Protein 2GVS (pdb70)

InterPro domains:
  IPR005055 Insect odorant-binding protein A10/Ejaculatory bulb-specific protein 3 [PF03392] (4-97)
  IPR005055 Insect odorant-binding protein A10/Ejaculatory bulb-specific protein 3 [PTHR11257] (2-106)
  IPR036682 Insect odorant-binding protein A10/Ejaculatory bulb-specific protein 3 superfamily [G3DSA:1.10.2080.10] (1-109)
  IPR036682 Insect odorant-binding protein A10/Ejaculatory bulb-specific protein 3 superfamily [SSF100910] (4-106)

Nearest PDB structures (foldseek):
  2gvs-assembly1_A  TM=9.656E-01  e=7.231E-16  Schistocerca gregaria
  1n8u-assembly1_A  TM=7.767E-01  e=3.009E-07  Mamestra brassicae
  7e8l-assembly1_A  TM=7.536E-01  e=5.246E-07  Spodoptera litura
  1kx9-assembly1_A  TM=8.229E-01  e=2.939E-06  Mamestra brassicae
  8xkt-assembly1_A  TM=8.349E-01  e=7.995E-06  Spodoptera litura

Foldseek 3Di:
DDDQAADDPHDGLVVCLVPVVNVVLLLCCQQPPHNPSHDPVSVVLVVCLLVCVVVVCPVGHPRSSVRSVVSLLSCCVPVVVSNCRVCCVSPVPCPPNCVRNVVPVPPDD

Organism: Schistocerca gregaria (NCBI:txid7010)

Sequence (109 aa):
EEKYTTKYDNVNLDEILANDRLLNKYVQCLLEDDESNCTADGKELKSVIPDALSNECAKCNEKQKEGTKKVLKHLINHKPDVWAQLKAKYDPDGTYSKKYEDREKELHQEEKYTTKYDNVNLDEILANDRLLNKYVQCLLEDDESNCTADGKELKSVIPDALSNECAKCNEKQKEGTKKVLKHLINHKPDVWAQLKAKYDPDGTYSKKYEDREKELHQEEKYTTKYDNVNLDEILANDRLLNKYVQCLLEDDESNCTADGKELKSVIPDALSNECAKCNEKQKEGTKKVLKHLINHKPDVWAQLKAKYDPDGTYSKKYEDREKELHQEEKYTTKYDNVNLDEILANDRLLNKYVQCLLEDDESNCTADGKELKSVIPDALSNECAKCNEKQKEGTKKVLKHLINHKPDVWAQLKAKYDPDGTYSKKYEDREKELHQEEKYTTKYDNVNLDEILANDRLLNKYVQCLLEDDESNCTADGKELKSVIPDALSNECAKCNEKQKEGTKKVLKHLINHKPDVWAQLKAKYDPDGTYSKKYEDREKELHQEEKYTTKYDNVNLDEILANDRLLNKYVQCLLEDDESNCTADGKELKSVIPDALSNECAKCNEKQKEGTKKVLKHLINHKPDVWAQLKAKYDPDGTYSKKYEDREKELHQEEKYTTKYDNVNLDEILANDRLLNKYVQCLLEDDESNCTADGKELKSVIPDALSNECAKCNEKQKEGTKKVLKHLINHKPDVWAQLKAKYDPDGTYSKKYEDREKELHQEEKYTTKYDNVNLDEILANDRLLNKYVQCLLEDDESNCTADGKELKSVIPDALSNECAKCNEKQKEGTKKVLKHLINHKPDVWAQLKAKYDPDGTYSKKYEDREKELHQEEKYTTKYDNVNLDEILANDRLLNKYVQCLLEDDESNCTADGKELKSVIPDALSNECAKCNEKQKEGTKKVLKHLINHKPDVWAQLKAKYDPDGTYSKKYEDREKELHQEEKYTTKYDNVNLDEILANDRLLNKYVQCLLEDDESNCTADGKELKSVIPDALSNECAKCNEKQKEGTKKVLKHLINHKPDVWAQLKAKYDPDGTYSKKYEDREKELHQEEKYTTKYDNVNLDEILANDRLLNKYVQCLLEDDESNCTADGKELKSVIPDALSNECAKCNEKQKEGTKKVLKHLINHKPDVWAQLKAKYDPDGTYSKKYEDREKELHQEEKYTTKYDNVNLDEILANDRLLNKYVQCLLEDDESNCTADGKELKSVIPDALSNECAKCNEKQKEGTKKVLKHLINHKPDVWAQLKAKYDPDGTYSKKYEDREKELHQEEKYTTKYDNVNLDEILANDRLLNKYVQCLLEDDESNCTADGKELKSVIPDALSNECAKCNEKQKEGTKKVLKHLINHKPDVWAQLKAKYDPDGTYSKKYEDREKELHQEEKYTTKYDNVNLDEILANDRLLNKYVQCLLEDDESNCTADGKELKSVIPDALSNECAKCNEKQKEGTKKVLKHLINHKPDVWAQLKAKYDPDGTYSKKYEDREKELHQEEKYTTKYDNVNLDEILANDRLLNKYVQCLLEDDESNCTADGKELKSVIPDALSNECAKCNEKQKEGTKKVLKHLINHKPDVWAQLKAKYDPDGTYSKKYEDREKELHQEEKYTTKYDNVNLDEILANDRLLNKYVQCLLEDDESNCTADGKELKSVIPDALSNECAKCNEKQKEGTKKVLKHLINHKPDVWAQLKAKYDPDGTYSKKYEDREKELHQEEKYTTKYDNVNLDEILANDRLLNKYVQCLLEDDESNCTADGKELKSVIPDALSNECAKCNEKQKEGTKKVLKHLINHKPDVWAQLKAKYDPDGTYSKKYEDREKELHQEEKYTTKYDNVNLDEILANDRLLNKYVQCLLEDDESNCTADGKELKSVIPDALSNECAKCNEKQKEGTKKVLKHLINHKPDVWAQLKAKYDPDGTYSKKYEDREKELHQEEKYTTKYDNVNLDEILANDRLLNKYVQCLLEDDESNCTADGKELKSVIPDALSNECAKCNEKQKEGTKKVLKHLINHKPDVWAQLKAKYDPDGTYSKKYEDREKELHQEEKYTTKYDNVNLDEILANDRLLNKYVQCLLEDDESNCTADGKELKSVIPDALSNECAKCNEKQKEGTKKVLKHLINHKPDVWAQLKAKYDPDGTYSKKYEDREKELHQ

Structure (mmCIF, N/CA/C/O backbone):
data_2GVS
#
_entry.id   2GVS
#
_cell.length_a   1.000
_cell.length_b   1.000
_cell.length_c   1.000
_cell.angle_alpha   90.00
_cell.angle_beta   90.00
_cell.angle_gamma   90.00
#
_symmetry.space_group_name_H-M   'P 1'
#
loop_
_atom_site.group_PDB
_atom_site.id
_atom_site.type_symbol
_atom_site.label_atom_id
_atom_site.label_alt_id
_atom_site.label_comp_id
_atom_site.label_asym_id
_atom_site.label_entity_id
_atom_site.label_seq_id
_atom_site.pdbx_PDB_ins_code
_atom_site.Cartn_x
_atom_site.Cartn_y
_atom_site.Cartn_z
_atom_site.occupancy
_atom_site.B_iso_or_equiv
_atom_site.auth_seq_id
_atom_site.auth_comp_id
_atom_site.auth_asym_id
_atom_site.auth_atom_id
_atom_site.pdbx_PDB_model_num
ATOM 1 N N . GLU A 1 1 ? -20.957 -8.045 0.153 1.00 0.00 1 GLU A N 1
ATOM 2 C CA . GLU A 1 1 ? -19.919 -9.109 0.179 1.00 0.00 1 GLU A CA 1
ATOM 3 C C . GLU A 1 1 ? -19.465 -9.385 1.614 1.00 0.00 1 GLU A C 1
ATOM 4 O O . GLU A 1 1 ? -19.242 -8.451 2.385 1.00 0.00 1 GLU A O 1
ATOM 18 N N . GLU A 1 2 ? -19.338 -10.660 1.992 1.00 0.00 2 GLU A N 1
ATOM 19 C CA . GLU A 1 2 ? -18.798 -11.069 3.302 1.00 0.00 2 GLU A CA 1
ATOM 20 C C . GLU A 1 2 ? -17.281 -10.804 3.421 1.00 0.00 2 GLU A C 1
ATOM 21 O O . GLU A 1 2 ? -16.575 -10.664 2.415 1.00 0.00 2 GLU A O 1
ATOM 33 N N . LYS A 1 3 ? -16.769 -10.776 4.660 1.00 0.00 3 LYS A N 1
ATOM 34 C CA . LYS A 1 3 ? -15.350 -10.551 4.999 1.00 0.00 3 LYS A CA 1
ATOM 35 C C . LYS A 1 3 ? -14.882 -11.478 6.128 1.00 0.00 3 LYS A C 1
ATOM 36 O O . LYS A 1 3 ? -15.679 -11.916 6.961 1.00 0.00 3 LYS A O 1
ATOM 55 N N . TYR A 1 4 ? -13.575 -11.752 6.146 1.00 0.00 4 TYR A N 1
ATOM 56 C CA . TYR A 1 4 ? -12.913 -12.750 6.998 1.00 0.00 4 TYR A CA 1
ATOM 57 C C . TYR A 1 4 ? -11.512 -12.272 7.437 1.00 0.00 4 TYR A C 1
ATOM 58 O O . TYR A 1 4 ? -11.031 -11.225 6.994 1.00 0.00 4 TYR A O 1
ATOM 76 N N . THR A 1 5 ? -10.853 -13.026 8.323 1.00 0.00 5 THR A N 1
ATOM 77 C CA . THR A 1 5 ? -9.504 -12.725 8.840 1.00 0.00 5 THR A CA 1
ATOM 78 C C . THR A 1 5 ? -8.403 -12.807 7.768 1.00 0.00 5 THR A C 1
ATOM 79 O O . THR A 1 5 ? -8.504 -13.541 6.781 1.00 0.00 5 THR A O 1
ATOM 90 N N . THR A 1 6 ? -7.327 -12.038 7.964 1.00 0.00 6 THR A N 1
ATOM 91 C CA . THR A 1 6 ? -6.219 -11.844 7.005 1.00 0.00 6 THR A CA 1
ATOM 92 C C . THR A 1 6 ? -5.193 -12.984 7.052 1.00 0.00 6 THR A C 1
ATOM 93 O O . THR A 1 6 ? -4.087 -12.816 7.568 1.00 0.00 6 THR A O 1
ATOM 104 N N . LYS A 1 7 ? -5.554 -14.166 6.534 1.00 0.00 7 LYS A N 1
ATOM 105 C CA . LYS A 1 7 ? -4.693 -15.356 6.472 1.00 0.00 7 LYS A CA 1
ATOM 106 C C . LYS A 1 7 ? -4.886 -16.173 5.185 1.00 0.00 7 LYS A C 1
ATOM 107 O O . LYS A 1 7 ? -6.007 -16.442 4.755 1.00 0.00 7 LYS A O 1
ATOM 126 N N . TYR A 1 8 ? -3.770 -16.579 4.594 1.00 0.00 8 TYR A N 1
ATOM 127 C CA . TYR A 1 8 ? -3.678 -17.342 3.343 1.00 0.00 8 TYR A CA 1
ATOM 128 C C . TYR A 1 8 ? -2.364 -18.137 3.335 1.00 0.00 8 TYR A C 1
ATOM 129 O O . TYR A 1 8 ? -1.298 -17.549 3.176 1.00 0.00 8 TYR A O 1
ATOM 147 N N . ASP A 1 9 ? -2.427 -19.459 3.537 1.00 0.00 9 ASP A N 1
ATOM 148 C CA . ASP A 1 9 ? -1.277 -20.390 3.531 1.00 0.00 9 ASP A CA 1
ATOM 149 C C . ASP A 1 9 ? -0.027 -19.879 4.296 1.00 0.00 9 ASP A C 1
ATOM 150 O O . ASP A 1 9 ? 1.079 -19.797 3.753 1.00 0.00 9 ASP A O 1
ATOM 159 N N . ASN A 1 10 ? -0.217 -19.520 5.574 1.00 0.00 10 ASN A N 1
ATOM 160 C CA . ASN A 1 10 ? 0.796 -18.936 6.469 1.00 0.00 10 ASN A CA 1
ATOM 161 C C . ASN A 1 10 ? 1.429 -17.628 5.955 1.00 0.00 10 ASN A C 1
ATOM 162 O O . ASN A 1 10 ? 2.651 -17.452 5.925 1.00 0.00 10 ASN A O 1
ATOM 173 N N . VAL A 1 11 ? 0.551 -16.685 5.608 1.00 0.00 11 VAL A N 1
ATOM 174 C CA . VAL A 1 11 ? 0.864 -15.275 5.335 1.00 0.00 11 VAL A CA 1
ATOM 175 C C . VAL A 1 11 ? -0.190 -14.399 6.000 1.00 0.00 11 VAL A C 1
ATOM 176 O O . VAL A 1 11 ? -1.368 -14.753 6.023 1.00 0.00 11 VAL A O 1
ATOM 189 N N . ASN A 1 12 ? 0.236 -13.267 6.552 1.00 0.00 12 ASN A N 1
ATOM 190 C CA . ASN A 1 12 ? -0.582 -12.222 7.175 1.00 0.00 12 ASN A CA 1
ATOM 191 C C . ASN A 1 12 ? 0.015 -10.848 6.811 1.00 0.00 12 ASN A C 1
ATOM 192 O O . ASN A 1 12 ? 1.163 -10.752 6.369 1.00 0.00 12 ASN A O 1
ATOM 203 N N . LEU A 1 13 ? -0.724 -9.771 7.092 1.00 0.00 13 LEU A N 1
ATOM 204 C CA . LEU A 1 13 ? -0.241 -8.392 6.948 1.00 0.00 13 LEU A CA 1
ATOM 205 C C . LEU A 1 13 ? 1.059 -8.096 7.701 1.00 0.00 13 LEU A C 1
ATOM 206 O O . LEU A 1 13 ? 1.907 -7.378 7.181 1.00 0.00 13 LEU A O 1
ATOM 222 N N . ASP A 1 14 ? 1.254 -8.666 8.889 1.00 0.00 14 ASP A N 1
ATOM 223 C CA . ASP A 1 14 ? 2.487 -8.476 9.661 1.00 0.00 14 ASP A CA 1
ATOM 224 C C . ASP A 1 14 ? 3.751 -8.884 8.885 1.00 0.00 14 ASP A C 1
ATOM 225 O O . ASP A 1 14 ? 4.797 -8.258 9.046 1.00 0.00 14 ASP A O 1
ATOM 234 N N . GLU A 1 15 ? 3.655 -9.887 8.007 1.00 0.00 15 GLU A N 1
ATOM 235 C CA . GLU A 1 15 ? 4.752 -10.293 7.123 1.00 0.00 15 GLU A CA 1
ATOM 236 C C . GLU A 1 15 ? 4.892 -9.358 5.905 1.00 0.00 15 GLU A C 1
ATOM 237 O O . GLU A 1 15 ? 6.003 -9.136 5.447 1.00 0.00 15 GLU A O 1
ATOM 249 N N . ILE A 1 16 ? 3.807 -8.759 5.402 1.00 0.00 16 ILE A N 1
ATOM 250 C CA . ILE A 1 16 ? 3.803 -7.872 4.214 1.00 0.00 16 ILE A CA 1
ATOM 251 C C . ILE A 1 16 ? 4.741 -6.679 4.404 1.00 0.00 16 ILE A C 1
ATOM 252 O O . ILE A 1 16 ? 5.684 -6.503 3.633 1.00 0.00 16 ILE A O 1
ATOM 268 N N . LEU A 1 17 ? 4.559 -5.912 5.475 1.00 0.00 17 LEU A N 1
ATOM 269 C CA . LEU A 1 17 ? 5.412 -4.755 5.797 1.00 0.00 17 LEU A CA 1
ATOM 270 C C . LEU A 1 17 ? 6.819 -5.189 6.243 1.00 0.00 17 LEU A C 1
ATOM 271 O O . LEU A 1 17 ? 7.800 -4.507 5.941 1.00 0.00 17 LEU A O 1
ATOM 287 N N . ALA A 1 18 ? 6.923 -6.309 6.970 1.00 0.00 18 ALA A N 1
ATOM 288 C CA . ALA A 1 18 ? 8.192 -6.832 7.477 1.00 0.00 18 ALA A CA 1
ATOM 289 C C . ALA A 1 18 ? 9.085 -7.448 6.376 1.00 0.00 18 ALA A C 1
ATOM 290 O O . ALA A 1 18 ? 10.306 -7.527 6.536 1.00 0.00 18 ALA A O 1
ATOM 297 N N . ASN A 1 19 ? 8.483 -7.872 5.260 1.00 0.00 19 ASN A N 1
ATOM 298 C CA . ASN A 1 19 ? 9.111 -8.595 4.159 1.00 0.00 19 ASN A CA 1
ATOM 299 C C . ASN A 1 19 ? 8.983 -7.784 2.864 1.00 0.00 19 ASN A C 1
ATOM 300 O O . ASN A 1 19 ? 8.073 -7.979 2.058 1.00 0.00 19 ASN A O 1
ATOM 311 N N . ASP A 1 20 ? 9.908 -6.849 2.652 1.00 0.00 20 ASP A N 1
ATOM 312 C CA . ASP A 1 20 ? 9.937 -6.013 1.449 1.00 0.00 20 ASP A CA 1
ATOM 313 C C . ASP A 1 20 ? 9.950 -6.818 0.137 1.00 0.00 20 ASP A C 1
ATOM 314 O O . ASP A 1 20 ? 9.461 -6.329 -0.880 1.00 0.00 20 ASP A O 1
ATOM 323 N N . ARG A 1 21 ? 10.450 -8.062 0.153 1.00 0.00 21 ARG A N 1
ATOM 324 C CA . ARG A 1 21 ? 10.382 -8.996 -0.988 1.00 0.00 21 ARG A CA 1
ATOM 325 C C . ARG A 1 21 ? 8.938 -9.290 -1.418 1.00 0.00 21 ARG A C 1
ATOM 326 O O . ARG A 1 21 ? 8.663 -9.368 -2.616 1.00 0.00 21 ARG A O 1
ATOM 347 N N . LEU A 1 22 ? 8.012 -9.405 -0.457 1.00 0.00 22 LEU A N 1
ATOM 348 C CA . LEU A 1 22 ? 6.567 -9.435 -0.723 1.00 0.00 22 LEU A CA 1
ATOM 349 C C . LEU A 1 22 ? 6.084 -8.050 -1.161 1.00 0.00 22 LEU A C 1
ATOM 350 O O . LEU A 1 22 ? 5.406 -7.919 -2.178 1.00 0.00 22 LEU A O 1
ATOM 366 N N . LEU A 1 23 ? 6.454 -7.010 -0.407 1.00 0.00 23 LEU A N 1
ATOM 367 C CA . LEU A 1 23 ? 5.931 -5.657 -0.596 1.00 0.00 23 LEU A CA 1
ATOM 368 C C . LEU A 1 23 ? 6.188 -5.131 -2.026 1.00 0.00 23 LEU A C 1
ATOM 369 O O . LEU A 1 23 ? 5.277 -4.630 -2.680 1.00 0.00 23 LEU A O 1
ATOM 385 N N . ASN A 1 24 ? 7.402 -5.314 -2.557 1.00 0.00 24 ASN A N 1
ATOM 386 C CA . ASN A 1 24 ? 7.798 -4.890 -3.910 1.00 0.00 24 ASN A CA 1
ATOM 387 C C . ASN A 1 24 ? 6.883 -5.447 -5.017 1.00 0.00 24 ASN A C 1
ATOM 388 O O . ASN A 1 24 ? 6.576 -4.732 -5.969 1.00 0.00 24 ASN A O 1
ATOM 399 N N . LYS A 1 25 ? 6.396 -6.686 -4.879 1.00 0.00 25 LYS A N 1
ATOM 400 C CA . LYS A 1 25 ? 5.416 -7.298 -5.796 1.00 0.00 25 LYS A CA 1
ATOM 401 C C . LYS A 1 25 ? 4.046 -6.619 -5.685 1.00 0.00 25 LYS A C 1
ATOM 402 O O . LYS A 1 25 ? 3.419 -6.306 -6.697 1.00 0.00 25 LYS A O 1
ATOM 421 N N . TYR A 1 26 ? 3.611 -6.347 -4.455 1.00 0.00 26 TYR A N 1
ATOM 422 C CA . TYR A 1 26 ? 2.326 -5.713 -4.151 1.00 0.00 26 TYR A CA 1
ATOM 423 C C . TYR A 1 26 ? 2.261 -4.268 -4.687 1.00 0.00 26 TYR A C 1
ATOM 424 O O . TYR A 1 26 ? 1.220 -3.857 -5.197 1.00 0.00 26 TYR A O 1
ATOM 442 N N . VAL A 1 27 ? 3.366 -3.510 -4.637 1.00 0.00 27 VAL A N 1
ATOM 443 C CA . VAL A 1 27 ? 3.456 -2.144 -5.209 1.00 0.00 27 VAL A CA 1
ATOM 444 C C . VAL A 1 27 ? 3.614 -2.115 -6.723 1.00 0.00 27 VAL A C 1
ATOM 445 O O . VAL A 1 27 ? 3.054 -1.240 -7.377 1.00 0.00 27 VAL A O 1
ATOM 458 N N . GLN A 1 28 ? 4.299 -3.095 -7.315 1.00 0.00 28 GLN A N 1
ATOM 459 C CA . GLN A 1 28 ? 4.459 -3.210 -8.774 1.00 0.00 28 GLN A CA 1
ATOM 460 C C . GLN A 1 28 ? 3.121 -3.115 -9.528 1.00 0.00 28 GLN A C 1
ATOM 461 O O . GLN A 1 28 ? 3.054 -2.516 -10.600 1.00 0.00 28 GLN A O 1
ATOM 475 N N . CYS A 1 29 ? 2.058 -3.622 -8.893 1.00 0.00 29 CYS A N 1
ATOM 476 C CA . CYS A 1 29 ? 0.659 -3.577 -9.313 1.00 0.00 29 CYS A CA 1
ATOM 477 C C . CYS A 1 29 ? 0.146 -2.211 -9.814 1.00 0.00 29 CYS A C 1
ATOM 478 O O . CYS A 1 29 ? -0.729 -2.169 -10.682 1.00 0.00 29 CYS A O 1
ATOM 485 N N . LEU A 1 30 ? 0.693 -1.103 -9.299 1.00 0.00 30 LEU A N 1
ATOM 486 C CA . LEU A 1 30 ? 0.342 0.264 -9.705 1.00 0.00 30 LEU A CA 1
ATOM 487 C C . LEU A 1 30 ? 1.552 1.140 -10.098 1.00 0.00 30 LEU A C 1
ATOM 488 O O . LEU A 1 30 ? 1.364 2.244 -10.613 1.00 0.00 30 LEU A O 1
ATOM 504 N N . LEU A 1 31 ? 2.782 0.655 -9.878 1.00 0.00 31 LEU A N 1
ATOM 505 C CA . LEU A 1 31 ? 4.030 1.349 -10.221 1.00 0.00 31 LEU A CA 1
ATOM 506 C C . LEU A 1 31 ? 4.426 1.102 -11.692 1.00 0.00 31 LEU A C 1
ATOM 507 O O . LEU A 1 31 ? 4.837 2.034 -12.385 1.00 0.00 31 LEU A O 1
ATOM 523 N N . GLU A 1 32 ? 4.268 -0.129 -12.189 1.00 0.00 32 GLU A N 1
ATOM 524 C CA . GLU A 1 32 ? 4.586 -0.489 -13.581 1.00 0.00 32 GLU A CA 1
ATOM 525 C C . GLU A 1 32 ? 3.473 -0.116 -14.583 1.00 0.00 32 GLU A C 1
ATOM 526 O O . GLU A 1 32 ? 2.334 0.181 -14.216 1.00 0.00 32 GLU A O 1
ATOM 538 N N . ASP A 1 33 ? 3.807 -0.167 -15.877 1.00 0.00 33 ASP A N 1
ATOM 539 C CA . ASP A 1 33 ? 2.880 0.034 -17.008 1.00 0.00 33 ASP A CA 1
ATOM 540 C C . ASP A 1 33 ? 1.935 -1.171 -17.266 1.00 0.00 33 ASP A C 1
ATOM 541 O O . ASP A 1 33 ? 1.113 -1.144 -18.184 1.00 0.00 33 ASP A O 1
ATOM 550 N N . ASP A 1 34 ? 2.025 -2.224 -16.446 1.00 0.00 34 ASP A N 1
ATOM 551 C CA . ASP A 1 34 ? 1.212 -3.447 -16.480 1.00 0.00 34 ASP A CA 1
ATOM 552 C C . ASP A 1 34 ? 0.762 -3.830 -15.056 1.00 0.00 34 ASP A C 1
ATOM 553 O O . ASP A 1 34 ? 1.324 -3.362 -14.064 1.00 0.00 34 ASP A O 1
ATOM 562 N N . GLU A 1 35 ? -0.239 -4.707 -14.950 1.00 0.00 35 GLU A N 1
ATOM 563 C CA . GLU A 1 35 ? -0.890 -5.089 -13.685 1.00 0.00 35 GLU A CA 1
ATOM 564 C C . GLU A 1 35 ? -0.986 -6.612 -13.465 1.00 0.00 35 GLU A C 1
ATOM 565 O O . GLU A 1 35 ? -1.638 -7.079 -12.531 1.00 0.00 35 GLU A O 1
ATOM 577 N N . SER A 1 36 ? -0.274 -7.402 -14.270 1.00 0.00 36 SER A N 1
ATOM 578 C CA . SER A 1 36 ? -0.126 -8.860 -14.079 1.00 0.00 36 SER A CA 1
ATOM 579 C C . SER A 1 36 ? 0.498 -9.244 -12.724 1.00 0.00 36 SER A C 1
ATOM 580 O O . SER A 1 36 ? 0.393 -10.389 -12.283 1.00 0.00 36 SER A O 1
ATOM 588 N N . ASN A 1 37 ? 1.158 -8.286 -12.061 1.00 0.00 37 ASN A N 1
ATOM 589 C CA . ASN A 1 37 ? 1.884 -8.456 -10.798 1.00 0.00 37 ASN A CA 1
ATOM 590 C C . ASN A 1 37 ? 0.967 -8.478 -9.557 1.00 0.00 37 ASN A C 1
ATOM 591 O O . ASN A 1 37 ? 1.408 -8.876 -8.479 1.00 0.00 37 ASN A O 1
ATOM 602 N N . CYS A 1 38 ? -0.283 -8.013 -9.684 1.00 0.00 38 CYS A N 1
ATOM 603 C CA . CYS A 1 38 ? -1.219 -7.834 -8.569 1.00 0.00 38 CYS A CA 1
ATOM 604 C C . CYS A 1 38 ? -1.604 -9.175 -7.904 1.00 0.00 38 CYS A C 1
ATOM 605 O O . CYS A 1 38 ? -2.377 -9.959 -8.461 1.00 0.00 38 CYS A O 1
ATOM 612 N N . THR A 1 39 ? -1.066 -9.437 -6.710 1.00 0.00 39 THR A N 1
ATOM 613 C CA . THR A 1 39 ? -1.270 -10.670 -5.924 1.00 0.00 39 THR A CA 1
ATOM 614 C C . THR A 1 39 ? -2.723 -10.852 -5.466 1.00 0.00 39 THR A C 1
ATOM 615 O O . THR A 1 39 ? -3.498 -9.897 -5.452 1.00 0.00 39 THR A O 1
ATOM 626 N N . ALA A 1 40 ? -3.091 -12.063 -5.035 1.00 0.00 40 ALA A N 1
ATOM 627 C CA . ALA A 1 40 ? -4.455 -12.412 -4.609 1.00 0.00 40 ALA A CA 1
ATOM 628 C C . ALA A 1 40 ? -4.992 -11.531 -3.458 1.00 0.00 40 ALA A C 1
ATOM 629 O O . ALA A 1 40 ? -6.141 -11.090 -3.502 1.00 0.00 40 ALA A O 1
ATOM 636 N N . ASP A 1 41 ? -4.152 -11.228 -2.460 1.00 0.00 41 ASP A N 1
ATOM 637 C CA . ASP A 1 41 ? -4.451 -10.239 -1.412 1.00 0.00 41 ASP A CA 1
ATOM 638 C C . ASP A 1 41 ? -3.985 -8.821 -1.801 1.00 0.00 41 ASP A C 1
ATOM 639 O O . ASP A 1 41 ? -4.652 -7.840 -1.478 1.00 0.00 41 ASP A O 1
ATOM 648 N N . GLY A 1 42 ? -2.881 -8.707 -2.549 1.00 0.00 42 GLY A N 1
ATOM 649 C CA . GLY A 1 42 ? -2.297 -7.433 -2.988 1.00 0.00 42 GLY A CA 1
ATOM 650 C C . GLY A 1 42 ? -3.248 -6.542 -3.784 1.00 0.00 42 GLY A C 1
ATOM 651 O O . GLY A 1 42 ? -3.358 -5.349 -3.500 1.00 0.00 42 GLY A O 1
ATOM 655 N N . LYS A 1 43 ? -3.988 -7.126 -4.733 1.00 0.00 43 LYS A N 1
ATOM 656 C CA . LYS A 1 43 ? -5.012 -6.427 -5.530 1.00 0.00 43 LYS A CA 1
ATOM 657 C C . LYS A 1 43 ? -6.167 -5.857 -4.704 1.00 0.00 43 LYS A C 1
ATOM 658 O O . LYS A 1 43 ? -6.719 -4.820 -5.062 1.00 0.00 43 LYS A O 1
ATOM 677 N N . GLU A 1 44 ? -6.523 -6.511 -3.603 1.00 0.00 44 GLU A N 1
ATOM 678 C CA . GLU A 1 44 ? -7.550 -6.047 -2.669 1.00 0.00 44 GLU A CA 1
ATOM 679 C C . GLU A 1 44 ? -6.979 -4.969 -1.733 1.00 0.00 44 GLU A C 1
ATOM 680 O O . GLU A 1 44 ? -7.585 -3.907 -1.590 1.00 0.00 44 GLU A O 1
ATOM 692 N N . LEU A 1 45 ? -5.781 -5.185 -1.171 1.00 0.00 45 LEU A N 1
ATOM 693 C CA . LEU A 1 45 ? -5.059 -4.215 -0.338 1.00 0.00 45 LEU A CA 1
ATOM 694 C C . LEU A 1 45 ? -4.857 -2.882 -1.077 1.00 0.00 45 LEU A C 1
ATOM 695 O O . LEU A 1 45 ? -5.288 -1.838 -0.590 1.00 0.00 45 LEU A O 1
ATOM 711 N N . LYS A 1 46 ? -4.299 -2.896 -2.294 1.00 0.00 46 LYS A N 1
ATOM 712 C CA . LYS A 1 46 ? -4.071 -1.675 -3.090 1.00 0.00 46 LYS A CA 1
ATOM 713 C C . LYS A 1 46 ? -5.362 -0.972 -3.521 1.00 0.00 46 LYS A C 1
ATOM 714 O O . LYS A 1 46 ? -5.338 0.231 -3.760 1.00 0.00 46 LYS A O 1
ATOM 733 N N . SER A 1 47 ? -6.468 -1.713 -3.636 1.00 0.00 47 SER A N 1
ATOM 734 C CA . SER A 1 47 ? -7.782 -1.191 -4.048 1.00 0.00 47 SER A CA 1
ATOM 735 C C . SER A 1 47 ? -8.506 -0.465 -2.907 1.00 0.00 47 SER A C 1
ATOM 736 O O . SER A 1 47 ? -9.233 0.500 -3.152 1.00 0.00 47 SER A O 1
ATOM 744 N N . VAL A 1 48 ? -8.252 -0.852 -1.649 1.00 0.00 48 VAL A N 1
ATOM 745 C CA . VAL A 1 48 ? -8.772 -0.142 -0.466 1.00 0.00 48 VAL A CA 1
ATOM 746 C C . VAL A 1 48 ? -7.845 0.980 0.033 1.00 0.00 48 VAL A C 1
ATOM 747 O O . VAL A 1 48 ? -8.314 1.891 0.716 1.00 0.00 48 VAL A O 1
ATOM 760 N N . ILE A 1 49 ? -6.551 0.985 -0.327 1.00 0.00 49 ILE A N 1
ATOM 761 C CA . ILE A 1 49 ? -5.633 2.080 0.045 1.00 0.00 49 ILE A CA 1
ATOM 762 C C . ILE A 1 49 ? -6.200 3.464 -0.347 1.00 0.00 49 ILE A C 1
ATOM 763 O O . ILE A 1 49 ? -6.222 4.347 0.513 1.00 0.00 49 ILE A O 1
ATOM 779 N N . PRO A 1 50 ? -6.700 3.688 -1.584 1.00 0.00 50 PRO A N 1
ATOM 780 C CA . PRO A 1 50 ? -7.265 4.983 -1.964 1.00 0.00 50 PRO A CA 1
ATOM 781 C C . PRO A 1 50 ? -8.633 5.244 -1.307 1.00 0.00 50 PRO A C 1
ATOM 782 O O . PRO A 1 50 ? -9.012 6.396 -1.116 1.00 0.00 50 PRO A O 1
ATOM 793 N N . ASP A 1 51 ? -9.371 4.208 -0.897 1.00 0.00 51 ASP A N 1
ATOM 794 C CA . ASP A 1 51 ? -10.626 4.342 -0.137 1.00 0.00 51 ASP A CA 1
ATOM 795 C C . ASP A 1 51 ? -10.403 4.947 1.260 1.00 0.00 51 ASP A C 1
ATOM 796 O O . ASP A 1 51 ? -11.254 5.692 1.754 1.00 0.00 51 ASP A O 1
ATOM 805 N N . ALA A 1 52 ? -9.236 4.711 1.874 1.00 0.00 52 ALA A N 1
ATOM 806 C CA . ALA A 1 52 ? -8.803 5.400 3.093 1.00 0.00 52 ALA A CA 1
ATOM 807 C C . ALA A 1 52 ? -8.579 6.919 2.898 1.00 0.00 52 ALA A C 1
ATOM 808 O O . ALA A 1 52 ? -8.436 7.651 3.879 1.00 0.00 52 ALA A O 1
ATOM 815 N N . LEU A 1 53 ? -8.596 7.397 1.648 1.00 0.00 53 LEU A N 1
ATOM 816 C CA . LEU A 1 53 ? -8.449 8.804 1.256 1.00 0.00 53 LEU A CA 1
ATOM 817 C C . LEU A 1 53 ? -9.774 9.362 0.691 1.00 0.00 53 LEU A C 1
ATOM 818 O O . LEU A 1 53 ? -10.094 10.533 0.901 1.00 0.00 53 LEU A O 1
ATOM 834 N N . SER A 1 54 ? -10.563 8.520 0.008 1.00 0.00 54 SER A N 1
ATOM 835 C CA . SER A 1 54 ? -11.839 8.884 -0.629 1.00 0.00 54 SER A CA 1
ATOM 836 C C . SER A 1 54 ? -13.010 8.971 0.365 1.00 0.00 54 SER A C 1
ATOM 837 O O . SER A 1 54 ? -13.858 9.861 0.264 1.00 0.00 54 SER A O 1
ATOM 845 N N . ASN A 1 55 ? -13.043 8.061 1.347 1.00 0.00 55 ASN A N 1
ATOM 846 C CA . ASN A 1 55 ? -14.118 7.909 2.337 1.00 0.00 55 ASN A CA 1
ATOM 847 C C . ASN A 1 55 ? -13.593 7.393 3.694 1.00 0.00 55 ASN A C 1
ATOM 848 O O . ASN A 1 55 ? -14.332 6.747 4.434 1.00 0.00 55 ASN A O 1
ATOM 859 N N . GLU A 1 56 ? -12.317 7.631 4.020 1.00 0.00 56 GLU A N 1
ATOM 860 C CA . GLU A 1 56 ? -11.671 7.202 5.279 1.00 0.00 56 GLU A CA 1
ATOM 861 C C . GLU A 1 56 ? -11.889 5.706 5.611 1.00 0.00 56 GLU A C 1
ATOM 862 O O . GLU A 1 56 ? -11.976 5.314 6.777 1.00 0.00 56 GLU A O 1
ATOM 874 N N . CYS A 1 57 ? -11.997 4.862 4.573 1.00 0.00 57 CYS A N 1
ATOM 875 C CA . CYS A 1 57 ? -12.304 3.430 4.662 1.00 0.00 57 CYS A CA 1
ATOM 876 C C . CYS A 1 57 ? -13.645 3.123 5.377 1.00 0.00 57 CYS A C 1
ATOM 877 O O . CYS A 1 57 ? -13.810 2.066 5.979 1.00 0.00 57 CYS A O 1
ATOM 884 N N . ALA A 1 58 ? -14.633 4.022 5.360 1.00 0.00 58 ALA A N 1
ATOM 885 C CA . ALA A 1 58 ? -15.888 3.834 6.094 1.00 0.00 58 ALA A CA 1
ATOM 886 C C . ALA A 1 58 ? -16.703 2.601 5.649 1.00 0.00 58 ALA A C 1
ATOM 887 O O . ALA A 1 58 ? -17.392 1.988 6.469 1.00 0.00 58 ALA A O 1
ATOM 894 N N . LYS A 1 59 ? -16.586 2.201 4.374 1.00 0.00 59 LYS A N 1
ATOM 895 C CA . LYS A 1 59 ? -17.212 0.988 3.810 1.00 0.00 59 LYS A CA 1
ATOM 896 C C . LYS A 1 59 ? -16.503 -0.331 4.177 1.00 0.00 59 LYS A C 1
ATOM 897 O O . LYS A 1 59 ? -17.026 -1.409 3.892 1.00 0.00 59 LYS A O 1
ATOM 916 N N . CYS A 1 60 ? -15.309 -0.260 4.766 1.00 0.00 60 CYS A N 1
ATOM 917 C CA . CYS A 1 60 ? -14.410 -1.380 5.018 1.00 0.00 60 CYS A CA 1
ATOM 918 C C . CYS A 1 60 ? -14.811 -2.248 6.221 1.00 0.00 60 CYS A C 1
ATOM 919 O O . CYS A 1 60 ? -15.558 -1.830 7.110 1.00 0.00 60 CYS A O 1
ATOM 926 N N . ASN A 1 61 ? -14.206 -3.433 6.290 1.00 0.00 61 ASN A N 1
ATOM 927 C CA . ASN A 1 61 ? -14.071 -4.226 7.518 1.00 0.00 61 ASN A CA 1
ATOM 928 C C . ASN A 1 61 ? -12.895 -3.719 8.374 1.00 0.00 61 ASN A C 1
ATOM 929 O O . ASN A 1 61 ? -11.925 -3.166 7.852 1.00 0.00 61 ASN A O 1
ATOM 940 N N . GLU A 1 62 ? -12.953 -3.954 9.689 1.00 0.00 62 GLU A N 1
ATOM 941 C CA . GLU A 1 62 ? -11.949 -3.486 10.664 1.00 0.00 62 GLU A CA 1
ATOM 942 C C . GLU A 1 62 ? -10.499 -3.871 10.320 1.00 0.00 62 GLU A C 1
ATOM 943 O O . GLU A 1 62 ? -9.573 -3.098 10.579 1.00 0.00 62 GLU A O 1
ATOM 955 N N . LYS A 1 63 ? -10.298 -5.037 9.687 1.00 0.00 63 LYS A N 1
ATOM 956 C CA . LYS A 1 63 ? -8.961 -5.532 9.316 1.00 0.00 63 LYS A CA 1
ATOM 957 C C . LYS A 1 63 ? -8.300 -4.652 8.259 1.00 0.00 63 LYS A C 1
ATOM 958 O O . LYS A 1 63 ? -7.119 -4.336 8.372 1.00 0.00 63 LYS A O 1
ATOM 977 N N . GLN A 1 64 ? -9.076 -4.205 7.273 1.00 0.00 64 GLN A N 1
ATOM 978 C CA . GLN A 1 64 ? -8.647 -3.220 6.271 1.00 0.00 64 GLN A CA 1
ATOM 979 C C . GLN A 1 64 ? -8.488 -1.818 6.874 1.00 0.00 64 GLN A C 1
ATOM 980 O O . GLN A 1 64 ? -7.454 -1.191 6.654 1.00 0.00 64 GLN A O 1
ATOM 994 N N . LYS A 1 65 ? -9.466 -1.351 7.672 1.00 0.00 65 LYS A N 1
ATOM 995 C CA . LYS A 1 65 ? -9.427 -0.036 8.356 1.00 0.00 65 LYS A CA 1
ATOM 996 C C . LYS A 1 65 ? -8.136 0.188 9.149 1.00 0.00 65 LYS A C 1
ATOM 997 O O . LYS A 1 65 ? -7.495 1.228 9.001 1.00 0.00 65 LYS A O 1
ATOM 1016 N N . GLU A 1 66 ? -7.744 -0.781 9.978 1.00 0.00 66 GLU A N 1
ATOM 1017 C CA . GLU A 1 66 ? -6.461 -0.743 10.692 1.00 0.00 66 GLU A CA 1
ATOM 1018 C C . GLU A 1 66 ? -5.281 -1.058 9.763 1.00 0.00 66 GLU A C 1
ATOM 1019 O O . GLU A 1 66 ? -4.249 -0.389 9.834 1.00 0.00 66 GLU A O 1
ATOM 1031 N N . GLY A 1 67 ? -5.436 -2.061 8.892 1.00 0.00 67 GLY A N 1
ATOM 1032 C CA . GLY A 1 67 ? -4.395 -2.607 8.023 1.00 0.00 67 GLY A CA 1
ATOM 1033 C C . GLY A 1 67 ? -3.792 -1.596 7.055 1.00 0.00 67 GLY A C 1
ATOM 1034 O O . GLY A 1 67 ? -2.606 -1.296 7.146 1.00 0.00 67 GLY A O 1
ATOM 1038 N N . THR A 1 68 ? -4.572 -1.010 6.146 1.00 0.00 68 THR A N 1
ATOM 1039 C CA . THR A 1 68 ? -3.999 -0.056 5.180 1.00 0.00 68 THR A CA 1
ATOM 1040 C C . THR A 1 68 ? -3.453 1.198 5.857 1.00 0.00 68 THR A C 1
ATOM 1041 O O . THR A 1 68 ? -2.422 1.706 5.423 1.00 0.00 68 THR A O 1
ATOM 1052 N N . LYS A 1 69 ? -4.064 1.645 6.965 1.00 0.00 69 LYS A N 1
ATOM 1053 C CA . LYS A 1 69 ? -3.588 2.764 7.800 1.00 0.00 69 LYS A CA 1
ATOM 1054 C C . LYS A 1 69 ? -2.204 2.504 8.409 1.00 0.00 69 LYS A C 1
ATOM 1055 O O . LYS A 1 69 ? -1.329 3.360 8.308 1.00 0.00 69 LYS A O 1
ATOM 1074 N N . LYS A 1 70 ? -1.961 1.331 9.009 1.00 0.00 70 LYS A N 1
ATOM 1075 C CA . LYS A 1 70 ? -0.621 0.953 9.513 1.00 0.00 70 LYS A CA 1
ATOM 1076 C C . LYS A 1 70 ? 0.370 0.739 8.368 1.00 0.00 70 LYS A C 1
ATOM 1077 O O . LYS A 1 70 ? 1.502 1.213 8.432 1.00 0.00 70 LYS A O 1
ATOM 1096 N N . VAL A 1 71 ? -0.039 0.056 7.303 1.00 0.00 71 VAL A N 1
ATOM 1097 C CA . VAL A 1 71 ? 0.818 -0.287 6.150 1.00 0.00 71 VAL A CA 1
ATOM 1098 C C . VAL A 1 71 ? 1.319 0.952 5.420 1.00 0.00 71 VAL A C 1
ATOM 1099 O O . VAL A 1 71 ? 2.511 1.035 5.141 1.00 0.00 71 VAL A O 1
ATOM 1112 N N . LEU A 1 72 ? 0.460 1.955 5.233 1.00 0.00 72 LEU A N 1
ATOM 1113 C CA . LEU A 1 72 ? 0.797 3.276 4.698 1.00 0.00 72 LEU A CA 1
ATOM 1114 C C . LEU A 1 72 ? 2.037 3.876 5.365 1.00 0.00 72 LEU A C 1
ATOM 1115 O O . LEU A 1 72 ? 2.935 4.334 4.662 1.00 0.00 72 LEU A O 1
ATOM 1131 N N . LYS A 1 73 ? 2.129 3.805 6.701 1.00 0.00 73 LYS A N 1
ATOM 1132 C CA . LYS A 1 73 ? 3.199 4.436 7.488 1.00 0.00 73 LYS A CA 1
ATOM 1133 C C . LYS A 1 73 ? 4.545 3.727 7.303 1.00 0.00 73 LYS A C 1
ATOM 1134 O O . LYS A 1 73 ? 5.581 4.370 7.126 1.00 0.00 73 LYS A O 1
ATOM 1153 N N . HIS A 1 74 ? 4.515 2.394 7.299 1.00 0.00 74 HIS A N 1
ATOM 1154 C CA . HIS A 1 74 ? 5.669 1.540 6.998 1.00 0.00 74 HIS A CA 1
ATOM 1155 C C . HIS A 1 74 ? 6.133 1.727 5.554 1.00 0.00 74 HIS A C 1
ATOM 1156 O O . HIS A 1 74 ? 7.325 1.904 5.331 1.00 0.00 74 HIS A O 1
ATOM 1171 N N . LEU A 1 75 ? 5.220 1.735 4.582 1.00 0.00 75 LEU A N 1
ATOM 1172 C CA . LEU A 1 75 ? 5.552 1.880 3.161 1.00 0.00 75 LEU A CA 1
ATOM 1173 C C . LEU A 1 75 ? 6.270 3.210 2.887 1.00 0.00 75 LEU A C 1
ATOM 1174 O O . LEU A 1 75 ? 7.318 3.208 2.250 1.00 0.00 75 LEU A O 1
ATOM 1190 N N . ILE A 1 76 ? 5.766 4.332 3.416 1.00 0.00 76 ILE A N 1
ATOM 1191 C CA . ILE A 1 76 ? 6.431 5.639 3.264 1.00 0.00 76 ILE A CA 1
ATOM 1192 C C . ILE A 1 76 ? 7.823 5.673 3.930 1.00 0.00 76 ILE A C 1
ATOM 1193 O O . ILE A 1 76 ? 8.742 6.288 3.389 1.00 0.00 76 ILE A O 1
ATOM 1209 N N . ASN A 1 77 ? 8.024 4.954 5.044 1.00 0.00 77 ASN A N 1
ATOM 1210 C CA . ASN A 1 77 ? 9.328 4.846 5.726 1.00 0.00 77 ASN A CA 1
ATOM 1211 C C . ASN A 1 77 ? 10.325 3.861 5.074 1.00 0.00 77 ASN A C 1
ATOM 1212 O O . ASN A 1 77 ? 11.532 4.109 5.099 1.00 0.00 77 ASN A O 1
ATOM 1223 N N . HIS A 1 78 ? 9.847 2.753 4.494 1.00 0.00 78 HIS A N 1
ATOM 1224 C CA . HIS A 1 78 ? 10.683 1.626 4.020 1.00 0.00 78 HIS A CA 1
ATOM 1225 C C . HIS A 1 78 ? 10.771 1.480 2.496 1.00 0.00 78 HIS A C 1
ATOM 1226 O O . HIS A 1 78 ? 11.720 0.882 1.985 1.00 0.00 78 HIS A O 1
ATOM 1241 N N . LYS A 1 79 ? 9.824 2.069 1.768 1.00 0.00 79 LYS A N 1
ATOM 1242 C CA . LYS A 1 79 ? 9.791 2.206 0.303 1.00 0.00 79 LYS A CA 1
ATOM 1243 C C . LYS A 1 79 ? 9.519 3.665 -0.104 1.00 0.00 79 LYS A C 1
ATOM 1244 O O . LYS A 1 79 ? 8.579 3.923 -0.851 1.00 0.00 79 LYS A O 1
ATOM 1263 N N . PRO A 1 80 ? 10.341 4.632 0.347 1.00 0.00 80 PRO A N 1
ATOM 1264 C CA . PRO A 1 80 ? 10.123 6.062 0.092 1.00 0.00 80 PRO A CA 1
ATOM 1265 C C . PRO A 1 80 ? 10.135 6.409 -1.410 1.00 0.00 80 PRO A C 1
ATOM 1266 O O . PRO A 1 80 ? 9.278 7.157 -1.885 1.00 0.00 80 PRO A O 1
ATOM 1277 N N . ASP A 1 81 ? 11.052 5.805 -2.175 1.00 0.00 81 ASP A N 1
ATOM 1278 C CA . ASP A 1 81 ? 11.170 5.990 -3.631 1.00 0.00 81 ASP A CA 1
ATOM 1279 C C . ASP A 1 81 ? 9.938 5.499 -4.416 1.00 0.00 81 ASP A C 1
ATOM 1280 O O . ASP A 1 81 ? 9.525 6.134 -5.389 1.00 0.00 81 ASP A O 1
ATOM 1289 N N . VAL A 1 82 ? 9.348 4.365 -4.014 1.00 0.00 82 VAL A N 1
ATOM 1290 C CA . VAL A 1 82 ? 8.131 3.811 -4.641 1.00 0.00 82 VAL A CA 1
ATOM 1291 C C . VAL A 1 82 ? 6.864 4.478 -4.107 1.00 0.00 82 VAL A C 1
ATOM 1292 O O . VAL A 1 82 ? 5.939 4.739 -4.874 1.00 0.00 82 VAL A O 1
ATOM 1305 N N . TRP A 1 83 ? 6.823 4.826 -2.818 1.00 0.00 83 TRP A N 1
ATOM 1306 C CA . TRP A 1 83 ? 5.734 5.601 -2.221 1.00 0.00 83 TRP A CA 1
ATOM 1307 C C . TRP A 1 83 ? 5.435 6.886 -3.003 1.00 0.00 83 TRP A C 1
ATOM 1308 O O . TRP A 1 83 ? 4.274 7.144 -3.307 1.00 0.00 83 TRP A O 1
ATOM 1329 N N . ALA A 1 84 ? 6.459 7.643 -3.414 1.00 0.00 84 ALA A N 1
ATOM 1330 C CA . ALA A 1 84 ? 6.294 8.835 -4.252 1.00 0.00 84 ALA A CA 1
ATOM 1331 C C . ALA A 1 84 ? 5.483 8.574 -5.544 1.00 0.00 84 ALA A C 1
ATOM 1332 O O . ALA A 1 84 ? 4.791 9.469 -6.026 1.00 0.00 84 ALA A O 1
ATOM 1339 N N . GLN A 1 85 ? 5.524 7.350 -6.083 1.00 0.00 85 GLN A N 1
ATOM 1340 C CA . GLN A 1 85 ? 4.749 6.914 -7.256 1.00 0.00 85 GLN A CA 1
ATOM 1341 C C . GLN A 1 85 ? 3.284 6.601 -6.902 1.00 0.00 85 GLN A C 1
ATOM 1342 O O . GLN A 1 85 ? 2.379 6.948 -7.664 1.00 0.00 85 GLN A O 1
ATOM 1356 N N . LEU A 1 86 ? 3.046 6.013 -5.719 1.00 0.00 86 LEU A N 1
ATOM 1357 C CA . LEU A 1 86 ? 1.702 5.804 -5.144 1.00 0.00 86 LEU A CA 1
ATOM 1358 C C . LEU A 1 86 ? 0.993 7.152 -4.973 1.00 0.00 86 LEU A C 1
ATOM 1359 O O . LEU A 1 86 ? 0.009 7.418 -5.661 1.00 0.00 86 LEU A O 1
ATOM 1375 N N . LYS A 1 87 ? 1.530 8.036 -4.117 1.00 0.00 87 LYS A N 1
ATOM 1376 C CA . LYS A 1 87 ? 0.905 9.328 -3.783 1.00 0.00 87 LYS A CA 1
ATOM 1377 C C . LYS A 1 87 ? 0.734 10.249 -4.993 1.00 0.00 87 LYS A C 1
ATOM 1378 O O . LYS A 1 87 ? -0.178 11.061 -5.010 1.00 0.00 87 LYS A O 1
ATOM 1397 N N . ALA A 1 88 ? 1.576 10.138 -6.016 1.00 0.00 88 ALA A N 1
ATOM 1398 C CA . ALA A 1 88 ? 1.457 10.945 -7.235 1.00 0.00 88 ALA A CA 1
ATOM 1399 C C . ALA A 1 88 ? 0.201 10.590 -8.049 1.00 0.00 88 ALA A C 1
ATOM 1400 O O . ALA A 1 88 ? -0.542 11.479 -8.472 1.00 0.00 88 ALA A O 1
ATOM 1407 N N . LYS A 1 89 ? -0.061 9.288 -8.234 1.00 0.00 89 LYS A N 1
ATOM 1408 C CA . LYS A 1 89 ? -1.279 8.776 -8.882 1.00 0.00 89 LYS A CA 1
ATOM 1409 C C . LYS A 1 89 ? -2.513 8.941 -7.983 1.00 0.00 89 LYS A C 1
ATOM 1410 O O . LYS A 1 89 ? -3.595 9.272 -8.468 1.00 0.00 89 LYS A O 1
ATOM 1429 N N . TYR A 1 90 ? -2.345 8.715 -6.678 1.00 0.00 90 TYR A N 1
ATOM 1430 C CA . TYR A 1 90 ? -3.436 8.651 -5.696 1.00 0.00 90 TYR A CA 1
ATOM 1431 C C . TYR A 1 90 ? -3.811 10.020 -5.096 1.00 0.00 90 TYR A C 1
ATOM 1432 O O . TYR A 1 90 ? -4.916 10.171 -4.573 1.00 0.00 90 TYR A O 1
ATOM 1450 N N . ASP A 1 91 ? -2.930 11.019 -5.187 1.00 0.00 91 ASP A N 1
ATOM 1451 C CA . ASP A 1 91 ? -3.102 12.364 -4.626 1.00 0.00 91 ASP A CA 1
ATOM 1452 C C . ASP A 1 91 ? -2.314 13.426 -5.440 1.00 0.00 91 ASP A C 1
ATOM 1453 O O . ASP A 1 91 ? -1.285 13.941 -4.984 1.00 0.00 91 ASP A O 1
ATOM 1462 N N . PRO A 1 92 ? -2.759 13.760 -6.668 1.00 0.00 92 PRO A N 1
ATOM 1463 C CA . PRO A 1 92 ? -2.022 14.622 -7.604 1.00 0.00 92 PRO A CA 1
ATOM 1464 C C . PRO A 1 92 ? -1.843 16.086 -7.147 1.00 0.00 92 PRO A C 1
ATOM 1465 O O . PRO A 1 92 ? -1.113 16.841 -7.792 1.00 0.00 92 PRO A O 1
ATOM 1476 N N . ASP A 1 93 ? -2.466 16.493 -6.036 1.00 0.00 93 ASP A N 1
ATOM 1477 C CA . ASP A 1 93 ? -2.341 17.825 -5.422 1.00 0.00 93 ASP A CA 1
ATOM 1478 C C . ASP A 1 93 ? -1.655 17.795 -4.037 1.00 0.00 93 ASP A C 1
ATOM 1479 O O . ASP A 1 93 ? -1.398 18.851 -3.452 1.00 0.00 93 ASP A O 1
ATOM 1488 N N . GLY A 1 94 ? -1.328 16.608 -3.508 1.00 0.00 94 GLY A N 1
ATOM 1489 C CA . GLY A 1 94 ? -0.724 16.431 -2.177 1.00 0.00 94 GLY A CA 1
ATOM 1490 C C . GLY A 1 94 ? -1.626 16.854 -1.003 1.00 0.00 94 GLY A C 1
ATOM 1491 O O . GLY A 1 94 ? -1.122 17.161 0.079 1.00 0.00 94 GLY A O 1
ATOM 1495 N N . THR A 1 95 ? -2.943 16.928 -1.217 1.00 0.00 95 THR A N 1
ATOM 1496 C CA . THR A 1 95 ? -3.935 17.470 -0.273 1.00 0.00 95 THR A CA 1
ATOM 1497 C C . THR A 1 95 ? -4.074 16.651 1.018 1.00 0.00 95 THR A C 1
ATOM 1498 O O . THR A 1 95 ? -4.372 17.226 2.067 1.00 0.00 95 THR A O 1
ATOM 1509 N N . TYR A 1 96 ? -3.829 15.334 0.983 1.00 0.00 96 TYR A N 1
ATOM 1510 C CA . TYR A 1 96 ? -3.997 14.440 2.140 1.00 0.00 96 TYR A CA 1
ATOM 1511 C C . TYR A 1 96 ? -2.871 13.411 2.322 1.00 0.00 96 TYR A C 1
ATOM 1512 O O . TYR A 1 96 ? -2.618 13.009 3.457 1.00 0.00 96 TYR A O 1
ATOM 1530 N N . SER A 1 97 ? -2.127 13.031 1.281 1.00 0.00 97 SER A N 1
ATOM 1531 C CA . SER A 1 97 ? -0.940 12.173 1.425 1.00 0.00 97 SER A CA 1
ATOM 1532 C C . SER A 1 97 ? 0.177 12.836 2.244 1.00 0.00 97 SER A C 1
ATOM 1533 O O . SER A 1 97 ? 0.906 12.167 2.982 1.00 0.00 97 SER A O 1
ATOM 1541 N N . LYS A 1 98 ? 0.280 14.172 2.178 1.00 0.00 98 LYS A N 1
ATOM 1542 C CA . LYS A 1 98 ? 1.270 14.966 2.925 1.00 0.00 98 LYS A CA 1
ATOM 1543 C C . LYS A 1 98 ? 1.102 14.898 4.455 1.00 0.00 98 LYS A C 1
ATOM 1544 O O . LYS A 1 98 ? 2.076 15.091 5.181 1.00 0.00 98 LYS A O 1
ATOM 1563 N N . LYS A 1 99 ? -0.104 14.566 4.946 1.00 0.00 99 LYS A N 1
ATOM 1564 C CA . LYS A 1 99 ? -0.469 14.471 6.380 1.00 0.00 99 LYS A CA 1
ATOM 1565 C C . LYS A 1 99 ? 0.411 13.514 7.198 1.00 0.00 99 LYS A C 1
ATOM 1566 O O . LYS A 1 99 ? 0.570 13.718 8.401 1.00 0.00 99 LYS A O 1
ATOM 1585 N N . TYR A 1 100 ? 0.992 12.498 6.556 1.00 0.00 100 TYR A N 1
ATOM 1586 C CA . TYR A 1 100 ? 1.824 11.461 7.180 1.00 0.00 100 TYR A CA 1
ATOM 1587 C C . TYR A 1 100 ? 3.138 11.217 6.421 1.00 0.00 100 TYR A C 1
ATOM 1588 O O . TYR A 1 100 ? 4.096 10.729 7.017 1.00 0.00 100 TYR A O 1
ATOM 1606 N N . GLU A 1 101 ? 3.240 11.620 5.148 1.00 0.00 101 GLU A N 1
ATOM 1607 C CA . GLU A 1 101 ? 4.525 11.737 4.441 1.00 0.00 101 GLU A CA 1
ATOM 1608 C C . GLU A 1 101 ? 5.536 12.627 5.192 1.00 0.00 101 GLU A C 1
ATOM 1609 O O . GLU A 1 101 ? 6.734 12.346 5.188 1.00 0.00 101 GLU A O 1
ATOM 1621 N N . ASP A 1 102 ? 5.053 13.658 5.892 1.00 0.00 102 ASP A N 1
ATOM 1622 C CA . ASP A 1 102 ? 5.843 14.619 6.678 1.00 0.00 102 ASP A CA 1
ATOM 1623 C C . ASP A 1 102 ? 6.749 13.965 7.743 1.00 0.00 102 ASP A C 1
ATOM 1624 O O . ASP A 1 102 ? 7.758 14.548 8.148 1.00 0.00 102 ASP A O 1
ATOM 1633 N N . ARG A 1 103 ? 6.418 12.737 8.173 1.00 0.00 103 ARG A N 1
ATOM 1634 C CA . ARG A 1 103 ? 7.233 11.905 9.074 1.00 0.00 103 ARG A CA 1
ATOM 1635 C C . ARG A 1 103 ? 8.625 11.573 8.513 1.00 0.00 103 ARG A C 1
ATOM 1636 O O . ARG A 1 103 ? 9.536 11.316 9.299 1.00 0.00 103 ARG A O 1
ATOM 1657 N N . GLU A 1 104 ? 8.802 11.616 7.188 1.00 0.00 104 GLU A N 1
ATOM 1658 C CA . GLU A 1 104 ? 10.086 11.383 6.497 1.00 0.00 104 GLU A CA 1
ATOM 1659 C C . GLU A 1 104 ? 10.444 12.498 5.502 1.00 0.00 104 GLU A C 1
ATOM 1660 O O . GLU A 1 104 ? 11.609 12.898 5.432 1.00 0.00 104 GLU A O 1
ATOM 1672 N N . LYS A 1 105 ? 9.449 13.008 4.755 1.00 0.00 105 LYS A N 1
ATOM 1673 C CA . LYS A 1 105 ? 9.562 14.082 3.741 1.00 0.00 105 LYS A CA 1
ATOM 1674 C C . LYS A 1 105 ? 10.784 13.896 2.821 1.00 0.00 105 LYS A C 1
ATOM 1675 O O . LYS A 1 105 ? 11.706 14.710 2.780 1.00 0.00 105 LYS A O 1
ATOM 1694 N N . GLU A 1 106 ? 10.815 12.765 2.112 1.00 0.00 106 GLU A N 1
ATOM 1695 C CA . GLU A 1 106 ? 11.970 12.340 1.298 1.00 0.00 106 GLU A CA 1
ATOM 1696 C C . GLU A 1 106 ? 12.246 13.210 0.049 1.00 0.00 106 GLU A C 1
ATOM 1697 O O . GLU A 1 106 ? 13.348 13.153 -0.502 1.00 0.00 106 GLU A O 1
ATOM 1709 N N . LEU A 1 107 ? 11.285 14.045 -0.373 1.00 0.00 107 LEU A N 1
ATOM 1710 C CA . LEU A 1 107 ? 11.457 15.075 -1.408 1.00 0.00 107 LEU A CA 1
ATOM 1711 C C . LEU A 1 107 ? 12.400 16.192 -0.917 1.00 0.00 107 LEU A C 1
ATOM 1712 O O . LEU A 1 107 ? 11.949 17.190 -0.343 1.00 0.00 107 LEU A O 1
ATOM 1728 N N . HIS A 1 108 ? 13.711 16.030 -1.132 1.00 0.00 108 HIS A N 1
ATOM 1729 C CA . HIS A 1 108 ? 14.729 17.046 -0.822 1.00 0.00 108 HIS A CA 1
ATOM 1730 C C . HIS A 1 108 ? 14.415 18.385 -1.511 1.00 0.00 108 HIS A C 1
ATOM 1731 O O . HIS A 1 108 ? 14.029 18.409 -2.686 1.00 0.00 108 HIS A O 1
ATOM 1746 N N . GLN A 1 109 ? 14.600 19.494 -0.786 1.00 0.00 109 GLN A N 1
ATOM 1747 C CA . GLN A 1 109 ? 14.458 20.865 -1.304 1.00 0.00 109 GLN A CA 1
ATOM 1748 C C . GLN A 1 109 ? 15.441 21.163 -2.456 1.00 0.00 109 GLN A C 1
ATOM 1749 O O . GLN A 1 109 ? 16.582 20.643 -2.417 1.00 0.00 109 GLN A O 1
ATOM 1764 N N . GLU A 1 1 ? -20.350 -4.344 0.589 1.00 0.00 1 GLU A N 2
ATOM 1765 C CA . GLU A 1 1 ? -20.055 -4.474 2.040 1.00 0.00 1 GLU A CA 2
ATOM 1766 C C . GLU A 1 1 ? -19.936 -5.955 2.425 1.00 0.00 1 GLU A C 2
ATOM 1767 O O . GLU A 1 1 ? -20.894 -6.715 2.277 1.00 0.00 1 GLU A O 2
ATOM 1781 N N . GLU A 1 2 ? -18.756 -6.381 2.882 1.00 0.00 2 GLU A N 2
ATOM 1782 C CA . GLU A 1 2 ? -18.449 -7.764 3.296 1.00 0.00 2 GLU A CA 2
ATOM 1783 C C . GLU A 1 2 ? -17.266 -7.813 4.288 1.00 0.00 2 GLU A C 2
ATOM 1784 O O . GLU A 1 2 ? -16.644 -6.784 4.567 1.00 0.00 2 GLU A O 2
ATOM 1796 N N . LYS A 1 3 ? -16.936 -9.008 4.804 1.00 0.00 3 LYS A N 2
ATOM 1797 C CA . LYS A 1 3 ? -15.820 -9.252 5.741 1.00 0.00 3 LYS A CA 2
ATOM 1798 C C . LYS A 1 3 ? -15.006 -10.490 5.334 1.00 0.00 3 LYS A C 2
ATOM 1799 O O . LYS A 1 3 ? -15.557 -11.463 4.815 1.00 0.00 3 LYS A O 2
ATOM 1818 N N . TYR A 1 4 ? -13.698 -10.440 5.582 1.00 0.00 4 TYR A N 2
ATOM 1819 C CA . TYR A 1 4 ? -12.700 -11.454 5.208 1.00 0.00 4 TYR A CA 2
ATOM 1820 C C . TYR A 1 4 ? -11.421 -11.329 6.062 1.00 0.00 4 TYR A C 2
ATOM 1821 O O . TYR A 1 4 ? -11.283 -10.392 6.853 1.00 0.00 4 TYR A O 2
ATOM 1839 N N . THR A 1 5 ? -10.481 -12.268 5.901 1.00 0.00 5 THR A N 2
ATOM 1840 C CA . THR A 1 5 ? -9.238 -12.394 6.690 1.00 0.00 5 THR A CA 2
ATOM 1841 C C . THR A 1 5 ? -8.027 -12.695 5.788 1.00 0.00 5 THR A C 2
ATOM 1842 O O . THR A 1 5 ? -8.110 -13.492 4.850 1.00 0.00 5 THR A O 2
ATOM 1853 N N . THR A 1 6 ? -6.882 -12.059 6.068 1.00 0.00 6 THR A N 2
ATOM 1854 C CA . THR A 1 6 ? -5.644 -12.163 5.267 1.00 0.00 6 THR A CA 2
ATOM 1855 C C . THR A 1 6 ? -4.741 -13.285 5.786 1.00 0.00 6 THR A C 2
ATOM 1856 O O . THR A 1 6 ? -3.874 -13.062 6.635 1.00 0.00 6 THR A O 2
ATOM 1867 N N . LYS A 1 7 ? -4.963 -14.505 5.283 1.00 0.00 7 LYS A N 2
ATOM 1868 C CA . LYS A 1 7 ? -4.138 -15.698 5.529 1.00 0.00 7 LYS A CA 2
ATOM 1869 C C . LYS A 1 7 ? -4.218 -16.687 4.361 1.00 0.00 7 LYS A C 2
ATOM 1870 O O . LYS A 1 7 ? -5.272 -17.258 4.088 1.00 0.00 7 LYS A O 2
ATOM 1889 N N . TYR A 1 8 ? -3.091 -16.904 3.687 1.00 0.00 8 TYR A N 2
ATOM 1890 C CA . TYR A 1 8 ? -2.968 -17.832 2.556 1.00 0.00 8 TYR A CA 2
ATOM 1891 C C . TYR A 1 8 ? -1.591 -18.505 2.585 1.00 0.00 8 TYR A C 2
ATOM 1892 O O . TYR A 1 8 ? -0.574 -17.815 2.609 1.00 0.00 8 TYR A O 2
ATOM 1910 N N . ASP A 1 9 ? -1.557 -19.843 2.607 1.00 0.00 9 ASP A N 2
ATOM 1911 C CA . ASP A 1 9 ? -0.341 -20.678 2.703 1.00 0.00 9 ASP A CA 2
ATOM 1912 C C . ASP A 1 9 ? 0.688 -20.195 3.758 1.00 0.00 9 ASP A C 2
ATOM 1913 O O . ASP A 1 9 ? 1.892 -20.114 3.500 1.00 0.00 9 ASP A O 2
ATOM 1922 N N . ASN A 1 10 ? 0.197 -19.847 4.957 1.00 0.00 10 ASN A N 2
ATOM 1923 C CA . ASN A 1 10 ? 0.956 -19.235 6.060 1.00 0.00 10 ASN A CA 2
ATOM 1924 C C . ASN A 1 10 ? 1.718 -17.955 5.667 1.00 0.00 10 ASN A C 2
ATOM 1925 O O . ASN A 1 10 ? 2.941 -17.850 5.808 1.00 0.00 10 ASN A O 2
ATOM 1936 N N . VAL A 1 11 ? 0.952 -16.964 5.204 1.00 0.00 11 VAL A N 2
ATOM 1937 C CA . VAL A 1 11 ? 1.419 -15.603 4.898 1.00 0.00 11 VAL A CA 2
ATOM 1938 C C . VAL A 1 11 ? 0.364 -14.597 5.349 1.00 0.00 11 VAL A C 2
ATOM 1939 O O . VAL A 1 11 ? -0.833 -14.836 5.182 1.00 0.00 11 VAL A O 2
ATOM 1952 N N . ASN A 1 12 ? 0.809 -13.473 5.912 1.00 0.00 12 ASN A N 2
ATOM 1953 C CA . ASN A 1 12 ? -0.040 -12.443 6.507 1.00 0.00 12 ASN A CA 2
ATOM 1954 C C . ASN A 1 12 ? 0.505 -11.029 6.261 1.00 0.00 12 ASN A C 2
ATOM 1955 O O . ASN A 1 12 ? 1.673 -10.847 5.918 1.00 0.00 12 ASN A O 2
ATOM 1966 N N . LEU A 1 13 ? -0.323 -10.020 6.544 1.00 0.00 13 LEU A N 2
ATOM 1967 C CA . LEU A 1 13 ? 0.031 -8.604 6.443 1.00 0.00 13 LEU A CA 2
ATOM 1968 C C . LEU A 1 13 ? 1.288 -8.197 7.221 1.00 0.00 13 LEU A C 2
ATOM 1969 O O . LEU A 1 13 ? 2.080 -7.407 6.722 1.00 0.00 13 LEU A O 2
ATOM 1985 N N . ASP A 1 14 ? 1.508 -8.729 8.421 1.00 0.00 14 ASP A N 2
ATOM 1986 C CA . ASP A 1 14 ? 2.705 -8.387 9.198 1.00 0.00 14 ASP A CA 2
ATOM 1987 C C . ASP A 1 14 ? 4.008 -8.835 8.524 1.00 0.00 14 ASP A C 2
ATOM 1988 O O . ASP A 1 14 ? 5.014 -8.133 8.606 1.00 0.00 14 ASP A O 2
ATOM 1997 N N . GLU A 1 15 ? 3.972 -9.945 7.783 1.00 0.00 15 GLU A N 2
ATOM 1998 C CA . GLU A 1 15 ? 5.074 -10.360 6.911 1.00 0.00 15 GLU A CA 2
ATOM 1999 C C . GLU A 1 15 ? 5.200 -9.427 5.693 1.00 0.00 15 GLU A C 2
ATOM 2000 O O . GLU A 1 15 ? 6.310 -9.184 5.240 1.00 0.00 15 GLU A O 2
ATOM 2012 N N . ILE A 1 16 ? 4.103 -8.845 5.186 1.00 0.00 16 ILE A N 2
ATOM 2013 C CA . ILE A 1 16 ? 4.124 -7.951 4.001 1.00 0.00 16 ILE A CA 2
ATOM 2014 C C . ILE A 1 16 ? 5.009 -6.723 4.244 1.00 0.00 16 ILE A C 2
ATOM 2015 O O . ILE A 1 16 ? 6.021 -6.553 3.565 1.00 0.00 16 ILE A O 2
ATOM 2031 N N . LEU A 1 17 ? 4.727 -5.932 5.276 1.00 0.00 17 LEU A N 2
ATOM 2032 C CA . LEU A 1 17 ? 5.549 -4.763 5.640 1.00 0.00 17 LEU A CA 2
ATOM 2033 C C . LEU A 1 17 ? 6.955 -5.171 6.115 1.00 0.00 17 LEU A C 2
ATOM 2034 O O . LEU A 1 17 ? 7.922 -4.452 5.854 1.00 0.00 17 LEU A O 2
ATOM 2050 N N . ALA A 1 18 ? 7.076 -6.307 6.810 1.00 0.00 18 ALA A N 2
ATOM 2051 C CA . ALA A 1 18 ? 8.359 -6.806 7.310 1.00 0.00 18 ALA A CA 2
ATOM 2052 C C . ALA A 1 18 ? 9.282 -7.366 6.202 1.00 0.00 18 ALA A C 2
ATOM 2053 O O . ALA A 1 18 ? 10.492 -7.493 6.414 1.00 0.00 18 ALA A O 2
ATOM 2060 N N . ASN A 1 19 ? 8.729 -7.693 5.029 1.00 0.00 19 ASN A N 2
ATOM 2061 C CA . ASN A 1 19 ? 9.401 -8.389 3.934 1.00 0.00 19 ASN A CA 2
ATOM 2062 C C . ASN A 1 19 ? 9.250 -7.607 2.622 1.00 0.00 19 ASN A C 2
ATOM 2063 O O . ASN A 1 19 ? 8.343 -7.846 1.822 1.00 0.00 19 ASN A O 2
ATOM 2074 N N . ASP A 1 20 ? 10.155 -6.657 2.382 1.00 0.00 20 ASP A N 2
ATOM 2075 C CA . ASP A 1 20 ? 10.156 -5.839 1.165 1.00 0.00 20 ASP A CA 2
ATOM 2076 C C . ASP A 1 20 ? 10.166 -6.660 -0.140 1.00 0.00 20 ASP A C 2
ATOM 2077 O O . ASP A 1 20 ? 9.647 -6.193 -1.154 1.00 0.00 20 ASP A O 2
ATOM 2086 N N . ARG A 1 21 ? 10.694 -7.892 -0.113 1.00 0.00 21 ARG A N 2
ATOM 2087 C CA . ARG A 1 21 ? 10.641 -8.846 -1.238 1.00 0.00 21 ARG A CA 2
ATOM 2088 C C . ARG A 1 21 ? 9.204 -9.170 -1.662 1.00 0.00 21 ARG A C 2
ATOM 2089 O O . ARG A 1 21 ? 8.916 -9.240 -2.856 1.00 0.00 21 ARG A O 2
ATOM 2110 N N . LEU A 1 22 ? 8.299 -9.332 -0.689 1.00 0.00 22 LEU A N 2
ATOM 2111 C CA . LEU A 1 22 ? 6.855 -9.462 -0.917 1.00 0.00 22 LEU A CA 2
ATOM 2112 C C . LEU A 1 22 ? 6.259 -8.108 -1.311 1.00 0.00 22 LEU A C 2
ATOM 2113 O O . LEU A 1 22 ? 5.531 -8.013 -2.298 1.00 0.00 22 LEU A O 2
ATOM 2129 N N . LEU A 1 23 ? 6.603 -7.052 -0.563 1.00 0.00 23 LEU A N 2
ATOM 2130 C CA . LEU A 1 23 ? 6.057 -5.705 -0.737 1.00 0.00 23 LEU A CA 2
ATOM 2131 C C . LEU A 1 23 ? 6.241 -5.192 -2.180 1.00 0.00 23 LEU A C 2
ATOM 2132 O O . LEU A 1 23 ? 5.298 -4.686 -2.782 1.00 0.00 23 LEU A O 2
ATOM 2148 N N . ASN A 1 24 ? 7.419 -5.407 -2.777 1.00 0.00 24 ASN A N 2
ATOM 2149 C CA . ASN A 1 24 ? 7.733 -5.038 -4.166 1.00 0.00 24 ASN A CA 2
ATOM 2150 C C . ASN A 1 24 ? 6.712 -5.573 -5.190 1.00 0.00 24 ASN A C 2
ATOM 2151 O O . ASN A 1 24 ? 6.410 -4.881 -6.161 1.00 0.00 24 ASN A O 2
ATOM 2162 N N . LYS A 1 25 ? 6.126 -6.755 -4.953 1.00 0.00 25 LYS A N 2
ATOM 2163 C CA . LYS A 1 25 ? 5.074 -7.353 -5.798 1.00 0.00 25 LYS A CA 2
ATOM 2164 C C . LYS A 1 25 ? 3.763 -6.568 -5.666 1.00 0.00 25 LYS A C 2
ATOM 2165 O O . LYS A 1 25 ? 3.142 -6.196 -6.662 1.00 0.00 25 LYS A O 2
ATOM 2184 N N . TYR A 1 26 ? 3.391 -6.263 -4.421 1.00 0.00 26 TYR A N 2
ATOM 2185 C CA . TYR A 1 26 ? 2.170 -5.545 -4.046 1.00 0.00 26 TYR A CA 2
ATOM 2186 C C . TYR A 1 26 ? 2.165 -4.110 -4.600 1.00 0.00 26 TYR A C 2
ATOM 2187 O O . TYR A 1 26 ? 1.130 -3.645 -5.075 1.00 0.00 26 TYR A O 2
ATOM 2205 N N . VAL A 1 27 ? 3.315 -3.421 -4.601 1.00 0.00 27 VAL A N 2
ATOM 2206 C CA . VAL A 1 27 ? 3.457 -2.075 -5.199 1.00 0.00 27 VAL A CA 2
ATOM 2207 C C . VAL A 1 27 ? 3.545 -2.094 -6.719 1.00 0.00 27 VAL A C 2
ATOM 2208 O O . VAL A 1 27 ? 2.912 -1.260 -7.359 1.00 0.00 27 VAL A O 2
ATOM 2221 N N . GLN A 1 28 ? 4.235 -3.065 -7.327 1.00 0.00 28 GLN A N 2
ATOM 2222 C CA . GLN A 1 28 ? 4.291 -3.207 -8.795 1.00 0.00 28 GLN A CA 2
ATOM 2223 C C . GLN A 1 28 ? 2.899 -3.186 -9.439 1.00 0.00 28 GLN A C 2
ATOM 2224 O O . GLN A 1 28 ? 2.742 -2.613 -10.512 1.00 0.00 28 GLN A O 2
ATOM 2238 N N . CYS A 1 29 ? 1.881 -3.695 -8.737 1.00 0.00 29 CYS A N 2
ATOM 2239 C CA . CYS A 1 29 ? 0.475 -3.646 -9.133 1.00 0.00 29 CYS A CA 2
ATOM 2240 C C . CYS A 1 29 ? -0.033 -2.280 -9.654 1.00 0.00 29 CYS A C 2
ATOM 2241 O O . CYS A 1 29 ? -0.950 -2.241 -10.480 1.00 0.00 29 CYS A O 2
ATOM 2248 N N . LEU A 1 30 ? 0.573 -1.169 -9.212 1.00 0.00 30 LEU A N 2
ATOM 2249 C CA . LEU A 1 30 ? 0.330 0.179 -9.740 1.00 0.00 30 LEU A CA 2
ATOM 2250 C C . LEU A 1 30 ? 1.608 0.942 -10.174 1.00 0.00 30 LEU A C 2
ATOM 2251 O O . LEU A 1 30 ? 1.503 2.025 -10.755 1.00 0.00 30 LEU A O 2
ATOM 2267 N N . LEU A 1 31 ? 2.805 0.393 -9.917 1.00 0.00 31 LEU A N 2
ATOM 2268 C CA . LEU A 1 31 ? 4.102 0.988 -10.277 1.00 0.00 31 LEU A CA 2
ATOM 2269 C C . LEU A 1 31 ? 4.494 0.682 -11.737 1.00 0.00 31 LEU A C 2
ATOM 2270 O O . LEU A 1 31 ? 4.850 1.607 -12.470 1.00 0.00 31 LEU A O 2
ATOM 2286 N N . GLU A 1 32 ? 4.411 -0.576 -12.192 1.00 0.00 32 GLU A N 2
ATOM 2287 C CA . GLU A 1 32 ? 4.705 -0.907 -13.600 1.00 0.00 32 GLU A CA 2
ATOM 2288 C C . GLU A 1 32 ? 3.523 -0.556 -14.537 1.00 0.00 32 GLU A C 2
ATOM 2289 O O . GLU A 1 32 ? 2.410 -0.265 -14.093 1.00 0.00 32 GLU A O 2
ATOM 2301 N N . ASP A 1 33 ? 3.743 -0.611 -15.853 1.00 0.00 33 ASP A N 2
ATOM 2302 C CA . ASP A 1 33 ? 2.737 -0.368 -16.905 1.00 0.00 33 ASP A CA 2
ATOM 2303 C C . ASP A 1 33 ? 1.806 -1.573 -17.192 1.00 0.00 33 ASP A C 2
ATOM 2304 O O . ASP A 1 33 ? 1.160 -1.658 -18.239 1.00 0.00 33 ASP A O 2
ATOM 2313 N N . ASP A 1 34 ? 1.731 -2.503 -16.243 1.00 0.00 34 ASP A N 2
ATOM 2314 C CA . ASP A 1 34 ? 0.925 -3.733 -16.240 1.00 0.00 34 ASP A CA 2
ATOM 2315 C C . ASP A 1 34 ? 0.332 -4.019 -14.839 1.00 0.00 34 ASP A C 2
ATOM 2316 O O . ASP A 1 34 ? 0.621 -3.320 -13.868 1.00 0.00 34 ASP A O 2
ATOM 2325 N N . GLU A 1 35 ? -0.503 -5.059 -14.725 1.00 0.00 35 GLU A N 2
ATOM 2326 C CA . GLU A 1 35 ? -1.186 -5.456 -13.476 1.00 0.00 35 GLU A CA 2
ATOM 2327 C C . GLU A 1 35 ? -1.079 -6.962 -13.155 1.00 0.00 35 GLU A C 2
ATOM 2328 O O . GLU A 1 35 ? -1.722 -7.465 -12.235 1.00 0.00 35 GLU A O 2
ATOM 2340 N N . SER A 1 36 ? -0.222 -7.691 -13.877 1.00 0.00 36 SER A N 2
ATOM 2341 C CA . SER A 1 36 ? 0.051 -9.121 -13.643 1.00 0.00 36 SER A CA 2
ATOM 2342 C C . SER A 1 36 ? 0.608 -9.408 -12.235 1.00 0.00 36 SER A C 2
ATOM 2343 O O . SER A 1 36 ? 0.379 -10.480 -11.669 1.00 0.00 36 SER A O 2
ATOM 2351 N N . ASN A 1 37 ? 1.309 -8.433 -11.639 1.00 0.00 37 ASN A N 2
ATOM 2352 C CA . ASN A 1 37 ? 1.927 -8.546 -10.314 1.00 0.00 37 ASN A CA 2
ATOM 2353 C C . ASN A 1 37 ? 0.968 -8.309 -9.129 1.00 0.00 37 ASN A C 2
ATOM 2354 O O . ASN A 1 37 ? 1.369 -8.501 -7.980 1.00 0.00 37 ASN A O 2
ATOM 2365 N N . CYS A 1 38 ? -0.292 -7.932 -9.373 1.00 0.00 38 CYS A N 2
ATOM 2366 C CA . CYS A 1 38 ? -1.308 -7.831 -8.319 1.00 0.00 38 CYS A CA 2
ATOM 2367 C C . CYS A 1 38 ? -1.635 -9.218 -7.724 1.00 0.00 38 CYS A C 2
ATOM 2368 O O . CYS A 1 38 ? -2.291 -10.042 -8.371 1.00 0.00 38 CYS A O 2
ATOM 2375 N N . THR A 1 39 ? -1.170 -9.498 -6.502 1.00 0.00 39 THR A N 2
ATOM 2376 C CA . THR A 1 39 ? -1.426 -10.765 -5.789 1.00 0.00 39 THR A CA 2
ATOM 2377 C C . THR A 1 39 ? -2.872 -10.854 -5.273 1.00 0.00 39 THR A C 2
ATOM 2378 O O . THR A 1 39 ? -3.590 -9.852 -5.234 1.00 0.00 39 THR A O 2
ATOM 2389 N N . ALA A 1 40 ? -3.309 -12.049 -4.852 1.00 0.00 40 ALA A N 2
ATOM 2390 C CA . ALA A 1 40 ? -4.683 -12.304 -4.396 1.00 0.00 40 ALA A CA 2
ATOM 2391 C C . ALA A 1 40 ? -5.147 -11.395 -3.235 1.00 0.00 40 ALA A C 2
ATOM 2392 O O . ALA A 1 40 ? -6.314 -10.998 -3.196 1.00 0.00 40 ALA A O 2
ATOM 2399 N N . ASP A 1 41 ? -4.242 -11.023 -2.322 1.00 0.00 41 ASP A N 2
ATOM 2400 C CA . ASP A 1 41 ? -4.506 -10.036 -1.263 1.00 0.00 41 ASP A CA 2
ATOM 2401 C C . ASP A 1 41 ? -4.013 -8.627 -1.640 1.00 0.00 41 ASP A C 2
ATOM 2402 O O . ASP A 1 41 ? -4.698 -7.645 -1.350 1.00 0.00 41 ASP A O 2
ATOM 2411 N N . GLY A 1 42 ? -2.881 -8.509 -2.346 1.00 0.00 42 GLY A N 2
ATOM 2412 C CA . GLY A 1 42 ? -2.288 -7.230 -2.752 1.00 0.00 42 GLY A CA 2
ATOM 2413 C C . GLY A 1 42 ? -3.187 -6.382 -3.643 1.00 0.00 42 GLY A C 2
ATOM 2414 O O . GLY A 1 42 ? -3.274 -5.169 -3.449 1.00 0.00 42 GLY A O 2
ATOM 2418 N N . LYS A 1 43 ? -3.923 -7.019 -4.561 1.00 0.00 43 LYS A N 2
ATOM 2419 C CA . LYS A 1 43 ? -4.986 -6.404 -5.359 1.00 0.00 43 LYS A CA 2
ATOM 2420 C C . LYS A 1 43 ? -6.067 -5.764 -4.496 1.00 0.00 43 LYS A C 2
ATOM 2421 O O . LYS A 1 43 ? -6.520 -4.663 -4.799 1.00 0.00 43 LYS A O 2
ATOM 2440 N N . GLU A 1 44 ? -6.499 -6.435 -3.434 1.00 0.00 44 GLU A N 2
ATOM 2441 C CA . GLU A 1 44 ? -7.556 -5.911 -2.580 1.00 0.00 44 GLU A CA 2
ATOM 2442 C C . GLU A 1 44 ? -7.014 -4.788 -1.682 1.00 0.00 44 GLU A C 2
ATOM 2443 O O . GLU A 1 44 ? -7.620 -3.720 -1.608 1.00 0.00 44 GLU A O 2
ATOM 2455 N N . LEU A 1 45 ? -5.828 -4.988 -1.091 1.00 0.00 45 LEU A N 2
ATOM 2456 C CA . LEU A 1 45 ? -5.090 -4.013 -0.281 1.00 0.00 45 LEU A CA 2
ATOM 2457 C C . LEU A 1 45 ? -4.876 -2.698 -1.046 1.00 0.00 45 LEU A C 2
ATOM 2458 O O . LEU A 1 45 ? -5.318 -1.647 -0.589 1.00 0.00 45 LEU A O 2
ATOM 2474 N N . LYS A 1 46 ? -4.299 -2.736 -2.252 1.00 0.00 46 LYS A N 2
ATOM 2475 C CA . LYS A 1 46 ? -4.065 -1.523 -3.059 1.00 0.00 46 LYS A CA 2
ATOM 2476 C C . LYS A 1 46 ? -5.355 -0.855 -3.540 1.00 0.00 46 LYS A C 2
ATOM 2477 O O . LYS A 1 46 ? -5.349 0.346 -3.792 1.00 0.00 46 LYS A O 2
ATOM 2496 N N . SER A 1 47 ? -6.443 -1.619 -3.683 1.00 0.00 47 SER A N 2
ATOM 2497 C CA . SER A 1 47 ? -7.759 -1.118 -4.111 1.00 0.00 47 SER A CA 2
ATOM 2498 C C . SER A 1 47 ? -8.487 -0.365 -2.989 1.00 0.00 47 SER A C 2
ATOM 2499 O O . SER A 1 47 ? -9.195 0.608 -3.256 1.00 0.00 47 SER A O 2
ATOM 2507 N N . VAL A 1 48 ? -8.260 -0.743 -1.723 1.00 0.00 48 VAL A N 2
ATOM 2508 C CA . VAL A 1 48 ? -8.802 -0.031 -0.552 1.00 0.00 48 VAL A CA 2
ATOM 2509 C C . VAL A 1 48 ? -7.888 1.095 -0.033 1.00 0.00 48 VAL A C 2
ATOM 2510 O O . VAL A 1 48 ? -8.376 2.009 0.630 1.00 0.00 48 VAL A O 2
ATOM 2523 N N . ILE A 1 49 ? -6.584 1.093 -0.355 1.00 0.00 49 ILE A N 2
ATOM 2524 C CA . ILE A 1 49 ? -5.671 2.183 0.037 1.00 0.00 49 ILE A CA 2
ATOM 2525 C C . ILE A 1 49 ? -6.233 3.567 -0.359 1.00 0.00 49 ILE A C 2
ATOM 2526 O O . ILE A 1 49 ? -6.278 4.442 0.506 1.00 0.00 49 ILE A O 2
ATOM 2542 N N . PRO A 1 50 ? -6.705 3.794 -1.607 1.00 0.00 50 PRO A N 2
ATOM 2543 C CA . PRO A 1 50 ? -7.258 5.090 -2.003 1.00 0.00 50 PRO A CA 2
ATOM 2544 C C . PRO A 1 50 ? -8.651 5.350 -1.401 1.00 0.00 50 PRO A C 2
ATOM 2545 O O . PRO A 1 50 ? -9.034 6.503 -1.215 1.00 0.00 50 PRO A O 2
ATOM 2556 N N . ASP A 1 51 ? -9.409 4.311 -1.032 1.00 0.00 51 ASP A N 2
ATOM 2557 C CA . ASP A 1 51 ? -10.689 4.449 -0.313 1.00 0.00 51 ASP A CA 2
ATOM 2558 C C . ASP A 1 51 ? -10.502 5.044 1.094 1.00 0.00 51 ASP A C 2
ATOM 2559 O O . ASP A 1 51 ? -11.343 5.821 1.552 1.00 0.00 51 ASP A O 2
ATOM 2568 N N . ALA A 1 52 ? -9.367 4.774 1.749 1.00 0.00 52 ALA A N 2
ATOM 2569 C CA . ALA A 1 52 ? -8.974 5.453 2.988 1.00 0.00 52 ALA A CA 2
ATOM 2570 C C . ALA A 1 52 ? -8.705 6.966 2.808 1.00 0.00 52 ALA A C 2
ATOM 2571 O O . ALA A 1 52 ? -8.608 7.694 3.796 1.00 0.00 52 ALA A O 2
ATOM 2578 N N . LEU A 1 53 ? -8.641 7.449 1.559 1.00 0.00 53 LEU A N 2
ATOM 2579 C CA . LEU A 1 53 ? -8.414 8.850 1.174 1.00 0.00 53 LEU A CA 2
ATOM 2580 C C . LEU A 1 53 ? -9.667 9.493 0.534 1.00 0.00 53 LEU A C 2
ATOM 2581 O O . LEU A 1 53 ? -9.710 10.711 0.350 1.00 0.00 53 LEU A O 2
ATOM 2597 N N . SER A 1 54 ? -10.689 8.687 0.212 1.00 0.00 54 SER A N 2
ATOM 2598 C CA . SER A 1 54 ? -11.904 9.090 -0.522 1.00 0.00 54 SER A CA 2
ATOM 2599 C C . SER A 1 54 ? -13.169 9.053 0.349 1.00 0.00 54 SER A C 2
ATOM 2600 O O . SER A 1 54 ? -14.043 9.916 0.236 1.00 0.00 54 SER A O 2
ATOM 2608 N N . ASN A 1 55 ? -13.241 8.082 1.267 1.00 0.00 55 ASN A N 2
ATOM 2609 C CA . ASN A 1 55 ? -14.343 7.857 2.212 1.00 0.00 55 ASN A CA 2
ATOM 2610 C C . ASN A 1 55 ? -13.824 7.341 3.570 1.00 0.00 55 ASN A C 2
ATOM 2611 O O . ASN A 1 55 ? -14.559 6.683 4.302 1.00 0.00 55 ASN A O 2
ATOM 2622 N N . GLU A 1 56 ? -12.554 7.604 3.911 1.00 0.00 56 GLU A N 2
ATOM 2623 C CA . GLU A 1 56 ? -11.907 7.209 5.178 1.00 0.00 56 GLU A CA 2
ATOM 2624 C C . GLU A 1 56 ? -12.091 5.715 5.535 1.00 0.00 56 GLU A C 2
ATOM 2625 O O . GLU A 1 56 ? -12.179 5.340 6.706 1.00 0.00 56 GLU A O 2
ATOM 2637 N N . CYS A 1 57 ? -12.167 4.852 4.509 1.00 0.00 57 CYS A N 2
ATOM 2638 C CA . CYS A 1 57 ? -12.447 3.415 4.624 1.00 0.00 57 CYS A CA 2
ATOM 2639 C C . CYS A 1 57 ? -13.787 3.096 5.340 1.00 0.00 57 CYS A C 2
ATOM 2640 O O . CYS A 1 57 ? -13.935 2.057 5.978 1.00 0.00 57 CYS A O 2
ATOM 2647 N N . ALA A 1 58 ? -14.789 3.979 5.281 1.00 0.00 58 ALA A N 2
ATOM 2648 C CA . ALA A 1 58 ? -16.041 3.808 6.024 1.00 0.00 58 ALA A CA 2
ATOM 2649 C C . ALA A 1 58 ? -16.890 2.598 5.583 1.00 0.00 58 ALA A C 2
ATOM 2650 O O . ALA A 1 58 ? -17.638 2.045 6.393 1.00 0.00 58 ALA A O 2
ATOM 2657 N N . LYS A 1 59 ? -16.751 2.155 4.324 1.00 0.00 59 LYS A N 2
ATOM 2658 C CA . LYS A 1 59 ? -17.420 0.952 3.782 1.00 0.00 59 LYS A CA 2
ATOM 2659 C C . LYS A 1 59 ? -16.622 -0.356 3.971 1.00 0.00 59 LYS A C 2
ATOM 2660 O O . LYS A 1 59 ? -17.077 -1.422 3.552 1.00 0.00 59 LYS A O 2
ATOM 2679 N N . CYS A 1 60 ? -15.434 -0.283 4.572 1.00 0.00 60 CYS A N 2
ATOM 2680 C CA . CYS A 1 60 ? -14.509 -1.391 4.784 1.00 0.00 60 CYS A CA 2
ATOM 2681 C C . CYS A 1 60 ? -14.904 -2.317 5.947 1.00 0.00 60 CYS A C 2
ATOM 2682 O O . CYS A 1 60 ? -15.717 -1.977 6.809 1.00 0.00 60 CYS A O 2
ATOM 2689 N N . ASN A 1 61 ? -14.218 -3.458 6.015 1.00 0.00 61 ASN A N 2
ATOM 2690 C CA . ASN A 1 61 ? -14.087 -4.283 7.219 1.00 0.00 61 ASN A CA 2
ATOM 2691 C C . ASN A 1 61 ? -12.955 -3.756 8.117 1.00 0.00 61 ASN A C 2
ATOM 2692 O O . ASN A 1 61 ? -11.965 -3.204 7.631 1.00 0.00 61 ASN A O 2
ATOM 2703 N N . GLU A 1 62 ? -13.071 -3.972 9.431 1.00 0.00 62 GLU A N 2
ATOM 2704 C CA . GLU A 1 62 ? -12.124 -3.480 10.451 1.00 0.00 62 GLU A CA 2
ATOM 2705 C C . GLU A 1 62 ? -10.654 -3.842 10.177 1.00 0.00 62 GLU A C 2
ATOM 2706 O O . GLU A 1 62 ? -9.748 -3.063 10.483 1.00 0.00 62 GLU A O 2
ATOM 2718 N N . LYS A 1 63 ? -10.417 -5.000 9.546 1.00 0.00 63 LYS A N 2
ATOM 2719 C CA . LYS A 1 63 ? -9.071 -5.485 9.209 1.00 0.00 63 LYS A CA 2
ATOM 2720 C C . LYS A 1 63 ? -8.373 -4.606 8.175 1.00 0.00 63 LYS A C 2
ATOM 2721 O O . LYS A 1 63 ? -7.183 -4.342 8.312 1.00 0.00 63 LYS A O 2
ATOM 2740 N N . GLN A 1 64 ? -9.110 -4.117 7.178 1.00 0.00 64 GLN A N 2
ATOM 2741 C CA . GLN A 1 64 ? -8.612 -3.130 6.213 1.00 0.00 64 GLN A CA 2
ATOM 2742 C C . GLN A 1 64 ? -8.499 -1.735 6.839 1.00 0.00 64 GLN A C 2
ATOM 2743 O O . GLN A 1 64 ? -7.473 -1.083 6.661 1.00 0.00 64 GLN A O 2
ATOM 2757 N N . LYS A 1 65 ? -9.508 -1.302 7.614 1.00 0.00 65 LYS A N 2
ATOM 2758 C CA . LYS A 1 65 ? -9.512 0.003 8.316 1.00 0.00 65 LYS A CA 2
ATOM 2759 C C . LYS A 1 65 ? -8.256 0.232 9.163 1.00 0.00 65 LYS A C 2
ATOM 2760 O O . LYS A 1 65 ? -7.666 1.311 9.106 1.00 0.00 65 LYS A O 2
ATOM 2779 N N . GLU A 1 66 ? -7.827 -0.773 9.927 1.00 0.00 66 GLU A N 2
ATOM 2780 C CA . GLU A 1 66 ? -6.526 -0.753 10.610 1.00 0.00 66 GLU A CA 2
ATOM 2781 C C . GLU A 1 66 ? -5.359 -1.064 9.659 1.00 0.00 66 GLU A C 2
ATOM 2782 O O . GLU A 1 66 ? -4.350 -0.361 9.681 1.00 0.00 66 GLU A O 2
ATOM 2794 N N . GLY A 1 67 ? -5.498 -2.094 8.818 1.00 0.00 67 GLY A N 2
ATOM 2795 C CA . GLY A 1 67 ? -4.443 -2.647 7.966 1.00 0.00 67 GLY A CA 2
ATOM 2796 C C . GLY A 1 67 ? -3.825 -1.654 6.986 1.00 0.00 67 GLY A C 2
ATOM 2797 O O . GLY A 1 67 ? -2.621 -1.416 7.043 1.00 0.00 67 GLY A O 2
ATOM 2801 N N . THR A 1 68 ? -4.602 -1.021 6.106 1.00 0.00 68 THR A N 2
ATOM 2802 C CA . THR A 1 68 ? -4.021 -0.059 5.151 1.00 0.00 68 THR A CA 2
ATOM 2803 C C . THR A 1 68 ? -3.461 1.175 5.852 1.00 0.00 68 THR A C 2
ATOM 2804 O O . THR A 1 68 ? -2.395 1.648 5.466 1.00 0.00 68 THR A O 2
ATOM 2815 N N . LYS A 1 69 ? -4.109 1.643 6.929 1.00 0.00 69 LYS A N 2
ATOM 2816 C CA . LYS A 1 69 ? -3.660 2.764 7.776 1.00 0.00 69 LYS A CA 2
ATOM 2817 C C . LYS A 1 69 ? -2.271 2.532 8.389 1.00 0.00 69 LYS A C 2
ATOM 2818 O O . LYS A 1 69 ? -1.425 3.423 8.325 1.00 0.00 69 LYS A O 2
ATOM 2837 N N . LYS A 1 70 ? -1.997 1.344 8.945 1.00 0.00 70 LYS A N 2
ATOM 2838 C CA . LYS A 1 70 ? -0.653 0.974 9.445 1.00 0.00 70 LYS A CA 2
ATOM 2839 C C . LYS A 1 70 ? 0.337 0.685 8.316 1.00 0.00 70 LYS A C 2
ATOM 2840 O O . LYS A 1 70 ? 1.470 1.159 8.366 1.00 0.00 70 LYS A O 2
ATOM 2859 N N . VAL A 1 71 ? -0.058 -0.042 7.274 1.00 0.00 71 VAL A N 2
ATOM 2860 C CA . VAL A 1 71 ? 0.809 -0.366 6.115 1.00 0.00 71 VAL A CA 2
ATOM 2861 C C . VAL A 1 71 ? 1.327 0.872 5.390 1.00 0.00 71 VAL A C 2
ATOM 2862 O O . VAL A 1 71 ? 2.524 0.943 5.119 1.00 0.00 71 VAL A O 2
ATOM 2875 N N . LEU A 1 72 ? 0.477 1.878 5.167 1.00 0.00 72 LEU A N 2
ATOM 2876 C CA . LEU A 1 72 ? 0.843 3.175 4.583 1.00 0.00 72 LEU A CA 2
ATOM 2877 C C . LEU A 1 72 ? 2.066 3.795 5.259 1.00 0.00 72 LEU A C 2
ATOM 2878 O O . LEU A 1 72 ? 2.974 4.248 4.565 1.00 0.00 72 LEU A O 2
ATOM 2894 N N . LYS A 1 73 ? 2.134 3.747 6.597 1.00 0.00 73 LYS A N 2
ATOM 2895 C CA . LYS A 1 73 ? 3.207 4.368 7.385 1.00 0.00 73 LYS A CA 2
ATOM 2896 C C . LYS A 1 73 ? 4.539 3.640 7.189 1.00 0.00 73 LYS A C 2
ATOM 2897 O O . LYS A 1 73 ? 5.571 4.272 6.967 1.00 0.00 73 LYS A O 2
ATOM 2916 N N . HIS A 1 74 ? 4.506 2.307 7.213 1.00 0.00 74 HIS A N 2
ATOM 2917 C CA . HIS A 1 74 ? 5.661 1.445 6.922 1.00 0.00 74 HIS A CA 2
ATOM 2918 C C . HIS A 1 74 ? 6.152 1.646 5.488 1.00 0.00 74 HIS A C 2
ATOM 2919 O O . HIS A 1 74 ? 7.348 1.810 5.281 1.00 0.00 74 HIS A O 2
ATOM 2934 N N . LEU A 1 75 ? 5.250 1.684 4.507 1.00 0.00 75 LEU A N 2
ATOM 2935 C CA . LEU A 1 75 ? 5.601 1.862 3.096 1.00 0.00 75 LEU A CA 2
ATOM 2936 C C . LEU A 1 75 ? 6.325 3.195 2.854 1.00 0.00 75 LEU A C 2
ATOM 2937 O O . LEU A 1 75 ? 7.380 3.199 2.225 1.00 0.00 75 LEU A O 2
ATOM 2953 N N . ILE A 1 76 ? 5.829 4.312 3.402 1.00 0.00 76 ILE A N 2
ATOM 2954 C CA . ILE A 1 76 ? 6.525 5.610 3.299 1.00 0.00 76 ILE A CA 2
ATOM 2955 C C . ILE A 1 76 ? 7.868 5.613 4.058 1.00 0.00 76 ILE A C 2
ATOM 2956 O O . ILE A 1 76 ? 8.844 6.182 3.573 1.00 0.00 76 ILE A O 2
ATOM 2972 N N . ASN A 1 77 ? 7.959 4.915 5.199 1.00 0.00 77 ASN A N 2
ATOM 2973 C CA . ASN A 1 77 ? 9.206 4.757 5.969 1.00 0.00 77 ASN A CA 2
ATOM 2974 C C . ASN A 1 77 ? 10.282 3.910 5.260 1.00 0.00 77 ASN A C 2
ATOM 2975 O O . ASN A 1 77 ? 11.470 4.224 5.349 1.00 0.00 77 ASN A O 2
ATOM 2986 N N . HIS A 1 78 ? 9.876 2.831 4.579 1.00 0.00 78 HIS A N 2
ATOM 2987 C CA . HIS A 1 78 ? 10.772 1.755 4.110 1.00 0.00 78 HIS A CA 2
ATOM 2988 C C . HIS A 1 78 ? 10.928 1.655 2.588 1.00 0.00 78 HIS A C 2
ATOM 2989 O O . HIS A 1 78 ? 11.925 1.114 2.106 1.00 0.00 78 HIS A O 2
ATOM 3004 N N . LYS A 1 79 ? 9.978 2.204 1.831 1.00 0.00 79 LYS A N 2
ATOM 3005 C CA . LYS A 1 79 ? 9.977 2.298 0.363 1.00 0.00 79 LYS A CA 2
ATOM 3006 C C . LYS A 1 79 ? 9.623 3.724 -0.088 1.00 0.00 79 LYS A C 2
ATOM 3007 O O . LYS A 1 79 ? 8.700 3.896 -0.876 1.00 0.00 79 LYS A O 2
ATOM 3026 N N . PRO A 1 80 ? 10.353 4.758 0.372 1.00 0.00 80 PRO A N 2
ATOM 3027 C CA . PRO A 1 80 ? 10.020 6.164 0.106 1.00 0.00 80 PRO A CA 2
ATOM 3028 C C . PRO A 1 80 ? 10.016 6.511 -1.394 1.00 0.00 80 PRO A C 2
ATOM 3029 O O . PRO A 1 80 ? 9.115 7.194 -1.878 1.00 0.00 80 PRO A O 2
ATOM 3040 N N . ASP A 1 81 ? 10.993 5.994 -2.145 1.00 0.00 81 ASP A N 2
ATOM 3041 C CA . ASP A 1 81 ? 11.110 6.197 -3.599 1.00 0.00 81 ASP A CA 2
ATOM 3042 C C . ASP A 1 81 ? 9.952 5.572 -4.408 1.00 0.00 81 ASP A C 2
ATOM 3043 O O . ASP A 1 81 ? 9.507 6.149 -5.401 1.00 0.00 81 ASP A O 2
ATOM 3052 N N . VAL A 1 82 ? 9.439 4.408 -3.984 1.00 0.00 82 VAL A N 2
ATOM 3053 C CA . VAL A 1 82 ? 8.264 3.763 -4.606 1.00 0.00 82 VAL A CA 2
ATOM 3054 C C . VAL A 1 82 ? 6.952 4.354 -4.087 1.00 0.00 82 VAL A C 2
ATOM 3055 O O . VAL A 1 82 ? 6.032 4.587 -4.871 1.00 0.00 82 VAL A O 2
ATOM 3068 N N . TRP A 1 83 ? 6.869 4.677 -2.794 1.00 0.00 83 TRP A N 2
ATOM 3069 C CA . TRP A 1 83 ? 5.761 5.432 -2.206 1.00 0.00 83 TRP A CA 2
ATOM 3070 C C . TRP A 1 83 ? 5.466 6.724 -2.977 1.00 0.00 83 TRP A C 2
ATOM 3071 O O . TRP A 1 83 ? 4.302 7.006 -3.253 1.00 0.00 83 TRP A O 2
ATOM 3092 N N . ALA A 1 84 ? 6.493 7.462 -3.409 1.00 0.00 84 ALA A N 2
ATOM 3093 C CA . ALA A 1 84 ? 6.331 8.654 -4.242 1.00 0.00 84 ALA A CA 2
ATOM 3094 C C . ALA A 1 84 ? 5.502 8.410 -5.523 1.00 0.00 84 ALA A C 2
ATOM 3095 O O . ALA A 1 84 ? 4.803 9.309 -5.987 1.00 0.00 84 ALA A O 2
ATOM 3102 N N . GLN A 1 85 ? 5.532 7.191 -6.072 1.00 0.00 85 GLN A N 2
ATOM 3103 C CA . GLN A 1 85 ? 4.751 6.777 -7.246 1.00 0.00 85 GLN A CA 2
ATOM 3104 C C . GLN A 1 85 ? 3.283 6.484 -6.888 1.00 0.00 85 GLN A C 2
ATOM 3105 O O . GLN A 1 85 ? 2.383 6.811 -7.664 1.00 0.00 85 GLN A O 2
ATOM 3119 N N . LEU A 1 86 ? 3.042 5.941 -5.686 1.00 0.00 86 LEU A N 2
ATOM 3120 C CA . LEU A 1 86 ? 1.701 5.780 -5.097 1.00 0.00 86 LEU A CA 2
ATOM 3121 C C . LEU A 1 86 ? 1.041 7.154 -4.928 1.00 0.00 86 LEU A C 2
ATOM 3122 O O . LEU A 1 86 ? 0.069 7.455 -5.623 1.00 0.00 86 LEU A O 2
ATOM 3138 N N . LYS A 1 87 ? 1.609 8.026 -4.079 1.00 0.00 87 LYS A N 2
ATOM 3139 C CA . LYS A 1 87 ? 1.014 9.332 -3.735 1.00 0.00 87 LYS A CA 2
ATOM 3140 C C . LYS A 1 87 ? 0.835 10.262 -4.938 1.00 0.00 87 LYS A C 2
ATOM 3141 O O . LYS A 1 87 ? -0.066 11.086 -4.941 1.00 0.00 87 LYS A O 2
ATOM 3160 N N . ALA A 1 88 ? 1.669 10.142 -5.964 1.00 0.00 88 ALA A N 2
ATOM 3161 C CA . ALA A 1 88 ? 1.581 10.970 -7.170 1.00 0.00 88 ALA A CA 2
ATOM 3162 C C . ALA A 1 88 ? 0.331 10.656 -8.009 1.00 0.00 88 ALA A C 2
ATOM 3163 O O . ALA A 1 88 ? -0.363 11.568 -8.461 1.00 0.00 88 ALA A O 2
ATOM 3170 N N . LYS A 1 89 ? 0.026 9.365 -8.199 1.00 0.00 89 LYS A N 2
ATOM 3171 C CA . LYS A 1 89 ? -1.191 8.901 -8.881 1.00 0.00 89 LYS A CA 2
ATOM 3172 C C . LYS A 1 89 ? -2.429 9.040 -7.983 1.00 0.00 89 LYS A C 2
ATOM 3173 O O . LYS A 1 89 ? -3.503 9.400 -8.464 1.00 0.00 89 LYS A O 2
ATOM 3192 N N . TYR A 1 90 ? -2.273 8.769 -6.685 1.00 0.00 90 TYR A N 2
ATOM 3193 C CA . TYR A 1 90 ? -3.371 8.704 -5.712 1.00 0.00 90 TYR A CA 2
ATOM 3194 C C . TYR A 1 90 ? -3.732 10.067 -5.089 1.00 0.00 90 TYR A C 2
ATOM 3195 O O . TYR A 1 90 ? -4.846 10.227 -4.591 1.00 0.00 90 TYR A O 2
ATOM 3213 N N . ASP A 1 91 ? -2.831 11.052 -5.135 1.00 0.00 91 ASP A N 2
ATOM 3214 C CA . ASP A 1 91 ? -3.009 12.391 -4.556 1.00 0.00 91 ASP A CA 2
ATOM 3215 C C . ASP A 1 91 ? -2.220 13.462 -5.352 1.00 0.00 91 ASP A C 2
ATOM 3216 O O . ASP A 1 91 ? -1.197 13.976 -4.882 1.00 0.00 91 ASP A O 2
ATOM 3225 N N . PRO A 1 92 ? -2.655 13.802 -6.582 1.00 0.00 92 PRO A N 2
ATOM 3226 C CA . PRO A 1 92 ? -1.909 14.667 -7.508 1.00 0.00 92 PRO A CA 2
ATOM 3227 C C . PRO A 1 92 ? -1.728 16.128 -7.043 1.00 0.00 92 PRO A C 2
ATOM 3228 O O . PRO A 1 92 ? -0.975 16.878 -7.669 1.00 0.00 92 PRO A O 2
ATOM 3239 N N . ASP A 1 93 ? -2.369 16.537 -5.943 1.00 0.00 93 ASP A N 2
ATOM 3240 C CA . ASP A 1 93 ? -2.222 17.856 -5.305 1.00 0.00 93 ASP A CA 2
ATOM 3241 C C . ASP A 1 93 ? -1.578 17.784 -3.901 1.00 0.00 93 ASP A C 2
ATOM 3242 O O . ASP A 1 93 ? -1.314 18.821 -3.285 1.00 0.00 93 ASP A O 2
ATOM 3251 N N . GLY A 1 94 ? -1.291 16.578 -3.392 1.00 0.00 94 GLY A N 2
ATOM 3252 C CA . GLY A 1 94 ? -0.730 16.346 -2.053 1.00 0.00 94 GLY A CA 2
ATOM 3253 C C . GLY A 1 94 ? -1.647 16.770 -0.891 1.00 0.00 94 GLY A C 2
ATOM 3254 O O . GLY A 1 94 ? -1.155 17.053 0.204 1.00 0.00 94 GLY A O 2
ATOM 3258 N N . THR A 1 95 ? -2.958 16.864 -1.123 1.00 0.00 95 THR A N 2
ATOM 3259 C CA . THR A 1 95 ? -3.958 17.415 -0.190 1.00 0.00 95 THR A CA 2
ATOM 3260 C C . THR A 1 95 ? -4.088 16.621 1.118 1.00 0.00 95 THR A C 2
ATOM 3261 O O . THR A 1 95 ? -4.405 17.212 2.154 1.00 0.00 95 THR A O 2
ATOM 3272 N N . TYR A 1 96 ? -3.807 15.312 1.112 1.00 0.00 96 TYR A N 2
ATOM 3273 C CA . TYR A 1 96 ? -3.926 14.441 2.294 1.00 0.00 96 TYR A CA 2
ATOM 3274 C C . TYR A 1 96 ? -2.737 13.489 2.497 1.00 0.00 96 TYR A C 2
ATOM 3275 O O . TYR A 1 96 ? -2.440 13.161 3.645 1.00 0.00 96 TYR A O 2
ATOM 3293 N N . SER A 1 97 ? -1.986 13.118 1.453 1.00 0.00 97 SER A N 2
ATOM 3294 C CA . SER A 1 97 ? -0.756 12.319 1.600 1.00 0.00 97 SER A CA 2
ATOM 3295 C C . SER A 1 97 ? 0.286 12.991 2.505 1.00 0.00 97 SER A C 2
ATOM 3296 O O . SER A 1 97 ? 1.004 12.318 3.250 1.00 0.00 97 SER A O 2
ATOM 3304 N N . LYS A 1 98 ? 0.347 14.332 2.491 1.00 0.00 98 LYS A N 2
ATOM 3305 C CA . LYS A 1 98 ? 1.308 15.121 3.279 1.00 0.00 98 LYS A CA 2
ATOM 3306 C C . LYS A 1 98 ? 1.175 14.928 4.796 1.00 0.00 98 LYS A C 2
ATOM 3307 O O . LYS A 1 98 ? 2.174 15.037 5.503 1.00 0.00 98 LYS A O 2
ATOM 3326 N N . LYS A 1 99 ? -0.025 14.585 5.290 1.00 0.00 99 LYS A N 2
ATOM 3327 C CA . LYS A 1 99 ? -0.355 14.381 6.717 1.00 0.00 99 LYS A CA 2
ATOM 3328 C C . LYS A 1 99 ? 0.549 13.365 7.436 1.00 0.00 99 LYS A C 2
ATOM 3329 O O . LYS A 1 99 ? 0.740 13.480 8.646 1.00 0.00 99 LYS A O 2
ATOM 3348 N N . TYR A 1 100 ? 1.117 12.404 6.705 1.00 0.00 100 TYR A N 2
ATOM 3349 C CA . TYR A 1 100 ? 1.983 11.337 7.229 1.00 0.00 100 TYR A CA 2
ATOM 3350 C C . TYR A 1 100 ? 3.274 11.144 6.412 1.00 0.00 100 TYR A C 2
ATOM 3351 O O . TYR A 1 100 ? 4.259 10.657 6.964 1.00 0.00 100 TYR A O 2
ATOM 3369 N N . GLU A 1 101 ? 3.334 11.597 5.154 1.00 0.00 101 GLU A N 2
ATOM 3370 C CA . GLU A 1 101 ? 4.601 11.774 4.419 1.00 0.00 101 GLU A CA 2
ATOM 3371 C C . GLU A 1 101 ? 5.580 12.689 5.184 1.00 0.00 101 GLU A C 2
ATOM 3372 O O . GLU A 1 101 ? 6.765 12.375 5.322 1.00 0.00 101 GLU A O 2
ATOM 3384 N N . ASP A 1 102 ? 5.070 13.796 5.738 1.00 0.00 102 ASP A N 2
ATOM 3385 C CA . ASP A 1 102 ? 5.830 14.771 6.532 1.00 0.00 102 ASP A CA 2
ATOM 3386 C C . ASP A 1 102 ? 6.499 14.169 7.784 1.00 0.00 102 ASP A C 2
ATOM 3387 O O . ASP A 1 102 ? 7.483 14.728 8.277 1.00 0.00 102 ASP A O 2
ATOM 3396 N N . ARG A 1 103 ? 6.005 13.026 8.296 1.00 0.00 103 ARG A N 2
ATOM 3397 C CA . ARG A 1 103 ? 6.610 12.323 9.440 1.00 0.00 103 ARG A CA 2
ATOM 3398 C C . ARG A 1 103 ? 8.057 11.897 9.184 1.00 0.00 103 ARG A C 2
ATOM 3399 O O . ARG A 1 103 ? 8.828 11.807 10.142 1.00 0.00 103 ARG A O 2
ATOM 3420 N N . GLU A 1 104 ? 8.420 11.674 7.918 1.00 0.00 104 GLU A N 2
ATOM 3421 C CA . GLU A 1 104 ? 9.755 11.225 7.501 1.00 0.00 104 GLU A CA 2
ATOM 3422 C C . GLU A 1 104 ? 10.431 12.187 6.511 1.00 0.00 104 GLU A C 2
ATOM 3423 O O . GLU A 1 104 ? 11.629 12.452 6.642 1.00 0.00 104 GLU A O 2
ATOM 3435 N N . LYS A 1 105 ? 9.670 12.731 5.544 1.00 0.00 105 LYS A N 2
ATOM 3436 C CA . LYS A 1 105 ? 10.130 13.649 4.478 1.00 0.00 105 LYS A CA 2
ATOM 3437 C C . LYS A 1 105 ? 11.452 13.202 3.811 1.00 0.00 105 LYS A C 2
ATOM 3438 O O . LYS A 1 105 ? 12.399 13.971 3.654 1.00 0.00 105 LYS A O 2
ATOM 3457 N N . GLU A 1 106 ? 11.517 11.928 3.414 1.00 0.00 106 GLU A N 2
ATOM 3458 C CA . GLU A 1 106 ? 12.670 11.340 2.700 1.00 0.00 106 GLU A CA 2
ATOM 3459 C C . GLU A 1 106 ? 12.885 11.928 1.287 1.00 0.00 106 GLU A C 2
ATOM 3460 O O . GLU A 1 106 ? 13.995 11.873 0.747 1.00 0.00 106 GLU A O 2
ATOM 3472 N N . LEU A 1 107 ? 11.832 12.505 0.690 1.00 0.00 107 LEU A N 2
ATOM 3473 C CA . LEU A 1 107 ? 11.833 13.149 -0.630 1.00 0.00 107 LEU A CA 2
ATOM 3474 C C . LEU A 1 107 ? 12.540 14.521 -0.598 1.00 0.00 107 LEU A C 2
ATOM 3475 O O . LEU A 1 107 ? 11.920 15.587 -0.654 1.00 0.00 107 LEU A O 2
ATOM 3491 N N . HIS A 1 108 ? 13.868 14.464 -0.483 1.00 0.00 108 HIS A N 2
ATOM 3492 C CA . HIS A 1 108 ? 14.825 15.565 -0.665 1.00 0.00 108 HIS A CA 2
ATOM 3493 C C . HIS A 1 108 ? 14.720 16.241 -2.051 1.00 0.00 108 HIS A C 2
ATOM 3494 O O . HIS A 1 108 ? 14.145 15.683 -2.992 1.00 0.00 108 HIS A O 2
ATOM 3509 N N . GLN A 1 109 ? 15.329 17.426 -2.183 1.00 0.00 109 GLN A N 2
ATOM 3510 C CA . GLN A 1 109 ? 15.368 18.253 -3.404 1.00 0.00 109 GLN A CA 2
ATOM 3511 C C . GLN A 1 109 ? 16.750 18.914 -3.559 1.00 0.00 109 GLN A C 2
ATOM 3512 O O . GLN A 1 109 ? 17.462 18.568 -4.527 1.00 0.00 109 GLN A O 2
ATOM 3527 N N . GLU A 1 1 ? -19.403 -4.576 16.880 1.00 0.00 1 GLU A N 3
ATOM 3528 C CA . GLU A 1 1 ? -18.204 -4.878 16.057 1.00 0.00 1 GLU A CA 3
ATOM 3529 C C . GLU A 1 1 ? -17.877 -6.374 16.068 1.00 0.00 1 GLU A C 3
ATOM 3530 O O . GLU A 1 1 ? -18.309 -7.104 16.959 1.00 0.00 1 GLU A O 3
ATOM 3544 N N . GLU A 1 2 ? -17.127 -6.850 15.070 1.00 0.00 2 GLU A N 3
ATOM 3545 C CA . GLU A 1 2 ? -16.721 -8.259 14.909 1.00 0.00 2 GLU A CA 3
ATOM 3546 C C . GLU A 1 2 ? -15.308 -8.386 14.304 1.00 0.00 2 GLU A C 3
ATOM 3547 O O . GLU A 1 2 ? -14.788 -7.431 13.715 1.00 0.00 2 GLU A O 3
ATOM 3559 N N . LYS A 1 3 ? -14.685 -9.567 14.446 1.00 0.00 3 LYS A N 3
ATOM 3560 C CA . LYS A 1 3 ? -13.289 -9.849 14.051 1.00 0.00 3 LYS A CA 3
ATOM 3561 C C . LYS A 1 3 ? -13.132 -11.260 13.465 1.00 0.00 3 LYS A C 3
ATOM 3562 O O . LYS A 1 3 ? -13.873 -12.179 13.820 1.00 0.00 3 LYS A O 3
ATOM 3581 N N . TYR A 1 4 ? -12.136 -11.420 12.593 1.00 0.00 4 TYR A N 3
ATOM 3582 C CA . TYR A 1 4 ? -11.736 -12.671 11.939 1.00 0.00 4 TYR A CA 3
ATOM 3583 C C . TYR A 1 4 ? -10.256 -12.603 11.501 1.00 0.00 4 TYR A C 3
ATOM 3584 O O . TYR A 1 4 ? -9.541 -11.667 11.876 1.00 0.00 4 TYR A O 3
ATOM 3602 N N . THR A 1 5 ? -9.771 -13.580 10.726 1.00 0.00 5 THR A N 3
ATOM 3603 C CA . THR A 1 5 ? -8.356 -13.706 10.312 1.00 0.00 5 THR A CA 3
ATOM 3604 C C . THR A 1 5 ? -8.184 -13.845 8.790 1.00 0.00 5 THR A C 3
ATOM 3605 O O . THR A 1 5 ? -9.130 -14.156 8.064 1.00 0.00 5 THR A O 3
ATOM 3616 N N . THR A 1 6 ? -6.963 -13.593 8.296 1.00 0.00 6 THR A N 3
ATOM 3617 C CA . THR A 1 6 ? -6.639 -13.485 6.853 1.00 0.00 6 THR A CA 3
ATOM 3618 C C . THR A 1 6 ? -5.392 -14.300 6.455 1.00 0.00 6 THR A C 3
ATOM 3619 O O . THR A 1 6 ? -4.711 -14.000 5.472 1.00 0.00 6 THR A O 3
ATOM 3630 N N . LYS A 1 7 ? -5.064 -15.336 7.241 1.00 0.00 7 LYS A N 3
ATOM 3631 C CA . LYS A 1 7 ? -4.012 -16.327 6.941 1.00 0.00 7 LYS A CA 3
ATOM 3632 C C . LYS A 1 7 ? -4.314 -17.101 5.652 1.00 0.00 7 LYS A C 3
ATOM 3633 O O . LYS A 1 7 ? -5.312 -17.814 5.566 1.00 0.00 7 LYS A O 3
ATOM 3652 N N . TYR A 1 8 ? -3.419 -17.009 4.675 1.00 0.00 8 TYR A N 3
ATOM 3653 C CA . TYR A 1 8 ? -3.500 -17.751 3.413 1.00 0.00 8 TYR A CA 3
ATOM 3654 C C . TYR A 1 8 ? -2.102 -18.248 3.027 1.00 0.00 8 TYR A C 3
ATOM 3655 O O . TYR A 1 8 ? -1.166 -17.455 2.963 1.00 0.00 8 TYR A O 3
ATOM 3673 N N . ASP A 1 9 ? -1.951 -19.563 2.824 1.00 0.00 9 ASP A N 3
ATOM 3674 C CA . ASP A 1 9 ? -0.665 -20.255 2.595 1.00 0.00 9 ASP A CA 3
ATOM 3675 C C . ASP A 1 9 ? 0.456 -19.858 3.591 1.00 0.00 9 ASP A C 3
ATOM 3676 O O . ASP A 1 9 ? 1.625 -19.718 3.222 1.00 0.00 9 ASP A O 3
ATOM 3685 N N . ASN A 1 10 ? 0.090 -19.670 4.869 1.00 0.00 10 ASN A N 3
ATOM 3686 C CA . ASN A 1 10 ? 0.960 -19.196 5.959 1.00 0.00 10 ASN A CA 3
ATOM 3687 C C . ASN A 1 10 ? 1.603 -17.819 5.696 1.00 0.00 10 ASN A C 3
ATOM 3688 O O . ASN A 1 10 ? 2.799 -17.611 5.928 1.00 0.00 10 ASN A O 3
ATOM 3699 N N . VAL A 1 11 ? 0.783 -16.861 5.249 1.00 0.00 11 VAL A N 3
ATOM 3700 C CA . VAL A 1 11 ? 1.153 -15.452 5.040 1.00 0.00 11 VAL A CA 3
ATOM 3701 C C . VAL A 1 11 ? 0.029 -14.532 5.521 1.00 0.00 11 VAL A C 3
ATOM 3702 O O . VAL A 1 11 ? -1.150 -14.894 5.469 1.00 0.00 11 VAL A O 3
ATOM 3715 N N . ASN A 1 12 ? 0.405 -13.337 5.977 1.00 0.00 12 ASN A N 3
ATOM 3716 C CA . ASN A 1 12 ? -0.478 -12.319 6.547 1.00 0.00 12 ASN A CA 3
ATOM 3717 C C . ASN A 1 12 ? 0.033 -10.905 6.249 1.00 0.00 12 ASN A C 3
ATOM 3718 O O . ASN A 1 12 ? 1.202 -10.710 5.911 1.00 0.00 12 ASN A O 3
ATOM 3729 N N . LEU A 1 13 ? -0.821 -9.907 6.501 1.00 0.00 13 LEU A N 3
ATOM 3730 C CA . LEU A 1 13 ? -0.467 -8.488 6.462 1.00 0.00 13 LEU A CA 3
ATOM 3731 C C . LEU A 1 13 ? 0.794 -8.152 7.250 1.00 0.00 13 LEU A C 3
ATOM 3732 O O . LEU A 1 13 ? 1.673 -7.506 6.702 1.00 0.00 13 LEU A O 3
ATOM 3748 N N . ASP A 1 14 ? 0.940 -8.631 8.486 1.00 0.00 14 ASP A N 3
ATOM 3749 C CA . ASP A 1 14 ? 2.134 -8.372 9.306 1.00 0.00 14 ASP A CA 3
ATOM 3750 C C . ASP A 1 14 ? 3.460 -8.794 8.643 1.00 0.00 14 ASP A C 3
ATOM 3751 O O . ASP A 1 14 ? 4.507 -8.222 8.939 1.00 0.00 14 ASP A O 3
ATOM 3760 N N . GLU A 1 15 ? 3.422 -9.760 7.721 1.00 0.00 15 GLU A N 3
ATOM 3761 C CA . GLU A 1 15 ? 4.562 -10.147 6.886 1.00 0.00 15 GLU A CA 3
ATOM 3762 C C . GLU A 1 15 ? 4.758 -9.178 5.703 1.00 0.00 15 GLU A C 3
ATOM 3763 O O . GLU A 1 15 ? 5.889 -8.883 5.333 1.00 0.00 15 GLU A O 3
ATOM 3775 N N . ILE A 1 16 ? 3.676 -8.632 5.136 1.00 0.00 16 ILE A N 3
ATOM 3776 C CA . ILE A 1 16 ? 3.709 -7.727 3.964 1.00 0.00 16 ILE A CA 3
ATOM 3777 C C . ILE A 1 16 ? 4.561 -6.484 4.236 1.00 0.00 16 ILE A C 3
ATOM 3778 O O . ILE A 1 16 ? 5.558 -6.269 3.547 1.00 0.00 16 ILE A O 3
ATOM 3794 N N . LEU A 1 17 ? 4.265 -5.721 5.291 1.00 0.00 17 LEU A N 3
ATOM 3795 C CA . LEU A 1 17 ? 5.085 -4.563 5.681 1.00 0.00 17 LEU A CA 3
ATOM 3796 C C . LEU A 1 17 ? 6.470 -4.938 6.260 1.00 0.00 17 LEU A C 3
ATOM 3797 O O . LEU A 1 17 ? 7.391 -4.121 6.192 1.00 0.00 17 LEU A O 3
ATOM 3813 N N . ALA A 1 18 ? 6.638 -6.138 6.831 1.00 0.00 18 ALA A N 3
ATOM 3814 C CA . ALA A 1 18 ? 7.914 -6.594 7.403 1.00 0.00 18 ALA A CA 3
ATOM 3815 C C . ALA A 1 18 ? 8.938 -7.012 6.339 1.00 0.00 18 ALA A C 3
ATOM 3816 O O . ALA A 1 18 ? 10.146 -6.844 6.526 1.00 0.00 18 ALA A O 3
ATOM 3823 N N . ASN A 1 19 ? 8.451 -7.580 5.236 1.00 0.00 19 ASN A N 3
ATOM 3824 C CA . ASN A 1 19 ? 9.246 -8.288 4.241 1.00 0.00 19 ASN A CA 3
ATOM 3825 C C . ASN A 1 19 ? 9.113 -7.565 2.894 1.00 0.00 19 ASN A C 3
ATOM 3826 O O . ASN A 1 19 ? 8.262 -7.884 2.064 1.00 0.00 19 ASN A O 3
ATOM 3837 N N . ASP A 1 20 ? 9.961 -6.559 2.673 1.00 0.00 20 ASP A N 3
ATOM 3838 C CA . ASP A 1 20 ? 9.924 -5.702 1.481 1.00 0.00 20 ASP A CA 3
ATOM 3839 C C . ASP A 1 20 ? 9.992 -6.467 0.147 1.00 0.00 20 ASP A C 3
ATOM 3840 O O . ASP A 1 20 ? 9.446 -5.999 -0.849 1.00 0.00 20 ASP A O 3
ATOM 3849 N N . ARG A 1 21 ? 10.603 -7.659 0.120 1.00 0.00 21 ARG A N 3
ATOM 3850 C CA . ARG A 1 21 ? 10.584 -8.569 -1.044 1.00 0.00 21 ARG A CA 3
ATOM 3851 C C . ARG A 1 21 ? 9.168 -8.993 -1.461 1.00 0.00 21 ARG A C 3
ATOM 3852 O O . ARG A 1 21 ? 8.900 -9.114 -2.657 1.00 0.00 21 ARG A O 3
ATOM 3873 N N . LEU A 1 22 ? 8.256 -9.174 -0.499 1.00 0.00 22 LEU A N 3
ATOM 3874 C CA . LEU A 1 22 ? 6.819 -9.340 -0.752 1.00 0.00 22 LEU A CA 3
ATOM 3875 C C . LEU A 1 22 ? 6.224 -8.001 -1.202 1.00 0.00 22 LEU A C 3
ATOM 3876 O O . LEU A 1 22 ? 5.575 -7.924 -2.242 1.00 0.00 22 LEU A O 3
ATOM 3892 N N . LEU A 1 23 ? 6.496 -6.933 -0.442 1.00 0.00 23 LEU A N 3
ATOM 3893 C CA . LEU A 1 23 ? 5.934 -5.598 -0.661 1.00 0.00 23 LEU A CA 3
ATOM 3894 C C . LEU A 1 23 ? 6.175 -5.088 -2.099 1.00 0.00 23 LEU A C 3
ATOM 3895 O O . LEU A 1 23 ? 5.246 -4.620 -2.753 1.00 0.00 23 LEU A O 3
ATOM 3911 N N . ASN A 1 24 ? 7.389 -5.254 -2.636 1.00 0.00 24 ASN A N 3
ATOM 3912 C CA . ASN A 1 24 ? 7.769 -4.846 -3.999 1.00 0.00 24 ASN A CA 3
ATOM 3913 C C . ASN A 1 24 ? 6.827 -5.401 -5.086 1.00 0.00 24 ASN A C 3
ATOM 3914 O O . ASN A 1 24 ? 6.546 -4.707 -6.062 1.00 0.00 24 ASN A O 3
ATOM 3925 N N . LYS A 1 25 ? 6.283 -6.609 -4.894 1.00 0.00 25 LYS A N 3
ATOM 3926 C CA . LYS A 1 25 ? 5.302 -7.239 -5.797 1.00 0.00 25 LYS A CA 3
ATOM 3927 C C . LYS A 1 25 ? 3.926 -6.565 -5.695 1.00 0.00 25 LYS A C 3
ATOM 3928 O O . LYS A 1 25 ? 3.287 -6.291 -6.710 1.00 0.00 25 LYS A O 3
ATOM 3947 N N . TYR A 1 26 ? 3.502 -6.241 -4.472 1.00 0.00 26 TYR A N 3
ATOM 3948 C CA . TYR A 1 26 ? 2.239 -5.555 -4.176 1.00 0.00 26 TYR A CA 3
ATOM 3949 C C . TYR A 1 26 ? 2.220 -4.119 -4.727 1.00 0.00 26 TYR A C 3
ATOM 3950 O O . TYR A 1 26 ? 1.205 -3.695 -5.274 1.00 0.00 26 TYR A O 3
ATOM 3968 N N . VAL A 1 27 ? 3.337 -3.382 -4.654 1.00 0.00 27 VAL A N 3
ATOM 3969 C CA . VAL A 1 27 ? 3.453 -2.033 -5.255 1.00 0.00 27 VAL A CA 3
ATOM 3970 C C . VAL A 1 27 ? 3.610 -2.080 -6.770 1.00 0.00 27 VAL A C 3
ATOM 3971 O O . VAL A 1 27 ? 2.974 -1.292 -7.462 1.00 0.00 27 VAL A O 3
ATOM 3984 N N . GLN A 1 28 ? 4.347 -3.047 -7.326 1.00 0.00 28 GLN A N 3
ATOM 3985 C CA . GLN A 1 28 ? 4.453 -3.261 -8.781 1.00 0.00 28 GLN A CA 3
ATOM 3986 C C . GLN A 1 28 ? 3.084 -3.324 -9.486 1.00 0.00 28 GLN A C 3
ATOM 3987 O O . GLN A 1 28 ? 2.980 -2.912 -10.638 1.00 0.00 28 GLN A O 3
ATOM 4001 N N . CYS A 1 29 ? 2.035 -3.767 -8.780 1.00 0.00 29 CYS A N 3
ATOM 4002 C CA . CYS A 1 29 ? 0.643 -3.781 -9.243 1.00 0.00 29 CYS A CA 3
ATOM 4003 C C . CYS A 1 29 ? 0.108 -2.431 -9.766 1.00 0.00 29 CYS A C 3
ATOM 4004 O O . CYS A 1 29 ? -0.806 -2.410 -10.593 1.00 0.00 29 CYS A O 3
ATOM 4011 N N . LEU A 1 30 ? 0.689 -1.310 -9.318 1.00 0.00 30 LEU A N 3
ATOM 4012 C CA . LEU A 1 30 ? 0.389 0.035 -9.819 1.00 0.00 30 LEU A CA 3
ATOM 4013 C C . LEU A 1 30 ? 1.636 0.856 -10.222 1.00 0.00 30 LEU A C 3
ATOM 4014 O O . LEU A 1 30 ? 1.499 1.880 -10.892 1.00 0.00 30 LEU A O 3
ATOM 4030 N N . LEU A 1 31 ? 2.845 0.405 -9.859 1.00 0.00 31 LEU A N 3
ATOM 4031 C CA . LEU A 1 31 ? 4.125 1.012 -10.250 1.00 0.00 31 LEU A CA 3
ATOM 4032 C C . LEU A 1 31 ? 4.506 0.633 -11.696 1.00 0.00 31 LEU A C 3
ATOM 4033 O O . LEU A 1 31 ? 4.862 1.511 -12.483 1.00 0.00 31 LEU A O 3
ATOM 4049 N N . GLU A 1 32 ? 4.411 -0.648 -12.071 1.00 0.00 32 GLU A N 3
ATOM 4050 C CA . GLU A 1 32 ? 4.793 -1.111 -13.413 1.00 0.00 32 GLU A CA 3
ATOM 4051 C C . GLU A 1 32 ? 3.655 -0.967 -14.445 1.00 0.00 32 GLU A C 3
ATOM 4052 O O . GLU A 1 32 ? 2.485 -0.779 -14.102 1.00 0.00 32 GLU A O 3
ATOM 4064 N N . ASP A 1 33 ? 3.999 -1.092 -15.731 1.00 0.00 33 ASP A N 3
ATOM 4065 C CA . ASP A 1 33 ? 3.067 -1.046 -16.871 1.00 0.00 33 ASP A CA 3
ATOM 4066 C C . ASP A 1 33 ? 2.190 -2.316 -17.038 1.00 0.00 33 ASP A C 3
ATOM 4067 O O . ASP A 1 33 ? 1.454 -2.435 -18.021 1.00 0.00 33 ASP A O 3
ATOM 4076 N N . ASP A 1 34 ? 2.235 -3.266 -16.094 1.00 0.00 34 ASP A N 3
ATOM 4077 C CA . ASP A 1 34 ? 1.469 -4.521 -16.120 1.00 0.00 34 ASP A CA 3
ATOM 4078 C C . ASP A 1 34 ? 0.887 -4.910 -14.749 1.00 0.00 34 ASP A C 3
ATOM 4079 O O . ASP A 1 34 ? 1.534 -4.818 -13.704 1.00 0.00 34 ASP A O 3
ATOM 4088 N N . GLU A 1 35 ? -0.353 -5.408 -14.777 1.00 0.00 35 GLU A N 3
ATOM 4089 C CA . GLU A 1 35 ? -1.090 -5.914 -13.608 1.00 0.00 35 GLU A CA 3
ATOM 4090 C C . GLU A 1 35 ? -0.834 -7.403 -13.308 1.00 0.00 35 GLU A C 3
ATOM 4091 O O . GLU A 1 35 ? -1.402 -7.964 -12.371 1.00 0.00 35 GLU A O 3
ATOM 4103 N N . SER A 1 36 ? 0.083 -8.033 -14.049 1.00 0.00 36 SER A N 3
ATOM 4104 C CA . SER A 1 36 ? 0.533 -9.420 -13.815 1.00 0.00 36 SER A CA 3
ATOM 4105 C C . SER A 1 36 ? 1.081 -9.634 -12.390 1.00 0.00 36 SER A C 3
ATOM 4106 O O . SER A 1 36 ? 0.971 -10.718 -11.812 1.00 0.00 36 SER A O 3
ATOM 4114 N N . ASN A 1 37 ? 1.634 -8.568 -11.802 1.00 0.00 37 ASN A N 3
ATOM 4115 C CA . ASN A 1 37 ? 2.199 -8.525 -10.452 1.00 0.00 37 ASN A CA 3
ATOM 4116 C C . ASN A 1 37 ? 1.145 -8.609 -9.327 1.00 0.00 37 ASN A C 3
ATOM 4117 O O . ASN A 1 37 ? 1.481 -8.973 -8.200 1.00 0.00 37 ASN A O 3
ATOM 4128 N N . CYS A 1 38 ? -0.112 -8.246 -9.599 1.00 0.00 38 CYS A N 3
ATOM 4129 C CA . CYS A 1 38 ? -1.166 -8.149 -8.585 1.00 0.00 38 CYS A CA 3
ATOM 4130 C C . CYS A 1 38 ? -1.543 -9.534 -8.015 1.00 0.00 38 CYS A C 3
ATOM 4131 O O . CYS A 1 38 ? -2.084 -10.380 -8.732 1.00 0.00 38 CYS A O 3
ATOM 4138 N N . THR A 1 39 ? -1.267 -9.777 -6.728 1.00 0.00 39 THR A N 3
ATOM 4139 C CA . THR A 1 39 ? -1.621 -11.037 -6.042 1.00 0.00 39 THR A CA 3
ATOM 4140 C C . THR A 1 39 ? -3.116 -11.108 -5.694 1.00 0.00 39 THR A C 3
ATOM 4141 O O . THR A 1 39 ? -3.826 -10.097 -5.722 1.00 0.00 39 THR A O 3
ATOM 4152 N N . ALA A 1 40 ? -3.589 -12.304 -5.319 1.00 0.00 40 ALA A N 3
ATOM 4153 C CA . ALA A 1 40 ? -4.983 -12.603 -4.962 1.00 0.00 40 ALA A CA 3
ATOM 4154 C C . ALA A 1 40 ? -5.580 -11.729 -3.835 1.00 0.00 40 ALA A C 3
ATOM 4155 O O . ALA A 1 40 ? -6.801 -11.580 -3.760 1.00 0.00 40 ALA A O 3
ATOM 4162 N N . ASP A 1 41 ? -4.742 -11.128 -2.984 1.00 0.00 41 ASP A N 3
ATOM 4163 C CA . ASP A 1 41 ? -5.143 -10.190 -1.923 1.00 0.00 41 ASP A CA 3
ATOM 4164 C C . ASP A 1 41 ? -4.460 -8.811 -2.033 1.00 0.00 41 ASP A C 3
ATOM 4165 O O . ASP A 1 41 ? -5.002 -7.820 -1.540 1.00 0.00 41 ASP A O 3
ATOM 4174 N N . GLY A 1 42 ? -3.348 -8.695 -2.767 1.00 0.00 42 GLY A N 3
ATOM 4175 C CA . GLY A 1 42 ? -2.701 -7.417 -3.072 1.00 0.00 42 GLY A CA 3
ATOM 4176 C C . GLY A 1 42 ? -3.564 -6.496 -3.930 1.00 0.00 42 GLY A C 3
ATOM 4177 O O . GLY A 1 42 ? -3.628 -5.295 -3.660 1.00 0.00 42 GLY A O 3
ATOM 4181 N N . LYS A 1 43 ? -4.296 -7.053 -4.905 1.00 0.00 43 LYS A N 3
ATOM 4182 C CA . LYS A 1 43 ? -5.283 -6.295 -5.699 1.00 0.00 43 LYS A CA 3
ATOM 4183 C C . LYS A 1 43 ? -6.451 -5.740 -4.881 1.00 0.00 43 LYS A C 3
ATOM 4184 O O . LYS A 1 43 ? -7.006 -4.704 -5.235 1.00 0.00 43 LYS A O 3
ATOM 4203 N N . GLU A 1 44 ? -6.816 -6.401 -3.783 1.00 0.00 44 GLU A N 3
ATOM 4204 C CA . GLU A 1 44 ? -7.806 -5.890 -2.833 1.00 0.00 44 GLU A CA 3
ATOM 4205 C C . GLU A 1 44 ? -7.193 -4.787 -1.950 1.00 0.00 44 GLU A C 3
ATOM 4206 O O . GLU A 1 44 ? -7.752 -3.694 -1.863 1.00 0.00 44 GLU A O 3
ATOM 4218 N N . LEU A 1 45 ? -6.009 -5.025 -1.368 1.00 0.00 45 LEU A N 3
ATOM 4219 C CA . LEU A 1 45 ? -5.257 -4.065 -0.551 1.00 0.00 45 LEU A CA 3
ATOM 4220 C C . LEU A 1 45 ? -5.038 -2.737 -1.294 1.00 0.00 45 LEU A C 3
ATOM 4221 O O . LEU A 1 45 ? -5.465 -1.690 -0.815 1.00 0.00 45 LEU A O 3
ATOM 4237 N N . LYS A 1 46 ? -4.477 -2.761 -2.507 1.00 0.00 46 LYS A N 3
ATOM 4238 C CA . LYS A 1 46 ? -4.267 -1.545 -3.315 1.00 0.00 46 LYS A CA 3
ATOM 4239 C C . LYS A 1 46 ? -5.563 -0.831 -3.711 1.00 0.00 46 LYS A C 3
ATOM 4240 O O . LYS A 1 46 ? -5.520 0.356 -4.018 1.00 0.00 46 LYS A O 3
ATOM 4259 N N . SER A 1 47 ? -6.685 -1.553 -3.751 1.00 0.00 47 SER A N 3
ATOM 4260 C CA . SER A 1 47 ? -8.011 -1.018 -4.098 1.00 0.00 47 SER A CA 3
ATOM 4261 C C . SER A 1 47 ? -8.693 -0.335 -2.905 1.00 0.00 47 SER A C 3
ATOM 4262 O O . SER A 1 47 ? -9.408 0.653 -3.083 1.00 0.00 47 SER A O 3
ATOM 4270 N N . VAL A 1 48 ? -8.415 -0.783 -1.672 1.00 0.00 48 VAL A N 3
ATOM 4271 C CA . VAL A 1 48 ? -8.868 -0.106 -0.443 1.00 0.00 48 VAL A CA 3
ATOM 4272 C C . VAL A 1 48 ? -7.927 1.015 0.025 1.00 0.00 48 VAL A C 3
ATOM 4273 O O . VAL A 1 48 ? -8.382 1.942 0.695 1.00 0.00 48 VAL A O 3
ATOM 4286 N N . ILE A 1 49 ? -6.642 1.001 -0.361 1.00 0.00 49 ILE A N 3
ATOM 4287 C CA . ILE A 1 49 ? -5.695 2.071 0.000 1.00 0.00 49 ILE A CA 3
ATOM 4288 C C . ILE A 1 49 ? -6.245 3.470 -0.363 1.00 0.00 49 ILE A C 3
ATOM 4289 O O . ILE A 1 49 ? -6.239 4.345 0.506 1.00 0.00 49 ILE A O 3
ATOM 4305 N N . PRO A 1 50 ? -6.751 3.711 -1.594 1.00 0.00 50 PRO A N 3
ATOM 4306 C CA . PRO A 1 50 ? -7.292 5.017 -1.969 1.00 0.00 50 PRO A CA 3
ATOM 4307 C C . PRO A 1 50 ? -8.664 5.293 -1.329 1.00 0.00 50 PRO A C 3
ATOM 4308 O O . PRO A 1 50 ? -9.015 6.448 -1.097 1.00 0.00 50 PRO A O 3
ATOM 4319 N N . ASP A 1 51 ? -9.440 4.261 -0.979 1.00 0.00 51 ASP A N 3
ATOM 4320 C CA . ASP A 1 51 ? -10.707 4.405 -0.241 1.00 0.00 51 ASP A CA 3
ATOM 4321 C C . ASP A 1 51 ? -10.504 4.952 1.181 1.00 0.00 51 ASP A C 3
ATOM 4322 O O . ASP A 1 51 ? -11.352 5.690 1.687 1.00 0.00 51 ASP A O 3
ATOM 4331 N N . ALA A 1 52 ? -9.354 4.677 1.808 1.00 0.00 52 ALA A N 3
ATOM 4332 C CA . ALA A 1 52 ? -8.938 5.319 3.058 1.00 0.00 52 ALA A CA 3
ATOM 4333 C C . ALA A 1 52 ? -8.670 6.836 2.923 1.00 0.00 52 ALA A C 3
ATOM 4334 O O . ALA A 1 52 ? -8.488 7.521 3.930 1.00 0.00 52 ALA A O 3
ATOM 4341 N N . LEU A 1 53 ? -8.697 7.368 1.695 1.00 0.00 53 LEU A N 3
ATOM 4342 C CA . LEU A 1 53 ? -8.518 8.784 1.357 1.00 0.00 53 LEU A CA 3
ATOM 4343 C C . LEU A 1 53 ? -9.821 9.379 0.775 1.00 0.00 53 LEU A C 3
ATOM 4344 O O . LEU A 1 53 ? -10.147 10.536 1.039 1.00 0.00 53 LEU A O 3
ATOM 4360 N N . SER A 1 54 ? -10.587 8.577 0.022 1.00 0.00 54 SER A N 3
ATOM 4361 C CA . SER A 1 54 ? -11.847 8.969 -0.634 1.00 0.00 54 SER A CA 3
ATOM 4362 C C . SER A 1 54 ? -13.058 8.986 0.316 1.00 0.00 54 SER A C 3
ATOM 4363 O O . SER A 1 54 ? -13.915 9.869 0.229 1.00 0.00 54 SER A O 3
ATOM 4371 N N . ASN A 1 55 ? -13.115 8.030 1.251 1.00 0.00 55 ASN A N 3
ATOM 4372 C CA . ASN A 1 55 ? -14.212 7.822 2.211 1.00 0.00 55 ASN A CA 3
ATOM 4373 C C . ASN A 1 55 ? -13.698 7.339 3.582 1.00 0.00 55 ASN A C 3
ATOM 4374 O O . ASN A 1 55 ? -14.444 6.716 4.335 1.00 0.00 55 ASN A O 3
ATOM 4385 N N . GLU A 1 56 ? -12.425 7.589 3.914 1.00 0.00 56 GLU A N 3
ATOM 4386 C CA . GLU A 1 56 ? -11.785 7.197 5.187 1.00 0.00 56 GLU A CA 3
ATOM 4387 C C . GLU A 1 56 ? -11.981 5.707 5.551 1.00 0.00 56 GLU A C 3
ATOM 4388 O O . GLU A 1 56 ? -12.027 5.337 6.725 1.00 0.00 56 GLU A O 3
ATOM 4400 N N . CYS A 1 57 ? -12.104 4.842 4.531 1.00 0.00 57 CYS A N 3
ATOM 4401 C CA . CYS A 1 57 ? -12.382 3.408 4.665 1.00 0.00 57 CYS A CA 3
ATOM 4402 C C . CYS A 1 57 ? -13.701 3.123 5.430 1.00 0.00 57 CYS A C 3
ATOM 4403 O O . CYS A 1 57 ? -13.831 2.116 6.120 1.00 0.00 57 CYS A O 3
ATOM 4410 N N . ALA A 1 58 ? -14.700 4.010 5.363 1.00 0.00 58 ALA A N 3
ATOM 4411 C CA . ALA A 1 58 ? -15.928 3.885 6.153 1.00 0.00 58 ALA A CA 3
ATOM 4412 C C . ALA A 1 58 ? -16.796 2.663 5.793 1.00 0.00 58 ALA A C 3
ATOM 4413 O O . ALA A 1 58 ? -17.515 2.144 6.651 1.00 0.00 58 ALA A O 3
ATOM 4420 N N . LYS A 1 59 ? -16.700 2.167 4.549 1.00 0.00 59 LYS A N 3
ATOM 4421 C CA . LYS A 1 59 ? -17.373 0.930 4.093 1.00 0.00 59 LYS A CA 3
ATOM 4422 C C . LYS A 1 59 ? -16.563 -0.361 4.337 1.00 0.00 59 LYS A C 3
ATOM 4423 O O . LYS A 1 59 ? -17.024 -1.451 3.996 1.00 0.00 59 LYS A O 3
ATOM 4442 N N . CYS A 1 60 ? -15.364 -0.256 4.910 1.00 0.00 60 CYS A N 3
ATOM 4443 C CA . CYS A 1 60 ? -14.437 -1.355 5.165 1.00 0.00 60 CYS A CA 3
ATOM 4444 C C . CYS A 1 60 ? -14.761 -2.149 6.444 1.00 0.00 60 CYS A C 3
ATOM 4445 O O . CYS A 1 60 ? -15.447 -1.673 7.351 1.00 0.00 60 CYS A O 3
ATOM 4452 N N . ASN A 1 61 ? -14.151 -3.329 6.548 1.00 0.00 61 ASN A N 3
ATOM 4453 C CA . ASN A 1 61 ? -13.928 -4.044 7.812 1.00 0.00 61 ASN A CA 3
ATOM 4454 C C . ASN A 1 61 ? -12.677 -3.532 8.540 1.00 0.00 61 ASN A C 3
ATOM 4455 O O . ASN A 1 61 ? -11.714 -3.091 7.911 1.00 0.00 61 ASN A O 3
ATOM 4466 N N . GLU A 1 62 ? -12.649 -3.699 9.862 1.00 0.00 62 GLU A N 3
ATOM 4467 C CA . GLU A 1 62 ? -11.537 -3.344 10.749 1.00 0.00 62 GLU A CA 3
ATOM 4468 C C . GLU A 1 62 ? -10.166 -3.856 10.256 1.00 0.00 62 GLU A C 3
ATOM 4469 O O . GLU A 1 62 ? -9.191 -3.101 10.269 1.00 0.00 62 GLU A O 3
ATOM 4481 N N . LYS A 1 63 ? -10.096 -5.107 9.772 1.00 0.00 63 LYS A N 3
ATOM 4482 C CA . LYS A 1 63 ? -8.854 -5.719 9.257 1.00 0.00 63 LYS A CA 3
ATOM 4483 C C . LYS A 1 63 ? -8.219 -4.890 8.130 1.00 0.00 63 LYS A C 3
ATOM 4484 O O . LYS A 1 63 ? -7.002 -4.727 8.106 1.00 0.00 63 LYS A O 3
ATOM 4503 N N . GLN A 1 64 ? -9.036 -4.329 7.233 1.00 0.00 64 GLN A N 3
ATOM 4504 C CA . GLN A 1 64 ? -8.601 -3.402 6.180 1.00 0.00 64 GLN A CA 3
ATOM 4505 C C . GLN A 1 64 ? -8.364 -1.978 6.703 1.00 0.00 64 GLN A C 3
ATOM 4506 O O . GLN A 1 64 ? -7.337 -1.387 6.379 1.00 0.00 64 GLN A O 3
ATOM 4520 N N . LYS A 1 65 ? -9.272 -1.441 7.536 1.00 0.00 65 LYS A N 3
ATOM 4521 C CA . LYS A 1 65 ? -9.168 -0.089 8.135 1.00 0.00 65 LYS A CA 3
ATOM 4522 C C . LYS A 1 65 ? -7.837 0.137 8.851 1.00 0.00 65 LYS A C 3
ATOM 4523 O O . LYS A 1 65 ? -7.170 1.142 8.612 1.00 0.00 65 LYS A O 3
ATOM 4542 N N . GLU A 1 66 ? -7.437 -0.795 9.714 1.00 0.00 66 GLU A N 3
ATOM 4543 C CA . GLU A 1 66 ? -6.111 -0.775 10.346 1.00 0.00 66 GLU A CA 3
ATOM 4544 C C . GLU A 1 66 ? -5.014 -1.240 9.377 1.00 0.00 66 GLU A C 3
ATOM 4545 O O . GLU A 1 66 ? -3.926 -0.669 9.365 1.00 0.00 66 GLU A O 3
ATOM 4557 N N . GLY A 1 67 ? -5.310 -2.242 8.541 1.00 0.00 67 GLY A N 3
ATOM 4558 C CA . GLY A 1 67 ? -4.384 -2.861 7.588 1.00 0.00 67 GLY A CA 3
ATOM 4559 C C . GLY A 1 67 ? -3.748 -1.897 6.588 1.00 0.00 67 GLY A C 3
ATOM 4560 O O . GLY A 1 67 ? -2.530 -1.916 6.420 1.00 0.00 67 GLY A O 3
ATOM 4564 N N . THR A 1 68 ? -4.518 -1.016 5.947 1.00 0.00 68 THR A N 3
ATOM 4565 C CA . THR A 1 68 ? -3.942 0.022 5.077 1.00 0.00 68 THR A CA 3
ATOM 4566 C C . THR A 1 68 ? -3.312 1.161 5.869 1.00 0.00 68 THR A C 3
ATOM 4567 O O . THR A 1 68 ? -2.233 1.609 5.491 1.00 0.00 68 THR A O 3
ATOM 4578 N N . LYS A 1 69 ? -3.915 1.598 6.986 1.00 0.00 69 LYS A N 3
ATOM 4579 C CA . LYS A 1 69 ? -3.392 2.678 7.848 1.00 0.00 69 LYS A CA 3
ATOM 4580 C C . LYS A 1 69 ? -1.976 2.387 8.360 1.00 0.00 69 LYS A C 3
ATOM 4581 O O . LYS A 1 69 ? -1.085 3.225 8.223 1.00 0.00 69 LYS A O 3
ATOM 4600 N N . LYS A 1 70 ? -1.746 1.186 8.902 1.00 0.00 70 LYS A N 3
ATOM 4601 C CA . LYS A 1 70 ? -0.415 0.732 9.342 1.00 0.00 70 LYS A CA 3
ATOM 4602 C C . LYS A 1 70 ? 0.549 0.647 8.156 1.00 0.00 70 LYS A C 3
ATOM 4603 O O . LYS A 1 70 ? 1.655 1.179 8.222 1.00 0.00 70 LYS A O 3
ATOM 4622 N N . VAL A 1 71 ? 0.149 0.018 7.052 1.00 0.00 71 VAL A N 3
ATOM 4623 C CA . VAL A 1 71 ? 1.029 -0.238 5.897 1.00 0.00 71 VAL A CA 3
ATOM 4624 C C . VAL A 1 71 ? 1.454 1.036 5.179 1.00 0.00 71 VAL A C 3
ATOM 4625 O O . VAL A 1 71 ? 2.638 1.170 4.887 1.00 0.00 71 VAL A O 3
ATOM 4638 N N . LEU A 1 72 ? 0.558 2.010 5.003 1.00 0.00 72 LEU A N 3
ATOM 4639 C CA . LEU A 1 72 ? 0.874 3.337 4.459 1.00 0.00 72 LEU A CA 3
ATOM 4640 C C . LEU A 1 72 ? 2.082 3.977 5.148 1.00 0.00 72 LEU A C 3
ATOM 4641 O O . LEU A 1 72 ? 2.963 4.489 4.459 1.00 0.00 72 LEU A O 3
ATOM 4657 N N . LYS A 1 73 ? 2.176 3.875 6.482 1.00 0.00 73 LYS A N 3
ATOM 4658 C CA . LYS A 1 73 ? 3.230 4.517 7.281 1.00 0.00 73 LYS A CA 3
ATOM 4659 C C . LYS A 1 73 ? 4.585 3.826 7.097 1.00 0.00 73 LYS A C 3
ATOM 4660 O O . LYS A 1 73 ? 5.605 4.485 6.895 1.00 0.00 73 LYS A O 3
ATOM 4679 N N . HIS A 1 74 ? 4.590 2.492 7.125 1.00 0.00 74 HIS A N 3
ATOM 4680 C CA . HIS A 1 74 ? 5.771 1.660 6.852 1.00 0.00 74 HIS A CA 3
ATOM 4681 C C . HIS A 1 74 ? 6.256 1.848 5.417 1.00 0.00 74 HIS A C 3
ATOM 4682 O O . HIS A 1 74 ? 7.453 2.016 5.212 1.00 0.00 74 HIS A O 3
ATOM 4697 N N . LEU A 1 75 ? 5.357 1.878 4.432 1.00 0.00 75 LEU A N 3
ATOM 4698 C CA . LEU A 1 75 ? 5.725 2.046 3.023 1.00 0.00 75 LEU A CA 3
ATOM 4699 C C . LEU A 1 75 ? 6.453 3.378 2.794 1.00 0.00 75 LEU A C 3
ATOM 4700 O O . LEU A 1 75 ? 7.514 3.389 2.178 1.00 0.00 75 LEU A O 3
ATOM 4716 N N . ILE A 1 76 ? 5.940 4.491 3.334 1.00 0.00 76 ILE A N 3
ATOM 4717 C CA . ILE A 1 76 ? 6.620 5.796 3.232 1.00 0.00 76 ILE A CA 3
ATOM 4718 C C . ILE A 1 76 ? 7.965 5.811 3.992 1.00 0.00 76 ILE A C 3
ATOM 4719 O O . ILE A 1 76 ? 8.929 6.410 3.517 1.00 0.00 76 ILE A O 3
ATOM 4735 N N . ASN A 1 77 ? 8.079 5.087 5.115 1.00 0.00 77 ASN A N 3
ATOM 4736 C CA . ASN A 1 77 ? 9.331 4.943 5.884 1.00 0.00 77 ASN A CA 3
ATOM 4737 C C . ASN A 1 77 ? 10.393 4.028 5.233 1.00 0.00 77 ASN A C 3
ATOM 4738 O O . ASN A 1 77 ? 11.590 4.251 5.428 1.00 0.00 77 ASN A O 3
ATOM 4749 N N . HIS A 1 78 ? 9.979 2.997 4.487 1.00 0.00 78 HIS A N 3
ATOM 4750 C CA . HIS A 1 78 ? 10.858 1.902 4.016 1.00 0.00 78 HIS A CA 3
ATOM 4751 C C . HIS A 1 78 ? 11.002 1.785 2.492 1.00 0.00 78 HIS A C 3
ATOM 4752 O O . HIS A 1 78 ? 11.987 1.227 2.009 1.00 0.00 78 HIS A O 3
ATOM 4767 N N . LYS A 1 79 ? 10.052 2.335 1.739 1.00 0.00 79 LYS A N 3
ATOM 4768 C CA . LYS A 1 79 ? 10.034 2.426 0.272 1.00 0.00 79 LYS A CA 3
ATOM 4769 C C . LYS A 1 79 ? 9.687 3.854 -0.178 1.00 0.00 79 LYS A C 3
ATOM 4770 O O . LYS A 1 79 ? 8.763 4.030 -0.963 1.00 0.00 79 LYS A O 3
ATOM 4789 N N . PRO A 1 80 ? 10.422 4.885 0.280 1.00 0.00 80 PRO A N 3
ATOM 4790 C CA . PRO A 1 80 ? 10.101 6.293 0.003 1.00 0.00 80 PRO A CA 3
ATOM 4791 C C . PRO A 1 80 ? 10.093 6.619 -1.503 1.00 0.00 80 PRO A C 3
ATOM 4792 O O . PRO A 1 80 ? 9.198 7.310 -1.991 1.00 0.00 80 PRO A O 3
ATOM 4803 N N . ASP A 1 81 ? 11.053 6.072 -2.255 1.00 0.00 81 ASP A N 3
ATOM 4804 C CA . ASP A 1 81 ? 11.164 6.247 -3.713 1.00 0.00 81 ASP A CA 3
ATOM 4805 C C . ASP A 1 81 ? 9.983 5.649 -4.504 1.00 0.00 81 ASP A C 3
ATOM 4806 O O . ASP A 1 81 ? 9.566 6.213 -5.518 1.00 0.00 81 ASP A O 3
ATOM 4815 N N . VAL A 1 82 ? 9.438 4.508 -4.061 1.00 0.00 82 VAL A N 3
ATOM 4816 C CA . VAL A 1 82 ? 8.248 3.878 -4.669 1.00 0.00 82 VAL A CA 3
ATOM 4817 C C . VAL A 1 82 ? 6.948 4.482 -4.136 1.00 0.00 82 VAL A C 3
ATOM 4818 O O . VAL A 1 82 ? 6.020 4.721 -4.906 1.00 0.00 82 VAL A O 3
ATOM 4831 N N . TRP A 1 83 ? 6.888 4.808 -2.843 1.00 0.00 83 TRP A N 3
ATOM 4832 C CA . TRP A 1 83 ? 5.787 5.554 -2.233 1.00 0.00 83 TRP A CA 3
ATOM 4833 C C . TRP A 1 83 ? 5.465 6.844 -2.998 1.00 0.00 83 TRP A C 3
ATOM 4834 O O . TRP A 1 83 ? 4.297 7.095 -3.284 1.00 0.00 83 TRP A O 3
ATOM 4855 N N . ALA A 1 84 ? 6.478 7.611 -3.419 1.00 0.00 84 ALA A N 3
ATOM 4856 C CA . ALA A 1 84 ? 6.300 8.807 -4.247 1.00 0.00 84 ALA A CA 3
ATOM 4857 C C . ALA A 1 84 ? 5.475 8.557 -5.531 1.00 0.00 84 ALA A C 3
ATOM 4858 O O . ALA A 1 84 ? 4.786 9.459 -6.004 1.00 0.00 84 ALA A O 3
ATOM 4865 N N . GLN A 1 85 ? 5.500 7.335 -6.075 1.00 0.00 85 GLN A N 3
ATOM 4866 C CA . GLN A 1 85 ? 4.719 6.913 -7.248 1.00 0.00 85 GLN A CA 3
ATOM 4867 C C . GLN A 1 85 ? 3.255 6.606 -6.888 1.00 0.00 85 GLN A C 3
ATOM 4868 O O . GLN A 1 85 ? 2.349 6.926 -7.662 1.00 0.00 85 GLN A O 3
ATOM 4882 N N . LEU A 1 86 ? 3.018 6.050 -5.691 1.00 0.00 86 LEU A N 3
ATOM 4883 C CA . LEU A 1 86 ? 1.677 5.853 -5.109 1.00 0.00 86 LEU A CA 3
ATOM 4884 C C . LEU A 1 86 ? 0.989 7.210 -4.923 1.00 0.00 86 LEU A C 3
ATOM 4885 O O . LEU A 1 86 ? 0.010 7.505 -5.611 1.00 0.00 86 LEU A O 3
ATOM 4901 N N . LYS A 1 87 ? 1.546 8.075 -4.060 1.00 0.00 87 LYS A N 3
ATOM 4902 C CA . LYS A 1 87 ? 0.950 9.376 -3.704 1.00 0.00 87 LYS A CA 3
ATOM 4903 C C . LYS A 1 87 ? 0.770 10.318 -4.895 1.00 0.00 87 LYS A C 3
ATOM 4904 O O . LYS A 1 87 ? -0.134 11.138 -4.882 1.00 0.00 87 LYS A O 3
ATOM 4923 N N . ALA A 1 88 ? 1.598 10.212 -5.930 1.00 0.00 88 ALA A N 3
ATOM 4924 C CA . ALA A 1 88 ? 1.497 11.065 -7.118 1.00 0.00 88 ALA A CA 3
ATOM 4925 C C . ALA A 1 88 ? 0.209 10.808 -7.918 1.00 0.00 88 ALA A C 3
ATOM 4926 O O . ALA A 1 88 ? -0.491 11.751 -8.291 1.00 0.00 88 ALA A O 3
ATOM 4933 N N . LYS A 1 89 ? -0.124 9.531 -8.153 1.00 0.00 89 LYS A N 3
ATOM 4934 C CA . LYS A 1 89 ? -1.377 9.126 -8.809 1.00 0.00 89 LYS A CA 3
ATOM 4935 C C . LYS A 1 89 ? -2.574 9.228 -7.857 1.00 0.00 89 LYS A C 3
ATOM 4936 O O . LYS A 1 89 ? -3.653 9.653 -8.265 1.00 0.00 89 LYS A O 3
ATOM 4955 N N . TYR A 1 90 ? -2.378 8.841 -6.595 1.00 0.00 90 TYR A N 3
ATOM 4956 C CA . TYR A 1 90 ? -3.445 8.734 -5.592 1.00 0.00 90 TYR A CA 3
ATOM 4957 C C . TYR A 1 90 ? -3.797 10.079 -4.932 1.00 0.00 90 TYR A C 3
ATOM 4958 O O . TYR A 1 90 ? -4.894 10.218 -4.390 1.00 0.00 90 TYR A O 3
ATOM 4976 N N . ASP A 1 91 ? -2.902 11.070 -4.988 1.00 0.00 91 ASP A N 3
ATOM 4977 C CA . ASP A 1 91 ? -3.078 12.398 -4.390 1.00 0.00 91 ASP A CA 3
ATOM 4978 C C . ASP A 1 91 ? -2.290 13.484 -5.166 1.00 0.00 91 ASP A C 3
ATOM 4979 O O . ASP A 1 91 ? -1.257 13.976 -4.692 1.00 0.00 91 ASP A O 3
ATOM 4988 N N . PRO A 1 92 ? -2.740 13.870 -6.377 1.00 0.00 92 PRO A N 3
ATOM 4989 C CA . PRO A 1 92 ? -2.011 14.776 -7.277 1.00 0.00 92 PRO A CA 3
ATOM 4990 C C . PRO A 1 92 ? -1.814 16.216 -6.755 1.00 0.00 92 PRO A C 3
ATOM 4991 O O . PRO A 1 92 ? -1.084 16.992 -7.374 1.00 0.00 92 PRO A O 3
ATOM 5002 N N . ASP A 1 93 ? -2.414 16.579 -5.614 1.00 0.00 93 ASP A N 3
ATOM 5003 C CA . ASP A 1 93 ? -2.231 17.870 -4.927 1.00 0.00 93 ASP A CA 3
ATOM 5004 C C . ASP A 1 93 ? -1.529 17.734 -3.555 1.00 0.00 93 ASP A C 3
ATOM 5005 O O . ASP A 1 93 ? -1.180 18.740 -2.933 1.00 0.00 93 ASP A O 3
ATOM 5014 N N . GLY A 1 94 ? -1.291 16.503 -3.083 1.00 0.00 94 GLY A N 3
ATOM 5015 C CA . GLY A 1 94 ? -0.665 16.195 -1.789 1.00 0.00 94 GLY A CA 3
ATOM 5016 C C . GLY A 1 94 ? -1.507 16.542 -0.546 1.00 0.00 94 GLY A C 3
ATOM 5017 O O . GLY A 1 94 ? -0.994 16.481 0.573 1.00 0.00 94 GLY A O 3
ATOM 5021 N N . THR A 1 95 ? -2.775 16.928 -0.727 1.00 0.00 95 THR A N 3
ATOM 5022 C CA . THR A 1 95 ? -3.662 17.532 0.288 1.00 0.00 95 THR A CA 3
ATOM 5023 C C . THR A 1 95 ? -3.877 16.666 1.537 1.00 0.00 95 THR A C 3
ATOM 5024 O O . THR A 1 95 ? -4.089 17.209 2.624 1.00 0.00 95 THR A O 3
ATOM 5035 N N . TYR A 1 96 ? -3.773 15.339 1.418 1.00 0.00 96 TYR A N 3
ATOM 5036 C CA . TYR A 1 96 ? -3.914 14.393 2.537 1.00 0.00 96 TYR A CA 3
ATOM 5037 C C . TYR A 1 96 ? -2.731 13.420 2.661 1.00 0.00 96 TYR A C 3
ATOM 5038 O O . TYR A 1 96 ? -2.446 12.965 3.766 1.00 0.00 96 TYR A O 3
ATOM 5056 N N . SER A 1 97 ? -1.965 13.187 1.592 1.00 0.00 97 SER A N 3
ATOM 5057 C CA . SER A 1 97 ? -0.686 12.461 1.614 1.00 0.00 97 SER A CA 3
ATOM 5058 C C . SER A 1 97 ? 0.301 13.071 2.620 1.00 0.00 97 SER A C 3
ATOM 5059 O O . SER A 1 97 ? 0.930 12.365 3.415 1.00 0.00 97 SER A O 3
ATOM 5067 N N . LYS A 1 98 ? 0.413 14.409 2.629 1.00 0.00 98 LYS A N 3
ATOM 5068 C CA . LYS A 1 98 ? 1.337 15.146 3.506 1.00 0.00 98 LYS A CA 3
ATOM 5069 C C . LYS A 1 98 ? 1.087 14.947 5.005 1.00 0.00 98 LYS A C 3
ATOM 5070 O O . LYS A 1 98 ? 2.034 15.065 5.779 1.00 0.00 98 LYS A O 3
ATOM 5089 N N . LYS A 1 99 ? -0.133 14.572 5.421 1.00 0.00 99 LYS A N 3
ATOM 5090 C CA . LYS A 1 99 ? -0.505 14.304 6.830 1.00 0.00 99 LYS A CA 3
ATOM 5091 C C . LYS A 1 99 ? 0.404 13.272 7.523 1.00 0.00 99 LYS A C 3
ATOM 5092 O O . LYS A 1 99 ? 0.541 13.312 8.747 1.00 0.00 99 LYS A O 3
ATOM 5111 N N . TYR A 1 100 ? 1.039 12.383 6.753 1.00 0.00 100 TYR A N 3
ATOM 5112 C CA . TYR A 1 100 ? 1.952 11.336 7.236 1.00 0.00 100 TYR A CA 3
ATOM 5113 C C . TYR A 1 100 ? 3.251 11.209 6.420 1.00 0.00 100 TYR A C 3
ATOM 5114 O O . TYR A 1 100 ? 4.242 10.741 6.974 1.00 0.00 100 TYR A O 3
ATOM 5132 N N . GLU A 1 101 ? 3.318 11.681 5.168 1.00 0.00 101 GLU A N 3
ATOM 5133 C CA . GLU A 1 101 ? 4.597 11.894 4.458 1.00 0.00 101 GLU A CA 3
ATOM 5134 C C . GLU A 1 101 ? 5.515 12.892 5.200 1.00 0.00 101 GLU A C 3
ATOM 5135 O O . GLU A 1 101 ? 6.727 12.675 5.277 1.00 0.00 101 GLU A O 3
ATOM 5147 N N . ASP A 1 102 ? 4.946 13.939 5.818 1.00 0.00 102 ASP A N 3
ATOM 5148 C CA . ASP A 1 102 ? 5.690 14.953 6.591 1.00 0.00 102 ASP A CA 3
ATOM 5149 C C . ASP A 1 102 ? 6.531 14.365 7.745 1.00 0.00 102 ASP A C 3
ATOM 5150 O O . ASP A 1 102 ? 7.485 15.001 8.201 1.00 0.00 102 ASP A O 3
ATOM 5159 N N . ARG A 1 103 ? 6.191 13.155 8.216 1.00 0.00 103 ARG A N 3
ATOM 5160 C CA . ARG A 1 103 ? 6.927 12.392 9.239 1.00 0.00 103 ARG A CA 3
ATOM 5161 C C . ARG A 1 103 ? 8.382 12.096 8.835 1.00 0.00 103 ARG A C 3
ATOM 5162 O O . ARG A 1 103 ? 9.252 12.081 9.701 1.00 0.00 103 ARG A O 3
ATOM 5183 N N . GLU A 1 104 ? 8.662 11.914 7.538 1.00 0.00 104 GLU A N 3
ATOM 5184 C CA . GLU A 1 104 ? 9.976 11.465 7.031 1.00 0.00 104 GLU A CA 3
ATOM 5185 C C . GLU A 1 104 ? 10.578 12.363 5.937 1.00 0.00 104 GLU A C 3
ATOM 5186 O O . GLU A 1 104 ? 11.775 12.659 5.981 1.00 0.00 104 GLU A O 3
ATOM 5198 N N . LYS A 1 105 ? 9.760 12.804 4.969 1.00 0.00 105 LYS A N 3
ATOM 5199 C CA . LYS A 1 105 ? 10.132 13.645 3.812 1.00 0.00 105 LYS A CA 3
ATOM 5200 C C . LYS A 1 105 ? 11.424 13.239 3.071 1.00 0.00 105 LYS A C 3
ATOM 5201 O O . LYS A 1 105 ? 12.187 14.094 2.621 1.00 0.00 105 LYS A O 3
ATOM 5220 N N . GLU A 1 106 ? 11.681 11.939 2.899 1.00 0.00 106 GLU A N 3
ATOM 5221 C CA . GLU A 1 106 ? 12.861 11.408 2.177 1.00 0.00 106 GLU A CA 3
ATOM 5222 C C . GLU A 1 106 ? 12.767 11.506 0.630 1.00 0.00 106 GLU A C 3
ATOM 5223 O O . GLU A 1 106 ? 13.453 10.783 -0.099 1.00 0.00 106 GLU A O 3
ATOM 5235 N N . LEU A 1 107 ? 11.915 12.399 0.110 1.00 0.00 107 LEU A N 3
ATOM 5236 C CA . LEU A 1 107 ? 11.849 12.797 -1.304 1.00 0.00 107 LEU A CA 3
ATOM 5237 C C . LEU A 1 107 ? 13.155 13.449 -1.825 1.00 0.00 107 LEU A C 3
ATOM 5238 O O . LEU A 1 107 ? 14.065 13.768 -1.051 1.00 0.00 107 LEU A O 3
ATOM 5254 N N . HIS A 1 108 ? 13.243 13.663 -3.147 1.00 0.00 108 HIS A N 3
ATOM 5255 C CA . HIS A 1 108 ? 14.477 14.087 -3.846 1.00 0.00 108 HIS A CA 3
ATOM 5256 C C . HIS A 1 108 ? 14.376 15.431 -4.599 1.00 0.00 108 HIS A C 3
ATOM 5257 O O . HIS A 1 108 ? 15.409 16.041 -4.889 1.00 0.00 108 HIS A O 3
ATOM 5272 N N . GLN A 1 109 ? 13.162 15.904 -4.915 1.00 0.00 109 GLN A N 3
ATOM 5273 C CA . GLN A 1 109 ? 12.909 17.178 -5.620 1.00 0.00 109 GLN A CA 3
ATOM 5274 C C . GLN A 1 109 ? 13.375 18.408 -4.812 1.00 0.00 109 GLN A C 3
ATOM 5275 O O . GLN A 1 109 ? 13.016 18.520 -3.616 1.00 0.00 109 GLN A O 3
ATOM 5290 N N . GLU A 1 1 ? -20.561 -4.931 1.325 1.00 0.00 1 GLU A N 4
ATOM 5291 C CA . GLU A 1 1 ? -19.627 -4.738 2.466 1.00 0.00 1 GLU A CA 4
ATOM 5292 C C . GLU A 1 1 ? -18.822 -6.024 2.721 1.00 0.00 1 GLU A C 4
ATOM 5293 O O . GLU A 1 1 ? -19.149 -6.827 3.596 1.00 0.00 1 GLU A O 4
ATOM 5307 N N . GLU A 1 2 ? -17.792 -6.279 1.907 1.00 0.00 2 GLU A N 4
ATOM 5308 C CA . GLU A 1 2 ? -17.026 -7.540 1.928 1.00 0.00 2 GLU A CA 4
ATOM 5309 C C . GLU A 1 2 ? -16.019 -7.610 3.097 1.00 0.00 2 GLU A C 4
ATOM 5310 O O . GLU A 1 2 ? -15.330 -6.629 3.404 1.00 0.00 2 GLU A O 4
ATOM 5322 N N . LYS A 1 3 ? -15.923 -8.781 3.746 1.00 0.00 3 LYS A N 4
ATOM 5323 C CA . LYS A 1 3 ? -15.003 -9.048 4.869 1.00 0.00 3 LYS A CA 4
ATOM 5324 C C . LYS A 1 3 ? -14.657 -10.534 5.031 1.00 0.00 3 LYS A C 4
ATOM 5325 O O . LYS A 1 3 ? -15.526 -11.399 4.895 1.00 0.00 3 LYS A O 4
ATOM 5344 N N . TYR A 1 4 ? -13.386 -10.814 5.325 1.00 0.00 4 TYR A N 4
ATOM 5345 C CA . TYR A 1 4 ? -12.821 -12.133 5.634 1.00 0.00 4 TYR A CA 4
ATOM 5346 C C . TYR A 1 4 ? -11.431 -11.987 6.295 1.00 0.00 4 TYR A C 4
ATOM 5347 O O . TYR A 1 4 ? -10.832 -10.906 6.282 1.00 0.00 4 TYR A O 4
ATOM 5365 N N . THR A 1 5 ? -10.922 -13.061 6.905 1.00 0.00 5 THR A N 4
ATOM 5366 C CA . THR A 1 5 ? -9.613 -13.113 7.590 1.00 0.00 5 THR A CA 4
ATOM 5367 C C . THR A 1 5 ? -8.422 -13.198 6.619 1.00 0.00 5 THR A C 4
ATOM 5368 O O . THR A 1 5 ? -8.566 -13.588 5.459 1.00 0.00 5 THR A O 4
ATOM 5379 N N . THR A 1 6 ? -7.216 -12.854 7.094 1.00 0.00 6 THR A N 4
ATOM 5380 C CA . THR A 1 6 ? -5.992 -12.710 6.272 1.00 0.00 6 THR A CA 4
ATOM 5381 C C . THR A 1 6 ? -4.939 -13.743 6.677 1.00 0.00 6 THR A C 4
ATOM 5382 O O . THR A 1 6 ? -3.993 -13.442 7.406 1.00 0.00 6 THR A O 4
ATOM 5393 N N . LYS A 1 7 ? -5.137 -14.991 6.236 1.00 0.00 7 LYS A N 4
ATOM 5394 C CA . LYS A 1 7 ? -4.229 -16.124 6.463 1.00 0.00 7 LYS A CA 4
ATOM 5395 C C . LYS A 1 7 ? -4.316 -17.160 5.338 1.00 0.00 7 LYS A C 4
ATOM 5396 O O . LYS A 1 7 ? -5.336 -17.827 5.167 1.00 0.00 7 LYS A O 4
ATOM 5415 N N . TYR A 1 8 ? -3.231 -17.303 4.581 1.00 0.00 8 TYR A N 4
ATOM 5416 C CA . TYR A 1 8 ? -3.097 -18.265 3.478 1.00 0.00 8 TYR A CA 4
ATOM 5417 C C . TYR A 1 8 ? -1.661 -18.801 3.435 1.00 0.00 8 TYR A C 4
ATOM 5418 O O . TYR A 1 8 ? -0.715 -18.017 3.396 1.00 0.00 8 TYR A O 4
ATOM 5436 N N . ASP A 1 9 ? -1.496 -20.129 3.474 1.00 0.00 9 ASP A N 4
ATOM 5437 C CA . ASP A 1 9 ? -0.203 -20.840 3.542 1.00 0.00 9 ASP A CA 4
ATOM 5438 C C . ASP A 1 9 ? 0.807 -20.237 4.556 1.00 0.00 9 ASP A C 4
ATOM 5439 O O . ASP A 1 9 ? 1.995 -20.076 4.268 1.00 0.00 9 ASP A O 4
ATOM 5448 N N . ASN A 1 10 ? 0.312 -19.877 5.750 1.00 0.00 10 ASN A N 4
ATOM 5449 C CA . ASN A 1 10 ? 1.038 -19.161 6.811 1.00 0.00 10 ASN A CA 4
ATOM 5450 C C . ASN A 1 10 ? 1.702 -17.851 6.347 1.00 0.00 10 ASN A C 4
ATOM 5451 O O . ASN A 1 10 ? 2.915 -17.652 6.450 1.00 0.00 10 ASN A O 4
ATOM 5462 N N . VAL A 1 11 ? 0.855 -16.930 5.875 1.00 0.00 11 VAL A N 4
ATOM 5463 C CA . VAL A 1 11 ? 1.216 -15.554 5.501 1.00 0.00 11 VAL A CA 4
ATOM 5464 C C . VAL A 1 11 ? 0.135 -14.591 5.992 1.00 0.00 11 VAL A C 4
ATOM 5465 O O . VAL A 1 11 ? -1.054 -14.885 5.888 1.00 0.00 11 VAL A O 4
ATOM 5478 N N . ASN A 1 12 ? 0.560 -13.448 6.533 1.00 0.00 12 ASN A N 4
ATOM 5479 C CA . ASN A 1 12 ? -0.269 -12.363 7.067 1.00 0.00 12 ASN A CA 4
ATOM 5480 C C . ASN A 1 12 ? 0.304 -11.005 6.639 1.00 0.00 12 ASN A C 4
ATOM 5481 O O . ASN A 1 12 ? 1.458 -10.901 6.209 1.00 0.00 12 ASN A O 4
ATOM 5492 N N . LEU A 1 13 ? -0.473 -9.945 6.874 1.00 0.00 13 LEU A N 4
ATOM 5493 C CA . LEU A 1 13 ? -0.029 -8.558 6.729 1.00 0.00 13 LEU A CA 4
ATOM 5494 C C . LEU A 1 13 ? 1.274 -8.248 7.470 1.00 0.00 13 LEU A C 4
ATOM 5495 O O . LEU A 1 13 ? 2.139 -7.586 6.914 1.00 0.00 13 LEU A O 4
ATOM 5511 N N . ASP A 1 14 ? 1.453 -8.761 8.687 1.00 0.00 14 ASP A N 4
ATOM 5512 C CA . ASP A 1 14 ? 2.670 -8.535 9.476 1.00 0.00 14 ASP A CA 4
ATOM 5513 C C . ASP A 1 14 ? 3.965 -8.913 8.735 1.00 0.00 14 ASP A C 4
ATOM 5514 O O . ASP A 1 14 ? 4.998 -8.280 8.945 1.00 0.00 14 ASP A O 4
ATOM 5523 N N . GLU A 1 15 ? 3.914 -9.904 7.838 1.00 0.00 15 GLU A N 4
ATOM 5524 C CA . GLU A 1 15 ? 5.045 -10.286 6.987 1.00 0.00 15 GLU A CA 4
ATOM 5525 C C . GLU A 1 15 ? 5.213 -9.340 5.781 1.00 0.00 15 GLU A C 4
ATOM 5526 O O . GLU A 1 15 ? 6.333 -9.071 5.371 1.00 0.00 15 GLU A O 4
ATOM 5538 N N . ILE A 1 16 ? 4.121 -8.793 5.240 1.00 0.00 16 ILE A N 4
ATOM 5539 C CA . ILE A 1 16 ? 4.093 -7.882 4.069 1.00 0.00 16 ILE A CA 4
ATOM 5540 C C . ILE A 1 16 ? 4.955 -6.641 4.307 1.00 0.00 16 ILE A C 4
ATOM 5541 O O . ILE A 1 16 ? 5.944 -6.428 3.608 1.00 0.00 16 ILE A O 4
ATOM 5557 N N . LEU A 1 17 ? 4.663 -5.871 5.353 1.00 0.00 17 LEU A N 4
ATOM 5558 C CA . LEU A 1 17 ? 5.437 -4.673 5.717 1.00 0.00 17 LEU A CA 4
ATOM 5559 C C . LEU A 1 17 ? 6.839 -5.017 6.259 1.00 0.00 17 LEU A C 4
ATOM 5560 O O . LEU A 1 17 ? 7.765 -4.221 6.100 1.00 0.00 17 LEU A O 4
ATOM 5576 N N . ALA A 1 18 ? 7.010 -6.189 6.881 1.00 0.00 18 ALA A N 4
ATOM 5577 C CA . ALA A 1 18 ? 8.305 -6.661 7.373 1.00 0.00 18 ALA A CA 4
ATOM 5578 C C . ALA A 1 18 ? 9.225 -7.218 6.262 1.00 0.00 18 ALA A C 4
ATOM 5579 O O . ALA A 1 18 ? 10.431 -7.358 6.482 1.00 0.00 18 ALA A O 4
ATOM 5586 N N . ASN A 1 19 ? 8.681 -7.523 5.079 1.00 0.00 19 ASN A N 4
ATOM 5587 C CA . ASN A 1 19 ? 9.373 -8.202 3.988 1.00 0.00 19 ASN A CA 4
ATOM 5588 C C . ASN A 1 19 ? 9.227 -7.448 2.657 1.00 0.00 19 ASN A C 4
ATOM 5589 O O . ASN A 1 19 ? 8.260 -7.623 1.914 1.00 0.00 19 ASN A O 4
ATOM 5600 N N . ASP A 1 20 ? 10.223 -6.634 2.311 1.00 0.00 20 ASP A N 4
ATOM 5601 C CA . ASP A 1 20 ? 10.232 -5.898 1.045 1.00 0.00 20 ASP A CA 4
ATOM 5602 C C . ASP A 1 20 ? 10.175 -6.799 -0.206 1.00 0.00 20 ASP A C 4
ATOM 5603 O O . ASP A 1 20 ? 9.660 -6.369 -1.238 1.00 0.00 20 ASP A O 4
ATOM 5612 N N . ARG A 1 21 ? 10.661 -8.048 -0.123 1.00 0.00 21 ARG A N 4
ATOM 5613 C CA . ARG A 1 21 ? 10.602 -9.032 -1.224 1.00 0.00 21 ARG A CA 4
ATOM 5614 C C . ARG A 1 21 ? 9.150 -9.383 -1.580 1.00 0.00 21 ARG A C 4
ATOM 5615 O O . ARG A 1 21 ? 8.811 -9.477 -2.760 1.00 0.00 21 ARG A O 4
ATOM 5636 N N . LEU A 1 22 ? 8.287 -9.530 -0.567 1.00 0.00 22 LEU A N 4
ATOM 5637 C CA . LEU A 1 22 ? 6.831 -9.624 -0.735 1.00 0.00 22 LEU A CA 4
ATOM 5638 C C . LEU A 1 22 ? 6.274 -8.280 -1.226 1.00 0.00 22 LEU A C 4
ATOM 5639 O O . LEU A 1 22 ? 5.603 -8.229 -2.257 1.00 0.00 22 LEU A O 4
ATOM 5655 N N . LEU A 1 23 ? 6.603 -7.195 -0.513 1.00 0.00 23 LEU A N 4
ATOM 5656 C CA . LEU A 1 23 ? 6.066 -5.847 -0.720 1.00 0.00 23 LEU A CA 4
ATOM 5657 C C . LEU A 1 23 ? 6.211 -5.377 -2.183 1.00 0.00 23 LEU A C 4
ATOM 5658 O O . LEU A 1 23 ? 5.263 -4.855 -2.764 1.00 0.00 23 LEU A O 4
ATOM 5674 N N . ASN A 1 24 ? 7.361 -5.637 -2.817 1.00 0.00 24 ASN A N 4
ATOM 5675 C CA . ASN A 1 24 ? 7.669 -5.241 -4.203 1.00 0.00 24 ASN A CA 4
ATOM 5676 C C . ASN A 1 24 ? 6.595 -5.655 -5.231 1.00 0.00 24 ASN A C 4
ATOM 5677 O O . ASN A 1 24 ? 6.326 -4.901 -6.165 1.00 0.00 24 ASN A O 4
ATOM 5688 N N . LYS A 1 25 ? 5.925 -6.799 -5.037 1.00 0.00 25 LYS A N 4
ATOM 5689 C CA . LYS A 1 25 ? 4.824 -7.271 -5.905 1.00 0.00 25 LYS A CA 4
ATOM 5690 C C . LYS A 1 25 ? 3.551 -6.443 -5.712 1.00 0.00 25 LYS A C 4
ATOM 5691 O O . LYS A 1 25 ? 2.872 -6.078 -6.672 1.00 0.00 25 LYS A O 4
ATOM 5710 N N . TYR A 1 26 ? 3.257 -6.118 -4.454 1.00 0.00 26 TYR A N 4
ATOM 5711 C CA . TYR A 1 26 ? 2.074 -5.380 -4.017 1.00 0.00 26 TYR A CA 4
ATOM 5712 C C . TYR A 1 26 ? 2.143 -3.915 -4.485 1.00 0.00 26 TYR A C 4
ATOM 5713 O O . TYR A 1 26 ? 1.120 -3.348 -4.864 1.00 0.00 26 TYR A O 4
ATOM 5731 N N . VAL A 1 27 ? 3.345 -3.321 -4.539 1.00 0.00 27 VAL A N 4
ATOM 5732 C CA . VAL A 1 27 ? 3.574 -1.992 -5.147 1.00 0.00 27 VAL A CA 4
ATOM 5733 C C . VAL A 1 27 ? 3.627 -2.025 -6.668 1.00 0.00 27 VAL A C 4
ATOM 5734 O O . VAL A 1 27 ? 2.964 -1.210 -7.303 1.00 0.00 27 VAL A O 4
ATOM 5747 N N . GLN A 1 28 ? 4.312 -2.992 -7.287 1.00 0.00 28 GLN A N 4
ATOM 5748 C CA . GLN A 1 28 ? 4.323 -3.162 -8.752 1.00 0.00 28 GLN A CA 4
ATOM 5749 C C . GLN A 1 28 ? 2.918 -3.200 -9.368 1.00 0.00 28 GLN A C 4
ATOM 5750 O O . GLN A 1 28 ? 2.742 -2.768 -10.503 1.00 0.00 28 GLN A O 4
ATOM 5764 N N . CYS A 1 29 ? 1.919 -3.650 -8.607 1.00 0.00 29 CYS A N 4
ATOM 5765 C CA . CYS A 1 29 ? 0.512 -3.634 -8.987 1.00 0.00 29 CYS A CA 4
ATOM 5766 C C . CYS A 1 29 ? -0.026 -2.271 -9.477 1.00 0.00 29 CYS A C 4
ATOM 5767 O O . CYS A 1 29 ? -0.976 -2.236 -10.262 1.00 0.00 29 CYS A O 4
ATOM 5774 N N . LEU A 1 30 ? 0.602 -1.160 -9.066 1.00 0.00 30 LEU A N 4
ATOM 5775 C CA . LEU A 1 30 ? 0.348 0.180 -9.606 1.00 0.00 30 LEU A CA 4
ATOM 5776 C C . LEU A 1 30 ? 1.617 0.949 -10.053 1.00 0.00 30 LEU A C 4
ATOM 5777 O O . LEU A 1 30 ? 1.499 1.942 -10.773 1.00 0.00 30 LEU A O 4
ATOM 5793 N N . LEU A 1 31 ? 2.822 0.498 -9.669 1.00 0.00 31 LEU A N 4
ATOM 5794 C CA . LEU A 1 31 ? 4.109 1.065 -10.105 1.00 0.00 31 LEU A CA 4
ATOM 5795 C C . LEU A 1 31 ? 4.445 0.645 -11.547 1.00 0.00 31 LEU A C 4
ATOM 5796 O O . LEU A 1 31 ? 4.829 1.491 -12.357 1.00 0.00 31 LEU A O 4
ATOM 5812 N N . GLU A 1 32 ? 4.288 -0.639 -11.889 1.00 0.00 32 GLU A N 4
ATOM 5813 C CA . GLU A 1 32 ? 4.572 -1.130 -13.241 1.00 0.00 32 GLU A CA 4
ATOM 5814 C C . GLU A 1 32 ? 3.444 -0.783 -14.238 1.00 0.00 32 GLU A C 4
ATOM 5815 O O . GLU A 1 32 ? 2.332 -0.408 -13.856 1.00 0.00 32 GLU A O 4
ATOM 5827 N N . ASP A 1 33 ? 3.727 -0.920 -15.535 1.00 0.00 33 ASP A N 4
ATOM 5828 C CA . ASP A 1 33 ? 2.818 -0.552 -16.633 1.00 0.00 33 ASP A CA 4
ATOM 5829 C C . ASP A 1 33 ? 1.612 -1.508 -16.826 1.00 0.00 33 ASP A C 4
ATOM 5830 O O . ASP A 1 33 ? 0.711 -1.211 -17.613 1.00 0.00 33 ASP A O 4
ATOM 5839 N N . ASP A 1 34 ? 1.556 -2.634 -16.101 1.00 0.00 34 ASP A N 4
ATOM 5840 C CA . ASP A 1 34 ? 0.480 -3.637 -16.171 1.00 0.00 34 ASP A CA 4
ATOM 5841 C C . ASP A 1 34 ? 0.109 -4.198 -14.787 1.00 0.00 34 ASP A C 4
ATOM 5842 O O . ASP A 1 34 ? 0.966 -4.459 -13.938 1.00 0.00 34 ASP A O 4
ATOM 5851 N N . GLU A 1 35 ? -1.181 -4.475 -14.592 1.00 0.00 35 GLU A N 4
ATOM 5852 C CA . GLU A 1 35 ? -1.757 -5.054 -13.365 1.00 0.00 35 GLU A CA 4
ATOM 5853 C C . GLU A 1 35 ? -1.612 -6.587 -13.258 1.00 0.00 35 GLU A C 4
ATOM 5854 O O . GLU A 1 35 ? -2.055 -7.207 -12.293 1.00 0.00 35 GLU A O 4
ATOM 5866 N N . SER A 1 36 ? -0.924 -7.208 -14.218 1.00 0.00 36 SER A N 4
ATOM 5867 C CA . SER A 1 36 ? -0.509 -8.623 -14.162 1.00 0.00 36 SER A CA 4
ATOM 5868 C C . SER A 1 36 ? 0.389 -8.930 -12.946 1.00 0.00 36 SER A C 4
ATOM 5869 O O . SER A 1 36 ? 0.418 -10.052 -12.438 1.00 0.00 36 SER A O 4
ATOM 5877 N N . ASN A 1 37 ? 1.094 -7.907 -12.444 1.00 0.00 37 ASN A N 4
ATOM 5878 C CA . ASN A 1 37 ? 1.951 -7.958 -11.257 1.00 0.00 37 ASN A CA 4
ATOM 5879 C C . ASN A 1 37 ? 1.205 -8.231 -9.934 1.00 0.00 37 ASN A C 4
ATOM 5880 O O . ASN A 1 37 ? 1.827 -8.668 -8.963 1.00 0.00 37 ASN A O 4
ATOM 5891 N N . CYS A 1 38 ? -0.094 -7.927 -9.862 1.00 0.00 38 CYS A N 4
ATOM 5892 C CA . CYS A 1 38 ? -0.860 -7.967 -8.611 1.00 0.00 38 CYS A CA 4
ATOM 5893 C C . CYS A 1 38 ? -1.018 -9.396 -8.049 1.00 0.00 38 CYS A C 4
ATOM 5894 O O . CYS A 1 38 ? -1.148 -10.364 -8.806 1.00 0.00 38 CYS A O 4
ATOM 5901 N N . THR A 1 39 ? -1.071 -9.531 -6.718 1.00 0.00 39 THR A N 4
ATOM 5902 C CA . THR A 1 39 ? -1.293 -10.812 -6.016 1.00 0.00 39 THR A CA 4
ATOM 5903 C C . THR A 1 39 ? -2.753 -10.962 -5.569 1.00 0.00 39 THR A C 4
ATOM 5904 O O . THR A 1 39 ? -3.510 -9.987 -5.545 1.00 0.00 39 THR A O 4
ATOM 5915 N N . ALA A 1 40 ? -3.161 -12.187 -5.211 1.00 0.00 40 ALA A N 4
ATOM 5916 C CA . ALA A 1 40 ? -4.556 -12.564 -4.938 1.00 0.00 40 ALA A CA 4
ATOM 5917 C C . ALA A 1 40 ? -5.274 -11.718 -3.860 1.00 0.00 40 ALA A C 4
ATOM 5918 O O . ALA A 1 40 ? -6.492 -11.538 -3.937 1.00 0.00 40 ALA A O 4
ATOM 5925 N N . ASP A 1 41 ? -4.533 -11.162 -2.896 1.00 0.00 41 ASP A N 4
ATOM 5926 C CA . ASP A 1 41 ? -5.044 -10.239 -1.868 1.00 0.00 41 ASP A CA 4
ATOM 5927 C C . ASP A 1 41 ? -4.293 -8.893 -1.817 1.00 0.00 41 ASP A C 4
ATOM 5928 O O . ASP A 1 41 ? -4.844 -7.911 -1.318 1.00 0.00 41 ASP A O 4
ATOM 5937 N N . GLY A 1 42 ? -3.107 -8.786 -2.432 1.00 0.00 42 GLY A N 4
ATOM 5938 C CA . GLY A 1 42 ? -2.441 -7.502 -2.681 1.00 0.00 42 GLY A CA 4
ATOM 5939 C C . GLY A 1 42 ? -3.249 -6.576 -3.586 1.00 0.00 42 GLY A C 4
ATOM 5940 O O . GLY A 1 42 ? -3.299 -5.368 -3.344 1.00 0.00 42 GLY A O 4
ATOM 5944 N N . LYS A 1 43 ? -3.963 -7.143 -4.569 1.00 0.00 43 LYS A N 4
ATOM 5945 C CA . LYS A 1 43 ? -4.966 -6.450 -5.381 1.00 0.00 43 LYS A CA 4
ATOM 5946 C C . LYS A 1 43 ? -6.078 -5.833 -4.536 1.00 0.00 43 LYS A C 4
ATOM 5947 O O . LYS A 1 43 ? -6.529 -4.732 -4.840 1.00 0.00 43 LYS A O 4
ATOM 5966 N N . GLU A 1 44 ? -6.526 -6.504 -3.478 1.00 0.00 44 GLU A N 4
ATOM 5967 C CA . GLU A 1 44 ? -7.575 -5.956 -2.618 1.00 0.00 44 GLU A CA 4
ATOM 5968 C C . GLU A 1 44 ? -7.012 -4.869 -1.689 1.00 0.00 44 GLU A C 4
ATOM 5969 O O . GLU A 1 44 ? -7.581 -3.781 -1.617 1.00 0.00 44 GLU A O 4
ATOM 5981 N N . LEU A 1 45 ? -5.854 -5.121 -1.059 1.00 0.00 45 LEU A N 4
ATOM 5982 C CA . LEU A 1 45 ? -5.117 -4.163 -0.225 1.00 0.00 45 LEU A CA 4
ATOM 5983 C C . LEU A 1 45 ? -4.874 -2.842 -0.972 1.00 0.00 45 LEU A C 4
ATOM 5984 O O . LEU A 1 45 ? -5.289 -1.787 -0.500 1.00 0.00 45 LEU A O 4
ATOM 6000 N N . LYS A 1 46 ? -4.297 -2.882 -2.178 1.00 0.00 46 LYS A N 4
ATOM 6001 C CA . LYS A 1 46 ? -4.036 -1.669 -2.972 1.00 0.00 46 LYS A CA 4
ATOM 6002 C C . LYS A 1 46 ? -5.308 -0.972 -3.468 1.00 0.00 46 LYS A C 4
ATOM 6003 O O . LYS A 1 46 ? -5.273 0.227 -3.718 1.00 0.00 46 LYS A O 4
ATOM 6022 N N . SER A 1 47 ? -6.410 -1.713 -3.625 1.00 0.00 47 SER A N 4
ATOM 6023 C CA . SER A 1 47 ? -7.708 -1.191 -4.083 1.00 0.00 47 SER A CA 4
ATOM 6024 C C . SER A 1 47 ? -8.461 -0.447 -2.971 1.00 0.00 47 SER A C 4
ATOM 6025 O O . SER A 1 47 ? -9.159 0.530 -3.247 1.00 0.00 47 SER A O 4
ATOM 6033 N N . VAL A 1 48 ? -8.268 -0.834 -1.702 1.00 0.00 48 VAL A N 4
ATOM 6034 C CA . VAL A 1 48 ? -8.819 -0.109 -0.542 1.00 0.00 48 VAL A CA 4
ATOM 6035 C C . VAL A 1 48 ? -7.921 1.039 -0.047 1.00 0.00 48 VAL A C 4
ATOM 6036 O O . VAL A 1 48 ? -8.430 1.973 0.572 1.00 0.00 48 VAL A O 4
ATOM 6049 N N . ILE A 1 49 ? -6.612 1.036 -0.353 1.00 0.00 49 ILE A N 4
ATOM 6050 C CA . ILE A 1 49 ? -5.709 2.138 0.033 1.00 0.00 49 ILE A CA 4
ATOM 6051 C C . ILE A 1 49 ? -6.266 3.514 -0.398 1.00 0.00 49 ILE A C 4
ATOM 6052 O O . ILE A 1 49 ? -6.332 4.404 0.451 1.00 0.00 49 ILE A O 4
ATOM 6068 N N . PRO A 1 50 ? -6.703 3.721 -1.661 1.00 0.00 50 PRO A N 4
ATOM 6069 C CA . PRO A 1 50 ? -7.228 5.016 -2.100 1.00 0.00 50 PRO A CA 4
ATOM 6070 C C . PRO A 1 50 ? -8.633 5.304 -1.536 1.00 0.00 50 PRO A C 4
ATOM 6071 O O . PRO A 1 50 ? -9.002 6.463 -1.360 1.00 0.00 50 PRO A O 4
ATOM 6082 N N . ASP A 1 51 ? -9.416 4.276 -1.195 1.00 0.00 51 ASP A N 4
ATOM 6083 C CA . ASP A 1 51 ? -10.714 4.426 -0.514 1.00 0.00 51 ASP A CA 4
ATOM 6084 C C . ASP A 1 51 ? -10.568 4.991 0.909 1.00 0.00 51 ASP A C 4
ATOM 6085 O O . ASP A 1 51 ? -11.433 5.744 1.368 1.00 0.00 51 ASP A O 4
ATOM 6094 N N . ALA A 1 52 ? -9.444 4.730 1.583 1.00 0.00 52 ALA A N 4
ATOM 6095 C CA . ALA A 1 52 ? -9.082 5.407 2.830 1.00 0.00 52 ALA A CA 4
ATOM 6096 C C . ALA A 1 52 ? -8.792 6.920 2.660 1.00 0.00 52 ALA A C 4
ATOM 6097 O O . ALA A 1 52 ? -8.685 7.638 3.655 1.00 0.00 52 ALA A O 4
ATOM 6104 N N . LEU A 1 53 ? -8.718 7.412 1.415 1.00 0.00 53 LEU A N 4
ATOM 6105 C CA . LEU A 1 53 ? -8.469 8.816 1.048 1.00 0.00 53 LEU A CA 4
ATOM 6106 C C . LEU A 1 53 ? -9.699 9.481 0.387 1.00 0.00 53 LEU A C 4
ATOM 6107 O O . LEU A 1 53 ? -9.712 10.698 0.199 1.00 0.00 53 LEU A O 4
ATOM 6123 N N . SER A 1 54 ? -10.732 8.694 0.049 1.00 0.00 54 SER A N 4
ATOM 6124 C CA . SER A 1 54 ? -11.916 9.124 -0.723 1.00 0.00 54 SER A CA 4
ATOM 6125 C C . SER A 1 54 ? -13.238 8.978 0.052 1.00 0.00 54 SER A C 4
ATOM 6126 O O . SER A 1 54 ? -14.168 9.761 -0.151 1.00 0.00 54 SER A O 4
ATOM 6134 N N . ASN A 1 55 ? -13.312 8.019 0.982 1.00 0.00 55 ASN A N 4
ATOM 6135 C CA . ASN A 1 55 ? -14.425 7.815 1.925 1.00 0.00 55 ASN A CA 4
ATOM 6136 C C . ASN A 1 55 ? -13.924 7.334 3.305 1.00 0.00 55 ASN A C 4
ATOM 6137 O O . ASN A 1 55 ? -14.664 6.694 4.048 1.00 0.00 55 ASN A O 4
ATOM 6148 N N . GLU A 1 56 ? -12.657 7.604 3.650 1.00 0.00 56 GLU A N 4
ATOM 6149 C CA . GLU A 1 56 ? -12.019 7.234 4.931 1.00 0.00 56 GLU A CA 4
ATOM 6150 C C . GLU A 1 56 ? -12.199 5.747 5.314 1.00 0.00 56 GLU A C 4
ATOM 6151 O O . GLU A 1 56 ? -12.266 5.392 6.493 1.00 0.00 56 GLU A O 4
ATOM 6163 N N . CYS A 1 57 ? -12.288 4.866 4.304 1.00 0.00 57 CYS A N 4
ATOM 6164 C CA . CYS A 1 57 ? -12.550 3.430 4.450 1.00 0.00 57 CYS A CA 4
ATOM 6165 C C . CYS A 1 57 ? -13.868 3.125 5.207 1.00 0.00 57 CYS A C 4
ATOM 6166 O O . CYS A 1 57 ? -13.984 2.120 5.904 1.00 0.00 57 CYS A O 4
ATOM 6173 N N . ALA A 1 58 ? -14.886 3.988 5.125 1.00 0.00 58 ALA A N 4
ATOM 6174 C CA . ALA A 1 58 ? -16.124 3.820 5.891 1.00 0.00 58 ALA A CA 4
ATOM 6175 C C . ALA A 1 58 ? -16.945 2.570 5.502 1.00 0.00 58 ALA A C 4
ATOM 6176 O O . ALA A 1 58 ? -17.627 1.995 6.355 1.00 0.00 58 ALA A O 4
ATOM 6183 N N . LYS A 1 59 ? -16.849 2.116 4.240 1.00 0.00 59 LYS A N 4
ATOM 6184 C CA . LYS A 1 59 ? -17.460 0.851 3.766 1.00 0.00 59 LYS A CA 4
ATOM 6185 C C . LYS A 1 59 ? -16.704 -0.434 4.166 1.00 0.00 59 LYS A C 4
ATOM 6186 O O . LYS A 1 59 ? -17.189 -1.543 3.933 1.00 0.00 59 LYS A O 4
ATOM 6205 N N . CYS A 1 60 ? -15.496 -0.295 4.713 1.00 0.00 60 CYS A N 4
ATOM 6206 C CA . CYS A 1 60 ? -14.566 -1.378 5.021 1.00 0.00 60 CYS A CA 4
ATOM 6207 C C . CYS A 1 60 ? -14.930 -2.151 6.303 1.00 0.00 60 CYS A C 4
ATOM 6208 O O . CYS A 1 60 ? -15.828 -1.770 7.059 1.00 0.00 60 CYS A O 4
ATOM 6215 N N . ASN A 1 61 ? -14.148 -3.198 6.587 1.00 0.00 61 ASN A N 4
ATOM 6216 C CA . ASN A 1 61 ? -14.090 -3.851 7.901 1.00 0.00 61 ASN A CA 4
ATOM 6217 C C . ASN A 1 61 ? -12.839 -3.432 8.691 1.00 0.00 61 ASN A C 4
ATOM 6218 O O . ASN A 1 61 ? -11.884 -2.889 8.136 1.00 0.00 61 ASN A O 4
ATOM 6229 N N . GLU A 1 62 ? -12.826 -3.740 9.987 1.00 0.00 62 GLU A N 4
ATOM 6230 C CA . GLU A 1 62 ? -11.767 -3.333 10.926 1.00 0.00 62 GLU A CA 4
ATOM 6231 C C . GLU A 1 62 ? -10.355 -3.799 10.533 1.00 0.00 62 GLU A C 4
ATOM 6232 O O . GLU A 1 62 ? -9.382 -3.088 10.799 1.00 0.00 62 GLU A O 4
ATOM 6244 N N . LYS A 1 63 ? -10.230 -4.957 9.865 1.00 0.00 63 LYS A N 4
ATOM 6245 C CA . LYS A 1 63 ? -8.926 -5.519 9.468 1.00 0.00 63 LYS A CA 4
ATOM 6246 C C . LYS A 1 63 ? -8.297 -4.692 8.353 1.00 0.00 63 LYS A C 4
ATOM 6247 O O . LYS A 1 63 ? -7.119 -4.352 8.419 1.00 0.00 63 LYS A O 4
ATOM 6266 N N . GLN A 1 64 ? -9.106 -4.323 7.360 1.00 0.00 64 GLN A N 4
ATOM 6267 C CA . GLN A 1 64 ? -8.719 -3.424 6.268 1.00 0.00 64 GLN A CA 4
ATOM 6268 C C . GLN A 1 64 ? -8.465 -1.993 6.767 1.00 0.00 64 GLN A C 4
ATOM 6269 O O . GLN A 1 64 ? -7.417 -1.428 6.461 1.00 0.00 64 GLN A O 4
ATOM 6283 N N . LYS A 1 65 ? -9.378 -1.434 7.577 1.00 0.00 65 LYS A N 4
ATOM 6284 C CA . LYS A 1 65 ? -9.283 -0.074 8.157 1.00 0.00 65 LYS A CA 4
ATOM 6285 C C . LYS A 1 65 ? -7.980 0.158 8.923 1.00 0.00 65 LYS A C 4
ATOM 6286 O O . LYS A 1 65 ? -7.286 1.142 8.671 1.00 0.00 65 LYS A O 4
ATOM 6305 N N . GLU A 1 66 ? -7.629 -0.746 9.840 1.00 0.00 66 GLU A N 4
ATOM 6306 C CA . GLU A 1 66 ? -6.349 -0.684 10.557 1.00 0.00 66 GLU A CA 4
ATOM 6307 C C . GLU A 1 66 ? -5.171 -1.073 9.652 1.00 0.00 66 GLU A C 4
ATOM 6308 O O . GLU A 1 66 ? -4.119 -0.435 9.712 1.00 0.00 66 GLU A O 4
ATOM 6320 N N . GLY A 1 67 ? -5.353 -2.091 8.804 1.00 0.00 67 GLY A N 4
ATOM 6321 C CA . GLY A 1 67 ? -4.333 -2.662 7.923 1.00 0.00 67 GLY A CA 4
ATOM 6322 C C . GLY A 1 67 ? -3.738 -1.666 6.931 1.00 0.00 67 GLY A C 4
ATOM 6323 O O . GLY A 1 67 ? -2.533 -1.438 6.946 1.00 0.00 67 GLY A O 4
ATOM 6327 N N . THR A 1 68 ? -4.544 -1.010 6.093 1.00 0.00 68 THR A N 4
ATOM 6328 C CA . THR A 1 68 ? -3.991 -0.035 5.138 1.00 0.00 68 THR A CA 4
ATOM 6329 C C . THR A 1 68 ? -3.398 1.186 5.833 1.00 0.00 68 THR A C 4
ATOM 6330 O O . THR A 1 68 ? -2.346 1.660 5.412 1.00 0.00 68 THR A O 4
ATOM 6341 N N . LYS A 1 69 ? -4.008 1.652 6.931 1.00 0.00 69 LYS A N 4
ATOM 6342 C CA . LYS A 1 69 ? -3.524 2.783 7.742 1.00 0.00 69 LYS A CA 4
ATOM 6343 C C . LYS A 1 69 ? -2.138 2.528 8.349 1.00 0.00 69 LYS A C 4
ATOM 6344 O O . LYS A 1 69 ? -1.285 3.411 8.295 1.00 0.00 69 LYS A O 4
ATOM 6363 N N . LYS A 1 70 ? -1.873 1.326 8.876 1.00 0.00 70 LYS A N 4
ATOM 6364 C CA . LYS A 1 70 ? -0.527 0.933 9.341 1.00 0.00 70 LYS A CA 4
ATOM 6365 C C . LYS A 1 70 ? 0.434 0.709 8.170 1.00 0.00 70 LYS A C 4
ATOM 6366 O O . LYS A 1 70 ? 1.574 1.161 8.215 1.00 0.00 70 LYS A O 4
ATOM 6385 N N . VAL A 1 71 ? 0.007 0.032 7.108 1.00 0.00 71 VAL A N 4
ATOM 6386 C CA . VAL A 1 71 ? 0.865 -0.320 5.958 1.00 0.00 71 VAL A CA 4
ATOM 6387 C C . VAL A 1 71 ? 1.382 0.908 5.219 1.00 0.00 71 VAL A C 4
ATOM 6388 O O . VAL A 1 71 ? 2.578 0.978 4.950 1.00 0.00 71 VAL A O 4
ATOM 6401 N N . LEU A 1 72 ? 0.527 1.907 4.992 1.00 0.00 72 LEU A N 4
ATOM 6402 C CA . LEU A 1 72 ? 0.894 3.217 4.442 1.00 0.00 72 LEU A CA 4
ATOM 6403 C C . LEU A 1 72 ? 2.088 3.830 5.178 1.00 0.00 72 LEU A C 4
ATOM 6404 O O . LEU A 1 72 ? 3.032 4.268 4.524 1.00 0.00 72 LEU A O 4
ATOM 6420 N N . LYS A 1 73 ? 2.091 3.784 6.519 1.00 0.00 73 LYS A N 4
ATOM 6421 C CA . LYS A 1 73 ? 3.118 4.406 7.369 1.00 0.00 73 LYS A CA 4
ATOM 6422 C C . LYS A 1 73 ? 4.475 3.710 7.222 1.00 0.00 73 LYS A C 4
ATOM 6423 O O . LYS A 1 73 ? 5.504 4.365 7.051 1.00 0.00 73 LYS A O 4
ATOM 6442 N N . HIS A 1 74 ? 4.472 2.378 7.239 1.00 0.00 74 HIS A N 4
ATOM 6443 C CA . HIS A 1 74 ? 5.657 1.548 6.976 1.00 0.00 74 HIS A CA 4
ATOM 6444 C C . HIS A 1 74 ? 6.177 1.756 5.555 1.00 0.00 74 HIS A C 4
ATOM 6445 O O . HIS A 1 74 ? 7.374 1.957 5.384 1.00 0.00 74 HIS A O 4
ATOM 6460 N N . LEU A 1 75 ? 5.308 1.760 4.542 1.00 0.00 75 LEU A N 4
ATOM 6461 C CA . LEU A 1 75 ? 5.716 1.936 3.145 1.00 0.00 75 LEU A CA 4
ATOM 6462 C C . LEU A 1 75 ? 6.426 3.283 2.934 1.00 0.00 75 LEU A C 4
ATOM 6463 O O . LEU A 1 75 ? 7.489 3.313 2.324 1.00 0.00 75 LEU A O 4
ATOM 6479 N N . ILE A 1 76 ? 5.909 4.385 3.490 1.00 0.00 76 ILE A N 4
ATOM 6480 C CA . ILE A 1 76 ? 6.590 5.692 3.418 1.00 0.00 76 ILE A CA 4
ATOM 6481 C C . ILE A 1 76 ? 7.908 5.713 4.226 1.00 0.00 76 ILE A C 4
ATOM 6482 O O . ILE A 1 76 ? 8.886 6.304 3.774 1.00 0.00 76 ILE A O 4
ATOM 6498 N N . ASN A 1 77 ? 7.984 5.011 5.369 1.00 0.00 77 ASN A N 4
ATOM 6499 C CA . ASN A 1 77 ? 9.204 4.911 6.199 1.00 0.00 77 ASN A CA 4
ATOM 6500 C C . ASN A 1 77 ? 10.281 3.939 5.657 1.00 0.00 77 ASN A C 4
ATOM 6501 O O . ASN A 1 77 ? 11.453 4.075 6.016 1.00 0.00 77 ASN A O 4
ATOM 6512 N N . HIS A 1 78 ? 9.920 2.975 4.799 1.00 0.00 78 HIS A N 4
ATOM 6513 C CA . HIS A 1 78 ? 10.817 1.891 4.334 1.00 0.00 78 HIS A CA 4
ATOM 6514 C C . HIS A 1 78 ? 10.998 1.779 2.813 1.00 0.00 78 HIS A C 4
ATOM 6515 O O . HIS A 1 78 ? 12.003 1.237 2.351 1.00 0.00 78 HIS A O 4
ATOM 6530 N N . LYS A 1 79 ? 10.060 2.317 2.033 1.00 0.00 79 LYS A N 4
ATOM 6531 C CA . LYS A 1 79 ? 10.074 2.398 0.563 1.00 0.00 79 LYS A CA 4
ATOM 6532 C C . LYS A 1 79 ? 9.729 3.820 0.090 1.00 0.00 79 LYS A C 4
ATOM 6533 O O . LYS A 1 79 ? 8.830 3.987 -0.728 1.00 0.00 79 LYS A O 4
ATOM 6552 N N . PRO A 1 80 ? 10.443 4.861 0.562 1.00 0.00 80 PRO A N 4
ATOM 6553 C CA . PRO A 1 80 ? 10.121 6.263 0.270 1.00 0.00 80 PRO A CA 4
ATOM 6554 C C . PRO A 1 80 ? 10.164 6.587 -1.235 1.00 0.00 80 PRO A C 4
ATOM 6555 O O . PRO A 1 80 ? 9.291 7.282 -1.755 1.00 0.00 80 PRO A O 4
ATOM 6566 N N . ASP A 1 81 ? 11.144 6.029 -1.954 1.00 0.00 81 ASP A N 4
ATOM 6567 C CA . ASP A 1 81 ? 11.312 6.195 -3.406 1.00 0.00 81 ASP A CA 4
ATOM 6568 C C . ASP A 1 81 ? 10.141 5.631 -4.233 1.00 0.00 81 ASP A C 4
ATOM 6569 O O . ASP A 1 81 ? 9.758 6.225 -5.245 1.00 0.00 81 ASP A O 4
ATOM 6578 N N . VAL A 1 82 ? 9.579 4.488 -3.817 1.00 0.00 82 VAL A N 4
ATOM 6579 C CA . VAL A 1 82 ? 8.406 3.853 -4.452 1.00 0.00 82 VAL A CA 4
ATOM 6580 C C . VAL A 1 82 ? 7.095 4.456 -3.949 1.00 0.00 82 VAL A C 4
ATOM 6581 O O . VAL A 1 82 ? 6.184 4.690 -4.742 1.00 0.00 82 VAL A O 4
ATOM 6594 N N . TRP A 1 83 ? 7.002 4.782 -2.658 1.00 0.00 83 TRP A N 4
ATOM 6595 C CA . TRP A 1 83 ? 5.882 5.525 -2.074 1.00 0.00 83 TRP A CA 4
ATOM 6596 C C . TRP A 1 83 ? 5.572 6.811 -2.851 1.00 0.00 83 TRP A C 4
ATOM 6597 O O . TRP A 1 83 ? 4.408 7.062 -3.154 1.00 0.00 83 TRP A O 4
ATOM 6618 N N . ALA A 1 84 ? 6.591 7.576 -3.261 1.00 0.00 84 ALA A N 4
ATOM 6619 C CA . ALA A 1 84 ? 6.422 8.768 -4.096 1.00 0.00 84 ALA A CA 4
ATOM 6620 C C . ALA A 1 84 ? 5.608 8.507 -5.385 1.00 0.00 84 ALA A C 4
ATOM 6621 O O . ALA A 1 84 ? 4.906 9.399 -5.859 1.00 0.00 84 ALA A O 4
ATOM 6628 N N . GLN A 1 85 ? 5.656 7.287 -5.932 1.00 0.00 85 GLN A N 4
ATOM 6629 C CA . GLN A 1 85 ? 4.880 6.861 -7.109 1.00 0.00 85 GLN A CA 4
ATOM 6630 C C . GLN A 1 85 ? 3.411 6.557 -6.766 1.00 0.00 85 GLN A C 4
ATOM 6631 O O . GLN A 1 85 ? 2.517 6.884 -7.549 1.00 0.00 85 GLN A O 4
ATOM 6645 N N . LEU A 1 86 ? 3.157 5.991 -5.577 1.00 0.00 86 LEU A N 4
ATOM 6646 C CA . LEU A 1 86 ? 1.806 5.788 -5.020 1.00 0.00 86 LEU A CA 4
ATOM 6647 C C . LEU A 1 86 ? 1.104 7.142 -4.869 1.00 0.00 86 LEU A C 4
ATOM 6648 O O . LEU A 1 86 ? 0.143 7.421 -5.587 1.00 0.00 86 LEU A O 4
ATOM 6664 N N . LYS A 1 87 ? 1.631 8.021 -4.001 1.00 0.00 87 LYS A N 4
ATOM 6665 C CA . LYS A 1 87 ? 1.011 9.319 -3.678 1.00 0.00 87 LYS A CA 4
ATOM 6666 C C . LYS A 1 87 ? 0.862 10.242 -4.888 1.00 0.00 87 LYS A C 4
ATOM 6667 O O . LYS A 1 87 ? -0.057 11.047 -4.920 1.00 0.00 87 LYS A O 4
ATOM 6686 N N . ALA A 1 88 ? 1.727 10.131 -5.891 1.00 0.00 88 ALA A N 4
ATOM 6687 C CA . ALA A 1 88 ? 1.648 10.960 -7.098 1.00 0.00 88 ALA A CA 4
ATOM 6688 C C . ALA A 1 88 ? 0.393 10.655 -7.930 1.00 0.00 88 ALA A C 4
ATOM 6689 O O . ALA A 1 88 ? -0.314 11.577 -8.346 1.00 0.00 88 ALA A O 4
ATOM 6696 N N . LYS A 1 89 ? 0.099 9.367 -8.157 1.00 0.00 89 LYS A N 4
ATOM 6697 C CA . LYS A 1 89 ? -1.097 8.927 -8.890 1.00 0.00 89 LYS A CA 4
ATOM 6698 C C . LYS A 1 89 ? -2.360 8.952 -8.016 1.00 0.00 89 LYS A C 4
ATOM 6699 O O . LYS A 1 89 ? -3.446 9.258 -8.510 1.00 0.00 89 LYS A O 4
ATOM 6718 N N . TYR A 1 90 ? -2.214 8.657 -6.722 1.00 0.00 90 TYR A N 4
ATOM 6719 C CA . TYR A 1 90 ? -3.317 8.574 -5.755 1.00 0.00 90 TYR A CA 4
ATOM 6720 C C . TYR A 1 90 ? -3.719 9.937 -5.158 1.00 0.00 90 TYR A C 4
ATOM 6721 O O . TYR A 1 90 ? -4.844 10.081 -4.680 1.00 0.00 90 TYR A O 4
ATOM 6739 N N . ASP A 1 91 ? -2.835 10.937 -5.199 1.00 0.00 91 ASP A N 4
ATOM 6740 C CA . ASP A 1 91 ? -3.051 12.284 -4.652 1.00 0.00 91 ASP A CA 4
ATOM 6741 C C . ASP A 1 91 ? -2.296 13.350 -5.486 1.00 0.00 91 ASP A C 4
ATOM 6742 O O . ASP A 1 91 ? -1.291 13.914 -5.035 1.00 0.00 91 ASP A O 4
ATOM 6751 N N . PRO A 1 92 ? -2.743 13.630 -6.728 1.00 0.00 92 PRO A N 4
ATOM 6752 C CA . PRO A 1 92 ? -2.048 14.527 -7.662 1.00 0.00 92 PRO A CA 4
ATOM 6753 C C . PRO A 1 92 ? -1.992 16.003 -7.213 1.00 0.00 92 PRO A C 4
ATOM 6754 O O . PRO A 1 92 ? -1.260 16.795 -7.809 1.00 0.00 92 PRO A O 4
ATOM 6765 N N . ASP A 1 93 ? -2.719 16.376 -6.156 1.00 0.00 93 ASP A N 4
ATOM 6766 C CA . ASP A 1 93 ? -2.684 17.704 -5.525 1.00 0.00 93 ASP A CA 4
ATOM 6767 C C . ASP A 1 93 ? -1.900 17.719 -4.192 1.00 0.00 93 ASP A C 4
ATOM 6768 O O . ASP A 1 93 ? -1.687 18.788 -3.614 1.00 0.00 93 ASP A O 4
ATOM 6777 N N . GLY A 1 94 ? -1.455 16.556 -3.696 1.00 0.00 94 GLY A N 4
ATOM 6778 C CA . GLY A 1 94 ? -0.760 16.397 -2.409 1.00 0.00 94 GLY A CA 4
ATOM 6779 C C . GLY A 1 94 ? -1.565 16.873 -1.188 1.00 0.00 94 GLY A C 4
ATOM 6780 O O . GLY A 1 94 ? -0.978 17.368 -0.222 1.00 0.00 94 GLY A O 4
ATOM 6784 N N . THR A 1 95 ? -2.899 16.796 -1.249 1.00 0.00 95 THR A N 4
ATOM 6785 C CA . THR A 1 95 ? -3.819 17.378 -0.251 1.00 0.00 95 THR A CA 4
ATOM 6786 C C . THR A 1 95 ? -3.895 16.574 1.053 1.00 0.00 95 THR A C 4
ATOM 6787 O O . THR A 1 95 ? -4.121 17.161 2.114 1.00 0.00 95 THR A O 4
ATOM 6798 N N . TYR A 1 96 ? -3.672 15.256 1.014 1.00 0.00 96 TYR A N 4
ATOM 6799 C CA . TYR A 1 96 ? -3.807 14.359 2.174 1.00 0.00 96 TYR A CA 4
ATOM 6800 C C . TYR A 1 96 ? -2.648 13.365 2.341 1.00 0.00 96 TYR A C 4
ATOM 6801 O O . TYR A 1 96 ? -2.398 12.940 3.468 1.00 0.00 96 TYR A O 4
ATOM 6819 N N . SER A 1 97 ? -1.871 13.062 1.295 1.00 0.00 97 SER A N 4
ATOM 6820 C CA . SER A 1 97 ? -0.616 12.295 1.404 1.00 0.00 97 SER A CA 4
ATOM 6821 C C . SER A 1 97 ? 0.381 12.936 2.384 1.00 0.00 97 SER A C 4
ATOM 6822 O O . SER A 1 97 ? 1.089 12.248 3.127 1.00 0.00 97 SER A O 4
ATOM 6830 N N . LYS A 1 98 ? 0.385 14.275 2.431 1.00 0.00 98 LYS A N 4
ATOM 6831 C CA . LYS A 1 98 ? 1.260 15.112 3.266 1.00 0.00 98 LYS A CA 4
ATOM 6832 C C . LYS A 1 98 ? 1.157 14.814 4.768 1.00 0.00 98 LYS A C 4
ATOM 6833 O O . LYS A 1 98 ? 2.170 14.841 5.467 1.00 0.00 98 LYS A O 4
ATOM 6852 N N . LYS A 1 99 ? -0.060 14.499 5.245 1.00 0.00 99 LYS A N 4
ATOM 6853 C CA . LYS A 1 99 ? -0.439 14.329 6.666 1.00 0.00 99 LYS A CA 4
ATOM 6854 C C . LYS A 1 99 ? 0.434 13.333 7.439 1.00 0.00 99 LYS A C 4
ATOM 6855 O O . LYS A 1 99 ? 0.588 13.469 8.653 1.00 0.00 99 LYS A O 4
ATOM 6874 N N . TYR A 1 100 ? 1.011 12.363 6.734 1.00 0.00 100 TYR A N 4
ATOM 6875 C CA . TYR A 1 100 ? 1.864 11.301 7.280 1.00 0.00 100 TYR A CA 4
ATOM 6876 C C . TYR A 1 100 ? 3.199 11.157 6.531 1.00 0.00 100 TYR A C 4
ATOM 6877 O O . TYR A 1 100 ? 4.154 10.649 7.121 1.00 0.00 100 TYR A O 4
ATOM 6895 N N . GLU A 1 101 ? 3.318 11.655 5.291 1.00 0.00 101 GLU A N 4
ATOM 6896 C CA . GLU A 1 101 ? 4.612 11.840 4.613 1.00 0.00 101 GLU A CA 4
ATOM 6897 C C . GLU A 1 101 ? 5.572 12.747 5.406 1.00 0.00 101 GLU A C 4
ATOM 6898 O O . GLU A 1 101 ? 6.766 12.452 5.491 1.00 0.00 101 GLU A O 4
ATOM 6910 N N . ASP A 1 102 ? 5.056 13.809 6.038 1.00 0.00 102 ASP A N 4
ATOM 6911 C CA . ASP A 1 102 ? 5.836 14.788 6.817 1.00 0.00 102 ASP A CA 4
ATOM 6912 C C . ASP A 1 102 ? 6.686 14.176 7.952 1.00 0.00 102 ASP A C 4
ATOM 6913 O O . ASP A 1 102 ? 7.662 14.796 8.384 1.00 0.00 102 ASP A O 4
ATOM 6922 N N . ARG A 1 103 ? 6.343 12.970 8.434 1.00 0.00 103 ARG A N 4
ATOM 6923 C CA . ARG A 1 103 ? 7.130 12.207 9.423 1.00 0.00 103 ARG A CA 4
ATOM 6924 C C . ARG A 1 103 ? 8.566 11.945 8.952 1.00 0.00 103 ARG A C 4
ATOM 6925 O O . ARG A 1 103 ? 9.481 11.961 9.774 1.00 0.00 103 ARG A O 4
ATOM 6946 N N . GLU A 1 104 ? 8.763 11.743 7.647 1.00 0.00 104 GLU A N 4
ATOM 6947 C CA . GLU A 1 104 ? 10.053 11.367 7.045 1.00 0.00 104 GLU A CA 4
ATOM 6948 C C . GLU A 1 104 ? 10.511 12.344 5.949 1.00 0.00 104 GLU A C 4
ATOM 6949 O O . GLU A 1 104 ? 11.674 12.752 5.933 1.00 0.00 104 GLU A O 4
ATOM 6961 N N . LYS A 1 105 ? 9.593 12.734 5.051 1.00 0.00 105 LYS A N 4
ATOM 6962 C CA . LYS A 1 105 ? 9.805 13.640 3.903 1.00 0.00 105 LYS A CA 4
ATOM 6963 C C . LYS A 1 105 ? 11.058 13.313 3.058 1.00 0.00 105 LYS A C 4
ATOM 6964 O O . LYS A 1 105 ? 11.785 14.200 2.614 1.00 0.00 105 LYS A O 4
ATOM 6983 N N . GLU A 1 106 ? 11.308 12.023 2.810 1.00 0.00 106 GLU A N 4
ATOM 6984 C CA . GLU A 1 106 ? 12.457 11.513 2.027 1.00 0.00 106 GLU A CA 4
ATOM 6985 C C . GLU A 1 106 ? 12.142 11.325 0.521 1.00 0.00 106 GLU A C 4
ATOM 6986 O O . GLU A 1 106 ? 12.692 10.441 -0.142 1.00 0.00 106 GLU A O 4
ATOM 6998 N N . LEU A 1 107 ? 11.236 12.142 -0.030 1.00 0.00 107 LEU A N 4
ATOM 6999 C CA . LEU A 1 107 ? 10.970 12.231 -1.475 1.00 0.00 107 LEU A CA 4
ATOM 7000 C C . LEU A 1 107 ? 12.199 12.683 -2.301 1.00 0.00 107 LEU A C 4
ATOM 7001 O O . LEU A 1 107 ? 13.232 13.075 -1.753 1.00 0.00 107 LEU A O 4
ATOM 7017 N N . HIS A 1 108 ? 12.067 12.665 -3.635 1.00 0.00 108 HIS A N 4
ATOM 7018 C CA . HIS A 1 108 ? 13.083 13.062 -4.633 1.00 0.00 108 HIS A CA 4
ATOM 7019 C C . HIS A 1 108 ? 13.377 14.586 -4.683 1.00 0.00 108 HIS A C 4
ATOM 7020 O O . HIS A 1 108 ? 13.258 15.219 -5.737 1.00 0.00 108 HIS A O 4
ATOM 7035 N N . GLN A 1 109 ? 13.713 15.182 -3.531 1.00 0.00 109 GLN A N 4
ATOM 7036 C CA . GLN A 1 109 ? 14.114 16.589 -3.338 1.00 0.00 109 GLN A CA 4
ATOM 7037 C C . GLN A 1 109 ? 15.270 17.014 -4.268 1.00 0.00 109 GLN A C 4
ATOM 7038 O O . GLN A 1 109 ? 15.171 18.108 -4.868 1.00 0.00 109 GLN A O 4
ATOM 7053 N N . GLU A 1 1 ? -20.322 -6.896 6.107 1.00 0.00 1 GLU A N 5
ATOM 7054 C CA . GLU A 1 1 ? -20.058 -7.844 4.995 1.00 0.00 1 GLU A CA 5
ATOM 7055 C C . GLU A 1 1 ? -19.139 -8.969 5.473 1.00 0.00 1 GLU A C 5
ATOM 7056 O O . GLU A 1 1 ? -18.110 -8.707 6.098 1.00 0.00 1 GLU A O 5
ATOM 7070 N N . GLU A 1 2 ? -19.508 -10.226 5.216 1.00 0.00 2 GLU A N 5
ATOM 7071 C CA . GLU A 1 2 ? -18.746 -11.409 5.644 1.00 0.00 2 GLU A CA 5
ATOM 7072 C C . GLU A 1 2 ? -17.380 -11.517 4.939 1.00 0.00 2 GLU A C 5
ATOM 7073 O O . GLU A 1 2 ? -17.299 -11.512 3.706 1.00 0.00 2 GLU A O 5
ATOM 7085 N N . LYS A 1 3 ? -16.319 -11.690 5.738 1.00 0.00 3 LYS A N 5
ATOM 7086 C CA . LYS A 1 3 ? -14.957 -12.083 5.331 1.00 0.00 3 LYS A CA 5
ATOM 7087 C C . LYS A 1 3 ? -14.328 -12.994 6.399 1.00 0.00 3 LYS A C 5
ATOM 7088 O O . LYS A 1 3 ? -14.886 -13.170 7.486 1.00 0.00 3 LYS A O 5
ATOM 7107 N N . TYR A 1 4 ? -13.148 -13.535 6.098 1.00 0.00 4 TYR A N 5
ATOM 7108 C CA . TYR A 1 4 ? -12.335 -14.373 6.990 1.00 0.00 4 TYR A CA 5
ATOM 7109 C C . TYR A 1 4 ? -10.949 -13.739 7.215 1.00 0.00 4 TYR A C 5
ATOM 7110 O O . TYR A 1 4 ? -10.563 -12.795 6.518 1.00 0.00 4 TYR A O 5
ATOM 7128 N N . THR A 1 5 ? -10.212 -14.221 8.219 1.00 0.00 5 THR A N 5
ATOM 7129 C CA . THR A 1 5 ? -8.905 -13.668 8.627 1.00 0.00 5 THR A CA 5
ATOM 7130 C C . THR A 1 5 ? -7.840 -13.764 7.519 1.00 0.00 5 THR A C 5
ATOM 7131 O O . THR A 1 5 ? -7.896 -14.628 6.637 1.00 0.00 5 THR A O 5
ATOM 7142 N N . THR A 1 6 ? -6.853 -12.861 7.548 1.00 0.00 6 THR A N 5
ATOM 7143 C CA . THR A 1 6 ? -5.789 -12.752 6.527 1.00 0.00 6 THR A CA 5
ATOM 7144 C C . THR A 1 6 ? -4.707 -13.814 6.745 1.00 0.00 6 THR A C 5
ATOM 7145 O O . THR A 1 6 ? -3.714 -13.563 7.427 1.00 0.00 6 THR A O 5
ATOM 7156 N N . LYS A 1 7 ? -4.903 -15.014 6.182 1.00 0.00 7 LYS A N 5
ATOM 7157 C CA . LYS A 1 7 ? -3.948 -16.134 6.216 1.00 0.00 7 LYS A CA 5
ATOM 7158 C C . LYS A 1 7 ? -4.040 -17.021 4.968 1.00 0.00 7 LYS A C 5
ATOM 7159 O O . LYS A 1 7 ? -5.067 -17.643 4.699 1.00 0.00 7 LYS A O 5
ATOM 7178 N N . TYR A 1 8 ? -2.940 -17.098 4.223 1.00 0.00 8 TYR A N 5
ATOM 7179 C CA . TYR A 1 8 ? -2.796 -17.926 3.020 1.00 0.00 8 TYR A CA 5
ATOM 7180 C C . TYR A 1 8 ? -1.356 -18.447 2.934 1.00 0.00 8 TYR A C 5
ATOM 7181 O O . TYR A 1 8 ? -0.418 -17.653 2.975 1.00 0.00 8 TYR A O 5
ATOM 7199 N N . ASP A 1 9 ? -1.177 -19.771 2.847 1.00 0.00 9 ASP A N 5
ATOM 7200 C CA . ASP A 1 9 ? 0.128 -20.465 2.796 1.00 0.00 9 ASP A CA 5
ATOM 7201 C C . ASP A 1 9 ? 1.168 -19.958 3.830 1.00 0.00 9 ASP A C 5
ATOM 7202 O O . ASP A 1 9 ? 2.350 -19.779 3.520 1.00 0.00 9 ASP A O 5
ATOM 7211 N N . ASN A 1 10 ? 0.720 -19.724 5.072 1.00 0.00 10 ASN A N 5
ATOM 7212 C CA . ASN A 1 10 ? 1.498 -19.148 6.183 1.00 0.00 10 ASN A CA 5
ATOM 7213 C C . ASN A 1 10 ? 2.112 -17.772 5.879 1.00 0.00 10 ASN A C 5
ATOM 7214 O O . ASN A 1 10 ? 3.315 -17.541 6.036 1.00 0.00 10 ASN A O 5
ATOM 7225 N N . VAL A 1 11 ? 1.240 -16.837 5.493 1.00 0.00 11 VAL A N 5
ATOM 7226 C CA . VAL A 1 11 ? 1.554 -15.418 5.265 1.00 0.00 11 VAL A CA 5
ATOM 7227 C C . VAL A 1 11 ? 0.443 -14.547 5.843 1.00 0.00 11 VAL A C 5
ATOM 7228 O O . VAL A 1 11 ? -0.730 -14.917 5.807 1.00 0.00 11 VAL A O 5
ATOM 7241 N N . ASN A 1 12 ? 0.818 -13.395 6.393 1.00 0.00 12 ASN A N 5
ATOM 7242 C CA . ASN A 1 12 ? -0.056 -12.347 6.926 1.00 0.00 12 ASN A CA 5
ATOM 7243 C C . ASN A 1 12 ? 0.487 -10.972 6.499 1.00 0.00 12 ASN A C 5
ATOM 7244 O O . ASN A 1 12 ? 1.643 -10.844 6.089 1.00 0.00 12 ASN A O 5
ATOM 7255 N N . LEU A 1 13 ? -0.312 -9.923 6.700 1.00 0.00 13 LEU A N 5
ATOM 7256 C CA . LEU A 1 13 ? 0.099 -8.531 6.497 1.00 0.00 13 LEU A CA 5
ATOM 7257 C C . LEU A 1 13 ? 1.362 -8.119 7.255 1.00 0.00 13 LEU A C 5
ATOM 7258 O O . LEU A 1 13 ? 2.183 -7.391 6.708 1.00 0.00 13 LEU A O 5
ATOM 7274 N N . ASP A 1 14 ? 1.555 -8.589 8.486 1.00 0.00 14 ASP A N 5
ATOM 7275 C CA . ASP A 1 14 ? 2.753 -8.241 9.256 1.00 0.00 14 ASP A CA 5
ATOM 7276 C C . ASP A 1 14 ? 4.053 -8.722 8.582 1.00 0.00 14 ASP A C 5
ATOM 7277 O O . ASP A 1 14 ? 5.086 -8.071 8.726 1.00 0.00 14 ASP A O 5
ATOM 7286 N N . GLU A 1 15 ? 4.010 -9.801 7.790 1.00 0.00 15 GLU A N 5
ATOM 7287 C CA . GLU A 1 15 ? 5.131 -10.221 6.939 1.00 0.00 15 GLU A CA 5
ATOM 7288 C C . GLU A 1 15 ? 5.310 -9.288 5.723 1.00 0.00 15 GLU A C 5
ATOM 7289 O O . GLU A 1 15 ? 6.437 -9.038 5.320 1.00 0.00 15 GLU A O 5
ATOM 7301 N N . ILE A 1 16 ? 4.231 -8.734 5.158 1.00 0.00 16 ILE A N 5
ATOM 7302 C CA . ILE A 1 16 ? 4.253 -7.866 3.955 1.00 0.00 16 ILE A CA 5
ATOM 7303 C C . ILE A 1 16 ? 5.131 -6.635 4.189 1.00 0.00 16 ILE A C 5
ATOM 7304 O O . ILE A 1 16 ? 6.155 -6.474 3.524 1.00 0.00 16 ILE A O 5
ATOM 7320 N N . LEU A 1 17 ? 4.832 -5.834 5.206 1.00 0.00 17 LEU A N 5
ATOM 7321 C CA . LEU A 1 17 ? 5.646 -4.658 5.573 1.00 0.00 17 LEU A CA 5
ATOM 7322 C C . LEU A 1 17 ? 7.048 -5.045 6.082 1.00 0.00 17 LEU A C 5
ATOM 7323 O O . LEU A 1 17 ? 8.012 -4.319 5.832 1.00 0.00 17 LEU A O 5
ATOM 7339 N N . ALA A 1 18 ? 7.175 -6.173 6.792 1.00 0.00 18 ALA A N 5
ATOM 7340 C CA . ALA A 1 18 ? 8.455 -6.661 7.320 1.00 0.00 18 ALA A CA 5
ATOM 7341 C C . ALA A 1 18 ? 9.393 -7.244 6.240 1.00 0.00 18 ALA A C 5
ATOM 7342 O O . ALA A 1 18 ? 10.598 -7.380 6.474 1.00 0.00 18 ALA A O 5
ATOM 7349 N N . ASN A 1 19 ? 8.856 -7.577 5.063 1.00 0.00 19 ASN A N 5
ATOM 7350 C CA . ASN A 1 19 ? 9.536 -8.268 3.975 1.00 0.00 19 ASN A CA 5
ATOM 7351 C C . ASN A 1 19 ? 9.376 -7.462 2.679 1.00 0.00 19 ASN A C 5
ATOM 7352 O O . ASN A 1 19 ? 8.496 -7.723 1.857 1.00 0.00 19 ASN A O 5
ATOM 7363 N N . ASP A 1 20 ? 10.230 -6.457 2.482 1.00 0.00 20 ASP A N 5
ATOM 7364 C CA . ASP A 1 20 ? 10.198 -5.609 1.285 1.00 0.00 20 ASP A CA 5
ATOM 7365 C C . ASP A 1 20 ? 10.274 -6.404 -0.032 1.00 0.00 20 ASP A C 5
ATOM 7366 O O . ASP A 1 20 ? 9.744 -5.961 -1.049 1.00 0.00 20 ASP A O 5
ATOM 7375 N N . ARG A 1 21 ? 10.879 -7.598 -0.010 1.00 0.00 21 ARG A N 5
ATOM 7376 C CA . ARG A 1 21 ? 10.920 -8.543 -1.143 1.00 0.00 21 ARG A CA 5
ATOM 7377 C C . ARG A 1 21 ? 9.521 -9.011 -1.574 1.00 0.00 21 ARG A C 5
ATOM 7378 O O . ARG A 1 21 ? 9.277 -9.173 -2.770 1.00 0.00 21 ARG A O 5
ATOM 7399 N N . LEU A 1 22 ? 8.593 -9.178 -0.622 1.00 0.00 22 LEU A N 5
ATOM 7400 C CA . LEU A 1 22 ? 7.158 -9.351 -0.891 1.00 0.00 22 LEU A CA 5
ATOM 7401 C C . LEU A 1 22 ? 6.537 -8.020 -1.330 1.00 0.00 22 LEU A C 5
ATOM 7402 O O . LEU A 1 22 ? 5.873 -7.957 -2.363 1.00 0.00 22 LEU A O 5
ATOM 7418 N N . LEU A 1 23 ? 6.783 -6.950 -0.562 1.00 0.00 23 LEU A N 5
ATOM 7419 C CA . LEU A 1 23 ? 6.169 -5.629 -0.748 1.00 0.00 23 LEU A CA 5
ATOM 7420 C C . LEU A 1 23 ? 6.367 -5.092 -2.178 1.00 0.00 23 LEU A C 5
ATOM 7421 O O . LEU A 1 23 ? 5.424 -4.606 -2.799 1.00 0.00 23 LEU A O 5
ATOM 7437 N N . ASN A 1 24 ? 7.564 -5.264 -2.746 1.00 0.00 24 ASN A N 5
ATOM 7438 C CA . ASN A 1 24 ? 7.900 -4.870 -4.120 1.00 0.00 24 ASN A CA 5
ATOM 7439 C C . ASN A 1 24 ? 6.911 -5.412 -5.169 1.00 0.00 24 ASN A C 5
ATOM 7440 O O . ASN A 1 24 ? 6.654 -4.721 -6.150 1.00 0.00 24 ASN A O 5
ATOM 7451 N N . LYS A 1 25 ? 6.305 -6.586 -4.953 1.00 0.00 25 LYS A N 5
ATOM 7452 C CA . LYS A 1 25 ? 5.282 -7.178 -5.841 1.00 0.00 25 LYS A CA 5
ATOM 7453 C C . LYS A 1 25 ? 3.936 -6.452 -5.713 1.00 0.00 25 LYS A C 5
ATOM 7454 O O . LYS A 1 25 ? 3.269 -6.176 -6.710 1.00 0.00 25 LYS A O 5
ATOM 7473 N N . TYR A 1 26 ? 3.566 -6.107 -4.479 1.00 0.00 26 TYR A N 5
ATOM 7474 C CA . TYR A 1 26 ? 2.319 -5.423 -4.120 1.00 0.00 26 TYR A CA 5
ATOM 7475 C C . TYR A 1 26 ? 2.288 -3.989 -4.670 1.00 0.00 26 TYR A C 5
ATOM 7476 O O . TYR A 1 26 ? 1.244 -3.540 -5.143 1.00 0.00 26 TYR A O 5
ATOM 7494 N N . VAL A 1 27 ? 3.428 -3.286 -4.677 1.00 0.00 27 VAL A N 5
ATOM 7495 C CA . VAL A 1 27 ? 3.552 -1.952 -5.303 1.00 0.00 27 VAL A CA 5
ATOM 7496 C C . VAL A 1 27 ? 3.595 -2.012 -6.825 1.00 0.00 27 VAL A C 5
ATOM 7497 O O . VAL A 1 27 ? 2.928 -1.219 -7.483 1.00 0.00 27 VAL A O 5
ATOM 7510 N N . GLN A 1 28 ? 4.282 -2.994 -7.410 1.00 0.00 28 GLN A N 5
ATOM 7511 C CA . GLN A 1 28 ? 4.363 -3.194 -8.868 1.00 0.00 28 GLN A CA 5
ATOM 7512 C C . GLN A 1 28 ? 2.986 -3.225 -9.553 1.00 0.00 28 GLN A C 5
ATOM 7513 O O . GLN A 1 28 ? 2.859 -2.790 -10.696 1.00 0.00 28 GLN A O 5
ATOM 7527 N N . CYS A 1 29 ? 1.960 -3.678 -8.822 1.00 0.00 29 CYS A N 5
ATOM 7528 C CA . CYS A 1 29 ? 0.550 -3.693 -9.207 1.00 0.00 29 CYS A CA 5
ATOM 7529 C C . CYS A 1 29 ? -0.001 -2.357 -9.749 1.00 0.00 29 CYS A C 5
ATOM 7530 O O . CYS A 1 29 ? -0.913 -2.361 -10.579 1.00 0.00 29 CYS A O 5
ATOM 7537 N N . LEU A 1 30 ? 0.567 -1.224 -9.316 1.00 0.00 30 LEU A N 5
ATOM 7538 C CA . LEU A 1 30 ? 0.230 0.115 -9.813 1.00 0.00 30 LEU A CA 5
ATOM 7539 C C . LEU A 1 30 ? 1.451 0.962 -10.234 1.00 0.00 30 LEU A C 5
ATOM 7540 O O . LEU A 1 30 ? 1.280 1.985 -10.901 1.00 0.00 30 LEU A O 5
ATOM 7556 N N . LEU A 1 31 ? 2.676 0.540 -9.885 1.00 0.00 31 LEU A N 5
ATOM 7557 C CA . LEU A 1 31 ? 3.931 1.176 -10.304 1.00 0.00 31 LEU A CA 5
ATOM 7558 C C . LEU A 1 31 ? 4.259 0.843 -11.772 1.00 0.00 31 LEU A C 5
ATOM 7559 O O . LEU A 1 31 ? 4.591 1.744 -12.544 1.00 0.00 31 LEU A O 5
ATOM 7575 N N . GLU A 1 32 ? 4.127 -0.422 -12.185 1.00 0.00 32 GLU A N 5
ATOM 7576 C CA . GLU A 1 32 ? 4.373 -0.842 -13.573 1.00 0.00 32 GLU A CA 5
ATOM 7577 C C . GLU A 1 32 ? 3.119 -0.712 -14.463 1.00 0.00 32 GLU A C 5
ATOM 7578 O O . GLU A 1 32 ? 1.995 -0.532 -13.988 1.00 0.00 32 GLU A O 5
ATOM 7590 N N . ASP A 1 33 ? 3.316 -0.828 -15.780 1.00 0.00 33 ASP A N 5
ATOM 7591 C CA . ASP A 1 33 ? 2.268 -0.724 -16.809 1.00 0.00 33 ASP A CA 5
ATOM 7592 C C . ASP A 1 33 ? 1.359 -1.977 -16.930 1.00 0.00 33 ASP A C 5
ATOM 7593 O O . ASP A 1 33 ? 0.476 -2.022 -17.788 1.00 0.00 33 ASP A O 5
ATOM 7602 N N . ASP A 1 34 ? 1.544 -2.995 -16.077 1.00 0.00 34 ASP A N 5
ATOM 7603 C CA . ASP A 1 34 ? 0.808 -4.270 -16.103 1.00 0.00 34 ASP A CA 5
ATOM 7604 C C . ASP A 1 34 ? 0.362 -4.723 -14.700 1.00 0.00 34 ASP A C 5
ATOM 7605 O O . ASP A 1 34 ? 1.061 -4.534 -13.701 1.00 0.00 34 ASP A O 5
ATOM 7614 N N . GLU A 1 35 ? -0.797 -5.387 -14.645 1.00 0.00 35 GLU A N 5
ATOM 7615 C CA . GLU A 1 35 ? -1.487 -5.795 -13.406 1.00 0.00 35 GLU A CA 5
ATOM 7616 C C . GLU A 1 35 ? -1.314 -7.281 -13.044 1.00 0.00 35 GLU A C 5
ATOM 7617 O O . GLU A 1 35 ? -1.856 -7.765 -12.051 1.00 0.00 35 GLU A O 5
ATOM 7629 N N . SER A 1 36 ? -0.501 -8.006 -13.811 1.00 0.00 36 SER A N 5
ATOM 7630 C CA . SER A 1 36 ? -0.143 -9.416 -13.565 1.00 0.00 36 SER A CA 5
ATOM 7631 C C . SER A 1 36 ? 0.556 -9.643 -12.212 1.00 0.00 36 SER A C 5
ATOM 7632 O O . SER A 1 36 ? 0.566 -10.757 -11.687 1.00 0.00 36 SER A O 5
ATOM 7640 N N . ASN A 1 37 ? 1.142 -8.582 -11.646 1.00 0.00 37 ASN A N 5
ATOM 7641 C CA . ASN A 1 37 ? 1.879 -8.589 -10.378 1.00 0.00 37 ASN A CA 5
ATOM 7642 C C . ASN A 1 37 ? 0.969 -8.551 -9.130 1.00 0.00 37 ASN A C 5
ATOM 7643 O O . ASN A 1 37 ? 1.425 -8.857 -8.028 1.00 0.00 37 ASN A O 5
ATOM 7654 N N . CYS A 1 38 ? -0.302 -8.165 -9.286 1.00 0.00 38 CYS A N 5
ATOM 7655 C CA . CYS A 1 38 ? -1.270 -8.047 -8.192 1.00 0.00 38 CYS A CA 5
ATOM 7656 C C . CYS A 1 38 ? -1.638 -9.435 -7.620 1.00 0.00 38 CYS A C 5
ATOM 7657 O O . CYS A 1 38 ? -2.257 -10.249 -8.312 1.00 0.00 38 CYS A O 5
ATOM 7664 N N . THR A 1 39 ? -1.266 -9.724 -6.367 1.00 0.00 39 THR A N 5
ATOM 7665 C CA . THR A 1 39 ? -1.607 -10.994 -5.689 1.00 0.00 39 THR A CA 5
ATOM 7666 C C . THR A 1 39 ? -3.084 -11.044 -5.267 1.00 0.00 39 THR A C 5
ATOM 7667 O O . THR A 1 39 ? -3.770 -10.018 -5.246 1.00 0.00 39 THR A O 5
ATOM 7678 N N . ALA A 1 40 ? -3.579 -12.232 -4.896 1.00 0.00 40 ALA A N 5
ATOM 7679 C CA . ALA A 1 40 ? -4.973 -12.475 -4.492 1.00 0.00 40 ALA A CA 5
ATOM 7680 C C . ALA A 1 40 ? -5.482 -11.597 -3.325 1.00 0.00 40 ALA A C 5
ATOM 7681 O O . ALA A 1 40 ? -6.686 -11.354 -3.219 1.00 0.00 40 ALA A O 5
ATOM 7688 N N . ASP A 1 41 ? -4.580 -11.091 -2.478 1.00 0.00 41 ASP A N 5
ATOM 7689 C CA . ASP A 1 41 ? -4.874 -10.174 -1.366 1.00 0.00 41 ASP A CA 5
ATOM 7690 C C . ASP A 1 41 ? -4.222 -8.788 -1.536 1.00 0.00 41 ASP A C 5
ATOM 7691 O O . ASP A 1 41 ? -4.782 -7.788 -1.079 1.00 0.00 41 ASP A O 5
ATOM 7700 N N . GLY A 1 42 ? -3.114 -8.684 -2.280 1.00 0.00 42 GLY A N 5
ATOM 7701 C CA . GLY A 1 42 ? -2.489 -7.412 -2.646 1.00 0.00 42 GLY A CA 5
ATOM 7702 C C . GLY A 1 42 ? -3.373 -6.542 -3.533 1.00 0.00 42 GLY A C 5
ATOM 7703 O O . GLY A 1 42 ? -3.436 -5.328 -3.338 1.00 0.00 42 GLY A O 5
ATOM 7707 N N . LYS A 1 43 ? -4.122 -7.163 -4.454 1.00 0.00 43 LYS A N 5
ATOM 7708 C CA . LYS A 1 43 ? -5.136 -6.493 -5.287 1.00 0.00 43 LYS A CA 5
ATOM 7709 C C . LYS A 1 43 ? -6.258 -5.833 -4.485 1.00 0.00 43 LYS A C 5
ATOM 7710 O O . LYS A 1 43 ? -6.760 -4.788 -4.886 1.00 0.00 43 LYS A O 5
ATOM 7729 N N . GLU A 1 44 ? -6.643 -6.424 -3.355 1.00 0.00 44 GLU A N 5
ATOM 7730 C CA . GLU A 1 44 ? -7.649 -5.860 -2.456 1.00 0.00 44 GLU A CA 5
ATOM 7731 C C . GLU A 1 44 ? -7.021 -4.749 -1.606 1.00 0.00 44 GLU A C 5
ATOM 7732 O O . GLU A 1 44 ? -7.557 -3.642 -1.581 1.00 0.00 44 GLU A O 5
ATOM 7744 N N . LEU A 1 45 ? -5.844 -4.994 -1.007 1.00 0.00 45 LEU A N 5
ATOM 7745 C CA . LEU A 1 45 ? -5.072 -4.020 -0.228 1.00 0.00 45 LEU A CA 5
ATOM 7746 C C . LEU A 1 45 ? -4.846 -2.724 -1.017 1.00 0.00 45 LEU A C 5
ATOM 7747 O O . LEU A 1 45 ? -5.257 -1.654 -0.575 1.00 0.00 45 LEU A O 5
ATOM 7763 N N . LYS A 1 46 ? -4.292 -2.802 -2.231 1.00 0.00 46 LYS A N 5
ATOM 7764 C CA . LYS A 1 46 ? -4.025 -1.616 -3.063 1.00 0.00 46 LYS A CA 5
ATOM 7765 C C . LYS A 1 46 ? -5.292 -0.897 -3.531 1.00 0.00 46 LYS A C 5
ATOM 7766 O O . LYS A 1 46 ? -5.237 0.297 -3.813 1.00 0.00 46 LYS A O 5
ATOM 7785 N N . SER A 1 47 ? -6.412 -1.616 -3.637 1.00 0.00 47 SER A N 5
ATOM 7786 C CA . SER A 1 47 ? -7.710 -1.078 -4.074 1.00 0.00 47 SER A CA 5
ATOM 7787 C C . SER A 1 47 ? -8.435 -0.334 -2.945 1.00 0.00 47 SER A C 5
ATOM 7788 O O . SER A 1 47 ? -9.140 0.645 -3.198 1.00 0.00 47 SER A O 5
ATOM 7796 N N . VAL A 1 48 ? -8.204 -0.726 -1.685 1.00 0.00 48 VAL A N 5
ATOM 7797 C CA . VAL A 1 48 ? -8.727 -0.018 -0.506 1.00 0.00 48 VAL A CA 5
ATOM 7798 C C . VAL A 1 48 ? -7.810 1.117 -0.011 1.00 0.00 48 VAL A C 5
ATOM 7799 O O . VAL A 1 48 ? -8.299 2.047 0.631 1.00 0.00 48 VAL A O 5
ATOM 7812 N N . ILE A 1 49 ? -6.506 1.110 -0.341 1.00 0.00 49 ILE A N 5
ATOM 7813 C CA . ILE A 1 49 ? -5.586 2.203 0.031 1.00 0.00 49 ILE A CA 5
ATOM 7814 C C . ILE A 1 49 ? -6.133 3.582 -0.397 1.00 0.00 49 ILE A C 5
ATOM 7815 O O . ILE A 1 49 ? -6.182 4.477 0.449 1.00 0.00 49 ILE A O 5
ATOM 7831 N N . PRO A 1 50 ? -6.581 3.790 -1.657 1.00 0.00 50 PRO A N 5
ATOM 7832 C CA . PRO A 1 50 ? -7.101 5.087 -2.091 1.00 0.00 50 PRO A CA 5
ATOM 7833 C C . PRO A 1 50 ? -8.494 5.384 -1.504 1.00 0.00 50 PRO A C 5
ATOM 7834 O O . PRO A 1 50 ? -8.846 6.546 -1.310 1.00 0.00 50 PRO A O 5
ATOM 7845 N N . ASP A 1 51 ? -9.284 4.360 -1.160 1.00 0.00 51 ASP A N 5
ATOM 7846 C CA . ASP A 1 51 ? -10.575 4.515 -0.465 1.00 0.00 51 ASP A CA 5
ATOM 7847 C C . ASP A 1 51 ? -10.412 5.118 0.939 1.00 0.00 51 ASP A C 5
ATOM 7848 O O . ASP A 1 51 ? -11.262 5.900 1.376 1.00 0.00 51 ASP A O 5
ATOM 7857 N N . ALA A 1 52 ? -9.293 4.851 1.620 1.00 0.00 52 ALA A N 5
ATOM 7858 C CA . ALA A 1 52 ? -8.929 5.525 2.869 1.00 0.00 52 ALA A CA 5
ATOM 7859 C C . ALA A 1 52 ? -8.663 7.041 2.700 1.00 0.00 52 ALA A C 5
ATOM 7860 O O . ALA A 1 52 ? -8.593 7.767 3.693 1.00 0.00 52 ALA A O 5
ATOM 7867 N N . LEU A 1 53 ? -8.570 7.527 1.455 1.00 0.00 53 LEU A N 5
ATOM 7868 C CA . LEU A 1 53 ? -8.352 8.931 1.078 1.00 0.00 53 LEU A CA 5
ATOM 7869 C C . LEU A 1 53 ? -9.599 9.558 0.407 1.00 0.00 53 LEU A C 5
ATOM 7870 O O . LEU A 1 53 ? -9.643 10.773 0.201 1.00 0.00 53 LEU A O 5
ATOM 7886 N N . SER A 1 54 ? -10.612 8.742 0.079 1.00 0.00 54 SER A N 5
ATOM 7887 C CA . SER A 1 54 ? -11.808 9.127 -0.695 1.00 0.00 54 SER A CA 5
ATOM 7888 C C . SER A 1 54 ? -13.100 9.077 0.138 1.00 0.00 54 SER A C 5
ATOM 7889 O O . SER A 1 54 ? -13.981 9.928 -0.004 1.00 0.00 54 SER A O 5
ATOM 7897 N N . ASN A 1 55 ? -13.185 8.109 1.056 1.00 0.00 55 ASN A N 5
ATOM 7898 C CA . ASN A 1 55 ? -14.305 7.873 1.977 1.00 0.00 55 ASN A CA 5
ATOM 7899 C C . ASN A 1 55 ? -13.809 7.358 3.346 1.00 0.00 55 ASN A C 5
ATOM 7900 O O . ASN A 1 55 ? -14.554 6.694 4.062 1.00 0.00 55 ASN A O 5
ATOM 7911 N N . GLU A 1 56 ? -12.548 7.628 3.709 1.00 0.00 56 GLU A N 5
ATOM 7912 C CA . GLU A 1 56 ? -11.927 7.253 4.995 1.00 0.00 56 GLU A CA 5
ATOM 7913 C C . GLU A 1 56 ? -12.105 5.762 5.367 1.00 0.00 56 GLU A C 5
ATOM 7914 O O . GLU A 1 56 ? -12.215 5.402 6.540 1.00 0.00 56 GLU A O 5
ATOM 7926 N N . CYS A 1 57 ? -12.150 4.885 4.352 1.00 0.00 57 CYS A N 5
ATOM 7927 C CA . CYS A 1 57 ? -12.427 3.446 4.479 1.00 0.00 57 CYS A CA 5
ATOM 7928 C C . CYS A 1 57 ? -13.780 3.130 5.165 1.00 0.00 57 CYS A C 5
ATOM 7929 O O . CYS A 1 57 ? -13.939 2.092 5.801 1.00 0.00 57 CYS A O 5
ATOM 7936 N N . ALA A 1 58 ? -14.785 4.007 5.081 1.00 0.00 58 ALA A N 5
ATOM 7937 C CA . ALA A 1 58 ? -16.053 3.830 5.792 1.00 0.00 58 ALA A CA 5
ATOM 7938 C C . ALA A 1 58 ? -16.863 2.594 5.348 1.00 0.00 58 ALA A C 5
ATOM 7939 O O . ALA A 1 58 ? -17.580 2.002 6.159 1.00 0.00 58 ALA A O 5
ATOM 7946 N N . LYS A 1 59 ? -16.713 2.167 4.085 1.00 0.00 59 LYS A N 5
ATOM 7947 C CA . LYS A 1 59 ? -17.316 0.935 3.538 1.00 0.00 59 LYS A CA 5
ATOM 7948 C C . LYS A 1 59 ? -16.569 -0.360 3.919 1.00 0.00 59 LYS A C 5
ATOM 7949 O O . LYS A 1 59 ? -17.057 -1.455 3.634 1.00 0.00 59 LYS A O 5
ATOM 7968 N N . CYS A 1 60 ? -15.389 -0.255 4.533 1.00 0.00 60 CYS A N 5
ATOM 7969 C CA . CYS A 1 60 ? -14.508 -1.366 4.875 1.00 0.00 60 CYS A CA 5
ATOM 7970 C C . CYS A 1 60 ? -14.972 -2.151 6.112 1.00 0.00 60 CYS A C 5
ATOM 7971 O O . CYS A 1 60 ? -15.713 -1.652 6.962 1.00 0.00 60 CYS A O 5
ATOM 7978 N N . ASN A 1 61 ? -14.417 -3.353 6.257 1.00 0.00 61 ASN A N 5
ATOM 7979 C CA . ASN A 1 61 ? -14.339 -4.081 7.533 1.00 0.00 61 ASN A CA 5
ATOM 7980 C C . ASN A 1 61 ? -13.080 -3.666 8.311 1.00 0.00 61 ASN A C 5
ATOM 7981 O O . ASN A 1 61 ? -12.090 -3.220 7.725 1.00 0.00 61 ASN A O 5
ATOM 7992 N N . GLU A 1 62 ? -13.100 -3.836 9.634 1.00 0.00 62 GLU A N 5
ATOM 7993 C CA . GLU A 1 62 ? -12.047 -3.370 10.547 1.00 0.00 62 GLU A CA 5
ATOM 7994 C C . GLU A 1 62 ? -10.652 -3.933 10.230 1.00 0.00 62 GLU A C 5
ATOM 7995 O O . GLU A 1 62 ? -9.657 -3.235 10.435 1.00 0.00 62 GLU A O 5
ATOM 8007 N N . LYS A 1 63 ? -10.571 -5.147 9.659 1.00 0.00 63 LYS A N 5
ATOM 8008 C CA . LYS A 1 63 ? -9.290 -5.739 9.233 1.00 0.00 63 LYS A CA 5
ATOM 8009 C C . LYS A 1 63 ? -8.599 -4.881 8.170 1.00 0.00 63 LYS A C 5
ATOM 8010 O O . LYS A 1 63 ? -7.392 -4.660 8.239 1.00 0.00 63 LYS A O 5
ATOM 8029 N N . GLN A 1 64 ? -9.372 -4.370 7.210 1.00 0.00 64 GLN A N 5
ATOM 8030 C CA . GLN A 1 64 ? -8.880 -3.494 6.141 1.00 0.00 64 GLN A CA 5
ATOM 8031 C C . GLN A 1 64 ? -8.627 -2.068 6.652 1.00 0.00 64 GLN A C 5
ATOM 8032 O O . GLN A 1 64 ? -7.567 -1.515 6.364 1.00 0.00 64 GLN A O 5
ATOM 8046 N N . LYS A 1 65 ? -9.541 -1.514 7.469 1.00 0.00 65 LYS A N 5
ATOM 8047 C CA . LYS A 1 65 ? -9.401 -0.179 8.097 1.00 0.00 65 LYS A CA 5
ATOM 8048 C C . LYS A 1 65 ? -8.087 -0.022 8.862 1.00 0.00 65 LYS A C 5
ATOM 8049 O O . LYS A 1 65 ? -7.337 0.919 8.609 1.00 0.00 65 LYS A O 5
ATOM 8068 N N . GLU A 1 66 ? -7.797 -0.932 9.796 1.00 0.00 66 GLU A N 5
ATOM 8069 C CA . GLU A 1 66 ? -6.543 -0.915 10.555 1.00 0.00 66 GLU A CA 5
ATOM 8070 C C . GLU A 1 66 ? -5.362 -1.343 9.670 1.00 0.00 66 GLU A C 5
ATOM 8071 O O . GLU A 1 66 ? -4.303 -0.716 9.730 1.00 0.00 66 GLU A O 5
ATOM 8083 N N . GLY A 1 67 ? -5.557 -2.352 8.811 1.00 0.00 67 GLY A N 5
ATOM 8084 C CA . GLY A 1 67 ? -4.536 -2.903 7.920 1.00 0.00 67 GLY A CA 5
ATOM 8085 C C . GLY A 1 67 ? -3.891 -1.858 7.012 1.00 0.00 67 GLY A C 5
ATOM 8086 O O . GLY A 1 67 ? -2.683 -1.642 7.095 1.00 0.00 67 GLY A O 5
ATOM 8090 N N . THR A 1 68 ? -4.659 -1.146 6.185 1.00 0.00 68 THR A N 5
ATOM 8091 C CA . THR A 1 68 ? -4.068 -0.107 5.323 1.00 0.00 68 THR A CA 5
ATOM 8092 C C . THR A 1 68 ? -3.537 1.080 6.122 1.00 0.00 68 THR A C 5
ATOM 8093 O O . THR A 1 68 ? -2.494 1.618 5.761 1.00 0.00 68 THR A O 5
ATOM 8104 N N . LYS A 1 69 ? -4.183 1.462 7.234 1.00 0.00 69 LYS A N 5
ATOM 8105 C CA . LYS A 1 69 ? -3.738 2.578 8.089 1.00 0.00 69 LYS A CA 5
ATOM 8106 C C . LYS A 1 69 ? -2.348 2.345 8.697 1.00 0.00 69 LYS A C 5
ATOM 8107 O O . LYS A 1 69 ? -1.533 3.268 8.700 1.00 0.00 69 LYS A O 5
ATOM 8126 N N . LYS A 1 70 ? -2.033 1.125 9.157 1.00 0.00 70 LYS A N 5
ATOM 8127 C CA . LYS A 1 70 ? -0.661 0.771 9.575 1.00 0.00 70 LYS A CA 5
ATOM 8128 C C . LYS A 1 70 ? 0.279 0.597 8.381 1.00 0.00 70 LYS A C 5
ATOM 8129 O O . LYS A 1 70 ? 1.382 1.141 8.395 1.00 0.00 70 LYS A O 5
ATOM 8148 N N . VAL A 1 71 ? -0.131 -0.107 7.328 1.00 0.00 71 VAL A N 5
ATOM 8149 C CA . VAL A 1 71 ? 0.712 -0.372 6.138 1.00 0.00 71 VAL A CA 5
ATOM 8150 C C . VAL A 1 71 ? 1.167 0.891 5.413 1.00 0.00 71 VAL A C 5
ATOM 8151 O O . VAL A 1 71 ? 2.358 0.994 5.113 1.00 0.00 71 VAL A O 5
ATOM 8164 N N . LEU A 1 72 ? 0.280 1.864 5.173 1.00 0.00 72 LEU A N 5
ATOM 8165 C CA . LEU A 1 72 ? 0.626 3.066 4.405 1.00 0.00 72 LEU A CA 5
ATOM 8166 C C . LEU A 1 72 ? 1.824 3.818 4.996 1.00 0.00 72 LEU A C 5
ATOM 8167 O O . LEU A 1 72 ? 2.665 4.292 4.235 1.00 0.00 72 LEU A O 5
ATOM 8183 N N . LYS A 1 73 ? 1.950 3.842 6.333 1.00 0.00 73 LYS A N 5
ATOM 8184 C CA . LYS A 1 73 ? 3.052 4.493 7.049 1.00 0.00 73 LYS A CA 5
ATOM 8185 C C . LYS A 1 73 ? 4.366 3.743 6.876 1.00 0.00 73 LYS A C 5
ATOM 8186 O O . LYS A 1 73 ? 5.408 4.347 6.619 1.00 0.00 73 LYS A O 5
ATOM 8205 N N . HIS A 1 74 ? 4.332 2.414 6.992 1.00 0.00 74 HIS A N 5
ATOM 8206 C CA . HIS A 1 74 ? 5.528 1.598 6.787 1.00 0.00 74 HIS A CA 5
ATOM 8207 C C . HIS A 1 74 ? 6.035 1.749 5.350 1.00 0.00 74 HIS A C 5
ATOM 8208 O O . HIS A 1 74 ? 7.231 1.910 5.143 1.00 0.00 74 HIS A O 5
ATOM 8223 N N . LEU A 1 75 ? 5.137 1.770 4.366 1.00 0.00 75 LEU A N 5
ATOM 8224 C CA . LEU A 1 75 ? 5.479 1.947 2.953 1.00 0.00 75 LEU A CA 5
ATOM 8225 C C . LEU A 1 75 ? 6.241 3.260 2.694 1.00 0.00 75 LEU A C 5
ATOM 8226 O O . LEU A 1 75 ? 7.301 3.226 2.073 1.00 0.00 75 LEU A O 5
ATOM 8242 N N . ILE A 1 76 ? 5.779 4.396 3.228 1.00 0.00 76 ILE A N 5
ATOM 8243 C CA . ILE A 1 76 ? 6.510 5.678 3.139 1.00 0.00 76 ILE A CA 5
ATOM 8244 C C . ILE A 1 76 ? 7.855 5.651 3.891 1.00 0.00 76 ILE A C 5
ATOM 8245 O O . ILE A 1 76 ? 8.827 6.251 3.432 1.00 0.00 76 ILE A O 5
ATOM 8261 N N . ASN A 1 77 ? 7.951 4.910 5.002 1.00 0.00 77 ASN A N 5
ATOM 8262 C CA . ASN A 1 77 ? 9.191 4.758 5.784 1.00 0.00 77 ASN A CA 5
ATOM 8263 C C . ASN A 1 77 ? 10.237 3.823 5.139 1.00 0.00 77 ASN A C 5
ATOM 8264 O O . ASN A 1 77 ? 11.438 4.063 5.282 1.00 0.00 77 ASN A O 5
ATOM 8275 N N . HIS A 1 78 ? 9.800 2.767 4.442 1.00 0.00 78 HIS A N 5
ATOM 8276 C CA . HIS A 1 78 ? 10.656 1.660 3.966 1.00 0.00 78 HIS A CA 5
ATOM 8277 C C . HIS A 1 78 ? 10.821 1.584 2.445 1.00 0.00 78 HIS A C 5
ATOM 8278 O O . HIS A 1 78 ? 11.801 1.013 1.961 1.00 0.00 78 HIS A O 5
ATOM 8293 N N . LYS A 1 79 ? 9.902 2.188 1.689 1.00 0.00 79 LYS A N 5
ATOM 8294 C CA . LYS A 1 79 ? 9.928 2.315 0.225 1.00 0.00 79 LYS A CA 5
ATOM 8295 C C . LYS A 1 79 ? 9.667 3.769 -0.200 1.00 0.00 79 LYS A C 5
ATOM 8296 O O . LYS A 1 79 ? 8.766 4.011 -0.995 1.00 0.00 79 LYS A O 5
ATOM 8315 N N . PRO A 1 80 ? 10.451 4.749 0.288 1.00 0.00 80 PRO A N 5
ATOM 8316 C CA . PRO A 1 80 ? 10.217 6.179 0.036 1.00 0.00 80 PRO A CA 5
ATOM 8317 C C . PRO A 1 80 ? 10.265 6.540 -1.462 1.00 0.00 80 PRO A C 5
ATOM 8318 O O . PRO A 1 80 ? 9.445 7.320 -1.947 1.00 0.00 80 PRO A O 5
ATOM 8329 N N . ASP A 1 81 ? 11.188 5.929 -2.213 1.00 0.00 81 ASP A N 5
ATOM 8330 C CA . ASP A 1 81 ? 11.330 6.121 -3.666 1.00 0.00 81 ASP A CA 5
ATOM 8331 C C . ASP A 1 81 ? 10.112 5.633 -4.477 1.00 0.00 81 ASP A C 5
ATOM 8332 O O . ASP A 1 81 ? 9.707 6.283 -5.444 1.00 0.00 81 ASP A O 5
ATOM 8341 N N . VAL A 1 82 ? 9.515 4.496 -4.096 1.00 0.00 82 VAL A N 5
ATOM 8342 C CA . VAL A 1 82 ? 8.299 3.951 -4.735 1.00 0.00 82 VAL A CA 5
ATOM 8343 C C . VAL A 1 82 ? 7.031 4.620 -4.197 1.00 0.00 82 VAL A C 5
ATOM 8344 O O . VAL A 1 82 ? 6.106 4.898 -4.958 1.00 0.00 82 VAL A O 5
ATOM 8357 N N . TRP A 1 83 ? 6.999 4.948 -2.907 1.00 0.00 83 TRP A N 5
ATOM 8358 C CA . TRP A 1 83 ? 5.940 5.734 -2.273 1.00 0.00 83 TRP A CA 5
ATOM 8359 C C . TRP A 1 83 ? 5.652 7.044 -3.017 1.00 0.00 83 TRP A C 5
ATOM 8360 O O . TRP A 1 83 ? 4.488 7.358 -3.256 1.00 0.00 83 TRP A O 5
ATOM 8381 N N . ALA A 1 84 ? 6.684 7.767 -3.465 1.00 0.00 84 ALA A N 5
ATOM 8382 C CA . ALA A 1 84 ? 6.525 8.967 -4.292 1.00 0.00 84 ALA A CA 5
ATOM 8383 C C . ALA A 1 84 ? 5.685 8.726 -5.567 1.00 0.00 84 ALA A C 5
ATOM 8384 O O . ALA A 1 84 ? 4.984 9.631 -6.015 1.00 0.00 84 ALA A O 5
ATOM 8391 N N . GLN A 1 85 ? 5.704 7.510 -6.123 1.00 0.00 85 GLN A N 5
ATOM 8392 C CA . GLN A 1 85 ? 4.884 7.101 -7.275 1.00 0.00 85 GLN A CA 5
ATOM 8393 C C . GLN A 1 85 ? 3.428 6.810 -6.870 1.00 0.00 85 GLN A C 5
ATOM 8394 O O . GLN A 1 85 ? 2.504 7.190 -7.593 1.00 0.00 85 GLN A O 5
ATOM 8408 N N . LEU A 1 86 ? 3.224 6.201 -5.693 1.00 0.00 86 LEU A N 5
ATOM 8409 C CA . LEU A 1 86 ? 1.896 5.995 -5.082 1.00 0.00 86 LEU A CA 5
ATOM 8410 C C . LEU A 1 86 ? 1.203 7.346 -4.880 1.00 0.00 86 LEU A C 5
ATOM 8411 O O . LEU A 1 86 ? 0.213 7.632 -5.553 1.00 0.00 86 LEU A O 5
ATOM 8427 N N . LYS A 1 87 ? 1.763 8.217 -4.025 1.00 0.00 87 LYS A N 5
ATOM 8428 C CA . LYS A 1 87 ? 1.150 9.507 -3.666 1.00 0.00 87 LYS A CA 5
ATOM 8429 C C . LYS A 1 87 ? 0.950 10.442 -4.859 1.00 0.00 87 LYS A C 5
ATOM 8430 O O . LYS A 1 87 ? 0.021 11.234 -4.856 1.00 0.00 87 LYS A O 5
ATOM 8449 N N . ALA A 1 88 ? 1.784 10.350 -5.889 1.00 0.00 88 ALA A N 5
ATOM 8450 C CA . ALA A 1 88 ? 1.660 11.180 -7.091 1.00 0.00 88 ALA A CA 5
ATOM 8451 C C . ALA A 1 88 ? 0.392 10.851 -7.898 1.00 0.00 88 ALA A C 5
ATOM 8452 O O . ALA A 1 88 ? -0.346 11.756 -8.295 1.00 0.00 88 ALA A O 5
ATOM 8459 N N . LYS A 1 89 ? 0.120 9.557 -8.114 1.00 0.00 89 LYS A N 5
ATOM 8460 C CA . LYS A 1 89 ? -1.088 9.079 -8.803 1.00 0.00 89 LYS A CA 5
ATOM 8461 C C . LYS A 1 89 ? -2.329 9.136 -7.902 1.00 0.00 89 LYS A C 5
ATOM 8462 O O . LYS A 1 89 ? -3.424 9.439 -8.376 1.00 0.00 89 LYS A O 5
ATOM 8481 N N . TYR A 1 90 ? -2.156 8.866 -6.607 1.00 0.00 90 TYR A N 5
ATOM 8482 C CA . TYR A 1 90 ? -3.241 8.770 -5.621 1.00 0.00 90 TYR A CA 5
ATOM 8483 C C . TYR A 1 90 ? -3.630 10.122 -4.996 1.00 0.00 90 TYR A C 5
ATOM 8484 O O . TYR A 1 90 ? -4.729 10.248 -4.458 1.00 0.00 90 TYR A O 5
ATOM 8502 N N . ASP A 1 91 ? -2.764 11.137 -5.078 1.00 0.00 91 ASP A N 5
ATOM 8503 C CA . ASP A 1 91 ? -2.967 12.471 -4.504 1.00 0.00 91 ASP A CA 5
ATOM 8504 C C . ASP A 1 91 ? -2.237 13.554 -5.339 1.00 0.00 91 ASP A C 5
ATOM 8505 O O . ASP A 1 91 ? -1.159 14.028 -4.958 1.00 0.00 91 ASP A O 5
ATOM 8514 N N . PRO A 1 92 ? -2.785 13.945 -6.507 1.00 0.00 92 PRO A N 5
ATOM 8515 C CA . PRO A 1 92 ? -2.099 14.792 -7.491 1.00 0.00 92 PRO A CA 5
ATOM 8516 C C . PRO A 1 92 ? -1.789 16.230 -7.030 1.00 0.00 92 PRO A C 5
ATOM 8517 O O . PRO A 1 92 ? -1.067 16.945 -7.730 1.00 0.00 92 PRO A O 5
ATOM 8528 N N . ASP A 1 93 ? -2.283 16.663 -5.862 1.00 0.00 93 ASP A N 5
ATOM 8529 C CA . ASP A 1 93 ? -1.948 17.956 -5.235 1.00 0.00 93 ASP A CA 5
ATOM 8530 C C . ASP A 1 93 ? -1.210 17.817 -3.885 1.00 0.00 93 ASP A C 5
ATOM 8531 O O . ASP A 1 93 ? -0.750 18.811 -3.319 1.00 0.00 93 ASP A O 5
ATOM 8540 N N . GLY A 1 94 ? -1.084 16.593 -3.359 1.00 0.00 94 GLY A N 5
ATOM 8541 C CA . GLY A 1 94 ? -0.513 16.310 -2.038 1.00 0.00 94 GLY A CA 5
ATOM 8542 C C . GLY A 1 94 ? -1.358 16.812 -0.856 1.00 0.00 94 GLY A C 5
ATOM 8543 O O . GLY A 1 94 ? -0.802 17.051 0.220 1.00 0.00 94 GLY A O 5
ATOM 8547 N N . THR A 1 95 ? -2.665 17.036 -1.049 1.00 0.00 95 THR A N 5
ATOM 8548 C CA . THR A 1 95 ? -3.594 17.599 -0.046 1.00 0.00 95 THR A CA 5
ATOM 8549 C C . THR A 1 95 ? -3.711 16.766 1.238 1.00 0.00 95 THR A C 5
ATOM 8550 O O . THR A 1 95 ? -3.860 17.339 2.320 1.00 0.00 95 THR A O 5
ATOM 8561 N N . TYR A 1 96 ? -3.622 15.434 1.151 1.00 0.00 96 TYR A N 5
ATOM 8562 C CA . TYR A 1 96 ? -3.841 14.511 2.277 1.00 0.00 96 TYR A CA 5
ATOM 8563 C C . TYR A 1 96 ? -2.720 13.479 2.463 1.00 0.00 96 TYR A C 5
ATOM 8564 O O . TYR A 1 96 ? -2.570 12.962 3.570 1.00 0.00 96 TYR A O 5
ATOM 8582 N N . SER A 1 97 ? -1.872 13.228 1.459 1.00 0.00 97 SER A N 5
ATOM 8583 C CA . SER A 1 97 ? -0.665 12.401 1.618 1.00 0.00 97 SER A CA 5
ATOM 8584 C C . SER A 1 97 ? 0.288 12.963 2.684 1.00 0.00 97 SER A C 5
ATOM 8585 O O . SER A 1 97 ? 0.889 12.219 3.463 1.00 0.00 97 SER A O 5
ATOM 8593 N N . LYS A 1 98 ? 0.379 14.301 2.765 1.00 0.00 98 LYS A N 5
ATOM 8594 C CA . LYS A 1 98 ? 1.251 15.049 3.685 1.00 0.00 98 LYS A CA 5
ATOM 8595 C C . LYS A 1 98 ? 1.023 14.722 5.167 1.00 0.00 98 LYS A C 5
ATOM 8596 O O . LYS A 1 98 ? 1.969 14.765 5.950 1.00 0.00 98 LYS A O 5
ATOM 8615 N N . LYS A 1 99 ? -0.212 14.361 5.542 1.00 0.00 99 LYS A N 5
ATOM 8616 C CA . LYS A 1 99 ? -0.660 14.089 6.926 1.00 0.00 99 LYS A CA 5
ATOM 8617 C C . LYS A 1 99 ? 0.159 13.006 7.651 1.00 0.00 99 LYS A C 5
ATOM 8618 O O . LYS A 1 99 ? 0.211 13.003 8.881 1.00 0.00 99 LYS A O 5
ATOM 8637 N N . TYR A 1 100 ? 0.813 12.120 6.896 1.00 0.00 100 TYR A N 5
ATOM 8638 C CA . TYR A 1 100 ? 1.675 11.035 7.389 1.00 0.00 100 TYR A CA 5
ATOM 8639 C C . TYR A 1 100 ? 2.997 10.914 6.602 1.00 0.00 100 TYR A C 5
ATOM 8640 O O . TYR A 1 100 ? 3.972 10.396 7.142 1.00 0.00 100 TYR A O 5
ATOM 8658 N N . GLU A 1 101 ? 3.095 11.439 5.375 1.00 0.00 101 GLU A N 5
ATOM 8659 C CA . GLU A 1 101 ? 4.370 11.566 4.645 1.00 0.00 101 GLU A CA 5
ATOM 8660 C C . GLU A 1 101 ? 5.367 12.533 5.324 1.00 0.00 101 GLU A C 5
ATOM 8661 O O . GLU A 1 101 ? 6.576 12.284 5.316 1.00 0.00 101 GLU A O 5
ATOM 8673 N N . ASP A 1 102 ? 4.870 13.583 5.991 1.00 0.00 102 ASP A N 5
ATOM 8674 C CA . ASP A 1 102 ? 5.675 14.576 6.725 1.00 0.00 102 ASP A CA 5
ATOM 8675 C C . ASP A 1 102 ? 6.513 13.969 7.870 1.00 0.00 102 ASP A C 5
ATOM 8676 O O . ASP A 1 102 ? 7.530 14.544 8.267 1.00 0.00 102 ASP A O 5
ATOM 8685 N N . ARG A 1 103 ? 6.107 12.796 8.386 1.00 0.00 103 ARG A N 5
ATOM 8686 C CA . ARG A 1 103 ? 6.827 12.027 9.418 1.00 0.00 103 ARG A CA 5
ATOM 8687 C C . ARG A 1 103 ? 8.290 11.747 9.053 1.00 0.00 103 ARG A C 5
ATOM 8688 O O . ARG A 1 103 ? 9.135 11.713 9.946 1.00 0.00 103 ARG A O 5
ATOM 8709 N N . GLU A 1 104 ? 8.594 11.584 7.761 1.00 0.00 104 GLU A N 5
ATOM 8710 C CA . GLU A 1 104 ? 9.942 11.257 7.269 1.00 0.00 104 GLU A CA 5
ATOM 8711 C C . GLU A 1 104 ? 10.431 12.199 6.157 1.00 0.00 104 GLU A C 5
ATOM 8712 O O . GLU A 1 104 ? 11.577 12.648 6.215 1.00 0.00 104 GLU A O 5
ATOM 8724 N N . LYS A 1 105 ? 9.576 12.519 5.167 1.00 0.00 105 LYS A N 5
ATOM 8725 C CA . LYS A 1 105 ? 9.878 13.338 3.969 1.00 0.00 105 LYS A CA 5
ATOM 8726 C C . LYS A 1 105 ? 11.286 13.142 3.369 1.00 0.00 105 LYS A C 5
ATOM 8727 O O . LYS A 1 105 ? 12.000 14.099 3.063 1.00 0.00 105 LYS A O 5
ATOM 8746 N N . GLU A 1 106 ? 11.685 11.879 3.195 1.00 0.00 106 GLU A N 5
ATOM 8747 C CA . GLU A 1 106 ? 12.993 11.430 2.675 1.00 0.00 106 GLU A CA 5
ATOM 8748 C C . GLU A 1 106 ? 13.150 11.635 1.148 1.00 0.00 106 GLU A C 5
ATOM 8749 O O . GLU A 1 106 ? 13.427 10.704 0.389 1.00 0.00 106 GLU A O 5
ATOM 8761 N N . LEU A 1 107 ? 12.965 12.876 0.681 1.00 0.00 107 LEU A N 5
ATOM 8762 C CA . LEU A 1 107 ? 13.197 13.307 -0.710 1.00 0.00 107 LEU A CA 5
ATOM 8763 C C . LEU A 1 107 ? 14.679 13.220 -1.152 1.00 0.00 107 LEU A C 5
ATOM 8764 O O . LEU A 1 107 ? 14.968 13.314 -2.348 1.00 0.00 107 LEU A O 5
ATOM 8780 N N . HIS A 1 108 ? 15.609 13.015 -0.209 1.00 0.00 108 HIS A N 5
ATOM 8781 C CA . HIS A 1 108 ? 17.055 12.833 -0.429 1.00 0.00 108 HIS A CA 5
ATOM 8782 C C . HIS A 1 108 ? 17.583 11.607 0.340 1.00 0.00 108 HIS A C 5
ATOM 8783 O O . HIS A 1 108 ? 16.940 11.135 1.283 1.00 0.00 108 HIS A O 5
ATOM 8798 N N . GLN A 1 109 ? 18.756 11.102 -0.061 1.00 0.00 109 GLN A N 5
ATOM 8799 C CA . GLN A 1 109 ? 19.388 9.870 0.448 1.00 0.00 109 GLN A CA 5
ATOM 8800 C C . GLN A 1 109 ? 20.924 9.979 0.444 1.00 0.00 109 GLN A C 5
ATOM 8801 O O . GLN A 1 109 ? 21.499 10.374 -0.596 1.00 0.00 109 GLN A O 5
ATOM 8816 N N . GLU A 1 1 ? -17.624 -12.300 19.274 1.00 0.00 1 GLU A N 6
ATOM 8817 C CA . GLU A 1 1 ? -17.922 -11.921 17.867 1.00 0.00 1 GLU A CA 6
ATOM 8818 C C . GLU A 1 1 ? -17.131 -12.797 16.893 1.00 0.00 1 GLU A C 6
ATOM 8819 O O . GLU A 1 1 ? -15.958 -13.086 17.131 1.00 0.00 1 GLU A O 6
ATOM 8833 N N . GLU A 1 2 ? -17.755 -13.228 15.792 1.00 0.00 2 GLU A N 6
ATOM 8834 C CA . GLU A 1 2 ? -17.069 -13.896 14.671 1.00 0.00 2 GLU A CA 6
ATOM 8835 C C . GLU A 1 2 ? -16.335 -12.885 13.771 1.00 0.00 2 GLU A C 6
ATOM 8836 O O . GLU A 1 2 ? -16.802 -11.761 13.557 1.00 0.00 2 GLU A O 6
ATOM 8848 N N . LYS A 1 3 ? -15.194 -13.309 13.215 1.00 0.00 3 LYS A N 6
ATOM 8849 C CA . LYS A 1 3 ? -14.378 -12.569 12.238 1.00 0.00 3 LYS A CA 6
ATOM 8850 C C . LYS A 1 3 ? -13.505 -13.524 11.410 1.00 0.00 3 LYS A C 6
ATOM 8851 O O . LYS A 1 3 ? -13.335 -14.690 11.771 1.00 0.00 3 LYS A O 6
ATOM 8870 N N . TYR A 1 4 ? -12.938 -13.010 10.319 1.00 0.00 4 TYR A N 6
ATOM 8871 C CA . TYR A 1 4 ? -12.129 -13.758 9.347 1.00 0.00 4 TYR A CA 6
ATOM 8872 C C . TYR A 1 4 ? -10.856 -12.961 9.015 1.00 0.00 4 TYR A C 6
ATOM 8873 O O . TYR A 1 4 ? -10.927 -11.817 8.559 1.00 0.00 4 TYR A O 6
ATOM 8891 N N . THR A 1 5 ? -9.686 -13.545 9.293 1.00 0.00 5 THR A N 6
ATOM 8892 C CA . THR A 1 5 ? -8.372 -12.907 9.071 1.00 0.00 5 THR A CA 6
ATOM 8893 C C . THR A 1 5 ? -7.954 -12.930 7.587 1.00 0.00 5 THR A C 6
ATOM 8894 O O . THR A 1 5 ? -8.516 -13.677 6.778 1.00 0.00 5 THR A O 6
ATOM 8905 N N . THR A 1 6 ? -6.945 -12.134 7.218 1.00 0.00 6 THR A N 6
ATOM 8906 C CA . THR A 1 6 ? -6.415 -12.030 5.838 1.00 0.00 6 THR A CA 6
ATOM 8907 C C . THR A 1 6 ? -5.307 -13.058 5.515 1.00 0.00 6 THR A C 6
ATOM 8908 O O . THR A 1 6 ? -4.494 -12.839 4.612 1.00 0.00 6 THR A O 6
ATOM 8919 N N . LYS A 1 7 ? -5.236 -14.176 6.248 1.00 0.00 7 LYS A N 6
ATOM 8920 C CA . LYS A 1 7 ? -4.280 -15.276 6.007 1.00 0.00 7 LYS A CA 6
ATOM 8921 C C . LYS A 1 7 ? -4.486 -15.977 4.654 1.00 0.00 7 LYS A C 6
ATOM 8922 O O . LYS A 1 7 ? -5.610 -16.273 4.249 1.00 0.00 7 LYS A O 6
ATOM 8941 N N . TYR A 1 8 ? -3.387 -16.328 3.998 1.00 0.00 8 TYR A N 6
ATOM 8942 C CA . TYR A 1 8 ? -3.346 -17.182 2.804 1.00 0.00 8 TYR A CA 6
ATOM 8943 C C . TYR A 1 8 ? -1.982 -17.880 2.752 1.00 0.00 8 TYR A C 6
ATOM 8944 O O . TYR A 1 8 ? -0.961 -17.208 2.865 1.00 0.00 8 TYR A O 6
ATOM 8962 N N . ASP A 1 9 ? -1.955 -19.210 2.607 1.00 0.00 9 ASP A N 6
ATOM 8963 C CA . ASP A 1 9 ? -0.737 -20.047 2.520 1.00 0.00 9 ASP A CA 6
ATOM 8964 C C . ASP A 1 9 ? 0.388 -19.674 3.523 1.00 0.00 9 ASP A C 6
ATOM 8965 O O . ASP A 1 9 ? 1.566 -19.586 3.168 1.00 0.00 9 ASP A O 6
ATOM 8974 N N . ASN A 1 10 ? 0.017 -19.448 4.793 1.00 0.00 10 ASN A N 6
ATOM 8975 C CA . ASN A 1 10 ? 0.901 -19.022 5.894 1.00 0.00 10 ASN A CA 6
ATOM 8976 C C . ASN A 1 10 ? 1.592 -17.660 5.686 1.00 0.00 10 ASN A C 6
ATOM 8977 O O . ASN A 1 10 ? 2.752 -17.464 6.060 1.00 0.00 10 ASN A O 6
ATOM 8988 N N . VAL A 1 11 ? 0.844 -16.694 5.142 1.00 0.00 11 VAL A N 6
ATOM 8989 C CA . VAL A 1 11 ? 1.244 -15.284 4.997 1.00 0.00 11 VAL A CA 6
ATOM 8990 C C . VAL A 1 11 ? 0.109 -14.359 5.439 1.00 0.00 11 VAL A C 6
ATOM 8991 O O . VAL A 1 11 ? -1.066 -14.684 5.270 1.00 0.00 11 VAL A O 6
ATOM 9004 N N . ASN A 1 12 ? 0.471 -13.198 5.989 1.00 0.00 12 ASN A N 6
ATOM 9005 C CA . ASN A 1 12 ? -0.429 -12.141 6.457 1.00 0.00 12 ASN A CA 6
ATOM 9006 C C . ASN A 1 12 ? 0.183 -10.756 6.224 1.00 0.00 12 ASN A C 6
ATOM 9007 O O . ASN A 1 12 ? 1.367 -10.621 5.908 1.00 0.00 12 ASN A O 6
ATOM 9018 N N . LEU A 1 13 ? -0.619 -9.721 6.475 1.00 0.00 13 LEU A N 6
ATOM 9019 C CA . LEU A 1 13 ? -0.205 -8.320 6.388 1.00 0.00 13 LEU A CA 6
ATOM 9020 C C . LEU A 1 13 ? 1.051 -7.979 7.196 1.00 0.00 13 LEU A C 6
ATOM 9021 O O . LEU A 1 13 ? 1.918 -7.265 6.705 1.00 0.00 13 LEU A O 6
ATOM 9037 N N . ASP A 1 14 ? 1.195 -8.508 8.410 1.00 0.00 14 ASP A N 6
ATOM 9038 C CA . ASP A 1 14 ? 2.388 -8.256 9.226 1.00 0.00 14 ASP A CA 6
ATOM 9039 C C . ASP A 1 14 ? 3.685 -8.774 8.569 1.00 0.00 14 ASP A C 6
ATOM 9040 O O . ASP A 1 14 ? 4.748 -8.202 8.802 1.00 0.00 14 ASP A O 6
ATOM 9049 N N . GLU A 1 15 ? 3.614 -9.796 7.705 1.00 0.00 15 GLU A N 6
ATOM 9050 C CA . GLU A 1 15 ? 4.742 -10.221 6.862 1.00 0.00 15 GLU A CA 6
ATOM 9051 C C . GLU A 1 15 ? 4.964 -9.274 5.665 1.00 0.00 15 GLU A C 6
ATOM 9052 O O . GLU A 1 15 ? 6.100 -9.030 5.282 1.00 0.00 15 GLU A O 6
ATOM 9064 N N . ILE A 1 16 ? 3.900 -8.701 5.093 1.00 0.00 16 ILE A N 6
ATOM 9065 C CA . ILE A 1 16 ? 3.941 -7.783 3.925 1.00 0.00 16 ILE A CA 6
ATOM 9066 C C . ILE A 1 16 ? 4.857 -6.579 4.179 1.00 0.00 16 ILE A C 6
ATOM 9067 O O . ILE A 1 16 ? 5.845 -6.402 3.469 1.00 0.00 16 ILE A O 6
ATOM 9083 N N . LEU A 1 17 ? 4.619 -5.810 5.242 1.00 0.00 17 LEU A N 6
ATOM 9084 C CA . LEU A 1 17 ? 5.477 -4.670 5.621 1.00 0.00 17 LEU A CA 6
ATOM 9085 C C . LEU A 1 17 ? 6.864 -5.128 6.116 1.00 0.00 17 LEU A C 6
ATOM 9086 O O . LEU A 1 17 ? 7.858 -4.438 5.880 1.00 0.00 17 LEU A O 6
ATOM 9102 N N . ALA A 1 18 ? 6.940 -6.273 6.803 1.00 0.00 18 ALA A N 6
ATOM 9103 C CA . ALA A 1 18 ? 8.189 -6.814 7.345 1.00 0.00 18 ALA A CA 6
ATOM 9104 C C . ALA A 1 18 ? 9.132 -7.396 6.269 1.00 0.00 18 ALA A C 6
ATOM 9105 O O . ALA A 1 18 ? 10.343 -7.485 6.488 1.00 0.00 18 ALA A O 6
ATOM 9112 N N . ASN A 1 19 ? 8.591 -7.777 5.108 1.00 0.00 19 ASN A N 6
ATOM 9113 C CA . ASN A 1 19 ? 9.278 -8.463 4.019 1.00 0.00 19 ASN A CA 6
ATOM 9114 C C . ASN A 1 19 ? 9.147 -7.643 2.728 1.00 0.00 19 ASN A C 6
ATOM 9115 O O . ASN A 1 19 ? 8.254 -7.860 1.907 1.00 0.00 19 ASN A O 6
ATOM 9126 N N . ASP A 1 20 ? 10.046 -6.678 2.540 1.00 0.00 20 ASP A N 6
ATOM 9127 C CA . ASP A 1 20 ? 10.063 -5.799 1.365 1.00 0.00 20 ASP A CA 6
ATOM 9128 C C . ASP A 1 20 ? 10.071 -6.551 0.023 1.00 0.00 20 ASP A C 6
ATOM 9129 O O . ASP A 1 20 ? 9.574 -6.024 -0.971 1.00 0.00 20 ASP A O 6
ATOM 9138 N N . ARG A 1 21 ? 10.580 -7.790 -0.012 1.00 0.00 21 ARG A N 6
ATOM 9139 C CA . ARG A 1 21 ? 10.500 -8.691 -1.178 1.00 0.00 21 ARG A CA 6
ATOM 9140 C C . ARG A 1 21 ? 9.051 -8.943 -1.614 1.00 0.00 21 ARG A C 6
ATOM 9141 O O . ARG A 1 21 ? 8.749 -8.872 -2.806 1.00 0.00 21 ARG A O 6
ATOM 9162 N N . LEU A 1 22 ? 8.152 -9.202 -0.653 1.00 0.00 22 LEU A N 6
ATOM 9163 C CA . LEU A 1 22 ? 6.706 -9.294 -0.895 1.00 0.00 22 LEU A CA 6
ATOM 9164 C C . LEU A 1 22 ? 6.159 -7.917 -1.282 1.00 0.00 22 LEU A C 6
ATOM 9165 O O . LEU A 1 22 ? 5.439 -7.791 -2.271 1.00 0.00 22 LEU A O 6
ATOM 9181 N N . LEU A 1 23 ? 6.535 -6.877 -0.531 1.00 0.00 23 LEU A N 6
ATOM 9182 C CA . LEU A 1 23 ? 6.024 -5.521 -0.730 1.00 0.00 23 LEU A CA 6
ATOM 9183 C C . LEU A 1 23 ? 6.278 -5.015 -2.165 1.00 0.00 23 LEU A C 6
ATOM 9184 O O . LEU A 1 23 ? 5.362 -4.522 -2.818 1.00 0.00 23 LEU A O 6
ATOM 9200 N N . ASN A 1 24 ? 7.488 -5.216 -2.700 1.00 0.00 24 ASN A N 6
ATOM 9201 C CA . ASN A 1 24 ? 7.883 -4.821 -4.061 1.00 0.00 24 ASN A CA 6
ATOM 9202 C C . ASN A 1 24 ? 6.948 -5.364 -5.156 1.00 0.00 24 ASN A C 6
ATOM 9203 O O . ASN A 1 24 ? 6.685 -4.659 -6.127 1.00 0.00 24 ASN A O 6
ATOM 9214 N N . LYS A 1 25 ? 6.397 -6.572 -4.985 1.00 0.00 25 LYS A N 6
ATOM 9215 C CA . LYS A 1 25 ? 5.392 -7.169 -5.887 1.00 0.00 25 LYS A CA 6
ATOM 9216 C C . LYS A 1 25 ? 4.038 -6.455 -5.771 1.00 0.00 25 LYS A C 6
ATOM 9217 O O . LYS A 1 25 ? 3.404 -6.147 -6.780 1.00 0.00 25 LYS A O 6
ATOM 9236 N N . TYR A 1 26 ? 3.623 -6.152 -4.542 1.00 0.00 26 TYR A N 6
ATOM 9237 C CA . TYR A 1 26 ? 2.346 -5.504 -4.227 1.00 0.00 26 TYR A CA 6
ATOM 9238 C C . TYR A 1 26 ? 2.301 -4.053 -4.736 1.00 0.00 26 TYR A C 6
ATOM 9239 O O . TYR A 1 26 ? 1.261 -3.609 -5.218 1.00 0.00 26 TYR A O 6
ATOM 9257 N N . VAL A 1 27 ? 3.426 -3.328 -4.703 1.00 0.00 27 VAL A N 6
ATOM 9258 C CA . VAL A 1 27 ? 3.553 -1.988 -5.316 1.00 0.00 27 VAL A CA 6
ATOM 9259 C C . VAL A 1 27 ? 3.690 -2.046 -6.833 1.00 0.00 27 VAL A C 6
ATOM 9260 O O . VAL A 1 27 ? 3.089 -1.237 -7.528 1.00 0.00 27 VAL A O 6
ATOM 9273 N N . GLN A 1 28 ? 4.379 -3.045 -7.390 1.00 0.00 28 GLN A N 6
ATOM 9274 C CA . GLN A 1 28 ? 4.467 -3.248 -8.847 1.00 0.00 28 GLN A CA 6
ATOM 9275 C C . GLN A 1 28 ? 3.092 -3.293 -9.538 1.00 0.00 28 GLN A C 6
ATOM 9276 O O . GLN A 1 28 ? 2.971 -2.864 -10.684 1.00 0.00 28 GLN A O 6
ATOM 9290 N N . CYS A 1 29 ? 2.058 -3.737 -8.810 1.00 0.00 29 CYS A N 6
ATOM 9291 C CA . CYS A 1 29 ? 0.652 -3.744 -9.223 1.00 0.00 29 CYS A CA 6
ATOM 9292 C C . CYS A 1 29 ? 0.103 -2.388 -9.708 1.00 0.00 29 CYS A C 6
ATOM 9293 O O . CYS A 1 29 ? -0.831 -2.360 -10.513 1.00 0.00 29 CYS A O 6
ATOM 9300 N N . LEU A 1 30 ? 0.693 -1.273 -9.260 1.00 0.00 30 LEU A N 6
ATOM 9301 C CA . LEU A 1 30 ? 0.352 0.078 -9.716 1.00 0.00 30 LEU A CA 6
ATOM 9302 C C . LEU A 1 30 ? 1.560 0.920 -10.180 1.00 0.00 30 LEU A C 6
ATOM 9303 O O . LEU A 1 30 ? 1.355 1.978 -10.779 1.00 0.00 30 LEU A O 6
ATOM 9319 N N . LEU A 1 31 ? 2.800 0.471 -9.936 1.00 0.00 31 LEU A N 6
ATOM 9320 C CA . LEU A 1 31 ? 4.029 1.172 -10.336 1.00 0.00 31 LEU A CA 6
ATOM 9321 C C . LEU A 1 31 ? 4.435 0.843 -11.786 1.00 0.00 31 LEU A C 6
ATOM 9322 O O . LEU A 1 31 ? 4.780 1.751 -12.542 1.00 0.00 31 LEU A O 6
ATOM 9338 N N . GLU A 1 32 ? 4.369 -0.431 -12.196 1.00 0.00 32 GLU A N 6
ATOM 9339 C CA . GLU A 1 32 ? 4.746 -0.861 -13.553 1.00 0.00 32 GLU A CA 6
ATOM 9340 C C . GLU A 1 32 ? 3.550 -0.896 -14.527 1.00 0.00 32 GLU A C 6
ATOM 9341 O O . GLU A 1 32 ? 2.385 -0.799 -14.135 1.00 0.00 32 GLU A O 6
ATOM 9353 N N . ASP A 1 33 ? 3.846 -1.041 -15.822 1.00 0.00 33 ASP A N 6
ATOM 9354 C CA . ASP A 1 33 ? 2.886 -1.032 -16.940 1.00 0.00 33 ASP A CA 6
ATOM 9355 C C . ASP A 1 33 ? 2.014 -2.311 -17.059 1.00 0.00 33 ASP A C 6
ATOM 9356 O O . ASP A 1 33 ? 1.307 -2.487 -18.055 1.00 0.00 33 ASP A O 6
ATOM 9365 N N . ASP A 1 34 ? 2.040 -3.208 -16.066 1.00 0.00 34 ASP A N 6
ATOM 9366 C CA . ASP A 1 34 ? 1.287 -4.472 -16.049 1.00 0.00 34 ASP A CA 6
ATOM 9367 C C . ASP A 1 34 ? 0.695 -4.813 -14.670 1.00 0.00 34 ASP A C 6
ATOM 9368 O O . ASP A 1 34 ? 1.297 -4.589 -13.617 1.00 0.00 34 ASP A O 6
ATOM 9377 N N . GLU A 1 35 ? -0.500 -5.411 -14.695 1.00 0.00 35 GLU A N 6
ATOM 9378 C CA . GLU A 1 35 ? -1.249 -5.863 -13.511 1.00 0.00 35 GLU A CA 6
ATOM 9379 C C . GLU A 1 35 ? -1.025 -7.349 -13.175 1.00 0.00 35 GLU A C 6
ATOM 9380 O O . GLU A 1 35 ? -1.603 -7.883 -12.228 1.00 0.00 35 GLU A O 6
ATOM 9392 N N . SER A 1 36 ? -0.134 -8.014 -13.912 1.00 0.00 36 SER A N 6
ATOM 9393 C CA . SER A 1 36 ? 0.277 -9.414 -13.678 1.00 0.00 36 SER A CA 6
ATOM 9394 C C . SER A 1 36 ? 0.881 -9.648 -12.282 1.00 0.00 36 SER A C 6
ATOM 9395 O O . SER A 1 36 ? 0.893 -10.772 -11.777 1.00 0.00 36 SER A O 6
ATOM 9403 N N . ASN A 1 37 ? 1.379 -8.578 -11.655 1.00 0.00 37 ASN A N 6
ATOM 9404 C CA . ASN A 1 37 ? 2.008 -8.564 -10.331 1.00 0.00 37 ASN A CA 6
ATOM 9405 C C . ASN A 1 37 ? 1.006 -8.667 -9.162 1.00 0.00 37 ASN A C 6
ATOM 9406 O O . ASN A 1 37 ? 1.388 -9.026 -8.050 1.00 0.00 37 ASN A O 6
ATOM 9417 N N . CYS A 1 38 ? -0.262 -8.314 -9.392 1.00 0.00 38 CYS A N 6
ATOM 9418 C CA . CYS A 1 38 ? -1.283 -8.202 -8.348 1.00 0.00 38 CYS A CA 6
ATOM 9419 C C . CYS A 1 38 ? -1.702 -9.589 -7.811 1.00 0.00 38 CYS A C 6
ATOM 9420 O O . CYS A 1 38 ? -2.328 -10.373 -8.530 1.00 0.00 38 CYS A O 6
ATOM 9427 N N . THR A 1 39 ? -1.376 -9.904 -6.551 1.00 0.00 39 THR A N 6
ATOM 9428 C CA . THR A 1 39 ? -1.863 -11.121 -5.864 1.00 0.00 39 THR A CA 6
ATOM 9429 C C . THR A 1 39 ? -3.343 -10.986 -5.473 1.00 0.00 39 THR A C 6
ATOM 9430 O O . THR A 1 39 ? -3.893 -9.882 -5.491 1.00 0.00 39 THR A O 6
ATOM 9441 N N . ALA A 1 40 ? -4.004 -12.087 -5.097 1.00 0.00 40 ALA A N 6
ATOM 9442 C CA . ALA A 1 40 ? -5.425 -12.083 -4.721 1.00 0.00 40 ALA A CA 6
ATOM 9443 C C . ALA A 1 40 ? -5.753 -11.094 -3.579 1.00 0.00 40 ALA A C 6
ATOM 9444 O O . ALA A 1 40 ? -6.723 -10.338 -3.667 1.00 0.00 40 ALA A O 6
ATOM 9451 N N . ASP A 1 41 ? -4.922 -11.056 -2.533 1.00 0.00 41 ASP A N 6
ATOM 9452 C CA . ASP A 1 41 ? -5.046 -10.127 -1.404 1.00 0.00 41 ASP A CA 6
ATOM 9453 C C . ASP A 1 41 ? -4.319 -8.786 -1.633 1.00 0.00 41 ASP A C 6
ATOM 9454 O O . ASP A 1 41 ? -4.770 -7.761 -1.123 1.00 0.00 41 ASP A O 6
ATOM 9463 N N . GLY A 1 42 ? -3.254 -8.748 -2.445 1.00 0.00 42 GLY A N 6
ATOM 9464 C CA . GLY A 1 42 ? -2.530 -7.519 -2.792 1.00 0.00 42 GLY A CA 6
ATOM 9465 C C . GLY A 1 42 ? -3.336 -6.574 -3.679 1.00 0.00 42 GLY A C 6
ATOM 9466 O O . GLY A 1 42 ? -3.358 -5.364 -3.446 1.00 0.00 42 GLY A O 6
ATOM 9470 N N . LYS A 1 43 ? -4.074 -7.136 -4.642 1.00 0.00 43 LYS A N 6
ATOM 9471 C CA . LYS A 1 43 ? -5.104 -6.446 -5.435 1.00 0.00 43 LYS A CA 6
ATOM 9472 C C . LYS A 1 43 ? -6.179 -5.825 -4.543 1.00 0.00 43 LYS A C 6
ATOM 9473 O O . LYS A 1 43 ? -6.531 -4.662 -4.715 1.00 0.00 43 LYS A O 6
ATOM 9492 N N . GLU A 1 44 ? -6.706 -6.578 -3.580 1.00 0.00 44 GLU A N 6
ATOM 9493 C CA . GLU A 1 44 ? -7.722 -6.060 -2.664 1.00 0.00 44 GLU A CA 6
ATOM 9494 C C . GLU A 1 44 ? -7.146 -4.937 -1.779 1.00 0.00 44 GLU A C 6
ATOM 9495 O O . GLU A 1 44 ? -7.755 -3.873 -1.667 1.00 0.00 44 GLU A O 6
ATOM 9507 N N . LEU A 1 45 ? -5.932 -5.121 -1.238 1.00 0.00 45 LEU A N 6
ATOM 9508 C CA . LEU A 1 45 ? -5.209 -4.130 -0.434 1.00 0.00 45 LEU A CA 6
ATOM 9509 C C . LEU A 1 45 ? -4.984 -2.823 -1.209 1.00 0.00 45 LEU A C 6
ATOM 9510 O O . LEU A 1 45 ? -5.417 -1.765 -0.755 1.00 0.00 45 LEU A O 6
ATOM 9526 N N . LYS A 1 46 ? -4.392 -2.864 -2.412 1.00 0.00 46 LYS A N 6
ATOM 9527 C CA . LYS A 1 46 ? -4.149 -1.651 -3.215 1.00 0.00 46 LYS A CA 6
ATOM 9528 C C . LYS A 1 46 ? -5.437 -0.953 -3.654 1.00 0.00 46 LYS A C 6
ATOM 9529 O O . LYS A 1 46 ? -5.417 0.249 -3.908 1.00 0.00 46 LYS A O 6
ATOM 9548 N N . SER A 1 47 ? -6.538 -1.698 -3.763 1.00 0.00 47 SER A N 6
ATOM 9549 C CA . SER A 1 47 ? -7.847 -1.194 -4.198 1.00 0.00 47 SER A CA 6
ATOM 9550 C C . SER A 1 47 ? -8.571 -0.436 -3.076 1.00 0.00 47 SER A C 6
ATOM 9551 O O . SER A 1 47 ? -9.286 0.530 -3.345 1.00 0.00 47 SER A O 6
ATOM 9559 N N . VAL A 1 48 ? -8.328 -0.803 -1.808 1.00 0.00 48 VAL A N 6
ATOM 9560 C CA . VAL A 1 48 ? -8.852 -0.079 -0.635 1.00 0.00 48 VAL A CA 6
ATOM 9561 C C . VAL A 1 48 ? -7.932 1.053 -0.147 1.00 0.00 48 VAL A C 6
ATOM 9562 O O . VAL A 1 48 ? -8.415 1.978 0.512 1.00 0.00 48 VAL A O 6
ATOM 9575 N N . ILE A 1 49 ? -6.637 1.058 -0.495 1.00 0.00 49 ILE A N 6
ATOM 9576 C CA . ILE A 1 49 ? -5.727 2.154 -0.111 1.00 0.00 49 ILE A CA 6
ATOM 9577 C C . ILE A 1 49 ? -6.298 3.537 -0.495 1.00 0.00 49 ILE A C 6
ATOM 9578 O O . ILE A 1 49 ? -6.327 4.412 0.369 1.00 0.00 49 ILE A O 6
ATOM 9594 N N . PRO A 1 50 ? -6.797 3.767 -1.736 1.00 0.00 50 PRO A N 6
ATOM 9595 C CA . PRO A 1 50 ? -7.361 5.059 -2.116 1.00 0.00 50 PRO A CA 6
ATOM 9596 C C . PRO A 1 50 ? -8.740 5.330 -1.481 1.00 0.00 50 PRO A C 6
ATOM 9597 O O . PRO A 1 50 ? -9.124 6.471 -1.298 1.00 0.00 50 PRO A O 6
ATOM 9608 N N . ASP A 1 51 ? -9.488 4.279 -1.080 1.00 0.00 51 ASP A N 6
ATOM 9609 C CA . ASP A 1 51 ? -10.750 4.425 -0.337 1.00 0.00 51 ASP A CA 6
ATOM 9610 C C . ASP A 1 51 ? -10.538 5.028 1.062 1.00 0.00 51 ASP A C 6
ATOM 9611 O O . ASP A 1 51 ? -11.363 5.810 1.532 1.00 0.00 51 ASP A O 6
ATOM 9620 N N . ALA A 1 52 ? -9.388 4.759 1.698 1.00 0.00 52 ALA A N 6
ATOM 9621 C CA . ALA A 1 52 ? -8.962 5.448 2.919 1.00 0.00 52 ALA A CA 6
ATOM 9622 C C . ALA A 1 52 ? -8.694 6.960 2.725 1.00 0.00 52 ALA A C 6
ATOM 9623 O O . ALA A 1 52 ? -8.567 7.693 3.703 1.00 0.00 52 ALA A O 6
ATOM 9630 N N . LEU A 1 53 ? -8.664 7.433 1.469 1.00 0.00 53 LEU A N 6
ATOM 9631 C CA . LEU A 1 53 ? -8.438 8.828 1.068 1.00 0.00 53 LEU A CA 6
ATOM 9632 C C . LEU A 1 53 ? -9.708 9.476 0.464 1.00 0.00 53 LEU A C 6
ATOM 9633 O O . LEU A 1 53 ? -9.741 10.687 0.245 1.00 0.00 53 LEU A O 6
ATOM 9649 N N . SER A 1 54 ? -10.757 8.675 0.216 1.00 0.00 54 SER A N 6
ATOM 9650 C CA . SER A 1 54 ? -12.005 9.074 -0.464 1.00 0.00 54 SER A CA 6
ATOM 9651 C C . SER A 1 54 ? -13.242 8.998 0.448 1.00 0.00 54 SER A C 6
ATOM 9652 O O . SER A 1 54 ? -14.138 9.840 0.367 1.00 0.00 54 SER A O 6
ATOM 9660 N N . ASN A 1 55 ? -13.266 8.019 1.359 1.00 0.00 55 ASN A N 6
ATOM 9661 C CA . ASN A 1 55 ? -14.332 7.765 2.340 1.00 0.00 55 ASN A CA 6
ATOM 9662 C C . ASN A 1 55 ? -13.761 7.240 3.675 1.00 0.00 55 ASN A C 6
ATOM 9663 O O . ASN A 1 55 ? -14.453 6.545 4.414 1.00 0.00 55 ASN A O 6
ATOM 9674 N N . GLU A 1 56 ? -12.492 7.539 3.984 1.00 0.00 56 GLU A N 6
ATOM 9675 C CA . GLU A 1 56 ? -11.802 7.173 5.240 1.00 0.00 56 GLU A CA 6
ATOM 9676 C C . GLU A 1 56 ? -11.921 5.677 5.618 1.00 0.00 56 GLU A C 6
ATOM 9677 O O . GLU A 1 56 ? -11.928 5.311 6.795 1.00 0.00 56 GLU A O 6
ATOM 9689 N N . CYS A 1 57 ? -12.026 4.800 4.608 1.00 0.00 57 CYS A N 6
ATOM 9690 C CA . CYS A 1 57 ? -12.262 3.359 4.745 1.00 0.00 57 CYS A CA 6
ATOM 9691 C C . CYS A 1 57 ? -13.563 3.020 5.510 1.00 0.00 57 CYS A C 6
ATOM 9692 O O . CYS A 1 57 ? -13.656 1.999 6.192 1.00 0.00 57 CYS A O 6
ATOM 9699 N N . ALA A 1 58 ? -14.592 3.869 5.455 1.00 0.00 58 ALA A N 6
ATOM 9700 C CA . ALA A 1 58 ? -15.805 3.678 6.248 1.00 0.00 58 ALA A CA 6
ATOM 9701 C C . ALA A 1 58 ? -16.592 2.408 5.875 1.00 0.00 58 ALA A C 6
ATOM 9702 O O . ALA A 1 58 ? -17.116 1.735 6.766 1.00 0.00 58 ALA A O 6
ATOM 9709 N N . LYS A 1 59 ? -16.595 2.023 4.591 1.00 0.00 59 LYS A N 6
ATOM 9710 C CA . LYS A 1 59 ? -17.237 0.785 4.098 1.00 0.00 59 LYS A CA 6
ATOM 9711 C C . LYS A 1 59 ? -16.414 -0.500 4.323 1.00 0.00 59 LYS A C 6
ATOM 9712 O O . LYS A 1 59 ? -16.921 -1.601 4.107 1.00 0.00 59 LYS A O 6
ATOM 9731 N N . CYS A 1 60 ? -15.159 -0.373 4.755 1.00 0.00 60 CYS A N 6
ATOM 9732 C CA . CYS A 1 60 ? -14.229 -1.467 5.014 1.00 0.00 60 CYS A CA 6
ATOM 9733 C C . CYS A 1 60 ? -14.596 -2.290 6.255 1.00 0.00 60 CYS A C 6
ATOM 9734 O O . CYS A 1 60 ? -15.210 -1.788 7.200 1.00 0.00 60 CYS A O 6
ATOM 9741 N N . ASN A 1 61 ? -14.077 -3.511 6.306 1.00 0.00 61 ASN A N 6
ATOM 9742 C CA . ASN A 1 61 ? -13.930 -4.293 7.539 1.00 0.00 61 ASN A CA 6
ATOM 9743 C C . ASN A 1 61 ? -12.722 -3.819 8.370 1.00 0.00 61 ASN A C 6
ATOM 9744 O O . ASN A 1 61 ? -11.788 -3.215 7.838 1.00 0.00 61 ASN A O 6
ATOM 9755 N N . GLU A 1 62 ? -12.704 -4.143 9.668 1.00 0.00 62 GLU A N 6
ATOM 9756 C CA . GLU A 1 62 ? -11.642 -3.741 10.612 1.00 0.00 62 GLU A CA 6
ATOM 9757 C C . GLU A 1 62 ? -10.222 -4.110 10.153 1.00 0.00 62 GLU A C 6
ATOM 9758 O O . GLU A 1 62 ? -9.281 -3.337 10.359 1.00 0.00 62 GLU A O 6
ATOM 9770 N N . LYS A 1 63 ? -10.074 -5.262 9.482 1.00 0.00 63 LYS A N 6
ATOM 9771 C CA . LYS A 1 63 ? -8.786 -5.764 8.981 1.00 0.00 63 LYS A CA 6
ATOM 9772 C C . LYS A 1 63 ? -8.184 -4.832 7.923 1.00 0.00 63 LYS A C 6
ATOM 9773 O O . LYS A 1 63 ? -6.974 -4.630 7.903 1.00 0.00 63 LYS A O 6
ATOM 9792 N N . GLN A 1 64 ? -9.030 -4.241 7.075 1.00 0.00 64 GLN A N 6
ATOM 9793 C CA . GLN A 1 64 ? -8.642 -3.218 6.097 1.00 0.00 64 GLN A CA 6
ATOM 9794 C C . GLN A 1 64 ? -8.476 -1.836 6.738 1.00 0.00 64 GLN A C 6
ATOM 9795 O O . GLN A 1 64 ? -7.448 -1.203 6.509 1.00 0.00 64 GLN A O 6
ATOM 9809 N N . LYS A 1 65 ? -9.433 -1.393 7.571 1.00 0.00 65 LYS A N 6
ATOM 9810 C CA . LYS A 1 65 ? -9.374 -0.093 8.284 1.00 0.00 65 LYS A CA 6
ATOM 9811 C C . LYS A 1 65 ? -8.039 0.117 9.002 1.00 0.00 65 LYS A C 6
ATOM 9812 O O . LYS A 1 65 ? -7.386 1.139 8.807 1.00 0.00 65 LYS A O 6
ATOM 9831 N N . GLU A 1 66 ? -7.631 -0.850 9.824 1.00 0.00 66 GLU A N 6
ATOM 9832 C CA . GLU A 1 66 ? -6.336 -0.820 10.512 1.00 0.00 66 GLU A CA 6
ATOM 9833 C C . GLU A 1 66 ? -5.180 -1.193 9.573 1.00 0.00 66 GLU A C 6
ATOM 9834 O O . GLU A 1 66 ? -4.112 -0.587 9.650 1.00 0.00 66 GLU A O 6
ATOM 9846 N N . GLY A 1 67 ? -5.402 -2.152 8.668 1.00 0.00 67 GLY A N 6
ATOM 9847 C CA . GLY A 1 67 ? -4.402 -2.675 7.739 1.00 0.00 67 GLY A CA 6
ATOM 9848 C C . GLY A 1 67 ? -3.823 -1.622 6.800 1.00 0.00 67 GLY A C 6
ATOM 9849 O O . GLY A 1 67 ? -2.628 -1.351 6.854 1.00 0.00 67 GLY A O 6
ATOM 9853 N N . THR A 1 68 ? -4.624 -0.961 5.963 1.00 0.00 68 THR A N 6
ATOM 9854 C CA . THR A 1 68 ? -4.063 0.054 5.053 1.00 0.00 68 THR A CA 6
ATOM 9855 C C . THR A 1 68 ? -3.498 1.253 5.812 1.00 0.00 68 THR A C 6
ATOM 9856 O O . THR A 1 68 ? -2.455 1.772 5.423 1.00 0.00 68 THR A O 6
ATOM 9867 N N . LYS A 1 69 ? -4.116 1.647 6.936 1.00 0.00 69 LYS A N 6
ATOM 9868 C CA . LYS A 1 69 ? -3.655 2.741 7.808 1.00 0.00 69 LYS A CA 6
ATOM 9869 C C . LYS A 1 69 ? -2.275 2.479 8.428 1.00 0.00 69 LYS A C 6
ATOM 9870 O O . LYS A 1 69 ? -1.436 3.380 8.417 1.00 0.00 69 LYS A O 6
ATOM 9889 N N . LYS A 1 70 ? -1.998 1.262 8.922 1.00 0.00 70 LYS A N 6
ATOM 9890 C CA . LYS A 1 70 ? -0.643 0.875 9.368 1.00 0.00 70 LYS A CA 6
ATOM 9891 C C . LYS A 1 70 ? 0.312 0.756 8.178 1.00 0.00 70 LYS A C 6
ATOM 9892 O O . LYS A 1 70 ? 1.429 1.261 8.229 1.00 0.00 70 LYS A O 6
ATOM 9911 N N . VAL A 1 71 ? -0.106 0.108 7.093 1.00 0.00 71 VAL A N 6
ATOM 9912 C CA . VAL A 1 71 ? 0.756 -0.208 5.938 1.00 0.00 71 VAL A CA 6
ATOM 9913 C C . VAL A 1 71 ? 1.260 1.030 5.207 1.00 0.00 71 VAL A C 6
ATOM 9914 O O . VAL A 1 71 ? 2.461 1.112 4.965 1.00 0.00 71 VAL A O 6
ATOM 9927 N N . LEU A 1 72 ? 0.402 2.020 4.936 1.00 0.00 72 LEU A N 6
ATOM 9928 C CA . LEU A 1 72 ? 0.796 3.288 4.303 1.00 0.00 72 LEU A CA 6
ATOM 9929 C C . LEU A 1 72 ? 1.977 3.951 5.018 1.00 0.00 72 LEU A C 6
ATOM 9930 O O . LEU A 1 72 ? 2.894 4.430 4.353 1.00 0.00 72 LEU A O 6
ATOM 9946 N N . LYS A 1 73 ? 2.003 3.898 6.358 1.00 0.00 73 LYS A N 6
ATOM 9947 C CA . LYS A 1 73 ? 3.019 4.541 7.200 1.00 0.00 73 LYS A CA 6
ATOM 9948 C C . LYS A 1 73 ? 4.379 3.853 7.079 1.00 0.00 73 LYS A C 6
ATOM 9949 O O . LYS A 1 73 ? 5.402 4.508 6.879 1.00 0.00 73 LYS A O 6
ATOM 9968 N N . HIS A 1 74 ? 4.378 2.524 7.150 1.00 0.00 74 HIS A N 6
ATOM 9969 C CA . HIS A 1 74 ? 5.559 1.684 6.909 1.00 0.00 74 HIS A CA 6
ATOM 9970 C C . HIS A 1 74 ? 6.070 1.860 5.481 1.00 0.00 74 HIS A C 6
ATOM 9971 O O . HIS A 1 74 ? 7.269 2.036 5.295 1.00 0.00 74 HIS A O 6
ATOM 9986 N N . LEU A 1 75 ? 5.189 1.867 4.481 1.00 0.00 75 LEU A N 6
ATOM 9987 C CA . LEU A 1 75 ? 5.571 2.019 3.075 1.00 0.00 75 LEU A CA 6
ATOM 9988 C C . LEU A 1 75 ? 6.301 3.351 2.831 1.00 0.00 75 LEU A C 6
ATOM 9989 O O . LEU A 1 75 ? 7.364 3.349 2.217 1.00 0.00 75 LEU A O 6
ATOM 10005 N N . ILE A 1 76 ? 5.798 4.476 3.360 1.00 0.00 76 ILE A N 6
ATOM 10006 C CA . ILE A 1 76 ? 6.501 5.768 3.258 1.00 0.00 76 ILE A CA 6
ATOM 10007 C C . ILE A 1 76 ? 7.827 5.774 4.047 1.00 0.00 76 ILE A C 6
ATOM 10008 O O . ILE A 1 76 ? 8.816 6.332 3.574 1.00 0.00 76 ILE A O 6
ATOM 10024 N N . ASN A 1 77 ? 7.898 5.092 5.199 1.00 0.00 77 ASN A N 6
ATOM 10025 C CA . ASN A 1 77 ? 9.126 4.973 6.007 1.00 0.00 77 ASN A CA 6
ATOM 10026 C C . ASN A 1 77 ? 10.207 4.048 5.400 1.00 0.00 77 ASN A C 6
ATOM 10027 O O . ASN A 1 77 ? 11.399 4.292 5.598 1.00 0.00 77 ASN A O 6
ATOM 10038 N N . HIS A 1 78 ? 9.809 2.999 4.669 1.00 0.00 78 HIS A N 6
ATOM 10039 C CA . HIS A 1 78 ? 10.698 1.906 4.210 1.00 0.00 78 HIS A CA 6
ATOM 10040 C C . HIS A 1 78 ? 10.883 1.802 2.690 1.00 0.00 78 HIS A C 6
ATOM 10041 O O . HIS A 1 78 ? 11.889 1.261 2.231 1.00 0.00 78 HIS A O 6
ATOM 10056 N N . LYS A 1 79 ? 9.946 2.343 1.909 1.00 0.00 79 LYS A N 6
ATOM 10057 C CA . LYS A 1 79 ? 9.969 2.419 0.440 1.00 0.00 79 LYS A CA 6
ATOM 10058 C C . LYS A 1 79 ? 9.639 3.842 -0.043 1.00 0.00 79 LYS A C 6
ATOM 10059 O O . LYS A 1 79 ? 8.760 4.011 -0.872 1.00 0.00 79 LYS A O 6
ATOM 10078 N N . PRO A 1 80 ? 10.357 4.878 0.443 1.00 0.00 80 PRO A N 6
ATOM 10079 C CA . PRO A 1 80 ? 10.033 6.285 0.178 1.00 0.00 80 PRO A CA 6
ATOM 10080 C C . PRO A 1 80 ? 10.038 6.643 -1.320 1.00 0.00 80 PRO A C 6
ATOM 10081 O O . PRO A 1 80 ? 9.138 7.325 -1.809 1.00 0.00 80 PRO A O 6
ATOM 10092 N N . ASP A 1 81 ? 11.024 6.134 -2.068 1.00 0.00 81 ASP A N 6
ATOM 10093 C CA . ASP A 1 81 ? 11.149 6.347 -3.520 1.00 0.00 81 ASP A CA 6
ATOM 10094 C C . ASP A 1 81 ? 10.001 5.722 -4.341 1.00 0.00 81 ASP A C 6
ATOM 10095 O O . ASP A 1 81 ? 9.547 6.311 -5.324 1.00 0.00 81 ASP A O 6
ATOM 10104 N N . VAL A 1 82 ? 9.506 4.542 -3.942 1.00 0.00 82 VAL A N 6
ATOM 10105 C CA . VAL A 1 82 ? 8.357 3.880 -4.592 1.00 0.00 82 VAL A CA 6
ATOM 10106 C C . VAL A 1 82 ? 7.023 4.440 -4.093 1.00 0.00 82 VAL A C 6
ATOM 10107 O O . VAL A 1 82 ? 6.107 4.649 -4.887 1.00 0.00 82 VAL A O 6
ATOM 10120 N N . TRP A 1 83 ? 6.919 4.762 -2.803 1.00 0.00 83 TRP A N 6
ATOM 10121 C CA . TRP A 1 83 ? 5.788 5.481 -2.217 1.00 0.00 83 TRP A CA 6
ATOM 10122 C C . TRP A 1 83 ? 5.450 6.763 -2.991 1.00 0.00 83 TRP A C 6
ATOM 10123 O O . TRP A 1 83 ? 4.280 6.998 -3.279 1.00 0.00 83 TRP A O 6
ATOM 10144 N N . ALA A 1 84 ? 6.453 7.541 -3.416 1.00 0.00 84 ALA A N 6
ATOM 10145 C CA . ALA A 1 84 ? 6.256 8.725 -4.257 1.00 0.00 84 ALA A CA 6
ATOM 10146 C C . ALA A 1 84 ? 5.433 8.450 -5.536 1.00 0.00 84 ALA A C 6
ATOM 10147 O O . ALA A 1 84 ? 4.711 9.328 -6.001 1.00 0.00 84 ALA A O 6
ATOM 10154 N N . GLN A 1 85 ? 5.489 7.231 -6.082 1.00 0.00 85 GLN A N 6
ATOM 10155 C CA . GLN A 1 85 ? 4.723 6.802 -7.263 1.00 0.00 85 GLN A CA 6
ATOM 10156 C C . GLN A 1 85 ? 3.256 6.486 -6.923 1.00 0.00 85 GLN A C 6
ATOM 10157 O O . GLN A 1 85 ? 2.365 6.744 -7.736 1.00 0.00 85 GLN A O 6
ATOM 10171 N N . LEU A 1 86 ? 3.001 5.993 -5.705 1.00 0.00 86 LEU A N 6
ATOM 10172 C CA . LEU A 1 86 ? 1.650 5.841 -5.136 1.00 0.00 86 LEU A CA 6
ATOM 10173 C C . LEU A 1 86 ? 1.009 7.222 -4.959 1.00 0.00 86 LEU A C 6
ATOM 10174 O O . LEU A 1 86 ? 0.050 7.549 -5.659 1.00 0.00 86 LEU A O 6
ATOM 10190 N N . LYS A 1 87 ? 1.581 8.069 -4.090 1.00 0.00 87 LYS A N 6
ATOM 10191 C CA . LYS A 1 87 ? 1.006 9.379 -3.728 1.00 0.00 87 LYS A CA 6
ATOM 10192 C C . LYS A 1 87 ? 0.861 10.342 -4.907 1.00 0.00 87 LYS A C 6
ATOM 10193 O O . LYS A 1 87 ? -0.032 11.174 -4.896 1.00 0.00 87 LYS A O 6
ATOM 10212 N N . ALA A 1 88 ? 1.704 10.240 -5.930 1.00 0.00 88 ALA A N 6
ATOM 10213 C CA . ALA A 1 88 ? 1.628 11.106 -7.111 1.00 0.00 88 ALA A CA 6
ATOM 10214 C C . ALA A 1 88 ? 0.347 10.859 -7.926 1.00 0.00 88 ALA A C 6
ATOM 10215 O O . ALA A 1 88 ? -0.348 11.802 -8.311 1.00 0.00 88 ALA A O 6
ATOM 10222 N N . LYS A 1 89 ? 0.022 9.581 -8.162 1.00 0.00 89 LYS A N 6
ATOM 10223 C CA . LYS A 1 89 ? -1.194 9.146 -8.865 1.00 0.00 89 LYS A CA 6
ATOM 10224 C C . LYS A 1 89 ? -2.442 9.200 -7.971 1.00 0.00 89 LYS A C 6
ATOM 10225 O O . LYS A 1 89 ? -3.531 9.504 -8.457 1.00 0.00 89 LYS A O 6
ATOM 10244 N N . TYR A 1 90 ? -2.281 8.935 -6.672 1.00 0.00 90 TYR A N 6
ATOM 10245 C CA . TYR A 1 90 ? -3.374 8.877 -5.689 1.00 0.00 90 TYR A CA 6
ATOM 10246 C C . TYR A 1 90 ? -3.700 10.240 -5.044 1.00 0.00 90 TYR A C 6
ATOM 10247 O O . TYR A 1 90 ? -4.790 10.411 -4.492 1.00 0.00 90 TYR A O 6
ATOM 10265 N N . ASP A 1 91 ? -2.793 11.216 -5.117 1.00 0.00 91 ASP A N 6
ATOM 10266 C CA . ASP A 1 91 ? -2.934 12.549 -4.519 1.00 0.00 91 ASP A CA 6
ATOM 10267 C C . ASP A 1 91 ? -2.127 13.621 -5.296 1.00 0.00 91 ASP A C 6
ATOM 10268 O O . ASP A 1 91 ? -1.067 14.070 -4.839 1.00 0.00 91 ASP A O 6
ATOM 10277 N N . PRO A 1 92 ? -2.595 14.049 -6.486 1.00 0.00 92 PRO A N 6
ATOM 10278 C CA . PRO A 1 92 ? -1.863 14.962 -7.373 1.00 0.00 92 PRO A CA 6
ATOM 10279 C C . PRO A 1 92 ? -1.642 16.386 -6.816 1.00 0.00 92 PRO A C 6
ATOM 10280 O O . PRO A 1 92 ? -0.910 17.169 -7.424 1.00 0.00 92 PRO A O 6
ATOM 10291 N N . ASP A 1 93 ? -2.228 16.726 -5.661 1.00 0.00 93 ASP A N 6
ATOM 10292 C CA . ASP A 1 93 ? -2.040 18.003 -4.951 1.00 0.00 93 ASP A CA 6
ATOM 10293 C C . ASP A 1 93 ? -1.332 17.844 -3.585 1.00 0.00 93 ASP A C 6
ATOM 10294 O O . ASP A 1 93 ? -0.965 18.840 -2.955 1.00 0.00 93 ASP A O 6
ATOM 10303 N N . GLY A 1 94 ? -1.111 16.607 -3.124 1.00 0.00 94 GLY A N 6
ATOM 10304 C CA . GLY A 1 94 ? -0.503 16.278 -1.825 1.00 0.00 94 GLY A CA 6
ATOM 10305 C C . GLY A 1 94 ? -1.365 16.602 -0.589 1.00 0.00 94 GLY A C 6
ATOM 10306 O O . GLY A 1 94 ? -0.875 16.499 0.539 1.00 0.00 94 GLY A O 6
ATOM 10310 N N . THR A 1 95 ? -2.624 17.010 -0.782 1.00 0.00 95 THR A N 6
ATOM 10311 C CA . THR A 1 95 ? -3.522 17.588 0.236 1.00 0.00 95 THR A CA 6
ATOM 10312 C C . THR A 1 95 ? -3.783 16.677 1.443 1.00 0.00 95 THR A C 6
ATOM 10313 O O . THR A 1 95 ? -3.995 17.181 2.549 1.00 0.00 95 THR A O 6
ATOM 10324 N N . TYR A 1 96 ? -3.719 15.351 1.272 1.00 0.00 96 TYR A N 6
ATOM 10325 C CA . TYR A 1 96 ? -3.907 14.366 2.348 1.00 0.00 96 TYR A CA 6
ATOM 10326 C C . TYR A 1 96 ? -2.708 13.420 2.517 1.00 0.00 96 TYR A C 6
ATOM 10327 O O . TYR A 1 96 ? -2.464 12.957 3.629 1.00 0.00 96 TYR A O 6
ATOM 10345 N N . SER A 1 97 ? -1.896 13.212 1.479 1.00 0.00 97 SER A N 6
ATOM 10346 C CA . SER A 1 97 ? -0.615 12.489 1.531 1.00 0.00 97 SER A CA 6
ATOM 10347 C C . SER A 1 97 ? 0.343 13.088 2.570 1.00 0.00 97 SER A C 6
ATOM 10348 O O . SER A 1 97 ? 0.939 12.371 3.383 1.00 0.00 97 SER A O 6
ATOM 10356 N N . LYS A 1 98 ? 0.472 14.422 2.586 1.00 0.00 98 LYS A N 6
ATOM 10357 C CA . LYS A 1 98 ? 1.396 15.150 3.472 1.00 0.00 98 LYS A CA 6
ATOM 10358 C C . LYS A 1 98 ? 1.134 14.943 4.969 1.00 0.00 98 LYS A C 6
ATOM 10359 O O . LYS A 1 98 ? 2.072 15.046 5.757 1.00 0.00 98 LYS A O 6
ATOM 10378 N N . LYS A 1 99 ? -0.091 14.572 5.369 1.00 0.00 99 LYS A N 6
ATOM 10379 C CA . LYS A 1 99 ? -0.478 14.298 6.771 1.00 0.00 99 LYS A CA 6
ATOM 10380 C C . LYS A 1 99 ? 0.393 13.230 7.458 1.00 0.00 99 LYS A C 6
ATOM 10381 O O . LYS A 1 99 ? 0.521 13.245 8.684 1.00 0.00 99 LYS A O 6
ATOM 10400 N N . TYR A 1 100 ? 1.016 12.339 6.682 1.00 0.00 100 TYR A N 6
ATOM 10401 C CA . TYR A 1 100 ? 1.900 11.266 7.165 1.00 0.00 100 TYR A CA 6
ATOM 10402 C C . TYR A 1 100 ? 3.204 11.112 6.353 1.00 0.00 100 TYR A C 6
ATOM 10403 O O . TYR A 1 100 ? 4.177 10.587 6.888 1.00 0.00 100 TYR A O 6
ATOM 10421 N N . GLU A 1 101 ? 3.297 11.624 5.120 1.00 0.00 101 GLU A N 6
ATOM 10422 C CA . GLU A 1 101 ? 4.589 11.824 4.428 1.00 0.00 101 GLU A CA 6
ATOM 10423 C C . GLU A 1 101 ? 5.527 12.782 5.199 1.00 0.00 101 GLU A C 6
ATOM 10424 O O . GLU A 1 101 ? 6.733 12.534 5.291 1.00 0.00 101 GLU A O 6
ATOM 10436 N N . ASP A 1 102 ? 4.984 13.835 5.825 1.00 0.00 102 ASP A N 6
ATOM 10437 C CA . ASP A 1 102 ? 5.752 14.855 6.568 1.00 0.00 102 ASP A CA 6
ATOM 10438 C C . ASP A 1 102 ? 6.561 14.278 7.746 1.00 0.00 102 ASP A C 6
ATOM 10439 O O . ASP A 1 102 ? 7.533 14.893 8.195 1.00 0.00 102 ASP A O 6
ATOM 10448 N N . ARG A 1 103 ? 6.170 13.097 8.246 1.00 0.00 103 ARG A N 6
ATOM 10449 C CA . ARG A 1 103 ? 6.856 12.345 9.310 1.00 0.00 103 ARG A CA 6
ATOM 10450 C C . ARG A 1 103 ? 8.302 11.969 8.965 1.00 0.00 103 ARG A C 6
ATOM 10451 O O . ARG A 1 103 ? 9.112 11.823 9.879 1.00 0.00 103 ARG A O 6
ATOM 10472 N N . GLU A 1 104 ? 8.631 11.837 7.677 1.00 0.00 104 GLU A N 6
ATOM 10473 C CA . GLU A 1 104 ? 9.958 11.420 7.201 1.00 0.00 104 GLU A CA 6
ATOM 10474 C C . GLU A 1 104 ? 10.577 12.431 6.227 1.00 0.00 104 GLU A C 6
ATOM 10475 O O . GLU A 1 104 ? 11.686 12.906 6.486 1.00 0.00 104 GLU A O 6
ATOM 10487 N N . LYS A 1 105 ? 9.873 12.777 5.133 1.00 0.00 105 LYS A N 6
ATOM 10488 C CA . LYS A 1 105 ? 10.352 13.684 4.060 1.00 0.00 105 LYS A CA 6
ATOM 10489 C C . LYS A 1 105 ? 11.817 13.450 3.616 1.00 0.00 105 LYS A C 6
ATOM 10490 O O . LYS A 1 105 ? 12.550 14.390 3.309 1.00 0.00 105 LYS A O 6
ATOM 10509 N N . GLU A 1 106 ? 12.271 12.193 3.588 1.00 0.00 106 GLU A N 6
ATOM 10510 C CA . GLU A 1 106 ? 13.678 11.846 3.291 1.00 0.00 106 GLU A CA 6
ATOM 10511 C C . GLU A 1 106 ? 14.107 12.106 1.828 1.00 0.00 106 GLU A C 6
ATOM 10512 O O . GLU A 1 10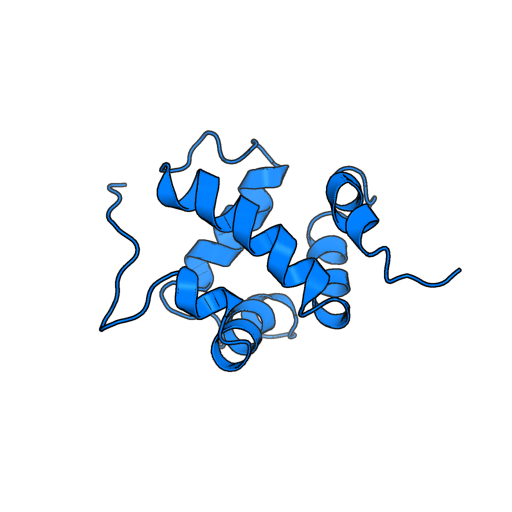6 ? 15.305 12.156 1.525 1.00 0.00 106 GLU A O 6
ATOM 10524 N N . LEU A 1 107 ? 13.138 12.302 0.923 1.00 0.00 107 LEU A N 6
ATOM 10525 C CA . LEU A 1 107 ? 13.374 12.662 -0.476 1.00 0.00 107 LEU A CA 6
ATOM 10526 C C . LEU A 1 107 ? 14.052 14.042 -0.601 1.00 0.00 107 LEU A C 6
ATOM 10527 O O . LEU A 1 107 ? 13.825 14.952 0.201 1.00 0.00 107 LEU A O 6
ATOM 10543 N N . HIS A 1 108 ? 14.868 14.195 -1.646 1.00 0.00 108 HIS A N 6
ATOM 10544 C CA . HIS A 1 108 ? 15.744 15.357 -1.888 1.00 0.00 108 HIS A CA 6
ATOM 10545 C C . HIS A 1 108 ? 15.809 15.739 -3.384 1.00 0.00 108 HIS A C 6
ATOM 10546 O O . HIS A 1 108 ? 16.829 16.230 -3.876 1.00 0.00 108 HIS A O 6
ATOM 10561 N N . GLN A 1 109 ? 14.714 15.467 -4.108 1.00 0.00 109 GLN A N 6
ATOM 10562 C CA . GLN A 1 109 ? 14.498 15.791 -5.530 1.00 0.00 109 GLN A CA 6
ATOM 10563 C C . GLN A 1 109 ? 14.583 17.304 -5.816 1.00 0.00 109 GLN A C 6
ATOM 10564 O O . GLN A 1 109 ? 15.183 17.677 -6.850 1.00 0.00 109 GLN A O 6
ATOM 10579 N N . GLU A 1 1 ? -13.262 -14.743 23.273 1.00 0.00 1 GLU A N 7
ATOM 10580 C CA . GLU A 1 1 ? -12.067 -14.162 22.607 1.00 0.00 1 GLU A CA 7
ATOM 10581 C C . GLU A 1 1 ? -11.834 -14.835 21.247 1.00 0.00 1 GLU A C 7
ATOM 10582 O O . GLU A 1 1 ? -11.268 -15.927 21.173 1.00 0.00 1 GLU A O 7
ATOM 10596 N N . GLU A 1 2 ? -12.298 -14.209 20.161 1.00 0.00 2 GLU A N 7
ATOM 10597 C CA . GLU A 1 2 ? -12.159 -14.702 18.776 1.00 0.00 2 GLU A CA 7
ATOM 10598 C C . GLU A 1 2 ? -12.225 -13.533 17.771 1.00 0.00 2 GLU A C 7
ATOM 10599 O O . GLU A 1 2 ? -12.984 -12.582 17.976 1.00 0.00 2 GLU A O 7
ATOM 10611 N N . LYS A 1 3 ? -11.442 -13.608 16.683 1.00 0.00 3 LYS A N 7
ATOM 10612 C CA . LYS A 1 3 ? -11.313 -12.585 15.621 1.00 0.00 3 LYS A CA 7
ATOM 10613 C C . LYS A 1 3 ? -11.208 -13.235 14.226 1.00 0.00 3 LYS A C 7
ATOM 10614 O O . LYS A 1 3 ? -11.046 -14.451 14.110 1.00 0.00 3 LYS A O 7
ATOM 10633 N N . TYR A 1 4 ? -11.258 -12.417 13.172 1.00 0.00 4 TYR A N 7
ATOM 10634 C CA . TYR A 1 4 ? -11.316 -12.838 11.759 1.00 0.00 4 TYR A CA 7
ATOM 10635 C C . TYR A 1 4 ? -10.027 -12.468 10.994 1.00 0.00 4 TYR A C 7
ATOM 10636 O O . TYR A 1 4 ? -10.045 -11.726 10.010 1.00 0.00 4 TYR A O 7
ATOM 10654 N N . THR A 1 5 ? -8.881 -12.931 11.502 1.00 0.00 5 THR A N 7
ATOM 10655 C CA . THR A 1 5 ? -7.524 -12.678 10.972 1.00 0.00 5 THR A CA 7
ATOM 10656 C C . THR A 1 5 ? -7.377 -13.010 9.478 1.00 0.00 5 THR A C 7
ATOM 10657 O O . THR A 1 5 ? -7.835 -14.050 9.005 1.00 0.00 5 THR A O 7
ATOM 10668 N N . THR A 1 6 ? -6.688 -12.136 8.734 1.00 0.00 6 THR A N 7
ATOM 10669 C CA . THR A 1 6 ? -6.548 -12.156 7.258 1.00 0.00 6 THR A CA 7
ATOM 10670 C C . THR A 1 6 ? -5.493 -13.160 6.728 1.00 0.00 6 THR A C 7
ATOM 10671 O O . THR A 1 6 ? -4.872 -12.967 5.680 1.00 0.00 6 THR A O 7
ATOM 10682 N N . LYS A 1 7 ? -5.255 -14.249 7.470 1.00 0.00 7 LYS A N 7
ATOM 10683 C CA . LYS A 1 7 ? -4.280 -15.304 7.142 1.00 0.00 7 LYS A CA 7
ATOM 10684 C C . LYS A 1 7 ? -4.669 -16.123 5.900 1.00 0.00 7 LYS A C 7
ATOM 10685 O O . LYS A 1 7 ? -5.829 -16.487 5.706 1.00 0.00 7 LYS A O 7
ATOM 10704 N N . TYR A 1 8 ? -3.672 -16.487 5.105 1.00 0.00 8 TYR A N 7
ATOM 10705 C CA . TYR A 1 8 ? -3.771 -17.429 3.983 1.00 0.00 8 TYR A CA 7
ATOM 10706 C C . TYR A 1 8 ? -2.387 -18.042 3.739 1.00 0.00 8 TYR A C 7
ATOM 10707 O O . TYR A 1 8 ? -1.396 -17.319 3.782 1.00 0.00 8 TYR A O 7
ATOM 10725 N N . ASP A 1 9 ? -2.305 -19.356 3.496 1.00 0.00 9 ASP A N 7
ATOM 10726 C CA . ASP A 1 9 ? -1.058 -20.103 3.218 1.00 0.00 9 ASP A CA 7
ATOM 10727 C C . ASP A 1 9 ? 0.139 -19.751 4.143 1.00 0.00 9 ASP A C 7
ATOM 10728 O O . ASP A 1 9 ? 1.287 -19.651 3.701 1.00 0.00 9 ASP A O 7
ATOM 10737 N N . ASN A 1 10 ? -0.132 -19.556 5.443 1.00 0.00 10 ASN A N 7
ATOM 10738 C CA . ASN A 1 10 ? 0.826 -19.120 6.476 1.00 0.00 10 ASN A CA 7
ATOM 10739 C C . ASN A 1 10 ? 1.513 -17.764 6.196 1.00 0.00 10 ASN A C 7
ATOM 10740 O O . ASN A 1 10 ? 2.698 -17.573 6.489 1.00 0.00 10 ASN A O 7
ATOM 10751 N N . VAL A 1 11 ? 0.745 -16.799 5.682 1.00 0.00 11 VAL A N 7
ATOM 10752 C CA . VAL A 1 11 ? 1.144 -15.392 5.494 1.00 0.00 11 VAL A CA 7
ATOM 10753 C C . VAL A 1 11 ? 0.063 -14.447 6.023 1.00 0.00 11 VAL A C 7
ATOM 10754 O O . VAL A 1 11 ? -1.122 -14.788 6.044 1.00 0.00 11 VAL A O 7
ATOM 10767 N N . ASN A 1 12 ? 0.479 -13.247 6.428 1.00 0.00 12 ASN A N 7
ATOM 10768 C CA . ASN A 1 12 ? -0.365 -12.154 6.918 1.00 0.00 12 ASN A CA 7
ATOM 10769 C C . ASN A 1 12 ? 0.228 -10.794 6.536 1.00 0.00 12 ASN A C 7
ATOM 10770 O O . ASN A 1 12 ? 1.387 -10.689 6.127 1.00 0.00 12 ASN A O 7
ATOM 10781 N N . LEU A 1 13 ? -0.550 -9.737 6.780 1.00 0.00 13 LEU A N 7
ATOM 10782 C CA . LEU A 1 13 ? -0.100 -8.349 6.658 1.00 0.00 13 LEU A CA 7
ATOM 10783 C C . LEU A 1 13 ? 1.174 -8.040 7.454 1.00 0.00 13 LEU A C 7
ATOM 10784 O O . LEU A 1 13 ? 2.030 -7.307 6.972 1.00 0.00 13 LEU A O 7
ATOM 10800 N N . ASP A 1 14 ? 1.336 -8.627 8.640 1.00 0.00 14 ASP A N 7
ATOM 10801 C CA . ASP A 1 14 ? 2.541 -8.456 9.459 1.00 0.00 14 ASP A CA 7
ATOM 10802 C C . ASP A 1 14 ? 3.831 -8.836 8.714 1.00 0.00 14 ASP A C 7
ATOM 10803 O O . ASP A 1 14 ? 4.861 -8.189 8.901 1.00 0.00 14 ASP A O 7
ATOM 10812 N N . GLU A 1 15 ? 3.777 -9.842 7.837 1.00 0.00 15 GLU A N 7
ATOM 10813 C CA . GLU A 1 15 ? 4.901 -10.227 6.980 1.00 0.00 15 GLU A CA 7
ATOM 10814 C C . GLU A 1 15 ? 5.050 -9.281 5.773 1.00 0.00 15 GLU A C 7
ATOM 10815 O O . GLU A 1 15 ? 6.166 -9.026 5.346 1.00 0.00 15 GLU A O 7
ATOM 10827 N N . ILE A 1 16 ? 3.961 -8.711 5.246 1.00 0.00 16 ILE A N 7
ATOM 10828 C CA . ILE A 1 16 ? 3.967 -7.805 4.069 1.00 0.00 16 ILE A CA 7
ATOM 10829 C C . ILE A 1 16 ? 4.878 -6.594 4.287 1.00 0.00 16 ILE A C 7
ATOM 10830 O O . ILE A 1 16 ? 5.831 -6.396 3.534 1.00 0.00 16 ILE A O 7
ATOM 10846 N N . LEU A 1 17 ? 4.671 -5.836 5.362 1.00 0.00 17 LEU A N 7
ATOM 10847 C CA . LEU A 1 17 ? 5.508 -4.674 5.705 1.00 0.00 17 LEU A CA 7
ATOM 10848 C C . LEU A 1 17 ? 6.914 -5.098 6.166 1.00 0.00 17 LEU A C 7
ATOM 10849 O O . LEU A 1 17 ? 7.892 -4.402 5.886 1.00 0.00 17 LEU A O 7
ATOM 10865 N N . ALA A 1 18 ? 7.017 -6.225 6.879 1.00 0.00 18 ALA A N 7
ATOM 10866 C CA . ALA A 1 18 ? 8.282 -6.742 7.404 1.00 0.00 18 ALA A CA 7
ATOM 10867 C C . ALA A 1 18 ? 9.205 -7.336 6.314 1.00 0.00 18 ALA A C 7
ATOM 10868 O O . ALA A 1 18 ? 10.422 -7.409 6.500 1.00 0.00 18 ALA A O 7
ATOM 10875 N N . ASN A 1 19 ? 8.633 -7.747 5.179 1.00 0.00 19 ASN A N 7
ATOM 10876 C CA . ASN A 1 19 ? 9.285 -8.463 4.088 1.00 0.00 19 ASN A CA 7
ATOM 10877 C C . ASN A 1 19 ? 9.161 -7.650 2.793 1.00 0.00 19 ASN A C 7
ATOM 10878 O O . ASN A 1 19 ? 8.261 -7.856 1.977 1.00 0.00 19 ASN A O 7
ATOM 10889 N N . ASP A 1 20 ? 10.073 -6.699 2.593 1.00 0.00 20 ASP A N 7
ATOM 10890 C CA . ASP A 1 20 ? 10.098 -5.853 1.396 1.00 0.00 20 ASP A CA 7
ATOM 10891 C C . ASP A 1 20 ? 10.133 -6.648 0.078 1.00 0.00 20 ASP A C 7
ATOM 10892 O O . ASP A 1 20 ? 9.651 -6.158 -0.942 1.00 0.00 20 ASP A O 7
ATOM 10901 N N . ARG A 1 21 ? 10.652 -7.884 0.094 1.00 0.00 21 ARG A N 7
ATOM 10902 C CA . ARG A 1 21 ? 10.617 -8.817 -1.050 1.00 0.00 21 ARG A CA 7
ATOM 10903 C C . ARG A 1 21 ? 9.183 -9.151 -1.487 1.00 0.00 21 ARG A C 7
ATOM 10904 O O . ARG A 1 21 ? 8.918 -9.233 -2.687 1.00 0.00 21 ARG A O 7
ATOM 10925 N N . LEU A 1 22 ? 8.254 -9.292 -0.532 1.00 0.00 22 LEU A N 7
ATOM 10926 C CA . LEU A 1 22 ? 6.811 -9.367 -0.801 1.00 0.00 22 LEU A CA 7
ATOM 10927 C C . LEU A 1 22 ? 6.281 -7.996 -1.227 1.00 0.00 22 LEU A C 7
ATOM 10928 O O . LEU A 1 22 ? 5.595 -7.884 -2.243 1.00 0.00 22 LEU A O 7
ATOM 10944 N N . LEU A 1 23 ? 6.622 -6.948 -0.468 1.00 0.00 23 LEU A N 7
ATOM 10945 C CA . LEU A 1 23 ? 6.086 -5.601 -0.665 1.00 0.00 23 LEU A CA 7
ATOM 10946 C C . LEU A 1 23 ? 6.335 -5.094 -2.100 1.00 0.00 23 LEU A C 7
ATOM 10947 O O . LEU A 1 23 ? 5.417 -4.609 -2.754 1.00 0.00 23 LEU A O 7
ATOM 10963 N N . ASN A 1 24 ? 7.545 -5.297 -2.636 1.00 0.00 24 ASN A N 7
ATOM 10964 C CA . ASN A 1 24 ? 7.930 -4.934 -4.008 1.00 0.00 24 ASN A CA 7
ATOM 10965 C C . ASN A 1 24 ? 6.991 -5.510 -5.086 1.00 0.00 24 ASN A C 7
ATOM 10966 O O . ASN A 1 24 ? 6.750 -4.840 -6.089 1.00 0.00 24 ASN A O 7
ATOM 10977 N N . LYS A 1 25 ? 6.419 -6.703 -4.876 1.00 0.00 25 LYS A N 7
ATOM 10978 C CA . LYS A 1 25 ? 5.414 -7.306 -5.772 1.00 0.00 25 LYS A CA 7
ATOM 10979 C C . LYS A 1 25 ? 4.053 -6.611 -5.629 1.00 0.00 25 LYS A C 7
ATOM 10980 O O . LYS A 1 25 ? 3.412 -6.277 -6.626 1.00 0.00 25 LYS A O 7
ATOM 10999 N N . TYR A 1 26 ? 3.647 -6.340 -4.387 1.00 0.00 26 TYR A N 7
ATOM 11000 C CA . TYR A 1 26 ? 2.390 -5.665 -4.044 1.00 0.00 26 TYR A CA 7
ATOM 11001 C C . TYR A 1 26 ? 2.333 -4.222 -4.584 1.00 0.00 26 TYR A C 7
ATOM 11002 O O . TYR A 1 26 ? 1.274 -3.787 -5.028 1.00 0.00 26 TYR A O 7
ATOM 11020 N N . VAL A 1 27 ? 3.459 -3.495 -4.614 1.00 0.00 27 VAL A N 7
ATOM 11021 C CA . VAL A 1 27 ? 3.560 -2.168 -5.264 1.00 0.00 27 VAL A CA 7
ATOM 11022 C C . VAL A 1 27 ? 3.645 -2.257 -6.783 1.00 0.00 27 VAL A C 7
ATOM 11023 O O . VAL A 1 27 ? 2.986 -1.482 -7.467 1.00 0.00 27 VAL A O 7
ATOM 11036 N N . GLN A 1 28 ? 4.369 -3.229 -7.345 1.00 0.00 28 GLN A N 7
ATOM 11037 C CA . GLN A 1 28 ? 4.477 -3.430 -8.804 1.00 0.00 28 GLN A CA 7
ATOM 11038 C C . GLN A 1 28 ? 3.113 -3.467 -9.513 1.00 0.00 28 GLN A C 7
ATOM 11039 O O . GLN A 1 28 ? 2.997 -2.974 -10.633 1.00 0.00 28 GLN A O 7
ATOM 11053 N N . CYS A 1 29 ? 2.089 -3.961 -8.807 1.00 0.00 29 CYS A N 7
ATOM 11054 C CA . CYS A 1 29 ? 0.675 -3.963 -9.183 1.00 0.00 29 CYS A CA 7
ATOM 11055 C C . CYS A 1 29 ? 0.133 -2.634 -9.752 1.00 0.00 29 CYS A C 7
ATOM 11056 O O . CYS A 1 29 ? -0.763 -2.641 -10.600 1.00 0.00 29 CYS A O 7
ATOM 11063 N N . LEU A 1 30 ? 0.675 -1.500 -9.294 1.00 0.00 30 LEU A N 7
ATOM 11064 C CA . LEU A 1 30 ? 0.293 -0.150 -9.726 1.00 0.00 30 LEU A CA 7
ATOM 11065 C C . LEU A 1 30 ? 1.488 0.757 -10.095 1.00 0.00 30 LEU A C 7
ATOM 11066 O O . LEU A 1 30 ? 1.288 1.821 -10.684 1.00 0.00 30 LEU A O 7
ATOM 11082 N N . LEU A 1 31 ? 2.722 0.340 -9.782 1.00 0.00 31 LEU A N 7
ATOM 11083 C CA . LEU A 1 31 ? 3.960 1.033 -10.155 1.00 0.00 31 LEU A CA 7
ATOM 11084 C C . LEU A 1 31 ? 4.320 0.760 -11.628 1.00 0.00 31 LEU A C 7
ATOM 11085 O O . LEU A 1 31 ? 4.662 1.692 -12.359 1.00 0.00 31 LEU A O 7
ATOM 11101 N N . GLU A 1 32 ? 4.208 -0.491 -12.088 1.00 0.00 32 GLU A N 7
ATOM 11102 C CA . GLU A 1 32 ? 4.470 -0.845 -13.490 1.00 0.00 32 GLU A CA 7
ATOM 11103 C C . GLU A 1 32 ? 3.296 -0.477 -14.423 1.00 0.00 32 GLU A C 7
ATOM 11104 O O . GLU A 1 32 ? 2.176 -0.203 -13.983 1.00 0.00 32 GLU A O 7
ATOM 11116 N N . ASP A 1 33 ? 3.540 -0.514 -15.737 1.00 0.00 33 ASP A N 7
ATOM 11117 C CA . ASP A 1 33 ? 2.537 -0.287 -16.795 1.00 0.00 33 ASP A CA 7
ATOM 11118 C C . ASP A 1 33 ? 1.562 -1.480 -17.007 1.00 0.00 33 ASP A C 7
ATOM 11119 O O . ASP A 1 33 ? 0.762 -1.485 -17.945 1.00 0.00 33 ASP A O 7
ATOM 11128 N N . ASP A 1 34 ? 1.609 -2.496 -16.138 1.00 0.00 34 ASP A N 7
ATOM 11129 C CA . ASP A 1 34 ? 0.815 -3.732 -16.181 1.00 0.00 34 ASP A CA 7
ATOM 11130 C C . ASP A 1 34 ? 0.342 -4.140 -14.771 1.00 0.00 34 ASP A C 7
ATOM 11131 O O . ASP A 1 34 ? 0.946 -3.762 -13.766 1.00 0.00 34 ASP A O 7
ATOM 11140 N N . GLU A 1 35 ? -0.713 -4.962 -14.702 1.00 0.00 35 GLU A N 7
ATOM 11141 C CA . GLU A 1 35 ? -1.366 -5.402 -13.450 1.00 0.00 35 GLU A CA 7
ATOM 11142 C C . GLU A 1 35 ? -1.449 -6.935 -13.295 1.00 0.00 35 GLU A C 7
ATOM 11143 O O . GLU A 1 35 ? -2.058 -7.451 -12.356 1.00 0.00 35 GLU A O 7
ATOM 11155 N N . SER A 1 36 ? -0.788 -7.684 -14.184 1.00 0.00 36 SER A N 7
ATOM 11156 C CA . SER A 1 36 ? -0.674 -9.158 -14.106 1.00 0.00 36 SER A CA 7
ATOM 11157 C C . SER A 1 36 ? 0.124 -9.653 -12.885 1.00 0.00 36 SER A C 7
ATOM 11158 O O . SER A 1 36 ? 0.111 -10.841 -12.560 1.00 0.00 36 SER A O 7
ATOM 11166 N N . ASN A 1 37 ? 0.821 -8.737 -12.208 1.00 0.00 37 ASN A N 7
ATOM 11167 C CA . ASN A 1 37 ? 1.673 -8.957 -11.038 1.00 0.00 37 ASN A CA 7
ATOM 11168 C C . ASN A 1 37 ? 0.979 -8.629 -9.695 1.00 0.00 37 ASN A C 7
ATOM 11169 O O . ASN A 1 37 ? 1.590 -8.798 -8.638 1.00 0.00 37 ASN A O 7
ATOM 11180 N N . CYS A 1 38 ? -0.295 -8.215 -9.706 1.00 0.00 38 CYS A N 7
ATOM 11181 C CA . CYS A 1 38 ? -1.110 -8.119 -8.486 1.00 0.00 38 CYS A CA 7
ATOM 11182 C C . CYS A 1 38 ? -1.429 -9.523 -7.925 1.00 0.00 38 CYS A C 7
ATOM 11183 O O . CYS A 1 38 ? -1.844 -10.411 -8.677 1.00 0.00 38 CYS A O 7
ATOM 11190 N N . THR A 1 39 ? -1.273 -9.735 -6.612 1.00 0.00 39 THR A N 7
ATOM 11191 C CA . THR A 1 39 ? -1.622 -11.009 -5.944 1.00 0.00 39 THR A CA 7
ATOM 11192 C C . THR A 1 39 ? -3.094 -11.042 -5.513 1.00 0.00 39 THR A C 7
ATOM 11193 O O . THR A 1 39 ? -3.750 -10.002 -5.445 1.00 0.00 39 THR A O 7
ATOM 11204 N N . ALA A 1 40 ? -3.619 -12.228 -5.182 1.00 0.00 40 ALA A N 7
ATOM 11205 C CA . ALA A 1 40 ? -5.023 -12.441 -4.799 1.00 0.00 40 ALA A CA 7
ATOM 11206 C C . ALA A 1 40 ? -5.514 -11.594 -3.600 1.00 0.00 40 ALA A C 7
ATOM 11207 O O . ALA A 1 40 ? -6.712 -11.320 -3.498 1.00 0.00 40 ALA A O 7
ATOM 11214 N N . ASP A 1 41 ? -4.608 -11.151 -2.719 1.00 0.00 41 ASP A N 7
ATOM 11215 C CA . ASP A 1 41 ? -4.910 -10.253 -1.591 1.00 0.00 41 ASP A CA 7
ATOM 11216 C C . ASP A 1 41 ? -4.255 -8.868 -1.739 1.00 0.00 41 ASP A C 7
ATOM 11217 O O . ASP A 1 41 ? -4.857 -7.864 -1.357 1.00 0.00 41 ASP A O 7
ATOM 11226 N N . GLY A 1 42 ? -3.085 -8.767 -2.381 1.00 0.00 42 GLY A N 7
ATOM 11227 C CA . GLY A 1 42 ? -2.436 -7.491 -2.703 1.00 0.00 42 GLY A CA 7
ATOM 11228 C C . GLY A 1 42 ? -3.273 -6.601 -3.617 1.00 0.00 42 GLY A C 7
ATOM 11229 O O . GLY A 1 42 ? -3.339 -5.388 -3.415 1.00 0.00 42 GLY A O 7
ATOM 11233 N N . LYS A 1 43 ? -3.986 -7.210 -4.573 1.00 0.00 43 LYS A N 7
ATOM 11234 C CA . LYS A 1 43 ? -4.973 -6.526 -5.423 1.00 0.00 43 LYS A CA 7
ATOM 11235 C C . LYS A 1 43 ? -6.141 -5.922 -4.643 1.00 0.00 43 LYS A C 7
ATOM 11236 O O . LYS A 1 43 ? -6.680 -4.903 -5.061 1.00 0.00 43 LYS A O 7
ATOM 11255 N N . GLU A 1 44 ? -6.530 -6.531 -3.524 1.00 0.00 44 GLU A N 7
ATOM 11256 C CA . GLU A 1 44 ? -7.589 -6.024 -2.658 1.00 0.00 44 GLU A CA 7
ATOM 11257 C C . GLU A 1 44 ? -7.044 -4.912 -1.748 1.00 0.00 44 GLU A C 7
ATOM 11258 O O . GLU A 1 44 ? -7.636 -3.837 -1.666 1.00 0.00 44 GLU A O 7
ATOM 11270 N N . LEU A 1 45 ? -5.864 -5.130 -1.145 1.00 0.00 45 LEU A N 7
ATOM 11271 C CA . LEU A 1 45 ? -5.143 -4.156 -0.318 1.00 0.00 45 LEU A CA 7
ATOM 11272 C C . LEU A 1 45 ? -4.913 -2.844 -1.083 1.00 0.00 45 LEU A C 7
ATOM 11273 O O . LEU A 1 45 ? -5.326 -1.783 -0.621 1.00 0.00 45 LEU A O 7
ATOM 11289 N N . LYS A 1 46 ? -4.344 -2.899 -2.293 1.00 0.00 46 LYS A N 7
ATOM 11290 C CA . LYS A 1 46 ? -4.124 -1.696 -3.116 1.00 0.00 46 LYS A CA 7
ATOM 11291 C C . LYS A 1 46 ? -5.430 -1.014 -3.534 1.00 0.00 46 LYS A C 7
ATOM 11292 O O . LYS A 1 46 ? -5.447 0.196 -3.728 1.00 0.00 46 LYS A O 7
ATOM 11311 N N . SER A 1 47 ? -6.520 -1.774 -3.670 1.00 0.00 47 SER A N 7
ATOM 11312 C CA . SER A 1 47 ? -7.832 -1.256 -4.094 1.00 0.00 47 SER A CA 7
ATOM 11313 C C . SER A 1 47 ? -8.511 -0.447 -2.983 1.00 0.00 47 SER A C 7
ATOM 11314 O O . SER A 1 47 ? -9.199 0.538 -3.260 1.00 0.00 47 SER A O 7
ATOM 11322 N N . VAL A 1 48 ? -8.259 -0.799 -1.716 1.00 0.00 48 VAL A N 7
ATOM 11323 C CA . VAL A 1 48 ? -8.770 -0.064 -0.550 1.00 0.00 48 VAL A CA 7
ATOM 11324 C C . VAL A 1 48 ? -7.842 1.066 -0.071 1.00 0.00 48 VAL A C 7
ATOM 11325 O O . VAL A 1 48 ? -8.315 2.000 0.580 1.00 0.00 48 VAL A O 7
ATOM 11338 N N . ILE A 1 49 ? -6.546 1.053 -0.423 1.00 0.00 49 ILE A N 7
ATOM 11339 C CA . ILE A 1 49 ? -5.617 2.136 -0.054 1.00 0.00 49 ILE A CA 7
ATOM 11340 C C . ILE A 1 49 ? -6.165 3.527 -0.449 1.00 0.00 49 ILE A C 7
ATOM 11341 O O . ILE A 1 49 ? -6.188 4.410 0.411 1.00 0.00 49 ILE A O 7
ATOM 11357 N N . PRO A 1 50 ? -6.645 3.755 -1.694 1.00 0.00 50 PRO A N 7
ATOM 11358 C CA . PRO A 1 50 ? -7.186 5.053 -2.098 1.00 0.00 50 PRO A CA 7
ATOM 11359 C C . PRO A 1 50 ? -8.581 5.325 -1.504 1.00 0.00 50 PRO A C 7
ATOM 11360 O O . PRO A 1 50 ? -8.955 6.480 -1.318 1.00 0.00 50 PRO A O 7
ATOM 11371 N N . ASP A 1 51 ? -9.351 4.290 -1.147 1.00 0.00 51 ASP A N 7
ATOM 11372 C CA . ASP A 1 51 ? -10.638 4.434 -0.445 1.00 0.00 51 ASP A CA 7
ATOM 11373 C C . ASP A 1 51 ? -10.470 5.033 0.961 1.00 0.00 51 ASP A C 7
ATOM 11374 O O . ASP A 1 51 ? -11.318 5.811 1.404 1.00 0.00 51 ASP A O 7
ATOM 11383 N N . ALA A 1 52 ? -9.344 4.771 1.632 1.00 0.00 52 ALA A N 7
ATOM 11384 C CA . ALA A 1 52 ? -8.969 5.455 2.871 1.00 0.00 52 ALA A CA 7
ATOM 11385 C C . ALA A 1 52 ? -8.713 6.971 2.694 1.00 0.00 52 ALA A C 7
ATOM 11386 O O . ALA A 1 52 ? -8.631 7.702 3.682 1.00 0.00 52 ALA A O 7
ATOM 11393 N N . LEU A 1 53 ? -8.641 7.452 1.445 1.00 0.00 53 LEU A N 7
ATOM 11394 C CA . LEU A 1 53 ? -8.426 8.851 1.055 1.00 0.00 53 LEU A CA 7
ATOM 11395 C C . LEU A 1 53 ? -9.677 9.475 0.391 1.00 0.00 53 LEU A C 7
ATOM 11396 O O . LEU A 1 53 ? -9.721 10.686 0.171 1.00 0.00 53 LEU A O 7
ATOM 11412 N N . SER A 1 54 ? -10.697 8.657 0.089 1.00 0.00 54 SER A N 7
ATOM 11413 C CA . SER A 1 54 ? -11.908 9.032 -0.668 1.00 0.00 54 SER A CA 7
ATOM 11414 C C . SER A 1 54 ? -13.192 8.955 0.174 1.00 0.00 54 SER A C 7
ATOM 11415 O O . SER A 1 54 ? -14.090 9.789 0.037 1.00 0.00 54 SER A O 7
ATOM 11423 N N . ASN A 1 55 ? -13.252 7.987 1.095 1.00 0.00 55 ASN A N 7
ATOM 11424 C CA . ASN A 1 55 ? -14.361 7.733 2.027 1.00 0.00 55 ASN A CA 7
ATOM 11425 C C . ASN A 1 55 ? -13.845 7.248 3.398 1.00 0.00 55 ASN A C 7
ATOM 11426 O O . ASN A 1 55 ? -14.572 6.586 4.134 1.00 0.00 55 ASN A O 7
ATOM 11437 N N . GLU A 1 56 ? -12.584 7.545 3.745 1.00 0.00 56 GLU A N 7
ATOM 11438 C CA . GLU A 1 56 ? -11.943 7.193 5.029 1.00 0.00 56 GLU A CA 7
ATOM 11439 C C . GLU A 1 56 ? -12.097 5.704 5.420 1.00 0.00 56 GLU A C 7
ATOM 11440 O O . GLU A 1 56 ? -12.180 5.354 6.599 1.00 0.00 56 GLU A O 7
ATOM 11452 N N . CYS A 1 57 ? -12.150 4.817 4.414 1.00 0.00 57 CYS A N 7
ATOM 11453 C CA . CYS A 1 57 ? -12.397 3.376 4.558 1.00 0.00 57 CYS A CA 7
ATOM 11454 C C . CYS A 1 57 ? -13.729 3.041 5.283 1.00 0.00 57 CYS A C 7
ATOM 11455 O O . CYS A 1 57 ? -13.851 2.017 5.952 1.00 0.00 57 CYS A O 7
ATOM 11462 N N . ALA A 1 58 ? -14.751 3.897 5.192 1.00 0.00 58 ALA A N 7
ATOM 11463 C CA . ALA A 1 58 ? -16.010 3.721 5.922 1.00 0.00 58 ALA A CA 7
ATOM 11464 C C . ALA A 1 58 ? -16.854 2.509 5.472 1.00 0.00 58 ALA A C 7
ATOM 11465 O O . ALA A 1 58 ? -17.651 1.988 6.257 1.00 0.00 58 ALA A O 7
ATOM 11472 N N . LYS A 1 59 ? -16.669 2.034 4.232 1.00 0.00 59 LYS A N 7
ATOM 11473 C CA . LYS A 1 59 ? -17.301 0.809 3.696 1.00 0.00 59 LYS A CA 7
ATOM 11474 C C . LYS A 1 59 ? -16.481 -0.476 3.936 1.00 0.00 59 LYS A C 7
ATOM 11475 O O . LYS A 1 59 ? -16.921 -1.564 3.561 1.00 0.00 59 LYS A O 7
ATOM 11494 N N . CYS A 1 60 ? -15.303 -0.366 4.549 1.00 0.00 60 CYS A N 7
ATOM 11495 C CA . CYS A 1 60 ? -14.392 -1.465 4.848 1.00 0.00 60 CYS A CA 7
ATOM 11496 C C . CYS A 1 60 ? -14.831 -2.295 6.066 1.00 0.00 60 CYS A C 7
ATOM 11497 O O . CYS A 1 60 ? -15.625 -1.855 6.903 1.00 0.00 60 CYS A O 7
ATOM 11504 N N . ASN A 1 61 ? -14.211 -3.465 6.211 1.00 0.00 61 ASN A N 7
ATOM 11505 C CA . ASN A 1 61 ? -14.113 -4.190 7.483 1.00 0.00 61 ASN A CA 7
ATOM 11506 C C . ASN A 1 61 ? -12.922 -3.672 8.308 1.00 0.00 61 ASN A C 7
ATOM 11507 O O . ASN A 1 61 ? -11.944 -3.159 7.759 1.00 0.00 61 ASN A O 7
ATOM 11518 N N . GLU A 1 62 ? -12.975 -3.835 9.631 1.00 0.00 62 GLU A N 7
ATOM 11519 C CA . GLU A 1 62 ? -11.979 -3.302 10.573 1.00 0.00 62 GLU A CA 7
ATOM 11520 C C . GLU A 1 62 ? -10.539 -3.769 10.297 1.00 0.00 62 GLU A C 7
ATOM 11521 O O . GLU A 1 62 ? -9.589 -3.028 10.559 1.00 0.00 62 GLU A O 7
ATOM 11533 N N . LYS A 1 63 ? -10.366 -4.963 9.714 1.00 0.00 63 LYS A N 7
ATOM 11534 C CA . LYS A 1 63 ? -9.040 -5.515 9.388 1.00 0.00 63 LYS A CA 7
ATOM 11535 C C . LYS A 1 63 ? -8.350 -4.726 8.271 1.00 0.00 63 LYS A C 7
ATOM 11536 O O . LYS A 1 63 ? -7.162 -4.432 8.375 1.00 0.00 63 LYS A O 7
ATOM 11555 N N . GLN A 1 64 ? -9.103 -4.315 7.250 1.00 0.00 64 GLN A N 7
ATOM 11556 C CA . GLN A 1 64 ? -8.645 -3.350 6.235 1.00 0.00 64 GLN A CA 7
ATOM 11557 C C . GLN A 1 64 ? -8.413 -1.953 6.827 1.00 0.00 64 GLN A C 7
ATOM 11558 O O . GLN A 1 64 ? -7.350 -1.378 6.603 1.00 0.00 64 GLN A O 7
ATOM 11572 N N . LYS A 1 65 ? -9.372 -1.429 7.608 1.00 0.00 65 LYS A N 7
ATOM 11573 C CA . LYS A 1 65 ? -9.283 -0.099 8.257 1.00 0.00 65 LYS A CA 7
ATOM 11574 C C . LYS A 1 65 ? -8.008 0.080 9.086 1.00 0.00 65 LYS A C 7
ATOM 11575 O O . LYS A 1 65 ? -7.332 1.099 8.960 1.00 0.00 65 LYS A O 7
ATOM 11594 N N . GLU A 1 66 ? -7.660 -0.904 9.917 1.00 0.00 66 GLU A N 7
ATOM 11595 C CA . GLU A 1 66 ? -6.384 -0.923 10.646 1.00 0.00 66 GLU A CA 7
ATOM 11596 C C . GLU A 1 66 ? -5.199 -1.227 9.717 1.00 0.00 66 GLU A C 7
ATOM 11597 O O . GLU A 1 66 ? -4.156 -0.580 9.821 1.00 0.00 66 GLU A O 7
ATOM 11609 N N . GLY A 1 67 ? -5.365 -2.187 8.801 1.00 0.00 67 GLY A N 7
ATOM 11610 C CA . GLY A 1 67 ? -4.333 -2.690 7.895 1.00 0.00 67 GLY A CA 7
ATOM 11611 C C . GLY A 1 67 ? -3.746 -1.633 6.961 1.00 0.00 67 GLY A C 7
ATOM 11612 O O . GLY A 1 67 ? -2.559 -1.335 7.050 1.00 0.00 67 GLY A O 7
ATOM 11616 N N . THR A 1 68 ? -4.537 -1.010 6.088 1.00 0.00 68 THR A N 7
ATOM 11617 C CA . THR A 1 68 ? -3.982 -0.004 5.163 1.00 0.00 68 THR A CA 7
ATOM 11618 C C . THR A 1 68 ? -3.445 1.225 5.897 1.00 0.00 68 THR A C 7
ATOM 11619 O O . THR A 1 68 ? -2.421 1.766 5.485 1.00 0.00 68 THR A O 7
ATOM 11630 N N . LYS A 1 69 ? -4.064 1.620 7.021 1.00 0.00 69 LYS A N 7
ATOM 11631 C CA . LYS A 1 69 ? -3.612 2.728 7.882 1.00 0.00 69 LYS A CA 7
ATOM 11632 C C . LYS A 1 69 ? -2.209 2.498 8.460 1.00 0.00 69 LYS A C 7
ATOM 11633 O O . LYS A 1 69 ? -1.370 3.394 8.384 1.00 0.00 69 LYS A O 7
ATOM 11652 N N . LYS A 1 70 ? -1.920 1.303 8.992 1.00 0.00 70 LYS A N 7
ATOM 11653 C CA . LYS A 1 70 ? -0.559 0.938 9.444 1.00 0.00 70 LYS A CA 7
ATOM 11654 C C . LYS A 1 70 ? 0.401 0.780 8.262 1.00 0.00 70 LYS A C 7
ATOM 11655 O O . LYS A 1 70 ? 1.525 1.275 8.307 1.00 0.00 70 LYS A O 7
ATOM 11674 N N . VAL A 1 71 ? -0.020 0.113 7.190 1.00 0.00 71 VAL A N 7
ATOM 11675 C CA . VAL A 1 71 ? 0.826 -0.214 6.025 1.00 0.00 71 VAL A CA 7
ATOM 11676 C C . VAL A 1 71 ? 1.329 1.028 5.299 1.00 0.00 71 VAL A C 7
ATOM 11677 O O . VAL A 1 71 ? 2.522 1.103 5.018 1.00 0.00 71 VAL A O 7
ATOM 11690 N N . LEU A 1 72 ? 0.476 2.034 5.092 1.00 0.00 72 LEU A N 7
ATOM 11691 C CA . LEU A 1 72 ? 0.856 3.330 4.516 1.00 0.00 72 LEU A CA 7
ATOM 11692 C C . LEU A 1 72 ? 2.071 3.957 5.209 1.00 0.00 72 LEU A C 7
ATOM 11693 O O . LEU A 1 72 ? 2.964 4.449 4.522 1.00 0.00 72 LEU A O 7
ATOM 11709 N N . LYS A 1 73 ? 2.156 3.868 6.546 1.00 0.00 73 LYS A N 7
ATOM 11710 C CA . LYS A 1 73 ? 3.220 4.495 7.343 1.00 0.00 73 LYS A CA 7
ATOM 11711 C C . LYS A 1 73 ? 4.557 3.768 7.167 1.00 0.00 73 LYS A C 7
ATOM 11712 O O . LYS A 1 73 ? 5.597 4.394 6.964 1.00 0.00 73 LYS A O 7
ATOM 11731 N N . HIS A 1 74 ? 4.519 2.435 7.193 1.00 0.00 74 HIS A N 7
ATOM 11732 C CA . HIS A 1 74 ? 5.667 1.564 6.908 1.00 0.00 74 HIS A CA 7
ATOM 11733 C C . HIS A 1 74 ? 6.153 1.748 5.470 1.00 0.00 74 HIS A C 7
ATOM 11734 O O . HIS A 1 74 ? 7.352 1.872 5.261 1.00 0.00 74 HIS A O 7
ATOM 11749 N N . LEU A 1 75 ? 5.253 1.811 4.490 1.00 0.00 75 LEU A N 7
ATOM 11750 C CA . LEU A 1 75 ? 5.615 1.981 3.081 1.00 0.00 75 LEU A CA 7
ATOM 11751 C C . LEU A 1 75 ? 6.356 3.309 2.846 1.00 0.00 75 LEU A C 7
ATOM 11752 O O . LEU A 1 75 ? 7.417 3.302 2.228 1.00 0.00 75 LEU A O 7
ATOM 11768 N N . ILE A 1 76 ? 5.865 4.432 3.389 1.00 0.00 76 ILE A N 7
ATOM 11769 C CA . ILE A 1 76 ? 6.569 5.728 3.292 1.00 0.00 76 ILE A CA 7
ATOM 11770 C C . ILE A 1 76 ? 7.919 5.718 4.037 1.00 0.00 76 ILE A C 7
ATOM 11771 O O . ILE A 1 76 ? 8.886 6.308 3.561 1.00 0.00 76 ILE A O 7
ATOM 11787 N N . ASN A 1 77 ? 8.026 4.988 5.156 1.00 0.00 77 ASN A N 7
ATOM 11788 C CA . ASN A 1 77 ? 9.282 4.807 5.906 1.00 0.00 77 ASN A CA 7
ATOM 11789 C C . ASN A 1 77 ? 10.329 3.934 5.180 1.00 0.00 77 ASN A C 7
ATOM 11790 O O . ASN A 1 77 ? 11.515 4.271 5.165 1.00 0.00 77 ASN A O 7
ATOM 11801 N N . HIS A 1 78 ? 9.902 2.806 4.603 1.00 0.00 78 HIS A N 7
ATOM 11802 C CA . HIS A 1 78 ? 10.783 1.729 4.108 1.00 0.00 78 HIS A CA 7
ATOM 11803 C C . HIS A 1 78 ? 10.958 1.694 2.586 1.00 0.00 78 HIS A C 7
ATOM 11804 O O . HIS A 1 78 ? 11.960 1.171 2.092 1.00 0.00 78 HIS A O 7
ATOM 11819 N N . LYS A 1 79 ? 10.011 2.266 1.842 1.00 0.00 79 LYS A N 7
ATOM 11820 C CA . LYS A 1 79 ? 10.006 2.389 0.376 1.00 0.00 79 LYS A CA 7
ATOM 11821 C C . LYS A 1 79 ? 9.670 3.829 -0.046 1.00 0.00 79 LYS A C 7
ATOM 11822 O O . LYS A 1 79 ? 8.750 4.028 -0.832 1.00 0.00 79 LYS A O 7
ATOM 11841 N N . PRO A 1 80 ? 10.413 4.845 0.433 1.00 0.00 80 PRO A N 7
ATOM 11842 C CA . PRO A 1 80 ? 10.107 6.261 0.183 1.00 0.00 80 PRO A CA 7
ATOM 11843 C C . PRO A 1 80 ? 10.123 6.621 -1.315 1.00 0.00 80 PRO A C 7
ATOM 11844 O O . PRO A 1 80 ? 9.257 7.354 -1.794 1.00 0.00 80 PRO A O 7
ATOM 11855 N N . ASP A 1 81 ? 11.075 6.061 -2.067 1.00 0.00 81 ASP A N 7
ATOM 11856 C CA . ASP A 1 81 ? 11.204 6.256 -3.520 1.00 0.00 81 ASP A CA 7
ATOM 11857 C C . ASP A 1 81 ? 10.029 5.670 -4.334 1.00 0.00 81 ASP A C 7
ATOM 11858 O O . ASP A 1 81 ? 9.575 6.288 -5.298 1.00 0.00 81 ASP A O 7
ATOM 11867 N N . VAL A 1 82 ? 9.508 4.497 -3.946 1.00 0.00 82 VAL A N 7
ATOM 11868 C CA . VAL A 1 82 ? 8.325 3.883 -4.587 1.00 0.00 82 VAL A CA 7
ATOM 11869 C C . VAL A 1 82 ? 7.024 4.503 -4.073 1.00 0.00 82 VAL A C 7
ATOM 11870 O O . VAL A 1 82 ? 6.111 4.756 -4.858 1.00 0.00 82 VAL A O 7
ATOM 11883 N N . TRP A 1 83 ? 6.950 4.826 -2.780 1.00 0.00 83 TRP A N 7
ATOM 11884 C CA . TRP A 1 83 ? 5.851 5.589 -2.187 1.00 0.00 83 TRP A CA 7
ATOM 11885 C C . TRP A 1 83 ? 5.561 6.879 -2.961 1.00 0.00 83 TRP A C 7
ATOM 11886 O O . TRP A 1 83 ? 4.402 7.138 -3.274 1.00 0.00 83 TRP A O 7
ATOM 11907 N N . ALA A 1 84 ? 6.588 7.640 -3.359 1.00 0.00 84 ALA A N 7
ATOM 11908 C CA . ALA A 1 84 ? 6.433 8.850 -4.170 1.00 0.00 84 ALA A CA 7
ATOM 11909 C C . ALA A 1 84 ? 5.641 8.619 -5.478 1.00 0.00 84 ALA A C 7
ATOM 11910 O O . ALA A 1 84 ? 4.978 9.535 -5.961 1.00 0.00 84 ALA A O 7
ATOM 11917 N N . GLN A 1 85 ? 5.658 7.400 -6.032 1.00 0.00 85 GLN A N 7
ATOM 11918 C CA . GLN A 1 85 ? 4.877 7.000 -7.212 1.00 0.00 85 GLN A CA 7
ATOM 11919 C C . GLN A 1 85 ? 3.405 6.719 -6.865 1.00 0.00 85 GLN A C 7
ATOM 11920 O O . GLN A 1 85 ? 2.510 7.107 -7.619 1.00 0.00 85 GLN A O 7
ATOM 11934 N N . LEU A 1 86 ? 3.153 6.104 -5.699 1.00 0.00 86 LEU A N 7
ATOM 11935 C CA . LEU A 1 86 ? 1.807 5.886 -5.139 1.00 0.00 86 LEU A CA 7
ATOM 11936 C C . LEU A 1 86 ? 1.093 7.229 -4.963 1.00 0.00 86 LEU A C 7
ATOM 11937 O O . LEU A 1 86 ? 0.123 7.512 -5.664 1.00 0.00 86 LEU A O 7
ATOM 11953 N N . LYS A 1 87 ? 1.623 8.095 -4.087 1.00 0.00 87 LYS A N 7
ATOM 11954 C CA . LYS A 1 87 ? 1.002 9.382 -3.731 1.00 0.00 87 LYS A CA 7
ATOM 11955 C C . LYS A 1 87 ? 0.851 10.338 -4.914 1.00 0.00 87 LYS A C 7
ATOM 11956 O O . LYS A 1 87 ? -0.057 11.155 -4.917 1.00 0.00 87 LYS A O 7
ATOM 11975 N N . ALA A 1 88 ? 1.715 10.255 -5.918 1.00 0.00 88 ALA A N 7
ATOM 11976 C CA . ALA A 1 88 ? 1.640 11.110 -7.105 1.00 0.00 88 ALA A CA 7
ATOM 11977 C C . ALA A 1 88 ? 0.398 10.803 -7.956 1.00 0.00 88 ALA A C 7
ATOM 11978 O O . ALA A 1 88 ? -0.319 11.717 -8.374 1.00 0.00 88 ALA A O 7
ATOM 11985 N N . LYS A 1 89 ? 0.119 9.511 -8.180 1.00 0.00 89 LYS A N 7
ATOM 11986 C CA . LYS A 1 89 ? -1.073 9.035 -8.896 1.00 0.00 89 LYS A CA 7
ATOM 11987 C C . LYS A 1 89 ? -2.335 9.091 -8.025 1.00 0.00 89 LYS A C 7
ATOM 11988 O O . LYS A 1 89 ? -3.420 9.377 -8.530 1.00 0.00 89 LYS A O 7
ATOM 12007 N N . TYR A 1 90 ? -2.193 8.836 -6.721 1.00 0.00 90 TYR A N 7
ATOM 12008 C CA . TYR A 1 90 ? -3.304 8.739 -5.762 1.00 0.00 90 TYR A CA 7
ATOM 12009 C C . TYR A 1 90 ? -3.696 10.087 -5.127 1.00 0.00 90 TYR A C 7
ATOM 12010 O O . TYR A 1 90 ? -4.816 10.221 -4.636 1.00 0.00 90 TYR A O 7
ATOM 12028 N N . ASP A 1 91 ? -2.811 11.087 -5.148 1.00 0.00 91 ASP A N 7
ATOM 12029 C CA . ASP A 1 91 ? -3.018 12.413 -4.550 1.00 0.00 91 ASP A CA 7
ATOM 12030 C C . ASP A 1 91 ? -2.228 13.509 -5.312 1.00 0.00 91 ASP A C 7
ATOM 12031 O O . ASP A 1 91 ? -1.201 14.001 -4.825 1.00 0.00 91 ASP A O 7
ATOM 12040 N N . PRO A 1 92 ? -2.666 13.900 -6.526 1.00 0.00 92 PRO A N 7
ATOM 12041 C CA . PRO A 1 92 ? -1.928 14.814 -7.409 1.00 0.00 92 PRO A CA 7
ATOM 12042 C C . PRO A 1 92 ? -1.769 16.256 -6.880 1.00 0.00 92 PRO A C 7
ATOM 12043 O O . PRO A 1 92 ? -1.032 17.044 -7.476 1.00 0.00 92 PRO A O 7
ATOM 12054 N N . ASP A 1 93 ? -2.408 16.607 -5.758 1.00 0.00 93 ASP A N 7
ATOM 12055 C CA . ASP A 1 93 ? -2.255 17.892 -5.055 1.00 0.00 93 ASP A CA 7
ATOM 12056 C C . ASP A 1 93 ? -1.553 17.748 -3.683 1.00 0.00 93 ASP A C 7
ATOM 12057 O O . ASP A 1 93 ? -1.199 18.749 -3.055 1.00 0.00 93 ASP A O 7
ATOM 12066 N N . GLY A 1 94 ? -1.317 16.514 -3.222 1.00 0.00 94 GLY A N 7
ATOM 12067 C CA . GLY A 1 94 ? -0.681 16.181 -1.941 1.00 0.00 94 GLY A CA 7
ATOM 12068 C C . GLY A 1 94 ? -1.511 16.498 -0.683 1.00 0.00 94 GLY A C 7
ATOM 12069 O O . GLY A 1 94 ? -0.991 16.362 0.427 1.00 0.00 94 GLY A O 7
ATOM 12073 N N . THR A 1 95 ? -2.764 16.937 -0.833 1.00 0.00 95 THR A N 7
ATOM 12074 C CA . THR A 1 95 ? -3.599 17.576 0.204 1.00 0.00 95 THR A CA 7
ATOM 12075 C C . THR A 1 95 ? -3.841 16.717 1.453 1.00 0.00 95 THR A C 7
ATOM 12076 O O . THR A 1 95 ? -3.988 17.262 2.549 1.00 0.00 95 THR A O 7
ATOM 12087 N N . TYR A 1 96 ? -3.832 15.387 1.321 1.00 0.00 96 TYR A N 7
ATOM 12088 C CA . TYR A 1 96 ? -4.000 14.437 2.433 1.00 0.00 96 TYR A CA 7
ATOM 12089 C C . TYR A 1 96 ? -2.798 13.495 2.585 1.00 0.00 96 TYR A C 7
ATOM 12090 O O . TYR A 1 96 ? -2.495 13.076 3.700 1.00 0.00 96 TYR A O 7
ATOM 12108 N N . SER A 1 97 ? -2.041 13.252 1.512 1.00 0.00 97 SER A N 7
ATOM 12109 C CA . SER A 1 97 ? -0.740 12.571 1.526 1.00 0.00 97 SER A CA 7
ATOM 12110 C C . SER A 1 97 ? 0.256 13.221 2.502 1.00 0.00 97 SER A C 7
ATOM 12111 O O . SER A 1 97 ? 0.959 12.529 3.246 1.00 0.00 97 SER A O 7
ATOM 12119 N N . LYS A 1 98 ? 0.274 14.563 2.568 1.00 0.00 98 LYS A N 7
ATOM 12120 C CA . LYS A 1 98 ? 1.180 15.324 3.447 1.00 0.00 98 LYS A CA 7
ATOM 12121 C C . LYS A 1 98 ? 1.030 15.023 4.941 1.00 0.00 98 LYS A C 7
ATOM 12122 O O . LYS A 1 98 ? 2.001 15.186 5.677 1.00 0.00 98 LYS A O 7
ATOM 12141 N N . LYS A 1 99 ? -0.153 14.577 5.387 1.00 0.00 99 LYS A N 7
ATOM 12142 C CA . LYS A 1 99 ? -0.502 14.342 6.804 1.00 0.00 99 LYS A CA 7
ATOM 12143 C C . LYS A 1 99 ? 0.364 13.279 7.503 1.00 0.00 99 LYS A C 7
ATOM 12144 O O . LYS A 1 99 ? 0.402 13.242 8.734 1.00 0.00 99 LYS A O 7
ATOM 12163 N N . TYR A 1 100 ? 1.048 12.427 6.732 1.00 0.00 100 TYR A N 7
ATOM 12164 C CA . TYR A 1 100 ? 1.950 11.378 7.221 1.00 0.00 100 TYR A CA 7
ATOM 12165 C C . TYR A 1 100 ? 3.245 11.259 6.397 1.00 0.00 100 TYR A C 7
ATOM 12166 O O . TYR A 1 100 ? 4.237 10.752 6.920 1.00 0.00 100 TYR A O 7
ATOM 12184 N N . GLU A 1 101 ? 3.297 11.765 5.154 1.00 0.00 101 GLU A N 7
ATOM 12185 C CA . GLU A 1 101 ? 4.561 11.938 4.418 1.00 0.00 101 GLU A CA 7
ATOM 12186 C C . GLU A 1 101 ? 5.560 12.826 5.183 1.00 0.00 101 GLU A C 7
ATOM 12187 O O . GLU A 1 101 ? 6.748 12.502 5.267 1.00 0.00 101 GLU A O 7
ATOM 12199 N N . ASP A 1 102 ? 5.078 13.928 5.767 1.00 0.00 102 ASP A N 7
ATOM 12200 C CA . ASP A 1 102 ? 5.885 14.906 6.507 1.00 0.00 102 ASP A CA 7
ATOM 12201 C C . ASP A 1 102 ? 6.670 14.315 7.696 1.00 0.00 102 ASP A C 7
ATOM 12202 O O . ASP A 1 102 ? 7.666 14.901 8.128 1.00 0.00 102 ASP A O 7
ATOM 12211 N N . ARG A 1 103 ? 6.235 13.159 8.218 1.00 0.00 103 ARG A N 7
ATOM 12212 C CA . ARG A 1 103 ? 6.898 12.425 9.305 1.00 0.00 103 ARG A CA 7
ATOM 12213 C C . ARG A 1 103 ? 8.318 11.976 8.944 1.00 0.00 103 ARG A C 7
ATOM 12214 O O . ARG A 1 103 ? 9.164 11.891 9.835 1.00 0.00 103 ARG A O 7
ATOM 12235 N N . GLU A 1 104 ? 8.598 11.742 7.657 1.00 0.00 104 GLU A N 7
ATOM 12236 C CA . GLU A 1 104 ? 9.908 11.272 7.172 1.00 0.00 104 GLU A CA 7
ATOM 12237 C C . GLU A 1 104 ? 10.483 12.161 6.053 1.00 0.00 104 GLU A C 7
ATOM 12238 O O . GLU A 1 104 ? 11.641 12.575 6.130 1.00 0.00 104 GLU A O 7
ATOM 12250 N N . LYS A 1 105 ? 9.669 12.481 5.031 1.00 0.00 105 LYS A N 7
ATOM 12251 C CA . LYS A 1 105 ? 9.995 13.317 3.853 1.00 0.00 105 LYS A CA 7
ATOM 12252 C C . LYS A 1 105 ? 11.307 12.957 3.117 1.00 0.00 105 LYS A C 7
ATOM 12253 O O . LYS A 1 105 ? 11.902 13.792 2.439 1.00 0.00 105 LYS A O 7
ATOM 12272 N N . GLU A 1 106 ? 11.752 11.700 3.194 1.00 0.00 106 GLU A N 7
ATOM 12273 C CA . GLU A 1 106 ? 12.985 11.159 2.574 1.00 0.00 106 GLU A CA 7
ATOM 12274 C C . GLU A 1 106 ? 12.883 10.916 1.041 1.00 0.00 106 GLU A C 7
ATOM 12275 O O . GLU A 1 106 ? 13.391 9.924 0.515 1.00 0.00 106 GLU A O 7
ATOM 12287 N N . LEU A 1 107 ? 12.200 11.808 0.314 1.00 0.00 107 LEU A N 7
ATOM 12288 C CA . LEU A 1 107 ? 11.864 11.687 -1.117 1.00 0.00 107 LEU A CA 7
ATOM 12289 C C . LEU A 1 107 ? 12.086 12.988 -1.929 1.00 0.00 107 LEU A C 7
ATOM 12290 O O . LEU A 1 107 ? 11.451 13.206 -2.963 1.00 0.00 107 LEU A O 7
ATOM 12306 N N . HIS A 1 108 ? 12.993 13.856 -1.463 1.00 0.00 108 HIS A N 7
ATOM 12307 C CA . HIS A 1 108 ? 13.298 15.173 -2.054 1.00 0.00 108 HIS A CA 7
ATOM 12308 C C . HIS A 1 108 ? 14.810 15.373 -2.282 1.00 0.00 108 HIS A C 7
ATOM 12309 O O . HIS A 1 108 ? 15.634 14.676 -1.681 1.00 0.00 108 HIS A O 7
ATOM 12324 N N . GLN A 1 109 ? 15.160 16.320 -3.163 1.00 0.00 109 GLN A N 7
ATOM 12325 C CA . GLN A 1 109 ? 16.537 16.703 -3.537 1.00 0.00 109 GLN A CA 7
ATOM 12326 C C . GLN A 1 109 ? 17.410 17.105 -2.331 1.00 0.00 109 GLN A C 7
ATOM 12327 O O . GLN A 1 109 ? 16.937 17.882 -1.469 1.00 0.00 109 GLN A O 7
ATOM 12342 N N . GLU A 1 1 ? -18.274 -9.889 5.613 1.00 0.00 1 GLU A N 8
ATOM 12343 C CA . GLU A 1 1 ? -18.661 -10.259 7.002 1.00 0.00 1 GLU A CA 8
ATOM 12344 C C . GLU A 1 1 ? -17.708 -11.320 7.565 1.00 0.00 1 GLU A C 8
ATOM 12345 O O . GLU A 1 1 ? -16.889 -11.007 8.430 1.00 0.00 1 GLU A O 8
ATOM 12359 N N . GLU A 1 2 ? -17.764 -12.560 7.064 1.00 0.00 2 GLU A N 8
ATOM 12360 C CA . GLU A 1 2 ? -16.729 -13.589 7.290 1.00 0.00 2 GLU A CA 8
ATOM 12361 C C . GLU A 1 2 ? -15.388 -13.214 6.602 1.00 0.00 2 GLU A C 8
ATOM 12362 O O . GLU A 1 2 ? -15.285 -12.175 5.940 1.00 0.00 2 GLU A O 8
ATOM 12374 N N . LYS A 1 3 ? -14.353 -14.058 6.740 1.00 0.00 3 LYS A N 8
ATOM 12375 C CA . LYS A 1 3 ? -12.993 -13.863 6.180 1.00 0.00 3 LYS A CA 8
ATOM 12376 C C . LYS A 1 3 ? -12.304 -12.577 6.668 1.00 0.00 3 LYS A C 8
ATOM 12377 O O . LYS A 1 3 ? -11.597 -11.883 5.937 1.00 0.00 3 LYS A O 8
ATOM 12396 N N . TYR A 1 4 ? -12.509 -12.298 7.953 1.00 0.00 4 TYR A N 8
ATOM 12397 C CA . TYR A 1 4 ? -11.871 -11.254 8.767 1.00 0.00 4 TYR A CA 8
ATOM 12398 C C . TYR A 1 4 ? -10.325 -11.285 8.813 1.00 0.00 4 TYR A C 8
ATOM 12399 O O . TYR A 1 4 ? -9.713 -10.333 9.295 1.00 0.00 4 TYR A O 8
ATOM 12417 N N . THR A 1 5 ? -9.691 -12.360 8.336 1.00 0.00 5 THR A N 8
ATOM 12418 C CA . THR A 1 5 ? -8.235 -12.595 8.344 1.00 0.00 5 THR A CA 8
ATOM 12419 C C . THR A 1 5 ? -7.768 -13.202 7.009 1.00 0.00 5 THR A C 8
ATOM 12420 O O . THR A 1 5 ? -8.585 -13.677 6.215 1.00 0.00 5 THR A O 8
ATOM 12431 N N . THR A 1 6 ? -6.459 -13.170 6.738 1.00 0.00 6 THR A N 8
ATOM 12432 C CA . THR A 1 6 ? -5.862 -13.390 5.403 1.00 0.00 6 THR A CA 8
ATOM 12433 C C . THR A 1 6 ? -4.724 -14.429 5.401 1.00 0.00 6 THR A C 8
ATOM 12434 O O . THR A 1 6 ? -3.868 -14.431 4.513 1.00 0.00 6 THR A O 8
ATOM 12445 N N . LYS A 1 7 ? -4.710 -15.332 6.393 1.00 0.00 7 LYS A N 8
ATOM 12446 C CA . LYS A 1 7 ? -3.786 -16.476 6.478 1.00 0.00 7 LYS A CA 8
ATOM 12447 C C . LYS A 1 7 ? -3.896 -17.434 5.278 1.00 0.00 7 LYS A C 8
ATOM 12448 O O . LYS A 1 7 ? -4.836 -18.221 5.179 1.00 0.00 7 LYS A O 8
ATOM 12467 N N . TYR A 1 8 ? -2.895 -17.417 4.399 1.00 0.00 8 TYR A N 8
ATOM 12468 C CA . TYR A 1 8 ? -2.765 -18.346 3.268 1.00 0.00 8 TYR A CA 8
ATOM 12469 C C . TYR A 1 8 ? -1.301 -18.775 3.114 1.00 0.00 8 TYR A C 8
ATOM 12470 O O . TYR A 1 8 ? -0.412 -17.926 3.109 1.00 0.00 8 TYR A O 8
ATOM 12488 N N . ASP A 1 9 ? -1.045 -20.086 3.019 1.00 0.00 9 ASP A N 8
ATOM 12489 C CA . ASP A 1 9 ? 0.301 -20.698 2.980 1.00 0.00 9 ASP A CA 8
ATOM 12490 C C . ASP A 1 9 ? 1.276 -20.158 4.061 1.00 0.00 9 ASP A C 8
ATOM 12491 O O . ASP A 1 9 ? 2.474 -19.984 3.819 1.00 0.00 9 ASP A O 8
ATOM 12500 N N . ASN A 1 10 ? 0.752 -19.884 5.265 1.00 0.00 10 ASN A N 8
ATOM 12501 C CA . ASN A 1 10 ? 1.440 -19.215 6.380 1.00 0.00 10 ASN A CA 8
ATOM 12502 C C . ASN A 1 10 ? 2.061 -17.852 6.015 1.00 0.00 10 ASN A C 8
ATOM 12503 O O . ASN A 1 10 ? 3.257 -17.605 6.200 1.00 0.00 10 ASN A O 8
ATOM 12514 N N . VAL A 1 11 ? 1.204 -16.955 5.518 1.00 0.00 11 VAL A N 8
ATOM 12515 C CA . VAL A 1 11 ? 1.518 -15.553 5.201 1.00 0.00 11 VAL A CA 8
ATOM 12516 C C . VAL A 1 11 ? 0.345 -14.658 5.611 1.00 0.00 11 VAL A C 8
ATOM 12517 O O . VAL A 1 11 ? -0.813 -15.062 5.501 1.00 0.00 11 VAL A O 8
ATOM 12530 N N . ASN A 1 12 ? 0.646 -13.446 6.081 1.00 0.00 12 ASN A N 8
ATOM 12531 C CA . ASN A 1 12 ? -0.315 -12.436 6.534 1.00 0.00 12 ASN A CA 8
ATOM 12532 C C . ASN A 1 12 ? 0.207 -11.017 6.299 1.00 0.00 12 ASN A C 8
ATOM 12533 O O . ASN A 1 12 ? 1.386 -10.803 6.010 1.00 0.00 12 ASN A O 8
ATOM 12544 N N . LEU A 1 13 ? -0.675 -10.041 6.527 1.00 0.00 13 LEU A N 8
ATOM 12545 C CA . LEU A 1 13 ? -0.360 -8.614 6.484 1.00 0.00 13 LEU A CA 8
ATOM 12546 C C . LEU A 1 13 ? 0.878 -8.239 7.296 1.00 0.00 13 LEU A C 8
ATOM 12547 O O . LEU A 1 13 ? 1.750 -7.562 6.773 1.00 0.00 13 LEU A O 8
ATOM 12563 N N . ASP A 1 14 ? 1.007 -8.717 8.536 1.00 0.00 14 ASP A N 8
ATOM 12564 C CA . ASP A 1 14 ? 2.162 -8.410 9.391 1.00 0.00 14 ASP A CA 8
ATOM 12565 C C . ASP A 1 14 ? 3.521 -8.797 8.778 1.00 0.00 14 ASP A C 8
ATOM 12566 O O . ASP A 1 14 ? 4.532 -8.167 9.087 1.00 0.00 14 ASP A O 8
ATOM 12575 N N . GLU A 1 15 ? 3.557 -9.790 7.886 1.00 0.00 15 GLU A N 8
ATOM 12576 C CA . GLU A 1 15 ? 4.743 -10.134 7.093 1.00 0.00 15 GLU A CA 8
ATOM 12577 C C . GLU A 1 15 ? 4.906 -9.207 5.871 1.00 0.00 15 GLU A C 8
ATOM 12578 O O . GLU A 1 15 ? 6.028 -8.893 5.503 1.00 0.00 15 GLU A O 8
ATOM 12590 N N . ILE A 1 16 ? 3.818 -8.715 5.268 1.00 0.00 16 ILE A N 8
ATOM 12591 C CA . ILE A 1 16 ? 3.832 -7.812 4.087 1.00 0.00 16 ILE A CA 8
ATOM 12592 C C . ILE A 1 16 ? 4.629 -6.533 4.361 1.00 0.00 16 ILE A C 8
ATOM 12593 O O . ILE A 1 16 ? 5.635 -6.294 3.693 1.00 0.00 16 ILE A O 8
ATOM 12609 N N . LEU A 1 17 ? 4.280 -5.756 5.390 1.00 0.00 17 LEU A N 8
ATOM 12610 C CA . LEU A 1 17 ? 5.051 -4.562 5.767 1.00 0.00 17 LEU A CA 8
ATOM 12611 C C . LEU A 1 17 ? 6.447 -4.881 6.349 1.00 0.00 17 LEU A C 8
ATOM 12612 O O . LEU A 1 17 ? 7.354 -4.055 6.241 1.00 0.00 17 LEU A O 8
ATOM 12628 N N . ALA A 1 18 ? 6.630 -6.054 6.967 1.00 0.00 18 ALA A N 8
ATOM 12629 C CA . ALA A 1 18 ? 7.904 -6.485 7.554 1.00 0.00 18 ALA A CA 8
ATOM 12630 C C . ALA A 1 18 ? 8.897 -7.077 6.530 1.00 0.00 18 ALA A C 8
ATOM 12631 O O . ALA A 1 18 ? 10.094 -7.176 6.815 1.00 0.00 18 ALA A O 8
ATOM 12638 N N . ASN A 1 19 ? 8.416 -7.461 5.344 1.00 0.00 19 ASN A N 8
ATOM 12639 C CA . ASN A 1 19 ? 9.158 -8.169 4.308 1.00 0.00 19 ASN A CA 8
ATOM 12640 C C . ASN A 1 19 ? 9.076 -7.392 2.989 1.00 0.00 19 ASN A C 8
ATOM 12641 O O . ASN A 1 19 ? 8.225 -7.651 2.137 1.00 0.00 19 ASN A O 8
ATOM 12652 N N . ASP A 1 20 ? 9.963 -6.413 2.810 1.00 0.00 20 ASP A N 8
ATOM 12653 C CA . ASP A 1 20 ? 9.991 -5.590 1.596 1.00 0.00 20 ASP A CA 8
ATOM 12654 C C . ASP A 1 20 ? 10.135 -6.419 0.302 1.00 0.00 20 ASP A C 8
ATOM 12655 O O . ASP A 1 20 ? 9.700 -5.964 -0.755 1.00 0.00 20 ASP A O 8
ATOM 12664 N N . ARG A 1 21 ? 10.691 -7.641 0.363 1.00 0.00 21 ARG A N 8
ATOM 12665 C CA . ARG A 1 21 ? 10.749 -8.578 -0.778 1.00 0.00 21 ARG A CA 8
ATOM 12666 C C . ARG A 1 21 ? 9.356 -9.014 -1.253 1.00 0.00 21 ARG A C 8
ATOM 12667 O O . ARG A 1 21 ? 9.142 -9.148 -2.457 1.00 0.00 21 ARG A O 8
ATOM 12688 N N . LEU A 1 22 ? 8.405 -9.188 -0.327 1.00 0.00 22 LEU A N 8
ATOM 12689 C CA . LEU A 1 22 ? 6.977 -9.345 -0.640 1.00 0.00 22 LEU A CA 8
ATOM 12690 C C . LEU A 1 22 ? 6.392 -8.008 -1.100 1.00 0.00 22 LEU A C 8
ATOM 12691 O O . LEU A 1 22 ? 5.745 -7.944 -2.143 1.00 0.00 22 LEU A O 8
ATOM 12707 N N . LEU A 1 23 ? 6.647 -6.935 -0.340 1.00 0.00 23 LEU A N 8
ATOM 12708 C CA . LEU A 1 23 ? 6.058 -5.613 -0.568 1.00 0.00 23 LEU A CA 8
ATOM 12709 C C . LEU A 1 23 ? 6.318 -5.111 -2.002 1.00 0.00 23 LEU A C 8
ATOM 12710 O O . LEU A 1 23 ? 5.398 -4.658 -2.680 1.00 0.00 23 LEU A O 8
ATOM 12726 N N . ASN A 1 24 ? 7.543 -5.288 -2.511 1.00 0.00 24 ASN A N 8
ATOM 12727 C CA . ASN A 1 24 ? 7.938 -4.938 -3.881 1.00 0.00 24 ASN A CA 8
ATOM 12728 C C . ASN A 1 24 ? 7.024 -5.548 -4.963 1.00 0.00 24 ASN A C 8
ATOM 12729 O O . ASN A 1 24 ? 6.836 -4.924 -6.004 1.00 0.00 24 ASN A O 8
ATOM 12740 N N . LYS A 1 25 ? 6.415 -6.716 -4.718 1.00 0.00 25 LYS A N 8
ATOM 12741 C CA . LYS A 1 25 ? 5.447 -7.362 -5.628 1.00 0.00 25 LYS A CA 8
ATOM 12742 C C . LYS A 1 25 ? 4.089 -6.651 -5.591 1.00 0.00 25 LYS A C 8
ATOM 12743 O O . LYS A 1 25 ? 3.476 -6.404 -6.629 1.00 0.00 25 LYS A O 8
ATOM 12762 N N . TYR A 1 26 ? 3.645 -6.289 -4.385 1.00 0.00 26 TYR A N 8
ATOM 12763 C CA . TYR A 1 26 ? 2.364 -5.632 -4.110 1.00 0.00 26 TYR A CA 8
ATOM 12764 C C . TYR A 1 26 ? 2.319 -4.196 -4.655 1.00 0.00 26 TYR A C 8
ATOM 12765 O O . TYR A 1 26 ? 1.280 -3.768 -5.150 1.00 0.00 26 TYR A O 8
ATOM 12783 N N . VAL A 1 27 ? 3.442 -3.466 -4.631 1.00 0.00 27 VAL A N 8
ATOM 12784 C CA . VAL A 1 27 ? 3.556 -2.139 -5.275 1.00 0.00 27 VAL A CA 8
ATOM 12785 C C . VAL A 1 27 ? 3.642 -2.223 -6.792 1.00 0.00 27 VAL A C 8
ATOM 12786 O O . VAL A 1 27 ? 3.009 -1.433 -7.485 1.00 0.00 27 VAL A O 8
ATOM 12799 N N . GLN A 1 28 ? 4.340 -3.218 -7.338 1.00 0.00 28 GLN A N 8
ATOM 12800 C CA . GLN A 1 28 ? 4.474 -3.409 -8.790 1.00 0.00 28 GLN A CA 8
ATOM 12801 C C . GLN A 1 28 ? 3.120 -3.448 -9.521 1.00 0.00 28 GLN A C 8
ATOM 12802 O O . GLN A 1 28 ? 3.019 -2.962 -10.646 1.00 0.00 28 GLN A O 8
ATOM 12816 N N . CYS A 1 29 ? 2.083 -3.937 -8.828 1.00 0.00 29 CYS A N 8
ATOM 12817 C CA . CYS A 1 29 ? 0.684 -3.982 -9.259 1.00 0.00 29 CYS A CA 8
ATOM 12818 C C . CYS A 1 29 ? 0.151 -2.670 -9.862 1.00 0.00 29 CYS A C 8
ATOM 12819 O O . CYS A 1 29 ? -0.648 -2.700 -10.801 1.00 0.00 29 CYS A O 8
ATOM 12826 N N . LEU A 1 30 ? 0.614 -1.523 -9.350 1.00 0.00 30 LEU A N 8
ATOM 12827 C CA . LEU A 1 30 ? 0.196 -0.187 -9.788 1.00 0.00 30 LEU A CA 8
ATOM 12828 C C . LEU A 1 30 ? 1.366 0.733 -10.193 1.00 0.00 30 LEU A C 8
ATOM 12829 O O . LEU A 1 30 ? 1.132 1.803 -10.761 1.00 0.00 30 LEU A O 8
ATOM 12845 N N . LEU A 1 31 ? 2.614 0.324 -9.932 1.00 0.00 31 LEU A N 8
ATOM 12846 C CA . LEU A 1 31 ? 3.829 1.049 -10.325 1.00 0.00 31 LEU A CA 8
ATOM 12847 C C . LEU A 1 31 ? 4.230 0.711 -11.774 1.00 0.00 31 LEU A C 8
ATOM 12848 O O . LEU A 1 31 ? 4.556 1.616 -12.544 1.00 0.00 31 LEU A O 8
ATOM 12864 N N . GLU A 1 32 ? 4.158 -0.564 -12.174 1.00 0.00 32 GLU A N 8
ATOM 12865 C CA . GLU A 1 32 ? 4.439 -0.994 -13.551 1.00 0.00 32 GLU A CA 8
ATOM 12866 C C . GLU A 1 32 ? 3.174 -1.002 -14.431 1.00 0.00 32 GLU A C 8
ATOM 12867 O O . GLU A 1 32 ? 2.042 -1.056 -13.948 1.00 0.00 32 GLU A O 8
ATOM 12879 N N . ASP A 1 33 ? 3.377 -0.975 -15.751 1.00 0.00 33 ASP A N 8
ATOM 12880 C CA . ASP A 1 33 ? 2.310 -0.889 -16.763 1.00 0.00 33 ASP A CA 8
ATOM 12881 C C . ASP A 1 33 ? 1.617 -2.241 -17.076 1.00 0.00 33 ASP A C 8
ATOM 12882 O O . ASP A 1 33 ? 0.657 -2.286 -17.847 1.00 0.00 33 ASP A O 8
ATOM 12891 N N . ASP A 1 34 ? 2.091 -3.351 -16.496 1.00 0.00 34 ASP A N 8
ATOM 12892 C CA . ASP A 1 34 ? 1.693 -4.721 -16.871 1.00 0.00 34 ASP A CA 8
ATOM 12893 C C . ASP A 1 34 ? 0.626 -5.365 -15.960 1.00 0.00 34 ASP A C 8
ATOM 12894 O O . ASP A 1 34 ? -0.083 -6.264 -16.411 1.00 0.00 34 ASP A O 8
ATOM 12903 N N . GLU A 1 35 ? 0.507 -4.920 -14.701 1.00 0.00 35 GLU A N 8
ATOM 12904 C CA . GLU A 1 35 ? -0.428 -5.338 -13.623 1.00 0.00 35 GLU A CA 8
ATOM 12905 C C . GLU A 1 35 ? -0.667 -6.846 -13.353 1.00 0.00 35 GLU A C 8
ATOM 12906 O O . GLU A 1 35 ? -1.427 -7.211 -12.456 1.00 0.00 35 GLU A O 8
ATOM 12918 N N . SER A 1 36 ? 0.020 -7.742 -14.058 1.00 0.00 36 SER A N 8
ATOM 12919 C CA . SER A 1 36 ? -0.070 -9.208 -13.891 1.00 0.00 36 SER A CA 8
ATOM 12920 C C . SER A 1 36 ? 0.363 -9.683 -12.490 1.00 0.00 36 SER A C 8
ATOM 12921 O O . SER A 1 36 ? -0.092 -10.708 -11.977 1.00 0.00 36 SER A O 8
ATOM 12929 N N . ASN A 1 37 ? 1.221 -8.889 -11.847 1.00 0.00 37 ASN A N 8
ATOM 12930 C CA . ASN A 1 37 ? 1.755 -9.062 -10.492 1.00 0.00 37 ASN A CA 8
ATOM 12931 C C . ASN A 1 37 ? 0.800 -8.625 -9.356 1.00 0.00 37 ASN A C 8
ATOM 12932 O O . ASN A 1 37 ? 1.138 -8.806 -8.184 1.00 0.00 37 ASN A O 8
ATOM 12943 N N . CYS A 1 38 ? -0.402 -8.115 -9.656 1.00 0.00 38 CYS A N 8
ATOM 12944 C CA . CYS A 1 38 ? -1.476 -7.990 -8.664 1.00 0.00 38 CYS A CA 8
ATOM 12945 C C . CYS A 1 38 ? -1.959 -9.383 -8.201 1.00 0.00 38 CYS A C 8
ATOM 12946 O O . CYS A 1 38 ? -2.663 -10.074 -8.944 1.00 0.00 38 CYS A O 8
ATOM 12953 N N . THR A 1 39 ? -1.603 -9.811 -6.984 1.00 0.00 39 THR A N 8
ATOM 12954 C CA . THR A 1 39 ? -2.174 -11.029 -6.369 1.00 0.00 39 THR A CA 8
ATOM 12955 C C . THR A 1 39 ? -3.639 -10.801 -5.975 1.00 0.00 39 THR A C 8
ATOM 12956 O O . THR A 1 39 ? -4.087 -9.656 -5.888 1.00 0.00 39 THR A O 8
ATOM 12967 N N . ALA A 1 40 ? -4.404 -11.865 -5.707 1.00 0.00 40 ALA A N 8
ATOM 12968 C CA . ALA A 1 40 ? -5.811 -11.748 -5.296 1.00 0.00 40 ALA A CA 8
ATOM 12969 C C . ALA A 1 40 ? -6.008 -10.864 -4.042 1.00 0.00 40 ALA A C 8
ATOM 12970 O O . ALA A 1 40 ? -6.975 -10.104 -3.959 1.00 0.00 40 ALA A O 8
ATOM 12977 N N . ASP A 1 41 ? -5.065 -10.918 -3.095 1.00 0.00 41 ASP A N 8
ATOM 12978 C CA . ASP A 1 41 ? -5.087 -10.116 -1.864 1.00 0.00 41 ASP A CA 8
ATOM 12979 C C . ASP A 1 41 ? -4.378 -8.760 -2.028 1.00 0.00 41 ASP A C 8
ATOM 12980 O O . ASP A 1 41 ? -4.827 -7.762 -1.464 1.00 0.00 41 ASP A O 8
ATOM 12989 N N . GLY A 1 42 ? -3.319 -8.685 -2.844 1.00 0.00 42 GLY A N 8
ATOM 12990 C CA . GLY A 1 42 ? -2.603 -7.444 -3.160 1.00 0.00 42 GLY A CA 8
ATOM 12991 C C . GLY A 1 42 ? -3.445 -6.452 -3.958 1.00 0.00 42 GLY A C 8
ATOM 12992 O O . GLY A 1 42 ? -3.453 -5.257 -3.660 1.00 0.00 42 GLY A O 8
ATOM 12996 N N . LYS A 1 43 ? -4.226 -6.964 -4.916 1.00 0.00 43 LYS A N 8
ATOM 12997 C CA . LYS A 1 43 ? -5.269 -6.232 -5.646 1.00 0.00 43 LYS A CA 8
ATOM 12998 C C . LYS A 1 43 ? -6.308 -5.626 -4.703 1.00 0.00 43 LYS A C 8
ATOM 12999 O O . LYS A 1 43 ? -6.631 -4.450 -4.824 1.00 0.00 43 LYS A O 8
ATOM 13018 N N . GLU A 1 44 ? -6.834 -6.408 -3.764 1.00 0.00 44 GLU A N 8
ATOM 13019 C CA . GLU A 1 44 ? -7.815 -5.909 -2.795 1.00 0.00 44 GLU A CA 8
ATOM 13020 C C . GLU A 1 44 ? -7.190 -4.847 -1.872 1.00 0.00 44 GLU A C 8
ATOM 13021 O O . GLU A 1 44 ? -7.762 -3.767 -1.724 1.00 0.00 44 GLU A O 8
ATOM 13033 N N . LEU A 1 45 ? -5.986 -5.099 -1.336 1.00 0.00 45 LEU A N 8
ATOM 13034 C CA . LEU A 1 45 ? -5.229 -4.161 -0.499 1.00 0.00 45 LEU A CA 8
ATOM 13035 C C . LEU A 1 45 ? -4.998 -2.821 -1.218 1.00 0.00 45 LEU A C 8
ATOM 13036 O O . LEU A 1 45 ? -5.394 -1.777 -0.701 1.00 0.00 45 LEU A O 8
ATOM 13052 N N . LYS A 1 46 ? -4.446 -2.817 -2.437 1.00 0.00 46 LYS A N 8
ATOM 13053 C CA . LYS A 1 46 ? -4.214 -1.570 -3.187 1.00 0.00 46 LYS A CA 8
ATOM 13054 C C . LYS A 1 46 ? -5.507 -0.878 -3.621 1.00 0.00 46 LYS A C 8
ATOM 13055 O O . LYS A 1 46 ? -5.509 0.331 -3.808 1.00 0.00 46 LYS A O 8
ATOM 13074 N N . SER A 1 47 ? -6.602 -1.626 -3.776 1.00 0.00 47 SER A N 8
ATOM 13075 C CA . SER A 1 47 ? -7.915 -1.084 -4.162 1.00 0.00 47 SER A CA 8
ATOM 13076 C C . SER A 1 47 ? -8.594 -0.349 -3.000 1.00 0.00 47 SER A C 8
ATOM 13077 O O . SER A 1 47 ? -9.342 0.602 -3.231 1.00 0.00 47 SER A O 8
ATOM 13085 N N . VAL A 1 48 ? -8.301 -0.732 -1.749 1.00 0.00 48 VAL A N 8
ATOM 13086 C CA . VAL A 1 48 ? -8.798 -0.033 -0.553 1.00 0.00 48 VAL A CA 8
ATOM 13087 C C . VAL A 1 48 ? -7.854 1.071 -0.049 1.00 0.00 48 VAL A C 8
ATOM 13088 O O . VAL A 1 48 ? -8.311 1.990 0.631 1.00 0.00 48 VAL A O 8
ATOM 13101 N N . ILE A 1 49 ? -6.561 1.051 -0.409 1.00 0.00 49 ILE A N 8
ATOM 13102 C CA . ILE A 1 49 ? -5.622 2.121 -0.029 1.00 0.00 49 ILE A CA 8
ATOM 13103 C C . ILE A 1 49 ? -6.176 3.519 -0.389 1.00 0.00 49 ILE A C 8
ATOM 13104 O O . ILE A 1 49 ? -6.188 4.382 0.491 1.00 0.00 49 ILE A O 8
ATOM 13120 N N . PRO A 1 50 ? -6.677 3.772 -1.621 1.00 0.00 50 PRO A N 8
ATOM 13121 C CA . PRO A 1 50 ? -7.232 5.075 -1.988 1.00 0.00 50 PRO A CA 8
ATOM 13122 C C . PRO A 1 50 ? -8.618 5.333 -1.369 1.00 0.00 50 PRO A C 8
ATOM 13123 O O . PRO A 1 50 ? -8.993 6.486 -1.164 1.00 0.00 50 PRO A O 8
ATOM 13134 N N . ASP A 1 51 ? -9.380 4.295 -1.008 1.00 0.00 51 ASP A N 8
ATOM 13135 C CA . ASP A 1 51 ? -10.655 4.435 -0.280 1.00 0.00 51 ASP A CA 8
ATOM 13136 C C . ASP A 1 51 ? -10.456 5.002 1.134 1.00 0.00 51 ASP A C 8
ATOM 13137 O O . ASP A 1 51 ? -11.287 5.779 1.612 1.00 0.00 51 ASP A O 8
ATOM 13146 N N . ALA A 1 52 ? -9.322 4.713 1.780 1.00 0.00 52 ALA A N 8
ATOM 13147 C CA . ALA A 1 52 ? -8.914 5.372 3.024 1.00 0.00 52 ALA A CA 8
ATOM 13148 C C . ALA A 1 52 ? -8.645 6.889 2.864 1.00 0.00 52 ALA A C 8
ATOM 13149 O O . ALA A 1 52 ? -8.546 7.604 3.862 1.00 0.00 52 ALA A O 8
ATOM 13156 N N . LEU A 1 53 ? -8.583 7.387 1.622 1.00 0.00 53 LEU A N 8
ATOM 13157 C CA . LEU A 1 53 ? -8.364 8.793 1.250 1.00 0.00 53 LEU A CA 8
ATOM 13158 C C . LEU A 1 53 ? -9.633 9.442 0.647 1.00 0.00 53 LEU A C 8
ATOM 13159 O O . LEU A 1 53 ? -9.670 10.658 0.449 1.00 0.00 53 LEU A O 8
ATOM 13175 N N . SER A 1 54 ? -10.675 8.643 0.373 1.00 0.00 54 SER A N 8
ATOM 13176 C CA . SER A 1 54 ? -11.908 9.046 -0.335 1.00 0.00 54 SER A CA 8
ATOM 13177 C C . SER A 1 54 ? -13.172 8.938 0.536 1.00 0.00 54 SER A C 8
ATOM 13178 O O . SER A 1 54 ? -14.100 9.738 0.396 1.00 0.00 54 SER A O 8
ATOM 13186 N N . ASN A 1 55 ? -13.197 7.973 1.461 1.00 0.00 55 ASN A N 8
ATOM 13187 C CA . ASN A 1 55 ? -14.292 7.693 2.402 1.00 0.00 55 ASN A CA 8
ATOM 13188 C C . ASN A 1 55 ? -13.756 7.169 3.752 1.00 0.00 55 ASN A C 8
ATOM 13189 O O . ASN A 1 55 ? -14.474 6.488 4.480 1.00 0.00 55 ASN A O 8
ATOM 13200 N N . GLU A 1 56 ? -12.490 7.452 4.086 1.00 0.00 56 GLU A N 8
ATOM 13201 C CA . GLU A 1 56 ? -11.821 7.050 5.341 1.00 0.00 56 GLU A CA 8
ATOM 13202 C C . GLU A 1 56 ? -11.973 5.548 5.679 1.00 0.00 56 GLU A C 8
ATOM 13203 O O . GLU A 1 56 ? -12.026 5.154 6.846 1.00 0.00 56 GLU A O 8
ATOM 13215 N N . CYS A 1 57 ? -12.059 4.698 4.643 1.00 0.00 57 CYS A N 8
ATOM 13216 C CA . CYS A 1 57 ? -12.313 3.255 4.743 1.00 0.00 57 CYS A CA 8
ATOM 13217 C C . CYS A 1 57 ? -13.625 2.904 5.493 1.00 0.00 57 CYS A C 8
ATOM 13218 O O . CYS A 1 57 ? -13.734 1.862 6.135 1.00 0.00 57 CYS A O 8
ATOM 13225 N N . ALA A 1 58 ? -14.647 3.765 5.456 1.00 0.00 58 ALA A N 8
ATOM 13226 C CA . ALA A 1 58 ? -15.881 3.565 6.221 1.00 0.00 58 ALA A CA 8
ATOM 13227 C C . ALA A 1 58 ? -16.715 2.342 5.784 1.00 0.00 58 ALA A C 8
ATOM 13228 O O . ALA A 1 58 ? -17.437 1.766 6.602 1.00 0.00 58 ALA A O 8
ATOM 13235 N N . LYS A 1 59 ? -16.595 1.916 4.517 1.00 0.00 59 LYS A N 8
ATOM 13236 C CA . LYS A 1 59 ? -17.241 0.699 3.981 1.00 0.00 59 LYS A CA 8
ATOM 13237 C C . LYS A 1 59 ? -16.440 -0.600 4.212 1.00 0.00 59 LYS A C 8
ATOM 13238 O O . LYS A 1 59 ? -16.905 -1.684 3.854 1.00 0.00 59 LYS A O 8
ATOM 13257 N N . CYS A 1 60 ? -15.241 -0.506 4.788 1.00 0.00 60 CYS A N 8
ATOM 13258 C CA . CYS A 1 60 ? -14.314 -1.610 5.024 1.00 0.00 60 CYS A CA 8
ATOM 13259 C C . CYS A 1 60 ? -14.680 -2.462 6.251 1.00 0.00 60 CYS A C 8
ATOM 13260 O O . CYS A 1 60 ? -15.437 -2.045 7.131 1.00 0.00 60 CYS A O 8
ATOM 13267 N N . ASN A 1 61 ? -14.037 -3.626 6.354 1.00 0.00 61 ASN A N 8
ATOM 13268 C CA . ASN A 1 61 ? -13.866 -4.360 7.616 1.00 0.00 61 ASN A CA 8
ATOM 13269 C C . ASN A 1 61 ? -12.666 -3.809 8.406 1.00 0.00 61 ASN A C 8
ATOM 13270 O O . ASN A 1 61 ? -11.713 -3.288 7.824 1.00 0.00 61 ASN A O 8
ATOM 13281 N N . GLU A 1 62 ? -12.675 -3.973 9.732 1.00 0.00 62 GLU A N 8
ATOM 13282 C CA . GLU A 1 62 ? -11.640 -3.434 10.634 1.00 0.00 62 GLU A CA 8
ATOM 13283 C C . GLU A 1 62 ? -10.202 -3.857 10.277 1.00 0.00 62 GLU A C 8
ATOM 13284 O O . GLU A 1 62 ? -9.265 -3.080 10.478 1.00 0.00 62 GLU A O 8
ATOM 13296 N N . LYS A 1 63 ? -10.022 -5.051 9.690 1.00 0.00 63 LYS A N 8
ATOM 13297 C CA . LYS A 1 63 ? -8.702 -5.542 9.260 1.00 0.00 63 LYS A CA 8
ATOM 13298 C C . LYS A 1 63 ? -8.117 -4.738 8.103 1.00 0.00 63 LYS A C 8
ATOM 13299 O O . LYS A 1 63 ? -6.916 -4.503 8.082 1.00 0.00 63 LYS A O 8
ATOM 13318 N N . GLN A 1 64 ? -8.958 -4.271 7.181 1.00 0.00 64 GLN A N 8
ATOM 13319 C CA . GLN A 1 64 ? -8.554 -3.303 6.147 1.00 0.00 64 GLN A CA 8
ATOM 13320 C C . GLN A 1 64 ? -8.347 -1.900 6.731 1.00 0.00 64 GLN A C 8
ATOM 13321 O O . GLN A 1 64 ? -7.318 -1.283 6.457 1.00 0.00 64 GLN A O 8
ATOM 13335 N N . LYS A 1 65 ? -9.279 -1.418 7.568 1.00 0.00 65 LYS A N 8
ATOM 13336 C CA . LYS A 1 65 ? -9.211 -0.090 8.221 1.00 0.00 65 LYS A CA 8
ATOM 13337 C C . LYS A 1 65 ? -7.895 0.144 8.967 1.00 0.00 65 LYS A C 8
ATOM 13338 O O . LYS A 1 65 ? -7.275 1.191 8.799 1.00 0.00 65 LYS A O 8
ATOM 13357 N N . GLU A 1 66 ? -7.456 -0.822 9.774 1.00 0.00 66 GLU A N 8
ATOM 13358 C CA . GLU A 1 66 ? -6.128 -0.803 10.404 1.00 0.00 66 GLU A CA 8
ATOM 13359 C C . GLU A 1 66 ? -5.014 -1.226 9.433 1.00 0.00 66 GLU A C 8
ATOM 13360 O O . GLU A 1 66 ? -3.925 -0.658 9.468 1.00 0.00 66 GLU A O 8
ATOM 13372 N N . GLY A 1 67 ? -5.276 -2.202 8.558 1.00 0.00 67 GLY A N 8
ATOM 13373 C CA . GLY A 1 67 ? -4.294 -2.836 7.674 1.00 0.00 67 GLY A CA 8
ATOM 13374 C C . GLY A 1 67 ? -3.666 -1.913 6.637 1.00 0.00 67 GLY A C 8
ATOM 13375 O O . GLY A 1 67 ? -2.447 -1.896 6.504 1.00 0.00 67 GLY A O 8
ATOM 13379 N N . THR A 1 68 ? -4.445 -1.106 5.918 1.00 0.00 68 THR A N 8
ATOM 13380 C CA . THR A 1 68 ? -3.865 -0.120 4.989 1.00 0.00 68 THR A CA 8
ATOM 13381 C C . THR A 1 68 ? -3.269 1.077 5.726 1.00 0.00 68 THR A C 8
ATOM 13382 O O . THR A 1 68 ? -2.205 1.550 5.335 1.00 0.00 68 THR A O 8
ATOM 13393 N N . LYS A 1 69 ? -3.883 1.517 6.834 1.00 0.00 69 LYS A N 8
ATOM 13394 C CA . LYS A 1 69 ? -3.397 2.597 7.716 1.00 0.00 69 LYS A CA 8
ATOM 13395 C C . LYS A 1 69 ? -1.994 2.322 8.276 1.00 0.00 69 LYS A C 8
ATOM 13396 O O . LYS A 1 69 ? -1.095 3.144 8.112 1.00 0.00 69 LYS A O 8
ATOM 13415 N N . LYS A 1 70 ? -1.778 1.156 8.895 1.00 0.00 70 LYS A N 8
ATOM 13416 C CA . LYS A 1 70 ? -0.456 0.725 9.392 1.00 0.00 70 LYS A CA 8
ATOM 13417 C C . LYS A 1 70 ? 0.543 0.615 8.241 1.00 0.00 70 LYS A C 8
ATOM 13418 O O . LYS A 1 70 ? 1.658 1.119 8.340 1.00 0.00 70 LYS A O 8
ATOM 13437 N N . VAL A 1 71 ? 0.156 -0.006 7.129 1.00 0.00 71 VAL A N 8
ATOM 13438 C CA . VAL A 1 71 ? 1.050 -0.270 5.989 1.00 0.00 71 VAL A CA 8
ATOM 13439 C C . VAL A 1 71 ? 1.498 1.004 5.289 1.00 0.00 71 VAL A C 8
ATOM 13440 O O . VAL A 1 71 ? 2.687 1.130 5.017 1.00 0.00 71 VAL A O 8
ATOM 13453 N N . LEU A 1 72 ? 0.616 1.989 5.117 1.00 0.00 72 LEU A N 8
ATOM 13454 C CA . LEU A 1 72 ? 0.942 3.324 4.599 1.00 0.00 72 LEU A CA 8
ATOM 13455 C C . LEU A 1 72 ? 2.151 3.946 5.301 1.00 0.00 72 LEU A C 8
ATOM 13456 O O . LEU A 1 72 ? 3.041 4.456 4.621 1.00 0.00 72 LEU A O 8
ATOM 13472 N N . LYS A 1 73 ? 2.234 3.836 6.634 1.00 0.00 73 LYS A N 8
ATOM 13473 C CA . LYS A 1 73 ? 3.292 4.462 7.440 1.00 0.00 73 LYS A CA 8
ATOM 13474 C C . LYS A 1 73 ? 4.639 3.760 7.244 1.00 0.00 73 LYS A C 8
ATOM 13475 O O . LYS A 1 73 ? 5.663 4.410 7.039 1.00 0.00 73 LYS A O 8
ATOM 13494 N N . HIS A 1 74 ? 4.634 2.427 7.255 1.00 0.00 74 HIS A N 8
ATOM 13495 C CA . HIS A 1 74 ? 5.808 1.594 6.957 1.00 0.00 74 HIS A CA 8
ATOM 13496 C C . HIS A 1 74 ? 6.281 1.798 5.517 1.00 0.00 74 HIS A C 8
ATOM 13497 O O . HIS A 1 74 ? 7.475 1.972 5.304 1.00 0.00 74 HIS A O 8
ATOM 13512 N N . LEU A 1 75 ? 5.375 1.832 4.537 1.00 0.00 75 LEU A N 8
ATOM 13513 C CA . LEU A 1 75 ? 5.726 2.013 3.126 1.00 0.00 75 LEU A CA 8
ATOM 13514 C C . LEU A 1 75 ? 6.435 3.355 2.901 1.00 0.00 75 LEU A C 8
ATOM 13515 O O . LEU A 1 75 ? 7.481 3.381 2.260 1.00 0.00 75 LEU A O 8
ATOM 13531 N N . ILE A 1 76 ? 5.927 4.458 3.463 1.00 0.00 76 ILE A N 8
ATOM 13532 C CA . ILE A 1 76 ? 6.604 5.763 3.363 1.00 0.00 76 ILE A CA 8
ATOM 13533 C C . ILE A 1 76 ? 7.963 5.762 4.094 1.00 0.00 76 ILE A C 8
ATOM 13534 O O . ILE A 1 76 ? 8.933 6.308 3.570 1.00 0.00 76 ILE A O 8
ATOM 13550 N N . ASN A 1 77 ? 8.077 5.073 5.240 1.00 0.00 77 ASN A N 8
ATOM 13551 C CA . ASN A 1 77 ? 9.335 4.942 6.001 1.00 0.00 77 ASN A CA 8
ATOM 13552 C C . ASN A 1 77 ? 10.402 4.044 5.335 1.00 0.00 77 ASN A C 8
ATOM 13553 O O . ASN A 1 77 ? 11.600 4.285 5.500 1.00 0.00 77 ASN A O 8
ATOM 13564 N N . HIS A 1 78 ? 9.986 3.000 4.607 1.00 0.00 78 HIS A N 8
ATOM 13565 C CA . HIS A 1 78 ? 10.869 1.922 4.108 1.00 0.00 78 HIS A CA 8
ATOM 13566 C C . HIS A 1 78 ? 11.002 1.837 2.582 1.00 0.00 78 HIS A C 8
ATOM 13567 O O . HIS A 1 78 ? 12.008 1.333 2.080 1.00 0.00 78 HIS A O 8
ATOM 13582 N N . LYS A 1 79 ? 10.024 2.365 1.848 1.00 0.00 79 LYS A N 8
ATOM 13583 C CA . LYS A 1 79 ? 9.993 2.480 0.383 1.00 0.00 79 LYS A CA 8
ATOM 13584 C C . LYS A 1 79 ? 9.637 3.914 -0.045 1.00 0.00 79 LYS A C 8
ATOM 13585 O O . LYS A 1 79 ? 8.694 4.098 -0.809 1.00 0.00 79 LYS A O 8
ATOM 13604 N N . PRO A 1 80 ? 10.377 4.941 0.415 1.00 0.00 80 PRO A N 8
ATOM 13605 C CA . PRO A 1 80 ? 10.076 6.352 0.128 1.00 0.00 80 PRO A CA 8
ATOM 13606 C C . PRO A 1 80 ? 10.092 6.667 -1.379 1.00 0.00 80 PRO A C 8
ATOM 13607 O O . PRO A 1 80 ? 9.251 7.407 -1.888 1.00 0.00 80 PRO A O 8
ATOM 13618 N N . ASP A 1 81 ? 11.029 6.052 -2.100 1.00 0.00 81 ASP A N 8
ATOM 13619 C CA . ASP A 1 81 ? 11.204 6.119 -3.554 1.00 0.00 81 ASP A CA 8
ATOM 13620 C C . ASP A 1 81 ? 10.033 5.527 -4.367 1.00 0.00 81 ASP A C 8
ATOM 13621 O O . ASP A 1 81 ? 9.679 6.070 -5.416 1.00 0.00 81 ASP A O 8
ATOM 13630 N N . VAL A 1 82 ? 9.416 4.433 -3.904 1.00 0.00 82 VAL A N 8
ATOM 13631 C CA . VAL A 1 82 ? 8.205 3.857 -4.526 1.00 0.00 82 VAL A CA 8
ATOM 13632 C C . VAL A 1 82 ? 6.925 4.527 -4.021 1.00 0.00 82 VAL A C 8
ATOM 13633 O O . VAL A 1 82 ? 6.016 4.783 -4.808 1.00 0.00 82 VAL A O 8
ATOM 13646 N N . TRP A 1 83 ? 6.865 4.884 -2.736 1.00 0.00 83 TRP A N 8
ATOM 13647 C CA . TRP A 1 83 ? 5.779 5.673 -2.150 1.00 0.00 83 TRP A CA 8
ATOM 13648 C C . TRP A 1 83 ? 5.500 6.956 -2.942 1.00 0.00 83 TRP A C 8
ATOM 13649 O O . TRP A 1 83 ? 4.340 7.245 -3.229 1.00 0.00 83 TRP A O 8
ATOM 13670 N N . ALA A 1 84 ? 6.542 7.668 -3.384 1.00 0.00 84 ALA A N 8
ATOM 13671 C CA . ALA A 1 84 ? 6.425 8.839 -4.257 1.00 0.00 84 ALA A CA 8
ATOM 13672 C C . ALA A 1 84 ? 5.568 8.589 -5.517 1.00 0.00 84 ALA A C 8
ATOM 13673 O O . ALA A 1 84 ? 4.889 9.501 -5.986 1.00 0.00 84 ALA A O 8
ATOM 13680 N N . GLN A 1 85 ? 5.563 7.362 -6.048 1.00 0.00 85 GLN A N 8
ATOM 13681 C CA . GLN A 1 85 ? 4.764 6.957 -7.213 1.00 0.00 85 GLN A CA 8
ATOM 13682 C C . GLN A 1 85 ? 3.291 6.713 -6.843 1.00 0.00 85 GLN A C 8
ATOM 13683 O O . GLN A 1 85 ? 2.398 7.107 -7.593 1.00 0.00 85 GLN A O 8
ATOM 13697 N N . LEU A 1 86 ? 3.038 6.136 -5.660 1.00 0.00 86 LEU A N 8
ATOM 13698 C CA . LEU A 1 86 ? 1.698 5.976 -5.061 1.00 0.00 86 LEU A CA 8
ATOM 13699 C C . LEU A 1 86 ? 1.051 7.346 -4.840 1.00 0.00 86 LEU A C 8
ATOM 13700 O O . LEU A 1 86 ? 0.055 7.660 -5.491 1.00 0.00 86 LEU A O 8
ATOM 13716 N N . LYS A 1 87 ? 1.646 8.202 -3.996 1.00 0.00 87 LYS A N 8
ATOM 13717 C CA . LYS A 1 87 ? 1.078 9.519 -3.662 1.00 0.00 87 LYS A CA 8
ATOM 13718 C C . LYS A 1 87 ? 0.898 10.430 -4.881 1.00 0.00 87 LYS A C 8
ATOM 13719 O O . LYS A 1 87 ? 0.020 11.279 -4.885 1.00 0.00 87 LYS A O 8
ATOM 13738 N N . ALA A 1 88 ? 1.704 10.264 -5.924 1.00 0.00 88 ALA A N 8
ATOM 13739 C CA . ALA A 1 88 ? 1.625 11.085 -7.138 1.00 0.00 88 ALA A CA 8
ATOM 13740 C C . ALA A 1 88 ? 0.321 10.853 -7.919 1.00 0.00 88 ALA A C 8
ATOM 13741 O O . ALA A 1 88 ? -0.364 11.811 -8.278 1.00 0.00 88 ALA A O 8
ATOM 13748 N N . LYS A 1 89 ? -0.036 9.586 -8.173 1.00 0.00 89 LYS A N 8
ATOM 13749 C CA . LYS A 1 89 ? -1.288 9.214 -8.857 1.00 0.00 89 LYS A CA 8
ATOM 13750 C C . LYS A 1 89 ? -2.515 9.213 -7.941 1.00 0.00 89 LYS A C 8
ATOM 13751 O O . LYS A 1 89 ? -3.611 9.560 -8.382 1.00 0.00 89 LYS A O 8
ATOM 13770 N N . TYR A 1 90 ? -2.329 8.854 -6.672 1.00 0.00 90 TYR A N 8
ATOM 13771 C CA . TYR A 1 90 ? -3.399 8.805 -5.657 1.00 0.00 90 TYR A CA 8
ATOM 13772 C C . TYR A 1 90 ? -3.705 10.175 -5.022 1.00 0.00 90 TYR A C 8
ATOM 13773 O O . TYR A 1 90 ? -4.768 10.352 -4.424 1.00 0.00 90 TYR A O 8
ATOM 13791 N N . ASP A 1 91 ? -2.804 11.151 -5.161 1.00 0.00 91 ASP A N 8
ATOM 13792 C CA . ASP A 1 91 ? -2.920 12.492 -4.569 1.00 0.00 91 ASP A CA 8
ATOM 13793 C C . ASP A 1 91 ? -2.073 13.548 -5.325 1.00 0.00 91 ASP A C 8
ATOM 13794 O O . ASP A 1 91 ? -1.107 14.094 -4.778 1.00 0.00 91 ASP A O 8
ATOM 13803 N N . PRO A 1 92 ? -2.396 13.857 -6.598 1.00 0.00 92 PRO A N 8
ATOM 13804 C CA . PRO A 1 92 ? -1.624 14.789 -7.436 1.00 0.00 92 PRO A CA 8
ATOM 13805 C C . PRO A 1 92 ? -1.528 16.238 -6.908 1.00 0.00 92 PRO A C 8
ATOM 13806 O O . PRO A 1 92 ? -0.712 17.013 -7.410 1.00 0.00 92 PRO A O 8
ATOM 13817 N N . ASP A 1 93 ? -2.310 16.610 -5.888 1.00 0.00 93 ASP A N 8
ATOM 13818 C CA . ASP A 1 93 ? -2.227 17.901 -5.182 1.00 0.00 93 ASP A CA 8
ATOM 13819 C C . ASP A 1 93 ? -1.527 17.803 -3.806 1.00 0.00 93 ASP A C 8
ATOM 13820 O O . ASP A 1 93 ? -1.223 18.826 -3.185 1.00 0.00 93 ASP A O 8
ATOM 13829 N N . GLY A 1 94 ? -1.239 16.588 -3.325 1.00 0.00 94 GLY A N 8
ATOM 13830 C CA . GLY A 1 94 ? -0.636 16.309 -2.014 1.00 0.00 94 GLY A CA 8
ATOM 13831 C C . GLY A 1 94 ? -1.496 16.708 -0.803 1.00 0.00 94 GLY A C 8
ATOM 13832 O O . GLY A 1 94 ? -0.960 16.884 0.292 1.00 0.00 94 GLY A O 8
ATOM 13836 N N . THR A 1 95 ? -2.804 16.904 -0.993 1.00 0.00 95 THR A N 8
ATOM 13837 C CA . THR A 1 95 ? -3.738 17.486 -0.012 1.00 0.00 95 THR A CA 8
ATOM 13838 C C . THR A 1 95 ? -3.903 16.646 1.261 1.00 0.00 95 THR A C 8
ATOM 13839 O O . THR A 1 95 ? -4.147 17.215 2.330 1.00 0.00 95 THR A O 8
ATOM 13850 N N . TYR A 1 96 ? -3.735 15.320 1.190 1.00 0.00 96 TYR A N 8
ATOM 13851 C CA . TYR A 1 96 ? -3.909 14.412 2.338 1.00 0.00 96 TYR A CA 8
ATOM 13852 C C . TYR A 1 96 ? -2.742 13.439 2.558 1.00 0.00 96 TYR A C 8
ATOM 13853 O O . TYR A 1 96 ? -2.552 12.966 3.678 1.00 0.00 96 TYR A O 8
ATOM 13871 N N . SER A 1 97 ? -1.900 13.196 1.552 1.00 0.00 97 SER A N 8
ATOM 13872 C CA . SER A 1 97 ? -0.668 12.405 1.697 1.00 0.00 97 SER A CA 8
ATOM 13873 C C . SER A 1 97 ? 0.340 13.066 2.642 1.00 0.00 97 SER A C 8
ATOM 13874 O O . SER A 1 97 ? 0.993 12.385 3.437 1.00 0.00 97 SER A O 8
ATOM 13882 N N . LYS A 1 98 ? 0.429 14.404 2.620 1.00 0.00 98 LYS A N 8
ATOM 13883 C CA . LYS A 1 98 ? 1.311 15.192 3.501 1.00 0.00 98 LYS A CA 8
ATOM 13884 C C . LYS A 1 98 ? 1.068 14.961 4.998 1.00 0.00 98 LYS A C 8
ATOM 13885 O O . LYS A 1 98 ? 2.010 15.101 5.774 1.00 0.00 98 LYS A O 8
ATOM 13904 N N . LYS A 1 99 ? -0.144 14.565 5.413 1.00 0.00 99 LYS A N 8
ATOM 13905 C CA . LYS A 1 99 ? -0.518 14.324 6.825 1.00 0.00 99 LYS A CA 8
ATOM 13906 C C . LYS A 1 99 ? 0.383 13.309 7.550 1.00 0.00 99 LYS A C 8
ATOM 13907 O O . LYS A 1 99 ? 0.497 13.368 8.775 1.00 0.00 99 LYS A O 8
ATOM 13926 N N . TYR A 1 100 ? 1.044 12.417 6.806 1.00 0.00 100 TYR A N 8
ATOM 13927 C CA . TYR A 1 100 ? 1.969 11.397 7.319 1.00 0.00 100 TYR A CA 8
ATOM 13928 C C . TYR A 1 100 ? 3.243 11.250 6.464 1.00 0.00 100 TYR A C 8
ATOM 13929 O O . TYR A 1 100 ? 4.263 10.809 6.989 1.00 0.00 100 TYR A O 8
ATOM 13947 N N . GLU A 1 101 ? 3.253 11.673 5.194 1.00 0.00 101 GLU A N 8
ATOM 13948 C CA . GLU A 1 101 ? 4.493 11.805 4.409 1.00 0.00 101 GLU A CA 8
ATOM 13949 C C . GLU A 1 101 ? 5.451 12.855 5.007 1.00 0.00 101 GLU A C 8
ATOM 13950 O O . GLU A 1 101 ? 6.664 12.635 5.060 1.00 0.00 101 GLU A O 8
ATOM 13962 N N . ASP A 1 102 ? 4.915 13.957 5.550 1.00 0.00 102 ASP A N 8
ATOM 13963 C CA . ASP A 1 102 ? 5.695 14.989 6.246 1.00 0.00 102 ASP A CA 8
ATOM 13964 C C . ASP A 1 102 ? 6.415 14.475 7.512 1.00 0.00 102 ASP A C 8
ATOM 13965 O O . ASP A 1 102 ? 7.379 15.096 7.968 1.00 0.00 102 ASP A O 8
ATOM 13974 N N . ARG A 1 103 ? 5.965 13.344 8.088 1.00 0.00 103 ARG A N 8
ATOM 13975 C CA . ARG A 1 103 ? 6.562 12.718 9.282 1.00 0.00 103 ARG A CA 8
ATOM 13976 C C . ARG A 1 103 ? 8.044 12.367 9.106 1.00 0.00 103 ARG A C 8
ATOM 13977 O O . ARG A 1 103 ? 8.781 12.368 10.092 1.00 0.00 103 ARG A O 8
ATOM 13998 N N . GLU A 1 104 ? 8.482 12.091 7.874 1.00 0.00 104 GLU A N 8
ATOM 13999 C CA . GLU A 1 104 ? 9.793 11.489 7.598 1.00 0.00 104 GLU A CA 8
ATOM 14000 C C . GLU A 1 104 ? 10.637 12.296 6.597 1.00 0.00 104 GLU A C 8
ATOM 14001 O O . GLU A 1 104 ? 11.802 12.582 6.886 1.00 0.00 104 GLU A O 8
ATOM 14013 N N . LYS A 1 105 ? 10.046 12.721 5.463 1.00 0.00 105 LYS A N 8
ATOM 14014 C CA . LYS A 1 105 ? 10.666 13.601 4.441 1.00 0.00 105 LYS A CA 8
ATOM 14015 C C . LYS A 1 105 ? 12.087 13.199 3.980 1.00 0.00 105 LYS A C 8
ATOM 14016 O O . LYS A 1 105 ? 12.882 14.049 3.574 1.00 0.00 105 LYS A O 8
ATOM 14035 N N . GLU A 1 106 ? 12.423 11.908 3.994 1.00 0.00 106 GLU A N 8
ATOM 14036 C CA . GLU A 1 106 ? 13.724 11.392 3.518 1.00 0.00 106 GLU A CA 8
ATOM 14037 C C . GLU A 1 106 ? 13.877 11.374 1.980 1.00 0.00 106 GLU A C 8
ATOM 14038 O O . GLU A 1 106 ? 14.957 11.071 1.470 1.00 0.00 106 GLU A O 8
ATOM 14050 N N . LEU A 1 107 ? 12.811 11.696 1.235 1.00 0.00 107 LEU A N 8
ATOM 14051 C CA . LEU A 1 107 ? 12.787 11.831 -0.226 1.00 0.00 107 LEU A CA 8
ATOM 14052 C C . LEU A 1 107 ? 13.726 12.968 -0.690 1.00 0.00 107 LEU A C 8
ATOM 14053 O O . LEU A 1 107 ? 13.340 14.142 -0.705 1.00 0.00 107 LEU A O 8
ATOM 14069 N N . HIS A 1 108 ? 14.974 12.630 -1.040 1.00 0.00 108 HIS A N 8
ATOM 14070 C CA . HIS A 1 108 ? 16.000 13.584 -1.498 1.00 0.00 108 HIS A CA 8
ATOM 14071 C C . HIS A 1 108 ? 15.580 14.336 -2.778 1.00 0.00 108 HIS A C 8
ATOM 14072 O O . HIS A 1 108 ? 14.879 13.785 -3.633 1.00 0.00 108 HIS A O 8
ATOM 14087 N N . GLN A 1 109 ? 16.048 15.583 -2.922 1.00 0.00 109 GLN A N 8
ATOM 14088 C CA . GLN A 1 109 ? 15.757 16.498 -4.039 1.00 0.00 109 GLN A CA 8
ATOM 14089 C C . GLN A 1 109 ? 16.957 17.418 -4.332 1.00 0.00 109 GLN A C 8
ATOM 14090 O O . GLN A 1 109 ? 17.463 18.072 -3.392 1.00 0.00 109 GLN A O 8
ATOM 14105 N N . GLU A 1 1 ? -19.801 -3.578 9.010 1.00 0.00 1 GLU A N 9
ATOM 14106 C CA . GLU A 1 1 ? -19.703 -4.442 7.803 1.00 0.00 1 GLU A CA 9
ATOM 14107 C C . GLU A 1 1 ? -19.090 -5.802 8.162 1.00 0.00 1 GLU A C 9
ATOM 14108 O O . GLU A 1 1 ? -18.255 -5.888 9.064 1.00 0.00 1 GLU A O 9
ATOM 14122 N N . GLU A 1 2 ? -19.521 -6.875 7.493 1.00 0.00 2 GLU A N 9
ATOM 14123 C CA . GLU A 1 2 ? -19.025 -8.246 7.711 1.00 0.00 2 GLU A CA 9
ATOM 14124 C C . GLU A 1 2 ? -17.524 -8.409 7.386 1.00 0.00 2 GLU A C 9
ATOM 14125 O O . GLU A 1 2 ? -16.956 -7.665 6.576 1.00 0.00 2 GLU A O 9
ATOM 14137 N N . LYS A 1 3 ? -16.883 -9.415 7.998 1.00 0.00 3 LYS A N 9
ATOM 14138 C CA . LYS A 1 3 ? -15.453 -9.730 7.821 1.00 0.00 3 LYS A CA 9
ATOM 14139 C C . LYS A 1 3 ? -15.105 -11.201 8.074 1.00 0.00 3 LYS A C 9
ATOM 14140 O O . LYS A 1 3 ? -15.859 -11.939 8.710 1.00 0.00 3 LYS A O 9
ATOM 14159 N N . TYR A 1 4 ? -13.916 -11.585 7.612 1.00 0.00 4 TYR A N 9
ATOM 14160 C CA . TYR A 1 4 ? -13.292 -12.904 7.764 1.00 0.00 4 TYR A CA 9
ATOM 14161 C C . TYR A 1 4 ? -11.788 -12.737 8.041 1.00 0.00 4 TYR A C 9
ATOM 14162 O O . TYR A 1 4 ? -11.211 -11.679 7.771 1.00 0.00 4 TYR A O 9
ATOM 14180 N N . THR A 1 5 ? -11.147 -13.751 8.626 1.00 0.00 5 THR A N 9
ATOM 14181 C CA . THR A 1 5 ? -9.741 -13.680 9.068 1.00 0.00 5 THR A CA 9
ATOM 14182 C C . THR A 1 5 ? -8.737 -13.669 7.906 1.00 0.00 5 THR A C 9
ATOM 14183 O O . THR A 1 5 ? -8.960 -14.253 6.842 1.00 0.00 5 THR A O 9
ATOM 14194 N N . THR A 1 6 ? -7.600 -12.999 8.119 1.00 0.00 6 THR A N 9
ATOM 14195 C CA . THR A 1 6 ? -6.516 -12.827 7.134 1.00 0.00 6 THR A CA 9
ATOM 14196 C C . THR A 1 6 ? -5.528 -13.991 7.210 1.00 0.00 6 THR A C 9
ATOM 14197 O O . THR A 1 6 ? -4.682 -14.019 8.106 1.00 0.00 6 THR A O 9
ATOM 14208 N N . LYS A 1 7 ? -5.636 -14.973 6.307 1.00 0.00 7 LYS A N 9
ATOM 14209 C CA . LYS A 1 7 ? -4.694 -16.095 6.179 1.00 0.00 7 LYS A CA 9
ATOM 14210 C C . LYS A 1 7 ? -4.873 -16.855 4.862 1.00 0.00 7 LYS A C 9
ATOM 14211 O O . LYS A 1 7 ? -5.954 -17.363 4.568 1.00 0.00 7 LYS A O 9
ATOM 14230 N N . TYR A 1 8 ? -3.795 -16.968 4.091 1.00 0.00 8 TYR A N 9
ATOM 14231 C CA . TYR A 1 8 ? -3.746 -17.719 2.832 1.00 0.00 8 TYR A CA 9
ATOM 14232 C C . TYR A 1 8 ? -2.348 -18.327 2.661 1.00 0.00 8 TYR A C 9
ATOM 14233 O O . TYR A 1 8 ? -1.363 -17.592 2.635 1.00 0.00 8 TYR A O 9
ATOM 14251 N N . ASP A 1 9 ? -2.252 -19.661 2.589 1.00 0.00 9 ASP A N 9
ATOM 14252 C CA . ASP A 1 9 ? -0.990 -20.428 2.513 1.00 0.00 9 ASP A CA 9
ATOM 14253 C C . ASP A 1 9 ? 0.097 -19.965 3.519 1.00 0.00 9 ASP A C 9
ATOM 14254 O O . ASP A 1 9 ? 1.280 -19.858 3.186 1.00 0.00 9 ASP A O 9
ATOM 14263 N N . ASN A 1 10 ? -0.319 -19.679 4.763 1.00 0.00 10 ASN A N 9
ATOM 14264 C CA . ASN A 1 10 ? 0.498 -19.102 5.842 1.00 0.00 10 ASN A CA 9
ATOM 14265 C C . ASN A 1 10 ? 1.237 -17.807 5.456 1.00 0.00 10 ASN A C 9
ATOM 14266 O O . ASN A 1 10 ? 2.469 -17.735 5.430 1.00 0.00 10 ASN A O 9
ATOM 14277 N N . VAL A 1 11 ? 0.435 -16.772 5.195 1.00 0.00 11 VAL A N 9
ATOM 14278 C CA . VAL A 1 11 ? 0.853 -15.391 4.914 1.00 0.00 11 VAL A CA 9
ATOM 14279 C C . VAL A 1 11 ? -0.076 -14.428 5.656 1.00 0.00 11 VAL A C 9
ATOM 14280 O O . VAL A 1 11 ? -1.271 -14.702 5.792 1.00 0.00 11 VAL A O 9
ATOM 14293 N N . ASN A 1 12 ? 0.460 -13.306 6.140 1.00 0.00 12 ASN A N 9
ATOM 14294 C CA . ASN A 1 12 ? -0.273 -12.220 6.805 1.00 0.00 12 ASN A CA 9
ATOM 14295 C C . ASN A 1 12 ? 0.327 -10.848 6.460 1.00 0.00 12 ASN A C 9
ATOM 14296 O O . ASN A 1 12 ? 1.471 -10.739 6.018 1.00 0.00 12 ASN A O 9
ATOM 14307 N N . LEU A 1 13 ? -0.420 -9.788 6.778 1.00 0.00 13 LEU A N 9
ATOM 14308 C CA . LEU A 1 13 ? 0.039 -8.404 6.686 1.00 0.00 13 LEU A CA 9
ATOM 14309 C C . LEU A 1 13 ? 1.320 -8.105 7.468 1.00 0.00 13 LEU A C 9
ATOM 14310 O O . LEU A 1 13 ? 2.181 -7.397 6.960 1.00 0.00 13 LEU A O 9
ATOM 14326 N N . ASP A 1 14 ? 1.479 -8.657 8.672 1.00 0.00 14 ASP A N 9
ATOM 14327 C CA . ASP A 1 14 ? 2.688 -8.455 9.478 1.00 0.00 14 ASP A CA 9
ATOM 14328 C C . ASP A 1 14 ? 3.972 -8.843 8.724 1.00 0.00 14 ASP A C 9
ATOM 14329 O O . ASP A 1 14 ? 4.995 -8.174 8.850 1.00 0.00 14 ASP A O 9
ATOM 14338 N N . GLU A 1 15 ? 3.903 -9.887 7.895 1.00 0.00 15 GLU A N 9
ATOM 14339 C CA . GLU A 1 15 ? 4.978 -10.300 6.993 1.00 0.00 15 GLU A CA 9
ATOM 14340 C C . GLU A 1 15 ? 5.112 -9.370 5.767 1.00 0.00 15 GLU A C 9
ATOM 14341 O O . GLU A 1 15 ? 6.231 -9.083 5.353 1.00 0.00 15 GLU A O 9
ATOM 14353 N N . ILE A 1 16 ? 4.019 -8.819 5.227 1.00 0.00 16 ILE A N 9
ATOM 14354 C CA . ILE A 1 16 ? 4.034 -7.921 4.041 1.00 0.00 16 ILE A CA 9
ATOM 14355 C C . ILE A 1 16 ? 4.958 -6.712 4.244 1.00 0.00 16 ILE A C 9
ATOM 14356 O O . ILE A 1 16 ? 5.908 -6.524 3.485 1.00 0.00 16 ILE A O 9
ATOM 14372 N N . LEU A 1 17 ? 4.763 -5.946 5.314 1.00 0.00 17 LEU A N 9
ATOM 14373 C CA . LEU A 1 17 ? 5.586 -4.771 5.648 1.00 0.00 17 LEU A CA 9
ATOM 14374 C C . LEU A 1 17 ? 6.988 -5.165 6.156 1.00 0.00 17 LEU A C 9
ATOM 14375 O O . LEU A 1 17 ? 7.936 -4.395 5.990 1.00 0.00 17 LEU A O 9
ATOM 14391 N N . ALA A 1 18 ? 7.126 -6.338 6.784 1.00 0.00 18 ALA A N 9
ATOM 14392 C CA . ALA A 1 18 ? 8.391 -6.809 7.352 1.00 0.00 18 ALA A CA 9
ATOM 14393 C C . ALA A 1 18 ? 9.376 -7.307 6.280 1.00 0.00 18 ALA A C 9
ATOM 14394 O O . ALA A 1 18 ? 10.593 -7.283 6.484 1.00 0.00 18 ALA A O 9
ATOM 14401 N N . ASN A 1 19 ? 8.845 -7.769 5.147 1.00 0.00 19 ASN A N 9
ATOM 14402 C CA . ASN A 1 19 ? 9.567 -8.470 4.093 1.00 0.00 19 ASN A CA 9
ATOM 14403 C C . ASN A 1 19 ? 9.352 -7.737 2.760 1.00 0.00 19 ASN A C 9
ATOM 14404 O O . ASN A 1 19 ? 8.484 -8.081 1.956 1.00 0.00 19 ASN A O 9
ATOM 14415 N N . ASP A 1 20 ? 10.166 -6.710 2.516 1.00 0.00 20 ASP A N 9
ATOM 14416 C CA . ASP A 1 20 ? 10.106 -5.875 1.310 1.00 0.00 20 ASP A CA 9
ATOM 14417 C C . ASP A 1 20 ? 10.156 -6.664 -0.009 1.00 0.00 20 ASP A C 9
ATOM 14418 O O . ASP A 1 20 ? 9.608 -6.202 -1.008 1.00 0.00 20 ASP A O 9
ATOM 14427 N N . ARG A 1 21 ? 10.753 -7.865 -0.020 1.00 0.00 21 ARG A N 9
ATOM 14428 C CA . ARG A 1 21 ? 10.709 -8.809 -1.157 1.00 0.00 21 ARG A CA 9
ATOM 14429 C C . ARG A 1 21 ? 9.287 -9.088 -1.660 1.00 0.00 21 ARG A C 9
ATOM 14430 O O . ARG A 1 21 ? 9.050 -9.173 -2.865 1.00 0.00 21 ARG A O 9
ATOM 14451 N N . LEU A 1 22 ? 8.347 -9.198 -0.720 1.00 0.00 22 LEU A N 9
ATOM 14452 C CA . LEU A 1 22 ? 6.910 -9.342 -0.961 1.00 0.00 22 LEU A CA 9
ATOM 14453 C C . LEU A 1 22 ? 6.316 -7.986 -1.348 1.00 0.00 22 LEU A C 9
ATOM 14454 O O . LEU A 1 22 ? 5.637 -7.868 -2.366 1.00 0.00 22 LEU A O 9
ATOM 14470 N N . LEU A 1 23 ? 6.622 -6.951 -0.557 1.00 0.00 23 LEU A N 9
ATOM 14471 C CA . LEU A 1 23 ? 6.064 -5.609 -0.719 1.00 0.00 23 LEU A CA 9
ATOM 14472 C C . LEU A 1 23 ? 6.310 -5.060 -2.140 1.00 0.00 23 LEU A C 9
ATOM 14473 O O . LEU A 1 23 ? 5.393 -4.560 -2.783 1.00 0.00 23 LEU A O 9
ATOM 14489 N N . ASN A 1 24 ? 7.525 -5.235 -2.671 1.00 0.00 24 ASN A N 9
ATOM 14490 C CA . ASN A 1 24 ? 7.913 -4.817 -4.024 1.00 0.00 24 ASN A CA 9
ATOM 14491 C C . ASN A 1 24 ? 6.993 -5.376 -5.123 1.00 0.00 24 ASN A C 9
ATOM 14492 O O . ASN A 1 24 ? 6.734 -4.666 -6.091 1.00 0.00 24 ASN A O 9
ATOM 14503 N N . LYS A 1 25 ? 6.450 -6.590 -4.964 1.00 0.00 25 LYS A N 9
ATOM 14504 C CA . LYS A 1 25 ? 5.462 -7.179 -5.888 1.00 0.00 25 LYS A CA 9
ATOM 14505 C C . LYS A 1 25 ? 4.087 -6.515 -5.735 1.00 0.00 25 LYS A C 9
ATOM 14506 O O . LYS A 1 25 ? 3.444 -6.176 -6.729 1.00 0.00 25 LYS A O 9
ATOM 14525 N N . TYR A 1 26 ? 3.664 -6.284 -4.491 1.00 0.00 26 TYR A N 9
ATOM 14526 C CA . TYR A 1 26 ? 2.388 -5.643 -4.146 1.00 0.00 26 TYR A CA 9
ATOM 14527 C C . TYR A 1 26 ? 2.307 -4.198 -4.669 1.00 0.00 26 TYR A C 9
ATOM 14528 O O . TYR A 1 26 ? 1.253 -3.787 -5.150 1.00 0.00 26 TYR A O 9
ATOM 14546 N N . VAL A 1 27 ? 3.411 -3.440 -4.645 1.00 0.00 27 VAL A N 9
ATOM 14547 C CA . VAL A 1 27 ? 3.493 -2.095 -5.256 1.00 0.00 27 VAL A CA 9
ATOM 14548 C C . VAL A 1 27 ? 3.604 -2.145 -6.777 1.00 0.00 27 VAL A C 9
ATOM 14549 O O . VAL A 1 27 ? 2.947 -1.359 -7.452 1.00 0.00 27 VAL A O 9
ATOM 14562 N N . GLN A 1 28 ? 4.336 -3.106 -7.346 1.00 0.00 28 GLN A N 9
ATOM 14563 C CA . GLN A 1 28 ? 4.457 -3.306 -8.803 1.00 0.00 28 GLN A CA 9
ATOM 14564 C C . GLN A 1 28 ? 3.100 -3.367 -9.526 1.00 0.00 28 GLN A C 9
ATOM 14565 O O . GLN A 1 28 ? 3.003 -2.960 -10.682 1.00 0.00 28 GLN A O 9
ATOM 14579 N N . CYS A 1 29 ? 2.056 -3.817 -8.818 1.00 0.00 29 CYS A N 9
ATOM 14580 C CA . CYS A 1 29 ? 0.653 -3.824 -9.233 1.00 0.00 29 CYS A CA 9
ATOM 14581 C C . CYS A 1 29 ? 0.130 -2.491 -9.806 1.00 0.00 29 CYS A C 9
ATOM 14582 O O . CYS A 1 29 ? -0.738 -2.498 -10.682 1.00 0.00 29 CYS A O 9
ATOM 14589 N N . LEU A 1 30 ? 0.679 -1.359 -9.347 1.00 0.00 30 LEU A N 9
ATOM 14590 C CA . LEU A 1 30 ? 0.368 -0.018 -9.855 1.00 0.00 30 LEU A CA 9
ATOM 14591 C C . LEU A 1 30 ? 1.613 0.824 -10.222 1.00 0.00 30 LEU A C 9
ATOM 14592 O O . LEU A 1 30 ? 1.476 1.871 -10.857 1.00 0.00 30 LEU A O 9
ATOM 14608 N N . LEU A 1 31 ? 2.821 0.369 -9.859 1.00 0.00 31 LEU A N 9
ATOM 14609 C CA . LEU A 1 31 ? 4.101 0.982 -10.238 1.00 0.00 31 LEU A CA 9
ATOM 14610 C C . LEU A 1 31 ? 4.429 0.714 -11.719 1.00 0.00 31 LEU A C 9
ATOM 14611 O O . LEU A 1 31 ? 4.753 1.652 -12.451 1.00 0.00 31 LEU A O 9
ATOM 14627 N N . GLU A 1 32 ? 4.317 -0.534 -12.190 1.00 0.00 32 GLU A N 9
ATOM 14628 C CA . GLU A 1 32 ? 4.539 -0.851 -13.608 1.00 0.00 32 GLU A CA 9
ATOM 14629 C C . GLU A 1 32 ? 3.340 -0.458 -14.497 1.00 0.00 32 GLU A C 9
ATOM 14630 O O . GLU A 1 32 ? 2.222 -0.233 -14.027 1.00 0.00 32 GLU A O 9
ATOM 14642 N N . ASP A 1 33 ? 3.565 -0.433 -15.815 1.00 0.00 33 ASP A N 9
ATOM 14643 C CA . ASP A 1 33 ? 2.537 -0.243 -16.852 1.00 0.00 33 ASP A CA 9
ATOM 14644 C C . ASP A 1 33 ? 1.573 -1.449 -17.020 1.00 0.00 33 ASP A C 9
ATOM 14645 O O . ASP A 1 33 ? 0.677 -1.414 -17.867 1.00 0.00 33 ASP A O 9
ATOM 14654 N N . ASP A 1 34 ? 1.729 -2.511 -16.219 1.00 0.00 34 ASP A N 9
ATOM 14655 C CA . ASP A 1 34 ? 0.948 -3.755 -16.262 1.00 0.00 34 ASP A CA 9
ATOM 14656 C C . ASP A 1 34 ? 0.555 -4.224 -14.846 1.00 0.00 34 ASP A C 9
ATOM 14657 O O . ASP A 1 34 ? 1.284 -4.018 -13.872 1.00 0.00 34 ASP A O 9
ATOM 14666 N N . GLU A 1 35 ? -0.589 -4.901 -14.742 1.00 0.00 35 GLU A N 9
ATOM 14667 C CA . GLU A 1 35 ? -1.246 -5.305 -13.484 1.00 0.00 35 GLU A CA 9
ATOM 14668 C C . GLU A 1 35 ? -1.189 -6.826 -13.226 1.00 0.00 35 GLU A C 9
ATOM 14669 O O . GLU A 1 35 ? -1.829 -7.347 -12.311 1.00 0.00 35 GLU A O 9
ATOM 14681 N N . SER A 1 36 ? -0.383 -7.554 -13.999 1.00 0.00 36 SER A N 9
ATOM 14682 C CA . SER A 1 36 ? -0.081 -8.983 -13.791 1.00 0.00 36 SER A CA 9
ATOM 14683 C C . SER A 1 36 ? 0.530 -9.300 -12.422 1.00 0.00 36 SER A C 9
ATOM 14684 O O . SER A 1 36 ? 0.351 -10.397 -11.890 1.00 0.00 36 SER A O 9
ATOM 14692 N N . ASN A 1 37 ? 1.241 -8.333 -11.837 1.00 0.00 37 ASN A N 9
ATOM 14693 C CA . ASN A 1 37 ? 1.901 -8.445 -10.538 1.00 0.00 37 ASN A CA 9
ATOM 14694 C C . ASN A 1 37 ? 0.932 -8.523 -9.342 1.00 0.00 37 ASN A C 9
ATOM 14695 O O . ASN A 1 37 ? 1.348 -8.881 -8.240 1.00 0.00 37 ASN A O 9
ATOM 14706 N N . CYS A 1 38 ? -0.339 -8.151 -9.526 1.00 0.00 38 CYS A N 9
ATOM 14707 C CA . CYS A 1 38 ? -1.308 -8.048 -8.429 1.00 0.00 38 CYS A CA 9
ATOM 14708 C C . CYS A 1 38 ? -1.686 -9.440 -7.872 1.00 0.00 38 CYS A C 9
ATOM 14709 O O . CYS A 1 38 ? -2.322 -10.237 -8.569 1.00 0.00 38 CYS A O 9
ATOM 14716 N N . THR A 1 39 ? -1.305 -9.749 -6.626 1.00 0.00 39 THR A N 9
ATOM 14717 C CA . THR A 1 39 ? -1.630 -11.033 -5.967 1.00 0.00 39 THR A CA 9
ATOM 14718 C C . THR A 1 39 ? -3.099 -11.103 -5.523 1.00 0.00 39 THR A C 9
ATOM 14719 O O . THR A 1 39 ? -3.789 -10.082 -5.472 1.00 0.00 39 THR A O 9
ATOM 14730 N N . ALA A 1 40 ? -3.579 -12.301 -5.164 1.00 0.00 40 ALA A N 9
ATOM 14731 C CA . ALA A 1 40 ? -4.967 -12.571 -4.758 1.00 0.00 40 ALA A CA 9
ATOM 14732 C C . ALA A 1 40 ? -5.493 -11.709 -3.585 1.00 0.00 40 ALA A C 9
ATOM 14733 O O . ALA A 1 40 ? -6.702 -11.495 -3.477 1.00 0.00 40 ALA A O 9
ATOM 14740 N N . ASP A 1 41 ? -4.601 -11.187 -2.735 1.00 0.00 41 ASP A N 9
ATOM 14741 C CA . ASP A 1 41 ? -4.922 -10.282 -1.617 1.00 0.00 41 ASP A CA 9
ATOM 14742 C C . ASP A 1 41 ? -4.218 -8.914 -1.717 1.00 0.00 41 ASP A C 9
ATOM 14743 O O . ASP A 1 41 ? -4.741 -7.923 -1.203 1.00 0.00 41 ASP A O 9
ATOM 14752 N N . GLY A 1 42 ? -3.112 -8.804 -2.462 1.00 0.00 42 GLY A N 9
ATOM 14753 C CA . GLY A 1 42 ? -2.482 -7.526 -2.807 1.00 0.00 42 GLY A CA 9
ATOM 14754 C C . GLY A 1 42 ? -3.379 -6.638 -3.662 1.00 0.00 42 GLY A C 9
ATOM 14755 O O . GLY A 1 42 ? -3.466 -5.434 -3.421 1.00 0.00 42 GLY A O 9
ATOM 14759 N N . LYS A 1 43 ? -4.116 -7.239 -4.605 1.00 0.00 43 LYS A N 9
ATOM 14760 C CA . LYS A 1 43 ? -5.146 -6.560 -5.412 1.00 0.00 43 LYS A CA 9
ATOM 14761 C C . LYS A 1 43 ? -6.284 -5.952 -4.587 1.00 0.00 43 LYS A C 9
ATOM 14762 O O . LYS A 1 43 ? -6.817 -4.912 -4.961 1.00 0.00 43 LYS A O 9
ATOM 14781 N N . GLU A 1 44 ? -6.643 -6.577 -3.469 1.00 0.00 44 GLU A N 9
ATOM 14782 C CA . GLU A 1 44 ? -7.648 -6.061 -2.536 1.00 0.00 44 GLU A CA 9
ATOM 14783 C C . GLU A 1 44 ? -7.044 -4.952 -1.663 1.00 0.00 44 GLU A C 9
ATOM 14784 O O . GLU A 1 44 ? -7.606 -3.859 -1.606 1.00 0.00 44 GLU A O 9
ATOM 14796 N N . LEU A 1 45 ? -5.865 -5.184 -1.068 1.00 0.00 45 LEU A N 9
ATOM 14797 C CA . LEU A 1 45 ? -5.115 -4.204 -0.274 1.00 0.00 45 LEU A CA 9
ATOM 14798 C C . LEU A 1 45 ? -4.914 -2.894 -1.052 1.00 0.00 45 LEU A C 9
ATOM 14799 O O . LEU A 1 45 ? -5.343 -1.836 -0.597 1.00 0.00 45 LEU A O 9
ATOM 14815 N N . LYS A 1 46 ? -4.362 -2.951 -2.268 1.00 0.00 46 LYS A N 9
ATOM 14816 C CA . LYS A 1 46 ? -4.115 -1.756 -3.094 1.00 0.00 46 LYS A CA 9
ATOM 14817 C C . LYS A 1 46 ? -5.394 -1.047 -3.547 1.00 0.00 46 LYS A C 9
ATOM 14818 O O . LYS A 1 46 ? -5.347 0.145 -3.832 1.00 0.00 46 LYS A O 9
ATOM 14837 N N . SER A 1 47 ? -6.513 -1.771 -3.639 1.00 0.00 47 SER A N 9
ATOM 14838 C CA . SER A 1 47 ? -7.820 -1.237 -4.056 1.00 0.00 47 SER A CA 9
ATOM 14839 C C . SER A 1 47 ? -8.540 -0.498 -2.919 1.00 0.00 47 SER A C 9
ATOM 14840 O O . SER A 1 47 ? -9.239 0.486 -3.170 1.00 0.00 47 SER A O 9
ATOM 14848 N N . VAL A 1 48 ? -8.308 -0.892 -1.660 1.00 0.00 48 VAL A N 9
ATOM 14849 C CA . VAL A 1 48 ? -8.818 -0.169 -0.480 1.00 0.00 48 VAL A CA 9
ATOM 14850 C C . VAL A 1 48 ? -7.880 0.951 0.007 1.00 0.00 48 VAL A C 9
ATOM 14851 O O . VAL A 1 48 ? -8.353 1.891 0.647 1.00 0.00 48 VAL A O 9
ATOM 14864 N N . ILE A 1 49 ? -6.578 0.927 -0.327 1.00 0.00 49 ILE A N 9
ATOM 14865 C CA . ILE A 1 49 ? -5.652 2.018 0.036 1.00 0.00 49 ILE A CA 9
ATOM 14866 C C . ILE A 1 49 ? -6.204 3.397 -0.391 1.00 0.00 49 ILE A C 9
ATOM 14867 O O . ILE A 1 49 ? -6.228 4.299 0.448 1.00 0.00 49 ILE A O 9
ATOM 14883 N N . PRO A 1 50 ? -6.683 3.596 -1.641 1.00 0.00 50 PRO A N 9
ATOM 14884 C CA . PRO A 1 50 ? -7.237 4.881 -2.066 1.00 0.00 50 PRO A CA 9
ATOM 14885 C C . PRO A 1 50 ? -8.634 5.148 -1.477 1.00 0.00 50 PRO A C 9
ATOM 14886 O O . PRO A 1 50 ? -9.020 6.305 -1.336 1.00 0.00 50 PRO A O 9
ATOM 14897 N N . ASP A 1 51 ? -9.396 4.123 -1.080 1.00 0.00 51 ASP A N 9
ATOM 14898 C CA . ASP A 1 51 ? -10.698 4.299 -0.411 1.00 0.00 51 ASP A CA 9
ATOM 14899 C C . ASP A 1 51 ? -10.551 4.914 0.991 1.00 0.00 51 ASP A C 9
ATOM 14900 O O . ASP A 1 51 ? -11.410 5.688 1.420 1.00 0.00 51 ASP A O 9
ATOM 14909 N N . ALA A 1 52 ? -9.426 4.671 1.675 1.00 0.00 52 ALA A N 9
ATOM 14910 C CA . ALA A 1 52 ? -9.020 5.400 2.884 1.00 0.00 52 ALA A CA 9
ATOM 14911 C C . ALA A 1 52 ? -8.774 6.909 2.665 1.00 0.00 52 ALA A C 9
ATOM 14912 O O . ALA A 1 52 ? -8.614 7.651 3.635 1.00 0.00 52 ALA A O 9
ATOM 14919 N N . LEU A 1 53 ? -8.788 7.372 1.410 1.00 0.00 53 LEU A N 9
ATOM 14920 C CA . LEU A 1 53 ? -8.572 8.764 0.996 1.00 0.00 53 LEU A CA 9
ATOM 14921 C C . LEU A 1 53 ? -9.845 9.339 0.336 1.00 0.00 53 LEU A C 9
ATOM 14922 O O . LEU A 1 53 ? -10.190 10.501 0.552 1.00 0.00 53 LEU A O 9
ATOM 14938 N N . SER A 1 54 ? -10.573 8.508 -0.423 1.00 0.00 54 SER A N 9
ATOM 14939 C CA . SER A 1 54 ? -11.827 8.843 -1.118 1.00 0.00 54 SER A CA 9
ATOM 14940 C C . SER A 1 54 ? -13.043 8.953 -0.180 1.00 0.00 54 SER A C 9
ATOM 14941 O O . SER A 1 54 ? -13.877 9.848 -0.333 1.00 0.00 54 SER A O 9
ATOM 14949 N N . ASN A 1 55 ? -13.132 8.056 0.810 1.00 0.00 55 ASN A N 9
ATOM 14950 C CA . ASN A 1 55 ? -14.256 7.921 1.751 1.00 0.00 55 ASN A CA 9
ATOM 14951 C C . ASN A 1 55 ? -13.786 7.509 3.162 1.00 0.00 55 ASN A C 9
ATOM 14952 O O . ASN A 1 55 ? -14.557 6.920 3.917 1.00 0.00 55 ASN A O 9
ATOM 14963 N N . GLU A 1 56 ? -12.521 7.766 3.521 1.00 0.00 56 GLU A N 9
ATOM 14964 C CA . GLU A 1 56 ? -11.923 7.405 4.823 1.00 0.00 56 GLU A CA 9
ATOM 14965 C C . GLU A 1 56 ? -12.153 5.928 5.213 1.00 0.00 56 GLU A C 9
ATOM 14966 O O . GLU A 1 56 ? -12.273 5.583 6.390 1.00 0.00 56 GLU A O 9
ATOM 14978 N N . CYS A 1 57 ? -12.225 5.047 4.203 1.00 0.00 57 CYS A N 9
ATOM 14979 C CA . CYS A 1 57 ? -12.496 3.614 4.340 1.00 0.00 57 CYS A CA 9
ATOM 14980 C C . CYS A 1 57 ? -13.857 3.315 5.023 1.00 0.00 57 CYS A C 9
ATOM 14981 O O . CYS A 1 57 ? -14.034 2.277 5.649 1.00 0.00 57 CYS A O 9
ATOM 14988 N N . ALA A 1 58 ? -14.851 4.206 4.950 1.00 0.00 58 ALA A N 9
ATOM 14989 C CA . ALA A 1 58 ? -16.112 4.048 5.681 1.00 0.00 58 ALA A CA 9
ATOM 14990 C C . ALA A 1 58 ? -16.940 2.808 5.276 1.00 0.00 58 ALA A C 9
ATOM 14991 O O . ALA A 1 58 ? -17.720 2.301 6.086 1.00 0.00 58 ALA A O 9
ATOM 14998 N N . LYS A 1 59 ? -16.747 2.290 4.053 1.00 0.00 59 LYS A N 9
ATOM 14999 C CA . LYS A 1 59 ? -17.352 1.028 3.578 1.00 0.00 59 LYS A CA 9
ATOM 15000 C C . LYS A 1 59 ? -16.547 -0.242 3.930 1.00 0.00 59 LYS A C 9
ATOM 15001 O O . LYS A 1 59 ? -16.984 -1.353 3.624 1.00 0.00 59 LYS A O 9
ATOM 15020 N N . CYS A 1 60 ? -15.377 -0.097 4.551 1.00 0.00 60 CYS A N 9
ATOM 15021 C CA . CYS A 1 60 ? -14.461 -1.173 4.923 1.00 0.00 60 CYS A CA 9
ATOM 15022 C C . CYS A 1 60 ? -14.896 -1.935 6.188 1.00 0.00 60 CYS A C 9
ATOM 15023 O O . CYS A 1 60 ? -15.824 -1.540 6.899 1.00 0.00 60 CYS A O 9
ATOM 15030 N N . ASN A 1 61 ? -14.144 -2.992 6.510 1.00 0.00 61 ASN A N 9
ATOM 15031 C CA . ASN A 1 61 ? -14.150 -3.634 7.830 1.00 0.00 61 ASN A CA 9
ATOM 15032 C C . ASN A 1 61 ? -12.928 -3.225 8.675 1.00 0.00 61 ASN A C 9
ATOM 15033 O O . ASN A 1 61 ? -11.982 -2.615 8.177 1.00 0.00 61 ASN A O 9
ATOM 15044 N N . GLU A 1 62 ? -12.932 -3.599 9.956 1.00 0.00 62 GLU A N 9
ATOM 15045 C CA . GLU A 1 62 ? -11.872 -3.249 10.915 1.00 0.00 62 GLU A CA 9
ATOM 15046 C C . GLU A 1 62 ? -10.471 -3.745 10.516 1.00 0.00 62 GLU A C 9
ATOM 15047 O O . GLU A 1 62 ? -9.485 -3.046 10.764 1.00 0.00 62 GLU A O 9
ATOM 15059 N N . LYS A 1 63 ? -10.368 -4.912 9.859 1.00 0.00 63 LYS A N 9
ATOM 15060 C CA . LYS A 1 63 ? -9.076 -5.485 9.444 1.00 0.00 63 LYS A CA 9
ATOM 15061 C C . LYS A 1 63 ? -8.451 -4.673 8.313 1.00 0.00 63 LYS A C 9
ATOM 15062 O O . LYS A 1 63 ? -7.259 -4.377 8.352 1.00 0.00 63 LYS A O 9
ATOM 15081 N N . GLN A 1 64 ? -9.269 -4.262 7.344 1.00 0.00 64 GLN A N 9
ATOM 15082 C CA . GLN A 1 64 ? -8.865 -3.369 6.255 1.00 0.00 64 GLN A CA 9
ATOM 15083 C C . GLN A 1 64 ? -8.516 -1.965 6.771 1.00 0.00 64 GLN A C 9
ATOM 15084 O O . GLN A 1 64 ? -7.433 -1.467 6.467 1.00 0.00 64 GLN A O 9
ATOM 15098 N N . LYS A 1 65 ? -9.384 -1.356 7.595 1.00 0.00 65 LYS A N 9
ATOM 15099 C CA . LYS A 1 65 ? -9.172 -0.018 8.187 1.00 0.00 65 LYS A CA 9
ATOM 15100 C C . LYS A 1 65 ? -7.871 0.096 8.981 1.00 0.00 65 LYS A C 9
ATOM 15101 O O . LYS A 1 65 ? -7.102 1.027 8.747 1.00 0.00 65 LYS A O 9
ATOM 15120 N N . GLU A 1 66 ? -7.599 -0.835 9.895 1.00 0.00 66 GLU A N 9
ATOM 15121 C CA . GLU A 1 66 ? -6.321 -0.852 10.623 1.00 0.00 66 GLU A CA 9
ATOM 15122 C C . GLU A 1 66 ? -5.151 -1.238 9.706 1.00 0.00 66 GLU A C 9
ATOM 15123 O O . GLU A 1 66 ? -4.082 -0.631 9.791 1.00 0.00 66 GLU A O 9
ATOM 15135 N N . GLY A 1 67 ? -5.361 -2.211 8.813 1.00 0.00 67 GLY A N 9
ATOM 15136 C CA . GLY A 1 67 ? -4.358 -2.758 7.900 1.00 0.00 67 GLY A CA 9
ATOM 15137 C C . GLY A 1 67 ? -3.766 -1.727 6.943 1.00 0.00 67 GLY A C 9
ATOM 15138 O O . GLY A 1 67 ? -2.564 -1.480 6.978 1.00 0.00 67 GLY A O 9
ATOM 15142 N N . THR A 1 68 ? -4.567 -1.065 6.109 1.00 0.00 68 THR A N 9
ATOM 15143 C CA . THR A 1 68 ? -4.008 -0.078 5.169 1.00 0.00 68 THR A CA 9
ATOM 15144 C C . THR A 1 68 ? -3.423 1.139 5.880 1.00 0.00 68 THR A C 9
ATOM 15145 O O . THR A 1 68 ? -2.388 1.638 5.446 1.00 0.00 68 THR A O 9
ATOM 15156 N N . LYS A 1 69 ? -4.014 1.576 7.003 1.00 0.00 69 LYS A N 9
ATOM 15157 C CA . LYS A 1 69 ? -3.510 2.695 7.822 1.00 0.00 69 LYS A CA 9
ATOM 15158 C C . LYS A 1 69 ? -2.114 2.426 8.394 1.00 0.00 69 LYS A C 9
ATOM 15159 O O . LYS A 1 69 ? -1.244 3.291 8.304 1.00 0.00 69 LYS A O 9
ATOM 15178 N N . LYS A 1 70 ? -1.861 1.227 8.938 1.00 0.00 70 LYS A N 9
ATOM 15179 C CA . LYS A 1 70 ? -0.511 0.824 9.385 1.00 0.00 70 LYS A CA 9
ATOM 15180 C C . LYS A 1 70 ? 0.434 0.635 8.198 1.00 0.00 70 LYS A C 9
ATOM 15181 O O . LYS A 1 70 ? 1.575 1.088 8.239 1.00 0.00 70 LYS A O 9
ATOM 15200 N N . VAL A 1 71 ? -0.014 -0.011 7.126 1.00 0.00 71 VAL A N 9
ATOM 15201 C CA . VAL A 1 71 ? 0.827 -0.336 5.957 1.00 0.00 71 VAL A CA 9
ATOM 15202 C C . VAL A 1 71 ? 1.332 0.908 5.237 1.00 0.00 71 VAL A C 9
ATOM 15203 O O . VAL A 1 71 ? 2.531 0.997 4.984 1.00 0.00 71 VAL A O 9
ATOM 15216 N N . LEU A 1 72 ? 0.471 1.906 5.016 1.00 0.00 72 LEU A N 9
ATOM 15217 C CA . LEU A 1 72 ? 0.837 3.217 4.464 1.00 0.00 72 LEU A CA 9
ATOM 15218 C C . LEU A 1 72 ? 2.038 3.833 5.187 1.00 0.00 72 LEU A C 9
ATOM 15219 O O . LEU A 1 72 ? 2.958 4.306 4.523 1.00 0.00 72 LEU A O 9
ATOM 15235 N N . LYS A 1 73 ? 2.074 3.752 6.526 1.00 0.00 73 LYS A N 9
ATOM 15236 C CA . LYS A 1 73 ? 3.101 4.375 7.376 1.00 0.00 73 LYS A CA 9
ATOM 15237 C C . LYS A 1 73 ? 4.469 3.702 7.214 1.00 0.00 73 LYS A C 9
ATOM 15238 O O . LYS A 1 73 ? 5.492 4.373 7.060 1.00 0.00 73 LYS A O 9
ATOM 15257 N N . HIS A 1 74 ? 4.481 2.368 7.215 1.00 0.00 74 HIS A N 9
ATOM 15258 C CA . HIS A 1 74 ? 5.673 1.553 6.945 1.00 0.00 74 HIS A CA 9
ATOM 15259 C C . HIS A 1 74 ? 6.161 1.757 5.513 1.00 0.00 74 HIS A C 9
ATOM 15260 O O . HIS A 1 74 ? 7.354 1.957 5.317 1.00 0.00 74 HIS A O 9
ATOM 15275 N N . LEU A 1 75 ? 5.268 1.757 4.522 1.00 0.00 75 LEU A N 9
ATOM 15276 C CA . LEU A 1 75 ? 5.633 1.928 3.113 1.00 0.00 75 LEU A CA 9
ATOM 15277 C C . LEU A 1 75 ? 6.329 3.281 2.878 1.00 0.00 75 LEU A C 9
ATOM 15278 O O . LEU A 1 75 ? 7.389 3.312 2.262 1.00 0.00 75 LEU A O 9
ATOM 15294 N N . ILE A 1 76 ? 5.801 4.388 3.419 1.00 0.00 76 ILE A N 9
ATOM 15295 C CA . ILE A 1 76 ? 6.456 5.707 3.318 1.00 0.00 76 ILE A CA 9
ATOM 15296 C C . ILE A 1 76 ? 7.814 5.751 4.051 1.00 0.00 76 ILE A C 9
ATOM 15297 O O . ILE A 1 76 ? 8.749 6.386 3.565 1.00 0.00 76 ILE A O 9
ATOM 15313 N N . ASN A 1 77 ? 7.968 5.024 5.168 1.00 0.00 77 ASN A N 9
ATOM 15314 C CA . ASN A 1 77 ? 9.232 4.934 5.923 1.00 0.00 77 ASN A CA 9
ATOM 15315 C C . ASN A 1 77 ? 10.292 3.993 5.311 1.00 0.00 77 ASN A C 9
ATOM 15316 O O . ASN A 1 77 ? 11.489 4.241 5.465 1.00 0.00 77 ASN A O 9
ATOM 15327 N N . HIS A 1 78 ? 9.873 2.929 4.619 1.00 0.00 78 HIS A N 9
ATOM 15328 C CA . HIS A 1 78 ? 10.757 1.843 4.139 1.00 0.00 78 HIS A CA 9
ATOM 15329 C C . HIS A 1 78 ? 10.904 1.746 2.615 1.00 0.00 78 HIS A C 9
ATOM 15330 O O . HIS A 1 78 ? 11.897 1.205 2.125 1.00 0.00 78 HIS A O 9
ATOM 15345 N N . LYS A 1 79 ? 9.952 2.299 1.865 1.00 0.00 79 LYS A N 9
ATOM 15346 C CA . LYS A 1 79 ? 9.939 2.406 0.398 1.00 0.00 79 LYS A CA 9
ATOM 15347 C C . LYS A 1 79 ? 9.591 3.839 -0.039 1.00 0.00 79 LYS A C 9
ATOM 15348 O O . LYS A 1 79 ? 8.661 4.027 -0.816 1.00 0.00 79 LYS A O 9
ATOM 15367 N N . PRO A 1 80 ? 10.334 4.864 0.421 1.00 0.00 80 PRO A N 9
ATOM 15368 C CA . PRO A 1 80 ? 10.017 6.276 0.165 1.00 0.00 80 PRO A CA 9
ATOM 15369 C C . PRO A 1 80 ? 10.016 6.627 -1.334 1.00 0.00 80 PRO A C 9
ATOM 15370 O O . PRO A 1 80 ? 9.128 7.332 -1.815 1.00 0.00 80 PRO A O 9
ATOM 15381 N N . ASP A 1 81 ? 10.980 6.092 -2.091 1.00 0.00 81 ASP A N 9
ATOM 15382 C CA . ASP A 1 81 ? 11.095 6.292 -3.544 1.00 0.00 81 ASP A CA 9
ATOM 15383 C C . ASP A 1 81 ? 9.922 5.691 -4.348 1.00 0.00 81 ASP A C 9
ATOM 15384 O O . ASP A 1 81 ? 9.458 6.295 -5.317 1.00 0.00 81 ASP A O 9
ATOM 15393 N N . VAL A 1 82 ? 9.414 4.518 -3.943 1.00 0.00 82 VAL A N 9
ATOM 15394 C CA . VAL A 1 82 ? 8.235 3.885 -4.570 1.00 0.00 82 VAL A CA 9
ATOM 15395 C C . VAL A 1 82 ? 6.926 4.481 -4.049 1.00 0.00 82 VAL A C 9
ATOM 15396 O O . VAL A 1 82 ? 6.001 4.707 -4.828 1.00 0.00 82 VAL A O 9
ATOM 15409 N N . TRP A 1 83 ? 6.853 4.817 -2.758 1.00 0.00 83 TRP A N 9
ATOM 15410 C CA . TRP A 1 83 ? 5.745 5.571 -2.170 1.00 0.00 83 TRP A CA 9
ATOM 15411 C C . TRP A 1 83 ? 5.443 6.855 -2.951 1.00 0.00 83 TRP A C 9
ATOM 15412 O O . TRP A 1 83 ? 4.277 7.111 -3.244 1.00 0.00 83 TRP A O 9
ATOM 15433 N N . ALA A 1 84 ? 6.463 7.609 -3.377 1.00 0.00 84 ALA A N 9
ATOM 15434 C CA . ALA A 1 84 ? 6.289 8.795 -4.220 1.00 0.00 84 ALA A CA 9
ATOM 15435 C C . ALA A 1 84 ? 5.471 8.521 -5.504 1.00 0.00 84 ALA A C 9
ATOM 15436 O O . ALA A 1 84 ? 4.750 9.400 -5.972 1.00 0.00 84 ALA A O 9
ATOM 15443 N N . GLN A 1 85 ? 5.533 7.301 -6.050 1.00 0.00 85 GLN A N 9
ATOM 15444 C CA . GLN A 1 85 ? 4.758 6.865 -7.221 1.00 0.00 85 GLN A CA 9
ATOM 15445 C C . GLN A 1 85 ? 3.299 6.534 -6.863 1.00 0.00 85 GLN A C 9
ATOM 15446 O O . GLN A 1 85 ? 2.388 6.859 -7.628 1.00 0.00 85 GLN A O 9
ATOM 15460 N N . LEU A 1 86 ? 3.073 5.949 -5.677 1.00 0.00 86 LEU A N 9
ATOM 15461 C CA . LEU A 1 86 ? 1.733 5.736 -5.095 1.00 0.00 86 LEU A CA 9
ATOM 15462 C C . LEU A 1 86 ? 1.023 7.084 -4.934 1.00 0.00 86 LEU A C 9
ATOM 15463 O O . LEU A 1 86 ? 0.026 7.346 -5.612 1.00 0.00 86 LEU A O 9
ATOM 15479 N N . LYS A 1 87 ? 1.577 7.978 -4.098 1.00 0.00 87 LYS A N 9
ATOM 15480 C CA . LYS A 1 87 ? 0.956 9.271 -3.772 1.00 0.00 87 LYS A CA 9
ATOM 15481 C C . LYS A 1 87 ? 0.781 10.186 -4.980 1.00 0.00 87 LYS A C 9
ATOM 15482 O O . LYS A 1 87 ? -0.109 11.016 -4.975 1.00 0.00 87 LYS A O 9
ATOM 15501 N N . ALA A 1 88 ? 1.609 10.065 -6.007 1.00 0.00 88 ALA A N 9
ATOM 15502 C CA . ALA A 1 88 ? 1.499 10.886 -7.218 1.00 0.00 88 ALA A CA 9
ATOM 15503 C C . ALA A 1 88 ? 0.196 10.619 -7.990 1.00 0.00 88 ALA A C 9
ATOM 15504 O O . ALA A 1 88 ? -0.498 11.560 -8.383 1.00 0.00 88 ALA A O 9
ATOM 15511 N N . LYS A 1 89 ? -0.157 9.340 -8.178 1.00 0.00 89 LYS A N 9
ATOM 15512 C CA . LYS A 1 89 ? -1.425 8.931 -8.803 1.00 0.00 89 LYS A CA 9
ATOM 15513 C C . LYS A 1 89 ? -2.605 9.066 -7.833 1.00 0.00 89 LYS A C 9
ATOM 15514 O O . LYS A 1 89 ? -3.693 9.477 -8.236 1.00 0.00 89 LYS A O 9
ATOM 15533 N N . TYR A 1 90 ? -2.389 8.713 -6.564 1.00 0.00 90 TYR A N 9
ATOM 15534 C CA . TYR A 1 90 ? -3.437 8.642 -5.537 1.00 0.00 90 TYR A CA 9
ATOM 15535 C C . TYR A 1 90 ? -3.752 10.006 -4.895 1.00 0.00 90 TYR A C 9
ATOM 15536 O O . TYR A 1 90 ? -4.829 10.188 -4.325 1.00 0.00 90 TYR A O 9
ATOM 15554 N N . ASP A 1 91 ? -2.836 10.970 -4.998 1.00 0.00 91 ASP A N 9
ATOM 15555 C CA . ASP A 1 91 ? -2.947 12.316 -4.433 1.00 0.00 91 ASP A CA 9
ATOM 15556 C C . ASP A 1 91 ? -2.100 13.348 -5.227 1.00 0.00 91 ASP A C 9
ATOM 15557 O O . ASP A 1 91 ? -1.029 13.774 -4.775 1.00 0.00 91 ASP A O 9
ATOM 15566 N N . PRO A 1 92 ? -2.552 13.764 -6.428 1.00 0.00 92 PRO A N 9
ATOM 15567 C CA . PRO A 1 92 ? -1.802 14.662 -7.315 1.00 0.00 92 PRO A CA 9
ATOM 15568 C C . PRO A 1 92 ? -1.542 16.081 -6.759 1.00 0.00 92 PRO A C 9
ATOM 15569 O O . PRO A 1 92 ? -0.787 16.839 -7.373 1.00 0.00 92 PRO A O 9
ATOM 15580 N N . ASP A 1 93 ? -2.125 16.453 -5.613 1.00 0.00 93 ASP A N 9
ATOM 15581 C CA . ASP A 1 93 ? -1.929 17.746 -4.934 1.00 0.00 93 ASP A CA 9
ATOM 15582 C C . ASP A 1 93 ? -1.275 17.656 -3.542 1.00 0.00 93 ASP A C 9
ATOM 15583 O O . ASP A 1 93 ? -0.712 18.645 -3.061 1.00 0.00 93 ASP A O 9
ATOM 15592 N N . GLY A 1 94 ? -1.301 16.487 -2.901 1.00 0.00 94 GLY A N 9
ATOM 15593 C CA . GLY A 1 94 ? -0.730 16.253 -1.572 1.00 0.00 94 GLY A CA 9
ATOM 15594 C C . GLY A 1 94 ? -1.642 16.644 -0.404 1.00 0.00 94 GLY A C 9
ATOM 15595 O O . GLY A 1 94 ? -1.207 16.519 0.741 1.00 0.00 94 GLY A O 9
ATOM 15599 N N . THR A 1 95 ? -2.869 17.135 -0.639 1.00 0.00 95 THR A N 9
ATOM 15600 C CA . THR A 1 95 ? -3.727 17.693 0.443 1.00 0.00 95 THR A CA 9
ATOM 15601 C C . THR A 1 95 ? -3.984 16.719 1.602 1.00 0.00 95 THR A C 9
ATOM 15602 O O . THR A 1 95 ? -4.135 17.164 2.743 1.00 0.00 95 THR A O 9
ATOM 15613 N N . TYR A 1 96 ? -3.978 15.404 1.354 1.00 0.00 96 TYR A N 9
ATOM 15614 C CA . TYR A 1 96 ? -4.163 14.378 2.387 1.00 0.00 96 TYR A CA 9
ATOM 15615 C C . TYR A 1 96 ? -2.949 13.455 2.560 1.00 0.00 96 TYR A C 9
ATOM 15616 O O . TYR A 1 96 ? -2.753 12.951 3.667 1.00 0.00 96 TYR A O 9
ATOM 15634 N N . SER A 1 97 ? -2.079 13.294 1.555 1.00 0.00 97 SER A N 9
ATOM 15635 C CA . SER A 1 97 ? -0.840 12.509 1.704 1.00 0.00 97 SER A CA 9
ATOM 15636 C C . SER A 1 97 ? 0.136 13.153 2.697 1.00 0.00 97 SER A C 9
ATOM 15637 O O . SER A 1 97 ? 0.768 12.462 3.503 1.00 0.00 97 SER A O 9
ATOM 15645 N N . LYS A 1 98 ? 0.221 14.494 2.687 1.00 0.00 98 LYS A N 9
ATOM 15646 C CA . LYS A 1 98 ? 1.180 15.265 3.496 1.00 0.00 98 LYS A CA 9
ATOM 15647 C C . LYS A 1 98 ? 1.023 15.074 5.009 1.00 0.00 98 LYS A C 9
ATOM 15648 O O . LYS A 1 98 ? 1.989 15.245 5.750 1.00 0.00 98 LYS A O 9
ATOM 15667 N N . LYS A 1 99 ? -0.168 14.660 5.459 1.00 0.00 99 LYS A N 9
ATOM 15668 C CA . LYS A 1 99 ? -0.520 14.372 6.863 1.00 0.00 99 LYS A CA 9
ATOM 15669 C C . LYS A 1 99 ? 0.375 13.315 7.536 1.00 0.00 99 LYS A C 9
ATOM 15670 O O . LYS A 1 99 ? 0.522 13.346 8.758 1.00 0.00 99 LYS A O 9
ATOM 15689 N N . TYR A 1 100 ? 0.994 12.417 6.760 1.00 0.00 100 TYR A N 9
ATOM 15690 C CA . TYR A 1 100 ? 1.899 11.362 7.248 1.00 0.00 100 TYR A CA 9
ATOM 15691 C C . TYR A 1 100 ? 3.187 11.229 6.413 1.00 0.00 100 TYR A C 9
ATOM 15692 O O . TYR A 1 100 ? 4.206 10.800 6.952 1.00 0.00 100 TYR A O 9
ATOM 15710 N N . GLU A 1 101 ? 3.195 11.676 5.152 1.00 0.00 101 GLU A N 9
ATOM 15711 C CA . GLU A 1 101 ? 4.403 11.853 4.321 1.00 0.00 101 GLU A CA 9
ATOM 15712 C C . GLU A 1 101 ? 5.461 12.766 4.985 1.00 0.00 101 GLU A C 9
ATOM 15713 O O . GLU A 1 101 ? 6.664 12.526 4.867 1.00 0.00 101 GLU A O 9
ATOM 15725 N N . ASP A 1 102 ? 5.017 13.777 5.742 1.00 0.00 102 ASP A N 9
ATOM 15726 C CA . ASP A 1 102 ? 5.850 14.763 6.449 1.00 0.00 102 ASP A CA 9
ATOM 15727 C C . ASP A 1 102 ? 6.812 14.146 7.483 1.00 0.00 102 ASP A C 9
ATOM 15728 O O . ASP A 1 102 ? 7.852 14.733 7.787 1.00 0.00 102 ASP A O 9
ATOM 15737 N N . ARG A 1 103 ? 6.484 12.962 8.025 1.00 0.00 103 ARG A N 9
ATOM 15738 C CA . ARG A 1 103 ? 7.301 12.263 9.033 1.00 0.00 103 ARG A CA 9
ATOM 15739 C C . ARG A 1 103 ? 8.699 11.878 8.544 1.00 0.00 103 ARG A C 9
ATOM 15740 O O . ARG A 1 103 ? 9.613 11.796 9.361 1.00 0.00 103 ARG A O 9
ATOM 15761 N N . GLU A 1 104 ? 8.872 11.683 7.234 1.00 0.00 104 GLU A N 9
ATOM 15762 C CA . GLU A 1 104 ? 10.159 11.325 6.619 1.00 0.00 104 GLU A CA 9
ATOM 15763 C C . GLU A 1 104 ? 10.557 12.307 5.511 1.00 0.00 104 GLU A C 9
ATOM 15764 O O . GLU A 1 104 ? 11.720 12.715 5.465 1.00 0.00 104 GLU A O 9
ATOM 15776 N N . LYS A 1 105 ? 9.596 12.699 4.652 1.00 0.00 105 LYS A N 9
ATOM 15777 C CA . LYS A 1 105 ? 9.736 13.639 3.517 1.00 0.00 105 LYS A CA 9
ATOM 15778 C C . LYS A 1 105 ? 11.112 13.603 2.832 1.00 0.00 105 LYS A C 9
ATOM 15779 O O . LYS A 1 105 ? 11.789 14.618 2.678 1.00 0.00 105 LYS A O 9
ATOM 15798 N N . GLU A 1 106 ? 11.535 12.392 2.453 1.00 0.00 106 GLU A N 9
ATOM 15799 C CA . GLU A 1 106 ? 12.884 12.114 1.932 1.00 0.00 106 GLU A CA 9
ATOM 15800 C C . GLU A 1 106 ? 13.160 12.713 0.534 1.00 0.00 106 GLU A C 9
ATOM 15801 O O . GLU A 1 106 ? 14.320 12.882 0.147 1.00 0.00 106 GLU A O 9
ATOM 15813 N N . LEU A 1 107 ? 12.108 13.057 -0.223 1.00 0.00 107 LEU A N 9
ATOM 15814 C CA . LEU A 1 107 ? 12.192 13.831 -1.472 1.00 0.00 107 LEU A CA 9
ATOM 15815 C C . LEU A 1 107 ? 12.768 15.251 -1.266 1.00 0.00 107 LEU A C 9
ATOM 15816 O O . LEU A 1 107 ? 12.818 15.763 -0.145 1.00 0.00 107 LEU A O 9
ATOM 15832 N N . HIS A 1 108 ? 13.181 15.914 -2.354 1.00 0.00 108 HIS A N 9
ATOM 15833 C CA . HIS A 1 108 ? 13.740 17.278 -2.324 1.00 0.00 108 HIS A CA 9
ATOM 15834 C C . HIS A 1 108 ? 12.745 18.299 -1.732 1.00 0.00 108 HIS A C 9
ATOM 15835 O O . HIS A 1 108 ? 11.723 18.605 -2.355 1.00 0.00 108 HIS A O 9
ATOM 15850 N N . GLN A 1 109 ? 13.035 18.798 -0.523 1.00 0.00 109 GLN A N 9
ATOM 15851 C CA . GLN A 1 109 ? 12.221 19.779 0.222 1.00 0.00 109 GLN A CA 9
ATOM 15852 C C . GLN A 1 109 ? 12.082 21.146 -0.480 1.00 0.00 109 GLN A C 9
ATOM 15853 O O . GLN A 1 109 ? 11.011 21.777 -0.327 1.00 0.00 109 GLN A O 9
ATOM 15868 N N . GLU A 1 1 ? -17.859 -3.236 1.588 1.00 0.00 1 GLU A N 10
ATOM 15869 C CA . GLU A 1 1 ? -16.967 -4.233 0.938 1.00 0.00 1 GLU A CA 10
ATOM 15870 C C . GLU A 1 1 ? -17.063 -5.595 1.638 1.00 0.00 1 GLU A C 10
ATOM 15871 O O . GLU A 1 1 ? -17.464 -5.671 2.800 1.00 0.00 1 GLU A O 10
ATOM 15885 N N . GLU A 1 2 ? -16.725 -6.682 0.932 1.00 0.00 2 GLU A N 10
ATOM 15886 C CA . GLU A 1 2 ? -16.659 -8.044 1.497 1.00 0.00 2 GLU A CA 10
ATOM 15887 C C . GLU A 1 2 ? -15.639 -8.173 2.649 1.00 0.00 2 GLU A C 10
ATOM 15888 O O . GLU A 1 2 ? -14.682 -7.395 2.734 1.00 0.00 2 GLU A O 10
ATOM 15900 N N . LYS A 1 3 ? -15.841 -9.154 3.544 1.00 0.00 3 LYS A N 10
ATOM 15901 C CA . LYS A 1 3 ? -15.100 -9.260 4.814 1.00 0.00 3 LYS A CA 10
ATOM 15902 C C . LYS A 1 3 ? -14.956 -10.698 5.331 1.00 0.00 3 LYS A C 10
ATOM 15903 O O . LYS A 1 3 ? -15.937 -11.434 5.438 1.00 0.00 3 LYS A O 10
ATOM 15922 N N . TYR A 1 4 ? -13.715 -11.081 5.639 1.00 0.00 4 TYR A N 10
ATOM 15923 C CA . TYR A 1 4 ? -13.287 -12.387 6.154 1.00 0.00 4 TYR A CA 10
ATOM 15924 C C . TYR A 1 4 ? -11.842 -12.309 6.706 1.00 0.00 4 TYR A C 10
ATOM 15925 O O . TYR A 1 4 ? -11.183 -11.269 6.604 1.00 0.00 4 TYR A O 10
ATOM 15943 N N . THR A 1 5 ? -11.340 -13.392 7.309 1.00 0.00 5 THR A N 10
ATOM 15944 C CA . THR A 1 5 ? -9.995 -13.468 7.923 1.00 0.00 5 THR A CA 10
ATOM 15945 C C . THR A 1 5 ? -8.845 -13.502 6.902 1.00 0.00 5 THR A C 10
ATOM 15946 O O . THR A 1 5 ? -8.870 -14.272 5.943 1.00 0.00 5 THR A O 10
ATOM 15957 N N . THR A 1 6 ? -7.790 -12.713 7.138 1.00 0.00 6 THR A N 10
ATOM 15958 C CA . THR A 1 6 ? -6.597 -12.622 6.267 1.00 0.00 6 THR A CA 10
ATOM 15959 C C . THR A 1 6 ? -5.581 -13.726 6.585 1.00 0.00 6 THR A C 10
ATOM 15960 O O . THR A 1 6 ? -4.795 -13.596 7.524 1.00 0.00 6 THR A O 10
ATOM 15971 N N . LYS A 1 7 ? -5.600 -14.824 5.814 1.00 0.00 7 LYS A N 10
ATOM 15972 C CA . LYS A 1 7 ? -4.608 -15.913 5.845 1.00 0.00 7 LYS A CA 10
ATOM 15973 C C . LYS A 1 7 ? -4.666 -16.785 4.581 1.00 0.00 7 LYS A C 10
ATOM 15974 O O . LYS A 1 7 ? -5.716 -17.313 4.221 1.00 0.00 7 LYS A O 10
ATOM 15993 N N . TYR A 1 8 ? -3.516 -16.976 3.941 1.00 0.00 8 TYR A N 10
ATOM 15994 C CA . TYR A 1 8 ? -3.319 -17.876 2.798 1.00 0.00 8 TYR A CA 10
ATOM 15995 C C . TYR A 1 8 ? -1.886 -18.422 2.834 1.00 0.00 8 TYR A C 10
ATOM 15996 O O . TYR A 1 8 ? -0.948 -17.639 2.953 1.00 0.00 8 TYR A O 10
ATOM 16014 N N . ASP A 1 9 ? -1.711 -19.746 2.747 1.00 0.00 9 ASP A N 10
ATOM 16015 C CA . ASP A 1 9 ? -0.409 -20.451 2.760 1.00 0.00 9 ASP A CA 10
ATOM 16016 C C . ASP A 1 9 ? 0.596 -19.942 3.829 1.00 0.00 9 ASP A C 10
ATOM 16017 O O . ASP A 1 9 ? 1.794 -19.797 3.570 1.00 0.00 9 ASP A O 10
ATOM 16026 N N . ASN A 1 10 ? 0.096 -19.658 5.040 1.00 0.00 10 ASN A N 10
ATOM 16027 C CA . ASN A 1 10 ? 0.822 -19.020 6.151 1.00 0.00 10 ASN A CA 10
ATOM 16028 C C . ASN A 1 10 ? 1.510 -17.692 5.784 1.00 0.00 10 ASN A C 10
ATOM 16029 O O . ASN A 1 10 ? 2.724 -17.515 5.919 1.00 0.00 10 ASN A O 10
ATOM 16040 N N . VAL A 1 11 ? 0.680 -16.736 5.357 1.00 0.00 11 VAL A N 10
ATOM 16041 C CA . VAL A 1 11 ? 1.043 -15.341 5.077 1.00 0.00 11 VAL A CA 10
ATOM 16042 C C . VAL A 1 11 ? -0.018 -14.413 5.668 1.00 0.00 11 VAL A C 10
ATOM 16043 O O . VAL A 1 11 ? -1.210 -14.726 5.644 1.00 0.00 11 VAL A O 10
ATOM 16056 N N . ASN A 1 12 ? 0.415 -13.277 6.211 1.00 0.00 12 ASN A N 10
ATOM 16057 C CA . ASN A 1 12 ? -0.399 -12.209 6.803 1.00 0.00 12 ASN A CA 10
ATOM 16058 C C . ASN A 1 12 ? 0.227 -10.841 6.480 1.00 0.00 12 ASN A C 10
ATOM 16059 O O . ASN A 1 12 ? 1.377 -10.746 6.046 1.00 0.00 12 ASN A O 10
ATOM 16070 N N . LEU A 1 13 ? -0.513 -9.770 6.776 1.00 0.00 13 LEU A N 10
ATOM 16071 C CA . LEU A 1 13 ? -0.049 -8.390 6.631 1.00 0.00 13 LEU A CA 10
ATOM 16072 C C . LEU A 1 13 ? 1.249 -8.062 7.376 1.00 0.00 13 LEU A C 10
ATOM 16073 O O . LEU A 1 13 ? 2.057 -7.297 6.862 1.00 0.00 13 LEU A O 10
ATOM 16089 N N . ASP A 1 14 ? 1.486 -8.622 8.561 1.00 0.00 14 ASP A N 10
ATOM 16090 C CA . ASP A 1 14 ? 2.715 -8.327 9.306 1.00 0.00 14 ASP A CA 10
ATOM 16091 C C . ASP A 1 14 ? 3.985 -8.753 8.555 1.00 0.00 14 ASP A C 10
ATOM 16092 O O . ASP A 1 14 ? 4.992 -8.049 8.595 1.00 0.00 14 ASP A O 10
ATOM 16101 N N . GLU A 1 15 ? 3.915 -9.853 7.800 1.00 0.00 15 GLU A N 10
ATOM 16102 C CA . GLU A 1 15 ? 4.981 -10.276 6.891 1.00 0.00 15 GLU A CA 10
ATOM 16103 C C . GLU A 1 15 ? 5.082 -9.339 5.674 1.00 0.00 15 GLU A C 10
ATOM 16104 O O . GLU A 1 15 ? 6.179 -9.116 5.181 1.00 0.00 15 GLU A O 10
ATOM 16116 N N . ILE A 1 16 ? 3.980 -8.738 5.210 1.00 0.00 16 ILE A N 10
ATOM 16117 C CA . ILE A 1 16 ? 3.969 -7.844 4.023 1.00 0.00 16 ILE A CA 10
ATOM 16118 C C . ILE A 1 16 ? 4.890 -6.639 4.218 1.00 0.00 16 ILE A C 10
ATOM 16119 O O . ILE A 1 16 ? 5.844 -6.458 3.463 1.00 0.00 16 ILE A O 10
ATOM 16135 N N . LEU A 1 17 ? 4.687 -5.869 5.282 1.00 0.00 17 LEU A N 10
ATOM 16136 C CA . LEU A 1 17 ? 5.526 -4.709 5.614 1.00 0.00 17 LEU A CA 10
ATOM 16137 C C . LEU A 1 17 ? 6.937 -5.135 6.058 1.00 0.00 17 LEU A C 10
ATOM 16138 O O . LEU A 1 17 ? 7.908 -4.434 5.767 1.00 0.00 17 LEU A O 10
ATOM 16154 N N . ALA A 1 18 ? 7.056 -6.267 6.764 1.00 0.00 18 ALA A N 10
ATOM 16155 C CA . ALA A 1 18 ? 8.339 -6.768 7.254 1.00 0.00 18 ALA A CA 10
ATOM 16156 C C . ALA A 1 18 ? 9.234 -7.351 6.135 1.00 0.00 18 ALA A C 10
ATOM 16157 O O . ALA A 1 18 ? 10.457 -7.409 6.286 1.00 0.00 18 ALA A O 10
ATOM 16164 N N . ASN A 1 19 ? 8.634 -7.768 5.016 1.00 0.00 19 ASN A N 10
ATOM 16165 C CA . ASN A 1 19 ? 9.272 -8.465 3.903 1.00 0.00 19 ASN A CA 10
ATOM 16166 C C . ASN A 1 19 ? 9.133 -7.646 2.614 1.00 0.00 19 ASN A C 10
ATOM 16167 O O . ASN A 1 19 ? 8.221 -7.844 1.808 1.00 0.00 19 ASN A O 10
ATOM 16178 N N . ASP A 1 20 ? 10.053 -6.707 2.404 1.00 0.00 20 ASP A N 10
ATOM 16179 C CA . ASP A 1 20 ? 10.075 -5.862 1.208 1.00 0.00 20 ASP A CA 10
ATOM 16180 C C . ASP A 1 20 ? 10.088 -6.653 -0.113 1.00 0.00 20 ASP A C 10
ATOM 16181 O O . ASP A 1 20 ? 9.600 -6.148 -1.121 1.00 0.00 20 ASP A O 10
ATOM 16190 N N . ARG A 1 21 ? 10.587 -7.898 -0.116 1.00 0.00 21 ARG A N 10
ATOM 16191 C CA . ARG A 1 21 ? 10.508 -8.816 -1.271 1.00 0.00 21 ARG A CA 10
ATOM 16192 C C . ARG A 1 21 ? 9.059 -9.080 -1.703 1.00 0.00 21 ARG A C 10
ATOM 16193 O O . ARG A 1 21 ? 8.770 -9.089 -2.901 1.00 0.00 21 ARG A O 10
ATOM 16214 N N . LEU A 1 22 ? 8.148 -9.252 -0.737 1.00 0.00 22 LEU A N 10
ATOM 16215 C CA . LEU A 1 22 ? 6.702 -9.308 -0.985 1.00 0.00 22 LEU A CA 10
ATOM 16216 C C . LEU A 1 22 ? 6.186 -7.924 -1.387 1.00 0.00 22 LEU A C 10
ATOM 16217 O O . LEU A 1 22 ? 5.485 -7.785 -2.389 1.00 0.00 22 LEU A O 10
ATOM 16233 N N . LEU A 1 23 ? 6.559 -6.892 -0.622 1.00 0.00 23 LEU A N 10
ATOM 16234 C CA . LEU A 1 23 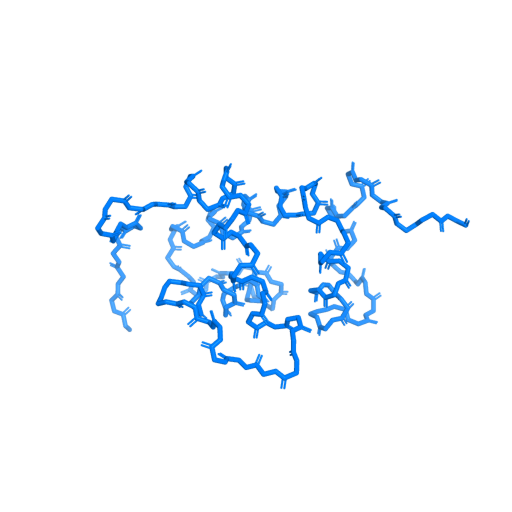? 6.030 -5.541 -0.793 1.00 0.00 23 LEU A CA 10
ATOM 16235 C C . LEU A 1 23 ? 6.282 -5.006 -2.221 1.00 0.00 23 LEU A C 10
ATOM 16236 O O . LEU A 1 23 ? 5.366 -4.506 -2.868 1.00 0.00 23 LEU A O 10
ATOM 16252 N N . ASN A 1 24 ? 7.495 -5.188 -2.754 1.00 0.00 24 ASN A N 10
ATOM 16253 C CA . ASN A 1 24 ? 7.878 -4.786 -4.116 1.00 0.00 24 ASN A CA 10
ATOM 16254 C C . ASN A 1 24 ? 6.970 -5.381 -5.206 1.00 0.00 24 ASN A C 10
ATOM 16255 O O . ASN A 1 24 ? 6.687 -4.700 -6.190 1.00 0.00 24 ASN A O 10
ATOM 16266 N N . LYS A 1 25 ? 6.462 -6.608 -5.023 1.00 0.00 25 LYS A N 10
ATOM 16267 C CA . LYS A 1 25 ? 5.474 -7.228 -5.925 1.00 0.00 25 LYS A CA 10
ATOM 16268 C C . LYS A 1 25 ? 4.103 -6.552 -5.787 1.00 0.00 25 LYS A C 10
ATOM 16269 O O . LYS A 1 25 ? 3.471 -6.210 -6.787 1.00 0.00 25 LYS A O 10
ATOM 16288 N N . TYR A 1 26 ? 3.675 -6.307 -4.548 1.00 0.00 26 TYR A N 10
ATOM 16289 C CA . TYR A 1 26 ? 2.392 -5.675 -4.218 1.00 0.00 26 TYR A CA 10
ATOM 16290 C C . TYR A 1 26 ? 2.295 -4.234 -4.749 1.00 0.00 26 TYR A C 10
ATOM 16291 O O . TYR A 1 26 ? 1.227 -3.829 -5.208 1.00 0.00 26 TYR A O 10
ATOM 16309 N N . VAL A 1 27 ? 3.396 -3.471 -4.757 1.00 0.00 27 VAL A N 10
ATOM 16310 C CA . VAL A 1 27 ? 3.462 -2.138 -5.398 1.00 0.00 27 VAL A CA 10
ATOM 16311 C C . VAL A 1 27 ? 3.571 -2.219 -6.918 1.00 0.00 27 VAL A C 10
ATOM 16312 O O . VAL A 1 27 ? 2.884 -1.474 -7.608 1.00 0.00 27 VAL A O 10
ATOM 16325 N N . GLN A 1 28 ? 4.342 -3.159 -7.475 1.00 0.00 28 GLN A N 10
ATOM 16326 C CA . GLN A 1 28 ? 4.469 -3.362 -8.932 1.00 0.00 28 GLN A CA 10
ATOM 16327 C C . GLN A 1 28 ? 3.117 -3.480 -9.653 1.00 0.00 28 GLN A C 10
ATOM 16328 O O . GLN A 1 28 ? 2.999 -3.039 -10.794 1.00 0.00 28 GLN A O 10
ATOM 16342 N N . CYS A 1 29 ? 2.101 -4.005 -8.955 1.00 0.00 29 CYS A N 10
ATOM 16343 C CA . CYS A 1 29 ? 0.696 -4.071 -9.364 1.00 0.00 29 CYS A CA 10
ATOM 16344 C C . CYS A 1 29 ? 0.128 -2.775 -9.976 1.00 0.00 29 CYS A C 10
ATOM 16345 O O . CYS A 1 29 ? -0.737 -2.831 -10.854 1.00 0.00 29 CYS A O 10
ATOM 16352 N N . LEU A 1 30 ? 0.631 -1.617 -9.536 1.00 0.00 30 LEU A N 10
ATOM 16353 C CA . LEU A 1 30 ? 0.245 -0.294 -10.030 1.00 0.00 30 LEU A CA 10
ATOM 16354 C C . LEU A 1 30 ? 1.443 0.623 -10.372 1.00 0.00 30 LEU A C 10
ATOM 16355 O O . LEU A 1 30 ? 1.254 1.664 -11.004 1.00 0.00 30 LEU A O 10
ATOM 16371 N N . LEU A 1 31 ? 2.670 0.237 -9.993 1.00 0.00 31 LEU A N 10
ATOM 16372 C CA . LEU A 1 31 ? 3.919 0.922 -10.349 1.00 0.00 31 LEU A CA 10
ATOM 16373 C C . LEU A 1 31 ? 4.299 0.643 -11.816 1.00 0.00 31 LEU A C 10
ATOM 16374 O O . LEU A 1 31 ? 4.581 1.583 -12.561 1.00 0.00 31 LEU A O 10
ATOM 16390 N N . GLU A 1 32 ? 4.285 -0.622 -12.253 1.00 0.00 32 GLU A N 10
ATOM 16391 C CA . GLU A 1 32 ? 4.619 -0.981 -13.639 1.00 0.00 32 GLU A CA 10
ATOM 16392 C C . GLU A 1 32 ? 3.420 -0.814 -14.599 1.00 0.00 32 GLU A C 10
ATOM 16393 O O . GLU A 1 32 ? 2.269 -0.659 -14.184 1.00 0.00 32 GLU A O 10
ATOM 16405 N N . ASP A 1 33 ? 3.685 -0.884 -15.909 1.00 0.00 33 ASP A N 10
ATOM 16406 C CA . ASP A 1 33 ? 2.685 -0.835 -16.991 1.00 0.00 33 ASP A CA 10
ATOM 16407 C C . ASP A 1 33 ? 1.824 -2.120 -17.127 1.00 0.00 33 ASP A C 10
ATOM 16408 O O . ASP A 1 33 ? 1.017 -2.234 -18.053 1.00 0.00 33 ASP A O 10
ATOM 16417 N N . ASP A 1 34 ? 1.972 -3.089 -16.216 1.00 0.00 34 ASP A N 10
ATOM 16418 C CA . ASP A 1 34 ? 1.296 -4.396 -16.219 1.00 0.00 34 ASP A CA 10
ATOM 16419 C C . ASP A 1 34 ? 0.797 -4.783 -14.812 1.00 0.00 34 ASP A C 10
ATOM 16420 O O . ASP A 1 34 ? 1.344 -4.346 -13.797 1.00 0.00 34 ASP A O 10
ATOM 16429 N N . GLU A 1 35 ? -0.223 -5.645 -14.749 1.00 0.00 35 GLU A N 10
ATOM 16430 C CA . GLU A 1 35 ? -0.962 -5.991 -13.517 1.00 0.00 35 GLU A CA 10
ATOM 16431 C C . GLU A 1 35 ? -0.805 -7.460 -13.076 1.00 0.00 35 GLU A C 10
ATOM 16432 O O . GLU A 1 35 ? -1.430 -7.911 -12.116 1.00 0.00 35 GLU A O 10
ATOM 16444 N N . SER A 1 36 ? 0.075 -8.210 -13.741 1.00 0.00 36 SER A N 10
ATOM 16445 C CA . SER A 1 36 ? 0.369 -9.628 -13.456 1.00 0.00 36 SER A CA 10
ATOM 16446 C C . SER A 1 36 ? 0.896 -9.888 -12.033 1.00 0.00 36 SER A C 10
ATOM 16447 O O . SER A 1 36 ? 0.808 -11.009 -11.530 1.00 0.00 36 SER A O 10
ATOM 16455 N N . ASN A 1 37 ? 1.437 -8.855 -11.374 1.00 0.00 37 ASN A N 10
ATOM 16456 C CA . ASN A 1 37 ? 1.977 -8.912 -10.012 1.00 0.00 37 ASN A CA 10
ATOM 16457 C C . ASN A 1 37 ? 0.917 -8.710 -8.905 1.00 0.00 37 ASN A C 10
ATOM 16458 O O . ASN A 1 37 ? 1.220 -8.913 -7.731 1.00 0.00 37 ASN A O 10
ATOM 16469 N N . CYS A 1 38 ? -0.320 -8.325 -9.242 1.00 0.00 38 CYS A N 10
ATOM 16470 C CA . CYS A 1 38 ? -1.406 -8.182 -8.266 1.00 0.00 38 CYS A CA 10
ATOM 16471 C C . CYS A 1 38 ? -1.834 -9.557 -7.705 1.00 0.00 38 CYS A C 10
ATOM 16472 O O . CYS A 1 38 ? -2.463 -10.350 -8.412 1.00 0.00 38 CYS A O 10
ATOM 16479 N N . THR A 1 39 ? -1.494 -9.862 -6.448 1.00 0.00 39 THR A N 10
ATOM 16480 C CA . THR A 1 39 ? -1.883 -11.123 -5.783 1.00 0.00 39 THR A CA 10
ATOM 16481 C C . THR A 1 39 ? -3.363 -11.126 -5.370 1.00 0.00 39 THR A C 10
ATOM 16482 O O . THR A 1 39 ? -4.029 -10.086 -5.395 1.00 0.00 39 THR A O 10
ATOM 16493 N N . ALA A 1 40 ? -3.884 -12.289 -4.958 1.00 0.00 40 ALA A N 10
ATOM 16494 C CA . ALA A 1 40 ? -5.289 -12.495 -4.577 1.00 0.00 40 ALA A CA 10
ATOM 16495 C C . ALA A 1 40 ? -5.820 -11.542 -3.480 1.00 0.00 40 ALA A C 10
ATOM 16496 O O . ALA A 1 40 ? -7.020 -11.266 -3.444 1.00 0.00 40 ALA A O 10
ATOM 16503 N N . ASP A 1 41 ? -4.942 -11.006 -2.623 1.00 0.00 41 ASP A N 10
ATOM 16504 C CA . ASP A 1 41 ? -5.278 -10.017 -1.588 1.00 0.00 41 ASP A CA 10
ATOM 16505 C C . ASP A 1 41 ? -4.424 -8.733 -1.647 1.00 0.00 41 ASP A C 10
ATOM 16506 O O . ASP A 1 41 ? -4.865 -7.698 -1.151 1.00 0.00 41 ASP A O 10
ATOM 16515 N N . GLY A 1 42 ? -3.276 -8.736 -2.337 1.00 0.00 42 GLY A N 10
ATOM 16516 C CA . GLY A 1 42 ? -2.507 -7.527 -2.658 1.00 0.00 42 GLY A CA 10
ATOM 16517 C C . GLY A 1 42 ? -3.255 -6.575 -3.592 1.00 0.00 42 GLY A C 10
ATOM 16518 O O . GLY A 1 42 ? -3.255 -5.359 -3.381 1.00 0.00 42 GLY A O 10
ATOM 16522 N N . LYS A 1 43 ? -3.980 -7.136 -4.569 1.00 0.00 43 LYS A N 10
ATOM 16523 C CA . LYS A 1 43 ? -4.974 -6.427 -5.390 1.00 0.00 43 LYS A CA 10
ATOM 16524 C C . LYS A 1 43 ? -6.021 -5.703 -4.548 1.00 0.00 43 LYS A C 10
ATOM 16525 O O . LYS A 1 43 ? -6.302 -4.537 -4.807 1.00 0.00 43 LYS A O 10
ATOM 16544 N N . GLU A 1 44 ? -6.603 -6.378 -3.560 1.00 0.00 44 GLU A N 10
ATOM 16545 C CA . GLU A 1 44 ? -7.626 -5.776 -2.703 1.00 0.00 44 GLU A CA 10
ATOM 16546 C C . GLU A 1 44 ? -7.009 -4.725 -1.765 1.00 0.00 44 GLU A C 10
ATOM 16547 O O . GLU A 1 44 ? -7.558 -3.631 -1.651 1.00 0.00 44 GLU A O 10
ATOM 16559 N N . LEU A 1 45 ? -5.827 -4.994 -1.189 1.00 0.00 45 LEU A N 10
ATOM 16560 C CA . LEU A 1 45 ? -5.049 -4.054 -0.372 1.00 0.00 45 LEU A CA 10
ATOM 16561 C C . LEU A 1 45 ? -4.791 -2.738 -1.122 1.00 0.00 45 LEU A C 10
ATOM 16562 O O . LEU A 1 45 ? -5.170 -1.677 -0.631 1.00 0.00 45 LEU A O 10
ATOM 16578 N N . LYS A 1 46 ? -4.239 -2.773 -2.344 1.00 0.00 46 LYS A N 10
ATOM 16579 C CA . LYS A 1 46 ? -4.016 -1.539 -3.120 1.00 0.00 46 LYS A CA 10
ATOM 16580 C C . LYS A 1 46 ? -5.315 -0.866 -3.563 1.00 0.00 46 LYS A C 10
ATOM 16581 O O . LYS A 1 46 ? -5.327 0.342 -3.772 1.00 0.00 46 LYS A O 10
ATOM 16600 N N . SER A 1 47 ? -6.391 -1.642 -3.719 1.00 0.00 47 SER A N 10
ATOM 16601 C CA . SER A 1 47 ? -7.712 -1.147 -4.144 1.00 0.00 47 SER A CA 10
ATOM 16602 C C . SER A 1 47 ? -8.424 -0.375 -3.027 1.00 0.00 47 SER A C 10
ATOM 16603 O O . SER A 1 47 ? -9.130 0.597 -3.297 1.00 0.00 47 SER A O 10
ATOM 16611 N N . VAL A 1 48 ? -8.184 -0.746 -1.763 1.00 0.00 48 VAL A N 10
ATOM 16612 C CA . VAL A 1 48 ? -8.720 -0.045 -0.586 1.00 0.00 48 VAL A CA 10
ATOM 16613 C C . VAL A 1 48 ? -7.824 1.105 -0.090 1.00 0.00 48 VAL A C 10
ATOM 16614 O O . VAL A 1 48 ? -8.324 2.015 0.571 1.00 0.00 48 VAL A O 10
ATOM 16627 N N . ILE A 1 49 ? -6.526 1.134 -0.435 1.00 0.00 49 ILE A N 10
ATOM 16628 C CA . ILE A 1 49 ? -5.633 2.248 -0.060 1.00 0.00 49 ILE A CA 10
ATOM 16629 C C . ILE A 1 49 ? -6.224 3.616 -0.462 1.00 0.00 49 ILE A C 10
ATOM 16630 O O . ILE A 1 49 ? -6.278 4.495 0.398 1.00 0.00 49 ILE A O 10
ATOM 16646 N N . PRO A 1 50 ? -6.708 3.830 -1.707 1.00 0.00 50 PRO A N 10
ATOM 16647 C CA . PRO A 1 50 ? -7.280 5.117 -2.104 1.00 0.00 50 PRO A CA 10
ATOM 16648 C C . PRO A 1 50 ? -8.663 5.372 -1.471 1.00 0.00 50 PRO A C 10
ATOM 16649 O O . PRO A 1 50 ? -9.047 6.525 -1.278 1.00 0.00 50 PRO A O 10
ATOM 16660 N N . ASP A 1 51 ? -9.407 4.329 -1.086 1.00 0.00 51 ASP A N 10
ATOM 16661 C CA . ASP A 1 51 ? -10.664 4.461 -0.326 1.00 0.00 51 ASP A CA 10
ATOM 16662 C C . ASP A 1 51 ? -10.440 5.029 1.087 1.00 0.00 51 ASP A C 10
ATOM 16663 O O . ASP A 1 51 ? -11.292 5.762 1.601 1.00 0.00 51 ASP A O 10
ATOM 16672 N N . ALA A 1 52 ? -9.273 4.787 1.692 1.00 0.00 52 ALA A N 10
ATOM 16673 C CA . ALA A 1 52 ? -8.848 5.473 2.913 1.00 0.00 52 ALA A CA 10
ATOM 16674 C C . ALA A 1 52 ? -8.578 6.987 2.724 1.00 0.00 52 ALA A C 10
ATOM 16675 O O . ALA A 1 52 ? -8.428 7.708 3.711 1.00 0.00 52 ALA A O 10
ATOM 16682 N N . LEU A 1 53 ? -8.567 7.479 1.478 1.00 0.00 53 LEU A N 10
ATOM 16683 C CA . LEU A 1 53 ? -8.334 8.884 1.100 1.00 0.00 53 LEU A CA 10
ATOM 16684 C C . LEU A 1 53 ? -9.599 9.554 0.512 1.00 0.00 53 LEU A C 10
ATOM 16685 O O . LEU A 1 53 ? -9.622 10.771 0.326 1.00 0.00 53 LEU A O 10
ATOM 16701 N N . SER A 1 54 ? -10.652 8.770 0.239 1.00 0.00 54 SER A N 10
ATOM 16702 C CA . SER A 1 54 ? -11.883 9.197 -0.456 1.00 0.00 54 SER A CA 10
ATOM 16703 C C . SER A 1 54 ? -13.149 9.072 0.414 1.00 0.00 54 SER A C 10
ATOM 16704 O O . SER A 1 54 ? -14.050 9.911 0.329 1.00 0.00 54 SER A O 10
ATOM 16712 N N . ASN A 1 55 ? -13.191 8.083 1.316 1.00 0.00 55 ASN A N 10
ATOM 16713 C CA . ASN A 1 55 ? -14.233 7.901 2.343 1.00 0.00 55 ASN A CA 10
ATOM 16714 C C . ASN A 1 55 ? -13.653 7.389 3.679 1.00 0.00 55 ASN A C 10
ATOM 16715 O O . ASN A 1 55 ? -14.350 6.736 4.453 1.00 0.00 55 ASN A O 10
ATOM 16726 N N . GLU A 1 56 ? -12.366 7.645 3.954 1.00 0.00 56 GLU A N 10
ATOM 16727 C CA . GLU A 1 56 ? -11.668 7.229 5.189 1.00 0.00 56 GLU A CA 10
ATOM 16728 C C . GLU A 1 56 ? -11.838 5.726 5.517 1.00 0.00 56 GLU A C 10
ATOM 16729 O O . GLU A 1 56 ? -11.876 5.321 6.681 1.00 0.00 56 GLU A O 10
ATOM 16741 N N . CYS A 1 57 ? -11.959 4.892 4.472 1.00 0.00 57 CYS A N 10
ATOM 16742 C CA . CYS A 1 57 ? -12.225 3.449 4.544 1.00 0.00 57 CYS A CA 10
ATOM 16743 C C . CYS A 1 57 ? -13.530 3.087 5.300 1.00 0.00 57 CYS A C 10
ATOM 16744 O O . CYS A 1 57 ? -13.665 1.989 5.828 1.00 0.00 57 CYS A O 10
ATOM 16751 N N . ALA A 1 58 ? -14.519 3.978 5.401 1.00 0.00 58 ALA A N 10
ATOM 16752 C CA . ALA A 1 58 ? -15.713 3.743 6.222 1.00 0.00 58 ALA A CA 10
ATOM 16753 C C . ALA A 1 58 ? -16.595 2.563 5.748 1.00 0.00 58 ALA A C 10
ATOM 16754 O O . ALA A 1 58 ? -17.318 1.976 6.558 1.00 0.00 58 ALA A O 10
ATOM 16761 N N . LYS A 1 59 ? -16.514 2.180 4.462 1.00 0.00 59 LYS A N 10
ATOM 16762 C CA . LYS A 1 59 ? -17.176 0.981 3.897 1.00 0.00 59 LYS A CA 10
ATOM 16763 C C . LYS A 1 59 ? -16.378 -0.331 4.061 1.00 0.00 59 LYS A C 10
ATOM 16764 O O . LYS A 1 59 ? -16.856 -1.400 3.668 1.00 0.00 59 LYS A O 10
ATOM 16783 N N . CYS A 1 60 ? -15.173 -0.266 4.624 1.00 0.00 60 CYS A N 10
ATOM 16784 C CA . CYS A 1 60 ? -14.278 -1.392 4.868 1.00 0.00 60 CYS A CA 10
ATOM 16785 C C . CYS A 1 60 ? -14.650 -2.176 6.138 1.00 0.00 60 CYS A C 10
ATOM 16786 O O . CYS A 1 60 ? -15.359 -1.688 7.023 1.00 0.00 60 CYS A O 10
ATOM 16793 N N . ASN A 1 61 ? -14.074 -3.370 6.264 1.00 0.00 61 ASN A N 10
ATOM 16794 C CA . ASN A 1 61 ? -13.948 -4.098 7.533 1.00 0.00 61 ASN A CA 10
ATOM 16795 C C . ASN A 1 61 ? -12.762 -3.586 8.368 1.00 0.00 61 ASN A C 10
ATOM 16796 O O . ASN A 1 61 ? -11.794 -3.047 7.831 1.00 0.00 61 ASN A O 10
ATOM 16807 N N . GLU A 1 62 ? -12.806 -3.807 9.686 1.00 0.00 62 GLU A N 10
ATOM 16808 C CA . GLU A 1 62 ? -11.763 -3.378 10.637 1.00 0.00 62 GLU A CA 10
ATOM 16809 C C . GLU A 1 62 ? -10.352 -3.882 10.279 1.00 0.00 62 GLU A C 10
ATOM 16810 O O . GLU A 1 62 ? -9.377 -3.137 10.406 1.00 0.00 62 GLU A O 10
ATOM 16822 N N . LYS A 1 63 ? -10.248 -5.114 9.751 1.00 0.00 63 LYS A N 10
ATOM 16823 C CA . LYS A 1 63 ? -8.973 -5.712 9.315 1.00 0.00 63 LYS A CA 10
ATOM 16824 C C . LYS A 1 63 ? -8.327 -4.900 8.188 1.00 0.00 63 LYS A C 10
ATOM 16825 O O . LYS A 1 63 ? -7.124 -4.652 8.216 1.00 0.00 63 LYS A O 10
ATOM 16844 N N . GLN A 1 64 ? -9.140 -4.445 7.230 1.00 0.00 64 GLN A N 10
ATOM 16845 C CA . GLN A 1 64 ? -8.706 -3.553 6.152 1.00 0.00 64 GLN A CA 10
ATOM 16846 C C . GLN A 1 64 ? -8.435 -2.126 6.637 1.00 0.00 64 GLN A C 10
ATOM 16847 O O . GLN A 1 64 ? -7.375 -1.599 6.317 1.00 0.00 64 GLN A O 10
ATOM 16861 N N . LYS A 1 65 ? -9.339 -1.516 7.421 1.00 0.00 65 LYS A N 10
ATOM 16862 C CA . LYS A 1 65 ? -9.176 -0.134 7.920 1.00 0.00 65 LYS A CA 10
ATOM 16863 C C . LYS A 1 65 ? -7.851 0.061 8.650 1.00 0.00 65 LYS A C 10
ATOM 16864 O O . LYS A 1 65 ? -7.018 0.857 8.224 1.00 0.00 65 LYS A O 10
ATOM 16883 N N . GLU A 1 66 ? -7.638 -0.694 9.723 1.00 0.00 66 GLU A N 10
ATOM 16884 C CA . GLU A 1 66 ? -6.417 -0.599 10.525 1.00 0.00 66 GLU A CA 10
ATOM 16885 C C . GLU A 1 66 ? -5.203 -1.149 9.766 1.00 0.00 66 GLU A C 10
ATOM 16886 O O . GLU A 1 66 ? -4.099 -0.625 9.908 1.00 0.00 66 GLU A O 10
ATOM 16898 N N . GLY A 1 67 ? -5.427 -2.154 8.916 1.00 0.00 67 GLY A N 10
ATOM 16899 C CA . GLY A 1 67 ? -4.447 -2.730 7.992 1.00 0.00 67 GLY A CA 10
ATOM 16900 C C . GLY A 1 67 ? -3.830 -1.710 7.032 1.00 0.00 67 GLY A C 10
ATOM 16901 O O . GLY A 1 67 ? -2.633 -1.448 7.109 1.00 0.00 67 GLY A O 10
ATOM 16905 N N . THR A 1 68 ? -4.601 -1.071 6.150 1.00 0.00 68 THR A N 10
ATOM 16906 C CA . THR A 1 68 ? -4.025 -0.064 5.242 1.00 0.00 68 THR A CA 10
ATOM 16907 C C . THR A 1 68 ? -3.487 1.149 5.998 1.00 0.00 68 THR A C 10
ATOM 16908 O O . THR A 1 68 ? -2.430 1.650 5.625 1.00 0.00 68 THR A O 10
ATOM 16919 N N . LYS A 1 69 ? -4.132 1.578 7.097 1.00 0.00 69 LYS A N 10
ATOM 16920 C CA . LYS A 1 69 ? -3.646 2.681 7.956 1.00 0.00 69 LYS A CA 10
ATOM 16921 C C . LYS A 1 69 ? -2.245 2.437 8.532 1.00 0.00 69 LYS A C 10
ATOM 16922 O O . LYS A 1 69 ? -1.420 3.350 8.509 1.00 0.00 69 LYS A O 10
ATOM 16941 N N . LYS A 1 70 ? -1.938 1.222 9.010 1.00 0.00 70 LYS A N 10
ATOM 16942 C CA . LYS A 1 70 ? -0.573 0.854 9.443 1.00 0.00 70 LYS A CA 10
ATOM 16943 C C . LYS A 1 70 ? 0.366 0.672 8.249 1.00 0.00 70 LYS A C 10
ATOM 16944 O O . LYS A 1 70 ? 1.497 1.154 8.276 1.00 0.00 70 LYS A O 10
ATOM 16963 N N . VAL A 1 71 ? -0.073 0.001 7.189 1.00 0.00 71 VAL A N 10
ATOM 16964 C CA . VAL A 1 71 ? 0.767 -0.333 6.022 1.00 0.00 71 VAL A CA 10
ATOM 16965 C C . VAL A 1 71 ? 1.251 0.901 5.271 1.00 0.00 71 VAL A C 10
ATOM 16966 O O . VAL A 1 71 ? 2.445 0.986 4.994 1.00 0.00 71 VAL A O 10
ATOM 16979 N N . LEU A 1 72 ? 0.386 1.890 5.034 1.00 0.00 72 LEU A N 10
ATOM 16980 C CA . LEU A 1 72 ? 0.750 3.179 4.426 1.00 0.00 72 LEU A CA 10
ATOM 16981 C C . LEU A 1 72 ? 1.955 3.828 5.117 1.00 0.00 72 LEU A C 10
ATOM 16982 O O . LEU A 1 72 ? 2.846 4.327 4.433 1.00 0.00 72 LEU A O 10
ATOM 16998 N N . LYS A 1 73 ? 2.026 3.749 6.454 1.00 0.00 73 LYS A N 10
ATOM 16999 C CA . LYS A 1 73 ? 3.075 4.378 7.265 1.00 0.00 73 LYS A CA 10
ATOM 17000 C C . LYS A 1 73 ? 4.426 3.686 7.084 1.00 0.00 73 LYS A C 10
ATOM 17001 O O . LYS A 1 73 ? 5.447 4.334 6.862 1.00 0.00 73 LYS A O 10
ATOM 17020 N N . HIS A 1 74 ? 4.427 2.358 7.129 1.00 0.00 74 HIS A N 10
ATOM 17021 C CA . HIS A 1 74 ? 5.601 1.525 6.839 1.00 0.00 74 HIS A CA 10
ATOM 17022 C C . HIS A 1 74 ? 6.068 1.718 5.395 1.00 0.00 74 HIS A C 10
ATOM 17023 O O . HIS A 1 74 ? 7.258 1.905 5.172 1.00 0.00 74 HIS A O 10
ATOM 17038 N N . LEU A 1 75 ? 5.154 1.730 4.425 1.00 0.00 75 LEU A N 10
ATOM 17039 C CA . LEU A 1 75 ? 5.482 1.906 3.008 1.00 0.00 75 LEU A CA 10
ATOM 17040 C C . LEU A 1 75 ? 6.192 3.243 2.752 1.00 0.00 75 LEU A C 10
ATOM 17041 O O . LEU A 1 75 ? 7.233 3.251 2.102 1.00 0.00 75 LEU A O 10
ATOM 17057 N N . ILE A 1 76 ? 5.700 4.358 3.307 1.00 0.00 76 ILE A N 10
ATOM 17058 C CA . ILE A 1 76 ? 6.396 5.652 3.192 1.00 0.00 76 ILE A CA 10
ATOM 17059 C C . ILE A 1 76 ? 7.762 5.636 3.908 1.00 0.00 76 ILE A C 10
ATOM 17060 O O . ILE A 1 76 ? 8.733 6.163 3.367 1.00 0.00 76 ILE A O 10
ATOM 17076 N N . ASN A 1 77 ? 7.883 4.965 5.064 1.00 0.00 77 ASN A N 10
ATOM 17077 C CA . ASN A 1 77 ? 9.149 4.860 5.815 1.00 0.00 77 ASN A CA 10
ATOM 17078 C C . ASN A 1 77 ? 10.204 3.937 5.167 1.00 0.00 77 ASN A C 10
ATOM 17079 O O . ASN A 1 77 ? 11.404 4.167 5.334 1.00 0.00 77 ASN A O 10
ATOM 17090 N N . HIS A 1 78 ? 9.778 2.894 4.443 1.00 0.00 78 HIS A N 10
ATOM 17091 C CA . HIS A 1 78 ? 10.651 1.810 3.940 1.00 0.00 78 HIS A CA 10
ATOM 17092 C C . HIS A 1 78 ? 10.784 1.733 2.413 1.00 0.00 78 HIS A C 10
ATOM 17093 O O . HIS A 1 78 ? 11.769 1.191 1.909 1.00 0.00 78 HIS A O 10
ATOM 17108 N N . LYS A 1 79 ? 9.831 2.305 1.675 1.00 0.00 79 LYS A N 10
ATOM 17109 C CA . LYS A 1 79 ? 9.819 2.437 0.209 1.00 0.00 79 LYS A CA 10
ATOM 17110 C C . LYS A 1 79 ? 9.499 3.881 -0.206 1.00 0.00 79 LYS A C 10
ATOM 17111 O O . LYS A 1 79 ? 8.568 4.097 -0.974 1.00 0.00 79 LYS A O 10
ATOM 17130 N N . PRO A 1 80 ? 10.269 4.885 0.258 1.00 0.00 80 PRO A N 10
ATOM 17131 C CA . PRO A 1 80 ? 9.989 6.304 0.001 1.00 0.00 80 PRO A CA 10
ATOM 17132 C C . PRO A 1 80 ? 10.010 6.655 -1.500 1.00 0.00 80 PRO A C 10
ATOM 17133 O O . PRO A 1 80 ? 9.153 7.392 -1.985 1.00 0.00 80 PRO A O 10
ATOM 17144 N N . ASP A 1 81 ? 10.958 6.081 -2.249 1.00 0.00 81 ASP A N 10
ATOM 17145 C CA . ASP A 1 81 ? 11.091 6.274 -3.703 1.00 0.00 81 ASP A CA 10
ATOM 17146 C C . ASP A 1 81 ? 9.902 5.717 -4.515 1.00 0.00 81 ASP A C 10
ATOM 17147 O O . ASP A 1 81 ? 9.471 6.337 -5.489 1.00 0.00 81 ASP A O 10
ATOM 17156 N N . VAL A 1 82 ? 9.343 4.565 -4.114 1.00 0.00 82 VAL A N 10
ATOM 17157 C CA . VAL A 1 82 ? 8.140 3.984 -4.744 1.00 0.00 82 VAL A CA 10
ATOM 17158 C C . VAL A 1 82 ? 6.858 4.637 -4.221 1.00 0.00 82 VAL A C 10
ATOM 17159 O O . VAL A 1 82 ? 5.947 4.916 -5.000 1.00 0.00 82 VAL A O 10
ATOM 17172 N N . TRP A 1 83 ? 6.796 4.959 -2.928 1.00 0.00 83 TRP A N 10
ATOM 17173 C CA . TRP A 1 83 ? 5.710 5.733 -2.324 1.00 0.00 83 TRP A CA 10
ATOM 17174 C C . TRP A 1 83 ? 5.433 7.040 -3.079 1.00 0.00 83 TRP A C 10
ATOM 17175 O O . TRP A 1 83 ? 4.277 7.324 -3.383 1.00 0.00 83 TRP A O 10
ATOM 17196 N N . ALA A 1 84 ? 6.471 7.787 -3.474 1.00 0.00 84 ALA A N 10
ATOM 17197 C CA . ALA A 1 84 ? 6.347 8.997 -4.292 1.00 0.00 84 ALA A CA 10
ATOM 17198 C C . ALA A 1 84 ? 5.549 8.782 -5.596 1.00 0.00 84 ALA A C 10
ATOM 17199 O O . ALA A 1 84 ? 4.898 9.720 -6.054 1.00 0.00 84 ALA A O 10
ATOM 17206 N N . GLN A 1 85 ? 5.554 7.569 -6.161 1.00 0.00 85 GLN A N 10
ATOM 17207 C CA . GLN A 1 85 ? 4.773 7.180 -7.344 1.00 0.00 85 GLN A CA 10
ATOM 17208 C C . GLN A 1 85 ? 3.300 6.898 -6.997 1.00 0.00 85 GLN A C 10
ATOM 17209 O O . GLN A 1 85 ? 2.403 7.302 -7.741 1.00 0.00 85 GLN A O 10
ATOM 17223 N N . LEU A 1 86 ? 3.050 6.264 -5.841 1.00 0.00 86 LEU A N 10
ATOM 17224 C CA . LEU A 1 86 ? 1.703 6.047 -5.278 1.00 0.00 86 LEU A CA 10
ATOM 17225 C C . LEU A 1 86 ? 1.005 7.394 -5.068 1.00 0.00 86 LEU A C 10
ATOM 17226 O O . LEU A 1 86 ? 0.022 7.696 -5.745 1.00 0.00 86 LEU A O 10
ATOM 17242 N N . LYS A 1 87 ? 1.564 8.241 -4.194 1.00 0.00 87 LYS A N 10
ATOM 17243 C CA . LYS A 1 87 ? 0.994 9.550 -3.836 1.00 0.00 87 LYS A CA 10
ATOM 17244 C C . LYS A 1 87 ? 0.843 10.502 -5.022 1.00 0.00 87 LYS A C 10
ATOM 17245 O O . LYS A 1 87 ? -0.038 11.346 -5.013 1.00 0.00 87 LYS A O 10
ATOM 17264 N N . ALA A 1 88 ? 1.678 10.385 -6.049 1.00 0.00 88 ALA A N 10
ATOM 17265 C CA . ALA A 1 88 ? 1.584 11.237 -7.240 1.00 0.00 88 ALA A CA 10
ATOM 17266 C C . ALA A 1 88 ? 0.286 10.993 -8.028 1.00 0.00 88 ALA A C 10
ATOM 17267 O O . ALA A 1 88 ? -0.407 11.943 -8.401 1.00 0.00 88 ALA A O 10
ATOM 17274 N N . LYS A 1 89 ? -0.060 9.719 -8.257 1.00 0.00 89 LYS A N 10
ATOM 17275 C CA . LYS A 1 89 ? -1.307 9.316 -8.926 1.00 0.00 89 LYS A CA 10
ATOM 17276 C C . LYS A 1 89 ? -2.521 9.392 -7.990 1.00 0.00 89 LYS A C 10
ATOM 17277 O O . LYS A 1 89 ? -3.611 9.764 -8.424 1.00 0.00 89 LYS A O 10
ATOM 17296 N N . TYR A 1 90 ? -2.331 9.063 -6.709 1.00 0.00 90 TYR A N 10
ATOM 17297 C CA . TYR A 1 90 ? -3.400 8.995 -5.700 1.00 0.00 90 TYR A CA 10
ATOM 17298 C C . TYR A 1 90 ? -3.713 10.355 -5.043 1.00 0.00 90 TYR A C 10
ATOM 17299 O O . TYR A 1 90 ? -4.786 10.522 -4.461 1.00 0.00 90 TYR A O 10
ATOM 17317 N N . ASP A 1 91 ? -2.806 11.331 -5.139 1.00 0.00 91 ASP A N 10
ATOM 17318 C CA . ASP A 1 91 ? -2.915 12.658 -4.522 1.00 0.00 91 ASP A CA 10
ATOM 17319 C C . ASP A 1 91 ? -2.154 13.735 -5.336 1.00 0.00 91 ASP A C 10
ATOM 17320 O O . ASP A 1 91 ? -1.112 14.243 -4.901 1.00 0.00 91 ASP A O 10
ATOM 17329 N N . PRO A 1 92 ? -2.640 14.095 -6.542 1.00 0.00 92 PRO A N 10
ATOM 17330 C CA . PRO A 1 92 ? -1.945 14.996 -7.473 1.00 0.00 92 PRO A CA 10
ATOM 17331 C C . PRO A 1 92 ? -1.781 16.449 -6.981 1.00 0.00 92 PRO A C 10
ATOM 17332 O O . PRO A 1 92 ? -1.093 17.240 -7.630 1.00 0.00 92 PRO A O 10
ATOM 17343 N N . ASP A 1 93 ? -2.370 16.810 -5.835 1.00 0.00 93 ASP A N 10
ATOM 17344 C CA . ASP A 1 93 ? -2.246 18.124 -5.183 1.00 0.00 93 ASP A CA 10
ATOM 17345 C C . ASP A 1 93 ? -1.491 18.065 -3.835 1.00 0.00 93 ASP A C 10
ATOM 17346 O O . ASP A 1 93 ? -1.200 19.107 -3.241 1.00 0.00 93 ASP A O 10
ATOM 17355 N N . GLY A 1 94 ? -1.140 16.864 -3.353 1.00 0.00 94 GLY A N 10
ATOM 17356 C CA . GLY A 1 94 ? -0.467 16.646 -2.063 1.00 0.00 94 GLY A CA 10
ATOM 17357 C C . GLY A 1 94 ? -1.315 16.999 -0.826 1.00 0.00 94 GLY A C 10
ATOM 17358 O O . GLY A 1 94 ? -0.763 17.249 0.248 1.00 0.00 94 GLY A O 10
ATOM 17362 N N . THR A 1 95 ? -2.640 17.084 -0.971 1.00 0.00 95 THR A N 10
ATOM 17363 C CA . THR A 1 95 ? -3.569 17.620 0.039 1.00 0.00 95 THR A CA 10
ATOM 17364 C C . THR A 1 95 ? -3.709 16.731 1.283 1.00 0.00 95 THR A C 10
ATOM 17365 O O . THR A 1 95 ? -3.944 17.257 2.374 1.00 0.00 95 THR A O 10
ATOM 17376 N N . TYR A 1 96 ? -3.534 15.409 1.162 1.00 0.00 96 TYR A N 10
ATOM 17377 C CA . TYR A 1 96 ? -3.728 14.453 2.270 1.00 0.00 96 TYR A CA 10
ATOM 17378 C C . TYR A 1 96 ? -2.567 13.469 2.467 1.00 0.00 96 TYR A C 10
ATOM 17379 O O . TYR A 1 96 ? -2.327 13.048 3.596 1.00 0.00 96 TYR A O 10
ATOM 17397 N N . SER A 1 97 ? -1.780 13.164 1.434 1.00 0.00 97 SER A N 10
ATOM 17398 C CA . SER A 1 97 ? -0.537 12.379 1.540 1.00 0.00 97 SER A CA 10
ATOM 17399 C C . SER A 1 97 ? 0.467 12.975 2.541 1.00 0.00 97 SER A C 10
ATOM 17400 O O . SER A 1 97 ? 1.102 12.248 3.311 1.00 0.00 97 SER A O 10
ATOM 17408 N N . LYS A 1 98 ? 0.557 14.312 2.602 1.00 0.00 98 LYS A N 10
ATOM 17409 C CA . LYS A 1 98 ? 1.407 15.049 3.553 1.00 0.00 98 LYS A CA 10
ATOM 17410 C C . LYS A 1 98 ? 1.073 14.801 5.030 1.00 0.00 98 LYS A C 10
ATOM 17411 O O . LYS A 1 98 ? 1.978 14.888 5.859 1.00 0.00 98 LYS A O 10
ATOM 17430 N N . LYS A 1 99 ? -0.175 14.438 5.370 1.00 0.00 99 LYS A N 10
ATOM 17431 C CA . LYS A 1 99 ? -0.655 14.239 6.758 1.00 0.00 99 LYS A CA 10
ATOM 17432 C C . LYS A 1 99 ? 0.146 13.197 7.555 1.00 0.00 99 LYS A C 10
ATOM 17433 O O . LYS A 1 99 ? 0.174 13.260 8.785 1.00 0.00 99 LYS A O 10
ATOM 17452 N N . TYR A 1 100 ? 0.812 12.273 6.863 1.00 0.00 100 TYR A N 10
ATOM 17453 C CA . TYR A 1 100 ? 1.641 11.207 7.439 1.00 0.00 100 TYR A CA 10
ATOM 17454 C C . TYR A 1 100 ? 3.016 11.080 6.761 1.00 0.00 100 TYR A C 10
ATOM 17455 O O . TYR A 1 100 ? 3.940 10.561 7.385 1.00 0.00 100 TYR A O 10
ATOM 17473 N N . GLU A 1 101 ? 3.216 11.604 5.546 1.00 0.00 101 GLU A N 10
ATOM 17474 C CA . GLU A 1 101 ? 4.563 11.797 4.980 1.00 0.00 101 GLU A CA 10
ATOM 17475 C C . GLU A 1 101 ? 5.425 12.749 5.838 1.00 0.00 101 GLU A C 10
ATOM 17476 O O . GLU A 1 101 ? 6.604 12.476 6.081 1.00 0.00 101 GLU A O 10
ATOM 17488 N N . ASP A 1 102 ? 4.826 13.819 6.377 1.00 0.00 102 ASP A N 10
ATOM 17489 C CA . ASP A 1 102 ? 5.483 14.774 7.287 1.00 0.00 102 ASP A CA 10
ATOM 17490 C C . ASP A 1 102 ? 6.039 14.125 8.573 1.00 0.00 102 ASP A C 10
ATOM 17491 O O . ASP A 1 102 ? 6.931 14.690 9.211 1.00 0.00 102 ASP A O 10
ATOM 17500 N N . ARG A 1 103 ? 5.525 12.945 8.964 1.00 0.00 103 ARG A N 10
ATOM 17501 C CA . ARG A 1 103 ? 5.964 12.176 10.143 1.00 0.00 103 ARG A CA 10
ATOM 17502 C C . ARG A 1 103 ? 7.446 11.783 10.095 1.00 0.00 103 ARG A C 10
ATOM 17503 O O . ARG A 1 103 ? 8.066 11.641 11.149 1.00 0.00 103 ARG A O 10
ATOM 17524 N N . GLU A 1 104 ? 8.011 11.613 8.897 1.00 0.00 104 GLU A N 10
ATOM 17525 C CA . GLU A 1 104 ? 9.397 11.161 8.705 1.00 0.00 104 GLU A CA 10
ATOM 17526 C C . GLU A 1 104 ? 10.194 12.004 7.689 1.00 0.00 104 GLU A C 10
ATOM 17527 O O . GLU A 1 104 ? 11.392 12.208 7.899 1.00 0.00 104 GLU A O 10
ATOM 17539 N N . LYS A 1 105 ? 9.522 12.563 6.667 1.00 0.00 105 LYS A N 10
ATOM 17540 C CA . LYS A 1 105 ? 10.004 13.548 5.675 1.00 0.00 105 LYS A CA 10
ATOM 17541 C C . LYS A 1 105 ? 11.472 13.429 5.197 1.00 0.00 105 LYS A C 10
ATOM 17542 O O . LYS A 1 105 ? 12.120 14.445 4.938 1.00 0.00 105 LYS A O 10
ATOM 17561 N N . GLU A 1 106 ? 12.014 12.216 5.046 1.00 0.00 106 GLU A N 10
ATOM 17562 C CA . GLU A 1 106 ? 13.420 12.010 4.632 1.00 0.00 106 GLU A CA 10
ATOM 17563 C C . GLU A 1 106 ? 13.668 12.140 3.114 1.00 0.00 106 GLU A C 10
ATOM 17564 O O . GLU A 1 106 ? 14.817 12.073 2.668 1.00 0.00 106 GLU A O 10
ATOM 17576 N N . LEU A 1 107 ? 12.610 12.331 2.313 1.00 0.00 107 LEU A N 10
ATOM 17577 C CA . LEU A 1 107 ? 12.645 12.582 0.865 1.00 0.00 107 LEU A CA 10
ATOM 17578 C C . LEU A 1 107 ? 13.263 13.968 0.541 1.00 0.00 107 LEU A C 10
ATOM 17579 O O . LEU A 1 107 ? 12.569 14.928 0.193 1.00 0.00 107 LEU A O 10
ATOM 17595 N N . HIS A 1 108 ? 14.582 14.084 0.727 1.00 0.00 108 HIS A N 10
ATOM 17596 C CA . HIS A 1 108 ? 15.382 15.299 0.500 1.00 0.00 108 HIS A CA 10
ATOM 17597 C C . HIS A 1 108 ? 15.377 15.753 -0.974 1.00 0.00 108 HIS A C 10
ATOM 17598 O O . HIS A 1 108 ? 15.084 14.967 -1.883 1.00 0.00 108 HIS A O 10
ATOM 17613 N N . GLN A 1 109 ? 15.775 17.006 -1.205 1.00 0.00 109 GLN A N 10
ATOM 17614 C CA . GLN A 1 109 ? 15.943 17.647 -2.525 1.00 0.00 109 GLN A CA 10
ATOM 17615 C C . GLN A 1 109 ? 17.407 18.035 -2.823 1.00 0.00 109 GLN A C 10
ATOM 17616 O O . GLN A 1 109 ? 17.682 18.520 -3.944 1.00 0.00 109 GLN A O 10
ATOM 17631 N N . GLU A 1 1 ? -20.719 -17.604 10.717 1.00 0.00 1 GLU A N 11
ATOM 17632 C CA . GLU A 1 1 ? -19.704 -17.245 11.741 1.00 0.00 1 GLU A CA 11
ATOM 17633 C C . GLU A 1 1 ? -18.815 -16.104 11.230 1.00 0.00 1 GLU A C 11
ATOM 17634 O O . GLU A 1 1 ? -18.147 -16.247 10.205 1.00 0.00 1 GLU A O 11
ATOM 17648 N N . GLU A 1 2 ? -18.832 -14.951 11.905 1.00 0.00 2 GLU A N 11
ATOM 17649 C CA . GLU A 1 2 ? -17.973 -13.797 11.576 1.00 0.00 2 GLU A CA 11
ATOM 17650 C C . GLU A 1 2 ? -16.478 -14.042 11.884 1.00 0.00 2 GLU A C 11
ATOM 17651 O O . GLU A 1 2 ? -16.126 -14.910 12.690 1.00 0.00 2 GLU A O 11
ATOM 17663 N N . LYS A 1 3 ? -15.592 -13.254 11.257 1.00 0.00 3 LYS A N 11
ATOM 17664 C CA . LYS A 1 3 ? -14.125 -13.350 11.396 1.00 0.00 3 LYS A CA 11
ATOM 17665 C C . LYS A 1 3 ? -13.428 -11.990 11.258 1.00 0.00 3 LYS A C 11
ATOM 17666 O O . LYS A 1 3 ? -13.985 -11.049 10.690 1.00 0.00 3 LYS A O 11
ATOM 17685 N N . TYR A 1 4 ? -12.206 -11.901 11.785 1.00 0.00 4 TYR A N 11
ATOM 17686 C CA . TYR A 1 4 ? -11.424 -10.662 11.915 1.00 0.00 4 TYR A CA 11
ATOM 17687 C C . TYR A 1 4 ? -9.903 -10.937 11.918 1.00 0.00 4 TYR A C 11
ATOM 17688 O O . TYR A 1 4 ? -9.147 -10.356 12.696 1.00 0.00 4 TYR A O 11
ATOM 17706 N N . THR A 1 5 ? -9.437 -11.851 11.059 1.00 0.00 5 THR A N 11
ATOM 17707 C CA . THR A 1 5 ? -8.040 -12.330 11.027 1.00 0.00 5 THR A CA 11
ATOM 17708 C C . THR A 1 5 ? -7.493 -12.429 9.596 1.00 0.00 5 THR A C 11
ATOM 17709 O O . THR A 1 5 ? -7.824 -13.348 8.844 1.00 0.00 5 THR A O 11
ATOM 17720 N N . THR A 1 6 ? -6.653 -11.465 9.207 1.00 0.00 6 THR A N 11
ATOM 17721 C CA . THR A 1 6 ? -5.976 -11.400 7.897 1.00 0.00 6 THR A CA 11
ATOM 17722 C C . THR A 1 6 ? -5.070 -12.608 7.648 1.00 0.00 6 THR A C 11
ATOM 17723 O O . THR A 1 6 ? -4.055 -12.771 8.325 1.00 0.00 6 THR A O 11
ATOM 17734 N N . LYS A 1 7 ? -5.390 -13.418 6.633 1.00 0.00 7 LYS A N 11
ATOM 17735 C CA . LYS A 1 7 ? -4.562 -14.516 6.130 1.00 0.00 7 LYS A CA 11
ATOM 17736 C C . LYS A 1 7 ? -4.791 -14.729 4.628 1.00 0.00 7 LYS A C 11
ATOM 17737 O O . LYS A 1 7 ? -5.928 -14.787 4.165 1.00 0.00 7 LYS A O 11
ATOM 17756 N N . TYR A 1 8 ? -3.707 -14.881 3.881 1.00 0.00 8 TYR A N 11
ATOM 17757 C CA . TYR A 1 8 ? -3.681 -15.126 2.438 1.00 0.00 8 TYR A CA 11
ATOM 17758 C C . TYR A 1 8 ? -2.494 -16.047 2.127 1.00 0.00 8 TYR A C 11
ATOM 17759 O O . TYR A 1 8 ? -1.366 -15.721 2.488 1.00 0.00 8 TYR A O 11
ATOM 17777 N N . ASP A 1 9 ? -2.734 -17.209 1.508 1.00 0.00 9 ASP A N 11
ATOM 17778 C CA . ASP A 1 9 ? -1.716 -18.235 1.197 1.00 0.00 9 ASP A CA 11
ATOM 17779 C C . ASP A 1 9 ? -0.711 -18.520 2.347 1.00 0.00 9 ASP A C 11
ATOM 17780 O O . ASP A 1 9 ? 0.500 -18.620 2.138 1.00 0.00 9 ASP A O 11
ATOM 17789 N N . ASN A 1 10 ? -1.225 -18.628 3.582 1.00 0.00 10 ASN A N 11
ATOM 17790 C CA . ASN A 1 10 ? -0.471 -18.830 4.835 1.00 0.00 10 ASN A CA 11
ATOM 17791 C C . ASN A 1 10 ? 0.429 -17.652 5.265 1.00 0.00 10 ASN A C 11
ATOM 17792 O O . ASN A 1 10 ? 1.459 -17.849 5.916 1.00 0.00 10 ASN A O 11
ATOM 17803 N N . VAL A 1 11 ? 0.017 -16.416 4.955 1.00 0.00 11 VAL A N 11
ATOM 17804 C CA . VAL A 1 11 ? 0.713 -15.175 5.343 1.00 0.00 11 VAL A CA 11
ATOM 17805 C C . VAL A 1 11 ? -0.263 -14.121 5.852 1.00 0.00 11 VAL A C 11
ATOM 17806 O O . VAL A 1 11 ? -1.350 -13.943 5.302 1.00 0.00 11 VAL A O 11
ATOM 17819 N N . ASN A 1 12 ? 0.132 -13.419 6.915 1.00 0.00 12 ASN A N 11
ATOM 17820 C CA . ASN A 1 12 ? -0.606 -12.299 7.502 1.00 0.00 12 ASN A CA 11
ATOM 17821 C C . ASN A 1 12 ? -0.046 -10.947 7.032 1.00 0.00 12 ASN A C 11
ATOM 17822 O O . ASN A 1 12 ? 1.067 -10.848 6.511 1.00 0.00 12 ASN A O 11
ATOM 17833 N N . LEU A 1 13 ? -0.792 -9.882 7.333 1.00 0.00 13 LEU A N 11
ATOM 17834 C CA . LEU A 1 13 ? -0.364 -8.495 7.141 1.00 0.00 13 LEU A CA 11
ATOM 17835 C C . LEU A 1 13 ? 0.943 -8.142 7.848 1.00 0.00 13 LEU A C 11
ATOM 17836 O O . LEU A 1 13 ? 1.795 -7.524 7.230 1.00 0.00 13 LEU A O 11
ATOM 17852 N N . ASP A 1 14 ? 1.142 -8.540 9.105 1.00 0.00 14 ASP A N 11
ATOM 17853 C CA . ASP A 1 14 ? 2.348 -8.166 9.863 1.00 0.00 14 ASP A CA 11
ATOM 17854 C C . ASP A 1 14 ? 3.672 -8.601 9.204 1.00 0.00 14 ASP A C 11
ATOM 17855 O O . ASP A 1 14 ? 4.702 -7.965 9.414 1.00 0.00 14 ASP A O 11
ATOM 17864 N N . GLU A 1 15 ? 3.647 -9.644 8.370 1.00 0.00 15 GLU A N 11
ATOM 17865 C CA . GLU A 1 15 ? 4.782 -10.049 7.534 1.00 0.00 15 GLU A CA 11
ATOM 17866 C C . GLU A 1 15 ? 4.915 -9.179 6.268 1.00 0.00 15 GLU A C 11
ATOM 17867 O O . GLU A 1 15 ? 6.028 -8.929 5.831 1.00 0.00 15 GLU A O 11
ATOM 17879 N N . ILE A 1 16 ? 3.821 -8.666 5.695 1.00 0.00 16 ILE A N 11
ATOM 17880 C CA . ILE A 1 16 ? 3.815 -7.827 4.470 1.00 0.00 16 ILE A CA 11
ATOM 17881 C C . ILE A 1 16 ? 4.637 -6.554 4.667 1.00 0.00 16 ILE A C 11
ATOM 17882 O O . ILE A 1 16 ? 5.641 -6.366 3.979 1.00 0.00 16 ILE A O 11
ATOM 17898 N N . LEU A 1 17 ? 4.304 -5.730 5.662 1.00 0.00 17 LEU A N 11
ATOM 17899 C CA . LEU A 1 17 ? 5.086 -4.522 5.973 1.00 0.00 17 LEU A CA 11
ATOM 17900 C C . LEU A 1 17 ? 6.501 -4.820 6.522 1.00 0.00 17 LEU A C 11
ATOM 17901 O O . LEU A 1 17 ? 7.381 -3.965 6.420 1.00 0.00 17 LEU A O 11
ATOM 17917 N N . ALA A 1 18 ? 6.734 -6.009 7.093 1.00 0.00 18 ALA A N 11
ATOM 17918 C CA . ALA A 1 18 ? 8.037 -6.432 7.621 1.00 0.00 18 ALA A CA 11
ATOM 17919 C C . ALA A 1 18 ? 8.954 -7.104 6.575 1.00 0.00 18 ALA A C 11
ATOM 17920 O O . ALA A 1 18 ? 10.164 -7.212 6.795 1.00 0.00 18 ALA A O 11
ATOM 17927 N N . ASN A 1 19 ? 8.401 -7.541 5.439 1.00 0.00 19 ASN A N 11
ATOM 17928 C CA . ASN A 1 19 ? 9.077 -8.318 4.403 1.00 0.00 19 ASN A CA 11
ATOM 17929 C C . ASN A 1 19 ? 8.968 -7.604 3.052 1.00 0.00 19 ASN A C 11
ATOM 17930 O O . ASN A 1 19 ? 8.060 -7.852 2.255 1.00 0.00 19 ASN A O 11
ATOM 17941 N N . ASP A 1 20 ? 9.909 -6.700 2.784 1.00 0.00 20 ASP A N 11
ATOM 17942 C CA . ASP A 1 20 ? 9.938 -5.939 1.534 1.00 0.00 20 ASP A CA 11
ATOM 17943 C C . ASP A 1 20 ? 9.983 -6.831 0.277 1.00 0.00 20 ASP A C 11
ATOM 17944 O O . ASP A 1 20 ? 9.548 -6.383 -0.782 1.00 0.00 20 ASP A O 11
ATOM 17953 N N . ARG A 1 21 ? 10.453 -8.089 0.366 1.00 0.00 21 ARG A N 11
ATOM 17954 C CA . ARG A 1 21 ? 10.380 -9.066 -0.742 1.00 0.00 21 ARG A CA 11
ATOM 17955 C C . ARG A 1 21 ? 8.934 -9.348 -1.166 1.00 0.00 21 ARG A C 11
ATOM 17956 O O . ARG A 1 21 ? 8.651 -9.422 -2.362 1.00 0.00 21 ARG A O 11
ATOM 17977 N N . LEU A 1 22 ? 8.018 -9.462 -0.196 1.00 0.00 22 LEU A N 11
ATOM 17978 C CA . LEU A 1 22 ? 6.575 -9.529 -0.458 1.00 0.00 22 LEU A CA 11
ATOM 17979 C C . LEU A 1 22 ? 6.056 -8.161 -0.912 1.00 0.00 22 LEU A C 11
ATOM 17980 O O . LEU A 1 22 ? 5.337 -8.067 -1.904 1.00 0.00 22 LEU A O 11
ATOM 17996 N N . LEU A 1 23 ? 6.444 -7.096 -0.199 1.00 0.00 23 LEU A N 11
ATOM 17997 C CA . LEU A 1 23 ? 5.917 -5.750 -0.420 1.00 0.00 23 LEU A CA 11
ATOM 17998 C C . LEU A 1 23 ? 6.163 -5.274 -1.870 1.00 0.00 23 LEU A C 11
ATOM 17999 O O . LEU A 1 23 ? 5.244 -4.798 -2.533 1.00 0.00 23 LEU A O 11
ATOM 18015 N N . ASN A 1 24 ? 7.377 -5.477 -2.399 1.00 0.00 24 ASN A N 11
ATOM 18016 C CA . ASN A 1 24 ? 7.765 -5.097 -3.767 1.00 0.00 24 ASN A CA 11
ATOM 18017 C C . ASN A 1 24 ? 6.835 -5.673 -4.849 1.00 0.00 24 ASN A C 11
ATOM 18018 O O . ASN A 1 24 ? 6.554 -4.987 -5.829 1.00 0.00 24 ASN A O 11
ATOM 18029 N N . LYS A 1 25 ? 6.306 -6.888 -4.656 1.00 0.00 25 LYS A N 11
ATOM 18030 C CA . LYS A 1 25 ? 5.316 -7.519 -5.552 1.00 0.00 25 LYS A CA 11
ATOM 18031 C C . LYS A 1 25 ? 3.967 -6.794 -5.496 1.00 0.00 25 LYS A C 11
ATOM 18032 O O . LYS A 1 25 ? 3.349 -6.536 -6.529 1.00 0.00 25 LYS A O 11
ATOM 18051 N N . TYR A 1 26 ? 3.532 -6.435 -4.288 1.00 0.00 26 TYR A N 11
ATOM 18052 C CA . TYR A 1 26 ? 2.243 -5.789 -4.023 1.00 0.00 26 TYR A CA 11
ATOM 18053 C C . TYR A 1 26 ? 2.214 -4.345 -4.552 1.00 0.00 26 TYR A C 11
ATOM 18054 O O . TYR A 1 26 ? 1.184 -3.908 -5.061 1.00 0.00 26 TYR A O 11
ATOM 18072 N N . VAL A 1 27 ? 3.339 -3.618 -4.502 1.00 0.00 27 VAL A N 11
ATOM 18073 C CA . VAL A 1 27 ? 3.468 -2.275 -5.110 1.00 0.00 27 VAL A CA 11
ATOM 18074 C C . VAL A 1 27 ? 3.622 -2.318 -6.624 1.00 0.00 27 VAL A C 11
ATOM 18075 O O . VAL A 1 27 ? 3.039 -1.481 -7.304 1.00 0.00 27 VAL A O 11
ATOM 18088 N N . GLN A 1 28 ? 4.312 -3.316 -7.186 1.00 0.00 28 GLN A N 11
ATOM 18089 C CA . GLN A 1 28 ? 4.496 -3.478 -8.644 1.00 0.00 28 GLN A CA 11
ATOM 18090 C C . GLN A 1 28 ? 3.176 -3.379 -9.428 1.00 0.00 28 GLN A C 11
ATOM 18091 O O . GLN A 1 28 ? 3.150 -2.816 -10.522 1.00 0.00 28 GLN A O 11
ATOM 18105 N N . CYS A 1 29 ? 2.091 -3.839 -8.792 1.00 0.00 29 CYS A N 11
ATOM 18106 C CA . CYS A 1 29 ? 0.691 -3.740 -9.202 1.00 0.00 29 CYS A CA 11
ATOM 18107 C C . CYS A 1 29 ? 0.245 -2.362 -9.734 1.00 0.00 29 CYS A C 11
ATOM 18108 O O . CYS A 1 29 ? -0.613 -2.287 -10.617 1.00 0.00 29 CYS A O 11
ATOM 18115 N N . LEU A 1 30 ? 0.836 -1.276 -9.219 1.00 0.00 30 LEU A N 11
ATOM 18116 C CA . LEU A 1 30 ? 0.582 0.104 -9.649 1.00 0.00 30 LEU A CA 11
ATOM 18117 C C . LEU A 1 30 ? 1.863 0.920 -9.943 1.00 0.00 30 LEU A C 11
ATOM 18118 O O . LEU A 1 30 ? 1.778 2.008 -10.516 1.00 0.00 30 LEU A O 11
ATOM 18134 N N . LEU A 1 31 ? 3.044 0.397 -9.586 1.00 0.00 31 LEU A N 11
ATOM 18135 C CA . LEU A 1 31 ? 4.360 0.974 -9.892 1.00 0.00 31 LEU A CA 11
ATOM 18136 C C . LEU A 1 31 ? 4.713 0.785 -11.379 1.00 0.00 31 LEU A C 11
ATOM 18137 O O . LEU A 1 31 ? 5.122 1.741 -12.040 1.00 0.00 31 LEU A O 11
ATOM 18153 N N . GLU A 1 32 ? 4.527 -0.421 -11.928 1.00 0.00 32 GLU A N 11
ATOM 18154 C CA . GLU A 1 32 ? 4.822 -0.697 -13.340 1.00 0.00 32 GLU A CA 11
ATOM 18155 C C . GLU A 1 32 ? 3.761 -0.111 -14.298 1.00 0.00 32 GLU A C 11
ATOM 18156 O O . GLU A 1 32 ? 2.649 0.244 -13.900 1.00 0.00 32 GLU A O 11
ATOM 18168 N N . ASP A 1 33 ? 4.092 -0.047 -15.593 1.00 0.00 33 ASP A N 11
ATOM 18169 C CA . ASP A 1 33 ? 3.192 0.394 -16.674 1.00 0.00 33 ASP A CA 11
ATOM 18170 C C . ASP A 1 33 ? 2.020 -0.578 -16.967 1.00 0.00 33 ASP A C 11
ATOM 18171 O O . ASP A 1 33 ? 1.126 -0.253 -17.750 1.00 0.00 33 ASP A O 11
ATOM 18180 N N . ASP A 1 34 ? 1.998 -1.754 -16.329 1.00 0.00 34 ASP A N 11
ATOM 18181 C CA . ASP A 1 34 ? 0.972 -2.799 -16.456 1.00 0.00 34 ASP A CA 11
ATOM 18182 C C . ASP A 1 34 ? 0.651 -3.425 -15.084 1.00 0.00 34 ASP A C 11
ATOM 18183 O O . ASP A 1 34 ? 1.486 -3.430 -14.175 1.00 0.00 34 ASP A O 11
ATOM 18192 N N . GLU A 1 35 ? -0.549 -4.000 -14.948 1.00 0.00 35 GLU A N 11
ATOM 18193 C CA . GLU A 1 35 ? -1.128 -4.488 -13.682 1.00 0.00 35 GLU A CA 11
ATOM 18194 C C . GLU A 1 35 ? -1.347 -6.014 -13.638 1.00 0.00 35 GLU A C 11
ATOM 18195 O O . GLU A 1 35 ? -1.921 -6.552 -12.691 1.00 0.00 35 GLU A O 11
ATOM 18207 N N . SER A 1 36 ? -0.847 -6.741 -14.639 1.00 0.00 36 SER A N 11
ATOM 18208 C CA . SER A 1 36 ? -0.854 -8.217 -14.680 1.00 0.00 36 SER A CA 11
ATOM 18209 C C . SER A 1 36 ? -0.135 -8.857 -13.473 1.00 0.00 36 SER A C 11
ATOM 18210 O O . SER A 1 36 ? -0.455 -9.968 -13.046 1.00 0.00 36 SER A O 11
ATOM 18218 N N . ASN A 1 37 ? 0.822 -8.122 -12.896 1.00 0.00 37 ASN A N 11
ATOM 18219 C CA . ASN A 1 37 ? 1.626 -8.498 -11.731 1.00 0.00 37 ASN A CA 11
ATOM 18220 C C . ASN A 1 37 ? 0.939 -8.293 -10.358 1.00 0.00 37 ASN A C 11
ATOM 18221 O O . ASN A 1 37 ? 1.529 -8.654 -9.337 1.00 0.00 37 ASN A O 11
ATOM 18232 N N . CYS A 1 38 ? -0.293 -7.770 -10.296 1.00 0.00 38 CYS A N 11
ATOM 18233 C CA . CYS A 1 38 ? -1.098 -7.788 -9.067 1.00 0.00 38 CYS A CA 11
ATOM 18234 C C . CYS A 1 38 ? -1.438 -9.240 -8.670 1.00 0.00 38 CYS A C 11
ATOM 18235 O O . CYS A 1 38 ? -1.955 -9.993 -9.502 1.00 0.00 38 CYS A O 11
ATOM 18242 N N . THR A 1 39 ? -1.215 -9.642 -7.412 1.00 0.00 39 THR A N 11
ATOM 18243 C CA . THR A 1 39 ? -1.731 -10.926 -6.892 1.00 0.00 39 THR A CA 11
ATOM 18244 C C . THR A 1 39 ? -3.126 -10.729 -6.292 1.00 0.00 39 THR A C 11
ATOM 18245 O O . THR A 1 39 ? -3.508 -9.602 -5.986 1.00 0.00 39 THR A O 11
ATOM 18256 N N . ALA A 1 40 ? -3.923 -11.792 -6.132 1.00 0.00 40 ALA A N 11
ATOM 18257 C CA . ALA A 1 40 ? -5.318 -11.683 -5.670 1.00 0.00 40 ALA A CA 11
ATOM 18258 C C . ALA A 1 40 ? -5.470 -10.988 -4.294 1.00 0.00 40 ALA A C 11
ATOM 18259 O O . ALA A 1 40 ? -6.436 -10.263 -4.050 1.00 0.00 40 ALA A O 11
ATOM 18266 N N . ASP A 1 41 ? -4.486 -11.178 -3.415 1.00 0.00 41 ASP A N 11
ATOM 18267 C CA . ASP A 1 41 ? -4.349 -10.535 -2.104 1.00 0.00 41 ASP A CA 11
ATOM 18268 C C . ASP A 1 41 ? -3.766 -9.108 -2.183 1.00 0.00 41 ASP A C 11
ATOM 18269 O O . ASP A 1 41 ? -4.306 -8.190 -1.559 1.00 0.00 41 ASP A O 11
ATOM 18278 N N . GLY A 1 42 ? -2.721 -8.885 -2.988 1.00 0.00 42 GLY A N 11
ATOM 18279 C CA . GLY A 1 42 ? -2.140 -7.557 -3.231 1.00 0.00 42 GLY A CA 11
ATOM 18280 C C . GLY A 1 42 ? -3.113 -6.581 -3.891 1.00 0.00 42 GLY A C 11
ATOM 18281 O O . GLY A 1 42 ? -3.187 -5.414 -3.509 1.00 0.00 42 GLY A O 11
ATOM 18285 N N . LYS A 1 43 ? -3.920 -7.086 -4.825 1.00 0.00 43 LYS A N 11
ATOM 18286 C CA . LYS A 1 43 ? -5.065 -6.407 -5.449 1.00 0.00 43 LYS A CA 11
ATOM 18287 C C . LYS A 1 43 ? -6.110 -5.982 -4.411 1.00 0.00 43 LYS A C 11
ATOM 18288 O O . LYS A 1 43 ? -6.509 -4.823 -4.395 1.00 0.00 43 LYS A O 11
ATOM 18307 N N . GLU A 1 44 ? -6.545 -6.883 -3.534 1.00 0.00 44 GLU A N 11
ATOM 18308 C CA . GLU A 1 44 ? -7.519 -6.561 -2.478 1.00 0.00 44 GLU A CA 11
ATOM 18309 C C . GLU A 1 44 ? -6.986 -5.468 -1.530 1.00 0.00 44 GLU A C 11
ATOM 18310 O O . GLU A 1 44 ? -7.682 -4.481 -1.288 1.00 0.00 44 GLU A O 11
ATOM 18322 N N . LEU A 1 45 ? -5.737 -5.588 -1.063 1.00 0.00 45 LEU A N 11
ATOM 18323 C CA . LEU A 1 45 ? -5.050 -4.567 -0.262 1.00 0.00 45 LEU A CA 11
ATOM 18324 C C . LEU A 1 45 ? -4.933 -3.219 -0.999 1.00 0.00 45 LEU A C 11
ATOM 18325 O O . LEU A 1 45 ? -5.369 -2.199 -0.469 1.00 0.00 45 LEU A O 11
ATOM 18341 N N . LYS A 1 46 ? -4.411 -3.181 -2.232 1.00 0.00 46 LYS A N 11
ATOM 18342 C CA . LYS A 1 46 ? -4.237 -1.915 -2.969 1.00 0.00 46 LYS A CA 11
ATOM 18343 C C . LYS A 1 46 ? -5.568 -1.250 -3.325 1.00 0.00 46 LYS A C 11
ATOM 18344 O O . LYS A 1 46 ? -5.629 -0.031 -3.419 1.00 0.00 46 LYS A O 11
ATOM 18363 N N . SER A 1 47 ? -6.638 -2.030 -3.495 1.00 0.00 47 SER A N 11
ATOM 18364 C CA . SER A 1 47 ? -7.964 -1.532 -3.901 1.00 0.00 47 SER A CA 11
ATOM 18365 C C . SER A 1 47 ? -8.656 -0.748 -2.782 1.00 0.00 47 SER A C 11
ATOM 18366 O O . SER A 1 47 ? -9.471 0.134 -3.058 1.00 0.00 47 SER A O 11
ATOM 18374 N N . VAL A 1 48 ? -8.303 -1.018 -1.519 1.00 0.00 48 VAL A N 11
ATOM 18375 C CA . VAL A 1 48 ? -8.811 -0.278 -0.354 1.00 0.00 48 VAL A CA 11
ATOM 18376 C C . VAL A 1 48 ? -7.878 0.860 0.092 1.00 0.00 48 VAL A C 11
ATOM 18377 O O . VAL A 1 48 ? -8.337 1.791 0.755 1.00 0.00 48 VAL A O 11
ATOM 18390 N N . ILE A 1 49 ? -6.596 0.856 -0.310 1.00 0.00 49 ILE A N 11
ATOM 18391 C CA . ILE A 1 49 ? -5.661 1.945 0.026 1.00 0.00 49 ILE A CA 11
ATOM 18392 C C . ILE A 1 49 ? -6.229 3.332 -0.353 1.00 0.00 49 ILE A C 11
ATOM 18393 O O . ILE A 1 49 ? -6.207 4.221 0.500 1.00 0.00 49 ILE A O 11
ATOM 18409 N N . PRO A 1 50 ? -6.772 3.553 -1.573 1.00 0.00 50 PRO A N 11
ATOM 18410 C CA . PRO A 1 50 ? -7.339 4.847 -1.945 1.00 0.00 50 PRO A CA 11
ATOM 18411 C C . PRO A 1 50 ? -8.712 5.094 -1.293 1.00 0.00 50 PRO A C 11
ATOM 18412 O O . PRO A 1 50 ? -9.095 6.245 -1.102 1.00 0.00 50 PRO A O 11
ATOM 18423 N N . ASP A 1 51 ? -9.455 4.055 -0.894 1.00 0.00 51 ASP A N 11
ATOM 18424 C CA . ASP A 1 51 ? -10.717 4.187 -0.138 1.00 0.00 51 ASP A CA 11
ATOM 18425 C C . ASP A 1 51 ? -10.490 4.822 1.247 1.00 0.00 51 ASP A C 11
ATOM 18426 O O . ASP A 1 51 ? -11.329 5.590 1.722 1.00 0.00 51 ASP A O 11
ATOM 18435 N N . ALA A 1 52 ? -9.329 4.577 1.869 1.00 0.00 52 ALA A N 11
ATOM 18436 C CA . ALA A 1 52 ? -8.872 5.272 3.078 1.00 0.00 52 ALA A CA 11
ATOM 18437 C C . ALA A 1 52 ? -8.631 6.786 2.876 1.00 0.00 52 ALA A C 11
ATOM 18438 O O . ALA A 1 52 ? -8.447 7.515 3.852 1.00 0.00 52 ALA A O 11
ATOM 18445 N N . LEU A 1 53 ? -8.683 7.265 1.628 1.00 0.00 53 LEU A N 11
ATOM 18446 C CA . LEU A 1 53 ? -8.508 8.665 1.225 1.00 0.00 53 LEU A CA 11
ATOM 18447 C C . LEU A 1 53 ? -9.809 9.234 0.614 1.00 0.00 53 LEU A C 11
ATOM 18448 O O . LEU A 1 53 ? -10.103 10.419 0.775 1.00 0.00 53 LEU A O 11
ATOM 18464 N N . SER A 1 54 ? -10.608 8.386 -0.051 1.00 0.00 54 SER A N 11
ATOM 18465 C CA . SER A 1 54 ? -11.870 8.751 -0.717 1.00 0.00 54 SER A CA 11
ATOM 18466 C C . SER A 1 54 ? -13.054 8.852 0.256 1.00 0.00 54 SER A C 11
ATOM 18467 O O . SER A 1 54 ? -13.892 9.751 0.145 1.00 0.00 54 SER A O 11
ATOM 18475 N N . ASN A 1 55 ? -13.106 7.942 1.235 1.00 0.00 55 ASN A N 11
ATOM 18476 C CA . ASN A 1 55 ? -14.180 7.807 2.228 1.00 0.00 55 ASN A CA 11
ATOM 18477 C C . ASN A 1 55 ? -13.650 7.325 3.594 1.00 0.00 55 ASN A C 11
ATOM 18478 O O . ASN A 1 55 ? -14.387 6.698 4.353 1.00 0.00 55 ASN A O 11
ATOM 18489 N N . GLU A 1 56 ? -12.371 7.570 3.909 1.00 0.00 56 GLU A N 11
ATOM 18490 C CA . GLU A 1 56 ? -11.726 7.191 5.183 1.00 0.00 56 GLU A CA 11
ATOM 18491 C C . GLU A 1 56 ? -11.945 5.709 5.565 1.00 0.00 56 GLU A C 11
ATOM 18492 O O . GLU A 1 56 ? -12.037 5.351 6.741 1.00 0.00 56 GLU A O 11
ATOM 18504 N N . CYS A 1 57 ? -12.044 4.840 4.547 1.00 0.00 57 CYS A N 11
ATOM 18505 C CA . CYS A 1 57 ? -12.323 3.406 4.669 1.00 0.00 57 CYS A CA 11
ATOM 18506 C C . CYS A 1 57 ? -13.650 3.097 5.412 1.00 0.00 57 CYS A C 11
ATOM 18507 O O . CYS A 1 57 ? -13.788 2.066 6.064 1.00 0.00 57 CYS A O 11
ATOM 18514 N N . ALA A 1 58 ? -14.656 3.977 5.351 1.00 0.00 58 ALA A N 11
ATOM 18515 C CA . ALA A 1 58 ? -15.932 3.775 6.046 1.00 0.00 58 ALA A CA 11
ATOM 18516 C C . ALA A 1 58 ? -16.738 2.550 5.559 1.00 0.00 58 ALA A C 11
ATOM 18517 O O . ALA A 1 58 ? -17.508 1.970 6.330 1.00 0.00 58 ALA A O 11
ATOM 18524 N N . LYS A 1 59 ? -16.535 2.126 4.303 1.00 0.00 59 LYS A N 11
ATOM 18525 C CA . LYS A 1 59 ? -17.141 0.916 3.707 1.00 0.00 59 LYS A CA 11
ATOM 18526 C C . LYS A 1 59 ? -16.432 -0.402 4.081 1.00 0.00 59 LYS A C 11
ATOM 18527 O O . LYS A 1 59 ? -16.916 -1.484 3.740 1.00 0.00 59 LYS A O 11
ATOM 18546 N N . CYS A 1 60 ? -15.277 -0.323 4.740 1.00 0.00 60 CYS A N 11
ATOM 18547 C CA . CYS A 1 60 ? -14.366 -1.429 5.011 1.00 0.00 60 CYS A CA 11
ATOM 18548 C C . CYS A 1 60 ? -14.775 -2.294 6.214 1.00 0.00 60 CYS A C 11
ATOM 18549 O O . CYS A 1 60 ? -15.576 -1.893 7.063 1.00 0.00 60 CYS A O 11
ATOM 18556 N N . ASN A 1 61 ? -14.119 -3.448 6.333 1.00 0.00 61 ASN A N 11
ATOM 18557 C CA . ASN A 1 61 ? -13.978 -4.173 7.601 1.00 0.00 61 ASN A CA 11
ATOM 18558 C C . ASN A 1 61 ? -12.838 -3.567 8.430 1.00 0.00 61 ASN A C 11
ATOM 18559 O O . ASN A 1 61 ? -11.834 -3.110 7.879 1.00 0.00 61 ASN A O 11
ATOM 18570 N N . GLU A 1 62 ? -12.958 -3.598 9.760 1.00 0.00 62 GLU A N 11
ATOM 18571 C CA . GLU A 1 62 ? -11.997 -2.971 10.687 1.00 0.00 62 GLU A CA 11
ATOM 18572 C C . GLU A 1 62 ? -10.543 -3.443 10.500 1.00 0.00 62 GLU A C 11
ATOM 18573 O O . GLU A 1 62 ? -9.604 -2.675 10.726 1.00 0.00 62 GLU A O 11
ATOM 18585 N N . LYS A 1 63 ? -10.348 -4.682 10.024 1.00 0.00 63 LYS A N 11
ATOM 18586 C CA . LYS A 1 63 ? -9.016 -5.235 9.749 1.00 0.00 63 LYS A CA 11
ATOM 18587 C C . LYS A 1 63 ? -8.315 -4.539 8.582 1.00 0.00 63 LYS A C 11
ATOM 18588 O O . LYS A 1 63 ? -7.121 -4.275 8.674 1.00 0.00 63 LYS A O 11
ATOM 18607 N N . GLN A 1 64 ? -9.050 -4.174 7.526 1.00 0.00 64 GLN A N 11
ATOM 18608 C CA . GLN A 1 64 ? -8.549 -3.294 6.460 1.00 0.00 64 GLN A CA 11
ATOM 18609 C C . GLN A 1 64 ? -8.364 -1.846 6.935 1.00 0.00 64 GLN A C 11
ATOM 18610 O O . GLN A 1 64 ? -7.330 -1.250 6.644 1.00 0.00 64 GLN A O 11
ATOM 18624 N N . LYS A 1 65 ? -9.323 -1.298 7.701 1.00 0.00 65 LYS A N 11
ATOM 18625 C CA . LYS A 1 65 ? -9.249 0.069 8.272 1.00 0.00 65 LYS A CA 11
ATOM 18626 C C . LYS A 1 65 ? -7.948 0.324 9.041 1.00 0.00 65 LYS A C 11
ATOM 18627 O O . LYS A 1 65 ? -7.307 1.355 8.838 1.00 0.00 65 LYS A O 11
ATOM 18646 N N . GLU A 1 66 ? -7.538 -0.608 9.902 1.00 0.00 66 GLU A N 11
ATOM 18647 C CA . GLU A 1 66 ? -6.212 -0.572 10.537 1.00 0.00 66 GLU A CA 11
ATOM 18648 C C . GLU A 1 66 ? -5.100 -1.010 9.571 1.00 0.00 66 GLU A C 11
ATOM 18649 O O . GLU A 1 66 ? -4.046 -0.377 9.514 1.00 0.00 66 GLU A O 11
ATOM 18661 N N . GLY A 1 67 ? -5.338 -2.074 8.801 1.00 0.00 67 GLY A N 11
ATOM 18662 C CA . GLY A 1 67 ? -4.376 -2.754 7.931 1.00 0.00 67 GLY A CA 11
ATOM 18663 C C . GLY A 1 67 ? -3.709 -1.877 6.877 1.00 0.00 67 GLY A C 11
ATOM 18664 O O . GLY A 1 67 ? -2.485 -1.872 6.781 1.00 0.00 67 GLY A O 11
ATOM 18668 N N . THR A 1 68 ? -4.466 -1.095 6.105 1.00 0.00 68 THR A N 11
ATOM 18669 C CA . THR A 1 68 ? -3.864 -0.158 5.141 1.00 0.00 68 THR A CA 11
ATOM 18670 C C . THR A 1 68 ? -3.270 1.074 5.819 1.00 0.00 68 THR A C 11
ATOM 18671 O O . THR A 1 68 ? -2.227 1.554 5.379 1.00 0.00 68 THR A O 11
ATOM 18682 N N . LYS A 1 69 ? -3.872 1.564 6.914 1.00 0.00 69 LYS A N 11
ATOM 18683 C CA . LYS A 1 69 ? -3.399 2.740 7.668 1.00 0.00 69 LYS A CA 11
ATOM 18684 C C . LYS A 1 69 ? -2.024 2.520 8.312 1.00 0.00 69 LYS A C 11
ATOM 18685 O O . LYS A 1 69 ? -1.130 3.351 8.156 1.00 0.00 69 LYS A O 11
ATOM 18704 N N . LYS A 1 70 ? -1.813 1.380 8.977 1.00 0.00 70 LYS A N 11
ATOM 18705 C CA . LYS A 1 70 ? -0.493 0.979 9.508 1.00 0.00 70 LYS A CA 11
ATOM 18706 C C . LYS A 1 70 ? 0.517 0.775 8.382 1.00 0.00 70 LYS A C 11
ATOM 18707 O O . LYS A 1 70 ? 1.638 1.268 8.468 1.00 0.00 70 LYS A O 11
ATOM 18726 N N . VAL A 1 71 ? 0.140 0.100 7.301 1.00 0.00 71 VAL A N 11
ATOM 18727 C CA . VAL A 1 71 ? 1.042 -0.208 6.177 1.00 0.00 71 VAL A CA 11
ATOM 18728 C C . VAL A 1 71 ? 1.494 1.030 5.416 1.00 0.00 71 VAL A C 11
ATOM 18729 O O . VAL A 1 71 ? 2.683 1.141 5.134 1.00 0.00 71 VAL A O 11
ATOM 18742 N N . LEU A 1 72 ? 0.606 2.002 5.191 1.00 0.00 72 LEU A N 11
ATOM 18743 C CA . LEU A 1 72 ? 0.930 3.303 4.597 1.00 0.00 72 LEU A CA 11
ATOM 18744 C C . LEU A 1 72 ? 2.146 3.953 5.262 1.00 0.00 72 LEU A C 11
ATOM 18745 O O . LEU A 1 72 ? 3.037 4.419 4.555 1.00 0.00 72 LEU A O 11
ATOM 18761 N N . LYS A 1 73 ? 2.235 3.906 6.598 1.00 0.00 73 LYS A N 11
ATOM 18762 C CA . LYS A 1 73 ? 3.296 4.563 7.372 1.00 0.00 73 LYS A CA 11
ATOM 18763 C C . LYS A 1 73 ? 4.658 3.878 7.202 1.00 0.00 73 LYS A C 11
ATOM 18764 O O . LYS A 1 73 ? 5.680 4.533 6.989 1.00 0.00 73 LYS A O 11
ATOM 18783 N N . HIS A 1 74 ? 4.661 2.548 7.259 1.00 0.00 74 HIS A N 11
ATOM 18784 C CA . HIS A 1 74 ? 5.825 1.696 6.989 1.00 0.00 74 HIS A CA 11
ATOM 18785 C C . HIS A 1 74 ? 6.292 1.841 5.540 1.00 0.00 74 HIS A C 11
ATOM 18786 O O . HIS A 1 74 ? 7.485 1.999 5.315 1.00 0.00 74 HIS A O 11
ATOM 18801 N N . LEU A 1 75 ? 5.383 1.846 4.565 1.00 0.00 75 LEU A N 11
ATOM 18802 C CA . LEU A 1 75 ? 5.724 1.969 3.144 1.00 0.00 75 LEU A CA 11
ATOM 18803 C C . LEU A 1 75 ? 6.448 3.295 2.857 1.00 0.00 75 LEU A C 11
ATOM 18804 O O . LEU A 1 75 ? 7.497 3.285 2.220 1.00 0.00 75 LEU A O 11
ATOM 18820 N N . ILE A 1 76 ? 5.950 4.426 3.374 1.00 0.00 76 ILE A N 11
ATOM 18821 C CA . ILE A 1 76 ? 6.633 5.727 3.233 1.00 0.00 76 ILE A CA 11
ATOM 18822 C C . ILE A 1 76 ? 7.989 5.761 3.968 1.00 0.00 76 ILE A C 11
ATOM 18823 O O . ILE A 1 76 ? 8.947 6.340 3.458 1.00 0.00 76 ILE A O 11
ATOM 18839 N N . ASN A 1 77 ? 8.115 5.080 5.115 1.00 0.00 77 ASN A N 11
ATOM 18840 C CA . ASN A 1 77 ? 9.380 4.952 5.861 1.00 0.00 77 ASN A CA 11
ATOM 18841 C C . ASN A 1 77 ? 10.432 4.050 5.181 1.00 0.00 77 ASN A C 11
ATOM 18842 O O . ASN A 1 77 ? 11.628 4.339 5.251 1.00 0.00 77 ASN A O 11
ATOM 18853 N N . HIS A 1 78 ? 10.002 2.954 4.544 1.00 0.00 78 HIS A N 11
ATOM 18854 C CA . HIS A 1 78 ? 10.882 1.862 4.076 1.00 0.00 78 HIS A CA 11
ATOM 18855 C C . HIS A 1 78 ? 11.025 1.746 2.554 1.00 0.00 78 HIS A C 11
ATOM 18856 O O . HIS A 1 78 ? 12.026 1.215 2.068 1.00 0.00 78 HIS A O 11
ATOM 18871 N N . LYS A 1 79 ? 10.065 2.279 1.798 1.00 0.00 79 LYS A N 11
ATOM 18872 C CA . LYS A 1 79 ? 10.040 2.345 0.330 1.00 0.00 79 LYS A CA 11
ATOM 18873 C C . LYS A 1 79 ? 9.695 3.765 -0.148 1.00 0.00 79 LYS A C 11
ATOM 18874 O O . LYS A 1 79 ? 8.760 3.932 -0.923 1.00 0.00 79 LYS A O 11
ATOM 18893 N N . PRO A 1 80 ? 10.443 4.802 0.275 1.00 0.00 80 PRO A N 11
ATOM 18894 C CA . PRO A 1 80 ? 10.117 6.206 -0.012 1.00 0.00 80 PRO A CA 11
ATOM 18895 C C . PRO A 1 80 ? 10.079 6.521 -1.521 1.00 0.00 80 PRO A C 11
ATOM 18896 O O . PRO A 1 80 ? 9.172 7.203 -1.999 1.00 0.00 80 PRO A O 11
ATOM 18907 N N . ASP A 1 81 ? 11.031 5.978 -2.286 1.00 0.00 81 ASP A N 11
ATOM 18908 C CA . ASP A 1 81 ? 11.128 6.179 -3.742 1.00 0.00 81 ASP A CA 11
ATOM 18909 C C . ASP A 1 81 ? 9.998 5.494 -4.543 1.00 0.00 81 ASP A C 11
ATOM 18910 O O . ASP A 1 81 ? 9.614 5.980 -5.611 1.00 0.00 81 ASP A O 11
ATOM 18919 N N . VAL A 1 82 ? 9.453 4.369 -4.055 1.00 0.00 82 VAL A N 11
ATOM 18920 C CA . VAL A 1 82 ? 8.261 3.715 -4.638 1.00 0.00 82 VAL A CA 11
ATOM 18921 C C . VAL A 1 82 ? 6.963 4.333 -4.115 1.00 0.00 82 VAL A C 11
ATOM 18922 O O . VAL A 1 82 ? 6.026 4.540 -4.884 1.00 0.00 82 VAL A O 11
ATOM 18935 N N . TRP A 1 83 ? 6.909 4.699 -2.833 1.00 0.00 83 TRP A N 11
ATOM 18936 C CA . TRP A 1 83 ? 5.802 5.447 -2.233 1.00 0.00 83 TRP A CA 11
ATOM 18937 C C . TRP A 1 83 ? 5.450 6.706 -3.035 1.00 0.00 83 TRP A C 11
ATOM 18938 O O . TRP A 1 83 ? 4.275 6.920 -3.325 1.00 0.00 83 TRP A O 11
ATOM 18959 N N . ALA A 1 84 ? 6.445 7.478 -3.484 1.00 0.00 84 ALA A N 11
ATOM 18960 C CA . ALA A 1 84 ? 6.247 8.637 -4.361 1.00 0.00 84 ALA A CA 11
ATOM 18961 C C . ALA A 1 84 ? 5.410 8.326 -5.626 1.00 0.00 84 ALA A C 11
ATOM 18962 O O . ALA A 1 84 ? 4.704 9.195 -6.130 1.00 0.00 84 ALA A O 11
ATOM 18969 N N . GLN A 1 85 ? 5.453 7.088 -6.123 1.00 0.00 85 GLN A N 11
ATOM 18970 C CA . GLN A 1 85 ? 4.690 6.610 -7.287 1.00 0.00 85 GLN A CA 11
ATOM 18971 C C . GLN A 1 85 ? 3.231 6.279 -6.934 1.00 0.00 85 GLN A C 11
ATOM 18972 O O . GLN A 1 85 ? 2.329 6.532 -7.734 1.00 0.00 85 GLN A O 11
ATOM 18986 N N . LEU A 1 86 ? 2.996 5.781 -5.712 1.00 0.00 86 LEU A N 11
ATOM 18987 C CA . LEU A 1 86 ? 1.653 5.609 -5.124 1.00 0.00 86 LEU A CA 11
ATOM 18988 C C . LEU A 1 86 ? 0.978 6.978 -4.978 1.00 0.00 86 LEU A C 11
ATOM 18989 O O . LEU A 1 86 ? 0.007 7.269 -5.678 1.00 0.00 86 LEU A O 11
ATOM 19005 N N . LYS A 1 87 ? 1.539 7.855 -4.132 1.00 0.00 87 LYS A N 11
ATOM 19006 C CA . LYS A 1 87 ? 0.944 9.158 -3.785 1.00 0.00 87 LYS A CA 11
ATOM 19007 C C . LYS A 1 87 ? 0.755 10.094 -4.979 1.00 0.00 87 LYS A C 11
ATOM 19008 O O . LYS A 1 87 ? -0.162 10.900 -4.971 1.00 0.00 87 LYS A O 11
ATOM 19027 N N . ALA A 1 88 ? 1.586 9.997 -6.012 1.00 0.00 88 ALA A N 11
ATOM 19028 C CA . ALA A 1 88 ? 1.475 10.848 -7.200 1.00 0.00 88 ALA A CA 11
ATOM 19029 C C . ALA A 1 88 ? 0.197 10.563 -8.004 1.00 0.00 88 ALA A C 11
ATOM 19030 O O . ALA A 1 88 ? -0.516 11.491 -8.393 1.00 0.00 88 ALA A O 11
ATOM 19037 N N . LYS A 1 89 ? -0.111 9.278 -8.230 1.00 0.00 89 LYS A N 11
ATOM 19038 C CA . LYS A 1 89 ? -1.332 8.840 -8.921 1.00 0.00 89 LYS A CA 11
ATOM 19039 C C . LYS A 1 89 ? -2.562 8.875 -8.005 1.00 0.00 89 LYS A C 11
ATOM 19040 O O . LYS A 1 89 ? -3.662 9.188 -8.460 1.00 0.00 89 LYS A O 11
ATOM 19059 N N . TYR A 1 90 ? -2.373 8.582 -6.715 1.00 0.00 90 TYR A N 11
ATOM 19060 C CA . TYR A 1 90 ? -3.450 8.492 -5.719 1.00 0.00 90 TYR A CA 11
ATOM 19061 C C . TYR A 1 90 ? -3.824 9.849 -5.094 1.00 0.00 90 TYR A C 11
ATOM 19062 O O . TYR A 1 90 ? -4.930 9.994 -4.575 1.00 0.00 90 TYR A O 11
ATOM 19080 N N . ASP A 1 91 ? -2.935 10.846 -5.155 1.00 0.00 91 ASP A N 11
ATOM 19081 C CA . ASP A 1 91 ? -3.119 12.183 -4.575 1.00 0.00 91 ASP A CA 11
ATOM 19082 C C . ASP A 1 91 ? -2.358 13.261 -5.388 1.00 0.00 91 ASP A C 11
ATOM 19083 O O . ASP A 1 91 ? -1.313 13.761 -4.952 1.00 0.00 91 ASP A O 11
ATOM 19092 N N . PRO A 1 92 ? -2.843 13.625 -6.592 1.00 0.00 92 PRO A N 11
ATOM 19093 C CA . PRO A 1 92 ? -2.137 14.510 -7.529 1.00 0.00 92 PRO A CA 11
ATOM 19094 C C . PRO A 1 92 ? -1.938 15.962 -7.043 1.00 0.00 92 PRO A C 11
ATOM 19095 O O . PRO A 1 92 ? -1.224 16.729 -7.693 1.00 0.00 92 PRO A O 11
ATOM 19106 N N . ASP A 1 93 ? -2.520 16.344 -5.900 1.00 0.00 93 ASP A N 11
ATOM 19107 C CA . ASP A 1 93 ? -2.342 17.649 -5.243 1.00 0.00 93 ASP A CA 11
ATOM 19108 C C . ASP A 1 93 ? -1.623 17.551 -3.877 1.00 0.00 93 ASP A C 11
ATOM 19109 O O . ASP A 1 93 ? -1.296 18.574 -3.271 1.00 0.00 93 ASP A O 11
ATOM 19118 N N . GLY A 1 94 ? -1.347 16.333 -3.390 1.00 0.00 94 GLY A N 11
ATOM 19119 C CA . GLY A 1 94 ? -0.714 16.063 -2.090 1.00 0.00 94 GLY A CA 11
ATOM 19120 C C . GLY A 1 94 ? -1.559 16.436 -0.857 1.00 0.00 94 GLY A C 11
ATOM 19121 O O . GLY A 1 94 ? -1.029 16.476 0.256 1.00 0.00 94 GLY A O 11
ATOM 19125 N N . THR A 1 95 ? -2.849 16.737 -1.039 1.00 0.00 95 THR A N 11
ATOM 19126 C CA . THR A 1 95 ? -3.760 17.328 -0.041 1.00 0.00 95 THR A CA 11
ATOM 19127 C C . THR A 1 95 ? -3.917 16.499 1.241 1.00 0.00 95 THR A C 11
ATOM 19128 O O . THR A 1 95 ? -4.142 17.072 2.311 1.00 0.00 95 THR A O 11
ATOM 19139 N N . TYR A 1 96 ? -3.753 15.175 1.169 1.00 0.00 96 TYR A N 11
ATOM 19140 C CA . TYR A 1 96 ? -3.855 14.263 2.321 1.00 0.00 96 TYR A CA 11
ATOM 19141 C C . TYR A 1 96 ? -2.648 13.325 2.463 1.00 0.00 96 TYR A C 11
ATOM 19142 O O . TYR A 1 96 ? -2.346 12.918 3.581 1.00 0.00 96 TYR A O 11
ATOM 19160 N N . SER A 1 97 ? -1.887 13.066 1.394 1.00 0.00 97 SER A N 11
ATOM 19161 C CA . SER A 1 97 ? -0.593 12.364 1.439 1.00 0.00 97 SER A CA 11
ATOM 19162 C C . SER A 1 97 ? 0.371 13.021 2.435 1.00 0.00 97 SER A C 11
ATOM 19163 O O . SER A 1 97 ? 0.971 12.353 3.285 1.00 0.00 97 SER A O 11
ATOM 19171 N N . LYS A 1 98 ? 0.468 14.360 2.390 1.00 0.00 98 LYS A N 11
ATOM 19172 C CA . LYS A 1 98 ? 1.374 15.149 3.238 1.00 0.00 98 LYS A CA 11
ATOM 19173 C C . LYS A 1 98 ? 1.161 14.962 4.743 1.00 0.00 98 LYS A C 11
ATOM 19174 O O . LYS A 1 98 ? 2.123 15.096 5.496 1.00 0.00 98 LYS A O 11
ATOM 19193 N N . LYS A 1 99 ? -0.050 14.589 5.187 1.00 0.00 99 LYS A N 11
ATOM 19194 C CA . LYS A 1 99 ? -0.411 14.386 6.608 1.00 0.00 99 LYS A CA 11
ATOM 19195 C C . LYS A 1 99 ? 0.488 13.374 7.340 1.00 0.00 99 LYS A C 11
ATOM 19196 O O . LYS A 1 99 ? 0.633 13.463 8.558 1.00 0.00 99 LYS A O 11
ATOM 19215 N N . TYR A 1 100 ? 1.109 12.448 6.605 1.00 0.00 100 TYR A N 11
ATOM 19216 C CA . TYR A 1 100 ? 2.015 11.412 7.122 1.00 0.00 100 TYR A CA 11
ATOM 19217 C C . TYR A 1 100 ? 3.287 11.238 6.270 1.00 0.00 100 TYR A C 11
ATOM 19218 O O . TYR A 1 100 ? 4.295 10.767 6.790 1.00 0.00 100 TYR A O 11
ATOM 19236 N N . GLU A 1 101 ? 3.303 11.673 5.005 1.00 0.00 101 GLU A N 11
ATOM 19237 C CA . GLU A 1 101 ? 4.536 11.811 4.214 1.00 0.00 101 GLU A CA 11
ATOM 19238 C C . GLU A 1 101 ? 5.530 12.793 4.864 1.00 0.00 101 GLU A C 11
ATOM 19239 O O . GLU A 1 101 ? 6.723 12.497 4.968 1.00 0.00 101 GLU A O 11
ATOM 19251 N N . ASP A 1 102 ? 5.040 13.934 5.369 1.00 0.00 102 ASP A N 11
ATOM 19252 C CA . ASP A 1 102 ? 5.855 14.959 6.042 1.00 0.00 102 ASP A CA 11
ATOM 19253 C C . ASP A 1 102 ? 6.554 14.445 7.317 1.00 0.00 102 ASP A C 11
ATOM 19254 O O . ASP A 1 102 ? 7.537 15.046 7.761 1.00 0.00 102 ASP A O 11
ATOM 19263 N N . ARG A 1 103 ? 6.069 13.339 7.911 1.00 0.00 103 ARG A N 11
ATOM 19264 C CA . ARG A 1 103 ? 6.696 12.663 9.062 1.00 0.00 103 ARG A CA 11
ATOM 19265 C C . ARG A 1 103 ? 8.150 12.256 8.791 1.00 0.00 103 ARG A C 11
ATOM 19266 O O . ARG A 1 103 ? 8.960 12.261 9.717 1.00 0.00 103 ARG A O 11
ATOM 19287 N N . GLU A 1 104 ? 8.490 11.965 7.530 1.00 0.00 104 GLU A N 11
ATOM 19288 C CA . GLU A 1 104 ? 9.846 11.572 7.111 1.00 0.00 104 GLU A CA 11
ATOM 19289 C C . GLU A 1 104 ? 10.422 12.488 6.017 1.00 0.00 104 GLU A C 11
ATOM 19290 O O . GLU A 1 104 ? 11.563 12.938 6.139 1.00 0.00 104 GLU A O 11
ATOM 19302 N N . LYS A 1 105 ? 9.635 12.771 4.963 1.00 0.00 105 LYS A N 11
ATOM 19303 C CA . LYS A 1 105 ? 9.989 13.558 3.760 1.00 0.00 105 LYS A CA 11
ATOM 19304 C C . LYS A 1 105 ? 11.397 13.277 3.180 1.00 0.00 105 LYS A C 11
ATOM 19305 O O . LYS A 1 105 ? 12.059 14.165 2.647 1.00 0.00 105 LYS A O 11
ATOM 19324 N N . GLU A 1 106 ? 11.873 12.034 3.289 1.00 0.00 106 GLU A N 11
ATOM 19325 C CA . GLU A 1 106 ? 13.277 11.638 3.053 1.00 0.00 106 GLU A CA 11
ATOM 19326 C C . GLU A 1 106 ? 13.656 11.390 1.572 1.00 0.00 106 GLU A C 11
ATOM 19327 O O . GLU A 1 106 ? 14.627 10.686 1.279 1.00 0.00 106 GLU A O 11
ATOM 19339 N N . LEU A 1 107 ? 12.891 11.945 0.624 1.00 0.00 107 LEU A N 11
ATOM 19340 C CA . LEU A 1 107 ? 13.127 11.823 -0.821 1.00 0.00 107 LEU A CA 11
ATOM 19341 C C . LEU A 1 107 ? 14.530 12.315 -1.236 1.00 0.00 107 LEU A C 11
ATOM 19342 O O . LEU A 1 107 ? 15.036 13.322 -0.729 1.00 0.00 107 LEU A O 11
ATOM 19358 N N . HIS A 1 108 ? 15.151 11.605 -2.186 1.00 0.00 108 HIS A N 11
ATOM 19359 C CA . HIS A 1 108 ? 16.549 11.814 -2.617 1.00 0.00 108 HIS A CA 11
ATOM 19360 C C . HIS A 1 108 ? 16.786 13.043 -3.519 1.00 0.00 108 HIS A C 11
ATOM 19361 O O . HIS A 1 108 ? 17.945 13.376 -3.789 1.00 0.00 108 HIS A O 11
ATOM 19376 N N . GLN A 1 109 ? 15.724 13.716 -3.979 1.00 0.00 109 GLN A N 11
ATOM 19377 C CA . GLN A 1 109 ? 15.748 14.903 -4.857 1.00 0.00 109 GLN A CA 11
ATOM 19378 C C . GLN A 1 109 ? 14.675 15.927 -4.446 1.00 0.00 109 GLN A C 11
ATOM 19379 O O . GLN A 1 109 ? 13.511 15.524 -4.217 1.00 0.00 109 GLN A O 11
ATOM 19394 N N . GLU A 1 1 ? -22.867 -11.027 7.109 1.00 0.00 1 GLU A N 12
ATOM 19395 C CA . GLU A 1 1 ? -21.447 -10.597 7.052 1.00 0.00 1 GLU A CA 12
ATOM 19396 C C . GLU A 1 1 ? -20.673 -11.176 8.241 1.00 0.00 1 GLU A C 12
ATOM 19397 O O . GLU A 1 1 ? -20.863 -10.748 9.380 1.00 0.00 1 GLU A O 12
ATOM 19411 N N . GLU A 1 2 ? -19.818 -12.173 7.996 1.00 0.00 2 GLU A N 12
ATOM 19412 C CA . GLU A 1 2 ? -19.120 -12.955 9.036 1.00 0.00 2 GLU A CA 12
ATOM 19413 C C . GLU A 1 2 ? -17.748 -13.469 8.551 1.00 0.00 2 GLU A C 12
ATOM 19414 O O . GLU A 1 2 ? -17.460 -14.670 8.520 1.00 0.00 2 GLU A O 12
ATOM 19426 N N . LYS A 1 3 ? -16.911 -12.522 8.110 1.00 0.00 3 LYS A N 12
ATOM 19427 C CA . LYS A 1 3 ? -15.594 -12.755 7.493 1.00 0.00 3 LYS A CA 12
ATOM 19428 C C . LYS A 1 3 ? -14.644 -13.555 8.400 1.00 0.00 3 LYS A C 12
ATOM 19429 O O . LYS A 1 3 ? -14.597 -13.341 9.615 1.00 0.00 3 LYS A O 12
ATOM 19448 N N . TYR A 1 4 ? -13.849 -14.435 7.793 1.00 0.00 4 TYR A N 12
ATOM 19449 C CA . TYR A 1 4 ? -12.765 -15.171 8.458 1.00 0.00 4 TYR A CA 12
ATOM 19450 C C . TYR A 1 4 ? -11.562 -14.260 8.776 1.00 0.00 4 TYR A C 12
ATOM 19451 O O . TYR A 1 4 ? -11.431 -13.160 8.228 1.00 0.00 4 TYR A O 12
ATOM 19469 N N . THR A 1 5 ? -10.670 -14.716 9.659 1.00 0.00 5 THR A N 12
ATOM 19470 C CA . THR A 1 5 ? -9.423 -14.010 10.008 1.00 0.00 5 THR A CA 12
ATOM 19471 C C . THR A 1 5 ? -8.431 -13.949 8.835 1.00 0.00 5 THR A C 12
ATOM 19472 O O . THR A 1 5 ? -8.492 -14.744 7.893 1.00 0.00 5 THR A O 12
ATOM 19483 N N . THR A 1 6 ? -7.494 -12.996 8.885 1.00 0.00 6 THR A N 12
ATOM 19484 C CA . THR A 1 6 ? -6.437 -12.809 7.876 1.00 0.00 6 THR A CA 12
ATOM 19485 C C . THR A 1 6 ? -5.418 -13.955 7.919 1.00 0.00 6 THR A C 12
ATOM 19486 O O . THR A 1 6 ? -4.570 -13.993 8.811 1.00 0.00 6 THR A O 12
ATOM 19497 N N . LYS A 1 7 ? -5.498 -14.904 6.974 1.00 0.00 7 LYS A N 12
ATOM 19498 C CA . LYS A 1 7 ? -4.519 -15.977 6.730 1.00 0.00 7 LYS A CA 12
ATOM 19499 C C . LYS A 1 7 ? -4.787 -16.684 5.394 1.00 0.00 7 LYS A C 12
ATOM 19500 O O . LYS A 1 7 ? -5.880 -17.195 5.152 1.00 0.00 7 LYS A O 12
ATOM 19519 N N . TYR A 1 8 ? -3.772 -16.738 4.539 1.00 0.00 8 TYR A N 12
ATOM 19520 C CA . TYR A 1 8 ? -3.822 -17.388 3.225 1.00 0.00 8 TYR A CA 12
ATOM 19521 C C . TYR A 1 8 ? -2.451 -18.007 2.923 1.00 0.00 8 TYR A C 12
ATOM 19522 O O . TYR A 1 8 ? -1.463 -17.284 2.832 1.00 0.00 8 TYR A O 12
ATOM 19540 N N . ASP A 1 9 ? -2.384 -19.339 2.812 1.00 0.00 9 ASP A N 12
ATOM 19541 C CA . ASP A 1 9 ? -1.156 -20.132 2.598 1.00 0.00 9 ASP A CA 12
ATOM 19542 C C . ASP A 1 9 ? 0.051 -19.708 3.476 1.00 0.00 9 ASP A C 12
ATOM 19543 O O . ASP A 1 9 ? 1.179 -19.556 3.000 1.00 0.00 9 ASP A O 12
ATOM 19552 N N . ASN A 1 10 ? -0.201 -19.498 4.779 1.00 0.00 10 ASN A N 12
ATOM 19553 C CA . ASN A 1 10 ? 0.760 -19.009 5.782 1.00 0.00 10 ASN A CA 12
ATOM 19554 C C . ASN A 1 10 ? 1.428 -17.667 5.422 1.00 0.00 10 ASN A C 12
ATOM 19555 O O . ASN A 1 10 ? 2.653 -17.535 5.351 1.00 0.00 10 ASN A O 12
ATOM 19566 N N . VAL A 1 11 ? 0.579 -16.651 5.242 1.00 0.00 11 VAL A N 12
ATOM 19567 C CA . VAL A 1 11 ? 0.952 -15.245 5.020 1.00 0.00 11 VAL A CA 12
ATOM 19568 C C . VAL A 1 11 ? 0.017 -14.332 5.815 1.00 0.00 11 VAL A C 12
ATOM 19569 O O . VAL A 1 11 ? -1.158 -14.654 6.008 1.00 0.00 11 VAL A O 12
ATOM 19582 N N . ASN A 1 12 ? 0.533 -13.191 6.274 1.00 0.00 12 ASN A N 12
ATOM 19583 C CA . ASN A 1 12 ? -0.206 -12.116 6.942 1.00 0.00 12 ASN A CA 12
ATOM 19584 C C . ASN A 1 12 ? 0.360 -10.742 6.558 1.00 0.00 12 ASN A C 12
ATOM 19585 O O . ASN A 1 12 ? 1.506 -10.620 6.121 1.00 0.00 12 ASN A O 12
ATOM 19596 N N . LEU A 1 13 ? -0.415 -9.696 6.844 1.00 0.00 13 LEU A N 12
ATOM 19597 C CA . LEU A 1 13 ? 0.006 -8.300 6.734 1.00 0.00 13 LEU A CA 12
ATOM 19598 C C . LEU A 1 13 ? 1.290 -7.965 7.492 1.00 0.00 13 LEU A C 12
ATOM 19599 O O . LEU A 1 13 ? 2.132 -7.243 6.972 1.00 0.00 13 LEU A O 12
ATOM 19615 N N . ASP A 1 14 ? 1.466 -8.492 8.702 1.00 0.00 14 ASP A N 12
ATOM 19616 C CA . ASP A 1 14 ? 2.662 -8.199 9.495 1.00 0.00 14 ASP A CA 12
ATOM 19617 C C . ASP A 1 14 ? 3.959 -8.679 8.819 1.00 0.00 14 ASP A C 12
ATOM 19618 O O . ASP A 1 14 ? 5.006 -8.061 8.998 1.00 0.00 14 ASP A O 12
ATOM 19627 N N . GLU A 1 15 ? 3.895 -9.728 7.988 1.00 0.00 15 GLU A N 12
ATOM 19628 C CA . GLU A 1 15 ? 5.005 -10.131 7.118 1.00 0.00 15 GLU A CA 12
ATOM 19629 C C . GLU A 1 15 ? 5.147 -9.203 5.894 1.00 0.00 15 GLU A C 12
ATOM 19630 O O . GLU A 1 15 ? 6.266 -8.953 5.465 1.00 0.00 15 GLU A O 12
ATOM 19642 N N . ILE A 1 16 ? 4.053 -8.646 5.355 1.00 0.00 16 ILE A N 12
ATOM 19643 C CA . ILE A 1 16 ? 4.061 -7.758 4.162 1.00 0.00 16 ILE A CA 12
ATOM 19644 C C . ILE A 1 16 ? 4.973 -6.551 4.376 1.00 0.00 16 ILE A C 12
ATOM 19645 O O . ILE A 1 16 ? 5.979 -6.415 3.682 1.00 0.00 16 ILE A O 12
ATOM 19661 N N . LEU A 1 17 ? 4.713 -5.747 5.404 1.00 0.00 17 LEU A N 12
ATOM 19662 C CA . LEU A 1 17 ? 5.523 -4.570 5.757 1.00 0.00 17 LEU A CA 12
ATOM 19663 C C . LEU A 1 17 ? 6.945 -4.965 6.185 1.00 0.00 17 LEU A C 12
ATOM 19664 O O . LEU A 1 17 ? 7.902 -4.244 5.899 1.00 0.00 17 LEU A O 12
ATOM 19680 N N . ALA A 1 18 ? 7.081 -6.100 6.879 1.00 0.00 18 ALA A N 12
ATOM 19681 C CA . ALA A 1 18 ? 8.366 -6.599 7.361 1.00 0.00 18 ALA A CA 12
ATOM 19682 C C . ALA A 1 18 ? 9.271 -7.165 6.240 1.00 0.00 18 ALA A C 12
ATOM 19683 O O . ALA A 1 18 ? 10.482 -7.303 6.440 1.00 0.00 18 ALA A O 12
ATOM 19690 N N . ASN A 1 19 ? 8.704 -7.493 5.072 1.00 0.00 19 ASN A N 12
ATOM 19691 C CA . ASN A 1 19 ? 9.354 -8.225 3.987 1.00 0.00 19 ASN A CA 12
ATOM 19692 C C . ASN A 1 19 ? 9.280 -7.447 2.663 1.00 0.00 19 ASN A C 12
ATOM 19693 O O . ASN A 1 19 ? 8.359 -7.613 1.860 1.00 0.00 19 ASN A O 12
ATOM 19704 N N . ASP A 1 20 ? 10.280 -6.601 2.416 1.00 0.00 20 ASP A N 12
ATOM 19705 C CA . ASP A 1 20 ? 10.423 -5.835 1.170 1.00 0.00 20 ASP A CA 12
ATOM 19706 C C . ASP A 1 20 ? 10.307 -6.709 -0.101 1.00 0.00 20 ASP A C 12
ATOM 19707 O O . ASP A 1 20 ? 9.736 -6.248 -1.092 1.00 0.00 20 ASP A O 12
ATOM 19716 N N . ARG A 1 21 ? 10.741 -7.982 -0.073 1.00 0.00 21 ARG A N 12
ATOM 19717 C CA . ARG A 1 21 ? 10.606 -8.917 -1.212 1.00 0.00 21 ARG A CA 12
ATOM 19718 C C . ARG A 1 21 ? 9.144 -9.167 -1.598 1.00 0.00 21 ARG A C 12
ATOM 19719 O O . ARG A 1 21 ? 8.827 -9.231 -2.787 1.00 0.00 21 ARG A O 12
ATOM 19740 N N . LEU A 1 22 ? 8.254 -9.272 -0.606 1.00 0.00 22 LEU A N 12
ATOM 19741 C CA . LEU A 1 22 ? 6.803 -9.326 -0.821 1.00 0.00 22 LEU A CA 12
ATOM 19742 C C . LEU A 1 22 ? 6.277 -7.951 -1.239 1.00 0.00 22 LEU A C 12
ATOM 19743 O O . LEU A 1 22 ? 5.541 -7.838 -2.219 1.00 0.00 22 LEU A O 12
ATOM 19759 N N . LEU A 1 23 ? 6.678 -6.902 -0.512 1.00 0.00 23 LEU A N 12
ATOM 19760 C CA . LEU A 1 23 ? 6.143 -5.552 -0.681 1.00 0.00 23 LEU A CA 12
ATOM 19761 C C . LEU A 1 23 ? 6.316 -5.053 -2.128 1.00 0.00 23 LEU A C 12
ATOM 19762 O O . LEU A 1 23 ? 5.361 -4.572 -2.737 1.00 0.00 23 LEU A O 12
ATOM 19778 N N . ASN A 1 24 ? 7.504 -5.246 -2.716 1.00 0.00 24 ASN A N 12
ATOM 19779 C CA . ASN A 1 24 ? 7.809 -4.843 -4.096 1.00 0.00 24 ASN A CA 12
ATOM 19780 C C . ASN A 1 24 ? 6.863 -5.459 -5.136 1.00 0.00 24 ASN A C 12
ATOM 19781 O O . ASN A 1 24 ? 6.566 -4.800 -6.128 1.00 0.00 24 ASN A O 12
ATOM 19792 N N . LYS A 1 25 ? 6.351 -6.676 -4.909 1.00 0.00 25 LYS A N 12
ATOM 19793 C CA . LYS A 1 25 ? 5.362 -7.328 -5.785 1.00 0.00 25 LYS A CA 12
ATOM 19794 C C . LYS A 1 25 ? 3.985 -6.661 -5.665 1.00 0.00 25 LYS A C 12
ATOM 19795 O O . LYS A 1 25 ? 3.327 -6.395 -6.671 1.00 0.00 25 LYS A O 12
ATOM 19814 N N . TYR A 1 26 ? 3.575 -6.345 -4.435 1.00 0.00 26 TYR A N 12
ATOM 19815 C CA . TYR A 1 26 ? 2.284 -5.723 -4.119 1.00 0.00 26 TYR A CA 12
ATOM 19816 C C . TYR A 1 26 ? 2.181 -4.299 -4.691 1.00 0.00 26 TYR A C 12
ATOM 19817 O O . TYR A 1 26 ? 1.151 -3.941 -5.262 1.00 0.00 26 TYR A O 12
ATOM 19835 N N . VAL A 1 27 ? 3.252 -3.500 -4.609 1.00 0.00 27 VAL A N 12
ATOM 19836 C CA . VAL A 1 27 ? 3.312 -2.142 -5.202 1.00 0.00 27 VAL A CA 12
ATOM 19837 C C . VAL A 1 27 ? 3.412 -2.155 -6.723 1.00 0.00 27 VAL A C 12
ATOM 19838 O O . VAL A 1 27 ? 2.787 -1.324 -7.378 1.00 0.00 27 VAL A O 12
ATOM 19851 N N . GLN A 1 28 ? 4.102 -3.134 -7.315 1.00 0.00 28 GLN A N 12
ATOM 19852 C CA . GLN A 1 28 ? 4.199 -3.309 -8.775 1.00 0.00 28 GLN A CA 12
ATOM 19853 C C . GLN A 1 28 ? 2.831 -3.316 -9.478 1.00 0.00 28 GLN A C 12
ATOM 19854 O O . GLN A 1 28 ? 2.729 -2.898 -10.629 1.00 0.00 28 GLN A O 12
ATOM 19868 N N . CYS A 1 29 ? 1.782 -3.730 -8.759 1.00 0.00 29 CYS A N 12
ATOM 19869 C CA . CYS A 1 29 ? 0.382 -3.713 -9.178 1.00 0.00 29 CYS A CA 12
ATOM 19870 C C . CYS A 1 29 ? -0.131 -2.359 -9.712 1.00 0.00 29 CYS A C 12
ATOM 19871 O O . CYS A 1 29 ? -1.040 -2.336 -10.545 1.00 0.00 29 CYS A O 12
ATOM 19878 N N . LEU A 1 30 ? 0.471 -1.243 -9.278 1.00 0.00 30 LEU A N 12
ATOM 19879 C CA . LEU A 1 30 ? 0.199 0.103 -9.801 1.00 0.00 30 LEU A CA 12
ATOM 19880 C C . LEU A 1 30 ? 1.461 0.892 -10.220 1.00 0.00 30 LEU A C 12
ATOM 19881 O O . LEU A 1 30 ? 1.344 1.915 -10.900 1.00 0.00 30 LEU A O 12
ATOM 19897 N N . LEU A 1 31 ? 2.660 0.420 -9.847 1.00 0.00 31 LEU A N 12
ATOM 19898 C CA . LEU A 1 31 ? 3.953 0.988 -10.247 1.00 0.00 31 LEU A CA 12
ATOM 19899 C C . LEU A 1 31 ? 4.265 0.666 -11.722 1.00 0.00 31 LEU A C 12
ATOM 19900 O O . LEU A 1 31 ? 4.642 1.564 -12.478 1.00 0.00 31 LEU A O 12
ATOM 19916 N N . GLU A 1 32 ? 4.084 -0.586 -12.153 1.00 0.00 32 GLU A N 12
ATOM 19917 C CA . GLU A 1 32 ? 4.344 -0.990 -13.542 1.00 0.00 32 GLU A CA 12
ATOM 19918 C C . GLU A 1 32 ? 3.225 -0.571 -14.516 1.00 0.00 32 GLU A C 12
ATOM 19919 O O . GLU A 1 32 ? 2.110 -0.219 -14.119 1.00 0.00 32 GLU A O 12
ATOM 19931 N N . ASP A 1 33 ? 3.518 -0.648 -15.817 1.00 0.00 33 ASP A N 12
ATOM 19932 C CA . ASP A 1 33 ? 2.567 -0.371 -16.907 1.00 0.00 33 ASP A CA 12
ATOM 19933 C C . ASP A 1 33 ? 1.469 -1.449 -17.087 1.00 0.00 33 ASP A C 12
ATOM 19934 O O . ASP A 1 33 ? 0.545 -1.255 -17.881 1.00 0.00 33 ASP A O 12
ATOM 19943 N N . ASP A 1 34 ? 1.527 -2.564 -16.347 1.00 0.00 34 ASP A N 12
ATOM 19944 C CA . ASP A 1 34 ? 0.557 -3.669 -16.399 1.00 0.00 34 ASP A CA 12
ATOM 19945 C C . ASP A 1 34 ? 0.224 -4.223 -15.001 1.00 0.00 34 ASP A C 12
ATOM 19946 O O . ASP A 1 34 ? 1.066 -4.272 -14.101 1.00 0.00 34 ASP A O 12
ATOM 19955 N N . GLU A 1 35 ? -1.015 -4.699 -14.842 1.00 0.00 35 GLU A N 12
ATOM 19956 C CA . GLU A 1 35 ? -1.571 -5.230 -13.583 1.00 0.00 35 GLU A CA 12
ATOM 19957 C C . GLU A 1 35 ? -1.361 -6.745 -13.388 1.00 0.00 35 GLU A C 12
ATOM 19958 O O . GLU A 1 35 ? -1.848 -7.342 -12.428 1.00 0.00 35 GLU A O 12
ATOM 19970 N N . SER A 1 36 ? -0.592 -7.381 -14.272 1.00 0.00 36 SER A N 12
ATOM 19971 C CA . SER A 1 36 ? -0.240 -8.812 -14.202 1.00 0.00 36 SER A CA 12
ATOM 19972 C C . SER A 1 36 ? 0.509 -9.206 -12.917 1.00 0.00 36 SER A C 12
ATOM 19973 O O . SER A 1 36 ? 0.525 -10.376 -12.535 1.00 0.00 36 SER A O 12
ATOM 19981 N N . ASN A 1 37 ? 1.137 -8.230 -12.250 1.00 0.00 37 ASN A N 12
ATOM 19982 C CA . ASN A 1 37 ? 1.938 -8.417 -11.037 1.00 0.00 37 ASN A CA 12
ATOM 19983 C C . ASN A 1 37 ? 1.108 -8.537 -9.741 1.00 0.00 37 ASN A C 12
ATOM 19984 O O . ASN A 1 37 ? 1.639 -8.964 -8.714 1.00 0.00 37 ASN A O 12
ATOM 19995 N N . CYS A 1 38 ? -0.170 -8.142 -9.759 1.00 0.00 38 CYS A N 12
ATOM 19996 C CA . CYS A 1 38 ? -1.031 -8.131 -8.569 1.00 0.00 38 CYS A CA 12
ATOM 19997 C C . CYS A 1 38 ? -1.287 -9.554 -8.023 1.00 0.00 38 CYS A C 12
ATOM 19998 O O . CYS A 1 38 ? -1.506 -10.491 -8.799 1.00 0.00 38 CYS A O 12
ATOM 20005 N N . THR A 1 39 ? -1.320 -9.724 -6.694 1.00 0.00 39 THR A N 12
ATOM 20006 C CA . THR A 1 39 ? -1.666 -11.002 -6.033 1.00 0.00 39 THR A CA 12
ATOM 20007 C C . THR A 1 39 ? -3.143 -11.041 -5.623 1.00 0.00 39 THR A C 12
ATOM 20008 O O . THR A 1 39 ? -3.803 -10.001 -5.572 1.00 0.00 39 THR A O 12
ATOM 20019 N N . ALA A 1 40 ? -3.668 -12.232 -5.308 1.00 0.00 40 ALA A N 12
ATOM 20020 C CA . ALA A 1 40 ? -5.089 -12.470 -5.015 1.00 0.00 40 ALA A CA 12
ATOM 20021 C C . ALA A 1 40 ? -5.687 -11.604 -3.883 1.00 0.00 40 ALA A C 12
ATOM 20022 O O . ALA A 1 40 ? -6.891 -11.340 -3.887 1.00 0.00 40 ALA A O 12
ATOM 20029 N N . ASP A 1 41 ? -4.861 -11.123 -2.946 1.00 0.00 41 ASP A N 12
ATOM 20030 C CA . ASP A 1 41 ? -5.258 -10.214 -1.859 1.00 0.00 41 ASP A CA 12
ATOM 20031 C C . ASP A 1 41 ? -4.405 -8.931 -1.774 1.00 0.00 41 ASP A C 12
ATOM 20032 O O . ASP A 1 41 ? -4.870 -7.934 -1.220 1.00 0.00 41 ASP A O 12
ATOM 20041 N N . GLY A 1 42 ? -3.234 -8.875 -2.419 1.00 0.00 42 GLY A N 12
ATOM 20042 C CA . GLY A 1 42 ? -2.508 -7.622 -2.660 1.00 0.00 42 GLY A CA 12
ATOM 20043 C C . GLY A 1 42 ? -3.278 -6.665 -3.570 1.00 0.00 42 GLY A C 12
ATOM 20044 O O . GLY A 1 42 ? -3.313 -5.459 -3.315 1.00 0.00 42 GLY A O 12
ATOM 20048 N N . LYS A 1 43 ? -3.990 -7.210 -4.568 1.00 0.00 43 LYS A N 12
ATOM 20049 C CA . LYS A 1 43 ? -4.988 -6.474 -5.368 1.00 0.00 43 LYS A CA 12
ATOM 20050 C C . LYS A 1 43 ? -6.109 -5.871 -4.534 1.00 0.00 43 LYS A C 12
ATOM 20051 O O . LYS A 1 43 ? -6.648 -4.831 -4.900 1.00 0.00 43 LYS A O 12
ATOM 20070 N N . GLU A 1 44 ? -6.476 -6.515 -3.427 1.00 0.00 44 GLU A N 12
ATOM 20071 C CA . GLU A 1 44 ? -7.537 -6.034 -2.559 1.00 0.00 44 GLU A CA 12
ATOM 20072 C C . GLU A 1 44 ? -6.997 -4.914 -1.657 1.00 0.00 44 GLU A C 12
ATOM 20073 O O . GLU A 1 44 ? -7.587 -3.835 -1.609 1.00 0.00 44 GLU A O 12
ATOM 20085 N N . LEU A 1 45 ? -5.823 -5.126 -1.040 1.00 0.00 45 LEU A N 12
ATOM 20086 C CA . LEU A 1 45 ? -5.086 -4.135 -0.243 1.00 0.00 45 LEU A CA 12
ATOM 20087 C C . LEU A 1 45 ? -4.861 -2.838 -1.032 1.00 0.00 45 LEU A C 12
ATOM 20088 O O . LEU A 1 45 ? -5.295 -1.773 -0.599 1.00 0.00 45 LEU A O 12
ATOM 20104 N N . LYS A 1 46 ? -4.277 -2.906 -2.233 1.00 0.00 46 LYS A N 12
ATOM 20105 C CA . LYS A 1 46 ? -4.016 -1.709 -3.053 1.00 0.00 46 LYS A CA 12
ATOM 20106 C C . LYS A 1 46 ? -5.289 -0.996 -3.519 1.00 0.00 46 LYS A C 12
ATOM 20107 O O . LYS A 1 46 ? -5.237 0.197 -3.804 1.00 0.00 46 LYS A O 12
ATOM 20126 N N . SER A 1 47 ? -6.409 -1.718 -3.620 1.00 0.00 47 SER A N 12
ATOM 20127 C CA . SER A 1 47 ? -7.710 -1.181 -4.052 1.00 0.00 47 SER A CA 12
ATOM 20128 C C . SER A 1 47 ? -8.465 -0.478 -2.917 1.00 0.00 47 SER A C 12
ATOM 20129 O O . SER A 1 47 ? -9.236 0.444 -3.178 1.00 0.00 47 SER A O 12
ATOM 20137 N N . VAL A 1 48 ? -8.215 -0.852 -1.654 1.00 0.00 48 VAL A N 12
ATOM 20138 C CA . VAL A 1 48 ? -8.749 -0.140 -0.479 1.00 0.00 48 VAL A CA 12
ATOM 20139 C C . VAL A 1 48 ? -7.840 1.005 -0.001 1.00 0.00 48 VAL A C 12
ATOM 20140 O O . VAL A 1 48 ? -8.329 1.940 0.634 1.00 0.00 48 VAL A O 12
ATOM 20153 N N . ILE A 1 49 ? -6.542 0.998 -0.343 1.00 0.00 49 ILE A N 12
ATOM 20154 C CA . ILE A 1 49 ? -5.625 2.094 0.014 1.00 0.00 49 ILE A CA 12
ATOM 20155 C C . ILE A 1 49 ? -6.183 3.469 -0.418 1.00 0.00 49 ILE A C 12
ATOM 20156 O O . ILE A 1 49 ? -6.221 4.369 0.422 1.00 0.00 49 ILE A O 12
ATOM 20172 N N . PRO A 1 50 ? -6.654 3.663 -1.672 1.00 0.00 50 PRO A N 12
ATOM 20173 C CA . PRO A 1 50 ? -7.192 4.952 -2.107 1.00 0.00 50 PRO A CA 12
ATOM 20174 C C . PRO A 1 50 ? -8.581 5.245 -1.509 1.00 0.00 50 PRO A C 12
ATOM 20175 O O . PRO A 1 50 ? -8.947 6.406 -1.341 1.00 0.00 50 PRO A O 12
ATOM 20186 N N . ASP A 1 51 ? -9.355 4.221 -1.128 1.00 0.00 51 ASP A N 12
ATOM 20187 C CA . ASP A 1 51 ? -10.640 4.383 -0.423 1.00 0.00 51 ASP A CA 12
ATOM 20188 C C . ASP A 1 51 ? -10.465 5.011 0.969 1.00 0.00 51 ASP A C 12
ATOM 20189 O O . ASP A 1 51 ? -11.307 5.801 1.402 1.00 0.00 51 ASP A O 12
ATOM 20198 N N . ALA A 1 52 ? -9.337 4.755 1.641 1.00 0.00 52 ALA A N 12
ATOM 20199 C CA . ALA A 1 52 ? -8.952 5.457 2.868 1.00 0.00 52 ALA A CA 12
ATOM 20200 C C . ALA A 1 52 ? -8.688 6.969 2.662 1.00 0.00 52 ALA A C 12
ATOM 20201 O O . ALA A 1 52 ? -8.599 7.716 3.638 1.00 0.00 52 ALA A O 12
ATOM 20208 N N . LEU A 1 53 ? -8.618 7.428 1.406 1.00 0.00 53 LEU A N 12
ATOM 20209 C CA . LEU A 1 53 ? -8.395 8.822 0.993 1.00 0.00 53 LEU A CA 12
ATOM 20210 C C . LEU A 1 53 ? -9.649 9.443 0.331 1.00 0.00 53 LEU A C 12
ATOM 20211 O O . LEU A 1 53 ? -9.687 10.652 0.096 1.00 0.00 53 LEU A O 12
ATOM 20227 N N . SER A 1 54 ? -10.674 8.626 0.044 1.00 0.00 54 SER A N 12
ATOM 20228 C CA . SER A 1 54 ? -11.892 9.002 -0.701 1.00 0.00 54 SER A CA 12
ATOM 20229 C C . SER A 1 54 ? -13.166 8.946 0.158 1.00 0.00 54 SER A C 12
ATOM 20230 O O . SER A 1 54 ? -14.082 9.750 -0.022 1.00 0.00 54 SER A O 12
ATOM 20238 N N . ASN A 1 55 ? -13.211 8.017 1.119 1.00 0.00 55 ASN A N 12
ATOM 20239 C CA . ASN A 1 55 ? -14.315 7.788 2.061 1.00 0.00 55 ASN A CA 12
ATOM 20240 C C . ASN A 1 55 ? -13.794 7.302 3.431 1.00 0.00 55 ASN A C 12
ATOM 20241 O O . ASN A 1 55 ? -14.522 6.648 4.173 1.00 0.00 55 ASN A O 12
ATOM 20252 N N . GLU A 1 56 ? -12.528 7.586 3.768 1.00 0.00 56 GLU A N 12
ATOM 20253 C CA . GLU A 1 56 ? -11.877 7.222 5.043 1.00 0.00 56 GLU A CA 12
ATOM 20254 C C . GLU A 1 56 ? -12.036 5.732 5.430 1.00 0.00 56 GLU A C 12
ATOM 20255 O O . GLU A 1 56 ? -12.101 5.380 6.609 1.00 0.00 56 GLU A O 12
ATOM 20267 N N . CYS A 1 57 ? -12.114 4.844 4.425 1.00 0.00 57 CYS A N 12
ATOM 20268 C CA . CYS A 1 57 ? -12.385 3.407 4.580 1.00 0.00 57 CYS A CA 12
ATOM 20269 C C . CYS A 1 57 ? -13.712 3.109 5.328 1.00 0.00 57 CYS A C 12
ATOM 20270 O O . CYS A 1 57 ? -13.843 2.097 6.012 1.00 0.00 57 CYS A O 12
ATOM 20277 N N . ALA A 1 58 ? -14.719 3.985 5.249 1.00 0.00 58 ALA A N 12
ATOM 20278 C CA . ALA A 1 58 ? -15.963 3.839 6.011 1.00 0.00 58 ALA A CA 12
ATOM 20279 C C . ALA A 1 58 ? -16.809 2.610 5.621 1.00 0.00 58 ALA A C 12
ATOM 20280 O O . ALA A 1 58 ? -17.534 2.068 6.460 1.00 0.00 58 ALA A O 12
ATOM 20287 N N . LYS A 1 59 ? -16.695 2.140 4.369 1.00 0.00 59 LYS A N 12
ATOM 20288 C CA . LYS A 1 59 ? -17.357 0.915 3.873 1.00 0.00 59 LYS A CA 12
ATOM 20289 C C . LYS A 1 59 ? -16.573 -0.384 4.153 1.00 0.00 59 LYS A C 12
ATOM 20290 O O . LYS A 1 59 ? -17.049 -1.472 3.827 1.00 0.00 59 LYS A O 12
ATOM 20309 N N . CYS A 1 60 ? -15.376 -0.284 4.731 1.00 0.00 60 CYS A N 12
ATOM 20310 C CA . CYS A 1 60 ? -14.457 -1.387 4.991 1.00 0.00 60 CYS A CA 12
ATOM 20311 C C . CYS A 1 60 ? -14.839 -2.234 6.218 1.00 0.00 60 CYS A C 12
ATOM 20312 O O . CYS A 1 60 ? -15.588 -1.812 7.102 1.00 0.00 60 CYS A O 12
ATOM 20319 N N . ASN A 1 61 ? -14.213 -3.407 6.305 1.00 0.00 61 ASN A N 12
ATOM 20320 C CA . ASN A 1 61 ? -14.073 -4.199 7.531 1.00 0.00 61 ASN A CA 12
ATOM 20321 C C . ASN A 1 61 ? -12.865 -3.727 8.359 1.00 0.00 61 ASN A C 12
ATOM 20322 O O . ASN A 1 61 ? -11.875 -3.236 7.812 1.00 0.00 61 ASN A O 12
ATOM 20333 N N . GLU A 1 62 ? -12.916 -3.929 9.678 1.00 0.00 62 GLU A N 12
ATOM 20334 C CA . GLU A 1 62 ? -11.891 -3.463 10.629 1.00 0.00 62 GLU A CA 12
ATOM 20335 C C . GLU A 1 62 ? -10.459 -3.927 10.304 1.00 0.00 62 GLU A C 12
ATOM 20336 O O . GLU A 1 62 ? -9.505 -3.185 10.548 1.00 0.00 62 GLU A O 12
ATOM 20348 N N . LYS A 1 63 ? -10.300 -5.113 9.694 1.00 0.00 63 LYS A N 12
ATOM 20349 C CA . LYS A 1 63 ? -8.979 -5.636 9.299 1.00 0.00 63 LYS A CA 12
ATOM 20350 C C . LYS A 1 63 ? -8.321 -4.788 8.208 1.00 0.00 63 LYS A C 12
ATOM 20351 O O . LYS A 1 63 ? -7.127 -4.505 8.292 1.00 0.00 63 LYS A O 12
ATOM 20370 N N . GLN A 1 64 ? -9.096 -4.332 7.223 1.00 0.00 64 GLN A N 12
ATOM 20371 C CA . GLN A 1 64 ? -8.630 -3.386 6.199 1.00 0.00 64 GLN A CA 12
ATOM 20372 C C . GLN A 1 64 ? -8.413 -1.983 6.779 1.00 0.00 64 GLN A C 12
ATOM 20373 O O . GLN A 1 64 ? -7.375 -1.378 6.518 1.00 0.00 64 GLN A O 12
ATOM 20387 N N . LYS A 1 65 ? -9.352 -1.488 7.603 1.00 0.00 65 LYS A N 12
ATOM 20388 C CA . LYS A 1 65 ? -9.267 -0.167 8.265 1.00 0.00 65 LYS A CA 12
ATOM 20389 C C . LYS A 1 65 ? -7.982 0.012 9.075 1.00 0.00 65 LYS A C 12
ATOM 20390 O O . LYS A 1 65 ? -7.303 1.025 8.926 1.00 0.00 65 LYS A O 12
ATOM 20409 N N . GLU A 1 66 ? -7.626 -0.963 9.913 1.00 0.00 66 GLU A N 12
ATOM 20410 C CA . GLU A 1 66 ? -6.339 -0.964 10.624 1.00 0.00 66 GLU A CA 12
ATOM 20411 C C . GLU A 1 66 ? -5.167 -1.289 9.685 1.00 0.00 66 GLU A C 12
ATOM 20412 O O . GLU A 1 66 ? -4.111 -0.661 9.781 1.00 0.00 66 GLU A O 12
ATOM 20424 N N . GLY A 1 67 ? -5.362 -2.233 8.758 1.00 0.00 67 GLY A N 12
ATOM 20425 C CA . GLY A 1 67 ? -4.354 -2.710 7.811 1.00 0.00 67 GLY A CA 12
ATOM 20426 C C . GLY A 1 67 ? -3.769 -1.612 6.928 1.00 0.00 67 GLY A C 12
ATOM 20427 O O . GLY A 1 67 ? -2.584 -1.310 7.035 1.00 0.00 67 GLY A O 12
ATOM 20431 N N . THR A 1 68 ? -4.558 -0.950 6.083 1.00 0.00 68 THR A N 12
ATOM 20432 C CA . THR A 1 68 ? -4.001 0.101 5.214 1.00 0.00 68 THR A CA 12
ATOM 20433 C C . THR A 1 68 ? -3.463 1.286 6.016 1.00 0.00 68 THR A C 12
ATOM 20434 O O . THR A 1 68 ? -2.424 1.834 5.650 1.00 0.00 68 THR A O 12
ATOM 20445 N N . LYS A 1 69 ? -4.096 1.640 7.146 1.00 0.00 69 LYS A N 12
ATOM 20446 C CA . LYS A 1 69 ? -3.644 2.715 8.048 1.00 0.00 69 LYS A CA 12
ATOM 20447 C C . LYS A 1 69 ? -2.252 2.453 8.638 1.00 0.00 69 LYS A C 12
ATOM 20448 O O . LYS A 1 69 ? -1.420 3.361 8.634 1.00 0.00 69 LYS A O 12
ATOM 20467 N N . LYS A 1 70 ? -1.959 1.226 9.098 1.00 0.00 70 LYS A N 12
ATOM 20468 C CA . LYS A 1 70 ? -0.599 0.850 9.534 1.00 0.00 70 LYS A CA 12
ATOM 20469 C C . LYS A 1 70 ? 0.358 0.752 8.344 1.00 0.00 70 LYS A C 12
ATOM 20470 O O . LYS A 1 70 ? 1.470 1.269 8.402 1.00 0.00 70 LYS A O 12
ATOM 20489 N N . VAL A 1 71 ? -0.054 0.112 7.253 1.00 0.00 71 VAL A N 12
ATOM 20490 C CA . VAL A 1 71 ? 0.813 -0.188 6.095 1.00 0.00 71 VAL A CA 12
ATOM 20491 C C . VAL A 1 71 ? 1.306 1.058 5.369 1.00 0.00 71 VAL A C 12
ATOM 20492 O O . VAL A 1 71 ? 2.501 1.137 5.098 1.00 0.00 71 VAL A O 12
ATOM 20505 N N . LEU A 1 72 ? 0.448 2.056 5.123 1.00 0.00 72 LEU A N 12
ATOM 20506 C CA . LEU A 1 72 ? 0.850 3.313 4.474 1.00 0.00 72 LEU A CA 12
ATOM 20507 C C . LEU A 1 72 ? 2.028 3.985 5.186 1.00 0.00 72 LEU A C 12
ATOM 20508 O O . LEU A 1 72 ? 2.947 4.455 4.518 1.00 0.00 72 LEU A O 12
ATOM 20524 N N . LYS A 1 73 ? 2.055 3.942 6.527 1.00 0.00 73 LYS A N 12
ATOM 20525 C CA . LYS A 1 73 ? 3.082 4.576 7.359 1.00 0.00 73 LYS A CA 12
ATOM 20526 C C . LYS A 1 73 ? 4.435 3.871 7.231 1.00 0.00 73 LYS A C 12
ATOM 20527 O O . LYS A 1 73 ? 5.472 4.512 7.060 1.00 0.00 73 LYS A O 12
ATOM 20546 N N . HIS A 1 74 ? 4.414 2.540 7.263 1.00 0.00 74 HIS A N 12
ATOM 20547 C CA . HIS A 1 74 ? 5.581 1.687 6.995 1.00 0.00 74 HIS A CA 12
ATOM 20548 C C . HIS A 1 74 ? 6.091 1.885 5.569 1.00 0.00 74 HIS A C 12
ATOM 20549 O O . HIS A 1 74 ? 7.291 2.037 5.384 1.00 0.00 74 HIS A O 12
ATOM 20564 N N . LEU A 1 75 ? 5.209 1.923 4.572 1.00 0.00 75 LEU A N 12
ATOM 20565 C CA . LEU A 1 75 ? 5.598 2.072 3.167 1.00 0.00 75 LEU A CA 12
ATOM 20566 C C . LEU A 1 75 ? 6.326 3.402 2.923 1.00 0.00 75 LEU A C 12
ATOM 20567 O O . LEU A 1 75 ? 7.383 3.403 2.304 1.00 0.00 75 LEU A O 12
ATOM 20583 N N . ILE A 1 76 ? 5.829 4.522 3.458 1.00 0.00 76 ILE A N 12
ATOM 20584 C CA . ILE A 1 76 ? 6.532 5.814 3.350 1.00 0.00 76 ILE A CA 12
ATOM 20585 C C . ILE A 1 76 ? 7.874 5.817 4.110 1.00 0.00 76 ILE A C 12
ATOM 20586 O O . ILE A 1 76 ? 8.847 6.405 3.639 1.00 0.00 76 ILE A O 12
ATOM 20602 N N . ASN A 1 77 ? 7.970 5.100 5.239 1.00 0.00 77 ASN A N 12
ATOM 20603 C CA . ASN A 1 77 ? 9.214 4.937 6.012 1.00 0.00 77 ASN A CA 12
ATOM 20604 C C . ASN A 1 77 ? 10.269 4.029 5.340 1.00 0.00 77 ASN A C 12
ATOM 20605 O O . ASN A 1 77 ? 11.465 4.318 5.412 1.00 0.00 77 ASN A O 12
ATOM 20616 N N . HIS A 1 78 ? 9.837 2.932 4.708 1.00 0.00 78 HIS A N 12
ATOM 20617 C CA . HIS A 1 78 ? 10.697 1.810 4.269 1.00 0.00 78 HIS A CA 12
ATOM 20618 C C . HIS A 1 78 ? 10.814 1.642 2.749 1.00 0.00 78 HIS A C 12
ATOM 20619 O O . HIS A 1 78 ? 11.778 1.048 2.265 1.00 0.00 78 HIS A O 12
ATOM 20634 N N . LYS A 1 79 ? 9.870 2.203 1.996 1.00 0.00 79 LYS A N 12
ATOM 20635 C CA . LYS A 1 79 ? 9.833 2.282 0.527 1.00 0.00 79 LYS A CA 12
ATOM 20636 C C . LYS A 1 79 ? 9.583 3.723 0.059 1.00 0.00 79 LYS A C 12
ATOM 20637 O O . LYS A 1 79 ? 8.674 3.945 -0.731 1.00 0.00 79 LYS A O 12
ATOM 20656 N N . PRO A 1 80 ? 10.384 4.714 0.494 1.00 0.00 80 PRO A N 12
ATOM 20657 C CA . PRO A 1 80 ? 10.159 6.128 0.172 1.00 0.00 80 PRO A CA 12
ATOM 20658 C C . PRO A 1 80 ? 10.210 6.405 -1.342 1.00 0.00 80 PRO A C 12
ATOM 20659 O O . PRO A 1 80 ? 9.383 7.146 -1.873 1.00 0.00 80 PRO A O 12
ATOM 20670 N N . ASP A 1 81 ? 11.141 5.756 -2.050 1.00 0.00 81 ASP A N 12
ATOM 20671 C CA . ASP A 1 81 ? 11.302 5.849 -3.510 1.00 0.00 81 ASP A CA 12
ATOM 20672 C C . ASP A 1 81 ? 10.069 5.361 -4.296 1.00 0.00 81 ASP A C 12
ATOM 20673 O O . ASP A 1 81 ? 9.679 5.974 -5.290 1.00 0.00 81 ASP A O 12
ATOM 20682 N N . VAL A 1 82 ? 9.455 4.250 -3.865 1.00 0.00 82 VAL A N 12
ATOM 20683 C CA . VAL A 1 82 ? 8.240 3.690 -4.487 1.00 0.00 82 VAL A CA 12
ATOM 20684 C C . VAL A 1 82 ? 6.972 4.379 -3.979 1.00 0.00 82 VAL A C 12
ATOM 20685 O O . VAL A 1 82 ? 6.071 4.664 -4.766 1.00 0.00 82 VAL A O 12
ATOM 20698 N N . TRP A 1 83 ? 6.915 4.723 -2.690 1.00 0.00 83 TRP A N 12
ATOM 20699 C CA . TRP A 1 83 ? 5.848 5.536 -2.102 1.00 0.00 83 TRP A CA 12
ATOM 20700 C C . TRP A 1 83 ? 5.596 6.820 -2.899 1.00 0.00 83 TRP A C 12
ATOM 20701 O O . TRP A 1 83 ? 4.446 7.101 -3.227 1.00 0.00 83 TRP A O 12
ATOM 20722 N N . ALA A 1 84 ? 6.647 7.546 -3.299 1.00 0.00 84 ALA A N 12
ATOM 20723 C CA . ALA A 1 84 ? 6.543 8.739 -4.145 1.00 0.00 84 ALA A CA 12
ATOM 20724 C C . ALA A 1 84 ? 5.736 8.508 -5.441 1.00 0.00 84 ALA A C 12
ATOM 20725 O O . ALA A 1 84 ? 5.086 9.444 -5.910 1.00 0.00 84 ALA A O 12
ATOM 20732 N N . GLN A 1 85 ? 5.729 7.286 -5.985 1.00 0.00 85 GLN A N 12
ATOM 20733 C CA . GLN A 1 85 ? 4.928 6.881 -7.151 1.00 0.00 85 GLN A CA 12
ATOM 20734 C C . GLN A 1 85 ? 3.457 6.608 -6.787 1.00 0.00 85 GLN A C 12
ATOM 20735 O O . GLN A 1 85 ? 2.559 7.012 -7.530 1.00 0.00 85 GLN A O 12
ATOM 20749 N N . LEU A 1 86 ? 3.209 5.985 -5.624 1.00 0.00 86 LEU A N 12
ATOM 20750 C CA . LEU A 1 86 ? 1.860 5.780 -5.057 1.00 0.00 86 LEU A CA 12
ATOM 20751 C C . LEU A 1 86 ? 1.162 7.132 -4.895 1.00 0.00 86 LEU A C 12
ATOM 20752 O O . LEU A 1 86 ? 0.194 7.417 -5.598 1.00 0.00 86 LEU A O 12
ATOM 20768 N N . LYS A 1 87 ? 1.713 8.006 -4.042 1.00 0.00 87 LYS A N 12
ATOM 20769 C CA . LYS A 1 87 ? 1.143 9.327 -3.728 1.00 0.00 87 LYS A CA 12
ATOM 20770 C C . LYS A 1 87 ? 0.991 10.238 -4.945 1.00 0.00 87 LYS A C 12
ATOM 20771 O O . LYS A 1 87 ? 0.095 11.068 -4.967 1.00 0.00 87 LYS A O 12
ATOM 20790 N N . ALA A 1 88 ? 1.834 10.096 -5.964 1.00 0.00 88 ALA A N 12
ATOM 20791 C CA . ALA A 1 88 ? 1.752 10.920 -7.173 1.00 0.00 88 ALA A CA 12
ATOM 20792 C C . ALA A 1 88 ? 0.483 10.623 -7.990 1.00 0.00 88 ALA A C 12
ATOM 20793 O O . ALA A 1 88 ? -0.228 11.546 -8.397 1.00 0.00 88 ALA A O 12
ATOM 20800 N N . LYS A 1 89 ? 0.181 9.336 -8.204 1.00 0.00 89 LYS A N 12
ATOM 20801 C CA . LYS A 1 89 ? -1.027 8.885 -8.911 1.00 0.00 89 LYS A CA 12
ATOM 20802 C C . LYS A 1 89 ? -2.279 8.945 -8.024 1.00 0.00 89 LYS A C 12
ATOM 20803 O O . LYS A 1 89 ? -3.365 9.252 -8.515 1.00 0.00 89 LYS A O 12
ATOM 20822 N N . TYR A 1 90 ? -2.125 8.681 -6.724 1.00 0.00 90 TYR A N 12
ATOM 20823 C CA . TYR A 1 90 ? -3.226 8.616 -5.753 1.00 0.00 90 TYR A CA 12
ATOM 20824 C C . TYR A 1 90 ? -3.589 9.983 -5.140 1.00 0.00 90 TYR A C 12
ATOM 20825 O O . TYR A 1 90 ? -4.705 10.142 -4.647 1.00 0.00 90 TYR A O 12
ATOM 20843 N N . ASP A 1 91 ? -2.687 10.971 -5.179 1.00 0.00 91 ASP A N 12
ATOM 20844 C CA . ASP A 1 91 ? -2.874 12.308 -4.597 1.00 0.00 91 ASP A CA 12
ATOM 20845 C C . ASP A 1 91 ? -2.077 13.388 -5.375 1.00 0.00 91 ASP A C 12
ATOM 20846 O O . ASP A 1 91 ? -1.033 13.861 -4.906 1.00 0.00 91 ASP A O 12
ATOM 20855 N N . PRO A 1 92 ? -2.532 13.789 -6.578 1.00 0.00 92 PRO A N 12
ATOM 20856 C CA . PRO A 1 92 ? -1.784 14.670 -7.486 1.00 0.00 92 PRO A CA 12
ATOM 20857 C C . PRO A 1 92 ? -1.544 16.106 -6.968 1.00 0.00 92 PRO A C 12
ATOM 20858 O O . PRO A 1 92 ? -0.791 16.857 -7.591 1.00 0.00 92 PRO A O 12
ATOM 20869 N N . ASP A 1 93 ? -2.132 16.490 -5.830 1.00 0.00 93 ASP A N 12
ATOM 20870 C CA . ASP A 1 93 ? -1.919 17.779 -5.150 1.00 0.00 93 ASP A CA 12
ATOM 20871 C C . ASP A 1 93 ? -1.240 17.636 -3.767 1.00 0.00 93 ASP A C 12
ATOM 20872 O O . ASP A 1 93 ? -0.878 18.638 -3.145 1.00 0.00 93 ASP A O 12
ATOM 20881 N N . GLY A 1 94 ? -1.040 16.404 -3.281 1.00 0.00 94 GLY A N 12
ATOM 20882 C CA . GLY A 1 94 ? -0.456 16.095 -1.965 1.00 0.00 94 GLY A CA 12
ATOM 20883 C C . GLY A 1 94 ? -1.329 16.474 -0.754 1.00 0.00 94 GLY A C 12
ATOM 20884 O O . GLY A 1 94 ? -0.843 16.439 0.381 1.00 0.00 94 GLY A O 12
ATOM 20888 N N . THR A 1 95 ? -2.590 16.860 -0.975 1.00 0.00 95 THR A N 12
ATOM 20889 C CA . THR A 1 95 ? -3.507 17.473 0.005 1.00 0.00 95 THR A CA 12
ATOM 20890 C C . THR A 1 95 ? -3.763 16.621 1.255 1.00 0.00 95 THR A C 12
ATOM 20891 O O . THR A 1 95 ? -4.002 17.176 2.331 1.00 0.00 95 THR A O 12
ATOM 20902 N N . TYR A 1 96 ? -3.668 15.292 1.153 1.00 0.00 96 TYR A N 12
ATOM 20903 C CA . TYR A 1 96 ? -3.852 14.357 2.274 1.00 0.00 96 TYR A CA 12
ATOM 20904 C C . TYR A 1 96 ? -2.672 13.390 2.452 1.00 0.00 96 TYR A C 12
ATOM 20905 O O . TYR A 1 96 ? -2.439 12.942 3.574 1.00 0.00 96 TYR A O 12
ATOM 20923 N N . SER A 1 97 ? -1.858 13.155 1.418 1.00 0.00 97 SER A N 12
ATOM 20924 C CA . SER A 1 97 ? -0.569 12.452 1.508 1.00 0.00 97 SER A CA 12
ATOM 20925 C C . SER A 1 97 ? 0.336 13.081 2.575 1.00 0.00 97 SER A C 12
ATOM 20926 O O . SER A 1 97 ? 0.871 12.392 3.450 1.00 0.00 97 SER A O 12
ATOM 20934 N N . LYS A 1 98 ? 0.437 14.421 2.574 1.00 0.00 98 LYS A N 12
ATOM 20935 C CA . LYS A 1 98 ? 1.277 15.188 3.507 1.00 0.00 98 LYS A CA 12
ATOM 20936 C C . LYS A 1 98 ? 0.945 14.989 4.991 1.00 0.00 98 LYS A C 12
ATOM 20937 O O . LYS A 1 98 ? 1.834 15.180 5.819 1.00 0.00 98 LYS A O 12
ATOM 20956 N N . LYS A 1 99 ? -0.273 14.557 5.348 1.00 0.00 99 LYS A N 12
ATOM 20957 C CA . LYS A 1 99 ? -0.689 14.300 6.746 1.00 0.00 99 LYS A CA 12
ATOM 20958 C C . LYS A 1 99 ? 0.173 13.253 7.474 1.00 0.00 99 LYS A C 12
ATOM 20959 O O . LYS A 1 99 ? 0.236 13.271 8.704 1.00 0.00 99 LYS A O 12
ATOM 20978 N N . TYR A 1 100 ? 0.858 12.381 6.731 1.00 0.00 100 TYR A N 12
ATOM 20979 C CA . TYR A 1 100 ? 1.758 11.339 7.254 1.00 0.00 100 TYR A CA 12
ATOM 20980 C C . TYR A 1 100 ? 3.063 11.197 6.446 1.00 0.00 100 TYR A C 12
ATOM 20981 O O . TYR A 1 100 ? 4.063 10.748 7.001 1.00 0.00 100 TYR A O 12
ATOM 20999 N N . GLU A 1 101 ? 3.119 11.641 5.185 1.00 0.00 101 GLU A N 12
ATOM 21000 C CA . GLU A 1 101 ? 4.376 11.811 4.436 1.00 0.00 101 GLU A CA 12
ATOM 21001 C C . GLU A 1 101 ? 5.327 12.813 5.123 1.00 0.00 101 GLU A C 12
ATOM 21002 O O . GLU A 1 101 ? 6.533 12.564 5.225 1.00 0.00 101 GLU A O 12
ATOM 21014 N N . ASP A 1 102 ? 4.787 13.918 5.657 1.00 0.00 102 ASP A N 12
ATOM 21015 C CA . ASP A 1 102 ? 5.550 14.946 6.380 1.00 0.00 102 ASP A CA 12
ATOM 21016 C C . ASP A 1 102 ? 6.250 14.419 7.648 1.00 0.00 102 ASP A C 12
ATOM 21017 O O . ASP A 1 102 ? 7.218 15.024 8.113 1.00 0.00 102 ASP A O 12
ATOM 21026 N N . ARG A 1 103 ? 5.791 13.280 8.194 1.00 0.00 103 ARG A N 12
ATOM 21027 C CA . ARG A 1 103 ? 6.424 12.596 9.332 1.00 0.00 103 ARG A CA 12
ATOM 21028 C C . ARG A 1 103 ? 7.888 12.225 9.072 1.00 0.00 103 ARG A C 12
ATOM 21029 O O . ARG A 1 103 ? 8.663 12.170 10.027 1.00 0.00 103 ARG A O 12
ATOM 21050 N N . GLU A 1 104 ? 8.276 12.013 7.806 1.00 0.00 104 GLU A N 12
ATOM 21051 C CA . GLU A 1 104 ? 9.625 11.556 7.430 1.00 0.00 104 GLU A CA 12
ATOM 21052 C C . GLU A 1 104 ? 10.305 12.434 6.363 1.00 0.00 104 GLU A C 12
ATOM 21053 O O . GLU A 1 104 ? 11.416 12.915 6.596 1.00 0.00 104 GLU A O 12
ATOM 21065 N N . LYS A 1 105 ? 9.670 12.637 5.192 1.00 0.00 105 LYS A N 12
ATOM 21066 C CA . LYS A 1 105 ? 10.280 13.204 3.961 1.00 0.00 105 LYS A CA 12
ATOM 21067 C C . LYS A 1 105 ? 11.675 12.639 3.598 1.00 0.00 105 LYS A C 12
ATOM 21068 O O . LYS A 1 105 ? 12.488 13.310 2.963 1.00 0.00 105 LYS A O 12
ATOM 21087 N N . GLU A 1 106 ? 11.944 11.379 3.952 1.00 0.00 106 GLU A N 12
ATOM 21088 C CA . GLU A 1 106 ? 13.195 10.635 3.685 1.00 0.00 106 GLU A CA 12
ATOM 21089 C C . GLU A 1 106 ? 13.314 10.155 2.216 1.00 0.00 106 GLU A C 12
ATOM 21090 O O . GLU A 1 106 ? 13.603 8.989 1.937 1.00 0.00 106 GLU A O 12
ATOM 21102 N N . LEU A 1 107 ? 13.045 11.039 1.252 1.00 0.00 107 LEU A N 12
ATOM 21103 C CA . LEU A 1 107 ? 13.136 10.772 -0.187 1.00 0.00 107 LEU A CA 12
ATOM 21104 C C . LEU A 1 107 ? 14.603 10.611 -0.646 1.00 0.00 107 LEU A C 12
ATOM 21105 O O . LEU A 1 107 ? 15.274 11.588 -0.996 1.00 0.00 107 LEU A O 12
ATOM 21121 N N . HIS A 1 108 ? 15.101 9.370 -0.620 1.00 0.00 108 HIS A N 12
ATOM 21122 C CA . HIS A 1 108 ? 16.413 8.956 -1.154 1.00 0.00 108 HIS A CA 12
ATOM 21123 C C . HIS A 1 108 ? 16.556 9.182 -2.679 1.00 0.00 108 HIS A C 12
ATOM 21124 O O . HIS A 1 108 ? 15.602 9.562 -3.367 1.00 0.00 108 HIS A O 12
ATOM 21139 N N . GLN A 1 109 ? 17.769 8.948 -3.197 1.00 0.00 109 GLN A N 12
ATOM 21140 C CA . GLN A 1 109 ? 18.181 9.127 -4.603 1.00 0.00 109 GLN A CA 12
ATOM 21141 C C . GLN A 1 109 ? 19.104 7.996 -5.101 1.00 0.00 109 GLN A C 12
ATOM 21142 O O . GLN A 1 109 ? 19.132 7.755 -6.329 1.00 0.00 109 GLN A O 12
ATOM 21157 N N . GLU A 1 1 ? -18.626 -3.838 6.008 1.00 0.00 1 GLU A N 13
ATOM 21158 C CA . GLU A 1 1 ? -18.015 -4.273 7.298 1.00 0.00 1 GLU A CA 13
ATOM 21159 C C . GLU A 1 1 ? -18.047 -5.807 7.508 1.00 0.00 1 GLU A C 13
ATOM 21160 O O . GLU A 1 1 ? -18.341 -6.293 8.600 1.00 0.00 1 GLU A O 13
ATOM 21174 N N . GLU A 1 2 ? -17.719 -6.609 6.483 1.00 0.00 2 GLU A N 13
ATOM 21175 C CA . GLU A 1 2 ? -17.704 -8.084 6.585 1.00 0.00 2 GLU A CA 13
ATOM 21176 C C . GLU A 1 2 ? -16.469 -8.590 7.351 1.00 0.00 2 GLU A C 13
ATOM 21177 O O . GLU A 1 2 ? -15.335 -8.291 6.967 1.00 0.00 2 GLU A O 13
ATOM 21189 N N . LYS A 1 3 ? -16.672 -9.370 8.422 1.00 0.00 3 LYS A N 13
ATOM 21190 C CA . LYS A 1 3 ? -15.593 -9.905 9.276 1.00 0.00 3 LYS A CA 13
ATOM 21191 C C . LYS A 1 3 ? -15.091 -11.271 8.790 1.00 0.00 3 LYS A C 13
ATOM 21192 O O . LYS A 1 3 ? -15.883 -12.184 8.548 1.00 0.00 3 LYS A O 13
ATOM 21211 N N . TYR A 1 4 ? -13.768 -11.409 8.689 1.00 0.00 4 TYR A N 13
ATOM 21212 C CA . TYR A 1 4 ? -13.032 -12.631 8.335 1.00 0.00 4 TYR A CA 13
ATOM 21213 C C . TYR A 1 4 ? -11.550 -12.518 8.762 1.00 0.00 4 TYR A C 13
ATOM 21214 O O . TYR A 1 4 ? -11.136 -11.506 9.335 1.00 0.00 4 TYR A O 13
ATOM 21232 N N . THR A 1 5 ? -10.751 -13.558 8.505 1.00 0.00 5 THR A N 13
ATOM 21233 C CA . THR A 1 5 ? -9.332 -13.670 8.904 1.00 0.00 5 THR A CA 13
ATOM 21234 C C . THR A 1 5 ? -8.368 -13.483 7.715 1.00 0.00 5 THR A C 13
ATOM 21235 O O . THR A 1 5 ? -8.769 -13.570 6.552 1.00 0.00 5 THR A O 13
ATOM 21246 N N . THR A 1 6 ? -7.090 -13.208 7.998 1.00 0.00 6 THR A N 13
ATOM 21247 C CA . THR A 1 6 ? -6.114 -12.620 7.058 1.00 0.00 6 THR A CA 13
ATOM 21248 C C . THR A 1 6 ? -4.923 -13.556 6.835 1.00 0.00 6 THR A C 13
ATOM 21249 O O . THR A 1 6 ? -3.851 -13.376 7.414 1.00 0.00 6 THR A O 13
ATOM 21260 N N . LYS A 1 7 ? -5.128 -14.585 6.006 1.00 0.00 7 LYS A N 13
ATOM 21261 C CA . LYS A 1 7 ? -4.137 -15.609 5.624 1.00 0.00 7 LYS A CA 13
ATOM 21262 C C . LYS A 1 7 ? -4.396 -16.124 4.206 1.00 0.00 7 LYS A C 13
ATOM 21263 O O . LYS A 1 7 ? -5.511 -16.515 3.866 1.00 0.00 7 LYS A O 13
ATOM 21282 N N . TYR A 1 8 ? -3.352 -16.130 3.384 1.00 0.00 8 TYR A N 13
ATOM 21283 C CA . TYR A 1 8 ? -3.393 -16.563 1.984 1.00 0.00 8 TYR A CA 13
ATOM 21284 C C . TYR A 1 8 ? -2.091 -17.301 1.658 1.00 0.00 8 TYR A C 13
ATOM 21285 O O . TYR A 1 8 ? -1.024 -16.696 1.684 1.00 0.00 8 TYR A O 13
ATOM 21303 N N . ASP A 1 9 ? -2.172 -18.612 1.405 1.00 0.00 9 ASP A N 13
ATOM 21304 C CA . ASP A 1 9 ? -1.030 -19.518 1.165 1.00 0.00 9 ASP A CA 13
ATOM 21305 C C . ASP A 1 9 ? 0.141 -19.353 2.169 1.00 0.00 9 ASP A C 13
ATOM 21306 O O . ASP A 1 9 ? 1.311 -19.259 1.791 1.00 0.00 9 ASP A O 13
ATOM 21315 N N . ASN A 1 10 ? -0.191 -19.292 3.468 1.00 0.00 10 ASN A N 13
ATOM 21316 C CA . ASN A 1 10 ? 0.737 -19.056 4.589 1.00 0.00 10 ASN A CA 13
ATOM 21317 C C . ASN A 1 10 ? 1.529 -17.737 4.497 1.00 0.00 10 ASN A C 13
ATOM 21318 O O . ASN A 1 10 ? 2.736 -17.684 4.751 1.00 0.00 10 ASN A O 13
ATOM 21329 N N . VAL A 1 11 ? 0.807 -16.655 4.193 1.00 0.00 11 VAL A N 13
ATOM 21330 C CA . VAL A 1 11 ? 1.290 -15.266 4.229 1.00 0.00 11 VAL A CA 13
ATOM 21331 C C . VAL A 1 11 ? 0.249 -14.371 4.894 1.00 0.00 11 VAL A C 13
ATOM 21332 O O . VAL A 1 11 ? -0.955 -14.614 4.779 1.00 0.00 11 VAL A O 13
ATOM 21345 N N . ASN A 1 12 ? 0.719 -13.326 5.575 1.00 0.00 12 ASN A N 13
ATOM 21346 C CA . ASN A 1 12 ? -0.090 -12.382 6.340 1.00 0.00 12 ASN A CA 13
ATOM 21347 C C . ASN A 1 12 ? 0.421 -10.948 6.180 1.00 0.00 12 ASN A C 13
ATOM 21348 O O . ASN A 1 12 ? 1.578 -10.724 5.824 1.00 0.00 12 ASN A O 13
ATOM 21359 N N . LEU A 1 13 ? -0.411 -9.978 6.566 1.00 0.00 13 LEU A N 13
ATOM 21360 C CA . LEU A 1 13 ? -0.077 -8.553 6.536 1.00 0.00 13 LEU A CA 13
ATOM 21361 C C . LEU A 1 13 ? 1.204 -8.178 7.282 1.00 0.00 13 LEU A C 13
ATOM 21362 O O . LEU A 1 13 ? 1.997 -7.398 6.767 1.00 0.00 13 LEU A O 13
ATOM 21378 N N . ASP A 1 14 ? 1.444 -8.738 8.465 1.00 0.00 14 ASP A N 13
ATOM 21379 C CA . ASP A 1 14 ? 2.666 -8.438 9.216 1.00 0.00 14 ASP A CA 13
ATOM 21380 C C . ASP A 1 14 ? 3.942 -8.862 8.478 1.00 0.00 14 ASP A C 13
ATOM 21381 O O . ASP A 1 14 ? 4.955 -8.173 8.559 1.00 0.00 14 ASP A O 13
ATOM 21390 N N . GLU A 1 15 ? 3.872 -9.938 7.691 1.00 0.00 15 GLU A N 13
ATOM 21391 C CA . GLU A 1 15 ? 4.949 -10.341 6.785 1.00 0.00 15 GLU A CA 13
ATOM 21392 C C . GLU A 1 15 ? 5.079 -9.377 5.591 1.00 0.00 15 GLU A C 13
ATOM 21393 O O . GLU A 1 15 ? 6.187 -9.138 5.121 1.00 0.00 15 GLU A O 13
ATOM 21405 N N . ILE A 1 16 ? 3.975 -8.778 5.122 1.00 0.00 16 ILE A N 13
ATOM 21406 C CA . ILE A 1 16 ? 3.976 -7.889 3.931 1.00 0.00 16 ILE A CA 13
ATOM 21407 C C . ILE A 1 16 ? 4.894 -6.682 4.140 1.00 0.00 16 ILE A C 13
ATOM 21408 O O . ILE A 1 16 ? 5.868 -6.504 3.408 1.00 0.00 16 ILE A O 13
ATOM 21424 N N . LEU A 1 17 ? 4.672 -5.916 5.202 1.00 0.00 17 LEU A N 13
ATOM 21425 C CA . LEU A 1 17 ? 5.504 -4.759 5.569 1.00 0.00 17 LEU A CA 13
ATOM 21426 C C . LEU A 1 17 ? 6.913 -5.178 6.034 1.00 0.00 17 LEU A C 13
ATOM 21427 O O . LEU A 1 17 ? 7.875 -4.442 5.813 1.00 0.00 17 LEU A O 13
ATOM 21443 N N . ALA A 1 18 ? 7.038 -6.336 6.694 1.00 0.00 18 ALA A N 13
ATOM 21444 C CA . ALA A 1 18 ? 8.303 -6.808 7.261 1.00 0.00 18 ALA A CA 13
ATOM 21445 C C . ALA A 1 18 ? 9.273 -7.376 6.206 1.00 0.00 18 ALA A C 13
ATOM 21446 O O . ALA A 1 18 ? 10.484 -7.426 6.444 1.00 0.00 18 ALA A O 13
ATOM 21453 N N . ASN A 1 19 ? 8.758 -7.791 5.043 1.00 0.00 19 ASN A N 13
ATOM 21454 C CA . ASN A 1 19 ? 9.507 -8.449 3.974 1.00 0.00 19 ASN A CA 13
ATOM 21455 C C . ASN A 1 19 ? 9.307 -7.678 2.655 1.00 0.00 19 ASN A C 13
ATOM 21456 O O . ASN A 1 19 ? 8.421 -7.978 1.854 1.00 0.00 19 ASN A O 13
ATOM 21467 N N . ASP A 1 20 ? 10.144 -6.669 2.410 1.00 0.00 20 ASP A N 13
ATOM 21468 C CA . ASP A 1 20 ? 10.045 -5.802 1.226 1.00 0.00 20 ASP A CA 13
ATOM 21469 C C . ASP A 1 20 ? 10.051 -6.552 -0.119 1.00 0.00 20 ASP A C 13
ATOM 21470 O O . ASP A 1 20 ? 9.452 -6.070 -1.080 1.00 0.00 20 ASP A O 13
ATOM 21479 N N . ARG A 1 21 ? 10.663 -7.742 -0.194 1.00 0.00 21 ARG A N 13
ATOM 21480 C CA . ARG A 1 21 ? 10.586 -8.642 -1.366 1.00 0.00 21 ARG A CA 13
ATOM 21481 C C . ARG A 1 21 ? 9.151 -8.984 -1.782 1.00 0.00 21 ARG A C 13
ATOM 21482 O O . ARG A 1 21 ? 8.842 -9.023 -2.972 1.00 0.00 21 ARG A O 13
ATOM 21503 N N . LEU A 1 22 ? 8.277 -9.195 -0.795 1.00 0.00 22 LEU A N 13
ATOM 21504 C CA . LEU A 1 22 ? 6.833 -9.377 -0.983 1.00 0.00 22 LEU A CA 13
ATOM 21505 C C . LEU A 1 22 ? 6.202 -8.039 -1.378 1.00 0.00 22 LEU A C 13
ATOM 21506 O O . LEU A 1 22 ? 5.516 -7.948 -2.395 1.00 0.00 22 LEU A O 13
ATOM 21522 N N . LEU A 1 23 ? 6.498 -6.988 -0.605 1.00 0.00 23 LEU A N 13
ATOM 21523 C CA . LEU A 1 23 ? 5.943 -5.644 -0.775 1.00 0.00 23 LEU A CA 13
ATOM 21524 C C . LEU A 1 23 ? 6.138 -5.112 -2.209 1.00 0.00 23 LEU A C 13
ATOM 21525 O O . LEU A 1 23 ? 5.195 -4.611 -2.817 1.00 0.00 23 LEU A O 13
ATOM 21541 N N . ASN A 1 24 ? 7.326 -5.300 -2.795 1.00 0.00 24 ASN A N 13
ATOM 21542 C CA . ASN A 1 24 ? 7.664 -4.874 -4.160 1.00 0.00 24 ASN A CA 13
ATOM 21543 C C . ASN A 1 24 ? 6.657 -5.365 -5.218 1.00 0.00 24 ASN A C 13
ATOM 21544 O O . ASN A 1 24 ? 6.358 -4.631 -6.158 1.00 0.00 24 ASN A O 13
ATOM 21555 N N . LYS A 1 25 ? 6.069 -6.555 -5.037 1.00 0.00 25 LYS A N 13
ATOM 21556 C CA . LYS A 1 25 ? 5.040 -7.128 -5.930 1.00 0.00 25 LYS A CA 13
ATOM 21557 C C . LYS A 1 25 ? 3.703 -6.391 -5.780 1.00 0.00 25 LYS A C 13
ATOM 21558 O O . LYS A 1 25 ? 3.047 -6.057 -6.766 1.00 0.00 25 LYS A O 13
ATOM 21577 N N . TYR A 1 26 ? 3.336 -6.087 -4.534 1.00 0.00 26 TYR A N 13
ATOM 21578 C CA . TYR A 1 26 ? 2.104 -5.393 -4.155 1.00 0.00 26 TYR A CA 13
ATOM 21579 C C . TYR A 1 26 ? 2.106 -3.938 -4.657 1.00 0.00 26 TYR A C 13
ATOM 21580 O O . TYR A 1 26 ? 1.075 -3.456 -5.124 1.00 0.00 26 TYR A O 13
ATOM 21598 N N . VAL A 1 27 ? 3.258 -3.253 -4.633 1.00 0.00 27 VAL A N 13
ATOM 21599 C CA . VAL A 1 27 ? 3.420 -1.905 -5.224 1.00 0.00 27 VAL A CA 13
ATOM 21600 C C . VAL A 1 27 ? 3.565 -1.930 -6.742 1.00 0.00 27 VAL A C 13
ATOM 21601 O O . VAL A 1 27 ? 2.938 -1.119 -7.415 1.00 0.00 27 VAL A O 13
ATOM 21614 N N . GLN A 1 28 ? 4.288 -2.897 -7.320 1.00 0.00 28 GLN A N 13
ATOM 21615 C CA . GLN A 1 28 ? 4.381 -3.090 -8.781 1.00 0.00 28 GLN A CA 13
ATOM 21616 C C . GLN A 1 28 ? 3.010 -3.127 -9.471 1.00 0.00 28 GLN A C 13
ATOM 21617 O O . GLN A 1 28 ? 2.901 -2.706 -10.620 1.00 0.00 28 GLN A O 13
ATOM 21631 N N . CYS A 1 29 ? 1.969 -3.565 -8.757 1.00 0.00 29 CYS A N 13
ATOM 21632 C CA . CYS A 1 29 ? 0.576 -3.551 -9.196 1.00 0.00 29 CYS A CA 13
ATOM 21633 C C . CYS A 1 29 ? 0.074 -2.198 -9.750 1.00 0.00 29 CYS A C 13
ATOM 21634 O O . CYS A 1 29 ? -0.820 -2.179 -10.599 1.00 0.00 29 CYS A O 13
ATOM 21641 N N . LEU A 1 30 ? 0.669 -1.081 -9.310 1.00 0.00 30 LEU A N 13
ATOM 21642 C CA . LEU A 1 30 ? 0.422 0.259 -9.855 1.00 0.00 30 LEU A CA 13
ATOM 21643 C C . LEU A 1 30 ? 1.701 1.043 -10.234 1.00 0.00 30 LEU A C 13
ATOM 21644 O O . LEU A 1 30 ? 1.607 2.047 -10.944 1.00 0.00 30 LEU A O 13
ATOM 21660 N N . LEU A 1 31 ? 2.889 0.588 -9.809 1.00 0.00 31 LEU A N 13
ATOM 21661 C CA . LEU A 1 31 ? 4.191 1.146 -10.202 1.00 0.00 31 LEU A CA 13
ATOM 21662 C C . LEU A 1 31 ? 4.555 0.736 -11.642 1.00 0.00 31 LEU A C 13
ATOM 21663 O O . LEU A 1 31 ? 4.909 1.596 -12.452 1.00 0.00 31 LEU A O 13
ATOM 21679 N N . GLU A 1 32 ? 4.440 -0.551 -11.988 1.00 0.00 32 GLU A N 13
ATOM 21680 C CA . GLU A 1 32 ? 4.743 -1.039 -13.339 1.00 0.00 32 GLU A CA 13
ATOM 21681 C C . GLU A 1 32 ? 3.537 -0.893 -14.293 1.00 0.00 32 GLU A C 13
ATOM 21682 O O . GLU A 1 32 ? 2.395 -0.687 -13.872 1.00 0.00 32 GLU A O 13
ATOM 21694 N N . ASP A 1 33 ? 3.785 -1.028 -15.599 1.00 0.00 33 ASP A N 13
ATOM 21695 C CA . ASP A 1 33 ? 2.770 -0.930 -16.662 1.00 0.00 33 ASP A CA 13
ATOM 21696 C C . ASP A 1 33 ? 1.850 -2.171 -16.796 1.00 0.00 33 ASP A C 13
ATOM 21697 O O . ASP A 1 33 ? 0.988 -2.203 -17.678 1.00 0.00 33 ASP A O 13
ATOM 21706 N N . ASP A 1 34 ? 1.995 -3.191 -15.937 1.00 0.00 34 ASP A N 13
ATOM 21707 C CA . ASP A 1 34 ? 1.252 -4.461 -16.004 1.00 0.00 34 ASP A CA 13
ATOM 21708 C C . ASP A 1 34 ? 0.731 -4.926 -14.633 1.00 0.00 34 ASP A C 13
ATOM 21709 O O . ASP A 1 34 ? 1.398 -4.804 -13.601 1.00 0.00 34 ASP A O 13
ATOM 21718 N N . GLU A 1 35 ? -0.457 -5.536 -14.643 1.00 0.00 35 GLU A N 13
ATOM 21719 C CA . GLU A 1 35 ? -1.233 -5.906 -13.443 1.00 0.00 35 GLU A CA 13
ATOM 21720 C C . GLU A 1 35 ? -1.126 -7.391 -13.047 1.00 0.00 35 GLU A C 13
ATOM 21721 O O . GLU A 1 35 ? -1.719 -7.831 -12.063 1.00 0.00 35 GLU A O 13
ATOM 21733 N N . SER A 1 36 ? -0.304 -8.159 -13.764 1.00 0.00 36 SER A N 13
ATOM 21734 C CA . SER A 1 36 ? 0.074 -9.539 -13.401 1.00 0.00 36 SER A CA 13
ATOM 21735 C C . SER A 1 36 ? 0.754 -9.617 -12.019 1.00 0.00 36 SER A C 13
ATOM 21736 O O . SER A 1 36 ? 0.660 -10.620 -11.310 1.00 0.00 36 SER A O 13
ATOM 21744 N N . ASN A 1 37 ? 1.398 -8.516 -11.611 1.00 0.00 37 ASN A N 13
ATOM 21745 C CA . ASN A 1 37 ? 2.033 -8.319 -10.307 1.00 0.00 37 ASN A CA 13
ATOM 21746 C C . ASN A 1 37 ? 1.055 -8.365 -9.111 1.00 0.00 37 ASN A C 13
ATOM 21747 O O . ASN A 1 37 ? 1.466 -8.673 -7.992 1.00 0.00 37 ASN A O 13
ATOM 21758 N N . CYS A 1 38 ? -0.225 -8.041 -9.329 1.00 0.00 38 CYS A N 13
ATOM 21759 C CA . CYS A 1 38 ? -1.238 -7.941 -8.275 1.00 0.00 38 CYS A CA 13
ATOM 21760 C C . CYS A 1 38 ? -1.633 -9.336 -7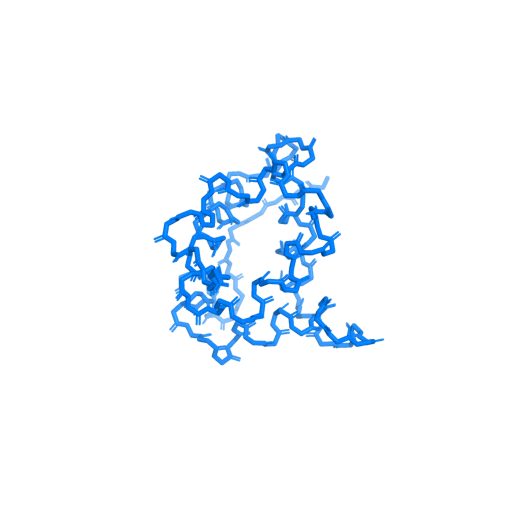.740 1.00 0.00 38 CYS A C 13
ATOM 21761 O O . CYS A 1 38 ? -2.267 -10.119 -8.453 1.00 0.00 38 CYS A O 13
ATOM 21768 N N . THR A 1 39 ? -1.272 -9.665 -6.494 1.00 0.00 39 THR A N 13
ATOM 21769 C CA . THR A 1 39 ? -1.615 -10.961 -5.865 1.00 0.00 39 THR A CA 13
ATOM 21770 C C . THR A 1 39 ? -3.098 -11.045 -5.470 1.00 0.00 39 THR A C 13
ATOM 21771 O O . THR A 1 39 ? -3.798 -10.030 -5.437 1.00 0.00 39 THR A O 13
ATOM 21782 N N . ALA A 1 40 ? -3.578 -12.248 -5.130 1.00 0.00 40 ALA A N 13
ATOM 21783 C CA . ALA A 1 40 ? -4.971 -12.525 -4.747 1.00 0.00 40 ALA A CA 13
ATOM 21784 C C . ALA A 1 40 ? -5.514 -11.677 -3.572 1.00 0.00 40 ALA A C 13
ATOM 21785 O O . ALA A 1 40 ? -6.724 -11.463 -3.480 1.00 0.00 40 ALA A O 13
ATOM 21792 N N . ASP A 1 41 ? -4.634 -11.169 -2.701 1.00 0.00 41 ASP A N 13
ATOM 21793 C CA . ASP A 1 41 ? -4.976 -10.265 -1.589 1.00 0.00 41 ASP A CA 13
ATOM 21794 C C . ASP A 1 41 ? -4.373 -8.859 -1.770 1.00 0.00 41 ASP A C 13
ATOM 21795 O O . ASP A 1 41 ? -5.013 -7.865 -1.424 1.00 0.00 41 ASP A O 13
ATOM 21804 N N . GLY A 1 42 ? -3.195 -8.748 -2.395 1.00 0.00 42 GLY A N 13
ATOM 21805 C CA . GLY A 1 42 ? -2.552 -7.476 -2.728 1.00 0.00 42 GLY A CA 13
ATOM 21806 C C . GLY A 1 42 ? -3.393 -6.585 -3.635 1.00 0.00 42 GLY A C 13
ATOM 21807 O O . GLY A 1 42 ? -3.463 -5.377 -3.415 1.00 0.00 42 GLY A O 13
ATOM 21811 N N . LYS A 1 43 ? -4.101 -7.182 -4.603 1.00 0.00 43 LYS A N 13
ATOM 21812 C CA . LYS A 1 43 ? -5.080 -6.491 -5.458 1.00 0.00 43 LYS A CA 13
ATOM 21813 C C . LYS A 1 43 ? -6.232 -5.843 -4.689 1.00 0.00 43 LYS A C 13
ATOM 21814 O O . LYS A 1 43 ? -6.746 -4.818 -5.124 1.00 0.00 43 LYS A O 13
ATOM 21833 N N . GLU A 1 44 ? -6.645 -6.426 -3.566 1.00 0.00 44 GLU A N 13
ATOM 21834 C CA . GLU A 1 44 ? -7.709 -5.880 -2.725 1.00 0.00 44 GLU A CA 13
ATOM 21835 C C . GLU A 1 44 ? -7.153 -4.825 -1.756 1.00 0.00 44 GLU A C 13
ATOM 21836 O O . GLU A 1 44 ? -7.698 -3.723 -1.694 1.00 0.00 44 GLU A O 13
ATOM 21848 N N . LEU A 1 45 ? -6.012 -5.097 -1.101 1.00 0.00 45 LEU A N 13
ATOM 21849 C CA . LEU A 1 45 ? -5.256 -4.138 -0.283 1.00 0.00 45 LEU A CA 13
ATOM 21850 C C . LEU A 1 45 ? -4.984 -2.839 -1.056 1.00 0.00 45 LEU A C 13
ATOM 21851 O O . LEU A 1 45 ? -5.373 -1.764 -0.606 1.00 0.00 45 LEU A O 13
ATOM 21867 N N . LYS A 1 46 ? -4.401 -2.913 -2.258 1.00 0.00 46 LYS A N 13
ATOM 21868 C CA . LYS A 1 46 ? -4.123 -1.718 -3.073 1.00 0.00 46 LYS A CA 13
ATOM 21869 C C . LYS A 1 46 ? -5.393 -1.003 -3.540 1.00 0.00 46 LYS A C 13
ATOM 21870 O O . LYS A 1 46 ? -5.362 0.199 -3.767 1.00 0.00 46 LYS A O 13
ATOM 21889 N N . SER A 1 47 ? -6.505 -1.729 -3.681 1.00 0.00 47 SER A N 13
ATOM 21890 C CA . SER A 1 47 ? -7.795 -1.172 -4.124 1.00 0.00 47 SER A CA 13
ATOM 21891 C C . SER A 1 47 ? -8.531 -0.438 -2.995 1.00 0.00 47 SER A C 13
ATOM 21892 O O . SER A 1 47 ? -9.281 0.499 -3.267 1.00 0.00 47 SER A O 13
ATOM 21900 N N . VAL A 1 48 ? -8.287 -0.802 -1.729 1.00 0.00 48 VAL A N 13
ATOM 21901 C CA . VAL A 1 48 ? -8.816 -0.076 -0.562 1.00 0.00 48 VAL A CA 13
ATOM 21902 C C . VAL A 1 48 ? -7.901 1.065 -0.087 1.00 0.00 48 VAL A C 13
ATOM 21903 O O . VAL A 1 48 ? -8.385 1.999 0.552 1.00 0.00 48 VAL A O 13
ATOM 21916 N N . ILE A 1 49 ? -6.602 1.057 -0.431 1.00 0.00 49 ILE A N 13
ATOM 21917 C CA . ILE A 1 49 ? -5.685 2.153 -0.071 1.00 0.00 49 ILE A CA 13
ATOM 21918 C C . ILE A 1 49 ? -6.246 3.529 -0.496 1.00 0.00 49 ILE A C 13
ATOM 21919 O O . ILE A 1 49 ? -6.292 4.422 0.349 1.00 0.00 49 ILE A O 13
ATOM 21935 N N . PRO A 1 50 ? -6.712 3.729 -1.750 1.00 0.00 50 PRO A N 13
ATOM 21936 C CA . PRO A 1 50 ? -7.259 5.017 -2.181 1.00 0.00 50 PRO A CA 13
ATOM 21937 C C . PRO A 1 50 ? -8.658 5.295 -1.598 1.00 0.00 50 PRO A C 13
ATOM 21938 O O . PRO A 1 50 ? -9.039 6.452 -1.432 1.00 0.00 50 PRO A O 13
ATOM 21949 N N . ASP A 1 51 ? -9.424 4.263 -1.225 1.00 0.00 51 ASP A N 13
ATOM 21950 C CA . ASP A 1 51 ? -10.713 4.414 -0.527 1.00 0.00 51 ASP A CA 13
ATOM 21951 C C . ASP A 1 51 ? -10.550 5.004 0.883 1.00 0.00 51 ASP A C 13
ATOM 21952 O O . ASP A 1 51 ? -11.413 5.759 1.340 1.00 0.00 51 ASP A O 13
ATOM 21961 N N . ALA A 1 52 ? -9.415 4.761 1.546 1.00 0.00 52 ALA A N 13
ATOM 21962 C CA . ALA A 1 52 ? -9.039 5.458 2.779 1.00 0.00 52 ALA A CA 13
ATOM 21963 C C . ALA A 1 52 ? -8.758 6.968 2.581 1.00 0.00 52 ALA A C 13
ATOM 21964 O O . ALA A 1 52 ? -8.642 7.703 3.563 1.00 0.00 52 ALA A O 13
ATOM 21971 N N . LEU A 1 53 ? -8.702 7.441 1.330 1.00 0.00 53 LEU A N 13
ATOM 21972 C CA . LEU A 1 53 ? -8.462 8.837 0.934 1.00 0.00 53 LEU A CA 13
ATOM 21973 C C . LEU A 1 53 ? -9.706 9.489 0.283 1.00 0.00 53 LEU A C 13
ATOM 21974 O O . LEU A 1 53 ? -9.725 10.702 0.068 1.00 0.00 53 LEU A O 13
ATOM 21990 N N . SER A 1 54 ? -10.743 8.694 -0.016 1.00 0.00 54 SER A N 13
ATOM 21991 C CA . SER A 1 54 ? -11.940 9.098 -0.780 1.00 0.00 54 SER A CA 13
ATOM 21992 C C . SER A 1 54 ? -13.244 8.985 0.030 1.00 0.00 54 SER A C 13
ATOM 21993 O O . SER A 1 54 ? -14.141 9.822 -0.103 1.00 0.00 54 SER A O 13
ATOM 22001 N N . ASN A 1 55 ? -13.324 8.003 0.936 1.00 0.00 55 ASN A N 13
ATOM 22002 C CA . ASN A 1 55 ? -14.417 7.806 1.903 1.00 0.00 55 ASN A CA 13
ATOM 22003 C C . ASN A 1 55 ? -13.887 7.341 3.278 1.00 0.00 55 ASN A C 13
ATOM 22004 O O . ASN A 1 55 ? -14.613 6.707 4.041 1.00 0.00 55 ASN A O 13
ATOM 22015 N N . GLU A 1 56 ? -12.615 7.616 3.598 1.00 0.00 56 GLU A N 13
ATOM 22016 C CA . GLU A 1 56 ? -11.960 7.270 4.877 1.00 0.00 56 GLU A CA 13
ATOM 22017 C C . GLU A 1 56 ? -12.116 5.785 5.284 1.00 0.00 56 GLU A C 13
ATOM 22018 O O . GLU A 1 56 ? -12.148 5.448 6.469 1.00 0.00 56 GLU A O 13
ATOM 22030 N N . CYS A 1 57 ? -12.228 4.887 4.292 1.00 0.00 57 CYS A N 13
ATOM 22031 C CA . CYS A 1 57 ? -12.497 3.454 4.466 1.00 0.00 57 CYS A CA 13
ATOM 22032 C C . CYS A 1 57 ? -13.813 3.170 5.230 1.00 0.00 57 CYS A C 13
ATOM 22033 O O . CYS A 1 57 ? -13.943 2.153 5.902 1.00 0.00 57 CYS A O 13
ATOM 22040 N N . ALA A 1 58 ? -14.813 4.055 5.179 1.00 0.00 58 ALA A N 13
ATOM 22041 C CA . ALA A 1 58 ? -16.027 3.913 5.988 1.00 0.00 58 ALA A CA 13
ATOM 22042 C C . ALA A 1 58 ? -16.845 2.643 5.674 1.00 0.00 58 ALA A C 13
ATOM 22043 O O . ALA A 1 58 ? -17.448 2.062 6.580 1.00 0.00 58 ALA A O 13
ATOM 22050 N N . LYS A 1 59 ? -16.818 2.172 4.417 1.00 0.00 59 LYS A N 13
ATOM 22051 C CA . LYS A 1 59 ? -17.452 0.898 4.005 1.00 0.00 59 LYS A CA 13
ATOM 22052 C C . LYS A 1 59 ? -16.729 -0.381 4.482 1.00 0.00 59 LYS A C 13
ATOM 22053 O O . LYS A 1 59 ? -17.311 -1.468 4.454 1.00 0.00 59 LYS A O 13
ATOM 22072 N N . CYS A 1 60 ? -15.463 -0.263 4.882 1.00 0.00 60 CYS A N 13
ATOM 22073 C CA . CYS A 1 60 ? -14.533 -1.352 5.159 1.00 0.00 60 CYS A CA 13
ATOM 22074 C C . CYS A 1 60 ? -14.884 -2.177 6.410 1.00 0.00 60 CYS A C 13
ATOM 22075 O O . CYS A 1 60 ? -15.732 -1.804 7.224 1.00 0.00 60 CYS A O 13
ATOM 22082 N N . ASN A 1 61 ? -14.158 -3.278 6.595 1.00 0.00 61 ASN A N 13
ATOM 22083 C CA . ASN A 1 61 ? -14.021 -3.959 7.892 1.00 0.00 61 ASN A CA 13
ATOM 22084 C C . ASN A 1 61 ? -12.801 -3.431 8.672 1.00 0.00 61 ASN A C 13
ATOM 22085 O O . ASN A 1 61 ? -11.955 -2.720 8.125 1.00 0.00 61 ASN A O 13
ATOM 22096 N N . GLU A 1 62 ? -12.679 -3.785 9.952 1.00 0.00 62 GLU A N 13
ATOM 22097 C CA . GLU A 1 62 ? -11.560 -3.343 10.794 1.00 0.00 62 GLU A CA 13
ATOM 22098 C C . GLU A 1 62 ? -10.194 -3.868 10.318 1.00 0.00 62 GLU A C 13
ATOM 22099 O O . GLU A 1 62 ? -9.192 -3.163 10.454 1.00 0.00 62 GLU A O 13
ATOM 22111 N N . LYS A 1 63 ? -10.149 -5.061 9.697 1.00 0.00 63 LYS A N 13
ATOM 22112 C CA . LYS A 1 63 ? -8.922 -5.642 9.120 1.00 0.00 63 LYS A CA 13
ATOM 22113 C C . LYS A 1 63 ? -8.308 -4.715 8.068 1.00 0.00 63 LYS A C 13
ATOM 22114 O O . LYS A 1 63 ? -7.106 -4.462 8.097 1.00 0.00 63 LYS A O 13
ATOM 22133 N N . GLN A 1 64 ? -9.136 -4.176 7.173 1.00 0.00 64 GLN A N 13
ATOM 22134 C CA . GLN A 1 64 ? -8.726 -3.236 6.131 1.00 0.00 64 GLN A CA 13
ATOM 22135 C C . GLN A 1 64 ? -8.466 -1.832 6.691 1.00 0.00 64 GLN A C 13
ATOM 22136 O O . GLN A 1 64 ? -7.425 -1.256 6.385 1.00 0.00 64 GLN A O 13
ATOM 22150 N N . LYS A 1 65 ? -9.356 -1.303 7.550 1.00 0.00 65 LYS A N 13
ATOM 22151 C CA . LYS A 1 65 ? -9.194 0.017 8.203 1.00 0.00 65 LYS A CA 13
ATOM 22152 C C . LYS A 1 65 ? -7.864 0.139 8.944 1.00 0.00 65 LYS A C 13
ATOM 22153 O O . LYS A 1 65 ? -7.114 1.083 8.707 1.00 0.00 65 LYS A O 13
ATOM 22172 N N . GLU A 1 66 ? -7.553 -0.802 9.835 1.00 0.00 66 GLU A N 13
ATOM 22173 C CA . GLU A 1 66 ? -6.265 -0.820 10.538 1.00 0.00 66 GLU A CA 13
ATOM 22174 C C . GLU A 1 66 ? -5.117 -1.187 9.590 1.00 0.00 66 GLU A C 13
ATOM 22175 O O . GLU A 1 66 ? -4.054 -0.571 9.657 1.00 0.00 66 GLU A O 13
ATOM 22187 N N . GLY A 1 67 ? -5.342 -2.155 8.693 1.00 0.00 67 GLY A N 13
ATOM 22188 C CA . GLY A 1 67 ? -4.364 -2.668 7.735 1.00 0.00 67 GLY A CA 13
ATOM 22189 C C . GLY A 1 67 ? -3.779 -1.598 6.817 1.00 0.00 67 GLY A C 13
ATOM 22190 O O . GLY A 1 67 ? -2.577 -1.354 6.852 1.00 0.00 67 GLY A O 13
ATOM 22194 N N . THR A 1 68 ? -4.586 -0.903 6.015 1.00 0.00 68 THR A N 13
ATOM 22195 C CA . THR A 1 68 ? -4.030 0.103 5.097 1.00 0.00 68 THR A CA 13
ATOM 22196 C C . THR A 1 68 ? -3.417 1.290 5.830 1.00 0.00 68 THR A C 13
ATOM 22197 O O . THR A 1 68 ? -2.357 1.744 5.409 1.00 0.00 68 THR A O 13
ATOM 22208 N N . LYS A 1 69 ? -3.989 1.742 6.959 1.00 0.00 69 LYS A N 13
ATOM 22209 C CA . LYS A 1 69 ? -3.403 2.816 7.788 1.00 0.00 69 LYS A CA 13
ATOM 22210 C C . LYS A 1 69 ? -2.022 2.459 8.352 1.00 0.00 69 LYS A C 13
ATOM 22211 O O . LYS A 1 69 ? -1.111 3.283 8.274 1.00 0.00 69 LYS A O 13
ATOM 22230 N N . LYS A 1 70 ? -1.822 1.243 8.879 1.00 0.00 70 LYS A N 13
ATOM 22231 C CA . LYS A 1 70 ? -0.490 0.786 9.326 1.00 0.00 70 LYS A CA 13
ATOM 22232 C C . LYS A 1 70 ? 0.459 0.608 8.142 1.00 0.00 70 LYS A C 13
ATOM 22233 O O . LYS A 1 70 ? 1.597 1.069 8.191 1.00 0.00 70 LYS A O 13
ATOM 22252 N N . VAL A 1 71 ? 0.010 -0.022 7.059 1.00 0.00 71 VAL A N 13
ATOM 22253 C CA . VAL A 1 71 ? 0.850 -0.343 5.889 1.00 0.00 71 VAL A CA 13
ATOM 22254 C C . VAL A 1 71 ? 1.355 0.910 5.183 1.00 0.00 71 VAL A C 13
ATOM 22255 O O . VAL A 1 71 ? 2.549 0.991 4.906 1.00 0.00 71 VAL A O 13
ATOM 22268 N N . LEU A 1 72 ? 0.506 1.926 5.007 1.00 0.00 72 LEU A N 13
ATOM 22269 C CA . LEU A 1 72 ? 0.874 3.252 4.493 1.00 0.00 72 LEU A CA 13
ATOM 22270 C C . LEU A 1 72 ? 2.096 3.832 5.207 1.00 0.00 72 LEU A C 13
ATOM 22271 O O . LEU A 1 72 ? 3.015 4.299 4.536 1.00 0.00 72 LEU A O 13
ATOM 22287 N N . LYS A 1 73 ? 2.152 3.738 6.544 1.00 0.00 73 LYS A N 13
ATOM 22288 C CA . LYS A 1 73 ? 3.221 4.333 7.358 1.00 0.00 73 LYS A CA 13
ATOM 22289 C C . LYS A 1 73 ? 4.555 3.608 7.162 1.00 0.00 73 LYS A C 13
ATOM 22290 O O . LYS A 1 73 ? 5.592 4.244 6.978 1.00 0.00 73 LYS A O 13
ATOM 22309 N N . HIS A 1 74 ? 4.522 2.275 7.154 1.00 0.00 74 HIS A N 13
ATOM 22310 C CA . HIS A 1 74 ? 5.686 1.430 6.857 1.00 0.00 74 HIS A CA 13
ATOM 22311 C C . HIS A 1 74 ? 6.177 1.652 5.427 1.00 0.00 74 HIS A C 13
ATOM 22312 O O . HIS A 1 74 ? 7.375 1.807 5.228 1.00 0.00 74 HIS A O 13
ATOM 22327 N N . LEU A 1 75 ? 5.280 1.715 4.442 1.00 0.00 75 LEU A N 13
ATOM 22328 C CA . LEU A 1 75 ? 5.643 1.915 3.037 1.00 0.00 75 LEU A CA 13
ATOM 22329 C C . LEU A 1 75 ? 6.365 3.257 2.830 1.00 0.00 75 LEU A C 13
ATOM 22330 O O . LEU A 1 75 ? 7.424 3.277 2.209 1.00 0.00 75 LEU A O 13
ATOM 22346 N N . ILE A 1 76 ? 5.859 4.362 3.393 1.00 0.00 76 ILE A N 13
ATOM 22347 C CA . ILE A 1 76 ? 6.544 5.666 3.314 1.00 0.00 76 ILE A CA 13
ATOM 22348 C C . ILE A 1 76 ? 7.899 5.656 4.050 1.00 0.00 76 ILE A C 13
ATOM 22349 O O . ILE A 1 76 ? 8.863 6.248 3.567 1.00 0.00 76 ILE A O 13
ATOM 22365 N N . ASN A 1 77 ? 8.014 4.927 5.169 1.00 0.00 77 ASN A N 13
ATOM 22366 C CA . ASN A 1 77 ? 9.273 4.766 5.917 1.00 0.00 77 ASN A CA 13
ATOM 22367 C C . ASN A 1 77 ? 10.328 3.898 5.198 1.00 0.00 77 ASN A C 13
ATOM 22368 O O . ASN A 1 77 ? 11.517 4.226 5.227 1.00 0.00 77 ASN A O 13
ATOM 22379 N N . HIS A 1 78 ? 9.908 2.794 4.573 1.00 0.00 78 HIS A N 13
ATOM 22380 C CA . HIS A 1 78 ? 10.791 1.719 4.072 1.00 0.00 78 HIS A CA 13
ATOM 22381 C C . HIS A 1 78 ? 10.945 1.665 2.548 1.00 0.00 78 HIS A C 13
ATOM 22382 O O . HIS A 1 78 ? 11.938 1.134 2.047 1.00 0.00 78 HIS A O 13
ATOM 22397 N N . LYS A 1 79 ? 9.994 2.238 1.809 1.00 0.00 79 LYS A N 13
ATOM 22398 C CA . LYS A 1 79 ? 9.974 2.362 0.344 1.00 0.00 79 LYS A CA 13
ATOM 22399 C C . LYS A 1 79 ? 9.639 3.802 -0.075 1.00 0.00 79 LYS A C 13
ATOM 22400 O O . LYS A 1 79 ? 8.710 4.007 -0.850 1.00 0.00 79 LYS A O 13
ATOM 22419 N N . PRO A 1 80 ? 10.394 4.814 0.394 1.00 0.00 80 PRO A N 13
ATOM 22420 C CA . PRO A 1 80 ? 10.101 6.228 0.130 1.00 0.00 80 PRO A CA 13
ATOM 22421 C C . PRO A 1 80 ? 10.122 6.566 -1.373 1.00 0.00 80 PRO A C 13
ATOM 22422 O O . PRO A 1 80 ? 9.248 7.276 -1.869 1.00 0.00 80 PRO A O 13
ATOM 22433 N N . ASP A 1 81 ? 11.084 6.007 -2.115 1.00 0.00 81 ASP A N 13
ATOM 22434 C CA . ASP A 1 81 ? 11.222 6.186 -3.571 1.00 0.00 81 ASP A CA 13
ATOM 22435 C C . ASP A 1 81 ? 10.028 5.637 -4.379 1.00 0.00 81 ASP A C 13
ATOM 22436 O O . ASP A 1 81 ? 9.626 6.236 -5.379 1.00 0.00 81 ASP A O 13
ATOM 22445 N N . VAL A 1 82 ? 9.455 4.500 -3.964 1.00 0.00 82 VAL A N 13
ATOM 22446 C CA . VAL A 1 82 ? 8.255 3.911 -4.591 1.00 0.00 82 VAL A CA 13
ATOM 22447 C C . VAL A 1 82 ? 6.967 4.544 -4.062 1.00 0.00 82 VAL A C 13
ATOM 22448 O O . VAL A 1 82 ? 6.043 4.794 -4.835 1.00 0.00 82 VAL A O 13
ATOM 22461 N N . TRP A 1 83 ? 6.910 4.878 -2.771 1.00 0.00 83 TRP A N 13
ATOM 22462 C CA . TRP A 1 83 ? 5.810 5.633 -2.166 1.00 0.00 83 TRP A CA 13
ATOM 22463 C C . TRP A 1 83 ? 5.495 6.920 -2.938 1.00 0.00 83 TRP A C 13
ATOM 22464 O O . TRP A 1 83 ? 4.328 7.166 -3.232 1.00 0.00 83 TRP A O 13
ATOM 22485 N N . ALA A 1 84 ? 6.508 7.686 -3.359 1.00 0.00 84 ALA A N 13
ATOM 22486 C CA . ALA A 1 84 ? 6.329 8.871 -4.204 1.00 0.00 84 ALA A CA 13
ATOM 22487 C C . ALA A 1 84 ? 5.493 8.601 -5.476 1.00 0.00 84 ALA A C 13
ATOM 22488 O O . ALA A 1 84 ? 4.757 9.477 -5.924 1.00 0.00 84 ALA A O 13
ATOM 22495 N N . GLN A 1 85 ? 5.560 7.388 -6.033 1.00 0.00 85 GLN A N 13
ATOM 22496 C CA . GLN A 1 85 ? 4.794 6.961 -7.213 1.00 0.00 85 GLN A CA 13
ATOM 22497 C C . GLN A 1 85 ? 3.332 6.634 -6.865 1.00 0.00 85 GLN A C 13
ATOM 22498 O O . GLN A 1 85 ? 2.429 6.942 -7.646 1.00 0.00 85 GLN A O 13
ATOM 22512 N N . LEU A 1 86 ? 3.093 6.078 -5.668 1.00 0.00 86 LEU A N 13
ATOM 22513 C CA . LEU A 1 86 ? 1.749 5.894 -5.093 1.00 0.00 86 LEU A CA 13
ATOM 22514 C C . LEU A 1 86 ? 1.075 7.258 -4.913 1.00 0.00 86 LEU A C 13
ATOM 22515 O O . LEU A 1 86 ? 0.109 7.564 -5.614 1.00 0.00 86 LEU A O 13
ATOM 22531 N N . LYS A 1 87 ? 1.627 8.116 -4.040 1.00 0.00 87 LYS A N 13
ATOM 22532 C CA . LYS A 1 87 ? 1.020 9.407 -3.676 1.00 0.00 87 LYS A CA 13
ATOM 22533 C C . LYS A 1 87 ? 0.858 10.362 -4.860 1.00 0.00 87 LYS A C 13
ATOM 22534 O O . LYS A 1 87 ? -0.065 11.161 -4.868 1.00 0.00 87 LYS A O 13
ATOM 22553 N N . ALA A 1 88 ? 1.714 10.283 -5.873 1.00 0.00 88 ALA A N 13
ATOM 22554 C CA . ALA A 1 88 ? 1.625 11.146 -7.057 1.00 0.00 88 ALA A CA 13
ATOM 22555 C C . ALA A 1 88 ? 0.366 10.864 -7.892 1.00 0.00 88 ALA A C 13
ATOM 22556 O O . ALA A 1 88 ? -0.339 11.795 -8.290 1.00 0.00 88 ALA A O 13
ATOM 22563 N N . LYS A 1 89 ? 0.063 9.581 -8.135 1.00 0.00 89 LYS A N 13
ATOM 22564 C CA . LYS A 1 89 ? -1.151 9.152 -8.847 1.00 0.00 89 LYS A CA 13
ATOM 22565 C C . LYS A 1 89 ? -2.394 9.227 -7.952 1.00 0.00 89 LYS A C 13
ATOM 22566 O O . LYS A 1 89 ? -3.475 9.579 -8.424 1.00 0.00 89 LYS A O 13
ATOM 22585 N N . TYR A 1 90 ? -2.237 8.912 -6.664 1.00 0.00 90 TYR A N 13
ATOM 22586 C CA . TYR A 1 90 ? -3.334 8.821 -5.693 1.00 0.00 90 TYR A CA 13
ATOM 22587 C C . TYR A 1 90 ? -3.711 10.172 -5.058 1.00 0.00 90 TYR A C 13
ATOM 22588 O O . TYR A 1 90 ? -4.817 10.310 -4.537 1.00 0.00 90 TYR A O 13
ATOM 22606 N N . ASP A 1 91 ? -2.828 11.171 -5.122 1.00 0.00 91 ASP A N 13
ATOM 22607 C CA . ASP A 1 91 ? -3.008 12.503 -4.538 1.00 0.00 91 ASP A CA 13
ATOM 22608 C C . ASP A 1 91 ? -2.232 13.573 -5.349 1.00 0.00 91 ASP A C 13
ATOM 22609 O O . ASP A 1 91 ? -1.137 13.997 -4.956 1.00 0.00 91 ASP A O 13
ATOM 22618 N N . PRO A 1 92 ? -2.761 14.008 -6.508 1.00 0.00 92 PRO A N 13
ATOM 22619 C CA . PRO A 1 92 ? -2.058 14.896 -7.441 1.00 0.00 92 PRO A CA 13
ATOM 22620 C C . PRO A 1 92 ? -1.793 16.325 -6.917 1.00 0.00 92 PRO A C 13
ATOM 22621 O O . PRO A 1 92 ? -1.096 17.090 -7.586 1.00 0.00 92 PRO A O 13
ATOM 22632 N N . ASP A 1 93 ? -2.304 16.693 -5.734 1.00 0.00 93 ASP A N 13
ATOM 22633 C CA . ASP A 1 93 ? -2.027 17.979 -5.068 1.00 0.00 93 ASP A CA 13
ATOM 22634 C C . ASP A 1 93 ? -1.262 17.832 -3.735 1.00 0.00 93 ASP A C 13
ATOM 22635 O O . ASP A 1 93 ? -0.551 18.753 -3.326 1.00 0.00 93 ASP A O 13
ATOM 22644 N N . GLY A 1 94 ? -1.380 16.680 -3.066 1.00 0.00 94 GLY A N 13
ATOM 22645 C CA . GLY A 1 94 ? -0.778 16.400 -1.758 1.00 0.00 94 GLY A CA 13
ATOM 22646 C C . GLY A 1 94 ? -1.703 16.706 -0.569 1.00 0.00 94 GLY A C 13
ATOM 22647 O O . GLY A 1 94 ? -1.233 16.747 0.569 1.00 0.00 94 GLY A O 13
ATOM 22651 N N . THR A 1 95 ? -2.997 16.952 -0.811 1.00 0.00 95 THR A N 13
ATOM 22652 C CA . THR A 1 95 ? -3.982 17.437 0.179 1.00 0.00 95 THR A CA 13
ATOM 22653 C C . THR A 1 95 ? -4.105 16.550 1.424 1.00 0.00 95 THR A C 13
ATOM 22654 O O . THR A 1 95 ? -4.383 17.062 2.512 1.00 0.00 95 THR A O 13
ATOM 22665 N N . TYR A 1 96 ? -3.861 15.241 1.299 1.00 0.00 96 TYR A N 13
ATOM 22666 C CA . TYR A 1 96 ? -3.948 14.276 2.403 1.00 0.00 96 TYR A CA 13
ATOM 22667 C C . TYR A 1 96 ? -2.722 13.362 2.511 1.00 0.00 96 TYR A C 13
ATOM 22668 O O . TYR A 1 96 ? -2.391 12.961 3.627 1.00 0.00 96 TYR A O 13
ATOM 22686 N N . SER A 1 97 ? -1.975 13.095 1.432 1.00 0.00 97 SER A N 13
ATOM 22687 C CA . SER A 1 97 ? -0.721 12.324 1.518 1.00 0.00 97 SER A CA 13
ATOM 22688 C C . SER A 1 97 ? 0.326 12.994 2.422 1.00 0.00 97 SER A C 13
ATOM 22689 O O . SER A 1 97 ? 1.040 12.316 3.166 1.00 0.00 97 SER A O 13
ATOM 22697 N N . LYS A 1 98 ? 0.359 14.336 2.443 1.00 0.00 98 LYS A N 13
ATOM 22698 C CA . LYS A 1 98 ? 1.231 15.139 3.319 1.00 0.00 98 LYS A CA 13
ATOM 22699 C C . LYS A 1 98 ? 1.011 14.900 4.820 1.00 0.00 98 LYS A C 13
ATOM 22700 O O . LYS A 1 98 ? 1.935 15.139 5.594 1.00 0.00 98 LYS A O 13
ATOM 22719 N N . LYS A 1 99 ? -0.175 14.435 5.241 1.00 0.00 99 LYS A N 13
ATOM 22720 C CA . LYS A 1 99 ? -0.574 14.294 6.661 1.00 0.00 99 LYS A CA 13
ATOM 22721 C C . LYS A 1 99 ? 0.258 13.271 7.454 1.00 0.00 99 LYS A C 13
ATOM 22722 O O . LYS A 1 99 ? 0.234 13.307 8.686 1.00 0.00 99 LYS A O 13
ATOM 22741 N N . TYR A 1 100 ? 0.968 12.372 6.770 1.00 0.00 100 TYR A N 13
ATOM 22742 C CA . TYR A 1 100 ? 1.812 11.329 7.370 1.00 0.00 100 TYR A CA 13
ATOM 22743 C C . TYR A 1 100 ? 3.158 11.136 6.645 1.00 0.00 100 TYR A C 13
ATOM 22744 O O . TYR A 1 100 ? 4.090 10.601 7.248 1.00 0.00 100 TYR A O 13
ATOM 22762 N N . GLU A 1 101 ? 3.291 11.591 5.392 1.00 0.00 101 GLU A N 13
ATOM 22763 C CA . GLU A 1 101 ? 4.576 11.738 4.686 1.00 0.00 101 GLU A CA 13
ATOM 22764 C C . GLU A 1 101 ? 5.550 12.675 5.431 1.00 0.00 101 GLU A C 13
ATOM 22765 O O . GLU A 1 101 ? 6.751 12.403 5.520 1.00 0.00 101 GLU A O 13
ATOM 22777 N N . ASP A 1 102 ? 5.021 13.764 6.000 1.00 0.00 102 ASP A N 13
ATOM 22778 C CA . ASP A 1 102 ? 5.765 14.788 6.745 1.00 0.00 102 ASP A CA 13
ATOM 22779 C C . ASP A 1 102 ? 6.555 14.263 7.959 1.00 0.00 102 ASP A C 13
ATOM 22780 O O . ASP A 1 102 ? 7.519 14.909 8.382 1.00 0.00 102 ASP A O 13
ATOM 22789 N N . ARG A 1 103 ? 6.174 13.104 8.520 1.00 0.00 103 ARG A N 13
ATOM 22790 C CA . ARG A 1 103 ? 6.885 12.459 9.635 1.00 0.00 103 ARG A CA 13
ATOM 22791 C C . ARG A 1 103 ? 8.331 12.101 9.284 1.00 0.00 103 ARG A C 13
ATOM 22792 O O . ARG A 1 103 ? 9.187 12.123 10.169 1.00 0.00 103 ARG A O 13
ATOM 22813 N N . GLU A 1 104 ? 8.612 11.807 8.010 1.00 0.00 104 GLU A N 13
ATOM 22814 C CA . GLU A 1 104 ? 9.909 11.280 7.573 1.00 0.00 104 GLU A CA 13
ATOM 22815 C C . GLU A 1 104 ? 10.612 12.216 6.579 1.00 0.00 104 GLU A C 13
ATOM 22816 O O . GLU A 1 104 ? 11.751 12.616 6.831 1.00 0.00 104 GLU A O 13
ATOM 22828 N N . LYS A 1 105 ? 9.938 12.580 5.470 1.00 0.00 105 LYS A N 13
ATOM 22829 C CA . LYS A 1 105 ? 10.497 13.336 4.323 1.00 0.00 105 LYS A CA 13
ATOM 22830 C C . LYS A 1 105 ? 11.968 13.001 3.993 1.00 0.00 105 LYS A C 13
ATOM 22831 O O . LYS A 1 105 ? 12.810 13.873 3.779 1.00 0.00 105 LYS A O 13
ATOM 22850 N N . GLU A 1 106 ? 12.271 11.702 3.939 1.00 0.00 106 GLU A N 13
ATOM 22851 C CA . GLU A 1 106 ? 13.610 11.168 3.622 1.00 0.00 106 GLU A CA 13
ATOM 22852 C C . GLU A 1 106 ? 14.088 11.490 2.188 1.00 0.00 106 GLU A C 13
ATOM 22853 O O . GLU A 1 106 ? 15.291 11.476 1.916 1.00 0.00 106 GLU A O 13
ATOM 22865 N N . LEU A 1 107 ? 13.160 11.789 1.270 1.00 0.00 107 LEU A N 13
ATOM 22866 C CA . LEU A 1 107 ? 13.450 12.184 -0.113 1.00 0.00 107 LEU A CA 13
ATOM 22867 C C . LEU A 1 107 ? 14.124 13.568 -0.191 1.00 0.00 107 LEU A C 13
ATOM 22868 O O . LEU A 1 107 ? 13.689 14.528 0.456 1.00 0.00 107 LEU A O 13
ATOM 22884 N N . HIS A 1 108 ? 15.163 13.682 -1.030 1.00 0.00 108 HIS A N 13
ATOM 22885 C CA . HIS A 1 108 ? 15.834 14.955 -1.345 1.00 0.00 108 HIS A CA 13
ATOM 22886 C C . HIS A 1 108 ? 14.880 15.952 -2.030 1.00 0.00 108 HIS A C 13
ATOM 22887 O O . HIS A 1 108 ? 13.968 15.554 -2.764 1.00 0.00 108 HIS A O 13
ATOM 22902 N N . GLN A 1 109 ? 15.101 17.248 -1.786 1.00 0.00 109 GLN A N 13
ATOM 22903 C CA . GLN A 1 109 ? 14.217 18.366 -2.169 1.00 0.00 109 GLN A CA 13
ATOM 22904 C C . GLN A 1 109 ? 14.975 19.699 -2.320 1.00 0.00 109 GLN A C 13
ATOM 22905 O O . GLN A 1 109 ? 16.025 19.884 -1.662 1.00 0.00 109 GLN A O 13
ATOM 22920 N N . GLU A 1 1 ? -19.679 -10.387 7.357 1.00 0.00 1 GLU A N 14
ATOM 22921 C CA . GLU A 1 1 ? -19.166 -9.316 6.457 1.00 0.00 1 GLU A CA 14
ATOM 22922 C C . GLU A 1 1 ? -17.642 -9.188 6.575 1.00 0.00 1 GLU A C 14
ATOM 22923 O O . GLU A 1 1 ? -16.918 -9.285 5.585 1.00 0.00 1 GLU A O 14
ATOM 22937 N N . GLU A 1 2 ? -17.157 -8.976 7.798 1.00 0.00 2 GLU A N 14
ATOM 22938 C CA . GLU A 1 2 ? -15.754 -9.009 8.220 1.00 0.00 2 GLU A CA 14
ATOM 22939 C C . GLU A 1 2 ? -15.055 -10.381 8.039 1.00 0.00 2 GLU A C 14
ATOM 22940 O O . GLU A 1 2 ? -15.692 -11.402 7.761 1.00 0.00 2 GLU A O 14
ATOM 22952 N N . LYS A 1 3 ? -13.734 -10.399 8.267 1.00 0.00 3 LYS A N 14
ATOM 22953 C CA . LYS A 1 3 ? -12.859 -11.587 8.328 1.00 0.00 3 LYS A CA 14
ATOM 22954 C C . LYS A 1 3 ? -11.920 -11.476 9.535 1.00 0.00 3 LYS A C 14
ATOM 22955 O O . LYS A 1 3 ? -11.485 -10.376 9.880 1.00 0.00 3 LYS A O 14
ATOM 22974 N N . TYR A 1 4 ? -11.604 -12.608 10.166 1.00 0.00 4 TYR A N 14
ATOM 22975 C CA . TYR A 1 4 ? -10.819 -12.656 11.408 1.00 0.00 4 TYR A CA 14
ATOM 22976 C C . TYR A 1 4 ? -9.339 -12.296 11.193 1.00 0.00 4 TYR A C 14
ATOM 22977 O O . TYR A 1 4 ? -8.844 -11.356 11.814 1.00 0.00 4 TYR A O 14
ATOM 22995 N N . THR A 1 5 ? -8.634 -13.024 10.315 1.00 0.00 5 THR A N 14
ATOM 22996 C CA . THR A 1 5 ? -7.250 -12.743 9.872 1.00 0.00 5 THR A CA 14
ATOM 22997 C C . THR A 1 5 ? -7.028 -13.230 8.433 1.00 0.00 5 THR A C 14
ATOM 22998 O O . THR A 1 5 ? -7.548 -14.270 8.031 1.00 0.00 5 THR A O 14
ATOM 23009 N N . THR A 1 6 ? -6.242 -12.483 7.651 1.00 0.00 6 THR A N 14
ATOM 23010 C CA . THR A 1 6 ? -6.008 -12.674 6.200 1.00 0.00 6 THR A CA 14
ATOM 23011 C C . THR A 1 6 ? -5.017 -13.808 5.851 1.00 0.00 6 THR A C 14
ATOM 23012 O O . THR A 1 6 ? -4.293 -13.740 4.854 1.00 0.00 6 THR A O 14
ATOM 23023 N N . LYS A 1 7 ? -4.957 -14.860 6.678 1.00 0.00 7 LYS A N 14
ATOM 23024 C CA . LYS A 1 7 ? -4.063 -16.019 6.505 1.00 0.00 7 LYS A CA 14
ATOM 23025 C C . LYS A 1 7 ? -4.373 -16.837 5.243 1.00 0.00 7 LYS A C 14
ATOM 23026 O O . LYS A 1 7 ? -5.396 -17.516 5.163 1.00 0.00 7 LYS A O 14
ATOM 23045 N N . TYR A 1 8 ? -3.449 -16.840 4.287 1.00 0.00 8 TYR A N 14
ATOM 23046 C CA . TYR A 1 8 ? -3.492 -17.699 3.097 1.00 0.00 8 TYR A CA 14
ATOM 23047 C C . TYR A 1 8 ? -2.071 -18.157 2.746 1.00 0.00 8 TYR A C 14
ATOM 23048 O O . TYR A 1 8 ? -1.148 -17.345 2.758 1.00 0.00 8 TYR A O 14
ATOM 23066 N N . ASP A 1 9 ? -1.887 -19.452 2.458 1.00 0.00 9 ASP A N 14
ATOM 23067 C CA . ASP A 1 9 ? -0.588 -20.096 2.167 1.00 0.00 9 ASP A CA 14
ATOM 23068 C C . ASP A 1 9 ? 0.554 -19.722 3.149 1.00 0.00 9 ASP A C 14
ATOM 23069 O O . ASP A 1 9 ? 1.713 -19.562 2.754 1.00 0.00 9 ASP A O 14
ATOM 23078 N N . ASN A 1 10 ? 0.226 -19.587 4.442 1.00 0.00 10 ASN A N 14
ATOM 23079 C CA . ASN A 1 10 ? 1.120 -19.133 5.523 1.00 0.00 10 ASN A CA 14
ATOM 23080 C C . ASN A 1 10 ? 1.745 -17.745 5.285 1.00 0.00 10 ASN A C 14
ATOM 23081 O O . ASN A 1 10 ? 2.954 -17.545 5.438 1.00 0.00 10 ASN A O 14
ATOM 23092 N N . VAL A 1 11 ? 0.894 -16.768 4.949 1.00 0.00 11 VAL A N 14
ATOM 23093 C CA . VAL A 1 11 ? 1.258 -15.350 4.775 1.00 0.00 11 VAL A CA 14
ATOM 23094 C C . VAL A 1 11 ? 0.177 -14.447 5.373 1.00 0.00 11 VAL A C 14
ATOM 23095 O O . VAL A 1 11 ? -1.005 -14.793 5.364 1.00 0.00 11 VAL A O 14
ATOM 23108 N N . ASN A 1 12 ? 0.589 -13.284 5.881 1.00 0.00 12 ASN A N 14
ATOM 23109 C CA . ASN A 1 12 ? -0.270 -12.250 6.459 1.00 0.00 12 ASN A CA 14
ATOM 23110 C C . ASN A 1 12 ? 0.300 -10.846 6.231 1.00 0.00 12 ASN A C 14
ATOM 23111 O O . ASN A 1 12 ? 1.460 -10.676 5.852 1.00 0.00 12 ASN A O 14
ATOM 23122 N N . LEU A 1 13 ? -0.508 -9.833 6.554 1.00 0.00 13 LEU A N 14
ATOM 23123 C CA . LEU A 1 13 ? -0.132 -8.420 6.483 1.00 0.00 13 LEU A CA 14
ATOM 23124 C C . LEU A 1 13 ? 1.145 -8.060 7.249 1.00 0.00 13 LEU A C 14
ATOM 23125 O O . LEU A 1 13 ? 1.948 -7.280 6.753 1.00 0.00 13 LEU A O 14
ATOM 23141 N N . ASP A 1 14 ? 1.373 -8.640 8.426 1.00 0.00 14 ASP A N 14
ATOM 23142 C CA . ASP A 1 14 ? 2.602 -8.387 9.191 1.00 0.00 14 ASP A CA 14
ATOM 23143 C C . ASP A 1 14 ? 3.863 -8.743 8.390 1.00 0.00 14 ASP A C 14
ATOM 23144 O O . ASP A 1 14 ? 4.831 -7.987 8.384 1.00 0.00 14 ASP A O 14
ATOM 23153 N N . GLU A 1 15 ? 3.817 -9.851 7.645 1.00 0.00 15 GLU A N 14
ATOM 23154 C CA . GLU A 1 15 ? 4.894 -10.275 6.749 1.00 0.00 15 GLU A CA 14
ATOM 23155 C C . GLU A 1 15 ? 5.018 -9.343 5.530 1.00 0.00 15 GLU A C 14
ATOM 23156 O O . GLU A 1 15 ? 6.120 -9.139 5.042 1.00 0.00 15 GLU A O 14
ATOM 23168 N N . ILE A 1 16 ? 3.927 -8.724 5.063 1.00 0.00 16 ILE A N 14
ATOM 23169 C CA . ILE A 1 16 ? 3.931 -7.799 3.903 1.00 0.00 16 ILE A CA 14
ATOM 23170 C C . ILE A 1 16 ? 4.852 -6.603 4.154 1.00 0.00 16 ILE A C 14
ATOM 23171 O O . ILE A 1 16 ? 5.819 -6.402 3.421 1.00 0.00 16 ILE A O 14
ATOM 23187 N N . LEU A 1 17 ? 4.637 -5.868 5.241 1.00 0.00 17 LEU A N 14
ATOM 23188 C CA . LEU A 1 17 ? 5.493 -4.740 5.637 1.00 0.00 17 LEU A CA 14
ATOM 23189 C C . LEU A 1 17 ? 6.869 -5.223 6.134 1.00 0.00 17 LEU A C 14
ATOM 23190 O O . LEU A 1 17 ? 7.873 -4.555 5.879 1.00 0.00 17 LEU A O 14
ATOM 23206 N N . ALA A 1 18 ? 6.935 -6.360 6.844 1.00 0.00 18 ALA A N 14
ATOM 23207 C CA . ALA A 1 18 ? 8.194 -6.885 7.380 1.00 0.00 18 ALA A CA 14
ATOM 23208 C C . ALA A 1 18 ? 9.130 -7.459 6.293 1.00 0.00 18 ALA A C 14
ATOM 23209 O O . ALA A 1 18 ? 10.343 -7.534 6.503 1.00 0.00 18 ALA A O 14
ATOM 23216 N N . ASN A 1 19 ? 8.580 -7.844 5.136 1.00 0.00 19 ASN A N 14
ATOM 23217 C CA . ASN A 1 19 ? 9.282 -8.480 4.028 1.00 0.00 19 ASN A CA 14
ATOM 23218 C C . ASN A 1 19 ? 9.099 -7.677 2.737 1.00 0.00 19 ASN A C 14
ATOM 2321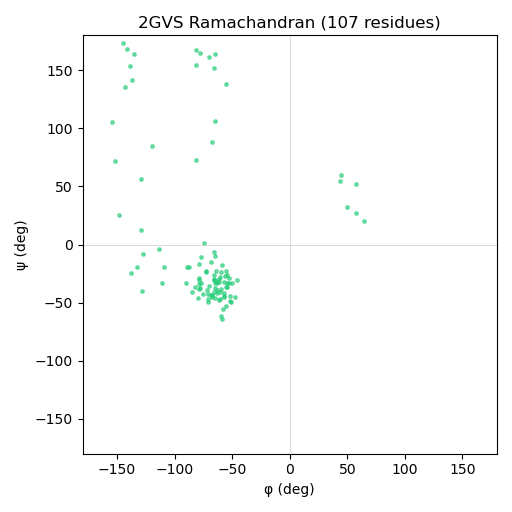9 O O . ASN A 1 19 ? 8.199 -7.922 1.930 1.00 0.00 19 ASN A O 14
ATOM 23230 N N . ASP A 1 20 ? 9.991 -6.712 2.517 1.00 0.00 20 ASP A N 14
ATOM 23231 C CA . ASP A 1 20 ? 10.038 -5.913 1.291 1.00 0.00 20 ASP A CA 14
ATOM 23232 C C . ASP A 1 20 ? 10.085 -6.756 0.002 1.00 0.00 20 ASP A C 14
ATOM 23233 O O . ASP A 1 20 ? 9.633 -6.285 -1.040 1.00 0.00 20 ASP A O 14
ATOM 23242 N N . ARG A 1 21 ? 10.572 -8.004 0.070 1.00 0.00 21 ARG A N 14
ATOM 23243 C CA . ARG A 1 21 ? 10.500 -8.993 -1.026 1.00 0.00 21 ARG A CA 14
ATOM 23244 C C . ARG A 1 21 ? 9.076 -9.183 -1.569 1.00 0.00 21 ARG A C 14
ATOM 23245 O O . ARG A 1 21 ? 8.876 -9.287 -2.778 1.00 0.00 21 ARG A O 14
ATOM 23266 N N . LEU A 1 22 ? 8.096 -9.203 -0.662 1.00 0.00 22 LEU A N 14
ATOM 23267 C CA . LEU A 1 22 ? 6.664 -9.263 -0.969 1.00 0.00 22 LEU A CA 14
ATOM 23268 C C . LEU A 1 22 ? 6.156 -7.870 -1.346 1.00 0.00 22 LEU A C 14
ATOM 23269 O O . LEU A 1 22 ? 5.466 -7.710 -2.352 1.00 0.00 22 LEU A O 14
ATOM 23285 N N . LEU A 1 23 ? 6.532 -6.854 -0.560 1.00 0.00 23 LEU A N 14
ATOM 23286 C CA . LEU A 1 23 ? 6.041 -5.487 -0.732 1.00 0.00 23 LEU A CA 14
ATOM 23287 C C . LEU A 1 23 ? 6.343 -4.956 -2.148 1.00 0.00 23 LEU A C 14
ATOM 23288 O O . LEU A 1 23 ? 5.457 -4.432 -2.819 1.00 0.00 23 LEU A O 14
ATOM 23304 N N . ASN A 1 24 ? 7.565 -5.170 -2.644 1.00 0.00 24 ASN A N 14
ATOM 23305 C CA . ASN A 1 24 ? 7.993 -4.774 -3.991 1.00 0.00 24 ASN A CA 14
ATOM 23306 C C . ASN A 1 24 ? 7.144 -5.388 -5.115 1.00 0.00 24 ASN A C 14
ATOM 23307 O O . ASN A 1 24 ? 6.995 -4.752 -6.155 1.00 0.00 24 ASN A O 14
ATOM 23318 N N . LYS A 1 25 ? 6.553 -6.575 -4.915 1.00 0.00 25 LYS A N 14
ATOM 23319 C CA . LYS A 1 25 ? 5.589 -7.168 -5.856 1.00 0.00 25 LYS A CA 14
ATOM 23320 C C . LYS A 1 25 ? 4.215 -6.492 -5.741 1.00 0.00 25 LYS A C 14
ATOM 23321 O O . LYS A 1 25 ? 3.603 -6.146 -6.751 1.00 0.00 25 LYS A O 14
ATOM 23340 N N . TYR A 1 26 ? 3.761 -6.255 -4.508 1.00 0.00 26 TYR A N 14
ATOM 23341 C CA . TYR A 1 26 ? 2.472 -5.623 -4.192 1.00 0.00 26 TYR A CA 14
ATOM 23342 C C . TYR A 1 26 ? 2.372 -4.185 -4.732 1.00 0.00 26 TYR A C 14
ATOM 23343 O O . TYR A 1 26 ? 1.324 -3.802 -5.247 1.00 0.00 26 TYR A O 14
ATOM 23361 N N . VAL A 1 27 ? 3.456 -3.401 -4.685 1.00 0.00 27 VAL A N 14
ATOM 23362 C CA . VAL A 1 27 ? 3.529 -2.060 -5.310 1.00 0.00 27 VAL A CA 14
ATOM 23363 C C . VAL A 1 27 ? 3.612 -2.126 -6.833 1.00 0.00 27 VAL A C 14
ATOM 23364 O O . VAL A 1 27 ? 2.924 -1.371 -7.514 1.00 0.00 27 VAL A O 14
ATOM 23377 N N . GLN A 1 28 ? 4.368 -3.071 -7.398 1.00 0.00 28 GLN A N 14
ATOM 23378 C CA . GLN A 1 28 ? 4.494 -3.280 -8.852 1.00 0.00 28 GLN A CA 14
ATOM 23379 C C . GLN A 1 28 ? 3.135 -3.421 -9.563 1.00 0.00 28 GLN A C 14
ATOM 23380 O O . GLN A 1 28 ? 3.013 -3.042 -10.725 1.00 0.00 28 GLN A O 14
ATOM 23394 N N . CYS A 1 29 ? 2.112 -3.900 -8.842 1.00 0.00 29 CYS A N 14
ATOM 23395 C CA . CYS A 1 29 ? 0.712 -3.988 -9.270 1.00 0.00 29 CYS A CA 14
ATOM 23396 C C . CYS A 1 29 ? 0.128 -2.697 -9.873 1.00 0.00 29 CYS A C 14
ATOM 23397 O O . CYS A 1 29 ? -0.723 -2.761 -10.763 1.00 0.00 29 CYS A O 14
ATOM 23404 N N . LEU A 1 30 ? 0.608 -1.534 -9.419 1.00 0.00 30 LEU A N 14
ATOM 23405 C CA . LEU A 1 30 ? 0.201 -0.216 -9.913 1.00 0.00 30 LEU A CA 14
ATOM 23406 C C . LEU A 1 30 ? 1.386 0.693 -10.310 1.00 0.00 30 LEU A C 14
ATOM 23407 O O . LEU A 1 30 ? 1.177 1.736 -10.933 1.00 0.00 30 LEU A O 14
ATOM 23423 N N . LEU A 1 31 ? 2.624 0.293 -9.987 1.00 0.00 31 LEU A N 14
ATOM 23424 C CA . LEU A 1 31 ? 3.863 0.958 -10.401 1.00 0.00 31 LEU A CA 14
ATOM 23425 C C . LEU A 1 31 ? 4.186 0.653 -11.877 1.00 0.00 31 LEU A C 14
ATOM 23426 O O . LEU A 1 31 ? 4.451 1.579 -12.646 1.00 0.00 31 LEU A O 14
ATOM 23442 N N . GLU A 1 32 ? 4.132 -0.616 -12.299 1.00 0.00 32 GLU A N 14
ATOM 23443 C CA . GLU A 1 32 ? 4.362 -0.992 -13.703 1.00 0.00 32 GLU A CA 14
ATOM 23444 C C . GLU A 1 32 ? 3.119 -0.769 -14.590 1.00 0.00 32 GLU A C 14
ATOM 23445 O O . GLU A 1 32 ? 1.992 -0.626 -14.112 1.00 0.00 32 GLU A O 14
ATOM 23457 N N . ASP A 1 33 ? 3.325 -0.791 -15.911 1.00 0.00 33 ASP A N 14
ATOM 23458 C CA . ASP A 1 33 ? 2.275 -0.711 -16.939 1.00 0.00 33 ASP A CA 14
ATOM 23459 C C . ASP A 1 33 ? 1.420 -1.998 -17.077 1.00 0.00 33 ASP A C 14
ATOM 23460 O O . ASP A 1 33 ? 0.520 -2.053 -17.920 1.00 0.00 33 ASP A O 14
ATOM 23469 N N . ASP A 1 34 ? 1.670 -3.032 -16.262 1.00 0.00 34 ASP A N 14
ATOM 23470 C CA . ASP A 1 34 ? 1.002 -4.341 -16.314 1.00 0.00 34 ASP A CA 14
ATOM 23471 C C . ASP A 1 34 ? 0.581 -4.838 -14.918 1.00 0.00 34 ASP A C 14
ATOM 23472 O O . ASP A 1 34 ? 1.270 -4.629 -13.916 1.00 0.00 34 ASP A O 14
ATOM 23481 N N . GLU A 1 35 ? -0.546 -5.552 -14.872 1.00 0.00 35 GLU A N 14
ATOM 23482 C CA . GLU A 1 35 ? -1.225 -5.985 -13.636 1.00 0.00 35 GLU A CA 14
ATOM 23483 C C . GLU A 1 35 ? -0.978 -7.455 -13.256 1.00 0.00 35 GLU A C 14
ATOM 23484 O O . GLU A 1 35 ? -1.490 -7.946 -12.250 1.00 0.00 35 GLU A O 14
ATOM 23496 N N . SER A 1 36 ? -0.133 -8.150 -14.018 1.00 0.00 36 SER A N 14
ATOM 23497 C CA . SER A 1 36 ? 0.305 -9.535 -13.751 1.00 0.00 36 SER A CA 14
ATOM 23498 C C . SER A 1 36 ? 0.995 -9.700 -12.387 1.00 0.00 36 SER A C 14
ATOM 23499 O O . SER A 1 36 ? 1.026 -10.793 -11.820 1.00 0.00 36 SER A O 14
ATOM 23507 N N . ASN A 1 37 ? 1.539 -8.602 -11.851 1.00 0.00 37 ASN A N 14
ATOM 23508 C CA . ASN A 1 37 ? 2.157 -8.513 -10.528 1.00 0.00 37 ASN A CA 14
ATOM 23509 C C . ASN A 1 37 ? 1.163 -8.654 -9.357 1.00 0.00 37 ASN A C 14
ATOM 23510 O O . ASN A 1 37 ? 1.558 -9.051 -8.261 1.00 0.00 37 ASN A O 14
ATOM 23521 N N . CYS A 1 38 ? -0.107 -8.286 -9.556 1.00 0.00 38 CYS A N 14
ATOM 23522 C CA . CYS A 1 38 ? -1.108 -8.214 -8.488 1.00 0.00 38 CYS A CA 14
ATOM 23523 C C . CYS A 1 38 ? -1.447 -9.613 -7.933 1.00 0.00 38 CYS A C 14
ATOM 23524 O O . CYS A 1 38 ? -1.915 -10.480 -8.677 1.00 0.00 38 CYS A O 14
ATOM 23531 N N . THR A 1 39 ? -1.241 -9.839 -6.630 1.00 0.00 39 THR A N 14
ATOM 23532 C CA . THR A 1 39 ? -1.663 -11.087 -5.961 1.00 0.00 39 THR A CA 14
ATOM 23533 C C . THR A 1 39 ? -3.160 -11.058 -5.625 1.00 0.00 39 THR A C 14
ATOM 23534 O O . THR A 1 39 ? -3.809 -10.010 -5.709 1.00 0.00 39 THR A O 14
ATOM 23545 N N . ALA A 1 40 ? -3.717 -12.198 -5.201 1.00 0.00 40 ALA A N 14
ATOM 23546 C CA . ALA A 1 40 ? -5.117 -12.333 -4.783 1.00 0.00 40 ALA A CA 14
ATOM 23547 C C . ALA A 1 40 ? -5.550 -11.360 -3.659 1.00 0.00 40 ALA A C 14
ATOM 23548 O O . ALA A 1 40 ? -6.737 -11.050 -3.547 1.00 0.00 40 ALA A O 14
ATOM 23555 N N . ASP A 1 41 ? -4.605 -10.857 -2.854 1.00 0.00 41 ASP A N 14
ATOM 23556 C CA . ASP A 1 41 ? -4.865 -9.970 -1.708 1.00 0.00 41 ASP A CA 14
ATOM 23557 C C . ASP A 1 41 ? -4.159 -8.607 -1.824 1.00 0.00 41 ASP A C 14
ATOM 23558 O O . ASP A 1 41 ? -4.695 -7.607 -1.349 1.00 0.00 41 ASP A O 14
ATOM 23567 N N . GLY A 1 42 ? -3.021 -8.523 -2.524 1.00 0.00 42 GLY A N 14
ATOM 23568 C CA . GLY A 1 42 ? -2.355 -7.260 -2.866 1.00 0.00 42 GLY A CA 14
ATOM 23569 C C . GLY A 1 42 ? -3.213 -6.359 -3.750 1.00 0.00 42 GLY A C 14
ATOM 23570 O O . GLY A 1 42 ? -3.279 -5.146 -3.538 1.00 0.00 42 GLY A O 14
ATOM 23574 N N . LYS A 1 43 ? -3.947 -6.973 -4.683 1.00 0.00 43 LYS A N 14
ATOM 23575 C CA . LYS A 1 43 ? -4.991 -6.334 -5.500 1.00 0.00 43 LYS A CA 14
ATOM 23576 C C . LYS A 1 43 ? -6.080 -5.672 -4.664 1.00 0.00 43 LYS A C 14
ATOM 23577 O O . LYS A 1 43 ? -6.445 -4.535 -4.954 1.00 0.00 43 LYS A O 14
ATOM 23596 N N . GLU A 1 44 ? -6.602 -6.361 -3.653 1.00 0.00 44 GLU A N 14
ATOM 23597 C CA . GLU A 1 44 ? -7.624 -5.811 -2.760 1.00 0.00 44 GLU A CA 14
ATOM 23598 C C . GLU A 1 44 ? -7.028 -4.708 -1.873 1.00 0.00 44 GLU A C 14
ATOM 23599 O O . GLU A 1 44 ? -7.596 -3.619 -1.798 1.00 0.00 44 GLU A O 14
ATOM 23611 N N . LEU A 1 45 ? -5.849 -4.945 -1.279 1.00 0.00 45 LEU A N 14
ATOM 23612 C CA . LEU A 1 45 ? -5.124 -3.992 -0.437 1.00 0.00 45 LEU A CA 14
ATOM 23613 C C . LEU A 1 45 ? -4.892 -2.665 -1.175 1.00 0.00 45 LEU A C 14
ATOM 23614 O O . LEU A 1 45 ? -5.330 -1.619 -0.700 1.00 0.00 45 LEU A O 14
ATOM 23630 N N . LYS A 1 46 ? -4.314 -2.684 -2.383 1.00 0.00 46 LYS A N 14
ATOM 23631 C CA . LYS A 1 46 ? -4.109 -1.458 -3.175 1.00 0.00 46 LYS A CA 14
ATOM 23632 C C . LYS A 1 46 ? -5.412 -0.810 -3.639 1.00 0.00 46 LYS A C 14
ATOM 23633 O O . LYS A 1 46 ? -5.424 0.390 -3.893 1.00 0.00 46 LYS A O 14
ATOM 23652 N N . SER A 1 47 ? -6.490 -1.589 -3.772 1.00 0.00 47 SER A N 14
ATOM 23653 C CA . SER A 1 47 ? -7.821 -1.088 -4.166 1.00 0.00 47 SER A CA 14
ATOM 23654 C C . SER A 1 47 ? -8.529 -0.347 -3.026 1.00 0.00 47 SER A C 14
ATOM 23655 O O . SER A 1 47 ? -9.288 0.588 -3.282 1.00 0.00 47 SER A O 14
ATOM 23663 N N . VAL A 1 48 ? -8.260 -0.719 -1.768 1.00 0.00 48 VAL A N 14
ATOM 23664 C CA . VAL A 1 48 ? -8.800 -0.030 -0.584 1.00 0.00 48 VAL A CA 14
ATOM 23665 C C . VAL A 1 48 ? -7.892 1.098 -0.070 1.00 0.00 48 VAL A C 14
ATOM 23666 O O . VAL A 1 48 ? -8.383 2.022 0.580 1.00 0.00 48 VAL A O 14
ATOM 23679 N N . ILE A 1 49 ? -6.591 1.096 -0.398 1.00 0.00 49 ILE A N 14
ATOM 23680 C CA . ILE A 1 49 ? -5.675 2.184 -0.015 1.00 0.00 49 ILE A CA 14
ATOM 23681 C C . ILE A 1 49 ? -6.233 3.572 -0.408 1.00 0.00 49 ILE A C 14
ATOM 23682 O O . ILE A 1 49 ? -6.254 4.455 0.451 1.00 0.00 49 ILE A O 14
ATOM 23698 N N . PRO A 1 50 ? -6.729 3.797 -1.647 1.00 0.00 50 PRO A N 14
ATOM 23699 C CA . PRO A 1 50 ? -7.291 5.091 -2.038 1.00 0.00 50 PRO A CA 14
ATOM 23700 C C . PRO A 1 50 ? -8.673 5.357 -1.408 1.00 0.00 50 PRO A C 14
ATOM 23701 O O . PRO A 1 50 ? -9.062 6.511 -1.240 1.00 0.00 50 PRO A O 14
ATOM 23712 N N . ASP A 1 51 ? -9.414 4.321 -1.003 1.00 0.00 51 ASP A N 14
ATOM 23713 C CA . ASP A 1 51 ? -10.691 4.454 -0.277 1.00 0.00 51 ASP A CA 14
ATOM 23714 C C . ASP A 1 51 ? -10.501 5.073 1.119 1.00 0.00 51 ASP A C 14
ATOM 23715 O O . ASP A 1 51 ? -11.345 5.848 1.577 1.00 0.00 51 ASP A O 14
ATOM 23724 N N . ALA A 1 52 ? -9.352 4.827 1.762 1.00 0.00 52 ALA A N 14
ATOM 23725 C CA . ALA A 1 52 ? -8.929 5.531 2.977 1.00 0.00 52 ALA A CA 14
ATOM 23726 C C . ALA A 1 52 ? -8.695 7.046 2.775 1.00 0.00 52 ALA A C 14
ATOM 23727 O O . ALA A 1 52 ? -8.578 7.786 3.754 1.00 0.00 52 ALA A O 14
ATOM 23734 N N . LEU A 1 53 ? -8.678 7.517 1.521 1.00 0.00 53 LEU A N 14
ATOM 23735 C CA . LEU A 1 53 ? -8.479 8.916 1.118 1.00 0.00 53 LEU A CA 14
ATOM 23736 C C . LEU A 1 53 ? -9.758 9.530 0.498 1.00 0.00 53 LEU A C 14
ATOM 23737 O O . LEU A 1 53 ? -9.822 10.743 0.288 1.00 0.00 53 LEU A O 14
ATOM 23753 N N . SER A 1 54 ? -10.778 8.703 0.223 1.00 0.00 54 SER A N 14
ATOM 23754 C CA . SER A 1 54 ? -12.027 9.078 -0.468 1.00 0.00 54 SER A CA 14
ATOM 23755 C C . SER A 1 54 ? -13.252 9.061 0.461 1.00 0.00 54 SER A C 14
ATOM 23756 O O . SER A 1 54 ? -14.130 9.923 0.369 1.00 0.00 54 SER A O 14
ATOM 23764 N N . ASN A 1 55 ? -13.284 8.109 1.401 1.00 0.00 55 ASN A N 14
ATOM 23765 C CA . ASN A 1 55 ? -14.342 7.909 2.402 1.00 0.00 55 ASN A CA 14
ATOM 23766 C C . ASN A 1 55 ? -13.765 7.394 3.737 1.00 0.00 55 ASN A C 14
ATOM 23767 O O . ASN A 1 55 ? -14.460 6.716 4.491 1.00 0.00 55 ASN A O 14
ATOM 23778 N N . GLU A 1 56 ? -12.486 7.665 4.026 1.00 0.00 56 GLU A N 14
ATOM 23779 C CA . GLU A 1 56 ? -11.784 7.237 5.254 1.00 0.00 56 GLU A CA 14
ATOM 23780 C C . GLU A 1 56 ? -11.931 5.726 5.552 1.00 0.00 56 GLU A C 14
ATOM 23781 O O . GLU A 1 56 ? -11.949 5.300 6.709 1.00 0.00 56 GLU A O 14
ATOM 23793 N N . CYS A 1 57 ? -12.055 4.907 4.495 1.00 0.00 57 CYS A N 14
ATOM 23794 C CA . CYS A 1 57 ? -12.298 3.461 4.559 1.00 0.00 57 CYS A CA 14
ATOM 23795 C C . CYS A 1 57 ? -13.593 3.090 5.331 1.00 0.00 57 CYS A C 14
ATOM 23796 O O . CYS A 1 57 ? -13.702 2.013 5.910 1.00 0.00 57 CYS A O 14
ATOM 23803 N N . ALA A 1 58 ? -14.600 3.966 5.391 1.00 0.00 58 ALA A N 14
ATOM 23804 C CA . ALA A 1 58 ? -15.798 3.746 6.205 1.00 0.00 58 ALA A CA 14
ATOM 23805 C C . ALA A 1 58 ? -16.661 2.544 5.769 1.00 0.00 58 ALA A C 14
ATOM 23806 O O . ALA A 1 58 ? -17.362 1.959 6.599 1.00 0.00 58 ALA A O 14
ATOM 23813 N N . LYS A 1 59 ? -16.586 2.144 4.490 1.00 0.00 59 LYS A N 14
ATOM 23814 C CA . LYS A 1 59 ? -17.256 0.943 3.952 1.00 0.00 59 LYS A CA 14
ATOM 23815 C C . LYS A 1 59 ? -16.440 -0.357 4.114 1.00 0.00 59 LYS A C 14
ATOM 23816 O O . LYS A 1 59 ? -16.927 -1.435 3.767 1.00 0.00 59 LYS A O 14
ATOM 23835 N N . CYS A 1 60 ? -15.213 -0.271 4.627 1.00 0.00 60 CYS A N 14
ATOM 23836 C CA . CYS A 1 60 ? -14.301 -1.383 4.860 1.00 0.00 60 CYS A CA 14
ATOM 23837 C C . CYS A 1 60 ? -14.674 -2.196 6.109 1.00 0.00 60 CYS A C 14
ATOM 23838 O O . CYS A 1 60 ? -15.340 -1.707 7.027 1.00 0.00 60 CYS A O 14
ATOM 23845 N N . ASN A 1 61 ? -14.138 -3.413 6.188 1.00 0.00 61 ASN A N 14
ATOM 23846 C CA . ASN A 1 61 ? -14.033 -4.165 7.444 1.00 0.00 61 ASN A CA 14
ATOM 23847 C C . ASN A 1 61 ? -12.880 -3.628 8.314 1.00 0.00 61 ASN A C 14
ATOM 23848 O O . ASN A 1 61 ? -11.917 -3.051 7.806 1.00 0.00 61 ASN A O 14
ATOM 23859 N N . GLU A 1 62 ? -12.947 -3.856 9.629 1.00 0.00 62 GLU A N 14
ATOM 23860 C CA . GLU A 1 62 ? -11.948 -3.371 10.598 1.00 0.00 62 GLU A CA 14
ATOM 23861 C C . GLU A 1 62 ? -10.507 -3.818 10.289 1.00 0.00 62 GLU A C 14
ATOM 23862 O O . GLU A 1 62 ? -9.562 -3.061 10.520 1.00 0.00 62 GLU A O 14
ATOM 23874 N N . LYS A 1 63 ? -10.335 -5.013 9.704 1.00 0.00 63 LYS A N 14
ATOM 23875 C CA . LYS A 1 63 ? -9.015 -5.557 9.332 1.00 0.00 63 LYS A CA 14
ATOM 23876 C C . LYS A 1 63 ? -8.366 -4.781 8.182 1.00 0.00 63 LYS A C 14
ATOM 23877 O O . LYS A 1 63 ? -7.156 -4.573 8.190 1.00 0.00 63 LYS A O 14
ATOM 23896 N N . GLN A 1 64 ? -9.172 -4.308 7.228 1.00 0.00 64 GLN A N 14
ATOM 23897 C CA . GLN A 1 64 ? -8.731 -3.355 6.200 1.00 0.00 64 GLN A CA 14
ATOM 23898 C C . GLN A 1 64 ? -8.469 -1.964 6.791 1.00 0.00 64 GLN A C 14
ATOM 23899 O O . GLN A 1 64 ? -7.379 -1.435 6.591 1.00 0.00 64 GLN A O 14
ATOM 23913 N N . LYS A 1 65 ? -9.416 -1.400 7.559 1.00 0.00 65 LYS A N 14
ATOM 23914 C CA . LYS A 1 65 ? -9.274 -0.074 8.208 1.00 0.00 65 LYS A CA 14
ATOM 23915 C C . LYS A 1 65 ? -7.985 0.067 9.020 1.00 0.00 65 LYS A C 14
ATOM 23916 O O . LYS A 1 65 ? -7.224 1.012 8.817 1.00 0.00 65 LYS A O 14
ATOM 23935 N N . GLU A 1 66 ? -7.719 -0.872 9.927 1.00 0.00 66 GLU A N 14
ATOM 23936 C CA . GLU A 1 66 ? -6.483 -0.907 10.721 1.00 0.00 66 GLU A CA 14
ATOM 23937 C C . GLU A 1 66 ? -5.270 -1.410 9.927 1.00 0.00 66 GLU A C 14
ATOM 23938 O O . GLU A 1 66 ? -4.139 -1.164 10.343 1.00 0.00 66 GLU A O 14
ATOM 23950 N N . GLY A 1 67 ? -5.482 -2.103 8.805 1.00 0.00 67 GLY A N 14
ATOM 23951 C CA . GLY A 1 67 ? -4.438 -2.662 7.944 1.00 0.00 67 GLY A CA 14
ATOM 23952 C C . GLY A 1 67 ? -3.821 -1.623 7.012 1.00 0.00 67 GLY A C 14
ATOM 23953 O O . GLY A 1 67 ? -2.649 -1.285 7.160 1.00 0.00 67 GLY A O 14
ATOM 23957 N N . THR A 1 68 ? -4.581 -1.041 6.081 1.00 0.00 68 THR A N 14
ATOM 23958 C CA . THR A 1 68 ? -4.015 -0.046 5.152 1.00 0.00 68 THR A CA 14
ATOM 23959 C C . THR A 1 68 ? -3.461 1.181 5.876 1.00 0.00 68 THR A C 14
ATOM 23960 O O . THR A 1 68 ? -2.426 1.697 5.463 1.00 0.00 68 THR A O 14
ATOM 23971 N N . LYS A 1 69 ? -4.074 1.594 6.997 1.00 0.00 69 LYS A N 14
ATOM 23972 C CA . LYS A 1 69 ? -3.594 2.695 7.854 1.00 0.00 69 LYS A CA 14
ATOM 23973 C C . LYS A 1 69 ? -2.196 2.444 8.438 1.00 0.00 69 LYS A C 14
ATOM 23974 O O . LYS A 1 69 ? -1.353 3.337 8.384 1.00 0.00 69 LYS A O 14
ATOM 23993 N N . LYS A 1 70 ? -1.911 1.237 8.953 1.00 0.00 70 LYS A N 14
ATOM 23994 C CA . LYS A 1 70 ? -0.542 0.862 9.374 1.00 0.00 70 LYS A CA 14
ATOM 23995 C C . LYS A 1 70 ? 0.399 0.739 8.175 1.00 0.00 70 LYS A C 14
ATOM 23996 O O . LYS A 1 70 ? 1.530 1.217 8.226 1.00 0.00 70 LYS A O 14
ATOM 24015 N N . VAL A 1 71 ? -0.038 0.100 7.094 1.00 0.00 71 VAL A N 14
ATOM 24016 C CA . VAL A 1 71 ? 0.822 -0.246 5.946 1.00 0.00 71 VAL A CA 14
ATOM 24017 C C . VAL A 1 71 ? 1.310 0.995 5.210 1.00 0.00 71 VAL A C 14
ATOM 24018 O O . VAL A 1 71 ? 2.502 1.089 4.935 1.00 0.00 71 VAL A O 14
ATOM 24031 N N . LEU A 1 72 ? 0.446 1.991 5.013 1.00 0.00 72 LEU A N 14
ATOM 24032 C CA . LEU A 1 72 ? 0.797 3.311 4.475 1.00 0.00 72 LEU A CA 14
ATOM 24033 C C . LEU A 1 72 ? 2.009 3.927 5.182 1.00 0.00 72 LEU A C 14
ATOM 24034 O O . LEU A 1 72 ? 2.915 4.413 4.506 1.00 0.00 72 LEU A O 14
ATOM 24050 N N . LYS A 1 73 ? 2.075 3.841 6.519 1.00 0.00 73 LYS A N 14
ATOM 24051 C CA . LYS A 1 73 ? 3.140 4.454 7.325 1.00 0.00 73 LYS A CA 14
ATOM 24052 C C . LYS A 1 73 ? 4.475 3.729 7.142 1.00 0.00 73 LYS A C 14
ATOM 24053 O O . LYS A 1 73 ? 5.510 4.364 6.941 1.00 0.00 73 LYS A O 14
ATOM 24072 N N . HIS A 1 74 ? 4.445 2.395 7.169 1.00 0.00 74 HIS A N 14
ATOM 24073 C CA . HIS A 1 74 ? 5.609 1.541 6.894 1.00 0.00 74 HIS A CA 14
ATOM 24074 C C . HIS A 1 74 ? 6.120 1.751 5.471 1.00 0.00 74 HIS A C 14
ATOM 24075 O O . HIS A 1 74 ? 7.319 1.916 5.285 1.00 0.00 74 HIS A O 14
ATOM 24090 N N . LEU A 1 75 ? 5.234 1.794 4.476 1.00 0.00 75 LEU A N 14
ATOM 24091 C CA . LEU A 1 75 ? 5.604 1.978 3.071 1.00 0.00 75 LEU A CA 14
ATOM 24092 C C . LEU A 1 75 ? 6.330 3.317 2.858 1.00 0.00 75 LEU A C 14
ATOM 24093 O O . LEU A 1 75 ? 7.389 3.331 2.240 1.00 0.00 75 LEU A O 14
ATOM 24109 N N . ILE A 1 76 ? 5.824 4.429 3.412 1.00 0.00 76 ILE A N 14
ATOM 24110 C CA . ILE A 1 76 ? 6.516 5.730 3.329 1.00 0.00 76 ILE A CA 14
ATOM 24111 C C . ILE A 1 76 ? 7.850 5.730 4.099 1.00 0.00 76 ILE A C 14
ATOM 24112 O O . ILE A 1 76 ? 8.830 6.299 3.624 1.00 0.00 76 ILE A O 14
ATOM 24128 N N . ASN A 1 77 ? 7.937 5.032 5.241 1.00 0.00 77 ASN A N 14
ATOM 24129 C CA . ASN A 1 77 ? 9.180 4.905 6.021 1.00 0.00 77 ASN A CA 14
ATOM 24130 C C . ASN A 1 77 ? 10.260 4.024 5.354 1.00 0.00 77 ASN A C 14
ATOM 24131 O O . ASN A 1 77 ? 11.447 4.337 5.442 1.00 0.00 77 ASN A O 14
ATOM 24142 N N . HIS A 1 78 ? 9.858 2.928 4.700 1.00 0.00 78 HIS A N 14
ATOM 24143 C CA . HIS A 1 78 ? 10.760 1.862 4.208 1.00 0.00 78 HIS A CA 14
ATOM 24144 C C . HIS A 1 78 ? 10.949 1.817 2.688 1.00 0.00 78 HIS A C 14
ATOM 24145 O O . HIS A 1 78 ? 11.987 1.351 2.214 1.00 0.00 78 HIS A O 14
ATOM 24160 N N . LYS A 1 79 ? 9.975 2.315 1.928 1.00 0.00 79 LYS A N 14
ATOM 24161 C CA . LYS A 1 79 ? 9.999 2.439 0.463 1.00 0.00 79 LYS A CA 14
ATOM 24162 C C . LYS A 1 79 ? 9.616 3.863 0.027 1.00 0.00 79 LYS A C 14
ATOM 24163 O O . LYS A 1 79 ? 8.712 4.016 -0.788 1.00 0.00 79 LYS A O 14
ATOM 24182 N N . PRO A 1 80 ? 10.296 4.912 0.531 1.00 0.00 80 PRO A N 14
ATOM 24183 C CA . PRO A 1 80 ? 9.962 6.315 0.238 1.00 0.00 80 PRO A CA 14
ATOM 24184 C C . PRO A 1 80 ? 10.006 6.627 -1.269 1.00 0.00 80 PRO A C 14
ATOM 24185 O O . PRO A 1 80 ? 9.128 7.298 -1.810 1.00 0.00 80 PRO A O 14
ATOM 24196 N N . ASP A 1 81 ? 11.006 6.076 -1.956 1.00 0.00 81 ASP A N 14
ATOM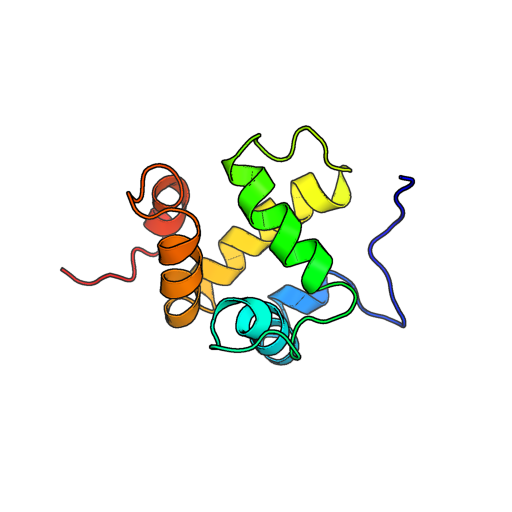 24197 C CA . ASP A 1 81 ? 11.212 6.128 -3.406 1.00 0.00 81 ASP A CA 14
ATOM 24198 C C . ASP A 1 81 ? 10.046 5.553 -4.236 1.00 0.00 81 ASP A C 14
ATOM 24199 O O . ASP A 1 81 ? 9.648 6.160 -5.232 1.00 0.00 81 ASP A O 14
ATOM 24208 N N . VAL A 1 82 ? 9.474 4.410 -3.834 1.00 0.00 82 VAL A N 14
ATOM 24209 C CA . VAL A 1 82 ? 8.303 3.807 -4.503 1.00 0.00 82 VAL A CA 14
ATOM 24210 C C . VAL A 1 82 ? 6.985 4.418 -4.016 1.00 0.00 82 VAL A C 14
ATOM 24211 O O . VAL A 1 82 ? 6.064 4.629 -4.804 1.00 0.00 82 VAL A O 14
ATOM 24224 N N . TRP A 1 83 ? 6.890 4.766 -2.734 1.00 0.00 83 TRP A N 14
ATOM 24225 C CA . TRP A 1 83 ? 5.763 5.495 -2.154 1.00 0.00 83 TRP A CA 14
ATOM 24226 C C . TRP A 1 83 ? 5.445 6.791 -2.915 1.00 0.00 83 TRP A C 14
ATOM 24227 O O . TRP A 1 83 ? 4.274 7.063 -3.175 1.00 0.00 83 TRP A O 14
ATOM 24248 N N . ALA A 1 84 ? 6.456 7.551 -3.353 1.00 0.00 84 ALA A N 14
ATOM 24249 C CA . ALA A 1 84 ? 6.259 8.734 -4.194 1.00 0.00 84 ALA A CA 14
ATOM 24250 C C . ALA A 1 84 ? 5.448 8.440 -5.474 1.00 0.00 84 ALA A C 14
ATOM 24251 O O . ALA A 1 84 ? 4.684 9.288 -5.927 1.00 0.00 84 ALA A O 14
ATOM 24258 N N . GLN A 1 85 ? 5.559 7.228 -6.029 1.00 0.00 85 GLN A N 14
ATOM 24259 C CA . GLN A 1 85 ? 4.803 6.769 -7.204 1.00 0.00 85 GLN A CA 14
ATOM 24260 C C . GLN A 1 85 ? 3.332 6.480 -6.855 1.00 0.00 85 GLN A C 14
ATOM 24261 O O . GLN A 1 85 ? 2.438 6.782 -7.648 1.00 0.00 85 GLN A O 14
ATOM 24275 N N . LEU A 1 86 ? 3.081 5.958 -5.646 1.00 0.00 86 LEU A N 14
ATOM 24276 C CA . LEU A 1 86 ? 1.732 5.793 -5.073 1.00 0.00 86 LEU A CA 14
ATOM 24277 C C . LEU A 1 86 ? 1.063 7.163 -4.906 1.00 0.00 86 LEU A C 14
ATOM 24278 O O . LEU A 1 86 ? 0.106 7.467 -5.620 1.00 0.00 86 LEU A O 14
ATOM 24294 N N . LYS A 1 87 ? 1.606 8.026 -4.032 1.00 0.00 87 LYS A N 14
ATOM 24295 C CA . LYS A 1 87 ? 0.995 9.322 -3.682 1.00 0.00 87 LYS A CA 14
ATOM 24296 C C . LYS A 1 87 ? 0.841 10.268 -4.875 1.00 0.00 87 LYS A C 14
ATOM 24297 O O . LYS A 1 87 ? -0.085 11.065 -4.901 1.00 0.00 87 LYS A O 14
ATOM 24316 N N . ALA A 1 88 ? 1.710 10.185 -5.877 1.00 0.00 88 ALA A N 14
ATOM 24317 C CA . ALA A 1 88 ? 1.635 11.033 -7.073 1.00 0.00 88 ALA A CA 14
ATOM 24318 C C . ALA A 1 88 ? 0.386 10.739 -7.922 1.00 0.00 88 ALA A C 14
ATOM 24319 O O . ALA A 1 88 ? -0.326 11.663 -8.324 1.00 0.00 88 ALA A O 14
ATOM 24326 N N . LYS A 1 89 ? 0.100 9.453 -8.165 1.00 0.00 89 LYS A N 14
ATOM 24327 C CA . LYS A 1 89 ? -1.101 9.003 -8.883 1.00 0.00 89 LYS A CA 14
ATOM 24328 C C . LYS A 1 89 ? -2.359 9.109 -8.011 1.00 0.00 89 LYS A C 14
ATOM 24329 O O . LYS A 1 89 ? -3.427 9.467 -8.507 1.00 0.00 89 LYS A O 14
ATOM 24348 N N . TYR A 1 90 ? -2.227 8.808 -6.718 1.00 0.00 90 TYR A N 14
ATOM 24349 C CA . TYR A 1 90 ? -3.340 8.727 -5.766 1.00 0.00 90 TYR A CA 14
ATOM 24350 C C . TYR A 1 90 ? -3.729 10.086 -5.146 1.00 0.00 90 TYR A C 14
ATOM 24351 O O . TYR A 1 90 ? -4.843 10.223 -4.639 1.00 0.00 90 TYR A O 14
ATOM 24369 N N . ASP A 1 91 ? -2.851 11.094 -5.200 1.00 0.00 91 ASP A N 14
ATOM 24370 C CA . ASP A 1 91 ? -3.035 12.416 -4.582 1.00 0.00 91 ASP A CA 14
ATOM 24371 C C . ASP A 1 91 ? -2.240 13.511 -5.340 1.00 0.00 91 ASP A C 14
ATOM 24372 O O . ASP A 1 91 ? -1.188 13.967 -4.874 1.00 0.00 91 ASP A O 14
ATOM 24381 N N . PRO A 1 92 ? -2.701 13.938 -6.533 1.00 0.00 92 PRO A N 14
ATOM 24382 C CA . PRO A 1 92 ? -1.952 14.828 -7.430 1.00 0.00 92 PRO A CA 14
ATOM 24383 C C . PRO A 1 92 ? -1.699 16.251 -6.888 1.00 0.00 92 PRO A C 14
ATOM 24384 O O . PRO A 1 92 ? -0.932 17.005 -7.492 1.00 0.00 92 PRO A O 14
ATOM 24395 N N . ASP A 1 93 ? -2.297 16.623 -5.750 1.00 0.00 93 ASP A N 14
ATOM 24396 C CA . ASP A 1 93 ? -2.089 17.903 -5.053 1.00 0.00 93 ASP A CA 14
ATOM 24397 C C . ASP A 1 93 ? -1.433 17.744 -3.661 1.00 0.00 93 ASP A C 14
ATOM 24398 O O . ASP A 1 93 ? -1.109 18.741 -3.010 1.00 0.00 93 ASP A O 14
ATOM 24407 N N . GLY A 1 94 ? -1.212 16.507 -3.198 1.00 0.00 94 GLY A N 14
ATOM 24408 C CA . GLY A 1 94 ? -0.656 16.188 -1.873 1.00 0.00 94 GLY A CA 14
ATOM 24409 C C . GLY A 1 94 ? -1.544 16.583 -0.679 1.00 0.00 94 GLY A C 14
ATOM 24410 O O . GLY A 1 94 ? -1.053 16.635 0.453 1.00 0.00 94 GLY A O 14
ATOM 24414 N N . THR A 1 95 ? -2.821 16.904 -0.911 1.00 0.00 95 THR A N 14
ATOM 24415 C CA . THR A 1 95 ? -3.744 17.543 0.047 1.00 0.00 95 THR A CA 14
ATOM 24416 C C . THR A 1 95 ? -3.985 16.730 1.326 1.00 0.00 95 THR A C 14
ATOM 24417 O O . THR A 1 95 ? -4.258 17.315 2.377 1.00 0.00 95 THR A O 14
ATOM 24428 N N . TYR A 1 96 ? -3.834 15.403 1.275 1.00 0.00 96 TYR A N 14
ATOM 24429 C CA . TYR A 1 96 ? -3.985 14.507 2.432 1.00 0.00 96 TYR A CA 14
ATOM 24430 C C . TYR A 1 96 ? -2.775 13.591 2.647 1.00 0.00 96 TYR A C 14
ATOM 24431 O O . TYR A 1 96 ? -2.505 13.221 3.789 1.00 0.00 96 TYR A O 14
ATOM 24449 N N . SER A 1 97 ? -1.990 13.286 1.609 1.00 0.00 97 SER A N 14
ATOM 24450 C CA . SER A 1 97 ? -0.788 12.447 1.733 1.00 0.00 97 SER A CA 14
ATOM 24451 C C . SER A 1 97 ? 0.262 13.049 2.673 1.00 0.00 97 SER A C 14
ATOM 24452 O O . SER A 1 97 ? 0.878 12.339 3.472 1.00 0.00 97 SER A O 14
ATOM 24460 N N . LYS A 1 98 ? 0.432 14.379 2.626 1.00 0.00 98 LYS A N 14
ATOM 24461 C CA . LYS A 1 98 ? 1.388 15.123 3.462 1.00 0.00 98 LYS A CA 14
ATOM 24462 C C . LYS A 1 98 ? 1.157 14.969 4.971 1.00 0.00 98 LYS A C 14
ATOM 24463 O O . LYS A 1 98 ? 2.121 15.062 5.728 1.00 0.00 98 LYS A O 14
ATOM 24482 N N . LYS A 1 99 ? -0.072 14.657 5.412 1.00 0.00 99 LYS A N 14
ATOM 24483 C CA . LYS A 1 99 ? -0.444 14.457 6.832 1.00 0.00 99 LYS A CA 14
ATOM 24484 C C . LYS A 1 99 ? 0.401 13.403 7.565 1.00 0.00 99 LYS A C 14
ATOM 24485 O O . LYS A 1 99 ? 0.547 13.487 8.785 1.00 0.00 99 LYS A O 14
ATOM 24504 N N . TYR A 1 100 ? 0.980 12.447 6.834 1.00 0.00 100 TYR A N 14
ATOM 24505 C CA . TYR A 1 100 ? 1.822 11.366 7.370 1.00 0.00 100 TYR A CA 14
ATOM 24506 C C . TYR A 1 100 ? 3.133 11.155 6.591 1.00 0.00 100 TYR A C 14
ATOM 24507 O O . TYR A 1 100 ? 4.076 10.600 7.157 1.00 0.00 100 TYR A O 14
ATOM 24525 N N . GLU A 1 101 ? 3.240 11.629 5.344 1.00 0.00 101 GLU A N 14
ATOM 24526 C CA . GLU A 1 101 ? 4.511 11.764 4.608 1.00 0.00 101 GLU A CA 14
ATOM 24527 C C . GLU A 1 101 ? 5.479 12.761 5.279 1.00 0.00 101 GLU A C 14
ATOM 24528 O O . GLU A 1 101 ? 6.665 12.460 5.439 1.00 0.00 101 GLU A O 14
ATOM 24540 N N . ASP A 1 102 ? 4.979 13.921 5.732 1.00 0.00 102 ASP A N 14
ATOM 24541 C CA . ASP A 1 102 ? 5.795 14.977 6.361 1.00 0.00 102 ASP A CA 14
ATOM 24542 C C . ASP A 1 102 ? 6.523 14.512 7.636 1.00 0.00 102 ASP A C 14
ATOM 24543 O O . ASP A 1 102 ? 7.515 15.126 8.039 1.00 0.00 102 ASP A O 14
ATOM 24552 N N . ARG A 1 103 ? 6.048 13.426 8.268 1.00 0.00 103 ARG A N 14
ATOM 24553 C CA . ARG A 1 103 ? 6.699 12.775 9.418 1.00 0.00 103 ARG A CA 14
ATOM 24554 C C . ARG A 1 103 ? 8.155 12.384 9.139 1.00 0.00 103 ARG A C 14
ATOM 24555 O O . ARG A 1 103 ? 8.976 12.432 10.054 1.00 0.00 103 ARG A O 14
ATOM 24576 N N . GLU A 1 104 ? 8.474 12.022 7.893 1.00 0.00 104 GLU A N 14
ATOM 24577 C CA . GLU A 1 104 ? 9.757 11.402 7.534 1.00 0.00 104 GLU A CA 14
ATOM 24578 C C . GLU A 1 104 ? 10.547 12.220 6.501 1.00 0.00 104 GLU A C 14
ATOM 24579 O O . GLU A 1 104 ? 11.724 12.505 6.736 1.00 0.00 104 GLU A O 14
ATOM 24591 N N . LYS A 1 105 ? 9.910 12.628 5.386 1.00 0.00 105 LYS A N 14
ATOM 24592 C CA . LYS A 1 105 ? 10.531 13.384 4.271 1.00 0.00 105 LYS A CA 14
ATOM 24593 C C . LYS A 1 105 ? 11.934 12.879 3.863 1.00 0.00 105 LYS A C 14
ATOM 24594 O O . LYS A 1 105 ? 12.854 13.657 3.613 1.00 0.00 105 LYS A O 14
ATOM 24613 N N . GLU A 1 106 ? 12.100 11.555 3.793 1.00 0.00 106 GLU A N 14
ATOM 24614 C CA . GLU A 1 106 ? 13.380 10.890 3.481 1.00 0.00 106 GLU A CA 14
ATOM 24615 C C . GLU A 1 106 ? 13.901 11.156 2.054 1.00 0.00 106 GLU A C 14
ATOM 24616 O O . GLU A 1 106 ? 15.106 11.043 1.810 1.00 0.00 106 GLU A O 14
ATOM 24628 N N . LEU A 1 107 ? 13.025 11.516 1.109 1.00 0.00 107 LEU A N 14
ATOM 24629 C CA . LEU A 1 107 ? 13.398 11.851 -0.270 1.00 0.00 107 LEU A CA 14
ATOM 24630 C C . LEU A 1 107 ? 14.228 13.151 -0.319 1.00 0.00 107 LEU A C 14
ATOM 24631 O O . LEU A 1 107 ? 13.800 14.193 0.185 1.00 0.00 107 LEU A O 14
ATOM 24647 N N . HIS A 1 108 ? 15.412 13.080 -0.939 1.00 0.00 108 HIS A N 14
ATOM 24648 C CA . HIS A 1 108 ? 16.428 14.154 -0.951 1.00 0.00 108 HIS A CA 14
ATOM 24649 C C . HIS A 1 108 ? 17.213 14.267 -2.277 1.00 0.00 108 HIS A C 14
ATOM 24650 O O . HIS A 1 108 ? 18.260 14.920 -2.324 1.00 0.00 108 HIS A O 14
ATOM 24665 N N . GLN A 1 109 ? 16.729 13.621 -3.345 1.00 0.00 109 GLN A N 14
ATOM 24666 C CA . GLN A 1 109 ? 17.363 13.524 -4.672 1.00 0.00 109 GLN A CA 14
ATOM 24667 C C . GLN A 1 109 ? 16.306 13.475 -5.790 1.00 0.00 109 GLN A C 14
ATOM 24668 O O . GLN A 1 109 ? 15.368 12.650 -5.697 1.00 0.00 109 GLN A O 14
ATOM 24683 N N . GLU A 1 1 ? -20.248 -13.756 14.843 1.00 0.00 1 GLU A N 15
ATOM 24684 C CA . GLU A 1 1 ? -19.057 -13.413 15.660 1.00 0.00 1 GLU A CA 15
ATOM 24685 C C . GLU A 1 1 ? -17.973 -14.490 15.487 1.00 0.00 1 GLU A C 15
ATOM 24686 O O . GLU A 1 1 ? -17.925 -15.462 16.242 1.00 0.00 1 GLU A O 15
ATOM 24700 N N . GLU A 1 2 ? -17.114 -14.358 14.464 1.00 0.00 2 GLU A N 15
ATOM 24701 C CA . GLU A 1 2 ? -16.267 -15.475 13.983 1.00 0.00 2 GLU A CA 15
ATOM 24702 C C . GLU A 1 2 ? -14.768 -15.341 14.306 1.00 0.00 2 GLU A C 15
ATOM 24703 O O . GLU A 1 2 ? -14.039 -16.333 14.252 1.00 0.00 2 GLU A O 15
ATOM 24715 N N . LYS A 1 3 ? -14.306 -14.125 14.646 1.00 0.00 3 LYS A N 15
ATOM 24716 C CA . LYS A 1 3 ? -12.904 -13.766 14.996 1.00 0.00 3 LYS A CA 15
ATOM 24717 C C . LYS A 1 3 ? -11.833 -14.287 14.019 1.00 0.00 3 LYS A C 15
ATOM 24718 O O . LYS A 1 3 ? -10.687 -14.567 14.376 1.00 0.00 3 LYS A O 15
ATOM 24737 N N . TYR A 1 4 ? -12.259 -14.404 12.770 1.00 0.00 4 TYR A N 15
ATOM 24738 C CA . TYR A 1 4 ? -11.476 -14.732 11.575 1.00 0.00 4 TYR A CA 15
ATOM 24739 C C . TYR A 1 4 ? -10.215 -13.856 11.402 1.00 0.00 4 TYR A C 15
ATOM 24740 O O . TYR A 1 4 ? -10.137 -12.739 11.924 1.00 0.00 4 TYR A O 15
ATOM 24758 N N . THR A 1 5 ? -9.254 -14.340 10.608 1.00 0.00 5 THR A N 15
ATOM 24759 C CA . THR A 1 5 ? -7.961 -13.679 10.326 1.00 0.00 5 THR A CA 15
ATOM 24760 C C . THR A 1 5 ? -7.618 -13.800 8.835 1.00 0.00 5 THR A C 15
ATOM 24761 O O . THR A 1 5 ? -7.899 -14.820 8.209 1.00 0.00 5 THR A O 15
ATOM 24772 N N . THR A 1 6 ? -6.985 -12.772 8.257 1.00 0.00 6 THR A N 15
ATOM 24773 C CA . THR A 1 6 ? -6.678 -12.637 6.810 1.00 0.00 6 THR A CA 15
ATOM 24774 C C . THR A 1 6 ? -5.507 -13.516 6.303 1.00 0.00 6 THR A C 15
ATOM 24775 O O . THR A 1 6 ? -4.769 -13.133 5.393 1.00 0.00 6 THR A O 15
ATOM 24786 N N . LYS A 1 7 ? -5.284 -14.684 6.915 1.00 0.00 7 LYS A N 15
ATOM 24787 C CA . LYS A 1 7 ? -4.231 -15.652 6.541 1.00 0.00 7 LYS A CA 15
ATOM 24788 C C . LYS A 1 7 ? -4.552 -16.411 5.241 1.00 0.00 7 LYS A C 15
ATOM 24789 O O . LYS A 1 7 ? -5.687 -16.815 4.992 1.00 0.00 7 LYS A O 15
ATOM 24808 N N . TYR A 1 8 ? -3.523 -16.665 4.445 1.00 0.00 8 TYR A N 15
ATOM 24809 C CA . TYR A 1 8 ? -3.572 -17.454 3.209 1.00 0.00 8 TYR A CA 15
ATOM 24810 C C . TYR A 1 8 ? -2.186 -18.065 2.968 1.00 0.00 8 TYR A C 15
ATOM 24811 O O . TYR A 1 8 ? -1.198 -17.334 2.948 1.00 0.00 8 TYR A O 15
ATOM 24829 N N . ASP A 1 9 ? -2.100 -19.394 2.829 1.00 0.00 9 ASP A N 15
ATOM 24830 C CA . ASP A 1 9 ? -0.842 -20.159 2.687 1.00 0.00 9 ASP A CA 15
ATOM 24831 C C . ASP A 1 9 ? 0.262 -19.769 3.707 1.00 0.00 9 ASP A C 15
ATOM 24832 O O . ASP A 1 9 ? 1.448 -19.693 3.374 1.00 0.00 9 ASP A O 15
ATOM 24841 N N . ASN A 1 10 ? -0.137 -19.513 4.963 1.00 0.00 10 ASN A N 15
ATOM 24842 C CA . ASN A 1 10 ? 0.710 -19.006 6.055 1.00 0.00 10 ASN A CA 15
ATOM 24843 C C . ASN A 1 10 ? 1.450 -17.692 5.729 1.00 0.00 10 ASN A C 15
ATOM 24844 O O . ASN A 1 10 ? 2.665 -17.566 5.903 1.00 0.00 10 ASN A O 15
ATOM 24855 N N . VAL A 1 11 ? 0.679 -16.694 5.283 1.00 0.00 11 VAL A N 15
ATOM 24856 C CA . VAL A 1 11 ? 1.118 -15.310 5.049 1.00 0.00 11 VAL A CA 15
ATOM 24857 C C . VAL A 1 11 ? 0.039 -14.339 5.524 1.00 0.00 11 VAL A C 15
ATOM 24858 O O . VAL A 1 11 ? -1.154 -14.622 5.399 1.00 0.00 11 VAL A O 15
ATOM 24871 N N . ASN A 1 12 ? 0.466 -13.193 6.051 1.00 0.00 12 ASN A N 15
ATOM 24872 C CA . ASN A 1 12 ? -0.383 -12.151 6.624 1.00 0.00 12 ASN A CA 15
ATOM 24873 C C . ASN A 1 12 ? 0.216 -10.753 6.413 1.00 0.00 12 ASN A C 15
ATOM 24874 O O . ASN A 1 12 ? 1.394 -10.608 6.087 1.00 0.00 12 ASN A O 15
ATOM 24885 N N . LEU A 1 13 ? -0.585 -9.717 6.678 1.00 0.00 13 LEU A N 15
ATOM 24886 C CA . LEU A 1 13 ? -0.187 -8.312 6.585 1.00 0.00 13 LEU A CA 15
ATOM 24887 C C . LEU A 1 13 ? 1.074 -7.946 7.373 1.00 0.00 13 LEU A C 15
ATOM 24888 O O . LEU A 1 13 ? 1.892 -7.179 6.880 1.00 0.00 13 LEU A O 15
ATOM 24904 N N . ASP A 1 14 ? 1.277 -8.492 8.570 1.00 0.00 14 ASP A N 15
ATOM 24905 C CA . ASP A 1 14 ? 2.495 -8.213 9.336 1.00 0.00 14 ASP A CA 15
ATOM 24906 C C . ASP A 1 14 ? 3.770 -8.683 8.624 1.00 0.00 14 ASP A C 15
ATOM 24907 O O . ASP A 1 14 ? 4.800 -8.015 8.696 1.00 0.00 14 ASP A O 15
ATOM 24916 N N . GLU A 1 15 ? 3.683 -9.775 7.862 1.00 0.00 15 GLU A N 15
ATOM 24917 C CA . GLU A 1 15 ? 4.754 -10.219 6.970 1.00 0.00 15 GLU A CA 15
ATOM 24918 C C . GLU A 1 15 ? 4.933 -9.253 5.785 1.00 0.00 15 GLU A C 15
ATOM 24919 O O . GLU A 1 15 ? 6.057 -9.016 5.354 1.00 0.00 15 GLU A O 15
ATOM 24931 N N . ILE A 1 16 ? 3.852 -8.644 5.281 1.00 0.00 16 ILE A N 15
ATOM 24932 C CA . ILE A 1 16 ? 3.893 -7.761 4.089 1.00 0.00 16 ILE A CA 15
ATOM 24933 C C . ILE A 1 16 ? 4.835 -6.574 4.315 1.00 0.00 16 ILE A C 15
ATOM 24934 O O . ILE A 1 16 ? 5.793 -6.391 3.565 1.00 0.00 16 ILE A O 15
ATOM 24950 N N . LEU A 1 17 ? 4.650 -5.838 5.407 1.00 0.00 17 LEU A N 15
ATOM 24951 C CA . LEU A 1 17 ? 5.519 -4.712 5.787 1.00 0.00 17 LEU A CA 15
ATOM 24952 C C . LEU A 1 17 ? 6.889 -5.177 6.323 1.00 0.00 17 LEU A C 15
ATOM 24953 O O . LEU A 1 17 ? 7.873 -4.453 6.171 1.00 0.00 17 LEU A O 15
ATOM 24969 N N . ALA A 1 18 ? 6.970 -6.355 6.959 1.00 0.00 18 ALA A N 15
ATOM 24970 C CA . ALA A 1 18 ? 8.226 -6.872 7.520 1.00 0.00 18 ALA A CA 15
ATOM 24971 C C . ALA A 1 18 ? 9.233 -7.288 6.438 1.00 0.00 18 ALA A C 15
ATOM 24972 O O . ALA A 1 18 ? 10.448 -7.233 6.646 1.00 0.00 18 ALA A O 15
ATOM 24979 N N . ASN A 1 19 ? 8.712 -7.742 5.299 1.00 0.00 19 ASN A N 15
ATOM 24980 C CA . ASN A 1 19 ? 9.442 -8.469 4.274 1.00 0.00 19 ASN A CA 15
ATOM 24981 C C . ASN A 1 19 ? 9.266 -7.741 2.935 1.00 0.00 19 ASN A C 15
ATOM 24982 O O . ASN A 1 19 ? 8.401 -8.070 2.124 1.00 0.00 19 ASN A O 15
ATOM 24993 N N . ASP A 1 20 ? 10.096 -6.720 2.705 1.00 0.00 20 ASP A N 15
ATOM 24994 C CA . ASP A 1 20 ? 10.019 -5.843 1.528 1.00 0.00 20 ASP A CA 15
ATOM 24995 C C . ASP A 1 20 ? 10.066 -6.592 0.184 1.00 0.00 20 ASP A C 15
ATOM 24996 O O . ASP A 1 20 ? 9.542 -6.087 -0.804 1.00 0.00 20 ASP A O 15
ATOM 25005 N N . ARG A 1 21 ? 10.642 -7.803 0.125 1.00 0.00 21 ARG A N 15
ATOM 25006 C CA . ARG A 1 21 ? 10.566 -8.699 -1.049 1.00 0.00 21 ARG A CA 15
ATOM 25007 C C . ARG A 1 21 ? 9.124 -9.056 -1.445 1.00 0.00 21 ARG A C 15
ATOM 25008 O O . ARG A 1 21 ? 8.824 -9.124 -2.638 1.00 0.00 21 ARG A O 15
ATOM 25029 N N . LEU A 1 22 ? 8.227 -9.233 -0.469 1.00 0.00 22 LEU A N 15
ATOM 25030 C CA . LEU A 1 22 ? 6.781 -9.356 -0.701 1.00 0.00 22 LEU A CA 15
ATOM 25031 C C . LEU A 1 22 ? 6.204 -7.996 -1.104 1.00 0.00 22 LEU A C 15
ATOM 25032 O O . LEU A 1 22 ? 5.490 -7.894 -2.099 1.00 0.00 22 LEU A O 15
ATOM 25048 N N . LEU A 1 23 ? 6.553 -6.936 -0.365 1.00 0.00 23 LEU A N 15
ATOM 25049 C CA . LEU A 1 23 ? 6.020 -5.590 -0.589 1.00 0.00 23 LEU A CA 15
ATOM 25050 C C . LEU A 1 23 ? 6.274 -5.103 -2.034 1.00 0.00 23 LEU A C 15
ATOM 25051 O O . LEU A 1 23 ? 5.360 -4.621 -2.697 1.00 0.00 23 LEU A O 15
ATOM 25067 N N . ASN A 1 24 ? 7.484 -5.311 -2.565 1.00 0.00 24 ASN A N 15
ATOM 25068 C CA . ASN A 1 24 ? 7.883 -4.956 -3.937 1.00 0.00 24 ASN A CA 15
ATOM 25069 C C . ASN A 1 24 ? 6.961 -5.546 -5.022 1.00 0.00 24 ASN A C 15
ATOM 25070 O O . ASN A 1 24 ? 6.698 -4.882 -6.022 1.00 0.00 24 ASN A O 15
ATOM 25081 N N . LYS A 1 25 ? 6.427 -6.756 -4.817 1.00 0.00 25 LYS A N 15
ATOM 25082 C CA . LYS A 1 25 ? 5.425 -7.379 -5.702 1.00 0.00 25 LYS A CA 15
ATOM 25083 C C . LYS A 1 25 ? 4.070 -6.671 -5.588 1.00 0.00 25 LYS A C 15
ATOM 25084 O O . LYS A 1 25 ? 3.441 -6.355 -6.597 1.00 0.00 25 LYS A O 15
ATOM 25103 N N . TYR A 1 26 ? 3.647 -6.374 -4.359 1.00 0.00 26 TYR A N 15
ATOM 25104 C CA . TYR A 1 26 ? 2.373 -5.717 -4.052 1.00 0.00 26 TYR A CA 15
ATOM 25105 C C . TYR A 1 26 ? 2.307 -4.282 -4.611 1.00 0.00 26 TYR A C 15
ATOM 25106 O O . TYR A 1 26 ? 1.249 -3.860 -5.073 1.00 0.00 26 TYR A O 15
ATOM 25124 N N . VAL A 1 27 ? 3.427 -3.547 -4.634 1.00 0.00 27 VAL A N 15
ATOM 25125 C CA . VAL A 1 27 ? 3.520 -2.209 -5.265 1.00 0.00 27 VAL A CA 15
ATOM 25126 C C . VAL A 1 27 ? 3.618 -2.254 -6.782 1.00 0.00 27 VAL A C 15
ATOM 25127 O O . VAL A 1 27 ? 3.012 -1.425 -7.453 1.00 0.00 27 VAL A O 15
ATOM 25140 N N . GLN A 1 28 ? 4.295 -3.249 -7.352 1.00 0.00 28 GLN A N 15
ATOM 25141 C CA . GLN A 1 28 ? 4.401 -3.418 -8.811 1.00 0.00 28 GLN A CA 15
ATOM 25142 C C . GLN A 1 28 ? 3.031 -3.388 -9.513 1.00 0.00 28 GLN A C 15
ATOM 25143 O O . GLN A 1 28 ? 2.912 -2.834 -10.606 1.00 0.00 28 GLN A O 15
ATOM 25157 N N . CYS A 1 29 ? 2.007 -3.891 -8.810 1.00 0.00 29 CYS A N 15
ATOM 25158 C CA . CYS A 1 29 ? 0.589 -3.898 -9.169 1.00 0.00 29 CYS A CA 15
ATOM 25159 C C . CYS A 1 29 ? 0.031 -2.565 -9.711 1.00 0.00 29 CYS A C 15
ATOM 25160 O O . CYS A 1 29 ? -0.897 -2.568 -10.525 1.00 0.00 29 CYS A O 15
ATOM 25167 N N . LEU A 1 30 ? 0.596 -1.431 -9.278 1.00 0.00 30 LEU A N 15
ATOM 25168 C CA . LEU A 1 30 ? 0.206 -0.083 -9.709 1.00 0.00 30 LEU A CA 15
ATOM 25169 C C . LEU A 1 30 ? 1.390 0.816 -10.129 1.00 0.00 30 LEU A C 15
ATOM 25170 O O . LEU A 1 30 ? 1.168 1.901 -10.671 1.00 0.00 30 LEU A O 15
ATOM 25186 N N . LEU A 1 31 ? 2.636 0.374 -9.905 1.00 0.00 31 LEU A N 15
ATOM 25187 C CA . LEU A 1 31 ? 3.856 1.098 -10.285 1.00 0.00 31 LEU A CA 15
ATOM 25188 C C . LEU A 1 31 ? 4.230 0.830 -11.757 1.00 0.00 31 LEU A C 15
ATOM 25189 O O . LEU A 1 31 ? 4.581 1.763 -12.481 1.00 0.00 31 LEU A O 15
ATOM 25205 N N . GLU A 1 32 ? 4.108 -0.417 -12.225 1.00 0.00 32 GLU A N 15
ATOM 25206 C CA . GLU A 1 32 ? 4.366 -0.784 -13.625 1.00 0.00 32 GLU A CA 15
ATOM 25207 C C . GLU A 1 32 ? 3.167 -0.479 -14.549 1.00 0.00 32 GLU A C 15
ATOM 25208 O O . GLU A 1 32 ? 2.033 -0.289 -14.103 1.00 0.00 32 GLU A O 15
ATOM 25220 N N . ASP A 1 33 ? 3.414 -0.469 -15.863 1.00 0.00 33 ASP A N 15
ATOM 25221 C CA . ASP A 1 33 ? 2.399 -0.272 -16.915 1.00 0.00 33 ASP A CA 15
ATOM 25222 C C . ASP A 1 33 ? 1.460 -1.486 -17.133 1.00 0.00 33 ASP A C 15
ATOM 25223 O O . ASP A 1 33 ? 0.533 -1.415 -17.941 1.00 0.00 33 ASP A O 15
ATOM 25232 N N . ASP A 1 34 ? 1.671 -2.592 -16.409 1.00 0.00 34 ASP A N 15
ATOM 25233 C CA . ASP A 1 34 ? 0.879 -3.830 -16.470 1.00 0.00 34 ASP A CA 15
ATOM 25234 C C . ASP A 1 34 ? 0.597 -4.374 -15.059 1.00 0.00 34 ASP A C 15
ATOM 25235 O O . ASP A 1 34 ? 1.409 -4.220 -14.143 1.00 0.00 34 ASP A O 15
ATOM 25244 N N . GLU A 1 35 ? -0.544 -5.049 -14.900 1.00 0.00 35 GLU A N 15
ATOM 25245 C CA . GLU A 1 35 ? -1.132 -5.444 -13.610 1.00 0.00 35 GLU A CA 15
ATOM 25246 C C . GLU A 1 35 ? -1.187 -6.967 -13.380 1.00 0.00 35 GLU A C 15
ATOM 25247 O O . GLU A 1 35 ? -1.732 -7.445 -12.384 1.00 0.00 35 GLU A O 15
ATOM 25259 N N . SER A 1 36 ? -0.564 -7.747 -14.267 1.00 0.00 36 SER A N 15
ATOM 25260 C CA . SER A 1 36 ? -0.409 -9.214 -14.144 1.00 0.00 36 SER A CA 15
ATOM 25261 C C . SER A 1 36 ? 0.372 -9.655 -12.890 1.00 0.00 36 SER A C 15
ATOM 25262 O O . SER A 1 36 ? 0.351 -10.826 -12.506 1.00 0.00 36 SER A O 15
ATOM 25270 N N . ASN A 1 37 ? 1.061 -8.706 -12.253 1.00 0.00 37 ASN A N 15
ATOM 25271 C CA . ASN A 1 37 ? 1.876 -8.839 -11.043 1.00 0.00 37 ASN A CA 15
ATOM 25272 C C . ASN A 1 37 ? 1.107 -8.552 -9.730 1.00 0.00 37 ASN A C 15
ATOM 25273 O O . ASN A 1 37 ? 1.669 -8.724 -8.645 1.00 0.00 37 ASN A O 15
ATOM 25284 N N . CYS A 1 38 ? -0.173 -8.169 -9.796 1.00 0.00 38 CYS A N 15
ATOM 25285 C CA . CYS A 1 38 ? -1.043 -8.024 -8.621 1.00 0.00 38 CYS A CA 15
ATOM 25286 C C . CYS A 1 38 ? -1.329 -9.376 -7.935 1.00 0.00 38 CYS A C 15
ATOM 25287 O O . CYS A 1 38 ? -1.929 -10.272 -8.537 1.00 0.00 38 CYS A O 15
ATOM 25294 N N . THR A 1 39 ? -0.930 -9.529 -6.667 1.00 0.00 39 THR A N 15
ATOM 25295 C CA . THR A 1 39 ? -1.140 -10.747 -5.864 1.00 0.00 39 THR A CA 15
ATOM 25296 C C . THR A 1 39 ? -2.596 -10.914 -5.408 1.00 0.00 39 THR A C 15
ATOM 25297 O O . THR A 1 39 ? -3.386 -9.969 -5.458 1.00 0.00 39 THR A O 15
ATOM 25308 N N . ALA A 1 40 ? -2.947 -12.109 -4.922 1.00 0.00 40 ALA A N 15
ATOM 25309 C CA . ALA A 1 40 ? -4.313 -12.504 -4.544 1.00 0.00 40 ALA A CA 15
ATOM 25310 C C . ALA A 1 40 ? -4.956 -11.610 -3.461 1.00 0.00 40 ALA A C 15
ATOM 25311 O O . ALA A 1 40 ? -6.142 -11.295 -3.548 1.00 0.00 40 ALA A O 15
ATOM 25318 N N . ASP A 1 41 ? -4.168 -11.162 -2.478 1.00 0.00 41 ASP A N 15
ATOM 25319 C CA . ASP A 1 41 ? -4.579 -10.156 -1.483 1.00 0.00 41 ASP A CA 15
ATOM 25320 C C . ASP A 1 41 ? -4.077 -8.743 -1.841 1.00 0.00 41 ASP A C 15
ATOM 25321 O O . ASP A 1 41 ? -4.762 -7.758 -1.566 1.00 0.00 41 ASP A O 15
ATOM 25330 N N . GLY A 1 42 ? -2.929 -8.629 -2.522 1.00 0.00 42 GLY A N 15
ATOM 25331 C CA . GLY A 1 42 ? -2.347 -7.352 -2.962 1.00 0.00 42 GLY A CA 15
ATOM 25332 C C . GLY A 1 42 ? -3.288 -6.499 -3.815 1.00 0.00 42 GLY A C 15
ATOM 25333 O O . GLY A 1 42 ? -3.389 -5.290 -3.606 1.00 0.00 42 GLY A O 15
ATOM 25337 N N . LYS A 1 43 ? -4.034 -7.137 -4.722 1.00 0.00 43 LYS A N 15
ATOM 25338 C CA . LYS A 1 43 ? -5.078 -6.493 -5.542 1.00 0.00 43 LYS A CA 15
ATOM 25339 C C . LYS A 1 43 ? -6.229 -5.888 -4.737 1.00 0.00 43 LYS A C 15
ATOM 25340 O O . LYS A 1 43 ? -6.778 -4.865 -5.137 1.00 0.00 43 LYS A O 15
ATOM 25359 N N . GLU A 1 44 ? -6.597 -6.498 -3.614 1.00 0.00 44 GLU A N 15
ATOM 25360 C CA . GLU A 1 44 ? -7.652 -5.993 -2.734 1.00 0.00 44 GLU A CA 15
ATOM 25361 C C . GLU A 1 44 ? -7.098 -4.884 -1.827 1.00 0.00 44 GLU A C 15
ATOM 25362 O O . GLU A 1 44 ? -7.699 -3.813 -1.738 1.00 0.00 44 GLU A O 15
ATOM 25374 N N . LEU A 1 45 ? -5.912 -5.098 -1.239 1.00 0.00 45 LEU A N 15
ATOM 25375 C CA . LEU A 1 45 ? -5.182 -4.116 -0.433 1.00 0.00 45 LEU A CA 15
ATOM 25376 C C . LEU A 1 45 ? -4.973 -2.805 -1.210 1.00 0.00 45 LEU A C 15
ATOM 25377 O O . LEU A 1 45 ? -5.393 -1.748 -0.743 1.00 0.00 45 LEU A O 15
ATOM 25393 N N . LYS A 1 46 ? -4.422 -2.851 -2.430 1.00 0.00 46 LYS A N 15
ATOM 25394 C CA . LYS A 1 46 ? -4.168 -1.637 -3.231 1.00 0.00 46 LYS A CA 15
ATOM 25395 C C . LYS A 1 46 ? -5.443 -0.890 -3.628 1.00 0.00 46 LYS A C 15
ATOM 25396 O O . LYS A 1 46 ? -5.402 0.327 -3.788 1.00 0.00 46 LYS A O 15
ATOM 25415 N N . SER A 1 47 ? -6.559 -1.604 -3.788 1.00 0.00 47 SER A N 15
ATOM 25416 C CA . SER A 1 47 ? -7.851 -1.034 -4.208 1.00 0.00 47 SER A CA 15
ATOM 25417 C C . SER A 1 47 ? -8.602 -0.351 -3.065 1.00 0.00 47 SER A C 15
ATOM 25418 O O . SER A 1 47 ? -9.399 0.553 -3.322 1.00 0.00 47 SER A O 15
ATOM 25426 N N . VAL A 1 48 ? -8.323 -0.716 -1.809 1.00 0.00 48 VAL A N 15
ATOM 25427 C CA . VAL A 1 48 ? -8.858 -0.020 -0.629 1.00 0.00 48 VAL A CA 15
ATOM 25428 C C . VAL A 1 48 ? -7.927 1.089 -0.109 1.00 0.00 48 VAL A C 15
ATOM 25429 O O . VAL A 1 48 ? -8.392 1.995 0.583 1.00 0.00 48 VAL A O 15
ATOM 25442 N N . ILE A 1 49 ? -6.633 1.087 -0.467 1.00 0.00 49 ILE A N 15
ATOM 25443 C CA . ILE A 1 49 ? -5.709 2.168 -0.081 1.00 0.00 49 ILE A CA 15
ATOM 25444 C C . ILE A 1 49 ? -6.275 3.559 -0.447 1.00 0.00 49 ILE A C 15
ATOM 25445 O O . ILE A 1 49 ? -6.290 4.423 0.429 1.00 0.00 49 ILE A O 15
ATOM 25461 N N . PRO A 1 50 ? -6.783 3.806 -1.677 1.00 0.00 50 PRO A N 15
ATOM 25462 C CA . PRO A 1 50 ? -7.336 5.114 -2.033 1.00 0.00 50 PRO A CA 15
ATOM 25463 C C . PRO A 1 50 ? -8.703 5.379 -1.371 1.00 0.00 50 PRO A C 15
ATOM 25464 O O . PRO A 1 50 ? -9.062 6.533 -1.146 1.00 0.00 50 PRO A O 15
ATOM 25475 N N . ASP A 1 51 ? -9.460 4.341 -0.996 1.00 0.00 51 ASP A N 15
ATOM 25476 C CA . ASP A 1 51 ? -10.713 4.474 -0.230 1.00 0.00 51 ASP A CA 15
ATOM 25477 C C . ASP A 1 51 ? -10.472 5.033 1.182 1.00 0.00 51 ASP A C 15
ATOM 25478 O O . ASP A 1 51 ? -11.290 5.803 1.692 1.00 0.00 51 ASP A O 15
ATOM 25487 N N . ALA A 1 52 ? -9.316 4.741 1.790 1.00 0.00 52 ALA A N 15
ATOM 25488 C CA . ALA A 1 52 ? -8.871 5.385 3.029 1.00 0.00 52 ALA A CA 15
ATOM 25489 C C . ALA A 1 52 ? -8.602 6.901 2.877 1.00 0.00 52 ALA A C 15
ATOM 25490 O O . ALA A 1 52 ? -8.477 7.607 3.880 1.00 0.00 52 ALA A O 15
ATOM 25497 N N . LEU A 1 53 ? -8.567 7.413 1.640 1.00 0.00 53 LEU A N 15
ATOM 25498 C CA . LEU A 1 53 ? -8.348 8.823 1.281 1.00 0.00 53 LEU A CA 15
ATOM 25499 C C . LEU A 1 53 ? -9.625 9.488 0.713 1.00 0.00 53 LEU A C 15
ATOM 25500 O O . LEU A 1 53 ? -9.668 10.709 0.557 1.00 0.00 53 LEU A O 15
ATOM 25516 N N . SER A 1 54 ? -10.667 8.694 0.424 1.00 0.00 54 SER A N 15
ATOM 25517 C CA . SER A 1 54 ? -11.916 9.122 -0.237 1.00 0.00 54 SER A CA 15
ATOM 25518 C C . SER A 1 54 ? -13.139 9.061 0.693 1.00 0.00 54 SER A C 15
ATOM 25519 O O . SER A 1 54 ? -14.040 9.897 0.600 1.00 0.00 54 SER A O 15
ATOM 25527 N N . ASN A 1 55 ? -13.156 8.094 1.616 1.00 0.00 55 ASN A N 15
ATOM 25528 C CA . ASN A 1 55 ? -14.219 7.855 2.604 1.00 0.00 55 ASN A CA 15
ATOM 25529 C C . ASN A 1 55 ? -13.653 7.270 3.915 1.00 0.00 55 ASN A C 15
ATOM 25530 O O . ASN A 1 55 ? -14.364 6.581 4.641 1.00 0.00 55 ASN A O 15
ATOM 25541 N N . GLU A 1 56 ? -12.369 7.506 4.216 1.00 0.00 56 GLU A N 15
ATOM 25542 C CA . GLU A 1 56 ? -11.678 7.045 5.438 1.00 0.00 56 GLU A CA 15
ATOM 25543 C C . GLU A 1 56 ? -11.861 5.536 5.733 1.00 0.00 56 GLU A C 15
ATOM 25544 O O . GLU A 1 56 ? -11.904 5.109 6.889 1.00 0.00 56 GLU A O 15
ATOM 25556 N N . CYS A 1 57 ? -11.989 4.721 4.675 1.00 0.00 57 CYS A N 15
ATOM 25557 C CA . CYS A 1 57 ? -12.289 3.282 4.733 1.00 0.00 57 CYS A CA 15
ATOM 25558 C C . CYS A 1 57 ? -13.611 2.945 5.464 1.00 0.00 57 CYS A C 15
ATOM 25559 O O . CYS A 1 57 ? -13.767 1.856 6.009 1.00 0.00 57 CYS A O 15
ATOM 25566 N N . ALA A 1 58 ? -14.590 3.851 5.523 1.00 0.00 58 ALA A N 15
ATOM 25567 C CA . ALA A 1 58 ? -15.805 3.645 6.314 1.00 0.00 58 ALA A CA 15
ATOM 25568 C C . ALA A 1 58 ? -16.658 2.442 5.862 1.00 0.00 58 ALA A C 15
ATOM 25569 O O . ALA A 1 58 ? -17.290 1.786 6.695 1.00 0.00 58 ALA A O 15
ATOM 25576 N N . LYS A 1 59 ? -16.626 2.112 4.562 1.00 0.00 59 LYS A N 15
ATOM 25577 C CA . LYS A 1 59 ? -17.303 0.942 3.972 1.00 0.00 59 LYS A CA 15
ATOM 25578 C C . LYS A 1 59 ? -16.575 -0.397 4.202 1.00 0.00 59 LYS A C 15
ATOM 25579 O O . LYS A 1 59 ? -17.132 -1.457 3.909 1.00 0.00 59 LYS A O 15
ATOM 25598 N N . CYS A 1 60 ? -15.335 -0.361 4.689 1.00 0.00 60 CYS A N 15
ATOM 25599 C CA . CYS A 1 60 ? -14.462 -1.512 4.886 1.00 0.00 60 CYS A CA 15
ATOM 25600 C C . CYS A 1 60 ? -14.885 -2.401 6.066 1.00 0.00 60 CYS A C 15
ATOM 25601 O O . CYS A 1 60 ? -15.668 -2.010 6.935 1.00 0.00 60 CYS A O 15
ATOM 25608 N N . ASN A 1 61 ? -14.260 -3.573 6.140 1.00 0.00 61 ASN A N 15
ATOM 25609 C CA . ASN A 1 61 ? -14.146 -4.367 7.366 1.00 0.00 61 ASN A CA 15
ATOM 25610 C C . ASN A 1 61 ? -12.963 -3.886 8.232 1.00 0.00 61 ASN A C 15
ATOM 25611 O O . ASN A 1 61 ? -12.027 -3.252 7.737 1.00 0.00 61 ASN A O 15
ATOM 25622 N N . GLU A 1 62 ? -12.970 -4.236 9.521 1.00 0.00 62 GLU A N 15
ATOM 25623 C CA . GLU A 1 62 ? -11.949 -3.826 10.504 1.00 0.00 62 GLU A CA 15
ATOM 25624 C C . GLU A 1 62 ? -10.505 -4.137 10.072 1.00 0.00 62 GLU A C 15
ATOM 25625 O O . GLU A 1 62 ? -9.591 -3.348 10.331 1.00 0.00 62 GLU A O 15
ATOM 25637 N N . LYS A 1 63 ? -10.314 -5.254 9.348 1.00 0.00 63 LYS A N 15
ATOM 25638 C CA . LYS A 1 63 ? -8.995 -5.716 8.900 1.00 0.00 63 LYS A CA 15
ATOM 25639 C C . LYS A 1 63 ? -8.340 -4.706 7.956 1.00 0.00 63 LYS A C 15
ATOM 25640 O O . LYS A 1 63 ? -7.154 -4.418 8.079 1.00 0.00 63 LYS A O 15
ATOM 25659 N N . GLN A 1 64 ? -9.128 -4.151 7.032 1.00 0.00 64 GLN A N 15
ATOM 25660 C CA . GLN A 1 64 ? -8.700 -3.131 6.071 1.00 0.00 64 GLN A CA 15
ATOM 25661 C C . GLN A 1 64 ? -8.577 -1.743 6.714 1.00 0.00 64 GLN A C 15
ATOM 25662 O O . GLN A 1 64 ? -7.574 -1.067 6.491 1.00 0.00 64 GLN A O 15
ATOM 25676 N N . LYS A 1 65 ? -9.546 -1.348 7.556 1.00 0.00 65 LYS A N 15
ATOM 25677 C CA . LYS A 1 65 ? -9.536 -0.071 8.310 1.00 0.00 65 LYS A CA 15
ATOM 25678 C C . LYS A 1 65 ? -8.241 0.156 9.094 1.00 0.00 65 LYS A C 15
ATOM 25679 O O . LYS A 1 65 ? -7.651 1.232 9.008 1.00 0.00 65 LYS A O 15
ATOM 25698 N N . GLU A 1 66 ? -7.791 -0.845 9.853 1.00 0.00 66 GLU A N 15
ATOM 25699 C CA . GLU A 1 66 ? -6.476 -0.807 10.510 1.00 0.00 66 GLU A CA 15
ATOM 25700 C C . GLU A 1 66 ? -5.332 -1.099 9.528 1.00 0.00 66 GLU A C 15
ATOM 25701 O O . GLU A 1 66 ? -4.305 -0.420 9.562 1.00 0.00 66 GLU A O 15
ATOM 25713 N N . GLY A 1 67 ? -5.514 -2.081 8.639 1.00 0.00 67 GLY A N 15
ATOM 25714 C CA . GLY A 1 67 ? -4.497 -2.585 7.716 1.00 0.00 67 GLY A CA 15
ATOM 25715 C C . GLY A 1 67 ? -3.914 -1.536 6.776 1.00 0.00 67 GLY A C 15
ATOM 25716 O O . GLY A 1 67 ? -2.725 -1.245 6.844 1.00 0.00 67 GLY A O 15
ATOM 25720 N N . THR A 1 68 ? -4.701 -0.913 5.902 1.00 0.00 68 THR A N 15
ATOM 25721 C CA . THR A 1 68 ? -4.118 0.052 4.950 1.00 0.00 68 THR A CA 15
ATOM 25722 C C . THR A 1 68 ? -3.584 1.304 5.644 1.00 0.00 68 THR A C 15
ATOM 25723 O O . THR A 1 68 ? -2.551 1.827 5.226 1.00 0.00 68 THR A O 15
ATOM 25734 N N . LYS A 1 69 ? -4.205 1.727 6.754 1.00 0.00 69 LYS A N 15
ATOM 25735 C CA . LYS A 1 69 ? -3.750 2.831 7.618 1.00 0.00 69 LYS A CA 15
ATOM 25736 C C . LYS A 1 69 ? -2.366 2.583 8.241 1.00 0.00 69 LYS A C 15
ATOM 25737 O O . LYS A 1 69 ? -1.492 3.441 8.136 1.00 0.00 69 LYS A O 15
ATOM 25756 N N . LYS A 1 70 ? -2.128 1.418 8.856 1.00 0.00 70 LYS A N 15
ATOM 25757 C CA . LYS A 1 70 ? -0.805 1.047 9.411 1.00 0.00 70 LYS A CA 15
ATOM 25758 C C . LYS A 1 70 ? 0.221 0.823 8.305 1.00 0.00 70 LYS A C 15
ATOM 25759 O O . LYS A 1 70 ? 1.351 1.297 8.401 1.00 0.00 70 LYS A O 15
ATOM 25778 N N . VAL A 1 71 ? -0.152 0.123 7.236 1.00 0.00 71 VAL A N 15
ATOM 25779 C CA . VAL A 1 71 ? 0.741 -0.210 6.115 1.00 0.00 71 VAL A CA 15
ATOM 25780 C C . VAL A 1 71 ? 1.241 1.027 5.377 1.00 0.00 71 VAL A C 15
ATOM 25781 O O . VAL A 1 71 ? 2.438 1.103 5.109 1.00 0.00 71 VAL A O 15
ATOM 25794 N N . LEU A 1 72 ? 0.387 2.030 5.149 1.00 0.00 72 LEU A N 15
ATOM 25795 C CA . LEU A 1 72 ? 0.763 3.331 4.573 1.00 0.00 72 LEU A CA 15
ATOM 25796 C C . LEU A 1 72 ? 1.988 3.937 5.263 1.00 0.00 72 LEU A C 15
ATOM 25797 O O . LEU A 1 72 ? 2.918 4.358 4.575 1.00 0.00 72 LEU A O 15
ATOM 25813 N N . LYS A 1 73 ? 2.041 3.901 6.602 1.00 0.00 73 LYS A N 15
ATOM 25814 C CA . LYS A 1 73 ? 3.112 4.503 7.398 1.00 0.00 73 LYS A CA 15
ATOM 25815 C C . LYS A 1 73 ? 4.441 3.765 7.236 1.00 0.00 73 LYS A C 15
ATOM 25816 O O . LYS A 1 73 ? 5.485 4.389 7.054 1.00 0.00 73 LYS A O 15
ATOM 25835 N N . HIS A 1 74 ? 4.402 2.432 7.248 1.00 0.00 74 HIS A N 15
ATOM 25836 C CA . HIS A 1 74 ? 5.560 1.571 6.982 1.00 0.00 74 HIS A CA 15
ATOM 25837 C C . HIS A 1 74 ? 6.061 1.751 5.549 1.00 0.00 74 HIS A C 15
ATOM 25838 O O . HIS A 1 74 ? 7.260 1.906 5.350 1.00 0.00 74 HIS A O 15
ATOM 25853 N N . LEU A 1 75 ? 5.169 1.785 4.559 1.00 0.00 75 LEU A N 15
ATOM 25854 C CA . LEU A 1 75 ? 5.536 1.939 3.150 1.00 0.00 75 LEU A CA 15
ATOM 25855 C C . LEU A 1 75 ? 6.282 3.259 2.900 1.00 0.00 75 LEU A C 15
ATOM 25856 O O . LEU A 1 75 ? 7.344 3.243 2.284 1.00 0.00 75 LEU A O 15
ATOM 25872 N N . ILE A 1 76 ? 5.791 4.388 3.427 1.00 0.00 76 ILE A N 15
ATOM 25873 C CA . ILE A 1 76 ? 6.496 5.679 3.320 1.00 0.00 76 ILE A CA 15
ATOM 25874 C C . ILE A 1 76 ? 7.834 5.680 4.086 1.00 0.00 76 ILE A C 15
ATOM 25875 O O . ILE A 1 76 ? 8.813 6.250 3.606 1.00 0.00 76 ILE A O 15
ATOM 25891 N N . ASN A 1 77 ? 7.920 4.988 5.230 1.00 0.00 77 ASN A N 15
ATOM 25892 C CA . ASN A 1 77 ? 9.164 4.841 6.006 1.00 0.00 77 ASN A CA 15
ATOM 25893 C C . ASN A 1 77 ? 10.229 3.950 5.332 1.00 0.00 77 ASN A C 15
ATOM 25894 O O . ASN A 1 77 ? 11.422 4.249 5.415 1.00 0.00 77 ASN A O 15
ATOM 25905 N N . HIS A 1 78 ? 9.811 2.857 4.683 1.00 0.00 78 HIS A N 15
ATOM 25906 C CA . HIS A 1 78 ? 10.695 1.769 4.214 1.00 0.00 78 HIS A CA 15
ATOM 25907 C C . HIS A 1 78 ? 10.871 1.679 2.693 1.00 0.00 78 HIS A C 15
ATOM 25908 O O . HIS A 1 78 ? 11.889 1.169 2.219 1.00 0.00 78 HIS A O 15
ATOM 25923 N N . LYS A 1 79 ? 9.917 2.209 1.926 1.00 0.00 79 LYS A N 15
ATOM 25924 C CA . LYS A 1 79 ? 9.923 2.303 0.457 1.00 0.00 79 LYS A CA 15
ATOM 25925 C C . LYS A 1 79 ? 9.574 3.727 -0.002 1.00 0.00 79 LYS A C 15
ATOM 25926 O O . LYS A 1 79 ? 8.657 3.898 -0.799 1.00 0.00 79 LYS A O 15
ATOM 25945 N N . PRO A 1 80 ? 10.303 4.761 0.459 1.00 0.00 80 PRO A N 15
ATOM 25946 C CA . PRO A 1 80 ? 9.978 6.166 0.182 1.00 0.00 80 PRO A CA 15
ATOM 25947 C C . PRO A 1 80 ? 9.986 6.496 -1.322 1.00 0.00 80 PRO A C 15
ATOM 25948 O O . PRO A 1 80 ? 9.071 7.145 -1.827 1.00 0.00 80 PRO A O 15
ATOM 25959 N N . ASP A 1 81 ? 10.984 5.997 -2.057 1.00 0.00 81 ASP A N 15
ATOM 25960 C CA . ASP A 1 81 ? 11.115 6.194 -3.511 1.00 0.00 81 ASP A CA 15
ATOM 25961 C C . ASP A 1 81 ? 9.957 5.581 -4.328 1.00 0.00 81 ASP A C 15
ATOM 25962 O O . ASP A 1 81 ? 9.517 6.168 -5.318 1.00 0.00 81 ASP A O 15
ATOM 25971 N N . VAL A 1 82 ? 9.436 4.419 -3.911 1.00 0.00 82 VAL A N 15
ATOM 25972 C CA . VAL A 1 82 ? 8.261 3.782 -4.543 1.00 0.00 82 VAL A CA 15
ATOM 25973 C C . VAL A 1 82 ? 6.950 4.389 -4.041 1.00 0.00 82 VAL A C 15
ATOM 25974 O O . VAL A 1 82 ? 6.039 4.624 -4.834 1.00 0.00 82 VAL A O 15
ATOM 25987 N N . TRP A 1 83 ? 6.859 4.720 -2.751 1.00 0.00 83 TRP A N 15
ATOM 25988 C CA . TRP A 1 83 ? 5.746 5.481 -2.176 1.00 0.00 83 TRP A CA 15
ATOM 25989 C C . TRP A 1 83 ? 5.461 6.770 -2.958 1.00 0.00 83 TRP A C 15
ATOM 25990 O O . TRP A 1 83 ? 4.302 7.038 -3.268 1.00 0.00 83 TRP A O 15
ATOM 26011 N N . ALA A 1 84 ? 6.495 7.517 -3.365 1.00 0.00 84 ALA A N 15
ATOM 26012 C CA . ALA A 1 84 ? 6.353 8.711 -4.201 1.00 0.00 84 ALA A CA 15
ATOM 26013 C C . ALA A 1 84 ? 5.567 8.465 -5.510 1.00 0.00 84 ALA A C 15
ATOM 26014 O O . ALA A 1 84 ? 4.923 9.382 -6.015 1.00 0.00 84 ALA A O 15
ATOM 26021 N N . GLN A 1 85 ? 5.570 7.237 -6.040 1.00 0.00 85 GLN A N 15
ATOM 26022 C CA . GLN A 1 85 ? 4.788 6.830 -7.218 1.00 0.00 85 GLN A CA 15
ATOM 26023 C C . GLN A 1 85 ? 3.314 6.556 -6.872 1.00 0.00 85 GLN A C 15
ATOM 26024 O O . GLN A 1 85 ? 2.424 6.919 -7.645 1.00 0.00 85 GLN A O 15
ATOM 26038 N N . LEU A 1 86 ? 3.054 5.977 -5.690 1.00 0.00 86 LEU A N 15
ATOM 26039 C CA . LEU A 1 86 ? 1.702 5.797 -5.129 1.00 0.00 86 LEU A CA 15
ATOM 26040 C C . LEU A 1 86 ? 1.028 7.162 -4.964 1.00 0.00 86 LEU A C 15
ATOM 26041 O O . LEU A 1 86 ? 0.063 7.466 -5.667 1.00 0.00 86 LEU A O 15
ATOM 26057 N N . LYS A 1 87 ? 1.586 8.024 -4.102 1.00 0.00 87 LYS A N 15
ATOM 26058 C CA . LYS A 1 87 ? 1.009 9.336 -3.761 1.00 0.00 87 LYS A CA 15
ATOM 26059 C C . LYS A 1 87 ? 0.860 10.275 -4.957 1.00 0.00 87 LYS A C 15
ATOM 26060 O O . LYS A 1 87 ? -0.036 11.105 -4.965 1.00 0.00 87 LYS A O 15
ATOM 26079 N N . ALA A 1 88 ? 1.706 10.156 -5.976 1.00 0.00 88 ALA A N 15
ATOM 26080 C CA . ALA A 1 88 ? 1.634 10.996 -7.174 1.00 0.00 88 ALA A CA 15
ATOM 26081 C C . ALA A 1 88 ? 0.371 10.716 -8.008 1.00 0.00 88 ALA A C 15
ATOM 26082 O O . ALA A 1 88 ? -0.326 11.647 -8.418 1.00 0.00 88 ALA A O 15
ATOM 26089 N N . LYS A 1 89 ? 0.059 9.431 -8.226 1.00 0.00 89 LYS A N 15
ATOM 26090 C CA . LYS A 1 89 ? -1.155 8.989 -8.929 1.00 0.00 89 LYS A CA 15
ATOM 26091 C C . LYS A 1 89 ? -2.402 9.101 -8.040 1.00 0.00 89 LYS A C 15
ATOM 26092 O O . LYS A 1 89 ? -3.472 9.470 -8.520 1.00 0.00 89 LYS A O 15
ATOM 26111 N N . TYR A 1 90 ? -2.256 8.800 -6.748 1.00 0.00 90 TYR A N 15
ATOM 26112 C CA . TYR A 1 90 ? -3.360 8.731 -5.781 1.00 0.00 90 TYR A CA 15
ATOM 26113 C C . TYR A 1 90 ? -3.718 10.093 -5.154 1.00 0.00 90 TYR A C 15
ATOM 26114 O O . TYR A 1 90 ? -4.836 10.257 -4.668 1.00 0.00 90 TYR A O 15
ATOM 26132 N N . ASP A 1 91 ? -2.807 11.072 -5.173 1.00 0.00 91 ASP A N 15
ATOM 26133 C CA . ASP A 1 91 ? -2.982 12.403 -4.572 1.00 0.00 91 ASP A CA 15
ATOM 26134 C C . ASP A 1 91 ? -2.186 13.483 -5.348 1.00 0.00 91 ASP A C 15
ATOM 26135 O O . ASP A 1 91 ? -1.138 13.950 -4.883 1.00 0.00 91 ASP A O 15
ATOM 26144 N N . PRO A 1 92 ? -2.643 13.887 -6.551 1.00 0.00 92 PRO A N 15
ATOM 26145 C CA . PRO A 1 92 ? -1.895 14.763 -7.463 1.00 0.00 92 PRO A CA 15
ATOM 26146 C C . PRO A 1 92 ? -1.650 16.200 -6.950 1.00 0.00 92 PRO A C 15
ATOM 26147 O O . PRO A 1 92 ? -0.898 16.949 -7.575 1.00 0.00 92 PRO A O 15
ATOM 26158 N N . ASP A 1 93 ? -2.235 16.585 -5.809 1.00 0.00 93 ASP A N 15
ATOM 26159 C CA . ASP A 1 93 ? -2.005 17.867 -5.121 1.00 0.00 93 ASP A CA 15
ATOM 26160 C C . ASP A 1 93 ? -1.317 17.703 -3.745 1.00 0.00 93 ASP A C 15
ATOM 26161 O O . ASP A 1 93 ? -0.932 18.692 -3.115 1.00 0.00 93 ASP A O 15
ATOM 26170 N N . GLY A 1 94 ? -1.127 16.463 -3.275 1.00 0.00 94 GLY A N 15
ATOM 26171 C CA . GLY A 1 94 ? -0.542 16.132 -1.967 1.00 0.00 94 GLY A CA 15
ATOM 26172 C C . GLY A 1 94 ? -1.393 16.531 -0.747 1.00 0.00 94 GLY A C 15
ATOM 26173 O O . GLY A 1 94 ? -0.876 16.545 0.372 1.00 0.00 94 GLY A O 15
ATOM 26177 N N . THR A 1 95 ? -2.666 16.886 -0.951 1.00 0.00 95 THR A N 15
ATOM 26178 C CA . THR A 1 95 ? -3.580 17.490 0.038 1.00 0.00 95 THR A CA 15
ATOM 26179 C C . THR A 1 95 ? -3.780 16.654 1.310 1.00 0.00 95 THR A C 15
ATOM 26180 O O . THR A 1 95 ? -4.009 17.221 2.381 1.00 0.00 95 THR A O 15
ATOM 26191 N N . TYR A 1 96 ? -3.650 15.325 1.227 1.00 0.00 96 TYR A N 15
ATOM 26192 C CA . TYR A 1 96 ? -3.793 14.404 2.368 1.00 0.00 96 TYR A CA 15
ATOM 26193 C C . TYR A 1 96 ? -2.618 13.424 2.513 1.00 0.00 96 TYR A C 15
ATOM 26194 O O . TYR A 1 96 ? -2.363 12.966 3.625 1.00 0.00 96 TYR A O 15
ATOM 26212 N N . SER A 1 97 ? -1.833 13.186 1.458 1.00 0.00 97 SER A N 15
ATOM 26213 C CA . SER A 1 97 ? -0.536 12.493 1.519 1.00 0.00 97 SER A CA 15
ATOM 26214 C C . SER A 1 97 ? 0.404 13.136 2.548 1.00 0.00 97 SER A C 15
ATOM 26215 O O . SER A 1 97 ? 1.002 12.453 3.385 1.00 0.00 97 SER A O 15
ATOM 26223 N N . LYS A 1 98 ? 0.486 14.478 2.541 1.00 0.00 98 LYS A N 15
ATOM 26224 C CA . LYS A 1 98 ? 1.399 15.249 3.400 1.00 0.00 98 LYS A CA 15
ATOM 26225 C C . LYS A 1 98 ? 1.231 15.003 4.904 1.00 0.00 98 LYS A C 15
ATOM 26226 O O . LYS A 1 98 ? 2.219 15.094 5.632 1.00 0.00 98 LYS A O 15
ATOM 26245 N N . LYS A 1 99 ? 0.025 14.636 5.364 1.00 0.00 99 LYS A N 15
ATOM 26246 C CA . LYS A 1 99 ? -0.327 14.388 6.782 1.00 0.00 99 LYS A CA 15
ATOM 26247 C C . LYS A 1 99 ? 0.600 13.380 7.486 1.00 0.00 99 LYS A C 15
ATOM 26248 O O . LYS A 1 99 ? 0.814 13.477 8.696 1.00 0.00 99 LYS A O 15
ATOM 26267 N N . TYR A 1 100 ? 1.173 12.446 6.724 1.00 0.00 100 TYR A N 15
ATOM 26268 C CA . TYR A 1 100 ? 2.080 11.386 7.188 1.00 0.00 100 TYR A CA 15
ATOM 26269 C C . TYR A 1 100 ? 3.344 11.244 6.317 1.00 0.00 100 TYR A C 15
ATOM 26270 O O . TYR A 1 100 ? 4.352 10.737 6.803 1.00 0.00 100 TYR A O 15
ATOM 26288 N N . GLU A 1 101 ? 3.355 11.739 5.075 1.00 0.00 101 GLU A N 15
ATOM 26289 C CA . GLU A 1 101 ? 4.580 11.880 4.269 1.00 0.00 101 GLU A CA 15
ATOM 26290 C C . GLU A 1 101 ? 5.604 12.829 4.928 1.00 0.00 101 GLU A C 15
ATOM 26291 O O . GLU A 1 101 ? 6.787 12.494 5.040 1.00 0.00 101 GLU A O 15
ATOM 26303 N N . ASP A 1 102 ? 5.152 13.989 5.425 1.00 0.00 102 ASP A N 15
ATOM 26304 C CA . ASP A 1 102 ? 6.004 14.976 6.112 1.00 0.00 102 ASP A CA 15
ATOM 26305 C C . ASP A 1 102 ? 6.641 14.434 7.406 1.00 0.00 102 ASP A C 15
ATOM 26306 O O . ASP A 1 102 ? 7.636 14.992 7.879 1.00 0.00 102 ASP A O 15
ATOM 26315 N N . ARG A 1 103 ? 6.086 13.354 7.983 1.00 0.00 103 ARG A N 15
ATOM 26316 C CA . ARG A 1 103 ? 6.633 12.671 9.168 1.00 0.00 103 ARG A CA 15
ATOM 26317 C C . ARG A 1 103 ? 8.083 12.218 8.979 1.00 0.00 103 ARG A C 15
ATOM 26318 O O . ARG A 1 103 ? 8.846 12.212 9.944 1.00 0.00 103 ARG A O 15
ATOM 26339 N N . GLU A 1 104 ? 8.462 11.880 7.742 1.00 0.00 104 GLU A N 15
ATOM 26340 C CA . GLU A 1 104 ? 9.778 11.318 7.400 1.00 0.00 104 GLU A CA 15
ATOM 26341 C C . GLU A 1 104 ? 10.504 12.114 6.299 1.00 0.00 104 GLU A C 15
ATOM 26342 O O . GLU A 1 104 ? 11.721 12.296 6.387 1.00 0.00 104 GLU A O 15
ATOM 26354 N N . LYS A 1 105 ? 9.764 12.609 5.289 1.00 0.00 105 LYS A N 15
ATOM 26355 C CA . LYS A 1 105 ? 10.242 13.433 4.156 1.00 0.00 105 LYS A CA 15
ATOM 26356 C C . LYS A 1 105 ? 11.594 12.983 3.557 1.00 0.00 105 LYS A C 15
ATOM 26357 O O . LYS A 1 105 ? 12.507 13.780 3.344 1.00 0.00 105 LYS A O 15
ATOM 26376 N N . GLU A 1 106 ? 11.731 11.680 3.297 1.00 0.00 106 GLU A N 15
ATOM 26377 C CA . GLU A 1 106 ? 12.967 11.047 2.787 1.00 0.00 106 GLU A CA 15
ATOM 26378 C C . GLU A 1 106 ? 13.399 11.504 1.376 1.00 0.00 106 GLU A C 15
ATOM 26379 O O . GLU A 1 106 ? 14.561 11.326 1.001 1.00 0.00 106 GLU A O 15
ATOM 26391 N N . LEU A 1 107 ? 12.492 12.091 0.586 1.00 0.00 107 LEU A N 15
ATOM 26392 C CA . LEU A 1 107 ? 12.753 12.598 -0.768 1.00 0.00 107 LEU A CA 15
ATOM 26393 C C . LEU A 1 107 ? 13.572 13.908 -0.731 1.00 0.00 107 LEU A C 15
ATOM 26394 O O . LEU A 1 107 ? 13.038 15.011 -0.881 1.00 0.00 107 LEU A O 15
ATOM 26410 N N . HIS A 1 108 ? 14.889 13.779 -0.521 1.00 0.00 108 HIS A N 15
ATOM 26411 C CA . HIS A 1 108 ? 15.875 14.878 -0.529 1.00 0.00 108 HIS A CA 15
ATOM 26412 C C . HIS A 1 108 ? 15.961 15.648 -1.868 1.00 0.00 108 HIS A C 15
ATOM 26413 O O . HIS A 1 108 ? 16.432 16.789 -1.895 1.00 0.00 108 HIS A O 15
ATOM 26428 N N . GLN A 1 109 ? 15.495 15.043 -2.969 1.00 0.00 109 GLN A N 15
ATOM 26429 C CA . GLN A 1 109 ? 15.440 15.600 -4.333 1.00 0.00 109 GLN A CA 15
ATOM 26430 C C . GLN A 1 109 ? 14.152 15.167 -5.053 1.00 0.00 109 GLN A C 15
ATOM 26431 O O . GLN A 1 109 ? 13.708 14.013 -4.858 1.00 0.00 109 GLN A O 15
ATOM 26446 N N . GLU A 1 1 ? -12.929 -11.617 23.901 1.00 0.00 1 GLU A N 16
ATOM 26447 C CA . GLU A 1 1 ? -13.878 -12.016 22.829 1.00 0.00 1 GLU A CA 16
ATOM 26448 C C . GLU A 1 1 ? -13.149 -12.787 21.723 1.00 0.00 1 GLU A C 16
ATOM 26449 O O . GLU A 1 1 ? -11.968 -12.546 21.468 1.00 0.00 1 GLU A O 16
ATOM 26463 N N . GLU A 1 2 ? -13.837 -13.725 21.065 1.00 0.00 2 GLU A N 16
ATOM 26464 C CA . GLU A 1 2 ? -13.307 -14.471 19.912 1.00 0.00 2 GLU A CA 16
ATOM 26465 C C . GLU A 1 2 ? -12.967 -13.544 18.725 1.00 0.00 2 GLU A C 16
ATOM 26466 O O . GLU A 1 2 ? -13.718 -12.615 18.403 1.00 0.00 2 GLU A O 16
ATOM 26478 N N . LYS A 1 3 ? -11.842 -13.826 18.055 1.00 0.00 3 LYS A N 16
ATOM 26479 C CA . LYS A 1 3 ? -11.343 -13.126 16.858 1.00 0.00 3 LYS A CA 16
ATOM 26480 C C . LYS A 1 3 ? -10.536 -14.077 15.966 1.00 0.00 3 LYS A C 16
ATOM 26481 O O . LYS A 1 3 ? -10.135 -15.158 16.402 1.00 0.00 3 LYS A O 16
ATOM 26500 N N . TYR A 1 4 ? -10.245 -13.644 14.742 1.00 0.00 4 TYR A N 16
ATOM 26501 C CA . TYR A 1 4 ? -9.399 -14.352 13.775 1.00 0.00 4 TYR A CA 16
ATOM 26502 C C . TYR A 1 4 ? -8.452 -13.375 13.065 1.00 0.00 4 TYR A C 16
ATOM 26503 O O . TYR A 1 4 ? -8.804 -12.225 12.789 1.00 0.00 4 TYR A O 16
ATOM 26521 N N . THR A 1 5 ? -7.227 -13.825 12.790 1.00 0.00 5 THR A N 16
ATOM 26522 C CA . THR A 1 5 ? -6.213 -13.070 12.036 1.00 0.00 5 THR A CA 16
ATOM 26523 C C . THR A 1 5 ? -6.430 -13.185 10.523 1.00 0.00 5 THR A C 16
ATOM 26524 O O . THR A 1 5 ? -7.092 -14.107 10.035 1.00 0.00 5 THR A O 16
ATOM 26535 N N . THR A 1 6 ? -5.865 -12.244 9.760 1.00 0.00 6 THR A N 16
ATOM 26536 C CA . THR A 1 6 ? -5.835 -12.313 8.290 1.00 0.00 6 THR A CA 16
ATOM 26537 C C . THR A 1 6 ? -4.708 -13.226 7.788 1.00 0.00 6 THR A C 16
ATOM 26538 O O . THR A 1 6 ? -3.647 -13.314 8.411 1.00 0.00 6 THR A O 16
ATOM 26549 N N . LYS A 1 7 ? -4.929 -13.916 6.663 1.00 0.00 7 LYS A N 16
ATOM 26550 C CA . LYS A 1 7 ? -4.004 -14.896 6.072 1.00 0.00 7 LYS A CA 16
ATOM 26551 C C . LYS A 1 7 ? -4.237 -15.052 4.566 1.00 0.00 7 LYS A C 16
ATOM 26552 O O . LYS A 1 7 ? -5.342 -15.374 4.133 1.00 0.00 7 LYS A O 16
ATOM 26571 N N . TYR A 1 8 ? -3.173 -14.883 3.783 1.00 0.00 8 TYR A N 16
ATOM 26572 C CA . TYR A 1 8 ? -3.156 -15.014 2.322 1.00 0.00 8 TYR A CA 16
ATOM 26573 C C . TYR A 1 8 ? -1.922 -15.830 1.918 1.00 0.00 8 TYR A C 16
ATOM 26574 O O . TYR A 1 8 ? -0.807 -15.483 2.305 1.00 0.00 8 TYR A O 16
ATOM 26592 N N . ASP A 1 9 ? -2.106 -16.938 1.190 1.00 0.00 9 ASP A N 16
ATOM 26593 C CA . ASP A 1 9 ? -1.042 -17.900 0.830 1.00 0.00 9 ASP A CA 16
ATOM 26594 C C . ASP A 1 9 ? -0.118 -18.294 2.014 1.00 0.00 9 ASP A C 16
ATOM 26595 O O . ASP A 1 9 ? 1.099 -18.417 1.869 1.00 0.00 9 ASP A O 16
ATOM 26604 N N . ASN A 1 10 ? -0.713 -18.482 3.203 1.00 0.00 10 ASN A N 16
ATOM 26605 C CA . ASN A 1 10 ? -0.051 -18.794 4.485 1.00 0.00 10 ASN A CA 16
ATOM 26606 C C . ASN A 1 10 ? 0.818 -17.659 5.070 1.00 0.00 10 ASN A C 16
ATOM 26607 O O . ASN A 1 10 ? 1.775 -17.920 5.805 1.00 0.00 10 ASN A O 16
ATOM 26618 N N . VAL A 1 11 ? 0.467 -16.397 4.793 1.00 0.00 11 VAL A N 16
ATOM 26619 C CA . VAL A 1 11 ? 1.156 -15.204 5.318 1.00 0.00 11 VAL A CA 16
ATOM 26620 C C . VAL A 1 11 ? 0.170 -14.150 5.816 1.00 0.00 11 VAL A C 16
ATOM 26621 O O . VAL A 1 11 ? -0.844 -13.870 5.177 1.00 0.00 11 VAL A O 16
ATOM 26634 N N . ASN A 1 12 ? 0.474 -13.564 6.976 1.00 0.00 12 ASN A N 16
ATOM 26635 C CA . ASN A 1 12 ? -0.252 -12.422 7.530 1.00 0.00 12 ASN A CA 16
ATOM 26636 C C . ASN A 1 12 ? 0.221 -11.094 6.915 1.00 0.00 12 ASN A C 16
ATOM 26637 O O . ASN A 1 12 ? 1.326 -10.988 6.377 1.00 0.00 12 ASN A O 16
ATOM 26648 N N . LEU A 1 13 ? -0.575 -10.042 7.128 1.00 0.00 13 LEU A N 16
ATOM 26649 C CA . LEU A 1 13 ? -0.185 -8.652 6.865 1.00 0.00 13 LEU A CA 16
ATOM 26650 C C . LEU A 1 13 ? 1.092 -8.226 7.578 1.00 0.00 13 LEU A C 16
ATOM 26651 O O . LEU A 1 13 ? 1.912 -7.569 6.955 1.00 0.00 13 LEU A O 16
ATOM 26667 N N . ASP A 1 14 ? 1.293 -8.599 8.842 1.00 0.00 14 ASP A N 16
ATOM 26668 C CA . ASP A 1 14 ? 2.468 -8.171 9.617 1.00 0.00 14 ASP A CA 16
ATOM 26669 C C . ASP A 1 14 ? 3.813 -8.510 8.949 1.00 0.00 14 ASP A C 16
ATOM 26670 O O . ASP A 1 14 ? 4.795 -7.802 9.158 1.00 0.00 14 ASP A O 16
ATOM 26679 N N . GLU A 1 15 ? 3.859 -9.545 8.105 1.00 0.00 15 GLU A N 16
ATOM 26680 C CA . GLU A 1 15 ? 5.024 -9.869 7.275 1.00 0.00 15 GLU A CA 16
ATOM 26681 C C . GLU A 1 15 ? 5.120 -8.993 6.009 1.00 0.00 15 GLU A C 16
ATOM 26682 O O . GLU A 1 15 ? 6.220 -8.700 5.561 1.00 0.00 15 GLU A O 16
ATOM 26694 N N . ILE A 1 16 ? 4.000 -8.530 5.442 1.00 0.00 16 ILE A N 16
ATOM 26695 C CA . ILE A 1 16 ? 3.942 -7.684 4.226 1.00 0.00 16 ILE A CA 16
ATOM 26696 C C . ILE A 1 16 ? 4.703 -6.378 4.450 1.00 0.00 16 ILE A C 16
ATOM 26697 O O . ILE A 1 16 ? 5.711 -6.133 3.788 1.00 0.00 16 ILE A O 16
ATOM 26713 N N . LEU A 1 17 ? 4.316 -5.589 5.454 1.00 0.00 17 LEU A N 16
ATOM 26714 C CA . LEU A 1 17 ? 5.035 -4.353 5.797 1.00 0.00 17 LEU A CA 16
ATOM 26715 C C . LEU A 1 17 ? 6.462 -4.592 6.343 1.00 0.00 17 LEU A C 16
ATOM 26716 O O . LEU A 1 17 ? 7.317 -3.717 6.198 1.00 0.00 17 LEU A O 16
ATOM 26732 N N . ALA A 1 18 ? 6.731 -5.747 6.964 1.00 0.00 18 ALA A N 16
ATOM 26733 C CA . ALA A 1 18 ? 8.042 -6.087 7.535 1.00 0.00 18 ALA A CA 16
ATOM 26734 C C . ALA A 1 18 ? 9.038 -6.691 6.520 1.00 0.00 18 ALA A C 16
ATOM 26735 O O . ALA A 1 18 ? 10.244 -6.711 6.782 1.00 0.00 18 ALA A O 16
ATOM 26742 N N . ASN A 1 19 ? 8.558 -7.168 5.367 1.00 0.00 19 ASN A N 16
ATOM 26743 C CA . ASN A 1 19 ? 9.331 -7.886 4.357 1.00 0.00 19 ASN A CA 16
ATOM 26744 C C . ASN A 1 19 ? 9.154 -7.209 2.989 1.00 0.00 19 ASN A C 16
ATOM 26745 O O . ASN A 1 19 ? 8.264 -7.549 2.209 1.00 0.00 19 ASN A O 16
ATOM 26756 N N . ASP A 1 20 ? 10.005 -6.228 2.685 1.00 0.00 20 ASP A N 16
ATOM 26757 C CA . ASP A 1 20 ? 9.946 -5.478 1.424 1.00 0.00 20 ASP A CA 16
ATOM 26758 C C . ASP A 1 20 ? 9.999 -6.369 0.167 1.00 0.00 20 ASP A C 16
ATOM 26759 O O . ASP A 1 20 ? 9.440 -6.008 -0.869 1.00 0.00 20 ASP A O 16
ATOM 26768 N N . ARG A 1 21 ? 10.616 -7.554 0.266 1.00 0.00 21 ARG A N 16
ATOM 26769 C CA . ARG A 1 21 ? 10.632 -8.585 -0.790 1.00 0.00 21 ARG A CA 16
ATOM 26770 C C . ARG A 1 21 ? 9.219 -9.044 -1.175 1.00 0.00 21 ARG A C 16
ATOM 26771 O O . ARG A 1 21 ? 8.930 -9.216 -2.358 1.00 0.00 21 ARG A O 16
ATOM 26792 N N . LEU A 1 22 ? 8.338 -9.217 -0.180 1.00 0.00 22 LEU A N 16
ATOM 26793 C CA . LEU A 1 22 ? 6.906 -9.465 -0.382 1.00 0.00 22 LEU A CA 16
ATOM 26794 C C . LEU A 1 22 ? 6.238 -8.199 -0.922 1.00 0.00 22 LEU A C 16
ATOM 26795 O O . LEU A 1 22 ? 5.584 -8.238 -1.962 1.00 0.00 22 LEU A O 16
ATOM 26811 N N . LEU A 1 23 ? 6.459 -7.071 -0.237 1.00 0.00 23 LEU A N 16
ATOM 26812 C CA . LEU A 1 23 ? 5.856 -5.761 -0.512 1.00 0.00 23 LEU A CA 16
ATOM 26813 C C . LEU A 1 23 ? 6.002 -5.344 -1.990 1.00 0.00 23 LEU A C 16
ATOM 26814 O O . LEU A 1 23 ? 5.047 -4.863 -2.600 1.00 0.00 23 LEU A O 16
ATOM 26830 N N . ASN A 1 24 ? 7.158 -5.623 -2.602 1.00 0.00 24 ASN A N 16
ATOM 26831 C CA . ASN A 1 24 ? 7.487 -5.300 -3.998 1.00 0.00 24 ASN A CA 16
ATOM 26832 C C . ASN A 1 24 ? 6.415 -5.725 -5.026 1.00 0.00 24 ASN A C 16
ATOM 26833 O O . ASN A 1 24 ? 6.190 -4.993 -5.990 1.00 0.00 24 ASN A O 16
ATOM 26844 N N . LYS A 1 25 ? 5.703 -6.843 -4.819 1.00 0.00 25 LYS A N 16
ATOM 26845 C CA . LYS A 1 25 ? 4.641 -7.296 -5.748 1.00 0.00 25 LYS A CA 16
ATOM 26846 C C . LYS A 1 25 ? 3.334 -6.511 -5.570 1.00 0.00 25 LYS A C 16
ATOM 26847 O O . LYS A 1 25 ? 2.663 -6.184 -6.550 1.00 0.00 25 LYS A O 16
ATOM 26866 N N . TYR A 1 26 ? 3.020 -6.139 -4.327 1.00 0.00 26 TYR A N 16
ATOM 26867 C CA . TYR A 1 26 ? 1.868 -5.310 -3.964 1.00 0.00 26 TYR A CA 16
ATOM 26868 C C . TYR A 1 26 ? 2.014 -3.876 -4.500 1.00 0.00 26 TYR A C 16
ATOM 26869 O O . TYR A 1 26 ? 1.024 -3.290 -4.934 1.00 0.00 26 TYR A O 16
ATOM 26887 N N . VAL A 1 27 ? 3.236 -3.325 -4.540 1.00 0.00 27 VAL A N 16
ATOM 26888 C CA . VAL A 1 27 ? 3.513 -2.022 -5.183 1.00 0.00 27 VAL A CA 16
ATOM 26889 C C . VAL A 1 27 ? 3.610 -2.105 -6.700 1.00 0.00 27 VAL A C 16
ATOM 26890 O O . VAL A 1 27 ? 2.999 -1.291 -7.381 1.00 0.00 27 VAL A O 16
ATOM 26903 N N . GLN A 1 28 ? 4.274 -3.113 -7.268 1.00 0.00 28 GLN A N 16
ATOM 26904 C CA . GLN A 1 28 ? 4.310 -3.310 -8.731 1.00 0.00 28 GLN A CA 16
ATOM 26905 C C . GLN A 1 28 ? 2.913 -3.316 -9.367 1.00 0.00 28 GLN A C 16
ATOM 26906 O O . GLN A 1 28 ? 2.746 -2.800 -10.468 1.00 0.00 28 GLN A O 16
ATOM 26920 N N . CYS A 1 29 ? 1.908 -3.806 -8.636 1.00 0.00 29 CYS A N 16
ATOM 26921 C CA . CYS A 1 29 ? 0.496 -3.796 -9.019 1.00 0.00 29 CYS A CA 16
ATOM 26922 C C . CYS A 1 29 ? -0.079 -2.424 -9.435 1.00 0.00 29 CYS A C 16
ATOM 26923 O O . CYS A 1 29 ? -1.117 -2.373 -10.100 1.00 0.00 29 CYS A O 16
ATOM 26930 N N . LEU A 1 30 ? 0.590 -1.319 -9.079 1.00 0.00 30 LEU A N 16
ATOM 26931 C CA . LEU A 1 30 ? 0.292 0.022 -9.590 1.00 0.00 30 LEU A CA 16
ATOM 26932 C C . LEU A 1 30 ? 1.522 0.831 -10.070 1.00 0.00 30 LEU A C 16
ATOM 26933 O O . LEU A 1 30 ? 1.341 1.865 -10.717 1.00 0.00 30 LEU A O 16
ATOM 26949 N N . LEU A 1 31 ? 2.754 0.388 -9.776 1.00 0.00 31 LEU A N 16
ATOM 26950 C CA . LEU A 1 31 ? 4.009 1.046 -10.183 1.00 0.00 31 LEU A CA 16
ATOM 26951 C C . LEU A 1 31 ? 4.457 0.622 -11.595 1.00 0.00 31 LEU A C 16
ATOM 26952 O O . LEU A 1 31 ? 4.925 1.456 -12.372 1.00 0.00 31 LEU A O 16
ATOM 26968 N N . GLU A 1 32 ? 4.315 -0.662 -11.935 1.00 0.00 32 GLU A N 16
ATOM 26969 C CA . GLU A 1 32 ? 4.764 -1.211 -13.222 1.00 0.00 32 GLU A CA 16
ATOM 26970 C C . GLU A 1 32 ? 3.843 -0.779 -14.388 1.00 0.00 32 GLU A C 16
ATOM 26971 O O . GLU A 1 32 ? 2.709 -0.339 -14.185 1.00 0.00 32 GLU A O 16
ATOM 26983 N N . ASP A 1 33 ? 4.298 -0.955 -15.631 1.00 0.00 33 ASP A N 16
ATOM 26984 C CA . ASP A 1 33 ? 3.524 -0.725 -16.866 1.00 0.00 33 ASP A CA 16
ATOM 26985 C C . ASP A 1 33 ? 2.468 -1.831 -17.159 1.00 0.00 33 ASP A C 16
ATOM 26986 O O . ASP A 1 33 ? 2.011 -2.001 -18.291 1.00 0.00 33 ASP A O 16
ATOM 26995 N N . ASP A 1 34 ? 2.086 -2.608 -16.142 1.00 0.00 34 ASP A N 16
ATOM 26996 C CA . ASP A 1 34 ? 1.105 -3.701 -16.189 1.00 0.00 34 ASP A CA 16
ATOM 26997 C C . ASP A 1 34 ? 0.354 -3.812 -14.843 1.00 0.00 34 ASP A C 16
ATOM 26998 O O . ASP A 1 34 ? 0.646 -3.101 -13.878 1.00 0.00 34 ASP A O 16
ATOM 27007 N N . GLU A 1 35 ? -0.579 -4.758 -14.761 1.00 0.00 35 GLU A N 16
ATOM 27008 C CA . GLU A 1 35 ? -1.214 -5.229 -13.525 1.00 0.00 35 GLU A CA 16
ATOM 27009 C C . GLU A 1 35 ? -1.212 -6.764 -13.408 1.00 0.00 35 GLU A C 16
ATOM 27010 O O . GLU A 1 35 ? -1.799 -7.332 -12.487 1.00 0.00 35 GLU A O 16
ATOM 27022 N N . SER A 1 36 ? -0.477 -7.453 -14.290 1.00 0.00 36 SER A N 16
ATOM 27023 C CA . SER A 1 36 ? -0.201 -8.899 -14.185 1.00 0.00 36 SER A CA 16
ATOM 27024 C C . SER A 1 36 ? 0.486 -9.284 -12.857 1.00 0.00 36 SER A C 16
ATOM 27025 O O . SER A 1 36 ? 0.378 -10.415 -12.378 1.00 0.00 36 SER A O 16
ATOM 27033 N N . ASN A 1 37 ? 1.173 -8.317 -12.236 1.00 0.00 37 ASN A N 16
ATOM 27034 C CA . ASN A 1 37 ? 1.913 -8.452 -10.978 1.00 0.00 37 ASN A CA 16
ATOM 27035 C C . ASN A 1 37 ? 1.009 -8.661 -9.744 1.00 0.00 37 ASN A C 16
ATOM 27036 O O . ASN A 1 37 ? 1.480 -9.134 -8.708 1.00 0.00 37 ASN A O 16
ATOM 27047 N N . CYS A 1 38 ? -0.266 -8.264 -9.829 1.00 0.00 38 CYS A N 16
ATOM 27048 C CA . CYS A 1 38 ? -1.188 -8.265 -8.689 1.00 0.00 38 CYS A CA 16
ATOM 27049 C C . CYS A 1 38 ? -1.542 -9.692 -8.228 1.00 0.00 38 CYS A C 16
ATOM 27050 O O . CYS A 1 38 ? -1.894 -10.549 -9.044 1.00 0.00 38 CYS A O 16
ATOM 27057 N N . THR A 1 39 ? -1.501 -9.941 -6.915 1.00 0.00 39 THR A N 16
ATOM 27058 C CA . THR A 1 39 ? -1.957 -11.209 -6.312 1.00 0.00 39 THR A CA 16
ATOM 27059 C C . THR A 1 39 ? -3.469 -11.218 -6.056 1.00 0.00 39 THR A C 16
ATOM 27060 O O . THR A 1 39 ? -4.135 -10.178 -6.121 1.00 0.00 39 THR A O 16
ATOM 27071 N N . ALA A 1 40 ? -4.011 -12.400 -5.734 1.00 0.00 40 ALA A N 16
ATOM 27072 C CA . ALA A 1 40 ? -5.434 -12.642 -5.471 1.00 0.00 40 ALA A CA 16
ATOM 27073 C C . ALA A 1 40 ? -6.052 -11.753 -4.367 1.00 0.00 40 ALA A C 16
ATOM 27074 O O . ALA A 1 40 ? -7.264 -11.522 -4.383 1.00 0.00 40 ALA A O 16
ATOM 27081 N N . ASP A 1 41 ? -5.240 -11.225 -3.441 1.00 0.00 41 ASP A N 16
ATOM 27082 C CA . ASP A 1 41 ? -5.666 -10.228 -2.447 1.00 0.00 41 ASP A CA 16
ATOM 27083 C C . ASP A 1 41 ? -4.880 -8.907 -2.518 1.00 0.00 41 ASP A C 16
ATOM 27084 O O . ASP A 1 41 ? -5.410 -7.872 -2.123 1.00 0.00 41 ASP A O 16
ATOM 27093 N N . GLY A 1 42 ? -3.674 -8.871 -3.098 1.00 0.00 42 GLY A N 16
ATOM 27094 C CA . GLY A 1 42 ? -2.912 -7.627 -3.264 1.00 0.00 42 GLY A CA 16
ATOM 27095 C C . GLY A 1 42 ? -3.608 -6.590 -4.144 1.00 0.00 42 GLY A C 16
ATOM 27096 O O . GLY A 1 42 ? -3.537 -5.394 -3.849 1.00 0.00 42 GLY A O 16
ATOM 27100 N N . LYS A 1 43 ? -4.367 -7.038 -5.155 1.00 0.00 43 LYS A N 16
ATOM 27101 C CA . LYS A 1 43 ? -5.316 -6.180 -5.884 1.00 0.00 43 LYS A CA 16
ATOM 27102 C C . LYS A 1 43 ? -6.390 -5.579 -4.970 1.00 0.00 43 LYS A C 16
ATOM 27103 O O . LYS A 1 43 ? -6.761 -4.425 -5.159 1.00 0.00 43 LYS A O 16
ATOM 27122 N N . GLU A 1 44 ? -6.880 -6.309 -3.971 1.00 0.00 44 GLU A N 16
ATOM 27123 C CA . GLU A 1 44 ? -7.861 -5.781 -3.025 1.00 0.00 44 GLU A CA 16
ATOM 27124 C C . GLU A 1 44 ? -7.214 -4.800 -2.033 1.00 0.00 44 GLU A C 16
ATOM 27125 O O . GLU A 1 44 ? -7.750 -3.711 -1.830 1.00 0.00 44 GLU A O 16
ATOM 27137 N N . LEU A 1 45 ? -6.032 -5.131 -1.484 1.00 0.00 45 LEU A N 16
ATOM 27138 C CA . LEU A 1 45 ? -5.252 -4.260 -0.598 1.00 0.00 45 LEU A CA 16
ATOM 27139 C C . LEU A 1 45 ? -4.975 -2.907 -1.269 1.00 0.00 45 LEU A C 16
ATOM 27140 O O . LEU A 1 45 ? -5.334 -1.868 -0.717 1.00 0.00 45 LEU A O 16
ATOM 27156 N N . LYS A 1 46 ? -4.431 -2.891 -2.493 1.00 0.00 46 LYS A N 16
ATOM 27157 C CA . LYS A 1 46 ? -4.185 -1.632 -3.217 1.00 0.00 46 LYS A CA 16
ATOM 27158 C C . LYS A 1 46 ? -5.472 -0.894 -3.593 1.00 0.00 46 LYS A C 16
ATOM 27159 O O . LYS A 1 46 ? -5.457 0.323 -3.700 1.00 0.00 46 LYS A O 16
ATOM 27178 N N . SER A 1 47 ? -6.584 -1.609 -3.780 1.00 0.00 47 SER A N 16
ATOM 27179 C CA . SER A 1 47 ? -7.882 -1.023 -4.160 1.00 0.00 47 SER A CA 16
ATOM 27180 C C . SER A 1 47 ? -8.559 -0.320 -2.977 1.00 0.00 47 SER A C 16
ATOM 27181 O O . SER A 1 47 ? -9.253 0.681 -3.166 1.00 0.00 47 SER A O 16
ATOM 27189 N N . VAL A 1 48 ? -8.298 -0.774 -1.743 1.00 0.00 48 VAL A N 16
ATOM 27190 C CA . VAL A 1 48 ? -8.782 -0.113 -0.523 1.00 0.00 48 VAL A CA 16
ATOM 27191 C C . VAL A 1 48 ? -7.839 0.987 0.001 1.00 0.00 48 VAL A C 16
ATOM 27192 O O . VAL A 1 48 ? -8.298 1.885 0.707 1.00 0.00 48 VAL A O 16
ATOM 27205 N N . ILE A 1 49 ? -6.548 0.989 -0.367 1.00 0.00 49 ILE A N 16
ATOM 27206 C CA . ILE A 1 49 ? -5.616 2.061 0.033 1.00 0.00 49 ILE A CA 16
ATOM 27207 C C . ILE A 1 49 ? -6.164 3.467 -0.318 1.00 0.00 49 ILE A C 16
ATOM 27208 O O . ILE A 1 49 ? -6.180 4.323 0.569 1.00 0.00 49 ILE A O 16
ATOM 27224 N N . PRO A 1 50 ? -6.651 3.738 -1.551 1.00 0.00 50 PRO A N 16
ATOM 27225 C CA . PRO A 1 50 ? -7.197 5.046 -1.908 1.00 0.00 50 PRO A CA 16
ATOM 27226 C C . PRO A 1 50 ? -8.579 5.297 -1.276 1.00 0.00 50 PRO A C 16
ATOM 27227 O O . PRO A 1 50 ? -8.958 6.446 -1.061 1.00 0.00 50 PRO A O 16
ATOM 27238 N N . ASP A 1 51 ? -9.332 4.254 -0.914 1.00 0.00 51 ASP A N 16
ATOM 27239 C CA . ASP A 1 51 ? -10.599 4.375 -0.171 1.00 0.00 51 ASP A CA 16
ATOM 27240 C C . ASP A 1 51 ? -10.394 4.931 1.249 1.00 0.00 51 ASP A C 16
ATOM 27241 O O . ASP A 1 51 ? -11.249 5.664 1.753 1.00 0.00 51 ASP A O 16
ATOM 27250 N N . ALA A 1 52 ? -9.237 4.673 1.872 1.00 0.00 52 ALA A N 16
ATOM 27251 C CA . ALA A 1 52 ? -8.816 5.337 3.111 1.00 0.00 52 ALA A CA 16
ATOM 27252 C C . ALA A 1 52 ? -8.580 6.857 2.954 1.00 0.00 52 ALA A C 16
ATOM 27253 O O . ALA A 1 52 ? -8.424 7.562 3.952 1.00 0.00 52 ALA A O 16
ATOM 27260 N N . LEU A 1 53 ? -8.600 7.368 1.717 1.00 0.00 53 LEU A N 16
ATOM 27261 C CA . LEU A 1 53 ? -8.436 8.780 1.355 1.00 0.00 53 LEU A CA 16
ATOM 27262 C C . LEU A 1 53 ? -9.751 9.362 0.787 1.00 0.00 53 LEU A C 16
ATOM 27263 O O . LEU A 1 53 ? -10.063 10.530 1.019 1.00 0.00 53 LEU A O 16
ATOM 27279 N N . SER A 1 54 ? -10.542 8.539 0.083 1.00 0.00 54 SER A N 16
ATOM 27280 C CA . SER A 1 54 ? -11.816 8.915 -0.554 1.00 0.00 54 SER A CA 16
ATOM 27281 C C . SER A 1 54 ? -13.007 8.950 0.421 1.00 0.00 54 SER A C 16
ATOM 27282 O O . SER A 1 54 ? -13.860 9.838 0.343 1.00 0.00 54 SER A O 16
ATOM 27290 N N . ASN A 1 55 ? -13.053 8.001 1.365 1.00 0.00 55 ASN A N 16
ATOM 27291 C CA . ASN A 1 55 ? -14.139 7.806 2.341 1.00 0.00 55 ASN A CA 16
ATOM 27292 C C . ASN A 1 55 ? -13.613 7.300 3.699 1.00 0.00 55 ASN A C 16
ATOM 27293 O O . ASN A 1 55 ? -14.346 6.648 4.441 1.00 0.00 55 ASN A O 16
ATOM 27304 N N . GLU A 1 56 ? -12.339 7.554 4.028 1.00 0.00 56 GLU A N 16
ATOM 27305 C CA . GLU A 1 56 ? -11.689 7.127 5.284 1.00 0.00 56 GLU A CA 16
ATOM 27306 C C . GLU A 1 56 ? -11.879 5.624 5.597 1.00 0.00 56 GLU A C 16
ATOM 27307 O O . GLU A 1 56 ? -11.946 5.212 6.757 1.00 0.00 56 GLU A O 16
ATOM 27319 N N . CYS A 1 57 ? -11.981 4.798 4.544 1.00 0.00 57 CYS A N 16
ATOM 27320 C CA . CYS A 1 57 ? -12.237 3.355 4.608 1.00 0.00 57 CYS A CA 16
ATOM 27321 C C . CYS A 1 57 ? -13.568 2.998 5.319 1.00 0.00 57 CYS A C 16
ATOM 27322 O O . CYS A 1 57 ? -13.715 1.914 5.873 1.00 0.00 57 CYS A O 16
ATOM 27329 N N . ALA A 1 58 ? -14.567 3.883 5.346 1.00 0.00 58 ALA A N 16
ATOM 27330 C CA . ALA A 1 58 ? -15.797 3.668 6.114 1.00 0.00 58 ALA A CA 16
ATOM 27331 C C . ALA A 1 58 ? -16.631 2.448 5.662 1.00 0.00 58 ALA A C 16
ATOM 27332 O O . ALA A 1 58 ? -17.363 1.873 6.472 1.00 0.00 58 ALA A O 16
ATOM 27339 N N . LYS A 1 59 ? -16.496 2.020 4.397 1.00 0.00 59 LYS A N 16
ATOM 27340 C CA . LYS A 1 59 ? -17.126 0.794 3.860 1.00 0.00 59 LYS A CA 16
ATOM 27341 C C . LYS A 1 59 ? -16.327 -0.505 4.102 1.00 0.00 59 LYS A C 16
ATOM 27342 O O . LYS A 1 59 ? -16.794 -1.589 3.747 1.00 0.00 59 LYS A O 16
ATOM 27361 N N . CYS A 1 60 ? -15.131 -0.414 4.683 1.00 0.00 60 CYS A N 16
ATOM 27362 C CA . CYS A 1 60 ? -14.218 -1.521 4.967 1.00 0.00 60 CYS A CA 16
ATOM 27363 C C . CYS A 1 60 ? -14.630 -2.356 6.195 1.00 0.00 60 CYS A C 16
ATOM 27364 O O . CYS A 1 60 ? -15.572 -2.015 6.916 1.00 0.00 60 CYS A O 16
ATOM 27371 N N . ASN A 1 61 ? -13.851 -3.405 6.484 1.00 0.00 61 ASN A N 16
ATOM 27372 C CA . ASN A 1 61 ? -13.826 -4.049 7.810 1.00 0.00 61 ASN A CA 16
ATOM 27373 C C . ASN A 1 61 ? -12.631 -3.565 8.656 1.00 0.00 61 ASN A C 16
ATOM 27374 O O . ASN A 1 61 ? -11.715 -2.918 8.147 1.00 0.00 61 ASN A O 16
ATOM 27385 N N . GLU A 1 62 ? -12.617 -3.908 9.948 1.00 0.00 62 GLU A N 16
ATOM 27386 C CA . GLU A 1 62 ? -11.547 -3.530 10.890 1.00 0.00 62 GLU A CA 16
ATOM 27387 C C . GLU A 1 62 ? -10.135 -3.946 10.439 1.00 0.00 62 GLU A C 16
ATOM 27388 O O . GLU A 1 62 ? -9.178 -3.190 10.628 1.00 0.00 62 GLU A O 16
ATOM 27400 N N . LYS A 1 63 ? -9.998 -5.124 9.813 1.00 0.00 63 LYS A N 16
ATOM 27401 C CA . LYS A 1 63 ? -8.703 -5.673 9.386 1.00 0.00 63 LYS A CA 16
ATOM 27402 C C . LYS A 1 63 ? -8.137 -4.903 8.195 1.00 0.00 63 LYS A C 16
ATOM 27403 O O . LYS A 1 63 ? -6.934 -4.667 8.144 1.00 0.00 63 LYS A O 16
ATOM 27422 N N . GLN A 1 64 ? -8.995 -4.447 7.283 1.00 0.00 64 GLN A N 16
ATOM 27423 C CA . GLN A 1 64 ? -8.636 -3.517 6.210 1.00 0.00 64 GLN A CA 16
ATOM 27424 C C . GLN A 1 64 ? -8.331 -2.109 6.745 1.00 0.00 64 GLN A C 16
ATOM 27425 O O . GLN A 1 64 ? -7.264 -1.577 6.446 1.00 0.00 64 GLN A O 16
ATOM 27439 N N . LYS A 1 65 ? -9.225 -1.528 7.563 1.00 0.00 65 LYS A N 16
ATOM 27440 C CA . LYS A 1 65 ? -9.063 -0.184 8.163 1.00 0.00 65 LYS A CA 16
ATOM 27441 C C . LYS A 1 65 ? -7.734 -0.012 8.898 1.00 0.00 65 LYS A C 16
ATOM 27442 O O . LYS A 1 65 ? -7.029 0.966 8.661 1.00 0.00 65 LYS A O 16
ATOM 27461 N N . GLU A 1 66 ? -7.375 -0.951 9.773 1.00 0.00 66 GLU A N 16
ATOM 27462 C CA . GLU A 1 66 ? -6.059 -0.948 10.426 1.00 0.00 66 GLU A CA 16
ATOM 27463 C C . GLU A 1 66 ? -4.944 -1.364 9.456 1.00 0.00 66 GLU A C 16
ATOM 27464 O O . GLU A 1 66 ? -3.880 -0.747 9.444 1.00 0.00 66 GLU A O 16
ATOM 27476 N N . GLY A 1 67 ? -5.196 -2.377 8.619 1.00 0.00 67 GLY A N 16
ATOM 27477 C CA . GLY A 1 67 ? -4.227 -2.997 7.716 1.00 0.00 67 GLY A CA 16
ATOM 27478 C C . GLY A 1 67 ? -3.618 -2.062 6.675 1.00 0.00 67 GLY A C 16
ATOM 27479 O O . GLY A 1 67 ? -2.399 -2.031 6.532 1.00 0.00 67 GLY A O 16
ATOM 27483 N N . THR A 1 68 ? -4.413 -1.265 5.961 1.00 0.00 68 THR A N 16
ATOM 27484 C CA . THR A 1 68 ? -3.858 -0.278 5.018 1.00 0.00 68 THR A CA 16
ATOM 27485 C C . THR A 1 68 ? -3.278 0.942 5.730 1.00 0.00 68 THR A C 16
ATOM 27486 O O . THR A 1 68 ? -2.216 1.415 5.331 1.00 0.00 68 THR A O 16
ATOM 27497 N N . LYS A 1 69 ? -3.912 1.424 6.811 1.00 0.00 69 LYS A N 16
ATOM 27498 C CA . LYS A 1 69 ? -3.449 2.586 7.596 1.00 0.00 69 LYS A CA 16
ATOM 27499 C C . LYS A 1 69 ? -2.058 2.373 8.203 1.00 0.00 69 LYS A C 16
ATOM 27500 O O . LYS A 1 69 ? -1.192 3.236 8.066 1.00 0.00 69 LYS A O 16
ATOM 27519 N N . LYS A 1 70 ? -1.808 1.211 8.820 1.00 0.00 70 LYS A N 16
ATOM 27520 C CA . LYS A 1 70 ? -0.466 0.832 9.305 1.00 0.00 70 LYS A CA 16
ATOM 27521 C C . LYS A 1 70 ? 0.519 0.713 8.141 1.00 0.00 70 LYS A C 16
ATOM 27522 O O . LYS A 1 70 ? 1.620 1.252 8.207 1.00 0.00 70 LYS A O 16
ATOM 27541 N N . VAL A 1 71 ? 0.141 0.042 7.055 1.00 0.00 71 VAL A N 16
ATOM 27542 C CA . VAL A 1 71 ? 1.037 -0.247 5.917 1.00 0.00 71 VAL A CA 16
ATOM 27543 C C . VAL A 1 71 ? 1.474 1.015 5.186 1.00 0.00 71 VAL A C 16
ATOM 27544 O O . VAL A 1 71 ? 2.663 1.147 4.909 1.00 0.00 71 VAL A O 16
ATOM 27557 N N . LEU A 1 72 ? 0.577 1.982 4.987 1.00 0.00 72 LEU A N 16
ATOM 27558 C CA . LEU A 1 72 ? 0.889 3.310 4.449 1.00 0.00 72 LEU A CA 16
ATOM 27559 C C . LEU A 1 72 ? 2.073 3.969 5.162 1.00 0.00 72 LEU A C 16
ATOM 27560 O O . LEU A 1 72 ? 2.960 4.492 4.490 1.00 0.00 72 LEU A O 16
ATOM 27576 N N . LYS A 1 73 ? 2.141 3.873 6.499 1.00 0.00 73 LYS A N 16
ATOM 27577 C CA . LYS A 1 73 ? 3.173 4.532 7.314 1.00 0.00 73 LYS A CA 16
ATOM 27578 C C . LYS A 1 73 ? 4.535 3.846 7.160 1.00 0.00 73 LYS A C 16
ATOM 27579 O O . LYS A 1 73 ? 5.561 4.504 6.991 1.00 0.00 73 LYS A O 16
ATOM 27598 N N . HIS A 1 74 ? 4.539 2.513 7.178 1.00 0.00 74 HIS A N 16
ATOM 27599 C CA . HIS A 1 74 ? 5.731 1.690 6.929 1.00 0.00 74 HIS A CA 16
ATOM 27600 C C . HIS A 1 74 ? 6.245 1.873 5.501 1.00 0.00 74 HIS A C 16
ATOM 27601 O O . HIS A 1 74 ? 7.444 2.039 5.320 1.00 0.00 74 HIS A O 16
ATOM 27616 N N . LEU A 1 75 ? 5.369 1.905 4.495 1.00 0.00 75 LEU A N 16
ATOM 27617 C CA . LEU A 1 75 ? 5.761 2.086 3.094 1.00 0.00 75 LEU A CA 16
ATOM 27618 C C . LEU A 1 75 ? 6.484 3.423 2.882 1.00 0.00 75 LEU A C 16
ATOM 27619 O O . LEU A 1 75 ? 7.554 3.440 2.281 1.00 0.00 75 LEU A O 16
ATOM 27635 N N . ILE A 1 76 ? 5.965 4.530 3.422 1.00 0.00 76 ILE A N 16
ATOM 27636 C CA . ILE A 1 76 ? 6.644 5.835 3.339 1.00 0.00 76 ILE A CA 16
ATOM 27637 C C . ILE A 1 76 ? 7.970 5.856 4.132 1.00 0.00 76 ILE A C 16
ATOM 27638 O O . ILE A 1 76 ? 8.942 6.463 3.684 1.00 0.00 76 ILE A O 16
ATOM 27654 N N . ASN A 1 77 ? 8.057 5.129 5.256 1.00 0.00 77 ASN A N 16
ATOM 27655 C CA . ASN A 1 77 ? 9.290 4.972 6.054 1.00 0.00 77 ASN A CA 16
ATOM 27656 C C . ASN A 1 77 ? 10.368 4.065 5.418 1.00 0.00 77 ASN A C 16
ATOM 27657 O O . ASN A 1 77 ? 11.559 4.287 5.633 1.00 0.00 77 ASN A O 16
ATOM 27668 N N . HIS A 1 78 ? 9.968 3.031 4.666 1.00 0.00 78 HIS A N 16
ATOM 27669 C CA . HIS A 1 78 ? 10.859 1.934 4.217 1.00 0.00 78 HIS A CA 16
ATOM 27670 C C . HIS A 1 78 ? 11.025 1.803 2.699 1.00 0.00 78 HIS A C 16
ATOM 27671 O O . HIS A 1 78 ? 12.019 1.244 2.233 1.00 0.00 78 HIS A O 16
ATOM 27686 N N . LYS A 1 79 ? 10.084 2.342 1.928 1.00 0.00 79 LYS A N 16
ATOM 27687 C CA . LYS A 1 79 ? 10.078 2.405 0.460 1.00 0.00 79 LYS A CA 16
ATOM 27688 C C . LYS A 1 79 ? 9.737 3.826 -0.016 1.00 0.00 79 LYS A C 16
ATOM 27689 O O . LYS A 1 79 ? 8.818 3.993 -0.810 1.00 0.00 79 LYS A O 16
ATOM 27708 N N . PRO A 1 80 ? 10.471 4.863 0.431 1.00 0.00 80 PRO A N 16
ATOM 27709 C CA . PRO A 1 80 ? 10.144 6.267 0.151 1.00 0.00 80 PRO A CA 16
ATOM 27710 C C . PRO A 1 80 ? 10.137 6.595 -1.354 1.00 0.00 80 PRO A C 16
ATOM 27711 O O . PRO A 1 80 ? 9.244 7.290 -1.841 1.00 0.00 80 PRO A O 16
ATOM 27722 N N . ASP A 1 81 ? 11.097 6.047 -2.106 1.00 0.00 81 ASP A N 16
ATOM 27723 C CA . ASP A 1 81 ? 11.203 6.223 -3.563 1.00 0.00 81 ASP A CA 16
ATOM 27724 C C . ASP A 1 81 ? 10.041 5.585 -4.355 1.00 0.00 81 ASP A C 16
ATOM 27725 O O . ASP A 1 81 ? 9.596 6.144 -5.359 1.00 0.00 81 ASP A O 16
ATOM 27734 N N . VAL A 1 82 ? 9.520 4.435 -3.903 1.00 0.00 82 VAL A N 16
ATOM 27735 C CA . VAL A 1 82 ? 8.334 3.789 -4.505 1.00 0.00 82 VAL A CA 16
ATOM 27736 C C . VAL A 1 82 ? 7.032 4.412 -3.994 1.00 0.00 82 VAL A C 16
ATOM 27737 O O . VAL A 1 82 ? 6.113 4.643 -4.778 1.00 0.00 82 VAL A O 16
ATOM 27750 N N . TRP A 1 83 ? 6.961 4.761 -2.708 1.00 0.00 83 TRP A N 16
ATOM 27751 C CA . TRP A 1 83 ? 5.859 5.530 -2.125 1.00 0.00 83 TRP A CA 16
ATOM 27752 C C . TRP A 1 83 ? 5.559 6.807 -2.922 1.00 0.00 83 TRP A C 16
ATOM 27753 O O . TRP A 1 83 ? 4.399 7.056 -3.241 1.00 0.00 83 TRP A O 16
ATOM 27774 N N . ALA A 1 84 ? 6.584 7.563 -3.333 1.00 0.00 84 ALA A N 16
ATOM 27775 C CA . ALA A 1 84 ? 6.445 8.744 -4.190 1.00 0.00 84 ALA A CA 16
ATOM 27776 C C . ALA A 1 84 ? 5.640 8.484 -5.481 1.00 0.00 84 ALA A C 16
ATOM 27777 O O . ALA A 1 84 ? 4.986 9.406 -5.970 1.00 0.00 84 ALA A O 16
ATOM 27784 N N . GLN A 1 85 ? 5.643 7.251 -6.001 1.00 0.00 85 GLN A N 16
ATOM 27785 C CA . GLN A 1 85 ? 4.858 6.817 -7.166 1.00 0.00 85 GLN A CA 16
ATOM 27786 C C . GLN A 1 85 ? 3.389 6.534 -6.810 1.00 0.00 85 GLN A C 16
ATOM 27787 O O . GLN A 1 85 ? 2.499 6.892 -7.579 1.00 0.00 85 GLN A O 16
ATOM 27801 N N . LEU A 1 86 ? 3.128 5.958 -5.629 1.00 0.00 86 LEU A N 16
ATOM 27802 C CA . LEU A 1 86 ? 1.773 5.752 -5.070 1.00 0.00 86 LEU A CA 16
ATOM 27803 C C . LEU A 1 86 ? 1.057 7.098 -4.926 1.00 0.00 86 LEU A C 16
ATOM 27804 O O . LEU A 1 86 ? 0.076 7.363 -5.623 1.00 0.00 86 LEU A O 16
ATOM 27820 N N . LYS A 1 87 ? 1.603 7.985 -4.083 1.00 0.00 87 LYS A N 16
ATOM 27821 C CA . LYS A 1 87 ? 1.029 9.310 -3.792 1.00 0.00 87 LYS A CA 16
ATOM 27822 C C . LYS A 1 87 ? 0.863 10.191 -5.030 1.00 0.00 87 LYS A C 16
ATOM 27823 O O . LYS A 1 87 ? -0.008 11.046 -5.049 1.00 0.00 87 LYS A O 16
ATOM 27842 N N . ALA A 1 88 ? 1.679 10.008 -6.064 1.00 0.00 88 ALA A N 16
ATOM 27843 C CA . ALA A 1 88 ? 1.605 10.821 -7.281 1.00 0.00 88 ALA A CA 16
ATOM 27844 C C . ALA A 1 88 ? 0.289 10.626 -8.054 1.00 0.00 88 ALA A C 16
ATOM 27845 O O . ALA A 1 88 ? -0.356 11.608 -8.426 1.00 0.00 88 ALA A O 16
ATOM 27852 N N . LYS A 1 89 ? -0.132 9.372 -8.279 1.00 0.00 89 LYS A N 16
ATOM 27853 C CA . LYS A 1 89 ? -1.438 9.053 -8.888 1.00 0.00 89 LYS A CA 16
ATOM 27854 C C . LYS A 1 89 ? -2.597 9.075 -7.888 1.00 0.00 89 LYS A C 16
ATOM 27855 O O . LYS A 1 89 ? -3.704 9.475 -8.250 1.00 0.00 89 LYS A O 16
ATOM 27874 N N . TYR A 1 90 ? -2.355 8.664 -6.642 1.00 0.00 90 TYR A N 16
ATOM 27875 C CA . TYR A 1 90 ? -3.392 8.590 -5.602 1.00 0.00 90 TYR A CA 16
ATOM 27876 C C . TYR A 1 90 ? -3.698 9.957 -4.968 1.00 0.00 90 TYR A C 16
ATOM 27877 O O . TYR A 1 90 ? -4.777 10.136 -4.403 1.00 0.00 90 TYR A O 16
ATOM 27895 N N . ASP A 1 91 ? -2.780 10.923 -5.075 1.00 0.00 91 ASP A N 16
ATOM 27896 C CA . ASP A 1 91 ? -2.918 12.276 -4.518 1.00 0.00 91 ASP A CA 16
ATOM 27897 C C . ASP A 1 91 ? -2.061 13.320 -5.281 1.00 0.00 91 ASP A C 16
ATOM 27898 O O . ASP A 1 91 ? -1.091 13.862 -4.736 1.00 0.00 91 ASP A O 16
ATOM 27907 N N . PRO A 1 92 ? -2.387 13.623 -6.555 1.00 0.00 92 PRO A N 16
ATOM 27908 C CA . PRO A 1 92 ? -1.619 14.539 -7.413 1.00 0.00 92 PRO A CA 16
ATOM 27909 C C . PRO A 1 92 ? -1.506 15.996 -6.914 1.00 0.00 92 PRO A C 16
ATOM 27910 O O . PRO A 1 92 ? -0.746 16.773 -7.494 1.00 0.00 92 PRO A O 16
ATOM 27921 N N . ASP A 1 93 ? -2.214 16.378 -5.844 1.00 0.00 93 ASP A N 16
ATOM 27922 C CA . ASP A 1 93 ? -2.122 17.700 -5.195 1.00 0.00 93 ASP A CA 16
ATOM 27923 C C . ASP A 1 93 ? -1.482 17.641 -3.788 1.00 0.00 93 ASP A C 16
ATOM 27924 O O . ASP A 1 93 ? -1.225 18.675 -3.166 1.00 0.00 93 ASP A O 16
ATOM 27933 N N . GLY A 1 94 ? -1.201 16.433 -3.284 1.00 0.00 94 GLY A N 16
ATOM 27934 C CA . GLY A 1 94 ? -0.600 16.168 -1.968 1.00 0.00 94 GLY A CA 16
ATOM 27935 C C . GLY A 1 94 ? -1.474 16.526 -0.752 1.00 0.00 94 GLY A C 16
ATOM 27936 O O . GLY A 1 94 ? -0.977 16.495 0.377 1.00 0.00 94 GLY A O 16
ATOM 27940 N N . THR A 1 95 ? -2.744 16.891 -0.959 1.00 0.00 95 THR A N 16
ATOM 27941 C CA . THR A 1 95 ? -3.641 17.502 0.045 1.00 0.00 95 THR A CA 16
ATOM 27942 C C . THR A 1 95 ? -3.855 16.659 1.308 1.00 0.00 95 THR A C 16
ATOM 27943 O O . THR A 1 95 ? -4.075 17.222 2.384 1.00 0.00 95 THR A O 16
ATOM 27954 N N . TYR A 1 96 ? -3.744 15.330 1.217 1.00 0.00 96 TYR A N 16
ATOM 27955 C CA . TYR A 1 96 ? -3.907 14.405 2.350 1.00 0.00 96 TYR A CA 16
ATOM 27956 C C . TYR A 1 96 ? -2.740 13.419 2.499 1.00 0.00 96 TYR A C 16
ATOM 27957 O O . TYR A 1 96 ? -2.498 12.950 3.610 1.00 0.00 96 TYR A O 16
ATOM 27975 N N . SER A 1 97 ? -1.944 13.187 1.450 1.00 0.00 97 SER A N 16
ATOM 27976 C CA . SER A 1 97 ? -0.653 12.484 1.514 1.00 0.00 97 SER A CA 16
ATOM 27977 C C . SER A 1 97 ? 0.279 13.121 2.552 1.00 0.00 97 SER A C 16
ATOM 27978 O O . SER A 1 97 ? 0.855 12.436 3.404 1.00 0.00 97 SER A O 16
ATOM 27986 N N . LYS A 1 98 ? 0.368 14.462 2.547 1.00 0.00 98 LYS A N 16
ATOM 27987 C CA . LYS A 1 98 ? 1.249 15.229 3.439 1.00 0.00 98 LYS A CA 16
ATOM 27988 C C . LYS A 1 98 ? 1.002 15.016 4.937 1.00 0.00 98 LYS A C 16
ATOM 27989 O O . LYS A 1 98 ? 1.944 15.168 5.714 1.00 0.00 98 LYS A O 16
ATOM 28008 N N . LYS A 1 99 ? -0.204 14.601 5.351 1.00 0.00 99 LYS A N 16
ATOM 28009 C CA . LYS A 1 99 ? -0.565 14.323 6.760 1.00 0.00 99 LYS A CA 16
ATOM 28010 C C . LYS A 1 99 ? 0.347 13.293 7.448 1.00 0.00 99 LYS A C 16
ATOM 28011 O O . LYS A 1 99 ? 0.490 13.331 8.671 1.00 0.00 99 LYS A O 16
ATOM 28030 N N . TYR A 1 100 ? 0.982 12.407 6.676 1.00 0.00 100 TYR A N 16
ATOM 28031 C CA . TYR A 1 100 ? 1.898 11.360 7.155 1.00 0.00 100 TYR A CA 16
ATOM 28032 C C . TYR A 1 100 ? 3.179 11.234 6.305 1.00 0.00 100 TYR A C 16
ATOM 28033 O O . TYR A 1 100 ? 4.187 10.747 6.810 1.00 0.00 100 TYR A O 16
ATOM 28051 N N . GLU A 1 101 ? 3.200 11.722 5.060 1.00 0.00 101 GLU A N 16
ATOM 28052 C CA . GLU A 1 101 ? 4.431 11.892 4.269 1.00 0.00 101 GLU A CA 16
ATOM 28053 C C . GLU A 1 101 ? 5.420 12.872 4.936 1.00 0.00 101 GLU A C 16
ATOM 28054 O O . GLU A 1 101 ? 6.619 12.589 5.030 1.00 0.00 101 GLU A O 16
ATOM 28066 N N . ASP A 1 102 ? 4.922 13.995 5.474 1.00 0.00 102 ASP A N 16
ATOM 28067 C CA . ASP A 1 102 ? 5.732 14.993 6.192 1.00 0.00 102 ASP A CA 16
ATOM 28068 C C . ASP A 1 102 ? 6.374 14.444 7.480 1.00 0.00 102 ASP A C 16
ATOM 28069 O O . ASP A 1 102 ? 7.350 15.020 7.970 1.00 0.00 102 ASP A O 16
ATOM 28078 N N . ARG A 1 103 ? 5.844 13.340 8.038 1.00 0.00 103 ARG A N 16
ATOM 28079 C CA . ARG A 1 103 ? 6.397 12.661 9.224 1.00 0.00 103 ARG A CA 16
ATOM 28080 C C . ARG A 1 103 ? 7.863 12.252 9.043 1.00 0.00 103 ARG A C 16
ATOM 28081 O O . ARG A 1 103 ? 8.609 12.230 10.020 1.00 0.00 103 ARG A O 16
ATOM 28102 N N . GLU A 1 104 ? 8.281 11.991 7.799 1.00 0.00 104 GLU A N 16
ATOM 28103 C CA . GLU A 1 104 ? 9.654 11.589 7.460 1.00 0.00 104 GLU A CA 16
ATOM 28104 C C . GLU A 1 104 ? 10.321 12.521 6.432 1.00 0.00 104 GLU A C 16
ATOM 28105 O O . GLU A 1 104 ? 11.479 12.896 6.623 1.00 0.00 104 GLU A O 16
ATOM 28117 N N . LYS A 1 105 ? 9.601 12.901 5.358 1.00 0.00 105 LYS A N 16
ATOM 28118 C CA . LYS A 1 105 ? 10.093 13.690 4.203 1.00 0.00 105 LYS A CA 16
ATOM 28119 C C . LYS A 1 105 ? 11.495 13.278 3.693 1.00 0.00 105 LYS A C 16
ATOM 28120 O O . LYS A 1 105 ? 12.293 14.111 3.264 1.00 0.00 105 LYS A O 16
ATOM 28139 N N . GLU A 1 106 ? 11.828 11.986 3.761 1.00 0.00 106 GLU A N 16
ATOM 28140 C CA . GLU A 1 106 ? 13.187 11.451 3.541 1.00 0.00 106 GLU A CA 16
ATOM 28141 C C . GLU A 1 106 ? 13.582 11.296 2.053 1.00 0.00 106 GLU A C 16
ATOM 28142 O O . GLU A 1 106 ? 14.075 10.257 1.611 1.00 0.00 106 GLU A O 16
ATOM 28154 N N . LEU A 1 107 ? 13.364 12.353 1.262 1.00 0.00 107 LEU A N 16
ATOM 28155 C CA . LEU A 1 107 ? 13.781 12.460 -0.146 1.00 0.00 107 LEU A CA 16
ATOM 28156 C C . LEU A 1 107 ? 15.317 12.458 -0.328 1.00 0.00 107 LEU A C 16
ATOM 28157 O O . LEU A 1 107 ? 15.816 12.058 -1.383 1.00 0.00 107 LEU A O 16
ATOM 28173 N N . HIS A 1 108 ? 16.063 12.911 0.688 1.00 0.00 108 HIS A N 16
ATOM 28174 C CA . HIS A 1 108 ? 17.536 12.952 0.723 1.00 0.00 108 HIS A CA 16
ATOM 28175 C C . HIS A 1 108 ? 18.170 11.576 1.032 1.00 0.00 108 HIS A C 16
ATOM 28176 O O . HIS A 1 108 ? 17.474 10.621 1.391 1.00 0.00 108 HIS A O 16
ATOM 28191 N N . GLN A 1 109 ? 19.503 11.494 0.933 1.00 0.00 109 GLN A N 16
ATOM 28192 C CA . GLN A 1 109 ? 20.331 10.308 1.233 1.00 0.00 109 GLN A CA 16
ATOM 28193 C C . GLN A 1 109 ? 21.659 10.671 1.927 1.00 0.00 109 GLN A C 16
ATOM 28194 O O . GLN A 1 109 ? 22.153 11.809 1.745 1.00 0.00 109 GLN A O 16
ATOM 28209 N N . GLU A 1 1 ? -19.438 -5.692 12.735 1.00 0.00 1 GLU A N 17
ATOM 28210 C CA . GLU A 1 1 ? -19.386 -6.612 11.568 1.00 0.00 1 GLU A CA 17
ATOM 28211 C C . GLU A 1 1 ? -18.454 -7.791 11.862 1.00 0.00 1 GLU A C 17
ATOM 28212 O O . GLU A 1 1 ? -17.292 -7.584 12.216 1.00 0.00 1 GLU A O 17
ATOM 28226 N N . GLU A 1 2 ? -18.944 -9.029 11.749 1.00 0.00 2 GLU A N 17
ATOM 28227 C CA . GLU A 1 2 ? -18.120 -10.238 11.931 1.00 0.00 2 GLU A CA 17
ATOM 28228 C C . GLU A 1 2 ? -17.073 -10.406 10.814 1.00 0.00 2 GLU A C 17
ATOM 28229 O O . GLU A 1 2 ? -17.334 -10.095 9.646 1.00 0.00 2 GLU A O 17
ATOM 28241 N N . LYS A 1 3 ? -15.901 -10.953 11.168 1.00 0.00 3 LYS A N 17
ATOM 28242 C CA . LYS A 1 3 ? -14.776 -11.246 10.262 1.00 0.00 3 LYS A CA 17
ATOM 28243 C C . LYS A 1 3 ? -14.014 -12.511 10.680 1.00 0.00 3 LYS A C 17
ATOM 28244 O O . LYS A 1 3 ? -14.132 -12.989 11.810 1.00 0.00 3 LYS A O 17
ATOM 28263 N N . TYR A 1 4 ? -13.195 -13.004 9.751 1.00 0.00 4 TYR A N 17
ATOM 28264 C CA . TYR A 1 4 ? -12.309 -14.163 9.889 1.00 0.00 4 TYR A CA 17
ATOM 28265 C C . TYR A 1 4 ? -10.890 -13.807 9.401 1.00 0.00 4 TYR A C 17
ATOM 28266 O O . TYR A 1 4 ? -10.687 -12.792 8.725 1.00 0.00 4 TYR A O 17
ATOM 28284 N N . THR A 1 5 ? -9.899 -14.614 9.781 1.00 0.00 5 THR A N 17
ATOM 28285 C CA . THR A 1 5 ? -8.464 -14.357 9.543 1.00 0.00 5 THR A CA 17
ATOM 28286 C C . THR A 1 5 ? -8.058 -14.399 8.057 1.00 0.00 5 THR A C 17
ATOM 28287 O O . THR A 1 5 ? -8.767 -14.944 7.208 1.00 0.00 5 THR A O 17
ATOM 28298 N N . THR A 1 6 ? -6.887 -13.823 7.742 1.00 0.00 6 THR A N 17
ATOM 28299 C CA . THR A 1 6 ? -6.404 -13.563 6.363 1.00 0.00 6 THR A CA 17
ATOM 28300 C C . THR A 1 6 ? -5.088 -14.301 6.030 1.00 0.00 6 THR A C 17
ATOM 28301 O O . THR A 1 6 ? -4.334 -13.932 5.130 1.00 0.00 6 THR A O 17
ATOM 28312 N N . LYS A 1 7 ? -4.793 -15.371 6.782 1.00 0.00 7 LYS A N 17
ATOM 28313 C CA . LYS A 1 7 ? -3.730 -16.351 6.489 1.00 0.00 7 LYS A CA 17
ATOM 28314 C C . LYS A 1 7 ? -3.977 -17.088 5.166 1.00 0.00 7 LYS A C 17
ATOM 28315 O O . LYS A 1 7 ? -5.028 -17.696 4.968 1.00 0.00 7 LYS A O 17
ATOM 28334 N N . TYR A 1 8 ? -2.979 -17.111 4.291 1.00 0.00 8 TYR A N 17
ATOM 28335 C CA . TYR A 1 8 ? -2.993 -17.919 3.067 1.00 0.00 8 TYR A CA 17
ATOM 28336 C C . TYR A 1 8 ? -1.579 -18.428 2.769 1.00 0.00 8 TYR A C 17
ATOM 28337 O O . TYR A 1 8 ? -0.648 -17.633 2.664 1.00 0.00 8 TYR A O 17
ATOM 28355 N N . ASP A 1 9 ? -1.412 -19.753 2.690 1.00 0.00 9 ASP A N 17
ATOM 28356 C CA . ASP A 1 9 ? -0.119 -20.459 2.571 1.00 0.00 9 ASP A CA 17
ATOM 28357 C C . ASP A 1 9 ? 0.975 -19.951 3.547 1.00 0.00 9 ASP A C 17
ATOM 28358 O O . ASP A 1 9 ? 2.136 -19.764 3.176 1.00 0.00 9 ASP A O 17
ATOM 28367 N N . ASN A 1 10 ? 0.586 -19.706 4.808 1.00 0.00 10 ASN A N 17
ATOM 28368 C CA . ASN A 1 10 ? 1.421 -19.124 5.874 1.00 0.00 10 ASN A CA 17
ATOM 28369 C C . ASN A 1 10 ? 2.030 -17.753 5.523 1.00 0.00 10 ASN A C 17
ATOM 28370 O O . ASN A 1 10 ? 3.226 -17.507 5.708 1.00 0.00 10 ASN A O 17
ATOM 28381 N N . VAL A 1 11 ? 1.169 -16.840 5.062 1.00 0.00 11 VAL A N 17
ATOM 28382 C CA . VAL A 1 11 ? 1.485 -15.428 4.803 1.00 0.00 11 VAL A CA 17
ATOM 28383 C C . VAL A 1 11 ? 0.347 -14.539 5.296 1.00 0.00 11 VAL A C 17
ATOM 28384 O O . VAL A 1 11 ? -0.828 -14.899 5.189 1.00 0.00 11 VAL A O 17
ATOM 28397 N N . ASN A 1 12 ? 0.711 -13.371 5.828 1.00 0.00 12 ASN A N 17
ATOM 28398 C CA . ASN A 1 12 ? -0.181 -12.371 6.409 1.00 0.00 12 ASN A CA 17
ATOM 28399 C C . ASN A 1 12 ? 0.369 -10.955 6.185 1.00 0.00 12 ASN A C 17
ATOM 28400 O O . ASN A 1 12 ? 1.545 -10.779 5.859 1.00 0.00 12 ASN A O 17
ATOM 28411 N N . LEU A 1 13 ? -0.454 -9.939 6.463 1.00 0.00 13 LEU A N 17
ATOM 28412 C CA . LEU A 1 13 ? -0.050 -8.529 6.439 1.00 0.00 13 LEU A CA 17
ATOM 28413 C C . LEU A 1 13 ? 1.205 -8.225 7.262 1.00 0.00 13 LEU A C 17
ATOM 28414 O O . LEU A 1 13 ? 2.055 -7.460 6.819 1.00 0.00 13 LEU A O 17
ATOM 28430 N N . ASP A 1 14 ? 1.356 -8.844 8.431 1.00 0.00 14 ASP A N 17
ATOM 28431 C CA . ASP A 1 14 ? 2.541 -8.666 9.276 1.00 0.00 14 ASP A CA 17
ATOM 28432 C C . ASP A 1 14 ? 3.849 -9.034 8.556 1.00 0.00 14 ASP A C 17
ATOM 28433 O O . ASP A 1 14 ? 4.878 -8.399 8.787 1.00 0.00 14 ASP A O 17
ATOM 28442 N N . GLU A 1 15 ? 3.812 -10.016 7.649 1.00 0.00 15 GLU A N 17
ATOM 28443 C CA . GLU A 1 15 ? 4.943 -10.367 6.786 1.00 0.00 15 GLU A CA 17
ATOM 28444 C C . GLU A 1 15 ? 5.075 -9.401 5.592 1.00 0.00 15 GLU A C 17
ATOM 28445 O O . GLU A 1 15 ? 6.187 -9.127 5.168 1.00 0.00 15 GLU A O 17
ATOM 28457 N N . ILE A 1 16 ? 3.977 -8.831 5.076 1.00 0.00 16 ILE A N 17
ATOM 28458 C CA . ILE A 1 16 ? 3.978 -7.905 3.914 1.00 0.00 16 ILE A CA 17
ATOM 28459 C C . ILE A 1 16 ? 4.891 -6.697 4.151 1.00 0.00 16 ILE A C 17
ATOM 28460 O O . ILE A 1 16 ? 5.852 -6.496 3.410 1.00 0.00 16 ILE A O 17
ATOM 28476 N N . LEU A 1 17 ? 4.675 -5.948 5.231 1.00 0.00 17 LEU A N 17
ATOM 28477 C CA . LEU A 1 17 ? 5.505 -4.786 5.596 1.00 0.00 17 LEU A CA 17
ATOM 28478 C C . LEU A 1 17 ? 6.912 -5.210 6.053 1.00 0.00 17 LEU A C 17
ATOM 28479 O O . LEU A 1 17 ? 7.887 -4.505 5.790 1.00 0.00 17 LEU A O 17
ATOM 28495 N N . ALA A 1 18 ? 7.018 -6.352 6.743 1.00 0.00 18 ALA A N 17
ATOM 28496 C CA . ALA A 1 18 ? 8.285 -6.874 7.254 1.00 0.00 18 ALA A CA 17
ATOM 28497 C C . ALA A 1 18 ? 9.209 -7.444 6.153 1.00 0.00 18 ALA A C 17
ATOM 28498 O O . ALA A 1 18 ? 10.421 -7.549 6.354 1.00 0.00 18 ALA A O 17
ATOM 28505 N N . ASN A 1 19 ? 8.647 -7.801 4.993 1.00 0.00 19 ASN A N 17
ATOM 28506 C CA . ASN A 1 19 ? 9.306 -8.497 3.893 1.00 0.00 19 ASN A CA 17
ATOM 28507 C C . ASN A 1 19 ? 9.187 -7.677 2.601 1.00 0.00 19 ASN A C 17
ATOM 28508 O O . ASN A 1 19 ? 8.283 -7.871 1.788 1.00 0.00 19 ASN A O 17
ATOM 28519 N N . ASP A 1 20 ? 10.109 -6.737 2.398 1.00 0.00 20 ASP A N 17
ATOM 28520 C CA . ASP A 1 20 ? 10.136 -5.885 1.205 1.00 0.00 20 ASP A CA 17
ATOM 28521 C C . ASP A 1 20 ? 10.159 -6.668 -0.122 1.00 0.00 20 ASP A C 17
ATOM 28522 O O . ASP A 1 20 ? 9.675 -6.162 -1.135 1.00 0.00 20 ASP A O 17
ATOM 28531 N N . ARG A 1 21 ? 10.667 -7.908 -0.121 1.00 0.00 21 ARG A N 17
ATOM 28532 C CA . ARG A 1 21 ? 10.612 -8.832 -1.273 1.00 0.00 21 ARG A CA 17
ATOM 28533 C C . ARG A 1 21 ? 9.170 -9.125 -1.708 1.00 0.00 21 ARG A C 17
ATOM 28534 O O . ARG A 1 21 ? 8.886 -9.150 -2.906 1.00 0.00 21 ARG A O 17
ATOM 28555 N N . LEU A 1 22 ? 8.260 -9.301 -0.743 1.00 0.00 22 LEU A N 17
ATOM 28556 C CA . LEU A 1 22 ? 6.814 -9.366 -0.987 1.00 0.00 22 LEU A CA 17
ATOM 28557 C C . LEU A 1 22 ? 6.288 -7.987 -1.387 1.00 0.00 22 LEU A C 17
ATOM 28558 O O . LEU A 1 22 ? 5.594 -7.854 -2.393 1.00 0.00 22 LEU A O 17
ATOM 28574 N N . LEU A 1 23 ? 6.643 -6.953 -0.618 1.00 0.00 23 LEU A N 17
ATOM 28575 C CA . LEU A 1 23 ? 6.099 -5.605 -0.784 1.00 0.00 23 LEU A CA 17
ATOM 28576 C C . LEU A 1 23 ? 6.320 -5.066 -2.212 1.00 0.00 23 LEU A C 17
ATOM 28577 O O . LEU A 1 23 ? 5.384 -4.575 -2.836 1.00 0.00 23 LEU A O 17
ATOM 28593 N N . ASN A 1 24 ? 7.519 -5.248 -2.779 1.00 0.00 24 ASN A N 17
ATOM 28594 C CA . ASN A 1 24 ? 7.861 -4.853 -4.154 1.00 0.00 24 ASN A CA 17
ATOM 28595 C C . ASN A 1 24 ? 6.878 -5.401 -5.210 1.00 0.00 24 ASN A C 17
ATOM 28596 O O . ASN A 1 24 ? 6.536 -4.690 -6.153 1.00 0.00 24 ASN A O 17
ATOM 28607 N N . LYS A 1 25 ? 6.358 -6.620 -5.023 1.00 0.00 25 LYS A N 17
ATOM 28608 C CA . LYS A 1 25 ? 5.342 -7.236 -5.896 1.00 0.00 25 LYS A CA 17
ATOM 28609 C C . LYS A 1 25 ? 3.976 -6.553 -5.738 1.00 0.00 25 LYS A C 17
ATOM 28610 O O . LYS A 1 25 ? 3.304 -6.258 -6.728 1.00 0.00 25 LYS A O 17
ATOM 28629 N N . TYR A 1 26 ? 3.595 -6.244 -4.498 1.00 0.00 26 TYR A N 17
ATOM 28630 C CA . TYR A 1 26 ? 2.342 -5.561 -4.158 1.00 0.00 26 TYR A CA 17
ATOM 28631 C C . TYR A 1 26 ? 2.309 -4.110 -4.674 1.00 0.00 26 TYR A C 17
ATOM 28632 O O . TYR A 1 26 ? 1.265 -3.663 -5.147 1.00 0.00 26 TYR A O 17
ATOM 28650 N N . VAL A 1 27 ? 3.435 -3.381 -4.654 1.00 0.00 27 VAL A N 17
ATOM 28651 C CA . VAL A 1 27 ? 3.542 -2.031 -5.256 1.00 0.00 27 VAL A CA 17
ATOM 28652 C C . VAL A 1 27 ? 3.661 -2.076 -6.775 1.00 0.00 27 VAL A C 17
ATOM 28653 O O . VAL A 1 27 ? 2.990 -1.299 -7.447 1.00 0.00 27 VAL A O 17
ATOM 28666 N N . GLN A 1 28 ? 4.404 -3.026 -7.352 1.00 0.00 28 GLN A N 17
ATOM 28667 C CA . GLN A 1 28 ? 4.481 -3.238 -8.811 1.00 0.00 28 GLN A CA 17
ATOM 28668 C C . GLN A 1 28 ? 3.098 -3.315 -9.481 1.00 0.00 28 GLN A C 17
ATOM 28669 O O . GLN A 1 28 ? 2.963 -2.902 -10.630 1.00 0.00 28 GLN A O 17
ATOM 28683 N N . CYS A 1 29 ? 2.074 -3.775 -8.754 1.00 0.00 29 CYS A N 17
ATOM 28684 C CA . CYS A 1 29 ? 0.674 -3.801 -9.182 1.00 0.00 29 CYS A CA 17
ATOM 28685 C C . CYS A 1 29 ? 0.132 -2.467 -9.735 1.00 0.00 29 CYS A C 17
ATOM 28686 O O . CYS A 1 29 ? -0.758 -2.471 -10.587 1.00 0.00 29 CYS A O 17
ATOM 28693 N N . LEU A 1 30 ? 0.686 -1.334 -9.286 1.00 0.00 30 LEU A N 17
ATOM 28694 C CA . LEU A 1 30 ? 0.376 0.005 -9.798 1.00 0.00 30 LEU A CA 17
ATOM 28695 C C . LEU A 1 30 ? 1.618 0.825 -10.223 1.00 0.00 30 LEU A C 17
ATOM 28696 O O . LEU A 1 30 ? 1.471 1.858 -10.878 1.00 0.00 30 LEU A O 17
ATOM 28712 N N . LEU A 1 31 ? 2.832 0.364 -9.891 1.00 0.00 31 LEU A N 17
ATOM 28713 C CA . LEU A 1 31 ? 4.109 0.968 -10.289 1.00 0.00 31 LEU A CA 17
ATOM 28714 C C . LEU A 1 31 ? 4.495 0.562 -11.725 1.00 0.00 31 LEU A C 17
ATOM 28715 O O . LEU A 1 31 ? 4.833 1.429 -12.535 1.00 0.00 31 LEU A O 17
ATOM 28731 N N . GLU A 1 32 ? 4.433 -0.729 -12.068 1.00 0.00 32 GLU A N 17
ATOM 28732 C CA . GLU A 1 32 ? 4.829 -1.213 -13.398 1.00 0.00 32 GLU A CA 17
ATOM 28733 C C . GLU A 1 32 ? 3.720 -1.021 -14.455 1.00 0.00 32 GLU A C 17
ATOM 28734 O O . GLU A 1 32 ? 2.552 -0.785 -14.138 1.00 0.00 32 GLU A O 17
ATOM 28746 N N . ASP A 1 33 ? 4.084 -1.160 -15.735 1.00 0.00 33 ASP A N 17
ATOM 28747 C CA . ASP A 1 33 ? 3.171 -1.055 -16.886 1.00 0.00 33 ASP A CA 17
ATOM 28748 C C . ASP A 1 33 ? 2.198 -2.250 -17.051 1.00 0.00 33 ASP A C 17
ATOM 28749 O O . ASP A 1 33 ? 1.340 -2.219 -17.936 1.00 0.00 33 ASP A O 17
ATOM 28758 N N . ASP A 1 34 ? 2.289 -3.291 -16.210 1.00 0.00 34 ASP A N 17
ATOM 28759 C CA . ASP A 1 34 ? 1.448 -4.498 -16.270 1.00 0.00 34 ASP A CA 17
ATOM 28760 C C . ASP A 1 34 ? 0.949 -4.941 -14.884 1.00 0.00 34 ASP A C 17
ATOM 28761 O O . ASP A 1 34 ? 1.673 -4.918 -13.884 1.00 0.00 34 ASP A O 17
ATOM 28770 N N . GLU A 1 35 ? -0.298 -5.413 -14.848 1.00 0.00 35 GLU A N 17
ATOM 28771 C CA . GLU A 1 35 ? -1.038 -5.761 -13.622 1.00 0.00 35 GLU A CA 17
ATOM 28772 C C . GLU A 1 35 ? -0.955 -7.246 -13.226 1.00 0.00 35 GLU A C 17
ATOM 28773 O O . GLU A 1 35 ? -1.513 -7.666 -12.213 1.00 0.00 35 GLU A O 17
ATOM 28785 N N . SER A 1 36 ? -0.188 -8.036 -13.976 1.00 0.00 36 SER A N 17
ATOM 28786 C CA . SER A 1 36 ? 0.147 -9.438 -13.653 1.00 0.00 36 SER A CA 17
ATOM 28787 C C . SER A 1 36 ? 0.852 -9.590 -12.295 1.00 0.00 36 SER A C 17
ATOM 28788 O O . SER A 1 36 ? 0.832 -10.660 -11.685 1.00 0.00 36 SER A O 17
ATOM 28796 N N . ASN A 1 37 ? 1.465 -8.504 -11.811 1.00 0.00 37 ASN A N 17
ATOM 28797 C CA . ASN A 1 37 ? 2.099 -8.383 -10.500 1.00 0.00 37 ASN A CA 17
ATOM 28798 C C . ASN A 1 37 ? 1.112 -8.454 -9.315 1.00 0.00 37 ASN A C 17
ATOM 28799 O O . ASN A 1 37 ? 1.511 -8.830 -8.214 1.00 0.00 37 ASN A O 17
ATOM 28810 N N . CYS A 1 38 ? -0.160 -8.087 -9.507 1.00 0.00 38 CYS A N 17
ATOM 28811 C CA . CYS A 1 38 ? -1.158 -8.049 -8.432 1.00 0.00 38 CYS A CA 17
ATOM 28812 C C . CYS A 1 38 ? -1.480 -9.468 -7.915 1.00 0.00 38 CYS A C 17
ATOM 28813 O O . CYS A 1 38 ? -1.964 -10.311 -8.677 1.00 0.00 38 CYS A O 17
ATOM 28820 N N . THR A 1 39 ? -1.235 -9.744 -6.628 1.00 0.00 39 THR A N 17
ATOM 28821 C CA . THR A 1 39 ? -1.613 -11.028 -6.000 1.00 0.00 39 THR A CA 17
ATOM 28822 C C . THR A 1 39 ? -3.121 -11.097 -5.722 1.00 0.00 39 THR A C 17
ATOM 28823 O O . THR A 1 39 ? -3.826 -10.085 -5.802 1.00 0.00 39 THR A O 17
ATOM 28834 N N . ALA A 1 40 ? -3.625 -12.283 -5.361 1.00 0.00 40 ALA A N 17
ATOM 28835 C CA . ALA A 1 40 ? -5.037 -12.541 -5.050 1.00 0.00 40 ALA A CA 17
ATOM 28836 C C . ALA A 1 40 ? -5.633 -11.659 -3.925 1.00 0.00 40 ALA A C 17
ATOM 28837 O O . ALA A 1 40 ? -6.849 -11.467 -3.882 1.00 0.00 40 ALA A O 17
ATOM 28844 N N . ASP A 1 41 ? -4.794 -11.105 -3.041 1.00 0.00 41 ASP A N 17
ATOM 28845 C CA . ASP A 1 41 ? -5.203 -10.239 -1.921 1.00 0.00 41 ASP A CA 17
ATOM 28846 C C . ASP A 1 41 ? -4.524 -8.858 -1.953 1.00 0.00 41 ASP A C 17
ATOM 28847 O O . ASP A 1 41 ? -5.114 -7.874 -1.504 1.00 0.00 41 ASP A O 17
ATOM 28856 N N . GLY A 1 42 ? -3.338 -8.740 -2.563 1.00 0.00 42 GLY A N 17
ATOM 28857 C CA . GLY A 1 42 ? -2.680 -7.460 -2.848 1.00 0.00 42 GLY A CA 17
ATOM 28858 C C . GLY A 1 42 ? -3.535 -6.532 -3.706 1.00 0.00 42 GLY A C 17
ATOM 28859 O O . GLY A 1 42 ? -3.581 -5.326 -3.455 1.00 0.00 42 GLY A O 17
ATOM 28863 N N . LYS A 1 43 ? -4.285 -7.102 -4.658 1.00 0.00 43 LYS A N 17
ATOM 28864 C CA . LYS A 1 43 ? -5.298 -6.381 -5.448 1.00 0.00 43 LYS A CA 17
ATOM 28865 C C . LYS A 1 43 ? -6.399 -5.722 -4.613 1.00 0.00 43 LYS A C 17
ATOM 28866 O O . LYS A 1 43 ? -6.885 -4.661 -4.988 1.00 0.00 43 LYS A O 17
ATOM 28885 N N . GLU A 1 44 ? -6.801 -6.325 -3.494 1.00 0.00 44 GLU A N 17
ATOM 28886 C CA . GLU A 1 44 ? -7.816 -5.748 -2.610 1.00 0.00 44 GLU A CA 17
ATOM 28887 C C . GLU A 1 44 ? -7.180 -4.712 -1.679 1.00 0.00 44 GLU A C 17
ATOM 28888 O O . GLU A 1 44 ? -7.739 -3.629 -1.527 1.00 0.00 44 GLU A O 17
ATOM 28900 N N . LEU A 1 45 ? -5.975 -4.983 -1.150 1.00 0.00 45 LEU A N 17
ATOM 28901 C CA . LEU A 1 45 ? -5.192 -4.034 -0.350 1.00 0.00 45 LEU A CA 17
ATOM 28902 C C . LEU A 1 45 ? -4.979 -2.713 -1.112 1.00 0.00 45 LEU A C 17
ATOM 28903 O O . LEU A 1 45 ? -5.403 -1.661 -0.641 1.00 0.00 45 LEU A O 17
ATOM 28919 N N . LYS A 1 46 ? -4.443 -2.752 -2.337 1.00 0.00 46 LYS A N 17
ATOM 28920 C CA . LYS A 1 46 ? -4.253 -1.548 -3.172 1.00 0.00 46 LYS A CA 17
ATOM 28921 C C . LYS A 1 46 ? -5.558 -0.883 -3.612 1.00 0.00 46 LYS A C 17
ATOM 28922 O O . LYS A 1 46 ? -5.540 0.300 -3.936 1.00 0.00 46 LYS A O 17
ATOM 28941 N N . SER A 1 47 ? -6.661 -1.634 -3.673 1.00 0.00 47 SER A N 17
ATOM 28942 C CA . SER A 1 47 ? -7.986 -1.122 -4.059 1.00 0.00 47 SER A CA 17
ATOM 28943 C C . SER A 1 47 ? -8.674 -0.385 -2.904 1.00 0.00 47 SER A C 17
ATOM 28944 O O . SER A 1 47 ? -9.372 0.603 -3.135 1.00 0.00 47 SER A O 17
ATOM 28952 N N . VAL A 1 48 ? -8.419 -0.786 -1.650 1.00 0.00 48 VAL A N 17
ATOM 28953 C CA . VAL A 1 48 ? -8.918 -0.077 -0.459 1.00 0.00 48 VAL A CA 17
ATOM 28954 C C . VAL A 1 48 ? -7.991 1.055 0.017 1.00 0.00 48 VAL A C 17
ATOM 28955 O O . VAL A 1 48 ? -8.473 1.993 0.651 1.00 0.00 48 VAL A O 17
ATOM 28968 N N . ILE A 1 49 ? -6.690 1.036 -0.320 1.00 0.00 49 ILE A N 17
ATOM 28969 C CA . ILE A 1 49 ? -5.759 2.130 0.021 1.00 0.00 49 ILE A CA 17
ATOM 28970 C C . ILE A 1 49 ? -6.324 3.507 -0.393 1.00 0.00 49 ILE A C 17
ATOM 28971 O O . ILE A 1 49 ? -6.352 4.401 0.453 1.00 0.00 49 ILE A O 17
ATOM 28987 N N . PRO A 1 50 ? -6.803 3.710 -1.641 1.00 0.00 50 PRO A N 17
ATOM 28988 C CA . PRO A 1 50 ? -7.343 5.004 -2.065 1.00 0.00 50 PRO A CA 17
ATOM 28989 C C . PRO A 1 50 ? -8.718 5.304 -1.437 1.00 0.00 50 PRO A C 17
ATOM 28990 O O . PRO A 1 50 ? -9.057 6.464 -1.215 1.00 0.00 50 PRO A O 17
ATOM 29001 N N . ASP A 1 51 ? -9.506 4.279 -1.090 1.00 0.00 51 ASP A N 17
ATOM 29002 C CA . ASP A 1 51 ? -10.783 4.425 -0.370 1.00 0.00 51 ASP A CA 17
ATOM 29003 C C . ASP A 1 51 ? -10.607 4.933 1.073 1.00 0.00 51 ASP A C 17
ATOM 29004 O O . ASP A 1 51 ? -11.486 5.617 1.609 1.00 0.00 51 ASP A O 17
ATOM 29013 N N . ALA A 1 52 ? -9.453 4.679 1.699 1.00 0.00 52 ALA A N 17
ATOM 29014 C CA . ALA A 1 52 ? -9.053 5.349 2.937 1.00 0.00 52 ALA A CA 17
ATOM 29015 C C . ALA A 1 52 ? -8.774 6.861 2.778 1.00 0.00 52 ALA A C 17
ATOM 29016 O O . ALA A 1 52 ? -8.572 7.550 3.780 1.00 0.00 52 ALA A O 17
ATOM 29023 N N . LEU A 1 53 ? -8.802 7.391 1.548 1.00 0.00 53 LEU A N 17
ATOM 29024 C CA . LEU A 1 53 ? -8.555 8.801 1.216 1.00 0.00 53 LEU A CA 17
ATOM 29025 C C . LEU A 1 53 ? -9.813 9.494 0.656 1.00 0.00 53 LEU A C 17
ATOM 29026 O O . LEU A 1 53 ? -9.977 10.700 0.840 1.00 0.00 53 LEU A O 17
ATOM 29042 N N . SER A 1 54 ? -10.723 8.743 0.017 1.00 0.00 54 SER A N 17
ATOM 29043 C CA . SER A 1 54 ? -11.955 9.277 -0.601 1.00 0.00 54 SER A CA 17
ATOM 29044 C C . SER A 1 54 ? -13.210 9.161 0.280 1.00 0.00 54 SER A C 17
ATOM 29045 O O . SER A 1 54 ? -14.109 9.999 0.183 1.00 0.00 54 SER A O 17
ATOM 29053 N N . ASN A 1 55 ? -13.262 8.167 1.175 1.00 0.00 55 ASN A N 17
ATOM 29054 C CA . ASN A 1 55 ? -14.331 7.967 2.170 1.00 0.00 55 ASN A CA 17
ATOM 29055 C C . ASN A 1 55 ? -13.791 7.449 3.522 1.00 0.00 55 ASN A C 17
ATOM 29056 O O . ASN A 1 55 ? -14.527 6.830 4.289 1.00 0.00 55 ASN A O 17
ATOM 29067 N N . GLU A 1 56 ? -12.506 7.680 3.824 1.00 0.00 56 GLU A N 17
ATOM 29068 C CA . GLU A 1 56 ? -11.853 7.308 5.097 1.00 0.00 56 GLU A CA 17
ATOM 29069 C C . GLU A 1 56 ? -12.073 5.832 5.500 1.00 0.00 56 GLU A C 17
ATOM 29070 O O . GLU A 1 56 ? -12.161 5.490 6.680 1.00 0.00 56 GLU A O 17
ATOM 29082 N N . CYS A 1 57 ? -12.171 4.952 4.494 1.00 0.00 57 CYS A N 17
ATOM 29083 C CA . CYS A 1 57 ? -12.439 3.518 4.629 1.00 0.00 57 CYS A CA 17
ATOM 29084 C C . CYS A 1 57 ? -13.775 3.203 5.343 1.00 0.00 57 CYS A C 17
ATOM 29085 O O . CYS A 1 57 ? -13.920 2.156 5.967 1.00 0.00 57 CYS A O 17
ATOM 29092 N N . ALA A 1 58 ? -14.778 4.085 5.301 1.00 0.00 58 ALA A N 17
ATOM 29093 C CA . ALA A 1 58 ? -16.027 3.873 6.036 1.00 0.00 58 ALA A CA 17
ATOM 29094 C C . ALA A 1 58 ? -16.816 2.623 5.590 1.00 0.00 58 ALA A C 17
ATOM 29095 O O . ALA A 1 58 ? -17.470 1.987 6.421 1.00 0.00 58 ALA A O 17
ATOM 29102 N N . LYS A 1 59 ? -16.712 2.227 4.310 1.00 0.00 59 LYS A N 17
ATOM 29103 C CA . LYS A 1 59 ? -17.306 0.975 3.791 1.00 0.00 59 LYS A CA 17
ATOM 29104 C C . LYS A 1 59 ? -16.578 -0.326 4.197 1.00 0.00 59 LYS A C 17
ATOM 29105 O O . LYS A 1 59 ? -17.099 -1.419 3.976 1.00 0.00 59 LYS A O 17
ATOM 29124 N N . CYS A 1 60 ? -15.358 -0.214 4.727 1.00 0.00 60 CYS A N 17
ATOM 29125 C CA . CYS A 1 60 ? -14.429 -1.308 4.995 1.00 0.00 60 CYS A CA 17
ATOM 29126 C C . CYS A 1 60 ? -14.823 -2.162 6.209 1.00 0.00 60 CYS A C 17
ATOM 29127 O O . CYS A 1 60 ? -15.698 -1.790 6.997 1.00 0.00 60 CYS A O 17
ATOM 29134 N N . ASN A 1 61 ? -14.078 -3.251 6.422 1.00 0.00 61 ASN A N 17
ATOM 29135 C CA . ASN A 1 61 ? -14.046 -3.937 7.723 1.00 0.00 61 ASN A CA 17
ATOM 29136 C C . ASN A 1 61 ? -12.810 -3.525 8.541 1.00 0.00 61 ASN A C 17
ATOM 29137 O O . ASN A 1 61 ? -11.837 -3.001 7.996 1.00 0.00 61 ASN A O 17
ATOM 29148 N N . GLU A 1 62 ? -12.831 -3.784 9.850 1.00 0.00 62 GLU A N 17
ATOM 29149 C CA . GLU A 1 62 ? -11.785 -3.335 10.784 1.00 0.00 62 GLU A CA 17
ATOM 29150 C C . GLU A 1 62 ? -10.371 -3.841 10.448 1.00 0.00 62 GLU A C 17
ATOM 29151 O O . GLU A 1 62 ? -9.391 -3.145 10.728 1.00 0.00 62 GLU A O 17
ATOM 29163 N N . LYS A 1 63 ? -10.251 -5.005 9.790 1.00 0.00 63 LYS A N 17
ATOM 29164 C CA . LYS A 1 63 ? -8.956 -5.563 9.357 1.00 0.00 63 LYS A CA 17
ATOM 29165 C C . LYS A 1 63 ? -8.304 -4.681 8.292 1.00 0.00 63 LYS A C 17
ATOM 29166 O O . LYS A 1 63 ? -7.097 -4.456 8.326 1.00 0.00 63 LYS A O 17
ATOM 29185 N N . GLN A 1 64 ? -9.117 -4.150 7.378 1.00 0.00 64 GLN A N 17
ATOM 29186 C CA . GLN A 1 64 ? -8.691 -3.210 6.335 1.00 0.00 64 GLN A CA 17
ATOM 29187 C C . GLN A 1 64 ? -8.455 -1.803 6.899 1.00 0.00 64 GLN A C 17
ATOM 29188 O O . GLN A 1 64 ? -7.404 -1.223 6.637 1.00 0.00 64 GLN A O 17
ATOM 29202 N N . LYS A 1 65 ? -9.388 -1.286 7.713 1.00 0.00 65 LYS A N 17
ATOM 29203 C CA . LYS A 1 65 ? -9.290 0.039 8.368 1.00 0.00 65 LYS A CA 17
ATOM 29204 C C . LYS A 1 65 ? -7.984 0.217 9.145 1.00 0.00 65 LYS A C 17
ATOM 29205 O O . LYS A 1 65 ? -7.313 1.237 8.996 1.00 0.00 65 LYS A O 17
ATOM 29224 N N . GLU A 1 66 ? -7.605 -0.775 9.953 1.00 0.00 66 GLU A N 17
ATOM 29225 C CA . GLU A 1 66 ? -6.304 -0.794 10.635 1.00 0.00 66 GLU A CA 17
ATOM 29226 C C . GLU A 1 66 ? -5.163 -1.135 9.667 1.00 0.00 66 GLU A C 17
ATOM 29227 O O . GLU A 1 66 ? -4.126 -0.471 9.691 1.00 0.00 66 GLU A O 17
ATOM 29239 N N . GLY A 1 67 ? -5.359 -2.142 8.808 1.00 0.00 67 GLY A N 17
ATOM 29240 C CA . GLY A 1 67 ? -4.364 -2.689 7.885 1.00 0.00 67 GLY A CA 17
ATOM 29241 C C . GLY A 1 67 ? -3.769 -1.668 6.920 1.00 0.00 67 GLY A C 17
ATOM 29242 O O . GLY A 1 67 ? -2.566 -1.421 6.955 1.00 0.00 67 GLY A O 17
ATOM 29246 N N . THR A 1 68 ? -4.568 -1.017 6.075 1.00 0.00 68 THR A N 17
ATOM 29247 C CA . THR A 1 68 ? -4.012 -0.051 5.111 1.00 0.00 68 THR A CA 17
ATOM 29248 C C . THR A 1 68 ? -3.418 1.177 5.793 1.00 0.00 68 THR A C 17
ATOM 29249 O O . THR A 1 68 ? -2.404 1.683 5.324 1.00 0.00 68 THR A O 17
ATOM 29260 N N . LYS A 1 69 ? -3.980 1.613 6.930 1.00 0.00 69 LYS A N 17
ATOM 29261 C CA . LYS A 1 69 ? -3.460 2.717 7.758 1.00 0.00 69 LYS A CA 17
ATOM 29262 C C . LYS A 1 69 ? -2.071 2.419 8.333 1.00 0.00 69 LYS A C 17
ATOM 29263 O O . LYS A 1 69 ? -1.178 3.256 8.231 1.00 0.00 69 LYS A O 17
ATOM 29282 N N . LYS A 1 70 ? -1.845 1.226 8.897 1.00 0.00 70 LYS A N 17
ATOM 29283 C CA . LYS A 1 70 ? -0.506 0.798 9.355 1.00 0.00 70 LYS A CA 17
ATOM 29284 C C . LYS A 1 70 ? 0.446 0.602 8.176 1.00 0.00 70 LYS A C 17
ATOM 29285 O O . LYS A 1 70 ? 1.585 1.059 8.222 1.00 0.00 70 LYS A O 17
ATOM 29304 N N . VAL A 1 71 ? 0.002 -0.044 7.101 1.00 0.00 71 VAL A N 17
ATOM 29305 C CA . VAL A 1 71 ? 0.840 -0.363 5.929 1.00 0.00 71 VAL A CA 17
ATOM 29306 C C . VAL A 1 71 ? 1.322 0.893 5.212 1.00 0.00 71 VAL A C 17
ATOM 29307 O O . VAL A 1 71 ? 2.511 0.987 4.918 1.00 0.00 71 VAL A O 17
ATOM 29320 N N . LEU A 1 72 ? 0.457 1.899 5.055 1.00 0.00 72 LEU A N 17
ATOM 29321 C CA . LEU A 1 72 ? 0.792 3.244 4.572 1.00 0.00 72 LEU A CA 17
ATOM 29322 C C . LEU A 1 72 ? 2.023 3.809 5.283 1.00 0.00 72 LEU A C 17
ATOM 29323 O O . LEU A 1 72 ? 2.948 4.264 4.614 1.00 0.00 72 LEU A O 17
ATOM 29339 N N . LYS A 1 73 ? 2.073 3.708 6.620 1.00 0.00 73 LYS A N 17
ATOM 29340 C CA . LYS A 1 73 ? 3.116 4.310 7.462 1.00 0.00 73 LYS A CA 17
ATOM 29341 C C . LYS A 1 73 ? 4.475 3.623 7.285 1.00 0.00 73 LYS A C 17
ATOM 29342 O O . LYS A 1 73 ? 5.500 4.288 7.136 1.00 0.00 73 LYS A O 17
ATOM 29361 N N . HIS A 1 74 ? 4.474 2.290 7.251 1.00 0.00 74 HIS A N 17
ATOM 29362 C CA . HIS A 1 74 ? 5.654 1.465 6.952 1.00 0.00 74 HIS A CA 17
ATOM 29363 C C . HIS A 1 74 ? 6.154 1.704 5.528 1.00 0.00 74 HIS A C 17
ATOM 29364 O O . HIS A 1 74 ? 7.348 1.915 5.346 1.00 0.00 74 HIS A O 17
ATOM 29379 N N . LEU A 1 75 ? 5.268 1.715 4.529 1.00 0.00 75 LEU A N 17
ATOM 29380 C CA . LEU A 1 75 ? 5.648 1.908 3.126 1.00 0.00 75 LEU A CA 17
ATOM 29381 C C . LEU A 1 75 ? 6.340 3.264 2.920 1.00 0.00 75 LEU A C 17
ATOM 29382 O O . LEU A 1 75 ? 7.399 3.312 2.303 1.00 0.00 75 LEU A O 17
ATOM 29398 N N . ILE A 1 76 ? 5.809 4.355 3.482 1.00 0.00 76 ILE A N 17
ATOM 29399 C CA . ILE A 1 76 ? 6.463 5.673 3.409 1.00 0.00 76 ILE A CA 17
ATOM 29400 C C . ILE A 1 76 ? 7.800 5.707 4.178 1.00 0.00 76 ILE A C 17
ATOM 29401 O O . ILE A 1 76 ? 8.761 6.314 3.706 1.00 0.00 76 ILE A O 17
ATOM 29417 N N . ASN A 1 77 ? 7.908 5.001 5.314 1.00 0.00 77 ASN A N 17
ATOM 29418 C CA . ASN A 1 77 ? 9.156 4.887 6.092 1.00 0.00 77 ASN A CA 17
ATOM 29419 C C . ASN A 1 77 ? 10.250 4.040 5.409 1.00 0.00 77 ASN A C 17
ATOM 29420 O O . ASN A 1 77 ? 11.437 4.340 5.554 1.00 0.00 77 ASN A O 17
ATOM 29431 N N . HIS A 1 78 ? 9.864 2.987 4.680 1.00 0.00 78 HIS A N 17
ATOM 29432 C CA . HIS A 1 78 ? 10.777 1.930 4.193 1.00 0.00 78 HIS A CA 17
ATOM 29433 C C . HIS A 1 78 ? 10.947 1.854 2.670 1.00 0.00 78 HIS A C 17
ATOM 29434 O O . HIS A 1 78 ? 11.954 1.334 2.186 1.00 0.00 78 HIS A O 17
ATOM 29449 N N . LYS A 1 79 ? 9.996 2.399 1.913 1.00 0.00 79 LYS A N 17
ATOM 29450 C CA . LYS A 1 79 ? 9.994 2.520 0.445 1.00 0.00 79 LYS A CA 17
ATOM 29451 C C . LYS A 1 79 ? 9.635 3.952 0.019 1.00 0.00 79 LYS A C 17
ATOM 29452 O O . LYS A 1 79 ? 8.709 4.135 -0.765 1.00 0.00 79 LYS A O 17
ATOM 29471 N N . PRO A 1 80 ? 10.362 4.981 0.493 1.00 0.00 80 PRO A N 17
ATOM 29472 C CA . PRO A 1 80 ? 10.026 6.392 0.251 1.00 0.00 80 PRO A CA 17
ATOM 29473 C C . PRO A 1 80 ? 10.016 6.758 -1.245 1.00 0.00 80 PRO A C 17
ATOM 29474 O O . PRO A 1 80 ? 9.120 7.461 -1.714 1.00 0.00 80 PRO A O 17
ATOM 29485 N N . ASP A 1 81 ? 10.980 6.237 -2.011 1.00 0.00 81 ASP A N 17
ATOM 29486 C CA . ASP A 1 81 ? 11.078 6.441 -3.467 1.00 0.00 81 ASP A CA 17
ATOM 29487 C C . ASP A 1 81 ? 9.902 5.831 -4.259 1.00 0.00 81 ASP A C 17
ATOM 29488 O O . ASP A 1 81 ? 9.411 6.444 -5.208 1.00 0.00 81 ASP A O 17
ATOM 29497 N N . VAL A 1 82 ? 9.422 4.640 -3.872 1.00 0.00 82 VAL A N 17
ATOM 29498 C CA . VAL A 1 82 ? 8.256 3.992 -4.509 1.00 0.00 82 VAL A CA 17
ATOM 29499 C C . VAL A 1 82 ? 6.936 4.564 -3.986 1.00 0.00 82 VAL A C 17
ATOM 29500 O O . VAL A 1 82 ? 6.014 4.795 -4.766 1.00 0.00 82 VAL A O 17
ATOM 29513 N N . TRP A 1 83 ? 6.855 4.874 -2.691 1.00 0.00 83 TRP A N 17
ATOM 29514 C CA . TRP A 1 83 ? 5.737 5.605 -2.091 1.00 0.00 83 TRP A CA 17
ATOM 29515 C C . TRP A 1 83 ? 5.416 6.908 -2.837 1.00 0.00 83 TRP A C 17
ATOM 29516 O O . TRP A 1 83 ? 4.245 7.177 -3.104 1.00 0.00 83 TRP A O 17
ATOM 29537 N N . ALA A 1 84 ? 6.429 7.678 -3.250 1.00 0.00 84 ALA A N 17
ATOM 29538 C CA . ALA A 1 84 ? 6.239 8.884 -4.059 1.00 0.00 84 ALA A CA 17
ATOM 29539 C C . ALA A 1 84 ? 5.440 8.624 -5.355 1.00 0.00 84 ALA A C 17
ATOM 29540 O O . ALA A 1 84 ? 4.701 9.499 -5.802 1.00 0.00 84 ALA A O 17
ATOM 29547 N N . GLN A 1 85 ? 5.527 7.421 -5.934 1.00 0.00 85 GLN A N 17
ATOM 29548 C CA . GLN A 1 85 ? 4.767 7.011 -7.125 1.00 0.00 85 GLN A CA 17
ATOM 29549 C C . GLN A 1 85 ? 3.303 6.683 -6.791 1.00 0.00 85 GLN A C 17
ATOM 29550 O O . GLN A 1 85 ? 2.405 7.029 -7.562 1.00 0.00 85 GLN A O 17
ATOM 29564 N N . LEU A 1 86 ? 3.060 6.076 -5.620 1.00 0.00 86 LEU A N 17
ATOM 29565 C CA . LEU A 1 86 ? 1.709 5.861 -5.069 1.00 0.00 86 LEU A CA 17
ATOM 29566 C C . LEU A 1 86 ? 1.016 7.213 -4.874 1.00 0.00 86 LEU A C 17
ATOM 29567 O O . LEU A 1 86 ? 0.051 7.519 -5.574 1.00 0.00 86 LEU A O 17
ATOM 29583 N N . LYS A 1 87 ? 1.552 8.062 -3.982 1.00 0.00 87 LYS A N 17
ATOM 29584 C CA . LYS A 1 87 ? 0.915 9.332 -3.600 1.00 0.00 87 LYS A CA 17
ATOM 29585 C C . LYS A 1 87 ? 0.766 10.318 -4.757 1.00 0.00 87 LYS A C 17
ATOM 29586 O O . LYS A 1 87 ? -0.157 11.117 -4.753 1.00 0.00 87 LYS A O 17
ATOM 29605 N N . ALA A 1 88 ? 1.642 10.276 -5.754 1.00 0.00 88 ALA A N 17
ATOM 29606 C CA . ALA A 1 88 ? 1.562 11.155 -6.925 1.00 0.00 88 ALA A CA 17
ATOM 29607 C C . ALA A 1 88 ? 0.306 10.887 -7.771 1.00 0.00 88 ALA A C 17
ATOM 29608 O O . ALA A 1 88 ? -0.405 11.823 -8.144 1.00 0.00 88 ALA A O 17
ATOM 29615 N N . LYS A 1 89 ? 0.012 9.609 -8.049 1.00 0.00 89 LYS A N 17
ATOM 29616 C CA . LYS A 1 89 ? -1.191 9.194 -8.786 1.00 0.00 89 LYS A CA 17
ATOM 29617 C C . LYS A 1 89 ? -2.447 9.214 -7.903 1.00 0.00 89 LYS A C 17
ATOM 29618 O O . LYS A 1 89 ? -3.531 9.554 -8.378 1.00 0.00 89 LYS A O 17
ATOM 29637 N N . TYR A 1 90 ? -2.298 8.872 -6.620 1.00 0.00 90 TYR A N 17
ATOM 29638 C CA . TYR A 1 90 ? -3.399 8.762 -5.653 1.00 0.00 90 TYR A CA 17
ATOM 29639 C C . TYR A 1 90 ? -3.787 10.105 -5.003 1.00 0.00 90 TYR A C 17
ATOM 29640 O O . TYR A 1 90 ? -4.905 10.237 -4.503 1.00 0.00 90 TYR A O 17
ATOM 29658 N N . ASP A 1 91 ? -2.901 11.104 -5.026 1.00 0.00 91 ASP A N 17
ATOM 29659 C CA . ASP A 1 91 ? -3.087 12.431 -4.426 1.00 0.00 91 ASP A CA 17
ATOM 29660 C C . ASP A 1 91 ? -2.316 13.517 -5.219 1.00 0.00 91 ASP A C 17
ATOM 29661 O O . ASP A 1 91 ? -1.267 14.003 -4.776 1.00 0.00 91 ASP A O 17
ATOM 29670 N N . PRO A 1 92 ? -2.798 13.903 -6.417 1.00 0.00 92 PRO A N 17
ATOM 29671 C CA . PRO A 1 92 ? -2.087 14.797 -7.342 1.00 0.00 92 PRO A CA 17
ATOM 29672 C C . PRO A 1 92 ? -1.889 16.241 -6.835 1.00 0.00 92 PRO A C 17
ATOM 29673 O O . PRO A 1 92 ? -1.177 17.019 -7.472 1.00 0.00 92 PRO A O 17
ATOM 29684 N N . ASP A 1 93 ? -2.479 16.607 -5.691 1.00 0.00 93 ASP A N 17
ATOM 29685 C CA . ASP A 1 93 ? -2.338 17.916 -5.036 1.00 0.00 93 ASP A CA 17
ATOM 29686 C C . ASP A 1 93 ? -1.630 17.839 -3.664 1.00 0.00 93 ASP A C 17
ATOM 29687 O O . ASP A 1 93 ? -1.353 18.876 -3.052 1.00 0.00 93 ASP A O 17
ATOM 29696 N N . GLY A 1 94 ? -1.307 16.635 -3.171 1.00 0.00 94 GLY A N 17
ATOM 29697 C CA . GLY A 1 94 ? -0.709 16.420 -1.842 1.00 0.00 94 GLY A CA 17
ATOM 29698 C C . GLY A 1 94 ? -1.604 16.860 -0.672 1.00 0.00 94 GLY A C 17
ATOM 29699 O O . GLY A 1 94 ? -1.091 17.238 0.385 1.00 0.00 94 GLY A O 17
ATOM 29703 N N . THR A 1 95 ? -2.924 16.890 -0.867 1.00 0.00 95 THR A N 17
ATOM 29704 C CA . THR A 1 95 ? -3.913 17.428 0.084 1.00 0.00 95 THR A CA 17
ATOM 29705 C C . THR A 1 95 ? -4.049 16.586 1.360 1.00 0.00 95 THR A C 17
ATOM 29706 O O . THR A 1 95 ? -4.347 17.137 2.422 1.00 0.00 95 THR A O 17
ATOM 29717 N N . TYR A 1 96 ? -3.789 15.275 1.294 1.00 0.00 96 TYR A N 17
ATOM 29718 C CA . TYR A 1 96 ? -3.912 14.351 2.432 1.00 0.00 96 TYR A CA 17
ATOM 29719 C C . TYR A 1 96 ? -2.725 13.390 2.588 1.00 0.00 96 TYR A C 17
ATOM 29720 O O . TYR A 1 96 ? -2.430 13.009 3.719 1.00 0.00 96 TYR A O 17
ATOM 29738 N N . SER A 1 97 ? -1.969 13.072 1.526 1.00 0.00 97 SER A N 17
ATOM 29739 C CA . SER A 1 97 ? -0.733 12.276 1.624 1.00 0.00 97 SER A CA 17
ATOM 29740 C C . SER A 1 97 ? 0.286 12.920 2.575 1.00 0.00 97 SER A C 17
ATOM 29741 O O . SER A 1 97 ? 0.971 12.252 3.353 1.00 0.00 97 SER A O 17
ATOM 29749 N N . LYS A 1 98 ? 0.368 14.257 2.522 1.00 0.00 98 LYS A N 17
ATOM 29750 C CA . LYS A 1 98 ? 1.334 15.092 3.245 1.00 0.00 98 LYS A CA 17
ATOM 29751 C C . LYS A 1 98 ? 1.193 15.020 4.771 1.00 0.00 98 LYS A C 17
ATOM 29752 O O . LYS A 1 98 ? 2.180 15.214 5.478 1.00 0.00 98 LYS A O 17
ATOM 29771 N N . LYS A 1 99 ? 0.004 14.663 5.276 1.00 0.00 99 LYS A N 17
ATOM 29772 C CA . LYS A 1 99 ? -0.304 14.482 6.711 1.00 0.00 99 LYS A CA 17
ATOM 29773 C C . LYS A 1 99 ? 0.588 13.445 7.414 1.00 0.00 99 LYS A C 17
ATOM 29774 O O . LYS A 1 99 ? 0.785 13.541 8.626 1.00 0.00 99 LYS A O 17
ATOM 29793 N N . TYR A 1 100 ? 1.147 12.489 6.665 1.00 0.00 100 TYR A N 17
ATOM 29794 C CA . TYR A 1 100 ? 2.045 11.438 7.165 1.00 0.00 100 TYR A CA 17
ATOM 29795 C C . TYR A 1 100 ? 3.306 11.251 6.301 1.00 0.00 100 TYR A C 17
ATOM 29796 O O . TYR A 1 100 ? 4.311 10.766 6.818 1.00 0.00 100 TYR A O 17
ATOM 29814 N N . GLU A 1 101 ? 3.325 11.689 5.036 1.00 0.00 101 GLU A N 17
ATOM 29815 C CA . GLU A 1 101 ? 4.565 11.801 4.246 1.00 0.00 101 GLU A CA 17
ATOM 29816 C C . GLU A 1 101 ? 5.587 12.756 4.900 1.00 0.00 101 GLU A C 17
ATOM 29817 O O . GLU A 1 101 ? 6.768 12.421 5.013 1.00 0.00 101 GLU A O 17
ATOM 29829 N N . ASP A 1 102 ? 5.128 13.906 5.410 1.00 0.00 102 ASP A N 17
ATOM 29830 C CA . ASP A 1 102 ? 5.958 14.907 6.103 1.00 0.00 102 ASP A CA 17
ATOM 29831 C C . ASP A 1 102 ? 6.687 14.359 7.349 1.00 0.00 102 ASP A C 17
ATOM 29832 O O . ASP A 1 102 ? 7.720 14.902 7.750 1.00 0.00 102 ASP A O 17
ATOM 29841 N N . ARG A 1 103 ? 6.173 13.270 7.948 1.00 0.00 103 ARG A N 17
ATOM 29842 C CA . ARG A 1 103 ? 6.777 12.574 9.100 1.00 0.00 103 ARG A CA 17
ATOM 29843 C C . ARG A 1 103 ? 8.214 12.112 8.838 1.00 0.00 103 ARG A C 17
ATOM 29844 O O . ARG A 1 103 ? 9.024 12.099 9.763 1.00 0.00 103 ARG A O 17
ATOM 29865 N N . GLU A 1 104 ? 8.536 11.773 7.586 1.00 0.00 104 GLU A N 17
ATOM 29866 C CA . GLU A 1 104 ? 9.859 11.272 7.189 1.00 0.00 104 GLU A CA 17
ATOM 29867 C C . GLU A 1 104 ? 10.468 12.053 6.014 1.00 0.00 104 GLU A C 17
ATOM 29868 O O . GLU A 1 104 ? 11.618 12.487 6.106 1.00 0.00 104 GLU A O 17
ATOM 29880 N N . LYS A 1 105 ? 9.696 12.257 4.932 1.00 0.00 105 LYS A N 17
ATOM 29881 C CA . LYS A 1 105 ? 10.070 12.942 3.673 1.00 0.00 105 LYS A CA 17
ATOM 29882 C C . LYS A 1 105 ? 11.498 12.681 3.145 1.00 0.00 105 LYS A C 17
ATOM 29883 O O . LYS A 1 105 ? 12.129 13.561 2.561 1.00 0.00 105 LYS A O 17
ATOM 29902 N N . GLU A 1 106 ? 12.006 11.454 3.303 1.00 0.00 106 GLU A N 17
ATOM 29903 C CA . GLU A 1 106 ? 13.355 11.012 2.881 1.00 0.00 106 GLU A CA 17
ATOM 29904 C C . GLU A 1 106 ? 13.479 10.734 1.360 1.00 0.00 106 GLU A C 17
ATOM 29905 O O . GLU A 1 106 ? 14.135 9.780 0.929 1.00 0.00 106 GLU A O 17
ATOM 29917 N N . LEU A 1 107 ? 12.821 11.545 0.523 1.00 0.00 107 LEU A N 17
ATOM 29918 C CA . LEU A 1 107 ? 12.866 11.491 -0.942 1.00 0.00 107 LEU A CA 17
ATOM 29919 C C . LEU A 1 107 ? 14.240 11.963 -1.480 1.00 0.00 107 LEU A C 17
ATOM 29920 O O . LEU A 1 107 ? 14.404 13.101 -1.930 1.00 0.00 107 LEU A O 17
ATOM 29936 N N . HIS A 1 108 ? 15.253 11.098 -1.363 1.00 0.00 108 HIS A N 17
ATOM 29937 C CA . HIS A 1 108 ? 16.639 11.340 -1.795 1.00 0.00 108 HIS A CA 17
ATOM 29938 C C . HIS A 1 108 ? 16.777 11.663 -3.297 1.00 0.00 108 HIS A C 17
ATOM 29939 O O . HIS A 1 108 ? 15.917 11.309 -4.110 1.00 0.00 108 HIS A O 17
ATOM 29954 N N . GLN A 1 109 ? 17.907 12.281 -3.665 1.00 0.00 109 GLN A N 17
ATOM 29955 C CA . GLN A 1 109 ? 18.352 12.477 -5.059 1.00 0.00 109 GLN A CA 17
ATOM 29956 C C . GLN A 1 109 ? 18.558 11.143 -5.805 1.00 0.00 109 GLN A C 17
ATOM 29957 O O . GLN A 1 109 ? 18.348 11.114 -7.039 1.00 0.00 109 GLN A O 17
ATOM 29972 N N . GLU A 1 1 ? -21.187 -5.603 9.901 1.00 0.00 1 GLU A N 18
ATOM 29973 C CA . GLU A 1 1 ? -20.627 -6.982 9.930 1.00 0.00 1 GLU A CA 18
ATOM 29974 C C . GLU A 1 1 ? -19.192 -6.999 10.481 1.00 0.00 1 GLU A C 18
ATOM 29975 O O . GLU A 1 1 ? -18.652 -5.957 10.853 1.00 0.00 1 GLU A O 18
ATOM 29989 N N . GLU A 1 2 ? -18.555 -8.172 10.507 1.00 0.00 2 GLU A N 18
ATOM 29990 C CA . GLU A 1 2 ? -17.127 -8.360 10.808 1.00 0.00 2 GLU A CA 18
ATOM 29991 C C . GLU A 1 2 ? -16.517 -9.465 9.926 1.00 0.00 2 GLU A C 18
ATOM 29992 O O . GLU A 1 2 ? -17.247 -10.305 9.383 1.00 0.00 2 GLU A O 18
ATOM 30004 N N . LYS A 1 3 ? -15.184 -9.494 9.807 1.00 0.00 3 LYS A N 18
ATOM 30005 C CA . LYS A 1 3 ? -14.429 -10.515 9.056 1.00 0.00 3 LYS A CA 18
ATOM 30006 C C . LYS A 1 3 ? -13.253 -11.078 9.864 1.00 0.00 3 LYS A C 18
ATOM 30007 O O . LYS A 1 3 ? -12.744 -10.449 10.796 1.00 0.00 3 LYS A O 18
ATOM 30026 N N . TYR A 1 4 ? -12.829 -12.286 9.496 1.00 0.00 4 TYR A N 18
ATOM 30027 C CA . TYR A 1 4 ? -11.703 -13.007 10.100 1.00 0.00 4 TYR A CA 18
ATOM 30028 C C . TYR A 1 4 ? -10.341 -12.455 9.634 1.00 0.00 4 TYR A C 18
ATOM 30029 O O . TYR A 1 4 ? -10.247 -11.771 8.610 1.00 0.00 4 TYR A O 18
ATOM 30047 N N . THR A 1 5 ? -9.273 -12.756 10.382 1.00 0.00 5 THR A N 18
ATOM 30048 C CA . THR A 1 5 ? -7.894 -12.350 10.037 1.00 0.00 5 THR A CA 18
ATOM 30049 C C . THR A 1 5 ? -7.394 -12.984 8.727 1.00 0.00 5 THR A C 18
ATOM 30050 O O . THR A 1 5 ? -7.871 -14.045 8.310 1.00 0.00 5 THR A O 18
ATOM 30061 N N . THR A 1 6 ? -6.424 -12.343 8.067 1.00 0.00 6 THR A N 18
ATOM 30062 C CA . THR A 1 6 ? -5.884 -12.776 6.766 1.00 0.00 6 THR A CA 18
ATOM 30063 C C . THR A 1 6 ? -4.680 -13.709 6.938 1.00 0.00 6 THR A C 18
ATOM 30064 O O . THR A 1 6 ? -3.705 -13.372 7.616 1.00 0.00 6 THR A O 18
ATOM 30075 N N . LYS A 1 7 ? -4.772 -14.912 6.355 1.00 0.00 7 LYS A N 18
ATOM 30076 C CA . LYS A 1 7 ? -3.771 -15.989 6.414 1.00 0.00 7 LYS A CA 18
ATOM 30077 C C . LYS A 1 7 ? -3.914 -16.935 5.217 1.00 0.00 7 LYS A C 18
ATOM 30078 O O . LYS A 1 7 ? -4.901 -17.660 5.099 1.00 0.00 7 LYS A O 18
ATOM 30097 N N . TYR A 1 8 ? -2.916 -16.937 4.339 1.00 0.00 8 TYR A N 18
ATOM 30098 C CA . TYR A 1 8 ? -2.896 -17.746 3.115 1.00 0.00 8 TYR A CA 18
ATOM 30099 C C . TYR A 1 8 ? -1.472 -18.250 2.853 1.00 0.00 8 TYR A C 18
ATOM 30100 O O . TYR A 1 8 ? -0.533 -17.458 2.847 1.00 0.00 8 TYR A O 18
ATOM 30118 N N . ASP A 1 9 ? -1.309 -19.568 2.677 1.00 0.00 9 ASP A N 18
ATOM 30119 C CA . ASP A 1 9 ? -0.016 -20.269 2.550 1.00 0.00 9 ASP A CA 18
ATOM 30120 C C . ASP A 1 9 ? 1.048 -19.844 3.599 1.00 0.00 9 ASP A C 18
ATOM 30121 O O . ASP A 1 9 ? 2.230 -19.678 3.289 1.00 0.00 9 ASP A O 18
ATOM 30130 N N . ASN A 1 10 ? 0.61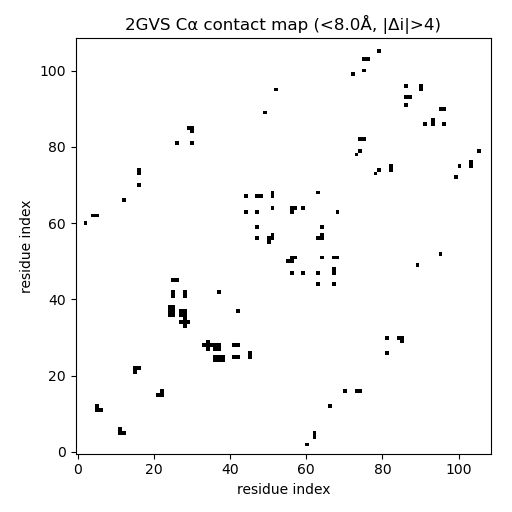1 -19.646 4.852 1.00 0.00 10 ASN A N 18
ATOM 30131 C CA . ASN A 1 10 ? 1.408 -19.125 5.977 1.00 0.00 10 ASN A CA 18
ATOM 30132 C C . ASN A 1 10 ? 2.069 -17.761 5.702 1.00 0.00 10 ASN A C 18
ATOM 30133 O O . ASN A 1 10 ? 3.273 -17.571 5.895 1.00 0.00 10 ASN A O 18
ATOM 30144 N N . VAL A 1 11 ? 1.240 -16.793 5.295 1.00 0.00 11 VAL A N 18
ATOM 30145 C CA . VAL A 1 11 ? 1.614 -15.384 5.092 1.00 0.00 11 VAL A CA 18
ATOM 30146 C C . VAL A 1 11 ? 0.509 -14.470 5.620 1.00 0.00 11 VAL A C 18
ATOM 30147 O O . VAL A 1 11 ? -0.674 -14.800 5.528 1.00 0.00 11 VAL A O 18
ATOM 30160 N N . ASN A 1 12 ? 0.900 -13.315 6.161 1.00 0.00 12 ASN A N 18
ATOM 30161 C CA . ASN A 1 12 ? 0.025 -12.332 6.797 1.00 0.00 12 ASN A CA 18
ATOM 30162 C C . ASN A 1 12 ? 0.453 -10.898 6.454 1.00 0.00 12 ASN A C 18
ATOM 30163 O O . ASN A 1 12 ? 1.583 -10.663 6.023 1.00 0.00 12 ASN A O 18
ATOM 30174 N N . LEU A 1 13 ? -0.402 -9.923 6.777 1.00 0.00 13 LEU A N 18
ATOM 30175 C CA . LEU A 1 13 ? -0.061 -8.497 6.727 1.00 0.00 13 LEU A CA 18
ATOM 30176 C C . LEU A 1 13 ? 1.205 -8.139 7.512 1.00 0.00 13 LEU A C 18
ATOM 30177 O O . LEU A 1 13 ? 2.026 -7.368 7.028 1.00 0.00 13 LEU A O 18
ATOM 30193 N N . ASP A 1 14 ? 1.399 -8.728 8.692 1.00 0.00 14 ASP A N 18
ATOM 30194 C CA . ASP A 1 14 ? 2.604 -8.506 9.496 1.00 0.00 14 ASP A CA 18
ATOM 30195 C C . ASP A 1 14 ? 3.895 -8.860 8.741 1.00 0.00 14 ASP A C 18
ATOM 30196 O O . ASP A 1 14 ? 4.911 -8.189 8.912 1.00 0.00 14 ASP A O 18
ATOM 30205 N N . GLU A 1 15 ? 3.851 -9.871 7.866 1.00 0.00 15 GLU A N 18
ATOM 30206 C CA . GLU A 1 15 ? 4.968 -10.237 6.992 1.00 0.00 15 GLU A CA 18
ATOM 30207 C C . GLU A 1 15 ? 5.076 -9.297 5.775 1.00 0.00 15 GLU A C 18
ATOM 30208 O O . GLU A 1 15 ? 6.181 -9.027 5.328 1.00 0.00 15 GLU A O 18
ATOM 30220 N N . ILE A 1 16 ? 3.970 -8.744 5.264 1.00 0.00 16 ILE A N 18
ATOM 30221 C CA . ILE A 1 16 ? 3.950 -7.836 4.087 1.00 0.00 16 ILE A CA 18
ATOM 30222 C C . ILE A 1 16 ? 4.858 -6.620 4.294 1.00 0.00 16 ILE A C 18
ATOM 30223 O O . ILE A 1 16 ? 5.800 -6.416 3.530 1.00 0.00 16 ILE A O 18
ATOM 30239 N N . LEU A 1 17 ? 4.655 -5.864 5.370 1.00 0.00 17 LEU A N 18
ATOM 30240 C CA . LEU A 1 17 ? 5.477 -4.690 5.702 1.00 0.00 17 LEU A CA 18
ATOM 30241 C C . LEU A 1 17 ? 6.887 -5.093 6.174 1.00 0.00 17 LEU A C 18
ATOM 30242 O O . LEU A 1 17 ? 7.854 -4.380 5.905 1.00 0.00 17 LEU A O 18
ATOM 30258 N N . ALA A 1 18 ? 7.006 -6.219 6.888 1.00 0.00 18 ALA A N 18
ATOM 30259 C CA . ALA A 1 18 ? 8.280 -6.718 7.410 1.00 0.00 18 ALA A CA 18
ATOM 30260 C C . ALA A 1 18 ? 9.203 -7.307 6.321 1.00 0.00 18 ALA A C 18
ATOM 30261 O O . ALA A 1 18 ? 10.421 -7.379 6.508 1.00 0.00 18 ALA A O 18
ATOM 30268 N N . ASN A 1 19 ? 8.632 -7.721 5.185 1.00 0.00 19 ASN A N 18
ATOM 30269 C CA . ASN A 1 19 ? 9.291 -8.423 4.091 1.00 0.00 19 ASN A CA 18
ATOM 30270 C C . ASN A 1 19 ? 9.151 -7.618 2.795 1.00 0.00 19 ASN A C 18
ATOM 30271 O O . ASN A 1 19 ? 8.256 -7.848 1.979 1.00 0.00 19 ASN A O 18
ATOM 30282 N N . ASP A 1 20 ? 10.045 -6.650 2.588 1.00 0.00 20 ASP A N 18
ATOM 30283 C CA . ASP A 1 20 ? 10.030 -5.818 1.383 1.00 0.00 20 ASP A CA 18
ATOM 30284 C C . ASP A 1 20 ? 10.111 -6.635 0.078 1.00 0.00 20 ASP A C 18
ATOM 30285 O O . ASP A 1 20 ? 9.654 -6.152 -0.956 1.00 0.00 20 ASP A O 18
ATOM 30294 N N . ARG A 1 21 ? 10.635 -7.874 0.097 1.00 0.00 21 ARG A N 18
ATOM 30295 C CA . ARG A 1 21 ? 10.597 -8.796 -1.058 1.00 0.00 21 ARG A CA 18
ATOM 30296 C C . ARG A 1 21 ? 9.162 -9.115 -1.501 1.00 0.00 21 ARG A C 18
ATOM 30297 O O . ARG A 1 21 ? 8.896 -9.183 -2.701 1.00 0.00 21 ARG A O 18
ATOM 30318 N N . LEU A 1 22 ? 8.235 -9.265 -0.546 1.00 0.00 22 LEU A N 18
ATOM 30319 C CA . LEU A 1 22 ? 6.793 -9.335 -0.818 1.00 0.00 22 LEU A CA 18
ATOM 30320 C C . LEU A 1 22 ? 6.276 -7.961 -1.254 1.00 0.00 22 LEU A C 18
ATOM 30321 O O . LEU A 1 22 ? 5.624 -7.843 -2.290 1.00 0.00 22 LEU A O 18
ATOM 30337 N N . LEU A 1 23 ? 6.600 -6.917 -0.481 1.00 0.00 23 LEU A N 18
ATOM 30338 C CA . LEU A 1 23 ? 6.061 -5.571 -0.676 1.00 0.00 23 LEU A CA 18
ATOM 30339 C C . LEU A 1 23 ? 6.329 -5.049 -2.103 1.00 0.00 23 LEU A C 18
ATOM 30340 O O . LEU A 1 23 ? 5.419 -4.558 -2.765 1.00 0.00 23 LEU A O 18
ATOM 30356 N N . ASN A 1 24 ? 7.547 -5.239 -2.623 1.00 0.00 24 ASN A N 18
ATOM 30357 C CA . ASN A 1 24 ? 7.943 -4.855 -3.985 1.00 0.00 24 ASN A CA 18
ATOM 30358 C C . ASN A 1 24 ? 7.018 -5.423 -5.076 1.00 0.00 24 ASN A C 18
ATOM 30359 O O . ASN A 1 24 ? 6.746 -4.725 -6.050 1.00 0.00 24 ASN A O 18
ATOM 30370 N N . LYS A 1 25 ? 6.478 -6.639 -4.910 1.00 0.00 25 LYS A N 18
ATOM 30371 C CA . LYS A 1 25 ? 5.490 -7.230 -5.835 1.00 0.00 25 LYS A CA 18
ATOM 30372 C C . LYS A 1 25 ? 4.125 -6.543 -5.706 1.00 0.00 25 LYS A C 18
ATOM 30373 O O . LYS A 1 25 ? 3.490 -6.212 -6.708 1.00 0.00 25 LYS A O 18
ATOM 30392 N N . TYR A 1 26 ? 3.703 -6.282 -4.468 1.00 0.00 26 TYR A N 18
ATOM 30393 C CA . TYR A 1 26 ? 2.433 -5.630 -4.135 1.00 0.00 26 TYR A CA 18
ATOM 30394 C C . TYR A 1 26 ? 2.371 -4.184 -4.662 1.00 0.00 26 TYR A C 18
ATOM 30395 O O . TYR A 1 26 ? 1.309 -3.747 -5.101 1.00 0.00 26 TYR A O 18
ATOM 30413 N N . VAL A 1 27 ? 3.495 -3.454 -4.685 1.00 0.00 27 VAL A N 18
ATOM 30414 C CA . VAL A 1 27 ? 3.593 -2.120 -5.319 1.00 0.00 27 VAL A CA 18
ATOM 30415 C C . VAL A 1 27 ? 3.707 -2.175 -6.837 1.00 0.00 27 VAL A C 18
ATOM 30416 O O . VAL A 1 27 ? 3.071 -1.381 -7.522 1.00 0.00 27 VAL A O 18
ATOM 30429 N N . GLN A 1 28 ? 4.425 -3.148 -7.398 1.00 0.00 28 GLN A N 18
ATOM 30430 C CA . GLN A 1 28 ? 4.552 -3.329 -8.855 1.00 0.00 28 GLN A CA 18
ATOM 30431 C C . GLN A 1 28 ? 3.196 -3.357 -9.579 1.00 0.00 28 GLN A C 18
ATOM 30432 O O . GLN A 1 28 ? 3.081 -2.860 -10.697 1.00 0.00 28 GLN A O 18
ATOM 30446 N N . CYS A 1 29 ? 2.169 -3.871 -8.892 1.00 0.00 29 CYS A N 18
ATOM 30447 C CA . CYS A 1 29 ? 0.761 -3.892 -9.288 1.00 0.00 29 CYS A CA 18
ATOM 30448 C C . CYS A 1 29 ? 0.203 -2.561 -9.834 1.00 0.00 29 CYS A C 18
ATOM 30449 O O . CYS A 1 29 ? -0.655 -2.573 -10.718 1.00 0.00 29 CYS A O 18
ATOM 30456 N N . LEU A 1 30 ? 0.704 -1.424 -9.333 1.00 0.00 30 LEU A N 18
ATOM 30457 C CA . LEU A 1 30 ? 0.292 -0.078 -9.748 1.00 0.00 30 LEU A CA 18
ATOM 30458 C C . LEU A 1 30 ? 1.463 0.842 -10.155 1.00 0.00 30 LEU A C 18
ATOM 30459 O O . LEU A 1 30 ? 1.228 1.917 -10.712 1.00 0.00 30 LEU A O 18
ATOM 30475 N N . LEU A 1 31 ? 2.714 0.425 -9.913 1.00 0.00 31 LEU A N 18
ATOM 30476 C CA . LEU A 1 31 ? 3.929 1.158 -10.294 1.00 0.00 31 LEU A CA 18
ATOM 30477 C C . LEU A 1 31 ? 4.317 0.872 -11.759 1.00 0.00 31 LEU A C 18
ATOM 30478 O O . LEU A 1 31 ? 4.652 1.799 -12.497 1.00 0.00 31 LEU A O 18
ATOM 30494 N N . GLU A 1 32 ? 4.231 -0.387 -12.205 1.00 0.00 32 GLU A N 18
ATOM 30495 C CA . GLU A 1 32 ? 4.520 -0.770 -13.595 1.00 0.00 32 GLU A CA 18
ATOM 30496 C C . GLU A 1 32 ? 3.311 -0.564 -14.531 1.00 0.00 32 GLU A C 18
ATOM 30497 O O . GLU A 1 32 ? 2.172 -0.377 -14.096 1.00 0.00 32 GLU A O 18
ATOM 30509 N N . ASP A 1 33 ? 3.557 -0.630 -15.843 1.00 0.00 33 ASP A N 18
ATOM 30510 C CA . ASP A 1 33 ? 2.543 -0.510 -16.905 1.00 0.00 33 ASP A CA 18
ATOM 30511 C C . ASP A 1 33 ? 1.621 -1.748 -17.057 1.00 0.00 33 ASP A C 18
ATOM 30512 O O . ASP A 1 33 ? 0.732 -1.753 -17.913 1.00 0.00 33 ASP A O 18
ATOM 30521 N N . ASP A 1 34 ? 1.797 -2.791 -16.236 1.00 0.00 34 ASP A N 18
ATOM 30522 C CA . ASP A 1 34 ? 1.039 -4.051 -16.278 1.00 0.00 34 ASP A CA 18
ATOM 30523 C C . ASP A 1 34 ? 0.626 -4.520 -14.871 1.00 0.00 34 ASP A C 18
ATOM 30524 O O . ASP A 1 34 ? 1.355 -4.347 -13.890 1.00 0.00 34 ASP A O 18
ATOM 30533 N N . GLU A 1 35 ? -0.538 -5.168 -14.784 1.00 0.00 35 GLU A N 18
ATOM 30534 C CA . GLU A 1 35 ? -1.213 -5.554 -13.533 1.00 0.00 35 GLU A CA 18
ATOM 30535 C C . GLU A 1 35 ? -1.110 -7.055 -13.200 1.00 0.00 35 GLU A C 18
ATOM 30536 O O . GLU A 1 35 ? -1.681 -7.533 -12.219 1.00 0.00 35 GLU A O 18
ATOM 30548 N N . SER A 1 36 ? -0.327 -7.805 -13.977 1.00 0.00 36 SER A N 18
ATOM 30549 C CA . SER A 1 36 ? -0.040 -9.237 -13.759 1.00 0.00 36 SER A CA 18
ATOM 30550 C C . SER A 1 36 ? 0.599 -9.539 -12.392 1.00 0.00 36 SER A C 18
ATOM 30551 O O . SER A 1 36 ? 0.538 -10.670 -11.905 1.00 0.00 36 SER A O 18
ATOM 30559 N N . ASN A 1 37 ? 1.215 -8.528 -11.768 1.00 0.00 37 ASN A N 18
ATOM 30560 C CA . ASN A 1 37 ? 1.902 -8.615 -10.475 1.00 0.00 37 ASN A CA 18
ATOM 30561 C C . ASN A 1 37 ? 0.951 -8.539 -9.259 1.00 0.00 37 ASN A C 18
ATOM 30562 O O . ASN A 1 37 ? 1.360 -8.860 -8.144 1.00 0.00 37 ASN A O 18
ATOM 30573 N N . CYS A 1 38 ? -0.304 -8.115 -9.448 1.00 0.00 38 CYS A N 18
ATOM 30574 C CA . CYS A 1 38 ? -1.300 -8.011 -8.377 1.00 0.00 38 CYS A CA 18
ATOM 30575 C C . CYS A 1 38 ? -1.693 -9.406 -7.843 1.00 0.00 38 CYS A C 18
ATOM 30576 O O . CYS A 1 38 ? -2.300 -10.202 -8.566 1.00 0.00 38 CYS A O 18
ATOM 30583 N N . THR A 1 39 ? -1.359 -9.721 -6.585 1.00 0.00 39 THR A N 18
ATOM 30584 C CA . THR A 1 39 ? -1.725 -11.002 -5.944 1.00 0.00 39 THR A CA 18
ATOM 30585 C C . THR A 1 39 ? -3.202 -11.029 -5.517 1.00 0.00 39 THR A C 18
ATOM 30586 O O . THR A 1 39 ? -3.869 -9.992 -5.483 1.00 0.00 39 THR A O 18
ATOM 30597 N N . ALA A 1 40 ? -3.718 -12.210 -5.155 1.00 0.00 40 ALA A N 18
ATOM 30598 C CA . ALA A 1 40 ? -5.113 -12.425 -4.746 1.00 0.00 40 ALA A CA 18
ATOM 30599 C C . ALA A 1 40 ? -5.592 -11.544 -3.567 1.00 0.00 40 ALA A C 18
ATOM 30600 O O . ALA A 1 40 ? -6.789 -11.271 -3.453 1.00 0.00 40 ALA A O 18
ATOM 30607 N N . ASP A 1 41 ? -4.673 -11.071 -2.718 1.00 0.00 41 ASP A N 18
ATOM 30608 C CA . ASP A 1 41 ? -4.946 -10.170 -1.586 1.00 0.00 41 ASP A CA 18
ATOM 30609 C C . ASP A 1 41 ? -4.219 -8.815 -1.691 1.00 0.00 41 ASP A C 18
ATOM 30610 O O . ASP A 1 41 ? -4.729 -7.814 -1.185 1.00 0.00 41 ASP A O 18
ATOM 30619 N N . GLY A 1 42 ? -3.106 -8.729 -2.430 1.00 0.00 42 GLY A N 18
ATOM 30620 C CA . GLY A 1 42 ? -2.422 -7.470 -2.744 1.00 0.00 42 GLY A CA 18
ATOM 30621 C C . GLY A 1 42 ? -3.248 -6.547 -3.636 1.00 0.00 42 GLY A C 18
ATOM 30622 O O . GLY A 1 42 ? -3.290 -5.339 -3.406 1.00 0.00 42 GLY A O 18
ATOM 30626 N N . LYS A 1 43 ? -3.978 -7.125 -4.598 1.00 0.00 43 LYS A N 18
ATOM 30627 C CA . LYS A 1 43 ? -4.993 -6.437 -5.411 1.00 0.00 43 LYS A CA 18
ATOM 30628 C C . LYS A 1 43 ? -6.082 -5.786 -4.559 1.00 0.00 43 LYS A C 18
ATOM 30629 O O . LYS A 1 43 ? -6.479 -4.655 -4.827 1.00 0.00 43 LYS A O 18
ATOM 30648 N N . GLU A 1 44 ? -6.577 -6.485 -3.544 1.00 0.00 44 GLU A N 18
ATOM 30649 C CA . GLU A 1 44 ? -7.617 -5.958 -2.661 1.00 0.00 44 GLU A CA 18
ATOM 30650 C C . GLU A 1 44 ? -7.045 -4.869 -1.732 1.00 0.00 44 GLU A C 18
ATOM 30651 O O . GLU A 1 44 ? -7.614 -3.781 -1.646 1.00 0.00 44 GLU A O 18
ATOM 30663 N N . LEU A 1 45 ? -5.871 -5.110 -1.126 1.00 0.00 45 LEU A N 18
ATOM 30664 C CA . LEU A 1 45 ? -5.121 -4.147 -0.309 1.00 0.00 45 LEU A CA 18
ATOM 30665 C C . LEU A 1 45 ? -4.877 -2.831 -1.064 1.00 0.00 45 LEU A C 18
ATOM 30666 O O . LEU A 1 45 ? -5.287 -1.772 -0.593 1.00 0.00 45 LEU A O 18
ATOM 30682 N N . LYS A 1 46 ? -4.297 -2.868 -2.271 1.00 0.00 46 LYS A N 18
ATOM 30683 C CA . LYS A 1 46 ? -4.028 -1.648 -3.052 1.00 0.00 46 LYS A CA 18
ATOM 30684 C C . LYS A 1 46 ? -5.297 -0.936 -3.521 1.00 0.00 46 LYS A C 18
ATOM 30685 O O . LYS A 1 46 ? -5.252 0.268 -3.748 1.00 0.00 46 LYS A O 18
ATOM 30704 N N . SER A 1 47 ? -6.404 -1.664 -3.689 1.00 0.00 47 SER A N 18
ATOM 30705 C CA . SER A 1 47 ? -7.693 -1.104 -4.137 1.00 0.00 47 SER A CA 18
ATOM 30706 C C . SER A 1 47 ? -8.492 -0.452 -3.006 1.00 0.00 47 SER A C 18
ATOM 30707 O O . SER A 1 47 ? -9.300 0.437 -3.273 1.00 0.00 47 SER A O 18
ATOM 30715 N N . VAL A 1 48 ? -8.239 -0.822 -1.743 1.00 0.00 48 VAL A N 18
ATOM 30716 C CA . VAL A 1 48 ? -8.793 -0.128 -0.567 1.00 0.00 48 VAL A CA 18
ATOM 30717 C C . VAL A 1 48 ? -7.880 1.000 -0.048 1.00 0.00 48 VAL A C 18
ATOM 30718 O O . VAL A 1 48 ? -8.370 1.916 0.612 1.00 0.00 48 VAL A O 18
ATOM 30731 N N . ILE A 1 49 ? -6.576 1.006 -0.378 1.00 0.00 49 ILE A N 18
ATOM 30732 C CA . ILE A 1 49 ? -5.674 2.113 -0.008 1.00 0.00 49 ILE A CA 18
ATOM 30733 C C . ILE A 1 49 ? -6.247 3.480 -0.434 1.00 0.00 49 ILE A C 18
ATOM 30734 O O . ILE A 1 49 ? -6.305 4.370 0.414 1.00 0.00 49 ILE A O 18
ATOM 30750 N N . PRO A 1 50 ? -6.713 3.680 -1.688 1.00 0.00 50 PRO A N 18
ATOM 30751 C CA . PRO A 1 50 ? -7.261 4.972 -2.103 1.00 0.00 50 PRO A CA 18
ATOM 30752 C C . PRO A 1 50 ? -8.635 5.258 -1.469 1.00 0.00 50 PRO A C 18
ATOM 30753 O O . PRO A 1 50 ? -8.999 6.417 -1.289 1.00 0.00 50 PRO A O 18
ATOM 30764 N N . ASP A 1 51 ? -9.391 4.230 -1.064 1.00 0.00 51 ASP A N 18
ATOM 30765 C CA . ASP A 1 51 ? -10.639 4.386 -0.295 1.00 0.00 51 ASP A CA 18
ATOM 30766 C C . ASP A 1 51 ? -10.390 4.990 1.098 1.00 0.00 51 ASP A C 18
ATOM 30767 O O . ASP A 1 51 ? -11.204 5.786 1.576 1.00 0.00 51 ASP A O 18
ATOM 30776 N N . ALA A 1 52 ? -9.236 4.713 1.718 1.00 0.00 52 ALA A N 18
ATOM 30777 C CA . ALA A 1 52 ? -8.793 5.404 2.933 1.00 0.00 52 ALA A CA 18
ATOM 30778 C C . ALA A 1 52 ? -8.502 6.910 2.722 1.00 0.00 52 ALA A C 18
ATOM 30779 O O . ALA A 1 52 ? -8.353 7.648 3.696 1.00 0.00 52 ALA A O 18
ATOM 30786 N N . LEU A 1 53 ? -8.475 7.378 1.466 1.00 0.00 53 LEU A N 18
ATOM 30787 C CA . LEU A 1 53 ? -8.238 8.771 1.058 1.00 0.00 53 LEU A CA 18
ATOM 30788 C C . LEU A 1 53 ? -9.501 9.430 0.453 1.00 0.00 53 LEU A C 18
ATOM 30789 O O . LEU A 1 53 ? -9.535 10.647 0.272 1.00 0.00 53 LEU A O 18
ATOM 30805 N N . SER A 1 54 ? -10.542 8.636 0.159 1.00 0.00 54 SER A N 18
ATOM 30806 C CA . SER A 1 54 ? -11.776 9.058 -0.530 1.00 0.00 54 SER A CA 18
ATOM 30807 C C . SER A 1 54 ? -13.004 9.062 0.395 1.00 0.00 54 SER A C 18
ATOM 30808 O O . SER A 1 54 ? -13.862 9.943 0.307 1.00 0.00 54 SER A O 18
ATOM 30816 N N . ASN A 1 55 ? -13.057 8.105 1.328 1.00 0.00 55 ASN A N 18
ATOM 30817 C CA . ASN A 1 55 ? -14.128 7.915 2.317 1.00 0.00 55 ASN A CA 18
ATOM 30818 C C . ASN A 1 55 ? -13.573 7.384 3.655 1.00 0.00 55 ASN A C 18
ATOM 30819 O O . ASN A 1 55 ? -14.294 6.737 4.410 1.00 0.00 55 ASN A O 18
ATOM 30830 N N . GLU A 1 56 ? -12.288 7.622 3.952 1.00 0.00 56 GLU A N 18
ATOM 30831 C CA . GLU A 1 56 ? -11.607 7.211 5.196 1.00 0.00 56 GLU A CA 18
ATOM 30832 C C . GLU A 1 56 ? -11.798 5.716 5.554 1.00 0.00 56 GLU A C 18
ATOM 30833 O O . GLU A 1 56 ? -11.839 5.340 6.727 1.00 0.00 56 GLU A O 18
ATOM 30845 N N . CYS A 1 57 ? -11.934 4.855 4.533 1.00 0.00 57 CYS A N 18
ATOM 30846 C CA . CYS A 1 57 ? -12.248 3.424 4.659 1.00 0.00 57 CYS A CA 18
ATOM 30847 C C . CYS A 1 57 ? -13.571 3.146 5.417 1.00 0.00 57 CYS A C 18
ATOM 30848 O O . CYS A 1 57 ? -13.734 2.100 6.039 1.00 0.00 57 CYS A O 18
ATOM 30855 N N . ALA A 1 58 ? -14.543 4.062 5.419 1.00 0.00 58 ALA A N 18
ATOM 30856 C CA . ALA A 1 58 ? -15.764 3.919 6.216 1.00 0.00 58 ALA A CA 18
ATOM 30857 C C . ALA A 1 58 ? -16.626 2.698 5.834 1.00 0.00 58 ALA A C 18
ATOM 30858 O O . ALA A 1 58 ? -17.268 2.099 6.702 1.00 0.00 58 ALA A O 18
ATOM 30865 N N . LYS A 1 59 ? -16.600 2.295 4.555 1.00 0.00 59 LYS A N 18
ATOM 30866 C CA . LYS A 1 59 ? -17.310 1.111 4.030 1.00 0.00 59 LYS A CA 18
ATOM 30867 C C . LYS A 1 59 ? -16.571 -0.224 4.258 1.00 0.00 59 LYS A C 18
ATOM 30868 O O . LYS A 1 59 ? -17.111 -1.288 3.949 1.00 0.00 59 LYS A O 18
ATOM 30887 N N . CYS A 1 60 ? -15.340 -0.180 4.768 1.00 0.00 60 CYS A N 18
ATOM 30888 C CA . CYS A 1 60 ? -14.454 -1.318 4.978 1.00 0.00 60 CYS A CA 18
ATOM 30889 C C . CYS A 1 60 ? -14.865 -2.209 6.162 1.00 0.00 60 CYS A C 18
ATOM 30890 O O . CYS A 1 60 ? -15.605 -1.798 7.059 1.00 0.00 60 CYS A O 18
ATOM 30897 N N . ASN A 1 61 ? -14.278 -3.403 6.209 1.00 0.00 61 ASN A N 18
ATOM 30898 C CA . ASN A 1 61 ? -14.162 -4.208 7.430 1.00 0.00 61 ASN A CA 18
ATOM 30899 C C . ASN A 1 61 ? -12.972 -3.761 8.295 1.00 0.00 61 ASN A C 18
ATOM 30900 O O . ASN A 1 61 ? -12.011 -3.163 7.805 1.00 0.00 61 ASN A O 18
ATOM 30911 N N . GLU A 1 62 ? -13.014 -4.127 9.575 1.00 0.00 62 GLU A N 18
ATOM 30912 C CA . GLU A 1 62 ? -12.003 -3.830 10.598 1.00 0.00 62 GLU A CA 18
ATOM 30913 C C . GLU A 1 62 ? -10.548 -4.092 10.166 1.00 0.00 62 GLU A C 18
ATOM 30914 O O . GLU A 1 62 ? -9.661 -3.280 10.443 1.00 0.00 62 GLU A O 18
ATOM 30926 N N . LYS A 1 63 ? -10.296 -5.201 9.457 1.00 0.00 63 LYS A N 18
ATOM 30927 C CA . LYS A 1 63 ? -8.934 -5.637 9.110 1.00 0.00 63 LYS A CA 18
ATOM 30928 C C . LYS A 1 63 ? -8.309 -4.748 8.045 1.00 0.00 63 LYS A C 18
ATOM 30929 O O . LYS A 1 63 ? -7.114 -4.475 8.098 1.00 0.00 63 LYS A O 18
ATOM 30948 N N . GLN A 1 64 ? -9.128 -4.253 7.120 1.00 0.00 64 GLN A N 18
ATOM 30949 C CA . GLN A 1 64 ? -8.720 -3.238 6.144 1.00 0.00 64 GLN A CA 18
ATOM 30950 C C . GLN A 1 64 ? -8.549 -1.863 6.803 1.00 0.00 64 GLN A C 18
ATOM 30951 O O . GLN A 1 64 ? -7.505 -1.242 6.620 1.00 0.00 64 GLN A O 18
ATOM 30965 N N . LYS A 1 65 ? -9.518 -1.421 7.624 1.00 0.00 65 LYS A N 18
ATOM 30966 C CA . LYS A 1 65 ? -9.454 -0.140 8.368 1.00 0.00 65 LYS A CA 18
ATOM 30967 C C . LYS A 1 65 ? -8.161 0.022 9.170 1.00 0.00 65 LYS A C 18
ATOM 30968 O O . LYS A 1 65 ? -7.508 1.060 9.078 1.00 0.00 65 LYS A O 18
ATOM 30987 N N . GLU A 1 66 ? -7.779 -0.994 9.944 1.00 0.00 66 GLU A N 18
ATOM 30988 C CA . GLU A 1 66 ? -6.500 -1.006 10.668 1.00 0.00 66 GLU A CA 18
ATOM 30989 C C . GLU A 1 66 ? -5.312 -1.287 9.737 1.00 0.00 66 GLU A C 18
ATOM 30990 O O . GLU A 1 66 ? -4.275 -0.629 9.849 1.00 0.00 66 GLU A O 18
ATOM 31002 N N . GLY A 1 67 ? -5.461 -2.246 8.818 1.00 0.00 67 GLY A N 18
ATOM 31003 C CA . GLY A 1 67 ? -4.405 -2.764 7.950 1.00 0.00 67 GLY A CA 18
ATOM 31004 C C . GLY A 1 67 ? -3.843 -1.737 6.974 1.00 0.00 67 GLY A C 18
ATOM 31005 O O . GLY A 1 67 ? -2.657 -1.425 7.037 1.00 0.00 67 GLY A O 18
ATOM 31009 N N . THR A 1 68 ? -4.655 -1.145 6.097 1.00 0.00 68 THR A N 18
ATOM 31010 C CA . THR A 1 68 ? -4.117 -0.149 5.154 1.00 0.00 68 THR A CA 18
ATOM 31011 C C . THR A 1 68 ? -3.598 1.092 5.866 1.00 0.00 68 THR A C 18
ATOM 31012 O O . THR A 1 68 ? -2.595 1.641 5.424 1.00 0.00 68 THR A O 18
ATOM 31023 N N . LYS A 1 69 ? -4.200 1.492 6.997 1.00 0.00 69 LYS A N 18
ATOM 31024 C CA . LYS A 1 69 ? -3.726 2.603 7.843 1.00 0.00 69 LYS A CA 18
ATOM 31025 C C . LYS A 1 69 ? -2.309 2.365 8.378 1.00 0.00 69 LYS A C 18
ATOM 31026 O O . LYS A 1 69 ? -1.452 3.233 8.212 1.00 0.00 69 LYS A O 18
ATOM 31045 N N . LYS A 1 70 ? -2.025 1.198 8.977 1.00 0.00 70 LYS A N 18
ATOM 31046 C CA . LYS A 1 70 ? -0.656 0.852 9.423 1.00 0.00 70 LYS A CA 18
ATOM 31047 C C . LYS A 1 70 ? 0.302 0.700 8.238 1.00 0.00 70 LYS A C 18
ATOM 31048 O O . LYS A 1 70 ? 1.410 1.235 8.269 1.00 0.00 70 LYS A O 18
ATOM 31067 N N . VAL A 1 71 ? -0.108 0.009 7.175 1.00 0.00 71 VAL A N 18
ATOM 31068 C CA . VAL A 1 71 ? 0.735 -0.282 5.996 1.00 0.00 71 VAL A CA 18
ATOM 31069 C C . VAL A 1 71 ? 1.146 0.985 5.257 1.00 0.00 71 VAL A C 18
ATOM 31070 O O . VAL A 1 71 ? 2.320 1.119 4.915 1.00 0.00 71 VAL A O 18
ATOM 31083 N N . LEU A 1 72 ? 0.236 1.955 5.122 1.00 0.00 72 LEU A N 18
ATOM 31084 C CA . LEU A 1 72 ? 0.506 3.281 4.561 1.00 0.00 72 LEU A CA 18
ATOM 31085 C C . LEU A 1 72 ? 1.751 3.925 5.169 1.00 0.00 72 LEU A C 18
ATOM 31086 O O . LEU A 1 72 ? 2.586 4.414 4.412 1.00 0.00 72 LEU A O 18
ATOM 31102 N N . LYS A 1 73 ? 1.927 3.858 6.497 1.00 0.00 73 LYS A N 18
ATOM 31103 C CA . LYS A 1 73 ? 3.057 4.505 7.177 1.00 0.00 73 LYS A CA 18
ATOM 31104 C C . LYS A 1 73 ? 4.367 3.762 6.966 1.00 0.00 73 LYS A C 18
ATOM 31105 O O . LYS A 1 73 ? 5.413 4.377 6.745 1.00 0.00 73 LYS A O 18
ATOM 31124 N N . HIS A 1 74 ? 4.325 2.431 7.022 1.00 0.00 74 HIS A N 18
ATOM 31125 C CA . HIS A 1 74 ? 5.520 1.618 6.822 1.00 0.00 74 HIS A CA 18
ATOM 31126 C C . HIS A 1 74 ? 6.030 1.761 5.386 1.00 0.00 74 HIS A C 18
ATOM 31127 O O . HIS A 1 74 ? 7.231 1.895 5.186 1.00 0.00 74 HIS A O 18
ATOM 31142 N N . LEU A 1 75 ? 5.139 1.797 4.394 1.00 0.00 75 LEU A N 18
ATOM 31143 C CA . LEU A 1 75 ? 5.507 1.951 2.984 1.00 0.00 75 LEU A CA 18
ATOM 31144 C C . LEU A 1 75 ? 6.262 3.271 2.731 1.00 0.00 75 LEU A C 18
ATOM 31145 O O . LEU A 1 75 ? 7.327 3.247 2.120 1.00 0.00 75 LEU A O 18
ATOM 31161 N N . ILE A 1 76 ? 5.779 4.407 3.256 1.00 0.00 76 ILE A N 18
ATOM 31162 C CA . ILE A 1 76 ? 6.492 5.699 3.167 1.00 0.00 76 ILE A CA 18
ATOM 31163 C C . ILE A 1 76 ? 7.842 5.686 3.911 1.00 0.00 76 ILE A C 18
ATOM 31164 O O . ILE A 1 76 ? 8.798 6.313 3.454 1.00 0.00 76 ILE A O 18
ATOM 31180 N N . ASN A 1 77 ? 7.964 4.926 5.007 1.00 0.00 77 ASN A N 18
ATOM 31181 C CA . ASN A 1 77 ? 9.219 4.767 5.760 1.00 0.00 77 ASN A CA 18
ATOM 31182 C C . ASN A 1 77 ? 10.252 3.842 5.081 1.00 0.00 77 ASN A C 18
ATOM 31183 O O . ASN A 1 77 ? 11.450 4.126 5.118 1.00 0.00 77 ASN A O 18
ATOM 31194 N N . HIS A 1 78 ? 9.804 2.734 4.477 1.00 0.00 78 HIS A N 18
ATOM 31195 C CA . HIS A 1 78 ? 10.666 1.638 3.992 1.00 0.00 78 HIS A CA 18
ATOM 31196 C C . HIS A 1 78 ? 10.845 1.592 2.470 1.00 0.00 78 HIS A C 18
ATOM 31197 O O . HIS A 1 78 ? 11.846 1.063 1.982 1.00 0.00 78 HIS A O 18
ATOM 31212 N N . LYS A 1 79 ? 9.913 2.183 1.721 1.00 0.00 79 LYS A N 18
ATOM 31213 C CA . LYS A 1 79 ? 9.920 2.310 0.255 1.00 0.00 79 LYS A CA 18
ATOM 31214 C C . LYS A 1 79 ? 9.632 3.759 -0.170 1.00 0.00 79 LYS A C 18
ATOM 31215 O O . LYS A 1 79 ? 8.727 3.984 -0.965 1.00 0.00 79 LYS A O 18
ATOM 31234 N N . PRO A 1 80 ? 10.402 4.753 0.314 1.00 0.00 80 PRO A N 18
ATOM 31235 C CA . PRO A 1 80 ? 10.134 6.179 0.074 1.00 0.00 80 PRO A CA 18
ATOM 31236 C C . PRO A 1 80 ? 10.151 6.552 -1.421 1.00 0.00 80 PRO A C 18
ATOM 31237 O O . PRO A 1 80 ? 9.301 7.309 -1.891 1.00 0.00 80 PRO A O 18
ATOM 31248 N N . ASP A 1 81 ? 11.085 5.978 -2.186 1.00 0.00 81 ASP A N 18
ATOM 31249 C CA . ASP A 1 81 ? 11.207 6.186 -3.638 1.00 0.00 81 ASP A CA 18
ATOM 31250 C C . ASP A 1 81 ? 10.010 5.640 -4.449 1.00 0.00 81 ASP A C 18
ATOM 31251 O O . ASP A 1 81 ? 9.569 6.274 -5.410 1.00 0.00 81 ASP A O 18
ATOM 31260 N N . VAL A 1 82 ? 9.458 4.482 -4.062 1.00 0.00 82 VAL A N 18
ATOM 31261 C CA . VAL A 1 82 ? 8.257 3.899 -4.698 1.00 0.00 82 VAL A CA 18
ATOM 31262 C C . VAL A 1 82 ? 6.970 4.536 -4.166 1.00 0.00 82 VAL A C 18
ATOM 31263 O O . VAL A 1 82 ? 6.047 4.802 -4.933 1.00 0.00 82 VAL A O 18
ATOM 31276 N N . TRP A 1 83 ? 6.922 4.857 -2.872 1.00 0.00 83 TRP A N 18
ATOM 31277 C CA . TRP A 1 83 ? 5.841 5.616 -2.242 1.00 0.00 83 TRP A CA 18
ATOM 31278 C C . TRP A 1 83 ? 5.529 6.920 -2.992 1.00 0.00 83 TRP A C 18
ATOM 31279 O O . TRP A 1 83 ? 4.364 7.191 -3.274 1.00 0.00 83 TRP A O 18
ATOM 31300 N N . ALA A 1 84 ? 6.552 7.676 -3.407 1.00 0.00 84 ALA A N 18
ATOM 31301 C CA . ALA A 1 84 ? 6.408 8.879 -4.234 1.00 0.00 84 ALA A CA 18
ATOM 31302 C C . ALA A 1 84 ? 5.609 8.647 -5.534 1.00 0.00 84 ALA A C 18
ATOM 31303 O O . ALA A 1 84 ? 4.967 9.583 -6.010 1.00 0.00 84 ALA A O 18
ATOM 31310 N N . GLN A 1 85 ? 5.604 7.427 -6.081 1.00 0.00 85 GLN A N 18
ATOM 31311 C CA . GLN A 1 85 ? 4.817 7.030 -7.258 1.00 0.00 85 GLN A CA 18
ATOM 31312 C C . GLN A 1 85 ? 3.348 6.739 -6.904 1.00 0.00 85 GLN A C 18
ATOM 31313 O O . GLN A 1 85 ? 2.448 7.128 -7.650 1.00 0.00 85 GLN A O 18
ATOM 31327 N N . LEU A 1 86 ? 3.104 6.119 -5.739 1.00 0.00 86 LEU A N 18
ATOM 31328 C CA . LEU A 1 86 ? 1.756 5.907 -5.173 1.00 0.00 86 LEU A CA 18
ATOM 31329 C C . LEU A 1 86 ? 1.062 7.257 -4.975 1.00 0.00 86 LEU A C 18
ATOM 31330 O O . LEU A 1 86 ? 0.080 7.560 -5.653 1.00 0.00 86 LEU A O 18
ATOM 31346 N N . LYS A 1 87 ? 1.626 8.107 -4.106 1.00 0.00 87 LYS A N 18
ATOM 31347 C CA . LYS A 1 87 ? 1.057 9.413 -3.739 1.00 0.00 87 LYS A CA 18
ATOM 31348 C C . LYS A 1 87 ? 0.880 10.365 -4.920 1.00 0.00 87 LYS A C 18
ATOM 31349 O O . LYS A 1 87 ? -0.014 11.196 -4.898 1.00 0.00 87 LYS A O 18
ATOM 31368 N N . ALA A 1 88 ? 1.711 10.258 -5.954 1.00 0.00 88 ALA A N 18
ATOM 31369 C CA . ALA A 1 88 ? 1.614 11.112 -7.142 1.00 0.00 88 ALA A CA 18
ATOM 31370 C C . ALA A 1 88 ? 0.321 10.856 -7.933 1.00 0.00 88 ALA A C 18
ATOM 31371 O O . ALA A 1 88 ? -0.393 11.798 -8.284 1.00 0.00 88 ALA A O 18
ATOM 31378 N N . LYS A 1 89 ? 0.001 9.579 -8.190 1.00 0.00 89 LYS A N 18
ATOM 31379 C CA . LYS A 1 89 ? -1.231 9.172 -8.882 1.00 0.00 89 LYS A CA 18
ATOM 31380 C C . LYS A 1 89 ? -2.459 9.209 -7.963 1.00 0.00 89 LYS A C 18
ATOM 31381 O O . LYS A 1 89 ? -3.551 9.558 -8.410 1.00 0.00 89 LYS A O 18
ATOM 31400 N N . TYR A 1 90 ? -2.278 8.877 -6.681 1.00 0.00 90 TYR A N 18
ATOM 31401 C CA . TYR A 1 90 ? -3.353 8.809 -5.680 1.00 0.00 90 TYR A CA 18
ATOM 31402 C C . TYR A 1 90 ? -3.696 10.178 -5.057 1.00 0.00 90 TYR A C 18
ATOM 31403 O O . TYR A 1 90 ? -4.780 10.340 -4.494 1.00 0.00 90 TYR A O 18
ATOM 31421 N N . ASP A 1 91 ? -2.808 11.170 -5.167 1.00 0.00 91 ASP A N 18
ATOM 31422 C CA . ASP A 1 91 ? -2.970 12.515 -4.601 1.00 0.00 91 ASP A CA 18
ATOM 31423 C C . ASP A 1 91 ? -2.192 13.586 -5.410 1.00 0.00 91 ASP A C 18
ATOM 31424 O O . ASP A 1 91 ? -1.140 14.069 -4.972 1.00 0.00 91 ASP A O 18
ATOM 31433 N N . PRO A 1 92 ? -2.676 13.972 -6.608 1.00 0.00 92 PRO A N 18
ATOM 31434 C CA . PRO A 1 92 ? -1.958 14.861 -7.532 1.00 0.00 92 PRO A CA 18
ATOM 31435 C C . PRO A 1 92 ? -1.738 16.302 -7.023 1.00 0.00 92 PRO A C 18
ATOM 31436 O O . PRO A 1 92 ? -1.001 17.064 -7.653 1.00 0.00 92 PRO A O 18
ATOM 31447 N N . ASP A 1 93 ? -2.330 16.682 -5.885 1.00 0.00 93 ASP A N 18
ATOM 31448 C CA . ASP A 1 93 ? -2.140 17.978 -5.213 1.00 0.00 93 ASP A CA 18
ATOM 31449 C C . ASP A 1 93 ? -1.460 17.856 -3.829 1.00 0.00 93 ASP A C 18
ATOM 31450 O O . ASP A 1 93 ? -1.151 18.871 -3.197 1.00 0.00 93 ASP A O 18
ATOM 31459 N N . GLY A 1 94 ? -1.199 16.633 -3.351 1.00 0.00 94 GLY A N 18
ATOM 31460 C CA . GLY A 1 94 ? -0.615 16.351 -2.029 1.00 0.00 94 GLY A CA 18
ATOM 31461 C C . GLY A 1 94 ? -1.500 16.739 -0.829 1.00 0.00 94 GLY A C 18
ATOM 31462 O O . GLY A 1 94 ? -0.999 16.835 0.294 1.00 0.00 94 GLY A O 18
ATOM 31466 N N . THR A 1 95 ? -2.792 16.999 -1.054 1.00 0.00 95 THR A N 18
ATOM 31467 C CA . THR A 1 95 ? -3.747 17.558 -0.080 1.00 0.00 95 THR A CA 18
ATOM 31468 C C . THR A 1 95 ? -3.957 16.686 1.166 1.00 0.00 95 THR A C 18
ATOM 31469 O O . THR A 1 95 ? -4.240 17.226 2.239 1.00 0.00 95 THR A O 18
ATOM 31480 N N . TYR A 1 96 ? -3.775 15.363 1.069 1.00 0.00 96 TYR A N 18
ATOM 31481 C CA . TYR A 1 96 ? -3.929 14.427 2.194 1.00 0.00 96 TYR A CA 18
ATOM 31482 C C . TYR A 1 96 ? -2.733 13.483 2.396 1.00 0.00 96 TYR A C 18
ATOM 31483 O O . TYR A 1 96 ? -2.520 13.022 3.517 1.00 0.00 96 TYR A O 18
ATOM 31501 N N . SER A 1 97 ? -1.894 13.244 1.386 1.00 0.00 97 SER A N 18
ATOM 31502 C CA . SER A 1 97 ? -0.667 12.444 1.537 1.00 0.00 97 SER A CA 18
ATOM 31503 C C . SER A 1 97 ? 0.366 13.080 2.479 1.00 0.00 97 SER A C 18
ATOM 31504 O O . SER A 1 97 ? 1.058 12.372 3.216 1.00 0.00 97 SER A O 18
ATOM 31512 N N . LYS A 1 98 ? 0.443 14.421 2.528 1.00 0.00 98 LYS A N 18
ATOM 31513 C CA . LYS A 1 98 ? 1.346 15.156 3.438 1.00 0.00 98 LYS A CA 18
ATOM 31514 C C . LYS A 1 98 ? 1.060 14.926 4.929 1.00 0.00 98 LYS A C 18
ATOM 31515 O O . LYS A 1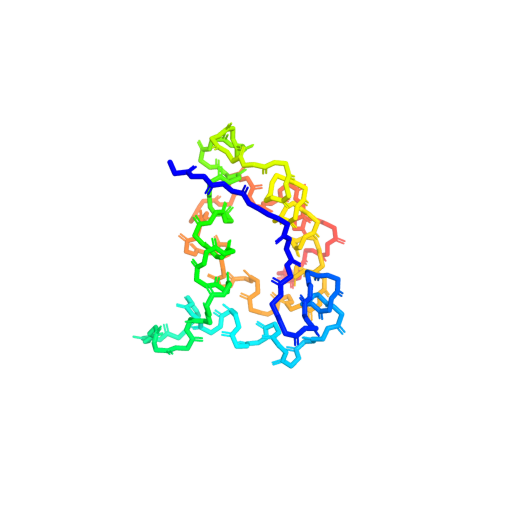 98 ? 1.983 15.045 5.734 1.00 0.00 98 LYS A O 18
ATOM 31534 N N . LYS A 1 99 ? -0.172 14.551 5.304 1.00 0.00 99 LYS A N 18
ATOM 31535 C CA . LYS A 1 99 ? -0.618 14.338 6.700 1.00 0.00 99 LYS A CA 18
ATOM 31536 C C . LYS A 1 99 ? 0.211 13.306 7.486 1.00 0.00 99 LYS A C 18
ATOM 31537 O O . LYS A 1 99 ? 0.246 13.372 8.715 1.00 0.00 99 LYS A O 18
ATOM 31556 N N . TYR A 1 100 ? 0.888 12.387 6.793 1.00 0.00 100 TYR A N 18
ATOM 31557 C CA . TYR A 1 100 ? 1.744 11.342 7.370 1.00 0.00 100 TYR A CA 18
ATOM 31558 C C . TYR A 1 100 ? 3.085 11.190 6.628 1.00 0.00 100 TYR A C 18
ATOM 31559 O O . TYR A 1 100 ? 4.055 10.738 7.236 1.00 0.00 100 TYR A O 18
ATOM 31577 N N . GLU A 1 101 ? 3.205 11.631 5.367 1.00 0.00 101 GLU A N 18
ATOM 31578 C CA . GLU A 1 101 ? 4.510 11.760 4.697 1.00 0.00 101 GLU A CA 18
ATOM 31579 C C . GLU A 1 101 ? 5.455 12.731 5.426 1.00 0.00 101 GLU A C 18
ATOM 31580 O O . GLU A 1 101 ? 6.642 12.436 5.566 1.00 0.00 101 GLU A O 18
ATOM 31592 N N . ASP A 1 102 ? 4.936 13.857 5.936 1.00 0.00 102 ASP A N 18
ATOM 31593 C CA . ASP A 1 102 ? 5.711 14.888 6.649 1.00 0.00 102 ASP A CA 18
ATOM 31594 C C . ASP A 1 102 ? 6.487 14.345 7.868 1.00 0.00 102 ASP A C 18
ATOM 31595 O O . ASP A 1 102 ? 7.499 14.924 8.270 1.00 0.00 102 ASP A O 18
ATOM 31604 N N . ARG A 1 103 ? 6.040 13.211 8.431 1.00 0.00 103 ARG A N 18
ATOM 31605 C CA . ARG A 1 103 ? 6.727 12.476 9.505 1.00 0.00 103 ARG A CA 18
ATOM 31606 C C . ARG A 1 103 ? 8.161 12.071 9.134 1.00 0.00 103 ARG A C 18
ATOM 31607 O O . ARG A 1 103 ? 9.026 12.071 10.009 1.00 0.00 103 ARG A O 18
ATOM 31628 N N . GLU A 1 104 ? 8.429 11.790 7.852 1.00 0.00 104 GLU A N 18
ATOM 31629 C CA . GLU A 1 104 ? 9.766 11.412 7.360 1.00 0.00 104 GLU A CA 18
ATOM 31630 C C . GLU A 1 104 ? 10.294 12.331 6.243 1.00 0.00 104 GLU A C 18
ATOM 31631 O O . GLU A 1 104 ? 11.438 12.782 6.321 1.00 0.00 104 GLU A O 18
ATOM 31643 N N . LYS A 1 105 ? 9.467 12.610 5.216 1.00 0.00 105 LYS A N 18
ATOM 31644 C CA . LYS A 1 105 ? 9.752 13.391 3.988 1.00 0.00 105 LYS A CA 18
ATOM 31645 C C . LYS A 1 105 ? 11.169 13.235 3.390 1.00 0.00 105 LYS A C 18
ATOM 31646 O O . LYS A 1 105 ? 11.745 14.184 2.858 1.00 0.00 105 LYS A O 18
ATOM 31665 N N . GLU A 1 106 ? 11.744 12.034 3.484 1.00 0.00 106 GLU A N 18
ATOM 31666 C CA . GLU A 1 106 ? 13.183 11.784 3.272 1.00 0.00 106 GLU A CA 18
ATOM 31667 C C . GLU A 1 106 ? 13.643 11.676 1.801 1.00 0.00 106 GLU A C 18
ATOM 31668 O O . GLU A 1 106 ? 14.843 11.543 1.547 1.00 0.00 106 GLU A O 18
ATOM 31680 N N . LEU A 1 107 ? 12.722 11.718 0.829 1.00 0.00 107 LEU A N 18
ATOM 31681 C CA . LEU A 1 107 ? 13.049 11.681 -0.605 1.00 0.00 107 LEU A CA 18
ATOM 31682 C C . LEU A 1 107 ? 13.930 12.865 -1.060 1.00 0.00 107 LEU A C 18
ATOM 31683 O O . LEU A 1 107 ? 13.950 13.932 -0.436 1.00 0.00 107 LEU A O 18
ATOM 31699 N N . HIS A 1 108 ? 14.660 12.685 -2.168 1.00 0.00 108 HIS A N 18
ATOM 31700 C CA . HIS A 1 108 ? 15.549 13.705 -2.746 1.00 0.00 108 HIS A CA 18
ATOM 31701 C C . HIS A 1 108 ? 14.752 14.799 -3.482 1.00 0.00 108 HIS A C 18
ATOM 31702 O O . HIS A 1 108 ? 14.423 14.645 -4.662 1.00 0.00 108 HIS A O 18
ATOM 31717 N N . GLN A 1 109 ? 14.449 15.899 -2.782 1.00 0.00 109 GLN A N 18
ATOM 31718 C CA . GLN A 1 109 ? 13.838 17.125 -3.334 1.00 0.00 109 GLN A CA 18
ATOM 31719 C C . GLN A 1 109 ? 14.594 17.680 -4.561 1.00 0.00 109 GLN A C 18
ATOM 31720 O O . GLN A 1 109 ? 15.844 17.592 -4.599 1.00 0.00 109 GLN A O 18
ATOM 31735 N N . GLU A 1 1 ? -16.682 -11.571 19.612 1.00 0.00 1 GLU A N 19
ATOM 31736 C CA . GLU A 1 1 ? -16.443 -10.760 18.392 1.00 0.00 1 GLU A CA 19
ATOM 31737 C C . GLU A 1 1 ? -15.123 -11.186 17.749 1.00 0.00 1 GLU A C 19
ATOM 31738 O O . GLU A 1 1 ? -14.048 -10.978 18.313 1.00 0.00 1 GLU A O 19
ATOM 31752 N N . GLU A 1 2 ? -15.203 -11.845 16.591 1.00 0.00 2 GLU A N 19
ATOM 31753 C CA . GLU A 1 2 ? -14.085 -12.530 15.927 1.00 0.00 2 GLU A CA 19
ATOM 31754 C C . GLU A 1 2 ? -14.342 -12.690 14.417 1.00 0.00 2 GLU A C 19
ATOM 31755 O O . GLU A 1 2 ? -15.495 -12.660 13.970 1.00 0.00 2 GLU A O 19
ATOM 31767 N N . LYS A 1 3 ? -13.273 -12.869 13.628 1.00 0.00 3 LYS A N 19
ATOM 31768 C CA . LYS A 1 3 ? -13.333 -13.047 12.164 1.00 0.00 3 LYS A CA 19
ATOM 31769 C C . LYS A 1 3 ? -12.127 -13.800 11.590 1.00 0.00 3 LYS A C 19
ATOM 31770 O O . LYS A 1 3 ? -11.091 -13.938 12.244 1.00 0.00 3 LYS A O 19
ATOM 31789 N N . TYR A 1 4 ? -12.267 -14.263 10.350 1.00 0.00 4 TYR A N 19
ATOM 31790 C CA . TYR A 1 4 ? -11.244 -14.996 9.598 1.00 0.00 4 TYR A CA 19
ATOM 31791 C C . TYR A 1 4 ? -10.198 -14.026 9.016 1.00 0.00 4 TYR A C 19
ATOM 31792 O O . TYR A 1 4 ? -10.446 -13.333 8.025 1.00 0.00 4 TYR A O 19
ATOM 31810 N N . THR A 1 5 ? -9.031 -13.957 9.662 1.00 0.00 5 THR A N 19
ATOM 31811 C CA . THR A 1 5 ? -7.852 -13.179 9.221 1.00 0.00 5 THR A CA 19
ATOM 31812 C C . THR A 1 5 ? -7.302 -13.696 7.878 1.00 0.00 5 THR A C 19
ATOM 31813 O O . THR A 1 5 ? -7.492 -14.863 7.531 1.00 0.00 5 THR A O 19
ATOM 31824 N N . THR A 1 6 ? -6.589 -12.853 7.118 1.00 0.00 6 THR A N 19
ATOM 31825 C CA . THR A 1 6 ? -5.800 -13.295 5.950 1.00 0.00 6 THR A CA 19
ATOM 31826 C C . THR A 1 6 ? -4.614 -14.172 6.386 1.00 0.00 6 THR A C 19
ATOM 31827 O O . THR A 1 6 ? -3.667 -13.698 7.019 1.00 0.00 6 THR A O 19
ATOM 31838 N N . LYS A 1 7 ? -4.694 -15.480 6.106 1.00 0.00 7 LYS A N 19
ATOM 31839 C CA . LYS A 1 7 ? -3.670 -16.498 6.408 1.00 0.00 7 LYS A CA 19
ATOM 31840 C C . LYS A 1 7 ? -3.655 -17.591 5.339 1.00 0.00 7 LYS A C 19
ATOM 31841 O O . LYS A 1 7 ? -4.596 -18.374 5.219 1.00 0.00 7 LYS A O 19
ATOM 31860 N N . TYR A 1 8 ? -2.574 -17.643 4.568 1.00 0.00 8 TYR A N 19
ATOM 31861 C CA . TYR A 1 8 ? -2.410 -18.564 3.439 1.00 0.00 8 TYR A CA 19
ATOM 31862 C C . TYR A 1 8 ? -0.955 -19.044 3.375 1.00 0.00 8 TYR A C 19
ATOM 31863 O O . TYR A 1 8 ? -0.041 -18.228 3.271 1.00 0.00 8 TYR A O 19
ATOM 31881 N N . ASP A 1 9 ? -0.742 -20.361 3.479 1.00 0.00 9 ASP A N 19
ATOM 31882 C CA . ASP A 1 9 ? 0.578 -21.019 3.569 1.00 0.00 9 ASP A CA 19
ATOM 31883 C C . ASP A 1 9 ? 1.565 -20.335 4.552 1.00 0.00 9 ASP A C 19
ATOM 31884 O O . ASP A 1 9 ? 2.740 -20.118 4.245 1.00 0.00 9 ASP A O 19
ATOM 31893 N N . ASN A 1 10 ? 1.064 -19.973 5.743 1.00 0.00 10 ASN A N 19
ATOM 31894 C CA . ASN A 1 10 ? 1.771 -19.220 6.791 1.00 0.00 10 ASN A CA 19
ATOM 31895 C C . ASN A 1 10 ? 2.358 -17.874 6.323 1.00 0.00 10 ASN A C 19
ATOM 31896 O O . ASN A 1 10 ? 3.558 -17.606 6.439 1.00 0.00 10 ASN A O 19
ATOM 31907 N N . VAL A 1 11 ? 1.467 -17.013 5.824 1.00 0.00 11 VAL A N 19
ATOM 31908 C CA . VAL A 1 11 ? 1.747 -15.622 5.438 1.00 0.00 11 VAL A CA 19
ATOM 31909 C C . VAL A 1 11 ? 0.586 -14.722 5.860 1.00 0.00 11 VAL A C 19
ATOM 31910 O O . VAL A 1 11 ? -0.577 -15.118 5.767 1.00 0.00 11 VAL A O 19
ATOM 31923 N N . ASN A 1 12 ? 0.908 -13.510 6.315 1.00 0.00 12 ASN A N 19
ATOM 31924 C CA . ASN A 1 12 ? -0.025 -12.511 6.835 1.00 0.00 12 ASN A CA 19
ATOM 31925 C C . ASN A 1 12 ? 0.398 -11.090 6.449 1.00 0.00 12 ASN A C 19
ATOM 31926 O O . ASN A 1 12 ? 1.554 -10.850 6.096 1.00 0.00 12 ASN A O 19
ATOM 31937 N N . LEU A 1 13 ? -0.508 -10.132 6.659 1.00 0.00 13 LEU A N 19
ATOM 31938 C CA . LEU A 1 13 ? -0.225 -8.701 6.563 1.00 0.00 13 LEU A CA 19
ATOM 31939 C C . LEU A 1 13 ? 1.008 -8.266 7.349 1.00 0.00 13 LEU A C 19
ATOM 31940 O O . LEU A 1 13 ? 1.853 -7.582 6.792 1.00 0.00 13 LEU A O 19
ATOM 31956 N N . ASP A 1 14 ? 1.160 -8.694 8.603 1.00 0.00 14 ASP A N 19
ATOM 31957 C CA . ASP A 1 14 ? 2.323 -8.339 9.432 1.00 0.00 14 ASP A CA 19
ATOM 31958 C C . ASP A 1 14 ? 3.676 -8.724 8.804 1.00 0.00 14 ASP A C 19
ATOM 31959 O O . ASP A 1 14 ? 4.687 -8.078 9.075 1.00 0.00 14 ASP A O 19
ATOM 31968 N N . GLU A 1 15 ? 3.699 -9.737 7.934 1.00 0.00 15 GLU A N 19
ATOM 31969 C CA . GLU A 1 15 ? 4.869 -10.098 7.131 1.00 0.00 15 GLU A CA 19
ATOM 31970 C C . GLU A 1 15 ? 5.031 -9.175 5.908 1.00 0.00 15 GLU A C 19
ATOM 31971 O O . GLU A 1 15 ? 6.152 -8.865 5.526 1.00 0.00 15 GLU A O 19
ATOM 31983 N N . ILE A 1 16 ? 3.936 -8.684 5.317 1.00 0.00 16 ILE A N 19
ATOM 31984 C CA . ILE A 1 16 ? 3.944 -7.789 4.135 1.00 0.00 16 ILE A CA 19
ATOM 31985 C C . ILE A 1 16 ? 4.721 -6.498 4.415 1.00 0.00 16 ILE A C 19
ATOM 31986 O O . ILE A 1 16 ? 5.757 -6.270 3.790 1.00 0.00 16 ILE A O 19
ATOM 32002 N N . LEU A 1 17 ? 4.327 -5.703 5.413 1.00 0.00 17 LEU A N 19
ATOM 32003 C CA . LEU A 1 17 ? 5.065 -4.483 5.779 1.00 0.00 17 LEU A CA 19
ATOM 32004 C C . LEU A 1 17 ? 6.472 -4.759 6.355 1.00 0.00 17 LEU A C 19
ATOM 32005 O O . LEU A 1 17 ? 7.360 -3.918 6.211 1.00 0.00 17 LEU A O 19
ATOM 32021 N N . ALA A 1 18 ? 6.692 -5.915 6.994 1.00 0.00 18 ALA A N 19
ATOM 32022 C CA . ALA A 1 18 ? 8.001 -6.311 7.525 1.00 0.00 18 ALA A CA 19
ATOM 32023 C C . ALA A 1 18 ? 9.000 -6.750 6.438 1.00 0.00 18 ALA A C 19
ATOM 32024 O O . ALA A 1 18 ? 10.211 -6.590 6.610 1.00 0.00 18 ALA A O 19
ATOM 32031 N N . ASN A 1 19 ? 8.504 -7.308 5.330 1.00 0.00 19 ASN A N 19
ATOM 32032 C CA . ASN A 1 19 ? 9.295 -8.006 4.321 1.00 0.00 19 ASN A CA 19
ATOM 32033 C C . ASN A 1 19 ? 9.158 -7.292 2.965 1.00 0.00 19 ASN A C 19
ATOM 32034 O O . ASN A 1 19 ? 8.286 -7.615 2.157 1.00 0.00 19 ASN A O 19
ATOM 32045 N N . ASP A 1 20 ? 10.053 -6.341 2.676 1.00 0.00 20 ASP A N 19
ATOM 32046 C CA . ASP A 1 20 ? 10.038 -5.583 1.414 1.00 0.00 20 ASP A CA 19
ATOM 32047 C C . ASP A 1 20 ? 10.023 -6.478 0.158 1.00 0.00 20 ASP A C 19
ATOM 32048 O O . ASP A 1 20 ? 9.403 -6.115 -0.837 1.00 0.00 20 ASP A O 19
ATOM 32057 N N . ARG A 1 21 ? 10.638 -7.673 0.221 1.00 0.00 21 ARG A N 19
ATOM 32058 C CA . ARG A 1 21 ? 10.643 -8.672 -0.866 1.00 0.00 21 ARG A CA 19
ATOM 32059 C C . ARG A 1 21 ? 9.230 -9.122 -1.264 1.00 0.00 21 ARG A C 19
ATOM 32060 O O . ARG A 1 21 ? 8.962 -9.331 -2.448 1.00 0.00 21 ARG A O 19
ATOM 32081 N N . LEU A 1 22 ? 8.327 -9.250 -0.284 1.00 0.00 22 LEU A N 19
ATOM 32082 C CA . LEU A 1 22 ? 6.894 -9.473 -0.510 1.00 0.00 22 LEU A CA 19
ATOM 32083 C C . LEU A 1 22 ? 6.238 -8.173 -0.986 1.00 0.00 22 LEU A C 19
ATOM 32084 O O . LEU A 1 22 ? 5.556 -8.160 -2.007 1.00 0.00 22 LEU A O 19
ATOM 32100 N N . LEU A 1 23 ? 6.498 -7.071 -0.273 1.00 0.00 23 LEU A N 19
ATOM 32101 C CA . LEU A 1 23 ? 5.933 -5.741 -0.528 1.00 0.00 23 LEU A CA 19
ATOM 32102 C C . LEU A 1 23 ? 6.102 -5.303 -1.996 1.00 0.00 23 LEU A C 19
ATOM 32103 O O . LEU A 1 23 ? 5.158 -4.796 -2.601 1.00 0.00 23 LEU A O 19
ATOM 32119 N N . ASN A 1 24 ? 7.256 -5.592 -2.606 1.00 0.00 24 ASN A N 19
ATOM 32120 C CA . ASN A 1 24 ? 7.571 -5.275 -4.004 1.00 0.00 24 ASN A CA 19
ATOM 32121 C C . ASN A 1 24 ? 6.466 -5.702 -4.986 1.00 0.00 24 ASN A C 19
ATOM 32122 O O . ASN A 1 24 ? 6.177 -4.956 -5.918 1.00 0.00 24 ASN A O 19
ATOM 32133 N N . LYS A 1 25 ? 5.801 -6.845 -4.767 1.00 0.00 25 LYS A N 19
ATOM 32134 C CA . LYS A 1 25 ? 4.748 -7.354 -5.670 1.00 0.00 25 LYS A CA 19
ATOM 32135 C C . LYS A 1 25 ? 3.408 -6.626 -5.474 1.00 0.00 25 LYS A C 19
ATOM 32136 O O . LYS A 1 25 ? 2.690 -6.376 -6.443 1.00 0.00 25 LYS A O 19
ATOM 32155 N N . TYR A 1 26 ? 3.117 -6.205 -4.239 1.00 0.00 26 TYR A N 19
ATOM 32156 C CA . TYR A 1 26 ? 1.961 -5.373 -3.891 1.00 0.00 26 TYR A CA 19
ATOM 32157 C C . TYR A 1 26 ? 2.079 -3.970 -4.509 1.00 0.00 26 TYR A C 19
ATOM 32158 O O . TYR A 1 26 ? 1.081 -3.437 -4.992 1.00 0.00 26 TYR A O 19
ATOM 32176 N N . VAL A 1 27 ? 3.287 -3.387 -4.552 1.00 0.00 27 VAL A N 19
ATOM 32177 C CA . VAL A 1 27 ? 3.526 -2.087 -5.214 1.00 0.00 27 VAL A CA 19
ATOM 32178 C C . VAL A 1 27 ? 3.606 -2.192 -6.731 1.00 0.00 27 VAL A C 19
ATOM 32179 O O . VAL A 1 27 ? 2.950 -1.415 -7.419 1.00 0.00 27 VAL A O 19
ATOM 32192 N N . GLN A 1 28 ? 4.306 -3.182 -7.289 1.00 0.00 28 GLN A N 19
ATOM 32193 C CA . GLN A 1 28 ? 4.400 -3.394 -8.748 1.00 0.00 28 GLN A CA 19
ATOM 32194 C C . GLN A 1 28 ? 3.035 -3.418 -9.450 1.00 0.00 28 GLN A C 19
ATOM 32195 O O . GLN A 1 28 ? 2.931 -2.948 -10.583 1.00 0.00 28 GLN A O 19
ATOM 32209 N N . CYS A 1 29 ? 1.998 -3.880 -8.742 1.00 0.00 29 CYS A N 19
ATOM 32210 C CA . CYS A 1 29 ? 0.596 -3.876 -9.158 1.00 0.00 29 CYS A CA 19
ATOM 32211 C C . CYS A 1 29 ? 0.085 -2.539 -9.736 1.00 0.00 29 CYS A C 19
ATOM 32212 O O . CYS A 1 29 ? -0.800 -2.530 -10.597 1.00 0.00 29 CYS A O 19
ATOM 32219 N N . LEU A 1 30 ? 0.652 -1.412 -9.286 1.00 0.00 30 LEU A N 19
ATOM 32220 C CA . LEU A 1 30 ? 0.327 -0.063 -9.762 1.00 0.00 30 LEU A CA 19
ATOM 32221 C C . LEU A 1 30 ? 1.558 0.807 -10.111 1.00 0.00 30 LEU A C 19
ATOM 32222 O O . LEU A 1 30 ? 1.398 1.860 -10.732 1.00 0.00 30 LEU A O 19
ATOM 32238 N N . LEU A 1 31 ? 2.773 0.377 -9.745 1.00 0.00 31 LEU A N 19
ATOM 32239 C CA . LEU A 1 31 ? 4.033 1.055 -10.077 1.00 0.00 31 LEU A CA 19
ATOM 32240 C C . LEU A 1 31 ? 4.455 0.759 -11.528 1.00 0.00 31 LEU A C 19
ATOM 32241 O O . LEU A 1 31 ? 4.847 1.675 -12.253 1.00 0.00 31 LEU A O 19
ATOM 32257 N N . GLU A 1 32 ? 4.344 -0.496 -11.977 1.00 0.00 32 GLU A N 19
ATOM 32258 C CA . GLU A 1 32 ? 4.673 -0.872 -13.358 1.00 0.00 32 GLU A CA 19
ATOM 32259 C C . GLU A 1 32 ? 3.549 -0.505 -14.353 1.00 0.00 32 GLU A C 19
ATOM 32260 O O . GLU A 1 32 ? 2.408 -0.236 -13.972 1.00 0.00 32 GLU A O 19
ATOM 32272 N N . ASP A 1 33 ? 3.859 -0.541 -15.653 1.00 0.00 33 ASP A N 19
ATOM 32273 C CA . ASP A 1 33 ? 2.906 -0.321 -16.758 1.00 0.00 33 ASP A CA 19
ATOM 32274 C C . ASP A 1 33 ? 1.959 -1.521 -17.028 1.00 0.00 33 ASP A C 19
ATOM 32275 O O . ASP A 1 33 ? 1.203 -1.515 -18.003 1.00 0.00 33 ASP A O 19
ATOM 32284 N N . ASP A 1 34 ? 1.975 -2.549 -16.173 1.00 0.00 34 ASP A N 19
ATOM 32285 C CA . ASP A 1 34 ? 1.183 -3.784 -16.272 1.00 0.00 34 ASP A CA 19
ATOM 32286 C C . ASP A 1 34 ? 0.626 -4.201 -14.897 1.00 0.00 34 ASP A C 19
ATOM 32287 O O . ASP A 1 34 ? 1.176 -3.831 -13.857 1.00 0.00 34 ASP A O 19
ATOM 32296 N N . GLU A 1 35 ? -0.438 -5.014 -14.895 1.00 0.00 35 GLU A N 19
ATOM 32297 C CA . GLU A 1 35 ? -1.178 -5.443 -13.690 1.00 0.00 35 GLU A CA 19
ATOM 32298 C C . GLU A 1 35 ? -1.209 -6.970 -13.477 1.00 0.00 35 GLU A C 19
ATOM 32299 O O . GLU A 1 35 ? -1.817 -7.475 -12.532 1.00 0.00 35 GLU A O 19
ATOM 32311 N N . SER A 1 36 ? -0.499 -7.717 -14.324 1.00 0.00 36 SER A N 19
ATOM 32312 C CA . SER A 1 36 ? -0.324 -9.184 -14.226 1.00 0.00 36 SER A CA 19
ATOM 32313 C C . SER A 1 36 ? 0.428 -9.634 -12.960 1.00 0.00 36 SER A C 19
ATOM 32314 O O . SER A 1 36 ? 0.439 -10.814 -12.607 1.00 0.00 36 SER A O 19
ATOM 32322 N N . ASN A 1 37 ? 1.068 -8.679 -12.286 1.00 0.00 37 ASN A N 19
ATOM 32323 C CA . ASN A 1 37 ? 1.870 -8.802 -11.068 1.00 0.00 37 ASN A CA 19
ATOM 32324 C C . ASN A 1 37 ? 1.068 -8.568 -9.766 1.00 0.00 37 ASN A C 19
ATOM 32325 O O . ASN A 1 37 ? 1.594 -8.804 -8.677 1.00 0.00 37 ASN A O 19
ATOM 32336 N N . CYS A 1 38 ? -0.202 -8.155 -9.856 1.00 0.00 38 CYS A N 19
ATOM 32337 C CA . CYS A 1 38 ? -1.113 -8.073 -8.708 1.00 0.00 38 CYS A CA 19
ATOM 32338 C C . CYS A 1 38 ? -1.467 -9.480 -8.175 1.00 0.00 38 CYS A C 19
ATOM 32339 O O . CYS A 1 38 ? -1.926 -10.332 -8.942 1.00 0.00 38 CYS A O 19
ATOM 32346 N N . THR A 1 39 ? -1.302 -9.734 -6.872 1.00 0.00 39 THR A N 19
ATOM 32347 C CA . THR A 1 39 ? -1.728 -10.997 -6.228 1.00 0.00 39 THR A CA 19
ATOM 32348 C C . THR A 1 39 ? -3.211 -10.966 -5.834 1.00 0.00 39 THR A C 19
ATOM 32349 O O . THR A 1 39 ? -3.822 -9.897 -5.764 1.00 0.00 39 THR A O 19
ATOM 32360 N N . ALA A 1 40 ? -3.800 -12.132 -5.540 1.00 0.00 40 ALA A N 19
ATOM 32361 C CA . ALA A 1 40 ? -5.201 -12.260 -5.113 1.00 0.00 40 ALA A CA 19
ATOM 32362 C C . ALA A 1 40 ? -5.536 -11.471 -3.825 1.00 0.00 40 ALA A C 19
ATOM 32363 O O . ALA A 1 40 ? -6.651 -10.972 -3.673 1.00 0.00 40 ALA A O 19
ATOM 32370 N N . ASP A 1 41 ? -4.566 -11.327 -2.917 1.00 0.00 41 ASP A N 19
ATOM 32371 C CA . ASP A 1 41 ? -4.666 -10.502 -1.705 1.00 0.00 41 ASP A CA 19
ATOM 32372 C C . ASP A 1 41 ? -4.240 -9.040 -1.961 1.00 0.00 41 ASP A C 19
ATOM 32373 O O . ASP A 1 41 ? -4.878 -8.103 -1.473 1.00 0.00 41 ASP A O 19
ATOM 32382 N N . GLY A 1 42 ? -3.204 -8.823 -2.782 1.00 0.00 42 GLY A N 19
ATOM 32383 C CA . GLY A 1 42 ? -2.639 -7.500 -3.056 1.00 0.00 42 GLY A CA 19
ATOM 32384 C C . GLY A 1 42 ? -3.522 -6.593 -3.902 1.00 0.00 42 GLY A C 19
ATOM 32385 O O . GLY A 1 42 ? -3.603 -5.397 -3.622 1.00 0.00 42 GLY A O 19
ATOM 32389 N N . LYS A 1 43 ? -4.245 -7.152 -4.878 1.00 0.00 43 LYS A N 19
ATOM 32390 C CA . LYS A 1 43 ? -5.237 -6.421 -5.689 1.00 0.00 43 LYS A CA 19
ATOM 32391 C C . LYS A 1 43 ? -6.379 -5.828 -4.861 1.00 0.00 43 LYS A C 19
ATOM 32392 O O . LYS A 1 43 ? -6.908 -4.778 -5.210 1.00 0.00 43 LYS A O 19
ATOM 32411 N N . GLU A 1 44 ? -6.746 -6.488 -3.765 1.00 0.00 44 GLU A N 19
ATOM 32412 C CA . GLU A 1 44 ? -7.773 -6.018 -2.838 1.00 0.00 44 GLU A CA 19
ATOM 32413 C C . GLU A 1 44 ? -7.189 -4.960 -1.884 1.00 0.00 44 GLU A C 19
ATOM 32414 O O . GLU A 1 44 ? -7.758 -3.876 -1.764 1.00 0.00 44 GLU A O 19
ATOM 32426 N N . LEU A 1 45 ? -6.009 -5.211 -1.294 1.00 0.00 45 LEU A N 19
ATOM 32427 C CA . LEU A 1 45 ? -5.276 -4.252 -0.454 1.00 0.00 45 LEU A CA 19
ATOM 32428 C C . LEU A 1 45 ? -5.040 -2.919 -1.183 1.00 0.00 45 LEU A C 19
ATOM 32429 O O . LEU A 1 45 ? -5.453 -1.865 -0.704 1.00 0.00 45 LEU A O 19
ATOM 32445 N N . LYS A 1 46 ? -4.443 -2.946 -2.378 1.00 0.00 46 LYS A N 19
ATOM 32446 C CA . LYS A 1 46 ? -4.160 -1.730 -3.165 1.00 0.00 46 LYS A CA 19
ATOM 32447 C C . LYS A 1 46 ? -5.420 -0.976 -3.598 1.00 0.00 46 LYS A C 19
ATOM 32448 O O . LYS A 1 46 ? -5.349 0.227 -3.828 1.00 0.00 46 LYS A O 19
ATOM 32467 N N . SER A 1 47 ? -6.550 -1.676 -3.726 1.00 0.00 47 SER A N 19
ATOM 32468 C CA . SER A 1 47 ? -7.846 -1.105 -4.129 1.00 0.00 47 SER A CA 19
ATOM 32469 C C . SER A 1 47 ? -8.559 -0.400 -2.967 1.00 0.00 47 SER A C 19
ATOM 32470 O O . SER A 1 47 ? -9.261 0.590 -3.185 1.00 0.00 47 SER A O 19
ATOM 32478 N N . VAL A 1 48 ? -8.321 -0.829 -1.720 1.00 0.00 48 VAL A N 19
ATOM 32479 C CA . VAL A 1 48 ? -8.814 -0.129 -0.519 1.00 0.00 48 VAL A CA 19
ATOM 32480 C C . VAL A 1 48 ? -7.874 0.984 -0.027 1.00 0.00 48 VAL A C 19
ATOM 32481 O O . VAL A 1 48 ? -8.340 1.913 0.635 1.00 0.00 48 VAL A O 19
ATOM 32494 N N . ILE A 1 49 ? -6.578 0.965 -0.381 1.00 0.00 49 ILE A N 19
ATOM 32495 C CA . ILE A 1 49 ? -5.643 2.039 0.004 1.00 0.00 49 ILE A CA 19
ATOM 32496 C C . ILE A 1 49 ? -6.187 3.434 -0.379 1.00 0.00 49 ILE A C 19
ATOM 32497 O O . ILE A 1 49 ? -6.212 4.308 0.489 1.00 0.00 49 ILE A O 19
ATOM 32513 N N . PRO A 1 50 ? -6.653 3.677 -1.625 1.00 0.00 50 PRO A N 19
ATOM 32514 C CA . PRO A 1 50 ? -7.166 4.988 -2.020 1.00 0.00 50 PRO A CA 19
ATOM 32515 C C . PRO A 1 50 ? -8.550 5.287 -1.411 1.00 0.00 50 PRO A C 19
ATOM 32516 O O . PRO A 1 50 ? -8.902 6.447 -1.219 1.00 0.00 50 PRO A O 19
ATOM 32527 N N . ASP A 1 51 ? -9.334 4.265 -1.048 1.00 0.00 51 ASP A N 19
ATOM 32528 C CA . ASP A 1 51 ? -10.612 4.421 -0.332 1.00 0.00 51 ASP A CA 19
ATOM 32529 C C . ASP A 1 51 ? -10.422 5.018 1.073 1.00 0.00 51 ASP A C 19
ATOM 32530 O O . ASP A 1 51 ? -11.256 5.808 1.528 1.00 0.00 51 ASP A O 19
ATOM 32539 N N . ALA A 1 52 ? -9.290 4.741 1.729 1.00 0.00 52 ALA A N 19
ATOM 32540 C CA . ALA A 1 52 ? -8.878 5.419 2.962 1.00 0.00 52 ALA A CA 19
ATOM 32541 C C . ALA A 1 52 ? -8.591 6.927 2.780 1.00 0.00 52 ALA A C 19
ATOM 32542 O O . ALA A 1 52 ? -8.451 7.650 3.768 1.00 0.00 52 ALA A O 19
ATOM 32549 N N . LEU A 1 53 ? -8.558 7.413 1.532 1.00 0.00 53 LEU A N 19
ATOM 32550 C CA . LEU A 1 53 ? -8.322 8.808 1.141 1.00 0.00 53 LEU A CA 19
ATOM 32551 C C . LEU A 1 53 ? -9.566 9.446 0.476 1.00 0.00 53 LEU A C 19
ATOM 32552 O O . LEU A 1 53 ? -9.601 10.660 0.268 1.00 0.00 53 LEU A O 19
ATOM 32568 N N . SER A 1 54 ? -10.590 8.638 0.161 1.00 0.00 54 SER A N 19
ATOM 32569 C CA . SER A 1 54 ? -11.803 9.034 -0.582 1.00 0.00 54 SER A CA 19
ATOM 32570 C C . SER A 1 54 ? -13.070 9.017 0.288 1.00 0.00 54 SER A C 19
ATOM 32571 O O . SER A 1 54 ? -13.943 9.878 0.154 1.00 0.00 54 SER A O 19
ATOM 32579 N N . ASN A 1 55 ? -13.141 8.071 1.231 1.00 0.00 55 ASN A N 19
ATOM 32580 C CA . ASN A 1 55 ? -14.230 7.882 2.201 1.00 0.00 55 ASN A CA 19
ATOM 32581 C C . ASN A 1 55 ? -13.690 7.424 3.572 1.00 0.00 55 ASN A C 19
ATOM 32582 O O . ASN A 1 55 ? -14.418 6.817 4.353 1.00 0.00 55 ASN A O 19
ATOM 32593 N N . GLU A 1 56 ? -12.405 7.672 3.866 1.00 0.00 56 GLU A N 19
ATOM 32594 C CA . GLU A 1 56 ? -11.730 7.276 5.118 1.00 0.00 56 GLU A CA 19
ATOM 32595 C C . GLU A 1 56 ? -11.914 5.781 5.469 1.00 0.00 56 GLU A C 19
ATOM 32596 O O . GLU A 1 56 ? -11.954 5.397 6.639 1.00 0.00 56 GLU A O 19
ATOM 32608 N N . CYS A 1 57 ? -12.043 4.929 4.438 1.00 0.00 57 CYS A N 19
ATOM 32609 C CA . CYS A 1 57 ? -12.318 3.493 4.550 1.00 0.00 57 CYS A CA 19
ATOM 32610 C C . CYS A 1 57 ? -13.643 3.182 5.291 1.00 0.00 57 CYS A C 19
ATOM 32611 O O . CYS A 1 57 ? -13.800 2.113 5.865 1.00 0.00 57 CYS A O 19
ATOM 32618 N N . ALA A 1 58 ? -14.623 4.090 5.334 1.00 0.00 58 ALA A N 19
ATOM 32619 C CA . ALA A 1 58 ? -15.815 3.926 6.172 1.00 0.00 58 ALA A CA 19
ATOM 32620 C C . ALA A 1 58 ? -16.704 2.719 5.801 1.00 0.00 58 ALA A C 19
ATOM 32621 O O . ALA A 1 58 ? -17.433 2.207 6.657 1.00 0.00 58 ALA A O 19
ATOM 32628 N N . LYS A 1 59 ? -16.621 2.231 4.554 1.00 0.00 59 LYS A N 19
ATOM 32629 C CA . LYS A 1 59 ? -17.283 0.991 4.097 1.00 0.00 59 LYS A CA 19
ATOM 32630 C C . LYS A 1 59 ? -16.486 -0.300 4.380 1.00 0.00 59 LYS A C 19
ATOM 32631 O O . LYS A 1 59 ? -16.993 -1.398 4.141 1.00 0.00 59 LYS A O 19
ATOM 32650 N N . CYS A 1 60 ? -15.251 -0.188 4.866 1.00 0.00 60 CYS A N 19
ATOM 32651 C CA . CYS A 1 60 ? -14.334 -1.291 5.133 1.00 0.00 60 CYS A CA 19
ATOM 32652 C C . CYS A 1 60 ? -14.678 -2.073 6.409 1.00 0.00 60 CYS A C 19
ATOM 32653 O O . CYS A 1 60 ? -15.329 -1.577 7.333 1.00 0.00 60 CYS A O 19
ATOM 32660 N N . ASN A 1 61 ? -14.127 -3.281 6.484 1.00 0.00 61 ASN A N 19
ATOM 32661 C CA . ASN A 1 61 ? -13.948 -4.048 7.718 1.00 0.00 61 ASN A CA 19
ATOM 32662 C C . ASN A 1 61 ? -12.733 -3.530 8.511 1.00 0.00 61 ASN A C 19
ATOM 32663 O O . ASN A 1 61 ? -11.761 -3.045 7.929 1.00 0.00 61 ASN A O 19
ATOM 32674 N N . GLU A 1 62 ? -12.758 -3.677 9.839 1.00 0.00 62 GLU A N 19
ATOM 32675 C CA . GLU A 1 62 ? -11.696 -3.191 10.742 1.00 0.00 62 GLU A CA 19
ATOM 32676 C C . GLU A 1 62 ? -10.294 -3.728 10.403 1.00 0.00 62 GLU A C 19
ATOM 32677 O O . GLU A 1 62 ? -9.300 -3.011 10.549 1.00 0.00 62 GLU A O 19
ATOM 32689 N N . LYS A 1 63 ? -10.219 -4.963 9.880 1.00 0.00 63 LYS A N 19
ATOM 32690 C CA . LYS A 1 63 ? -8.962 -5.605 9.464 1.00 0.00 63 LYS A CA 19
ATOM 32691 C C . LYS A 1 63 ? -8.285 -4.850 8.315 1.00 0.00 63 LYS A C 19
ATOM 32692 O O . LYS A 1 63 ? -7.071 -4.675 8.336 1.00 0.00 63 LYS A O 19
ATOM 32711 N N . GLN A 1 64 ? -9.067 -4.353 7.352 1.00 0.00 64 GLN A N 19
ATOM 32712 C CA . GLN A 1 64 ? -8.588 -3.478 6.275 1.00 0.00 64 GLN A CA 19
ATOM 32713 C C . GLN A 1 64 ? -8.327 -2.047 6.758 1.00 0.00 64 GLN A C 19
ATOM 32714 O O . GLN A 1 64 ? -7.278 -1.501 6.432 1.00 0.00 64 GLN A O 19
ATOM 32728 N N . LYS A 1 65 ? -9.226 -1.458 7.567 1.00 0.00 65 LYS A N 19
ATOM 32729 C CA . LYS A 1 65 ? -9.035 -0.104 8.144 1.00 0.00 65 LYS A CA 19
ATOM 32730 C C . LYS A 1 65 ? -7.692 0.052 8.861 1.00 0.00 65 LYS A C 19
ATOM 32731 O O . LYS A 1 65 ? -6.954 0.992 8.579 1.00 0.00 65 LYS A O 19
ATOM 32750 N N . GLU A 1 66 ? -7.353 -0.875 9.757 1.00 0.00 66 GLU A N 19
ATOM 32751 C CA . GLU A 1 66 ? -6.022 -0.917 10.377 1.00 0.00 66 GLU A CA 19
ATOM 32752 C C . GLU A 1 66 ? -4.950 -1.389 9.383 1.00 0.00 66 GLU A C 19
ATOM 32753 O O . GLU A 1 66 ? -3.874 -0.797 9.321 1.00 0.00 66 GLU A O 19
ATOM 32765 N N . GLY A 1 67 ? -5.254 -2.414 8.580 1.00 0.00 67 GLY A N 19
ATOM 32766 C CA . GLY A 1 67 ? -4.350 -3.053 7.621 1.00 0.00 67 GLY A CA 19
ATOM 32767 C C . GLY A 1 67 ? -3.709 -2.113 6.600 1.00 0.00 67 GLY A C 19
ATOM 32768 O O . GLY A 1 67 ? -2.497 -2.163 6.412 1.00 0.00 67 GLY A O 19
ATOM 32772 N N . THR A 1 68 ? -4.472 -1.227 5.955 1.00 0.00 68 THR A N 19
ATOM 32773 C CA . THR A 1 68 ? -3.896 -0.211 5.058 1.00 0.00 68 THR A CA 19
ATOM 32774 C C . THR A 1 68 ? -3.278 0.962 5.809 1.00 0.00 68 THR A C 19
ATOM 32775 O O . THR A 1 68 ? -2.203 1.409 5.420 1.00 0.00 68 THR A O 19
ATOM 32786 N N . LYS A 1 69 ? -3.896 1.446 6.898 1.00 0.00 69 LYS A N 19
ATOM 32787 C CA . LYS A 1 69 ? -3.395 2.596 7.678 1.00 0.00 69 LYS A CA 19
ATOM 32788 C C . LYS A 1 69 ? -2.010 2.330 8.275 1.00 0.00 69 LYS A C 19
ATOM 32789 O O . LYS A 1 69 ? -1.125 3.177 8.164 1.00 0.00 69 LYS A O 19
ATOM 32808 N N . LYS A 1 70 ? -1.789 1.143 8.851 1.00 0.00 70 LYS A N 19
ATOM 32809 C CA . LYS A 1 70 ? -0.460 0.706 9.314 1.00 0.00 70 LYS A CA 19
ATOM 32810 C C . LYS A 1 70 ? 0.515 0.615 8.136 1.00 0.00 70 LYS A C 19
ATOM 32811 O O . LYS A 1 70 ? 1.620 1.143 8.207 1.00 0.00 70 LYS A O 19
ATOM 32830 N N . VAL A 1 71 ? 0.122 -0.021 7.033 1.00 0.00 71 VAL A N 19
ATOM 32831 C CA . VAL A 1 71 ? 1.015 -0.309 5.894 1.00 0.00 71 VAL A CA 19
ATOM 32832 C C . VAL A 1 71 ? 1.467 0.951 5.170 1.00 0.00 71 VAL A C 19
ATOM 32833 O O . VAL A 1 71 ? 2.660 1.078 4.910 1.00 0.00 71 VAL A O 19
ATOM 32846 N N . LEU A 1 72 ? 0.577 1.919 4.954 1.00 0.00 72 LEU A N 19
ATOM 32847 C CA . LEU A 1 72 ? 0.899 3.237 4.397 1.00 0.00 72 LEU A CA 19
ATOM 32848 C C . LEU A 1 72 ? 2.079 3.902 5.113 1.00 0.00 72 LEU A C 19
ATOM 32849 O O . LEU A 1 72 ? 2.969 4.420 4.440 1.00 0.00 72 LEU A O 19
ATOM 32865 N N . LYS A 1 73 ? 2.140 3.817 6.451 1.00 0.00 73 LYS A N 19
ATOM 32866 C CA . LYS A 1 73 ? 3.173 4.472 7.268 1.00 0.00 73 LYS A CA 19
ATOM 32867 C C . LYS A 1 73 ? 4.537 3.789 7.117 1.00 0.00 73 LYS A C 19
ATOM 32868 O O . LYS A 1 73 ? 5.559 4.452 6.940 1.00 0.00 73 LYS A O 19
ATOM 32887 N N . HIS A 1 74 ? 4.549 2.455 7.149 1.00 0.00 74 HIS A N 19
ATOM 32888 C CA . HIS A 1 74 ? 5.744 1.636 6.896 1.00 0.00 74 HIS A CA 19
ATOM 32889 C C . HIS A 1 74 ? 6.243 1.820 5.463 1.00 0.00 74 HIS A C 19
ATOM 32890 O O . HIS A 1 74 ? 7.440 1.996 5.270 1.00 0.00 74 HIS A O 19
ATOM 32905 N N . LEU A 1 75 ? 5.355 1.844 4.468 1.00 0.00 75 LEU A N 19
ATOM 32906 C CA . LEU A 1 75 ? 5.723 2.026 3.061 1.00 0.00 75 LEU A CA 19
ATOM 32907 C C . LEU A 1 75 ? 6.451 3.361 2.843 1.00 0.00 75 LEU A C 19
ATOM 32908 O O . LEU A 1 75 ? 7.518 3.374 2.237 1.00 0.00 75 LEU A O 19
ATOM 32924 N N . ILE A 1 76 ? 5.935 4.472 3.381 1.00 0.00 76 ILE A N 19
ATOM 32925 C CA . ILE A 1 76 ? 6.621 5.775 3.290 1.00 0.00 76 ILE A CA 19
ATOM 32926 C C . ILE A 1 76 ? 7.956 5.787 4.065 1.00 0.00 76 ILE A C 19
ATOM 32927 O O . ILE A 1 76 ? 8.927 6.380 3.597 1.00 0.00 76 ILE A O 19
ATOM 32943 N N . ASN A 1 77 ? 8.052 5.073 5.195 1.00 0.00 77 ASN A N 19
ATOM 32944 C CA . ASN A 1 77 ? 9.288 4.947 5.992 1.00 0.00 77 ASN A CA 19
ATOM 32945 C C . ASN A 1 77 ? 10.365 4.022 5.381 1.00 0.00 77 ASN A C 19
ATOM 32946 O O . ASN A 1 77 ? 11.555 4.234 5.621 1.00 0.00 77 ASN A O 19
ATOM 32957 N N . HIS A 1 78 ? 9.968 3.002 4.609 1.00 0.00 78 HIS A N 19
ATOM 32958 C CA . HIS A 1 78 ? 10.855 1.914 4.133 1.00 0.00 78 HIS A CA 19
ATOM 32959 C C . HIS A 1 78 ? 11.021 1.820 2.611 1.00 0.00 78 HIS A C 19
ATOM 32960 O O . HIS A 1 78 ? 12.016 1.273 2.132 1.00 0.00 78 HIS A O 19
ATOM 32975 N N . LYS A 1 79 ? 10.080 2.375 1.848 1.00 0.00 79 LYS A N 19
ATOM 32976 C CA . LYS A 1 79 ? 10.071 2.463 0.380 1.00 0.00 79 LYS A CA 19
ATOM 32977 C C . LYS A 1 79 ? 9.739 3.896 -0.072 1.00 0.00 79 LYS A C 19
ATOM 32978 O O . LYS A 1 79 ? 8.808 4.085 -0.848 1.00 0.00 79 LYS A O 19
ATOM 32997 N N . PRO A 1 80 ? 10.493 4.917 0.378 1.00 0.00 80 PRO A N 19
ATOM 32998 C CA . PRO A 1 80 ? 10.188 6.329 0.111 1.00 0.00 80 PRO A CA 19
ATOM 32999 C C . PRO A 1 80 ? 10.187 6.670 -1.392 1.00 0.00 80 PRO A C 19
ATOM 33000 O O . PRO A 1 80 ? 9.313 7.393 -1.872 1.00 0.00 80 PRO A O 19
ATOM 33011 N N . ASP A 1 81 ? 11.132 6.107 -2.150 1.00 0.00 81 ASP A N 19
ATOM 33012 C CA . ASP A 1 81 ? 11.242 6.294 -3.606 1.00 0.00 81 ASP A CA 19
ATOM 33013 C C . ASP A 1 81 ? 10.062 5.693 -4.401 1.00 0.00 81 ASP A C 19
ATOM 33014 O O . ASP A 1 81 ? 9.607 6.289 -5.380 1.00 0.00 81 ASP A O 19
ATOM 33023 N N . VAL A 1 82 ? 9.534 4.535 -3.978 1.00 0.00 82 VAL A N 19
ATOM 33024 C CA . VAL A 1 82 ? 8.336 3.917 -4.587 1.00 0.00 82 VAL A CA 19
ATOM 33025 C C . VAL A 1 82 ? 7.048 4.557 -4.066 1.00 0.00 82 VAL A C 19
ATOM 33026 O O . VAL A 1 82 ? 6.124 4.801 -4.840 1.00 0.00 82 VAL A O 19
ATOM 33039 N N . TRP A 1 83 ? 6.994 4.904 -2.778 1.00 0.00 83 TRP A N 19
ATOM 33040 C CA . TRP A 1 83 ? 5.900 5.671 -2.179 1.00 0.00 83 TRP A CA 19
ATOM 33041 C C . TRP A 1 83 ? 5.587 6.953 -2.961 1.00 0.00 83 TRP A C 19
ATOM 33042 O O . TRP A 1 83 ? 4.420 7.204 -3.256 1.00 0.00 83 TRP A O 19
ATOM 33063 N N . ALA A 1 84 ? 6.603 7.715 -3.383 1.00 0.00 84 ALA A N 19
ATOM 33064 C CA . ALA A 1 84 ? 6.440 8.903 -4.226 1.00 0.00 84 ALA A CA 19
ATOM 33065 C C . ALA A 1 84 ? 5.635 8.640 -5.517 1.00 0.00 84 ALA A C 19
ATOM 33066 O O . ALA A 1 84 ? 4.965 9.555 -5.995 1.00 0.00 84 ALA A O 19
ATOM 33073 N N . GLN A 1 85 ? 5.653 7.412 -6.048 1.00 0.00 85 GLN A N 19
ATOM 33074 C CA . GLN A 1 85 ? 4.862 6.975 -7.209 1.00 0.00 85 GLN A CA 19
ATOM 33075 C C . GLN A 1 85 ? 3.401 6.668 -6.836 1.00 0.00 85 GLN A C 19
ATOM 33076 O O . GLN A 1 85 ? 2.489 7.035 -7.580 1.00 0.00 85 GLN A O 19
ATOM 33090 N N . LEU A 1 86 ? 3.177 6.057 -5.663 1.00 0.00 86 LEU A N 19
ATOM 33091 C CA . LEU A 1 86 ? 1.838 5.825 -5.083 1.00 0.00 86 LEU A CA 19
ATOM 33092 C C . LEU A 1 86 ? 1.115 7.164 -4.911 1.00 0.00 86 LEU A C 19
ATOM 33093 O O . LEU A 1 86 ? 0.130 7.434 -5.600 1.00 0.00 86 LEU A O 19
ATOM 33109 N N . LYS A 1 87 ? 1.660 8.042 -4.057 1.00 0.00 87 LYS A N 19
ATOM 33110 C CA . LYS A 1 87 ? 1.064 9.345 -3.718 1.00 0.00 87 LYS A CA 19
ATOM 33111 C C . LYS A 1 87 ? 0.874 10.266 -4.921 1.00 0.00 87 LYS A C 19
ATOM 33112 O O . LYS A 1 87 ? -0.040 11.076 -4.919 1.00 0.00 87 LYS A O 19
ATOM 33131 N N . ALA A 1 88 ? 1.705 10.155 -5.953 1.00 0.00 88 ALA A N 19
ATOM 33132 C CA . ALA A 1 88 ? 1.586 10.988 -7.154 1.00 0.00 88 ALA A CA 19
ATOM 33133 C C . ALA A 1 88 ? 0.294 10.698 -7.936 1.00 0.00 88 ALA A C 19
ATOM 33134 O O . ALA A 1 88 ? -0.433 11.627 -8.297 1.00 0.00 88 ALA A O 19
ATOM 33141 N N . LYS A 1 89 ? -0.010 9.415 -8.176 1.00 0.00 89 LYS A N 19
ATOM 33142 C CA . LYS A 1 89 ? -1.241 8.992 -8.862 1.00 0.00 89 LYS A CA 19
ATOM 33143 C C . LYS A 1 89 ? -2.462 9.004 -7.932 1.00 0.00 89 LYS A C 19
ATOM 33144 O O . LYS A 1 89 ? -3.568 9.312 -8.373 1.00 0.00 89 LYS A O 19
ATOM 33163 N N . TYR A 1 90 ? -2.261 8.691 -6.648 1.00 0.00 90 TYR A N 19
ATOM 33164 C CA . TYR A 1 90 ? -3.327 8.595 -5.640 1.00 0.00 90 TYR A CA 19
ATOM 33165 C C . TYR A 1 90 ? -3.703 9.951 -5.012 1.00 0.00 90 TYR A C 19
ATOM 33166 O O . TYR A 1 90 ? -4.807 10.087 -4.488 1.00 0.00 90 TYR A O 19
ATOM 33184 N N . ASP A 1 91 ? -2.821 10.953 -5.077 1.00 0.00 91 ASP A N 19
ATOM 33185 C CA . ASP A 1 91 ? -3.015 12.291 -4.502 1.00 0.00 91 ASP A CA 19
ATOM 33186 C C . ASP A 1 91 ? -2.276 13.371 -5.333 1.00 0.00 91 ASP A C 19
ATOM 33187 O O . ASP A 1 91 ? -1.227 13.882 -4.918 1.00 0.00 91 ASP A O 19
ATOM 33196 N N . PRO A 1 92 ? -2.789 13.728 -6.528 1.00 0.00 92 PRO A N 19
ATOM 33197 C CA . PRO A 1 92 ? -2.113 14.622 -7.478 1.00 0.00 92 PRO A CA 19
ATOM 33198 C C . PRO A 1 92 ? -1.933 16.078 -6.996 1.00 0.00 92 PRO A C 19
ATOM 33199 O O . PRO A 1 92 ? -1.260 16.863 -7.666 1.00 0.00 92 PRO A O 19
ATOM 33210 N N . ASP A 1 93 ? -2.489 16.443 -5.835 1.00 0.00 93 ASP A N 19
ATOM 33211 C CA . ASP A 1 93 ? -2.333 17.755 -5.187 1.00 0.00 93 ASP A CA 19
ATOM 33212 C C . ASP A 1 93 ? -1.561 17.682 -3.848 1.00 0.00 93 ASP A C 19
ATOM 33213 O O . ASP A 1 93 ? -1.238 18.721 -3.264 1.00 0.00 93 ASP A O 19
ATOM 33222 N N . GLY A 1 94 ? -1.239 16.478 -3.359 1.00 0.00 94 GLY A N 19
ATOM 33223 C CA . GLY A 1 94 ? -0.582 16.241 -2.062 1.00 0.00 94 GLY A CA 19
ATOM 33224 C C . GLY A 1 94 ? -1.398 16.683 -0.833 1.00 0.00 94 GLY A C 19
ATOM 33225 O O . GLY A 1 94 ? -0.832 16.873 0.248 1.00 0.00 94 GLY A O 19
ATOM 33229 N N . THR A 1 95 ? -2.707 16.906 -0.994 1.00 0.00 95 THR A N 19
ATOM 33230 C CA . THR A 1 95 ? -3.607 17.498 0.013 1.00 0.00 95 THR A CA 19
ATOM 33231 C C . THR A 1 95 ? -3.770 16.638 1.273 1.00 0.00 95 THR A C 19
ATOM 33232 O O . THR A 1 95 ? -3.992 17.191 2.354 1.00 0.00 95 THR A O 19
ATOM 33243 N N . TYR A 1 96 ? -3.620 15.313 1.174 1.00 0.00 96 TYR A N 19
ATOM 33244 C CA . TYR A 1 96 ? -3.765 14.386 2.307 1.00 0.00 96 TYR A CA 19
ATOM 33245 C C . TYR A 1 96 ? -2.587 13.417 2.481 1.00 0.00 96 TYR A C 19
ATOM 33246 O O . TYR A 1 96 ? -2.375 12.960 3.604 1.00 0.00 96 TYR A O 19
ATOM 33264 N N . SER A 1 97 ? -1.757 13.169 1.459 1.00 0.00 97 SER A N 19
ATOM 33265 C CA . SER A 1 97 ? -0.522 12.381 1.605 1.00 0.00 97 SER A CA 19
ATOM 33266 C C . SER A 1 97 ? 0.386 12.951 2.709 1.00 0.00 97 SER A C 19
ATOM 33267 O O . SER A 1 97 ? 0.858 12.223 3.587 1.00 0.00 97 SER A O 19
ATOM 33275 N N . LYS A 1 98 ? 0.537 14.283 2.739 1.00 0.00 98 LYS A N 19
ATOM 33276 C CA . LYS A 1 98 ? 1.313 15.039 3.735 1.00 0.00 98 LYS A CA 19
ATOM 33277 C C . LYS A 1 98 ? 0.872 14.853 5.191 1.00 0.00 98 LYS A C 19
ATOM 33278 O O . LYS A 1 98 ? 1.685 15.087 6.081 1.00 0.00 98 LYS A O 19
ATOM 33297 N N . LYS A 1 99 ? -0.357 14.401 5.476 1.00 0.00 99 LYS A N 19
ATOM 33298 C CA . LYS A 1 99 ? -0.815 14.124 6.856 1.00 0.00 99 LYS A CA 19
ATOM 33299 C C . LYS A 1 99 ? 0.043 13.069 7.582 1.00 0.00 99 LYS A C 19
ATOM 33300 O O . LYS A 1 99 ? 0.053 13.043 8.814 1.00 0.00 99 LYS A O 19
ATOM 33319 N N . TYR A 1 100 ? 0.786 12.242 6.839 1.00 0.00 100 TYR A N 19
ATOM 33320 C CA . TYR A 1 100 ? 1.687 11.203 7.364 1.00 0.00 100 TYR A CA 19
ATOM 33321 C C . TYR A 1 100 ? 3.010 11.070 6.578 1.00 0.00 100 TYR A C 19
ATOM 33322 O O . TYR A 1 100 ? 4.005 10.628 7.148 1.00 0.00 100 TYR A O 19
ATOM 33340 N N . GLU A 1 101 ? 3.077 11.500 5.312 1.00 0.00 101 GLU A N 19
ATOM 33341 C CA . GLU A 1 101 ? 4.328 11.616 4.536 1.00 0.00 101 GLU A CA 19
ATOM 33342 C C . GLU A 1 101 ? 5.308 12.636 5.145 1.00 0.00 101 GLU A C 19
ATOM 33343 O O . GLU A 1 101 ? 6.515 12.395 5.228 1.00 0.00 101 GLU A O 19
ATOM 33355 N N . ASP A 1 102 ? 4.781 13.777 5.603 1.00 0.00 102 ASP A N 19
ATOM 33356 C CA . ASP A 1 102 ? 5.555 14.896 6.157 1.00 0.00 102 ASP A CA 19
ATOM 33357 C C . ASP A 1 102 ? 6.352 14.509 7.421 1.00 0.00 102 ASP A C 19
ATOM 33358 O O . ASP A 1 102 ? 7.354 15.150 7.748 1.00 0.00 102 ASP A O 19
ATOM 33367 N N . ARG A 1 103 ? 5.934 13.428 8.103 1.00 0.00 103 ARG A N 19
ATOM 33368 C CA . ARG A 1 103 ? 6.618 12.802 9.249 1.00 0.00 103 ARG A CA 19
ATOM 33369 C C . ARG A 1 103 ? 8.075 12.422 8.959 1.00 0.00 103 ARG A C 19
ATOM 33370 O O . ARG A 1 103 ? 8.906 12.491 9.862 1.00 0.00 103 ARG A O 19
ATOM 33391 N N . GLU A 1 104 ? 8.390 12.066 7.710 1.00 0.00 104 GLU A N 19
ATOM 33392 C CA . GLU A 1 104 ? 9.734 11.634 7.292 1.00 0.00 104 GLU A CA 19
ATOM 33393 C C . GLU A 1 104 ? 10.339 12.525 6.194 1.00 0.00 104 GLU A C 19
ATOM 33394 O O . GLU A 1 104 ? 11.518 12.870 6.286 1.00 0.00 104 GLU A O 19
ATOM 33406 N N . LYS A 1 105 ? 9.533 12.927 5.192 1.00 0.00 105 LYS A N 19
ATOM 33407 C CA . LYS A 1 105 ? 9.868 13.845 4.074 1.00 0.00 105 LYS A CA 19
ATOM 33408 C C . LYS A 1 105 ? 11.267 13.695 3.431 1.00 0.00 105 LYS A C 19
ATOM 33409 O O . LYS A 1 105 ? 11.842 14.680 2.972 1.00 0.00 105 LYS A O 19
ATOM 33428 N N . GLU A 1 106 ? 11.835 12.486 3.404 1.00 0.00 106 GLU A N 19
ATOM 33429 C CA . GLU A 1 106 ? 13.261 12.255 3.088 1.00 0.00 106 GLU A CA 19
ATOM 33430 C C . GLU A 1 106 ? 13.708 12.762 1.703 1.00 0.00 106 GLU A C 19
ATOM 33431 O O . GLU A 1 106 ? 14.851 13.199 1.544 1.00 0.00 106 GLU A O 19
ATOM 33443 N N . LEU A 1 107 ? 12.815 12.749 0.706 1.00 0.00 107 LEU A N 19
ATOM 33444 C CA . LEU A 1 107 ? 13.024 13.331 -0.614 1.00 0.00 107 LEU A CA 19
ATOM 33445 C C . LEU A 1 107 ? 12.833 14.864 -0.559 1.00 0.00 107 LEU A C 19
ATOM 33446 O O . LEU A 1 107 ? 11.805 15.408 -0.973 1.00 0.00 107 LEU A O 19
ATOM 33462 N N . HIS A 1 108 ? 13.820 15.558 0.017 1.00 0.00 108 HIS A N 19
ATOM 33463 C CA . HIS A 1 108 ? 13.912 17.029 0.062 1.00 0.00 108 HIS A CA 19
ATOM 33464 C C . HIS A 1 108 ? 13.999 17.666 -1.345 1.00 0.00 108 HIS A C 19
ATOM 33465 O O . HIS A 1 108 ? 14.234 16.974 -2.342 1.00 0.00 108 HIS A O 19
ATOM 33480 N N . GLN A 1 109 ? 13.867 18.997 -1.411 1.00 0.00 109 GLN A N 19
ATOM 33481 C CA . GLN A 1 109 ? 13.937 19.821 -2.638 1.00 0.00 109 GLN A CA 19
ATOM 33482 C C . GLN A 1 109 ? 15.068 20.867 -2.596 1.00 0.00 109 GLN A C 19
ATOM 33483 O O . GLN A 1 109 ? 15.571 21.236 -3.681 1.00 0.00 109 GLN A O 19
ATOM 33498 N N . GLU A 1 1 ? -16.189 -12.275 -5.924 1.00 0.00 1 GLU A N 20
ATOM 33499 C CA . GLU A 1 1 ? -15.753 -12.750 -4.583 1.00 0.00 1 GLU A CA 20
ATOM 33500 C C . GLU A 1 1 ? -15.302 -11.582 -3.702 1.00 0.00 1 GLU A C 20
ATOM 33501 O O . GLU A 1 1 ? -14.775 -10.587 -4.200 1.00 0.00 1 GLU A O 20
ATOM 33515 N N . GLU A 1 2 ? -15.486 -11.706 -2.385 1.00 0.00 2 GLU A N 20
ATOM 33516 C CA . GLU A 1 2 ? -14.992 -10.761 -1.369 1.00 0.00 2 GLU A CA 20
ATOM 33517 C C . GLU A 1 2 ? -14.647 -11.483 -0.052 1.00 0.00 2 GLU A C 20
ATOM 33518 O O . GLU A 1 2 ? -15.144 -12.585 0.207 1.00 0.00 2 GLU A O 20
ATOM 33530 N N . LYS A 1 3 ? -13.807 -10.855 0.782 1.00 0.00 3 LYS A N 20
ATOM 33531 C CA . LYS A 1 3 ? -13.382 -11.329 2.115 1.00 0.00 3 LYS A CA 20
ATOM 33532 C C . LYS A 1 3 ? -13.125 -10.152 3.066 1.00 0.00 3 LYS A C 20
ATOM 33533 O O . LYS A 1 3 ? -13.008 -9.002 2.637 1.00 0.00 3 LYS A O 20
ATOM 33552 N N . TYR A 1 4 ? -13.010 -10.462 4.357 1.00 0.00 4 TYR A N 20
ATOM 33553 C CA . TYR A 1 4 ? -12.842 -9.500 5.458 1.00 0.00 4 TYR A CA 20
ATOM 33554 C C . TYR A 1 4 ? -11.743 -9.911 6.466 1.00 0.00 4 TYR A C 20
ATOM 33555 O O . TYR A 1 4 ? -11.673 -9.371 7.572 1.00 0.00 4 TYR A O 20
ATOM 33573 N N . THR A 1 5 ? -10.856 -10.831 6.072 1.00 0.00 5 THR A N 20
ATOM 33574 C CA . THR A 1 5 ? -9.678 -11.301 6.835 1.00 0.00 5 THR A CA 20
ATOM 33575 C C . THR A 1 5 ? -8.466 -11.496 5.909 1.00 0.00 5 THR A C 20
ATOM 33576 O O . THR A 1 5 ? -8.615 -11.559 4.685 1.00 0.00 5 THR A O 20
ATOM 33587 N N . THR A 1 6 ? -7.256 -11.583 6.482 1.00 0.00 6 THR A N 20
ATOM 33588 C CA . THR A 1 6 ? -5.975 -11.601 5.740 1.00 0.00 6 THR A CA 20
ATOM 33589 C C . THR A 1 6 ? -5.096 -12.772 6.188 1.00 0.00 6 THR A C 20
ATOM 33590 O O . THR A 1 6 ? -4.190 -12.611 7.011 1.00 0.00 6 THR A O 20
ATOM 33601 N N . LYS A 1 7 ? -5.401 -13.971 5.677 1.00 0.00 7 LYS A N 20
ATOM 33602 C CA . LYS A 1 7 ? -4.670 -15.221 5.940 1.00 0.00 7 LYS A CA 20
ATOM 33603 C C . LYS A 1 7 ? -4.779 -16.221 4.781 1.00 0.00 7 LYS A C 20
ATOM 33604 O O . LYS A 1 7 ? -5.865 -16.693 4.457 1.00 0.00 7 LYS A O 20
ATOM 33623 N N . TYR A 1 8 ? -3.639 -16.573 4.190 1.00 0.00 8 TYR A N 20
ATOM 33624 C CA . TYR A 1 8 ? -3.520 -17.597 3.143 1.00 0.00 8 TYR A CA 20
ATOM 33625 C C . TYR A 1 8 ? -2.167 -18.311 3.270 1.00 0.00 8 TYR A C 20
ATOM 33626 O O . TYR A 1 8 ? -1.130 -17.651 3.275 1.00 0.00 8 TYR A O 20
ATOM 33644 N N . ASP A 1 9 ? -2.172 -19.645 3.382 1.00 0.00 9 ASP A N 20
ATOM 33645 C CA . ASP A 1 9 ? -0.977 -20.505 3.512 1.00 0.00 9 ASP A CA 20
ATOM 33646 C C . ASP A 1 9 ? 0.092 -19.975 4.504 1.00 0.00 9 ASP A C 20
ATOM 33647 O O . ASP A 1 9 ? 1.290 -19.945 4.208 1.00 0.00 9 ASP A O 20
ATOM 33656 N N . ASN A 1 10 ? -0.355 -19.544 5.693 1.00 0.00 10 ASN A N 20
ATOM 33657 C CA . ASN A 1 10 ? 0.454 -18.903 6.744 1.00 0.00 10 ASN A CA 20
ATOM 33658 C C . ASN A 1 10 ? 1.191 -17.634 6.285 1.00 0.00 10 ASN A C 20
ATOM 33659 O O . ASN A 1 10 ? 2.414 -17.511 6.405 1.00 0.00 10 ASN A O 20
ATOM 33670 N N . VAL A 1 11 ? 0.409 -16.664 5.800 1.00 0.00 11 VAL A N 20
ATOM 33671 C CA . VAL A 1 11 ? 0.873 -15.321 5.422 1.00 0.00 11 VAL A CA 20
ATOM 33672 C C . VAL A 1 11 ? -0.161 -14.288 5.855 1.00 0.00 11 VAL A C 20
ATOM 33673 O O . VAL A 1 11 ? -1.361 -14.509 5.699 1.00 0.00 11 VAL A O 20
ATOM 33686 N N . ASN A 1 12 ? 0.307 -13.159 6.391 1.00 0.00 12 ASN A N 20
ATOM 33687 C CA . ASN A 1 12 ? -0.517 -12.091 6.953 1.00 0.00 12 ASN A CA 20
ATOM 33688 C C . ASN A 1 12 ? 0.056 -10.704 6.643 1.00 0.00 12 ASN A C 20
ATOM 33689 O O . ASN A 1 12 ? 1.227 -10.563 6.289 1.00 0.00 12 ASN A O 20
ATOM 33700 N N . LEU A 1 13 ? -0.737 -9.663 6.903 1.00 0.00 13 LEU A N 20
ATOM 33701 C CA . LEU A 1 13 ? -0.321 -8.263 6.798 1.00 0.00 13 LEU A CA 20
ATOM 33702 C C . LEU A 1 13 ? 0.945 -7.911 7.582 1.00 0.00 13 LEU A C 20
ATOM 33703 O O . LEU A 1 13 ? 1.796 -7.195 7.069 1.00 0.00 13 LEU A O 20
ATOM 33719 N N . ASP A 1 14 ? 1.117 -8.424 8.797 1.00 0.00 14 ASP A N 20
ATOM 33720 C CA . ASP A 1 14 ? 2.333 -8.142 9.566 1.00 0.00 14 ASP A CA 20
ATOM 33721 C C . ASP A 1 14 ? 3.604 -8.722 8.913 1.00 0.00 14 ASP A C 20
ATOM 33722 O O . ASP A 1 14 ? 4.691 -8.177 9.100 1.00 0.00 14 ASP A O 20
ATOM 33731 N N . GLU A 1 15 ? 3.480 -9.780 8.101 1.00 0.00 15 GLU A N 20
ATOM 33732 C CA . GLU A 1 15 ? 4.563 -10.263 7.233 1.00 0.00 15 GLU A CA 20
ATOM 33733 C C . GLU A 1 15 ? 4.786 -9.333 6.025 1.00 0.00 15 GLU A C 20
ATOM 33734 O O . GLU A 1 15 ? 5.922 -9.131 5.612 1.00 0.00 15 GLU A O 20
ATOM 33746 N N . ILE A 1 16 ? 3.732 -8.720 5.476 1.00 0.00 16 ILE A N 20
ATOM 33747 C CA . ILE A 1 16 ? 3.804 -7.860 4.268 1.00 0.00 16 ILE A CA 20
ATOM 33748 C C . ILE A 1 16 ? 4.788 -6.699 4.454 1.00 0.00 16 ILE A C 20
ATOM 33749 O O . ILE A 1 16 ? 5.787 -6.618 3.739 1.00 0.00 16 ILE A O 20
ATOM 33765 N N . LEU A 1 17 ? 4.593 -5.868 5.473 1.00 0.00 17 LEU A N 20
ATOM 33766 C CA . LEU A 1 17 ? 5.498 -4.748 5.801 1.00 0.00 17 LEU A CA 20
ATOM 33767 C C . LEU A 1 17 ? 6.887 -5.233 6.268 1.00 0.00 17 LEU A C 20
ATOM 33768 O O . LEU A 1 17 ? 7.879 -4.533 6.061 1.00 0.00 17 LEU A O 20
ATOM 33784 N N . ALA A 1 18 ? 6.967 -6.408 6.908 1.00 0.00 18 ALA A N 20
ATOM 33785 C CA . ALA A 1 18 ? 8.221 -6.965 7.423 1.00 0.00 18 ALA A CA 20
ATOM 33786 C C . ALA A 1 18 ? 9.137 -7.506 6.312 1.00 0.00 18 ALA A C 20
ATOM 33787 O O . ALA A 1 18 ? 10.365 -7.472 6.432 1.00 0.00 18 ALA A O 20
ATOM 33794 N N . ASN A 1 19 ? 8.531 -8.017 5.239 1.00 0.00 19 ASN A N 20
ATOM 33795 C CA . ASN A 1 19 ? 9.176 -8.775 4.174 1.00 0.00 19 ASN A CA 20
ATOM 33796 C C . ASN A 1 19 ? 8.969 -8.028 2.849 1.00 0.00 19 ASN A C 20
ATOM 33797 O O . ASN A 1 19 ? 8.050 -8.304 2.076 1.00 0.00 19 ASN A O 20
ATOM 33808 N N . ASP A 1 20 ? 9.842 -7.053 2.592 1.00 0.00 20 ASP A N 20
ATOM 33809 C CA . ASP A 1 20 ? 9.775 -6.156 1.434 1.00 0.00 20 ASP A CA 20
ATOM 33810 C C . ASP A 1 20 ? 9.671 -6.871 0.077 1.00 0.00 20 ASP A C 20
ATOM 33811 O O . ASP A 1 20 ? 9.104 -6.311 -0.857 1.00 0.00 20 ASP A O 20
ATOM 33820 N N . ARG A 1 21 ? 10.163 -8.110 -0.041 1.00 0.00 21 ARG A N 20
ATOM 33821 C CA . ARG A 1 21 ? 9.969 -8.963 -1.229 1.00 0.00 21 ARG A CA 20
ATOM 33822 C C . ARG A 1 21 ? 8.491 -9.212 -1.567 1.00 0.00 21 ARG A C 20
ATOM 33823 O O . ARG A 1 21 ? 8.130 -9.186 -2.744 1.00 0.00 21 ARG A O 20
ATOM 33844 N N . LEU A 1 22 ? 7.629 -9.406 -0.560 1.00 0.00 22 LEU A N 20
ATOM 33845 C CA . LEU A 1 22 ? 6.172 -9.492 -0.750 1.00 0.00 22 LEU A CA 20
ATOM 33846 C C . LEU A 1 22 ? 5.614 -8.103 -1.096 1.00 0.00 22 LEU A C 20
ATOM 33847 O O . LEU A 1 22 ? 4.824 -7.952 -2.029 1.00 0.00 22 LEU A O 20
ATOM 33863 N N . LEU A 1 23 ? 6.080 -7.075 -0.373 1.00 0.00 23 LEU A N 20
ATOM 33864 C CA . LEU A 1 23 ? 5.642 -5.688 -0.529 1.00 0.00 23 LEU A CA 20
ATOM 33865 C C . LEU A 1 23 ? 5.867 -5.174 -1.965 1.00 0.00 23 LEU A C 20
ATOM 33866 O O . LEU A 1 23 ? 4.951 -4.640 -2.585 1.00 0.00 23 LEU A O 20
ATOM 33882 N N . ASN A 1 24 ? 7.062 -5.389 -2.527 1.00 0.00 24 ASN A N 20
ATOM 33883 C CA . ASN A 1 24 ? 7.442 -4.975 -3.885 1.00 0.00 24 ASN A CA 20
ATOM 33884 C C . ASN A 1 24 ? 6.475 -5.507 -4.956 1.00 0.00 24 ASN A C 20
ATOM 33885 O O . ASN A 1 24 ? 6.138 -4.781 -5.890 1.00 0.00 24 ASN A O 20
ATOM 33896 N N . LYS A 1 25 ? 5.963 -6.732 -4.787 1.00 0.00 25 LYS A N 20
ATOM 33897 C CA . LYS A 1 25 ? 4.956 -7.340 -5.672 1.00 0.00 25 LYS A CA 20
ATOM 33898 C C . LYS A 1 25 ? 3.597 -6.639 -5.548 1.00 0.00 25 LYS A C 20
ATOM 33899 O O . LYS A 1 25 ? 2.944 -6.360 -6.555 1.00 0.00 25 LYS A O 20
ATOM 33918 N N . TYR A 1 26 ? 3.200 -6.300 -4.320 1.00 0.00 26 TYR A N 20
ATOM 33919 C CA . TYR A 1 26 ? 1.948 -5.595 -4.020 1.00 0.00 26 TYR A CA 20
ATOM 33920 C C . TYR A 1 26 ? 1.952 -4.164 -4.595 1.00 0.00 26 TYR A C 20
ATOM 33921 O O . TYR A 1 26 ? 0.948 -3.736 -5.161 1.00 0.00 26 TYR A O 20
ATOM 33939 N N . VAL A 1 27 ? 3.073 -3.435 -4.512 1.00 0.00 27 VAL A N 20
ATOM 33940 C CA . VAL A 1 27 ? 3.226 -2.080 -5.094 1.00 0.00 27 VAL A CA 20
ATOM 33941 C C . VAL A 1 27 ? 3.457 -2.089 -6.605 1.00 0.00 27 VAL A C 20
ATOM 33942 O O . VAL A 1 27 ? 2.893 -1.246 -7.298 1.00 0.00 27 VAL A O 20
ATOM 33955 N N . GLN A 1 28 ? 4.178 -3.074 -7.157 1.00 0.00 28 GLN A N 20
ATOM 33956 C CA . GLN A 1 28 ? 4.343 -3.274 -8.613 1.00 0.00 28 GLN A CA 20
ATOM 33957 C C . GLN A 1 28 ? 3.007 -3.256 -9.369 1.00 0.00 28 GLN A C 20
ATOM 33958 O O . GLN A 1 28 ? 2.970 -2.852 -10.529 1.00 0.00 28 GLN A O 20
ATOM 33972 N N . CYS A 1 29 ? 1.917 -3.635 -8.694 1.00 0.00 29 CYS A N 20
ATOM 33973 C CA . CYS A 1 29 ? 0.544 -3.569 -9.183 1.00 0.00 29 CYS A CA 20
ATOM 33974 C C . CYS A 1 29 ? 0.135 -2.218 -9.806 1.00 0.00 29 CYS A C 20
ATOM 33975 O O . CYS A 1 29 ? -0.679 -2.190 -10.730 1.00 0.00 29 CYS A O 20
ATOM 33982 N N . LEU A 1 30 ? 0.736 -1.112 -9.344 1.00 0.00 30 LEU A N 20
ATOM 33983 C CA . LEU A 1 30 ? 0.572 0.226 -9.924 1.00 0.00 30 LEU A CA 20
ATOM 33984 C C . LEU A 1 30 ? 1.899 0.955 -10.240 1.00 0.00 30 LEU A C 20
ATOM 33985 O O . LEU A 1 30 ? 1.877 1.991 -10.906 1.00 0.00 30 LEU A O 20
ATOM 34001 N N . LEU A 1 31 ? 3.045 0.423 -9.791 1.00 0.00 31 LEU A N 20
ATOM 34002 C CA . LEU A 1 31 ? 4.387 0.934 -10.096 1.00 0.00 31 LEU A CA 20
ATOM 34003 C C . LEU A 1 31 ? 4.819 0.549 -11.525 1.00 0.00 31 LEU A C 20
ATOM 34004 O O . LEU A 1 31 ? 5.296 1.408 -12.269 1.00 0.00 31 LEU A O 20
ATOM 34020 N N . GLU A 1 32 ? 4.645 -0.714 -11.933 1.00 0.00 32 GLU A N 20
ATOM 34021 C CA . GLU A 1 32 ? 5.072 -1.164 -13.265 1.00 0.00 32 GLU A CA 20
ATOM 34022 C C . GLU A 1 32 ? 4.158 -0.631 -14.390 1.00 0.00 32 GLU A C 20
ATOM 34023 O O . GLU A 1 32 ? 3.021 -0.210 -14.157 1.00 0.00 32 GLU A O 20
ATOM 34035 N N . ASP A 1 33 ? 4.640 -0.687 -15.635 1.00 0.00 33 ASP A N 20
ATOM 34036 C CA . ASP A 1 33 ? 3.893 -0.279 -16.837 1.00 0.00 33 ASP A CA 20
ATOM 34037 C C . ASP A 1 33 ? 2.711 -1.205 -17.220 1.00 0.00 33 ASP A C 20
ATOM 34038 O O . ASP A 1 33 ? 1.931 -0.859 -18.109 1.00 0.00 33 ASP A O 20
ATOM 34047 N N . ASP A 1 34 ? 2.530 -2.339 -16.528 1.00 0.00 34 ASP A N 20
ATOM 34048 C CA . ASP A 1 34 ? 1.333 -3.193 -16.592 1.00 0.00 34 ASP A CA 20
ATOM 34049 C C . ASP A 1 34 ? 0.966 -3.784 -15.217 1.00 0.00 34 ASP A C 20
ATOM 34050 O O . ASP A 1 34 ? 1.821 -4.113 -14.388 1.00 0.00 34 ASP A O 20
ATOM 34059 N N . GLU A 1 35 ? -0.338 -3.979 -15.009 1.00 0.00 35 GLU A N 20
ATOM 34060 C CA . GLU A 1 35 ? -0.943 -4.493 -13.766 1.00 0.00 35 GLU A CA 20
ATOM 34061 C C . GLU A 1 35 ? -0.880 -6.025 -13.608 1.00 0.00 35 GLU A C 20
ATOM 34062 O O . GLU A 1 35 ? -1.394 -6.587 -12.640 1.00 0.00 35 GLU A O 20
ATOM 34074 N N . SER A 1 36 ? -0.205 -6.717 -14.525 1.00 0.00 36 SER A N 20
ATOM 34075 C CA . SER A 1 36 ? 0.012 -8.177 -14.501 1.00 0.00 36 SER A CA 20
ATOM 34076 C C . SER A 1 36 ? 0.689 -8.681 -13.213 1.00 0.00 36 SER A C 20
ATOM 34077 O O . SER A 1 36 ? 0.591 -9.858 -12.864 1.00 0.00 36 SER A O 20
ATOM 34085 N N . ASN A 1 37 ? 1.375 -7.782 -12.499 1.00 0.00 37 ASN A N 20
ATOM 34086 C CA . ASN A 1 37 ? 2.064 -8.031 -11.235 1.00 0.00 37 ASN A CA 20
ATOM 34087 C C . ASN A 1 37 ? 1.131 -8.193 -10.015 1.00 0.00 37 ASN A C 20
ATOM 34088 O O . ASN A 1 37 ? 1.568 -8.727 -8.994 1.00 0.00 37 ASN A O 20
ATOM 34099 N N . CYS A 1 38 ? -0.118 -7.711 -10.077 1.00 0.00 38 CYS A N 20
ATOM 34100 C CA . CYS A 1 38 ? -1.026 -7.674 -8.922 1.00 0.00 38 CYS A CA 20
ATOM 34101 C C . CYS A 1 38 ? -1.316 -9.083 -8.357 1.00 0.00 38 CYS A C 20
ATOM 34102 O O . CYS A 1 38 ? -1.885 -9.931 -9.049 1.00 0.00 38 CYS A O 20
ATOM 34109 N N . THR A 1 39 ? -0.949 -9.338 -7.096 1.00 0.00 39 THR A N 20
ATOM 34110 C CA . THR A 1 39 ? -1.210 -10.615 -6.400 1.00 0.00 39 THR A CA 20
ATOM 34111 C C . THR A 1 39 ? -2.677 -10.735 -5.972 1.00 0.00 39 THR A C 20
ATOM 34112 O O . THR A 1 39 ? -3.373 -9.728 -5.844 1.00 0.00 39 THR A O 20
ATOM 34123 N N . ALA A 1 40 ? -3.143 -11.955 -5.686 1.00 0.00 40 ALA A N 20
ATOM 34124 C CA . ALA A 1 40 ? -4.539 -12.236 -5.321 1.00 0.00 40 ALA A CA 20
ATOM 34125 C C . ALA A 1 40 ? -4.998 -11.530 -4.026 1.00 0.00 40 ALA A C 20
ATOM 34126 O O . ALA A 1 40 ? -6.138 -11.073 -3.937 1.00 0.00 40 ALA A O 20
ATOM 34133 N N . ASP A 1 41 ? -4.102 -11.398 -3.042 1.00 0.00 41 ASP A N 20
ATOM 34134 C CA . ASP A 1 41 ? -4.317 -10.608 -1.819 1.00 0.00 41 ASP A CA 20
ATOM 34135 C C . ASP A 1 41 ? -3.778 -9.168 -1.952 1.00 0.00 41 ASP A C 20
ATOM 34136 O O . ASP A 1 41 ? -4.391 -8.226 -1.445 1.00 0.00 41 ASP A O 20
ATOM 34145 N N . GLY A 1 42 ? -2.682 -8.978 -2.701 1.00 0.00 42 GLY A N 20
ATOM 34146 C CA . GLY A 1 42 ? -2.082 -7.668 -2.975 1.00 0.00 42 GLY A CA 20
ATOM 34147 C C . GLY A 1 42 ? -3.047 -6.680 -3.629 1.00 0.00 42 GLY A C 20
ATOM 34148 O O . GLY A 1 42 ? -3.204 -5.566 -3.131 1.00 0.00 42 GLY A O 20
ATOM 34152 N N . LYS A 1 43 ? -3.755 -7.100 -4.687 1.00 0.00 43 LYS A N 20
ATOM 34153 C CA . LYS A 1 43 ? -4.814 -6.316 -5.353 1.00 0.00 43 LYS A CA 20
ATOM 34154 C C . LYS A 1 43 ? -5.950 -5.894 -4.415 1.00 0.00 43 LYS A C 20
ATOM 34155 O O . LYS A 1 43 ? -6.452 -4.783 -4.538 1.00 0.00 43 LYS A O 20
ATOM 34174 N N . GLU A 1 44 ? -6.356 -6.754 -3.481 1.00 0.00 44 GLU A N 20
ATOM 34175 C CA . GLU A 1 44 ? -7.465 -6.498 -2.552 1.00 0.00 44 GLU A CA 20
ATOM 34176 C C . GLU A 1 44 ? -7.072 -5.452 -1.497 1.00 0.00 44 GLU A C 20
ATOM 34177 O O . GLU A 1 44 ? -7.808 -4.489 -1.284 1.00 0.00 44 GLU A O 20
ATOM 34189 N N . LEU A 1 45 ? -5.877 -5.578 -0.909 1.00 0.00 45 LEU A N 20
ATOM 34190 C CA . LEU A 1 45 ? -5.237 -4.529 -0.106 1.00 0.00 45 LEU A CA 20
ATOM 34191 C C . LEU A 1 45 ? -5.107 -3.217 -0.898 1.00 0.00 45 LEU A C 20
ATOM 34192 O O . LEU A 1 45 ? -5.556 -2.171 -0.438 1.00 0.00 45 LEU A O 20
ATOM 34208 N N . LYS A 1 46 ? -4.573 -3.259 -2.120 1.00 0.00 46 LYS A N 20
ATOM 34209 C CA . LYS A 1 46 ? -4.425 -2.086 -2.998 1.00 0.00 46 LYS A CA 20
ATOM 34210 C C . LYS A 1 46 ? -5.747 -1.406 -3.339 1.00 0.00 46 LYS A C 20
ATOM 34211 O O . LYS A 1 46 ? -5.795 -0.184 -3.431 1.00 0.00 46 LYS A O 20
ATOM 34230 N N . SER A 1 47 ? -6.823 -2.171 -3.489 1.00 0.00 47 SER A N 20
ATOM 34231 C CA . SER A 1 47 ? -8.115 -1.649 -3.949 1.00 0.00 47 SER A CA 20
ATOM 34232 C C . SER A 1 47 ? -8.771 -0.751 -2.894 1.00 0.00 47 SER A C 20
ATOM 34233 O O . SER A 1 47 ? -9.503 0.185 -3.223 1.00 0.00 47 SER A O 20
ATOM 34241 N N . VAL A 1 48 ? -8.445 -0.986 -1.616 1.00 0.00 48 VAL A N 20
ATOM 34242 C CA . VAL A 1 48 ? -8.927 -0.192 -0.480 1.00 0.00 48 VAL A CA 20
ATOM 34243 C C . VAL A 1 48 ? -7.944 0.908 -0.041 1.00 0.00 48 VAL A C 20
ATOM 34244 O O . VAL A 1 48 ? -8.362 1.844 0.641 1.00 0.00 48 VAL A O 20
ATOM 34257 N N . ILE A 1 49 ? -6.665 0.866 -0.457 1.00 0.00 49 ILE A N 20
ATOM 34258 C CA . ILE A 1 49 ? -5.702 1.939 -0.143 1.00 0.00 49 ILE A CA 20
ATOM 34259 C C . ILE A 1 49 ? -6.269 3.336 -0.496 1.00 0.00 49 ILE A C 20
ATOM 34260 O O . ILE A 1 49 ? -6.225 4.217 0.366 1.00 0.00 49 ILE A O 20
ATOM 34276 N N . PRO A 1 50 ? -6.844 3.568 -1.700 1.00 0.00 50 PRO A N 20
ATOM 34277 C CA . PRO A 1 50 ? -7.418 4.870 -2.047 1.00 0.00 50 PRO A CA 20
ATOM 34278 C C . PRO A 1 50 ? -8.756 5.158 -1.332 1.00 0.00 50 PRO A C 20
ATOM 34279 O O . PRO A 1 50 ? -9.129 6.318 -1.175 1.00 0.00 50 PRO A O 20
ATOM 34290 N N . ASP A 1 51 ? -9.479 4.142 -0.847 1.00 0.00 51 ASP A N 20
ATOM 34291 C CA . ASP A 1 51 ? -10.720 4.307 -0.065 1.00 0.00 51 ASP A CA 20
ATOM 34292 C C . ASP A 1 51 ? -10.466 4.978 1.296 1.00 0.00 51 ASP A C 20
ATOM 34293 O O . ASP A 1 51 ? -11.289 5.772 1.763 1.00 0.00 51 ASP A O 20
ATOM 34302 N N . ALA A 1 52 ? -9.293 4.746 1.895 1.00 0.00 52 ALA A N 20
ATOM 34303 C CA . ALA A 1 52 ? -8.807 5.484 3.065 1.00 0.00 52 ALA A CA 20
ATOM 34304 C C . ALA A 1 52 ? -8.589 6.992 2.800 1.00 0.00 52 ALA A C 20
ATOM 34305 O O . ALA A 1 52 ? -8.449 7.770 3.744 1.00 0.00 52 ALA A O 20
ATOM 34312 N N . LEU A 1 53 ? -8.605 7.407 1.528 1.00 0.00 53 LEU A N 20
ATOM 34313 C CA . LEU A 1 53 ? -8.413 8.785 1.059 1.00 0.00 53 LEU A CA 20
ATOM 34314 C C . LEU A 1 53 ? -9.712 9.386 0.470 1.00 0.00 53 LEU A C 20
ATOM 34315 O O . LEU A 1 53 ? -9.789 10.596 0.251 1.00 0.00 53 LEU A O 20
ATOM 34331 N N . SER A 1 54 ? -10.734 8.550 0.234 1.00 0.00 54 SER A N 20
ATOM 34332 C CA . SER A 1 54 ? -12.011 8.913 -0.407 1.00 0.00 54 SER A CA 20
ATOM 34333 C C . SER A 1 54 ? -13.174 8.988 0.593 1.00 0.00 54 SER A C 20
ATOM 34334 O O . SER A 1 54 ? -14.021 9.880 0.513 1.00 0.00 54 SER A O 20
ATOM 34342 N N . ASN A 1 55 ? -13.186 8.078 1.574 1.00 0.00 55 ASN A N 20
ATOM 34343 C CA . ASN A 1 55 ? -14.203 7.961 2.630 1.00 0.00 55 ASN A CA 20
ATOM 34344 C C . ASN A 1 55 ? -13.591 7.461 3.954 1.00 0.00 55 ASN A C 20
ATOM 34345 O O . ASN A 1 55 ? -14.275 6.814 4.744 1.00 0.00 55 ASN A O 20
ATOM 34356 N N . GLU A 1 56 ? -12.295 7.702 4.192 1.00 0.00 56 GLU A N 20
ATOM 34357 C CA . GLU A 1 56 ? -11.564 7.269 5.402 1.00 0.00 56 GLU A CA 20
ATOM 34358 C C . GLU A 1 56 ? -11.742 5.766 5.722 1.00 0.00 56 GLU A C 20
ATOM 34359 O O . GLU A 1 56 ? -11.739 5.355 6.885 1.00 0.00 56 GLU A O 20
ATOM 34371 N N . CYS A 1 57 ? -11.923 4.938 4.680 1.00 0.00 57 CYS A N 20
ATOM 34372 C CA . CYS A 1 57 ? -12.218 3.503 4.772 1.00 0.00 57 CYS A CA 20
ATOM 34373 C C . CYS A 1 57 ? -13.495 3.184 5.596 1.00 0.00 57 CYS A C 20
ATOM 34374 O O . CYS A 1 57 ? -13.618 2.117 6.191 1.00 0.00 57 CYS A O 20
ATOM 34381 N N . ALA A 1 58 ? -14.473 4.090 5.683 1.00 0.00 58 ALA A N 20
ATOM 34382 C CA . ALA A 1 58 ? -15.658 3.908 6.529 1.00 0.00 58 ALA A CA 20
ATOM 34383 C C . ALA A 1 58 ? -16.564 2.726 6.126 1.00 0.00 58 ALA A C 20
ATOM 34384 O O . ALA A 1 58 ? -17.260 2.166 6.976 1.00 0.00 58 ALA A O 20
ATOM 34391 N N . LYS A 1 59 ? -16.528 2.312 4.850 1.00 0.00 59 LYS A N 20
ATOM 34392 C CA . LYS A 1 59 ? -17.240 1.126 4.334 1.00 0.00 59 LYS A CA 20
ATOM 34393 C C . LYS A 1 59 ? -16.483 -0.200 4.545 1.00 0.00 59 LYS A C 20
ATOM 34394 O O . LYS A 1 59 ? -17.016 -1.269 4.245 1.00 0.00 59 LYS A O 20
ATOM 34413 N N . CYS A 1 60 ? -15.244 -0.144 5.036 1.00 0.00 60 CYS A N 20
ATOM 34414 C CA . CYS A 1 60 ? -14.345 -1.277 5.217 1.00 0.00 60 CYS A CA 20
ATOM 34415 C C . CYS A 1 60 ? -14.664 -2.115 6.465 1.00 0.00 60 CYS A C 20
ATOM 34416 O O . CYS A 1 60 ? -15.288 -1.653 7.426 1.00 0.00 60 CYS A O 20
ATOM 34423 N N . ASN A 1 61 ? -14.123 -3.330 6.478 1.00 0.00 61 ASN A N 20
ATOM 34424 C CA . ASN A 1 61 ? -13.953 -4.156 7.677 1.00 0.00 61 ASN A CA 20
ATOM 34425 C C . ASN A 1 61 ? -12.777 -3.651 8.535 1.00 0.00 61 ASN A C 20
ATOM 34426 O O . ASN A 1 61 ? -11.831 -3.049 8.023 1.00 0.00 61 ASN A O 20
ATOM 34437 N N . GLU A 1 62 ? -12.802 -3.942 9.839 1.00 0.00 62 GLU A N 20
ATOM 34438 C CA . GLU A 1 62 ? -11.783 -3.485 10.802 1.00 0.00 62 GLU A CA 20
ATOM 34439 C C . GLU A 1 62 ? -10.347 -3.909 10.448 1.00 0.00 62 GLU A C 20
ATOM 34440 O O . GLU A 1 62 ? -9.403 -3.153 10.688 1.00 0.00 62 GLU A O 20
ATOM 34452 N N . LYS A 1 63 ? -10.175 -5.085 9.824 1.00 0.00 63 LYS A N 20
ATOM 34453 C CA . LYS A 1 63 ? -8.855 -5.603 9.419 1.00 0.00 63 LYS A CA 20
ATOM 34454 C C . LYS A 1 63 ? -8.217 -4.732 8.333 1.00 0.00 63 LYS A C 20
ATOM 34455 O O . LYS A 1 63 ? -7.039 -4.397 8.429 1.00 0.00 63 LYS A O 20
ATOM 34474 N N . GLN A 1 64 ? -9.004 -4.314 7.339 1.00 0.00 64 GLN A N 20
ATOM 34475 C CA . GLN A 1 64 ? -8.584 -3.351 6.311 1.00 0.00 64 GLN A CA 20
ATOM 34476 C C . GLN A 1 64 ? -8.404 -1.932 6.878 1.00 0.00 64 GLN A C 20
ATOM 34477 O O . GLN A 1 64 ? -7.383 -1.306 6.592 1.00 0.00 64 GLN A O 20
ATOM 34491 N N . LYS A 1 65 ? -9.337 -1.442 7.715 1.00 0.00 65 LYS A N 20
ATOM 34492 C CA . LYS A 1 65 ? -9.237 -0.116 8.372 1.00 0.00 65 LYS A CA 20
ATOM 34493 C C . LYS A 1 65 ? -7.939 0.072 9.159 1.00 0.00 65 LYS A C 20
ATOM 34494 O O . LYS A 1 65 ? -7.271 1.090 8.997 1.00 0.00 65 LYS A O 20
ATOM 34513 N N . GLU A 1 66 ? -7.572 -0.894 10.000 1.00 0.00 66 GLU A N 20
ATOM 34514 C CA . GLU A 1 66 ? -6.281 -0.879 10.700 1.00 0.00 66 GLU A CA 20
ATOM 34515 C C . GLU A 1 66 ? -5.119 -1.169 9.737 1.00 0.00 66 GLU A C 20
ATOM 34516 O O . GLU A 1 66 ? -4.071 -0.529 9.822 1.00 0.00 66 GLU A O 20
ATOM 34528 N N . GLY A 1 67 ? -5.321 -2.096 8.796 1.00 0.00 67 GLY A N 20
ATOM 34529 C CA . GLY A 1 67 ? -4.324 -2.576 7.843 1.00 0.00 67 GLY A CA 20
ATOM 34530 C C . GLY A 1 67 ? -3.778 -1.508 6.901 1.00 0.00 67 GLY A C 20
ATOM 34531 O O . GLY A 1 67 ? -2.618 -1.127 7.018 1.00 0.00 67 GLY A O 20
ATOM 34535 N N . THR A 1 68 ? -4.569 -0.971 5.971 1.00 0.00 68 THR A N 20
ATOM 34536 C CA . THR A 1 68 ? -4.027 0.001 5.001 1.00 0.00 68 THR A CA 20
ATOM 34537 C C . THR A 1 68 ? -3.481 1.260 5.679 1.00 0.00 68 THR A C 20
ATOM 34538 O O . THR A 1 68 ? -2.475 1.796 5.223 1.00 0.00 68 THR A O 20
ATOM 34549 N N . LYS A 1 69 ? -4.066 1.671 6.814 1.00 0.00 69 LYS A N 20
ATOM 34550 C CA . LYS A 1 69 ? -3.594 2.763 7.684 1.00 0.00 69 LYS A CA 20
ATOM 34551 C C . LYS A 1 69 ? -2.205 2.509 8.294 1.00 0.00 69 LYS A C 20
ATOM 34552 O O . LYS A 1 69 ? -1.326 3.358 8.163 1.00 0.00 69 LYS A O 20
ATOM 34571 N N . LYS A 1 70 ? -1.968 1.357 8.936 1.00 0.00 70 LYS A N 20
ATOM 34572 C CA . LYS A 1 70 ? -0.646 1.001 9.498 1.00 0.00 70 LYS A CA 20
ATOM 34573 C C . LYS A 1 70 ? 0.377 0.792 8.386 1.00 0.00 70 LYS A C 20
ATOM 34574 O O . LYS A 1 70 ? 1.500 1.282 8.469 1.00 0.00 70 LYS A O 20
ATOM 34593 N N . VAL A 1 71 ? -0.005 0.098 7.319 1.00 0.00 71 VAL A N 20
ATOM 34594 C CA . VAL A 1 71 ? 0.877 -0.243 6.195 1.00 0.00 71 VAL A CA 20
ATOM 34595 C C . VAL A 1 71 ? 1.348 0.988 5.431 1.00 0.00 71 VAL A C 20
ATOM 34596 O O . VAL A 1 71 ? 2.540 1.084 5.162 1.00 0.00 71 VAL A O 20
ATOM 34609 N N . LEU A 1 72 ? 0.473 1.971 5.193 1.00 0.00 72 LEU A N 20
ATOM 34610 C CA . LEU A 1 72 ? 0.816 3.276 4.608 1.00 0.00 72 LEU A CA 20
ATOM 34611 C C . LEU A 1 72 ? 2.031 3.916 5.282 1.00 0.00 72 LEU A C 20
ATOM 34612 O O . LEU A 1 72 ? 2.932 4.381 4.588 1.00 0.00 72 LEU A O 20
ATOM 34628 N N . LYS A 1 73 ? 2.094 3.870 6.620 1.00 0.00 73 LYS A N 20
ATOM 34629 C CA . LYS A 1 73 ? 3.134 4.534 7.416 1.00 0.00 73 LYS A CA 20
ATOM 34630 C C . LYS A 1 73 ? 4.493 3.845 7.270 1.00 0.00 73 LYS A C 20
ATOM 34631 O O . LYS A 1 73 ? 5.515 4.500 7.065 1.00 0.00 73 LYS A O 20
ATOM 34650 N N . HIS A 1 74 ? 4.486 2.515 7.320 1.00 0.00 74 HIS A N 20
ATOM 34651 C CA . HIS A 1 74 ? 5.652 1.665 7.041 1.00 0.00 74 HIS A CA 20
ATOM 34652 C C . HIS A 1 74 ? 6.125 1.836 5.598 1.00 0.00 74 HIS A C 20
ATOM 34653 O O . HIS A 1 74 ? 7.317 2.019 5.380 1.00 0.00 74 HIS A O 20
ATOM 34668 N N . LEU A 1 75 ? 5.218 1.831 4.621 1.00 0.00 75 LEU A N 20
ATOM 34669 C CA . LEU A 1 75 ? 5.561 1.960 3.204 1.00 0.00 75 LEU A CA 20
ATOM 34670 C C . LEU A 1 75 ? 6.300 3.278 2.927 1.00 0.00 75 LEU A C 20
ATOM 34671 O O . LEU A 1 75 ? 7.348 3.262 2.290 1.00 0.00 75 LEU A O 20
ATOM 34687 N N . ILE A 1 76 ? 5.815 4.410 3.452 1.00 0.00 76 ILE A N 20
ATOM 34688 C CA . ILE A 1 76 ? 6.506 5.704 3.310 1.00 0.00 76 ILE A CA 20
ATOM 34689 C C . ILE A 1 76 ? 7.852 5.733 4.071 1.00 0.00 76 ILE A C 20
ATOM 34690 O O . ILE A 1 76 ? 8.821 6.297 3.568 1.00 0.00 76 ILE A O 20
ATOM 34706 N N . ASN A 1 77 ? 7.955 5.059 5.227 1.00 0.00 77 ASN A N 20
ATOM 34707 C CA . ASN A 1 77 ? 9.203 4.920 6.007 1.00 0.00 77 ASN A CA 20
ATOM 34708 C C . ASN A 1 77 ? 10.255 3.962 5.400 1.00 0.00 77 ASN A C 20
ATOM 34709 O O . ASN A 1 77 ? 11.447 4.110 5.675 1.00 0.00 77 ASN A O 20
ATOM 34720 N N . HIS A 1 78 ? 9.832 2.967 4.610 1.00 0.00 78 HIS A N 20
ATOM 34721 C CA . HIS A 1 78 ? 10.695 1.848 4.155 1.00 0.00 78 HIS A CA 20
ATOM 34722 C C . HIS A 1 78 ? 10.827 1.682 2.636 1.00 0.00 78 HIS A C 20
ATOM 34723 O O . HIS A 1 78 ? 11.807 1.103 2.163 1.00 0.00 78 HIS A O 20
ATOM 34738 N N . LYS A 1 79 ? 9.881 2.222 1.870 1.00 0.00 79 LYS A N 20
ATOM 34739 C CA . LYS A 1 79 ? 9.868 2.285 0.400 1.00 0.00 79 LYS A CA 20
ATOM 34740 C C . LYS A 1 79 ? 9.537 3.707 -0.076 1.00 0.00 79 LYS A C 20
ATOM 34741 O O . LYS A 1 79 ? 8.601 3.884 -0.848 1.00 0.00 79 LYS A O 20
ATOM 34760 N N . PRO A 1 80 ? 10.299 4.735 0.341 1.00 0.00 80 PRO A N 20
ATOM 34761 C CA . PRO A 1 80 ? 9.996 6.140 0.032 1.00 0.00 80 PRO A CA 20
ATOM 34762 C C . PRO A 1 80 ? 10.014 6.441 -1.477 1.00 0.00 80 PRO A C 20
ATOM 34763 O O . PRO A 1 80 ? 9.142 7.145 -1.989 1.00 0.00 80 PRO A O 20
ATOM 34774 N N . ASP A 1 81 ? 10.973 5.862 -2.206 1.00 0.00 81 ASP A N 20
ATOM 34775 C CA . ASP A 1 81 ? 11.108 6.003 -3.665 1.00 0.00 81 ASP A CA 20
ATOM 34776 C C . ASP A 1 81 ? 9.935 5.390 -4.461 1.00 0.00 81 ASP A C 20
ATOM 34777 O O . ASP A 1 81 ? 9.538 5.928 -5.496 1.00 0.00 81 ASP A O 20
ATOM 34786 N N . VAL A 1 82 ? 9.361 4.278 -3.982 1.00 0.00 82 VAL A N 20
ATOM 34787 C CA . VAL A 1 82 ? 8.157 3.662 -4.576 1.00 0.00 82 VAL A CA 20
ATOM 34788 C C . VAL A 1 82 ? 6.869 4.316 -4.066 1.00 0.00 82 VAL A C 20
ATOM 34789 O O . VAL A 1 82 ? 5.949 4.546 -4.848 1.00 0.00 82 VAL A O 20
ATOM 34802 N N . TRP A 1 83 ? 6.805 4.685 -2.785 1.00 0.00 83 TRP A N 20
ATOM 34803 C CA . TRP A 1 83 ? 5.703 5.458 -2.206 1.00 0.00 83 TRP A CA 20
ATOM 34804 C C . TRP A 1 83 ? 5.395 6.720 -3.020 1.00 0.00 83 TRP A C 20
ATOM 34805 O O . TRP A 1 83 ? 4.235 6.948 -3.358 1.00 0.00 83 TRP A O 20
ATOM 34826 N N . ALA A 1 84 ? 6.420 7.477 -3.426 1.00 0.00 84 ALA A N 20
ATOM 34827 C CA . ALA A 1 84 ? 6.301 8.641 -4.311 1.00 0.00 84 ALA A CA 20
ATOM 34828 C C . ALA A 1 84 ? 5.479 8.364 -5.589 1.00 0.00 84 ALA A C 20
ATOM 34829 O O . ALA A 1 84 ? 4.810 9.272 -6.082 1.00 0.00 84 ALA A O 20
ATOM 34836 N N . GLN A 1 85 ? 5.492 7.127 -6.095 1.00 0.00 85 GLN A N 20
ATOM 34837 C CA . GLN A 1 85 ? 4.742 6.669 -7.272 1.00 0.00 85 GLN A CA 20
ATOM 34838 C C . GLN A 1 85 ? 3.270 6.365 -6.948 1.00 0.00 85 GLN A C 20
ATOM 34839 O O . GLN A 1 85 ? 2.396 6.677 -7.751 1.00 0.00 85 GLN A O 20
ATOM 34853 N N . LEU A 1 86 ? 2.987 5.826 -5.754 1.00 0.00 86 LEU A N 20
ATOM 34854 C CA . LEU A 1 86 ? 1.620 5.641 -5.215 1.00 0.00 86 LEU A CA 20
ATOM 34855 C C . LEU A 1 86 ? 0.927 6.999 -5.068 1.00 0.00 86 LEU A C 20
ATOM 34856 O O . LEU A 1 86 ? -0.046 7.287 -5.768 1.00 0.00 86 LEU A O 20
ATOM 34872 N N . LYS A 1 87 ? 1.477 7.873 -4.214 1.00 0.00 87 LYS A N 20
ATOM 34873 C CA . LYS A 1 87 ? 0.912 9.198 -3.908 1.00 0.00 87 LYS A CA 20
ATOM 34874 C C . LYS A 1 87 ? 0.766 10.102 -5.134 1.00 0.00 87 LYS A C 20
ATOM 34875 O O . LYS A 1 87 ? -0.087 10.975 -5.144 1.00 0.00 87 LYS A O 20
ATOM 34894 N N . ALA A 1 88 ? 1.587 9.924 -6.166 1.00 0.00 88 ALA A N 20
ATOM 34895 C CA . ALA A 1 88 ? 1.529 10.745 -7.380 1.00 0.00 88 ALA A CA 20
ATOM 34896 C C . ALA A 1 88 ? 0.209 10.576 -8.152 1.00 0.00 88 ALA A C 20
ATOM 34897 O O . ALA A 1 88 ? -0.432 11.568 -8.501 1.00 0.00 88 ALA A O 20
ATOM 34904 N N . LYS A 1 89 ? -0.216 9.329 -8.401 1.00 0.00 89 LYS A N 20
ATOM 34905 C CA . LYS A 1 89 ? -1.521 9.023 -9.018 1.00 0.00 89 LYS A CA 20
ATOM 34906 C C . LYS A 1 89 ? -2.683 9.072 -8.023 1.00 0.00 89 LYS A C 20
ATOM 34907 O O . LYS A 1 89 ? -3.783 9.483 -8.393 1.00 0.00 89 LYS A O 20
ATOM 34926 N N . TYR A 1 90 ? -2.451 8.670 -6.772 1.00 0.00 90 TYR A N 20
ATOM 34927 C CA . TYR A 1 90 ? -3.494 8.611 -5.736 1.00 0.00 90 TYR A CA 20
ATOM 34928 C C . TYR A 1 90 ? -3.780 9.982 -5.099 1.00 0.00 90 TYR A C 20
ATOM 34929 O O . TYR A 1 90 ? -4.852 10.172 -4.526 1.00 0.00 90 TYR A O 20
ATOM 34947 N N . ASP A 1 91 ? -2.853 10.939 -5.211 1.00 0.00 91 ASP A N 20
ATOM 34948 C CA . ASP A 1 91 ? -2.968 12.290 -4.647 1.00 0.00 91 ASP A CA 20
ATOM 34949 C C . ASP A 1 91 ? -2.089 13.334 -5.388 1.00 0.00 91 ASP A C 20
ATOM 34950 O O . ASP A 1 91 ? -1.133 13.878 -4.819 1.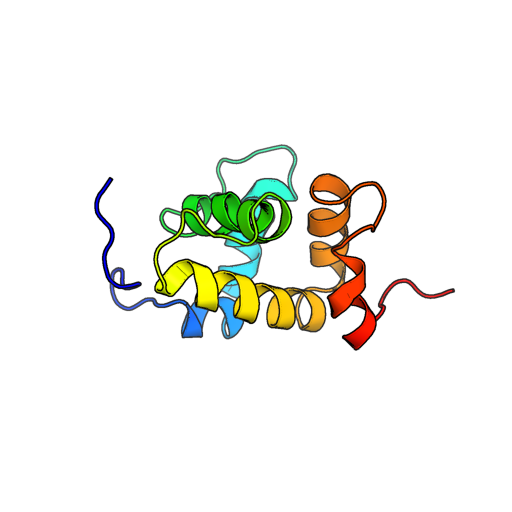00 0.00 91 ASP A O 20
ATOM 34959 N N . PRO A 1 92 ? -2.384 13.639 -6.668 1.00 0.00 92 PRO A N 20
ATOM 34960 C CA . PRO A 1 92 ? -1.599 14.575 -7.486 1.00 0.00 92 PRO A CA 20
ATOM 34961 C C . PRO A 1 92 ? -1.549 16.023 -6.955 1.00 0.00 92 PRO A C 20
ATOM 34962 O O . PRO A 1 92 ? -0.723 16.813 -7.418 1.00 0.00 92 PRO A O 20
ATOM 34973 N N . ASP A 1 93 ? -2.390 16.383 -5.978 1.00 0.00 93 ASP A N 20
ATOM 34974 C CA . ASP A 1 93 ? -2.413 17.700 -5.324 1.00 0.00 93 ASP A CA 20
ATOM 34975 C C . ASP A 1 93 ? -1.708 17.718 -3.949 1.00 0.00 93 ASP A C 20
ATOM 34976 O O . ASP A 1 93 ? -1.468 18.794 -3.395 1.00 0.00 93 ASP A O 20
ATOM 34985 N N . GLY A 1 94 ? -1.348 16.553 -3.393 1.00 0.00 94 GLY A N 20
ATOM 34986 C CA . GLY A 1 94 ? -0.717 16.429 -2.068 1.00 0.00 94 GLY A CA 20
ATOM 34987 C C . GLY A 1 94 ? -1.641 16.730 -0.875 1.00 0.00 94 GLY A C 20
ATOM 34988 O O . GLY A 1 94 ? -1.154 16.894 0.244 1.00 0.00 94 GLY A O 20
ATOM 34992 N N . THR A 1 95 ? -2.953 16.848 -1.096 1.00 0.00 95 THR A N 20
ATOM 34993 C CA . THR A 1 95 ? -3.942 17.360 -0.127 1.00 0.00 95 THR A CA 20
ATOM 34994 C C . THR A 1 95 ? -4.072 16.505 1.141 1.00 0.00 95 THR A C 20
ATOM 34995 O O . THR A 1 95 ? -4.345 17.050 2.214 1.00 0.00 95 THR A O 20
ATOM 35006 N N . TYR A 1 96 ? -3.838 15.190 1.058 1.00 0.00 96 TYR A N 20
ATOM 35007 C CA . TYR A 1 96 ? -3.964 14.255 2.190 1.00 0.00 96 TYR A CA 20
ATOM 35008 C C . TYR A 1 96 ? -2.776 13.294 2.336 1.00 0.00 96 TYR A C 20
ATOM 35009 O O . TYR A 1 96 ? -2.450 12.925 3.459 1.00 0.00 96 TYR A O 20
ATOM 35027 N N . SER A 1 97 ? -2.056 12.969 1.259 1.00 0.00 97 SER A N 20
ATOM 35028 C CA . SER A 1 97 ? -0.784 12.225 1.286 1.00 0.00 97 SER A CA 20
ATOM 35029 C C . SER A 1 97 ? 0.243 12.883 2.218 1.00 0.00 97 SER A C 20
ATOM 35030 O O . SER A 1 97 ? 0.919 12.230 3.020 1.00 0.00 97 SER A O 20
ATOM 35038 N N . LYS A 1 98 ? 0.338 14.215 2.139 1.00 0.00 98 LYS A N 20
ATOM 35039 C CA . LYS A 1 98 ? 1.345 15.008 2.850 1.00 0.00 98 LYS A CA 20
ATOM 35040 C C . LYS A 1 98 ? 1.171 15.016 4.376 1.00 0.00 98 LYS A C 20
ATOM 35041 O O . LYS A 1 98 ? 2.151 15.209 5.089 1.00 0.00 98 LYS A O 20
ATOM 35060 N N . LYS A 1 99 ? -0.040 14.726 4.883 1.00 0.00 99 LYS A N 20
ATOM 35061 C CA . LYS A 1 99 ? -0.377 14.610 6.319 1.00 0.00 99 LYS A CA 20
ATOM 35062 C C . LYS A 1 99 ? 0.521 13.638 7.102 1.00 0.00 99 LYS A C 20
ATOM 35063 O O . LYS A 1 99 ? 0.729 13.845 8.297 1.00 0.00 99 LYS A O 20
ATOM 35082 N N . TYR A 1 100 ? 1.068 12.617 6.439 1.00 0.00 100 TYR A N 20
ATOM 35083 C CA . TYR A 1 100 ? 1.938 11.592 7.032 1.00 0.00 100 TYR A CA 20
ATOM 35084 C C . TYR A 1 100 ? 3.267 11.413 6.280 1.00 0.00 100 TYR A C 20
ATOM 35085 O O . TYR A 1 100 ? 4.239 10.970 6.889 1.00 0.00 100 TYR A O 20
ATOM 35103 N N . GLU A 1 101 ? 3.374 11.833 5.012 1.00 0.00 101 GLU A N 20
ATOM 35104 C CA . GLU A 1 101 ? 4.679 12.012 4.352 1.00 0.00 101 GLU A CA 20
ATOM 35105 C C . GLU A 1 101 ? 5.577 13.017 5.100 1.00 0.00 101 GLU A C 20
ATOM 35106 O O . GLU A 1 101 ? 6.778 12.779 5.249 1.00 0.00 101 GLU A O 20
ATOM 35118 N N . ASP A 1 102 ? 4.996 14.104 5.628 1.00 0.00 102 ASP A N 20
ATOM 35119 C CA . ASP A 1 102 ? 5.694 15.160 6.381 1.00 0.00 102 ASP A CA 20
ATOM 35120 C C . ASP A 1 102 ? 6.491 14.638 7.597 1.00 0.00 102 ASP A C 20
ATOM 35121 O O . ASP A 1 102 ? 7.468 15.264 8.016 1.00 0.00 102 ASP A O 20
ATOM 35130 N N . ARG A 1 103 ? 6.104 13.475 8.142 1.00 0.00 103 ARG A N 20
ATOM 35131 C CA . ARG A 1 103 ? 6.813 12.778 9.228 1.00 0.00 103 ARG A CA 20
ATOM 35132 C C . ARG A 1 103 ? 8.253 12.392 8.869 1.00 0.00 103 ARG A C 20
ATOM 35133 O O . ARG A 1 103 ? 9.106 12.368 9.756 1.00 0.00 103 ARG A O 20
ATOM 35154 N N . GLU A 1 104 ? 8.536 12.118 7.591 1.00 0.00 104 GLU A N 20
ATOM 35155 C CA . GLU A 1 104 ? 9.834 11.583 7.143 1.00 0.00 104 GLU A CA 20
ATOM 35156 C C . GLU A 1 104 ? 10.472 12.346 5.968 1.00 0.00 104 GLU A C 20
ATOM 35157 O O . GLU A 1 104 ? 11.684 12.577 5.980 1.00 0.00 104 GLU A O 20
ATOM 35169 N N . LYS A 1 105 ? 9.670 12.744 4.967 1.00 0.00 105 LYS A N 20
ATOM 35170 C CA . LYS A 1 105 ? 10.082 13.427 3.719 1.00 0.00 105 LYS A CA 20
ATOM 35171 C C . LYS A 1 105 ? 11.354 12.860 3.050 1.00 0.00 105 LYS A C 20
ATOM 35172 O O . LYS A 1 105 ? 12.199 13.603 2.551 1.00 0.00 105 LYS A O 20
ATOM 35191 N N . GLU A 1 106 ? 11.501 11.533 3.026 1.00 0.00 106 GLU A N 20
ATOM 35192 C CA . GLU A 1 106 ? 12.650 10.853 2.397 1.00 0.00 106 GLU A CA 20
ATOM 35193 C C . GLU A 1 106 ? 12.652 10.908 0.853 1.00 0.00 106 GLU A C 20
ATOM 35194 O O . GLU A 1 106 ? 13.666 10.583 0.230 1.00 0.00 106 GLU A O 20
ATOM 35206 N N . LEU A 1 107 ? 11.560 11.354 0.220 1.00 0.00 107 LEU A N 20
ATOM 35207 C CA . LEU A 1 107 ? 11.500 11.746 -1.190 1.00 0.00 107 LEU A CA 20
ATOM 35208 C C . LEU A 1 107 ? 12.529 12.861 -1.487 1.00 0.00 107 LEU A C 20
ATOM 35209 O O . LEU A 1 107 ? 12.410 13.974 -0.969 1.00 0.00 107 LEU A O 20
ATOM 35225 N N . HIS A 1 108 ? 13.540 12.559 -2.315 1.00 0.00 108 HIS A N 20
ATOM 35226 C CA . HIS A 1 108 ? 14.698 13.441 -2.581 1.00 0.00 108 HIS A CA 20
ATOM 35227 C C . HIS A 1 108 ? 15.152 13.492 -4.057 1.00 0.00 108 HIS A C 20
ATOM 35228 O O . HIS A 1 108 ? 16.247 13.983 -4.348 1.00 0.00 108 HIS A O 20
ATOM 35243 N N . GLN A 1 109 ? 14.330 12.989 -4.988 1.00 0.00 109 GLN A N 20
ATOM 35244 C CA . GLN A 1 109 ? 14.598 12.920 -6.437 1.00 0.00 109 GLN A CA 20
ATOM 35245 C C . GLN A 1 109 ? 13.315 13.156 -7.254 1.00 0.00 109 GLN A C 20
ATOM 35246 O O . GLN A 1 109 ? 12.305 12.458 -7.007 1.00 0.00 109 GLN A O 20
#

Solvent-accessible surface area: 7808 Å² total; per-residue (Å²): 215,143,103,174,87,40,126,143,153,158,56,68,21,112,80,3,29,84,40,84,205,43,7,56,86,18,13,62,7,24,58,93,146,92,122,110,44,24,36,87,38,0,106,64,10,59,62,14,13,44,46,30,40,94,55,156,4,71,182,27,34,106,86,22,93,96,1,3,129,90,0,25,80,68,15,0,54,124,55,34,103,17,10,26,81,11,35,59,139,37,6,112,129,22,102,82,0,139,170,30,9,104,181,87,106,65,84,176,200

Radius of gyration: 13.67 Å; Cα contacts (8 Å, |Δi|>4): 76; chains: 1; bounding box: 35×41×28 Å

Secondary structure (DSSP, 8-state):
-----S-SSS--HHHHHH-HHHHHHHHHHHHSS--TT--TTHHHHHHHTTHHHHSTTTTS-HHHHHHHHHHHHHHHHH-HHHHHHHHHHH-TT-TTTHHHHTTT--S--

CATH classification: 1.10.2080.10